Protein AF-0000000080324609 (afdb_homodimer)

Sequence (1588 aa):
MKFRLVIVICIIFCKINQTAGQTTLQINNQLLKSSWPAFWITSPNSQQREYGVYHFRKVFLLPTSGIPKSFLIHVTADNRYRLFVNGKPIYSGPAHGDLFNWFYETIDIAAYLKEGKNTIAALVWNMGNIAPVAQVSNQTAFLLQGDSAAEQMVNTDASWKVEKSKAYTPCSLDNRERLKAYMVVGPGDQLDGRQLLWNWETTTYDDSSWNTAEEITHPEPVGYGTDNRWTLAPRNIPLFTENLLRFPIMRRATGIKVNQEFLTGKRTLKIPANQKVSILLDQKFMTAGYPELMVSGGKGSKIKLTYAEALFNKQGEKGNRNEIDDKEIRGNYDVFIPDGDNHRKFRPLWIRAYRYLQLDITTTDEPLALNDIYSMKTGYPLAMNAAFSSNDPSLQEIWKVGWRTAQLCAGDMYYDTPYYEQLQYTGDSRIQSLISLYTSGDDRLMRKAILDFYHSRTPEGLTQGRYPSNRLQIIPTFSLFWISMIHDYWMHRHDDAFVKQFLPAIHEITEWFRGRIDQKKKMLGPLTWWNFVDWDNFNDWGTAPGSDTGNSSIITLQYAYTLNQSAELFRAFDLPEQANAQEMLAFELNNHTYWYCYNQANGLIADTPEQKSYSQHAAIWAVLSGAVSLSESQILMQKILEDKSIGQVTFFYRFYLTQALKKAEMADHYYQQLTPWRNMLNLGLTTFAEKPEPTRSDCHAWSASPSYDFLATICGIMPQAPGFSKVLIKPALGNLVEATGSIPIPAGMVSVILKRNGKNGIFAEIVIPGKTTGVFNWKGKEIRLHEGKQTIKIMKFRLVIVICIIFCKINQTAGQTTLQINNQLLKSSWPAFWITSPNSQQREYGVYHFRKVFLLPTSGIPKSFLIHVTADNRYRLFVNGKPIYSGPAHGDLFNWFYETIDIAAYLKEGKNTIAALVWNMGNIAPVAQVSNQTAFLLQGDSAAEQMVNTDASWKVEKSKAYTPCSLDNRERLKAYMVVGPGDQLDGRQLLWNWETTTYDDSSWNTAEEITHPEPVGYGTDNRWTLAPRNIPLFTENLLRFPIMRRATGIKVNQEFLTGKRTLKIPANQKVSILLDQKFMTAGYPELMVSGGKGSKIKLTYAEALFNKQGEKGNRNEIDDKEIRGNYDVFIPDGDNHRKFRPLWIRAYRYLQLDITTTDEPLALNDIYSMKTGYPLAMNAAFSSNDPSLQEIWKVGWRTAQLCAGDMYYDTPYYEQLQYTGDSRIQSLISLYTSGDDRLMRKAILDFYHSRTPEGLTQGRYPSNRLQIIPTFSLFWISMIHDYWMHRHDDAFVKQFLPAIHEITEWFRGRIDQKKKMLGPLTWWNFVDWDNFNDWGTAPGSDTGNSSIITLQYAYTLNQSAELFRAFDLPEQANAQEMLAFELNNHTYWYCYNQANGLIADTPEQKSYSQHAAIWAVLSGAVSLSESQILMQKILEDKSIGQVTFFYRFYLTQALKKAEMADHYYQQLTPWRNMLNLGLTTFAEKPEPTRSDCHAWSASPSYDFLATICGIMPQAPGFSKVLIKPALGNLVEATGSIPIPAGMVSVILKRNGKNGIFAEIVIPGKTTGVFNWKGKEIRLHEGKQTIKI

Structure (mmCIF, N/CA/C/O backbone):
data_AF-0000000080324609-model_v1
#
loop_
_entity.id
_entity.type
_entity.pdbx_description
1 polymer 'Contig53, whole genome shotgun sequence'
#
loop_
_atom_site.group_PDB
_atom_site.id
_atom_site.type_symbol
_atom_site.label_atom_id
_atom_site.label_alt_id
_atom_site.label_comp_id
_atom_site.label_asym_id
_atom_site.label_entity_id
_atom_site.label_seq_id
_atom_site.pdbx_PDB_ins_code
_atom_site.Cartn_x
_atom_site.Cartn_y
_atom_site.Cartn_z
_atom_site.occupancy
_atom_site.B_iso_or_equiv
_atom_site.auth_seq_id
_atom_site.auth_comp_id
_atom_site.auth_asym_id
_atom_site.auth_atom_id
_atom_site.pdbx_PDB_model_num
ATOM 1 N N . MET A 1 1 ? -19.922 80.062 9.344 1 20.3 1 MET A N 1
ATOM 2 C CA . MET A 1 1 ? -19.125 79.312 8.367 1 20.3 1 MET A CA 1
ATOM 3 C C . MET A 1 1 ? -19.453 77.812 8.406 1 20.3 1 MET A C 1
ATOM 5 O O . MET A 1 1 ? -19.328 77.188 9.453 1 20.3 1 MET A O 1
ATOM 9 N N . LYS A 1 2 ? -20.391 77.375 7.469 1 25.42 2 LYS A N 1
ATOM 10 C CA . LYS A 1 2 ? -21.172 76.188 7.168 1 25.42 2 LYS A CA 1
ATOM 11 C C . LYS A 1 2 ? -20.281 75 6.863 1 25.42 2 LYS A C 1
ATOM 13 O O . LYS A 1 2 ? -19.469 75.062 5.934 1 25.42 2 LYS A O 1
ATOM 18 N N . PHE A 1 3 ? -19.766 74.312 7.926 1 25.34 3 PHE A N 1
ATOM 19 C CA . PHE A 1 3 ? -18.812 73.188 7.91 1 25.34 3 PHE A CA 1
ATOM 20 C C . PHE A 1 3 ? -19.375 72 7.137 1 25.34 3 PHE A C 1
ATOM 22 O O . PHE A 1 3 ? -20.328 71.375 7.582 1 25.34 3 PHE A O 1
ATOM 29 N N . ARG A 1 4 ? -19.453 72.062 5.809 1 31.55 4 ARG A N 1
ATOM 30 C CA . ARG A 1 4 ? -19.953 71.062 4.914 1 31.55 4 ARG A CA 1
ATOM 31 C C . ARG A 1 4 ? -19.109 69.812 5.02 1 31.55 4 ARG A C 1
ATOM 33 O O . ARG A 1 4 ? -17.906 69.812 4.793 1 31.55 4 ARG A O 1
ATOM 40 N N . LEU A 1 5 ? -19.453 68.875 5.918 1 28.06 5 LEU A N 1
ATOM 41 C CA . LEU A 1 5 ? -18.875 67.562 6.125 1 28.06 5 LEU A CA 1
ATOM 42 C C . LEU A 1 5 ? -18.984 66.688 4.863 1 28.06 5 LEU A C 1
ATOM 44 O O . LEU A 1 5 ? -20.094 66.375 4.41 1 28.06 5 LEU A O 1
ATOM 48 N N . VAL A 1 6 ? -18.188 66.938 3.852 1 29.03 6 VAL A N 1
ATOM 49 C CA . VAL A 1 6 ? -18.156 66.125 2.635 1 29.03 6 VAL A CA 1
ATOM 50 C C . VAL A 1 6 ? -17.812 64.688 2.98 1 29.03 6 VAL A C 1
ATOM 52 O O . VAL A 1 6 ? -16.75 64.375 3.545 1 29.03 6 VAL A O 1
ATOM 55 N N . ILE A 1 7 ? -18.797 63.844 3.227 1 27.77 7 ILE A N 1
ATOM 56 C CA . ILE A 1 7 ? -18.719 62.406 3.42 1 27.77 7 ILE A CA 1
ATOM 57 C C . ILE A 1 7 ? -18.188 61.719 2.15 1 27.77 7 ILE A C 1
ATOM 59 O O . ILE A 1 7 ? -18.812 61.812 1.089 1 27.77 7 ILE A O 1
ATOM 63 N N . VAL A 1 8 ? -16.891 61.719 1.929 1 28.22 8 VAL A N 1
ATOM 64 C CA . VAL A 1 8 ? -16.25 61 0.832 1 28.22 8 VAL A CA 1
ATOM 65 C C . VAL A 1 8 ? -16.609 59.531 0.91 1 28.22 8 VAL A C 1
ATOM 67 O O . VAL A 1 8 ? -16.297 58.844 1.905 1 28.22 8 VAL A O 1
ATOM 70 N N . ILE A 1 9 ? -17.641 59.094 0.275 1 28.52 9 ILE A N 1
ATOM 71 C CA . ILE A 1 9 ? -18.047 57.719 0.031 1 28.52 9 ILE A CA 1
ATOM 72 C C . ILE A 1 9 ? -16.938 56.969 -0.702 1 28.52 9 ILE A C 1
ATOM 74 O O . ILE A 1 9 ? -16.578 57.344 -1.819 1 28.52 9 ILE A O 1
ATOM 78 N N . CYS A 1 10 ? -15.93 56.469 0.012 1 26.59 10 CYS A N 1
ATOM 79 C CA . CYS A 1 10 ? -14.93 55.594 -0.556 1 26.59 10 CYS A CA 1
ATOM 80 C C . CYS A 1 10 ? -15.586 54.406 -1.252 1 26.59 10 CYS A C 1
ATOM 82 O O . CYS A 1 10 ? -16.266 53.594 -0.612 1 26.59 10 CYS A O 1
ATOM 84 N N . ILE A 1 11 ? -16.031 54.625 -2.455 1 29.12 11 ILE A N 1
ATOM 85 C CA . ILE A 1 11 ? -16.391 53.531 -3.354 1 29.12 11 ILE A CA 1
ATOM 86 C C . ILE A 1 11 ? -15.281 52.469 -3.383 1 29.12 11 ILE A C 1
ATOM 88 O O . ILE A 1 11 ? -14.172 52.75 -3.836 1 29.12 11 ILE A O 1
ATOM 92 N N . ILE A 1 12 ? -15.281 51.719 -2.35 1 27.47 12 ILE A N 1
ATOM 93 C CA . ILE A 1 12 ? -14.422 50.531 -2.4 1 27.47 12 ILE A CA 1
ATOM 94 C C . ILE A 1 12 ? -14.711 49.75 -3.67 1 27.47 12 ILE A C 1
ATOM 96 O O . ILE A 1 12 ? -15.82 49.25 -3.865 1 27.47 12 ILE A O 1
ATOM 100 N N . PHE A 1 13 ? -14.156 50.219 -4.785 1 28.41 13 PHE A N 1
ATOM 101 C CA . PHE A 1 13 ? -14.039 49.312 -5.93 1 28.41 13 PHE A CA 1
ATOM 102 C C . PHE A 1 13 ? -13.531 47.938 -5.496 1 28.41 13 PHE A C 1
ATOM 104 O O . PHE A 1 13 ? -12.414 47.812 -4.992 1 28.41 13 PHE A O 1
ATOM 111 N N . CYS A 1 14 ? -14.43 47.25 -5.023 1 23.98 14 CYS A N 1
ATOM 112 C CA . CYS A 1 14 ? -14.164 45.812 -4.898 1 23.98 14 CYS A CA 1
ATOM 113 C C . CYS A 1 14 ? -13.594 45.25 -6.195 1 23.98 14 CYS A C 1
ATOM 115 O O . CYS A 1 14 ? -14.312 45.125 -7.195 1 23.98 14 CYS A O 1
ATOM 117 N N . LYS A 1 15 ? -12.438 45.688 -6.453 1 27.31 15 LYS A N 1
ATOM 118 C CA . LYS A 1 15 ? -11.805 44.875 -7.484 1 27.31 15 LYS A CA 1
ATOM 119 C C . LYS A 1 15 ? -12.008 43.406 -7.211 1 27.31 15 LYS A C 1
ATOM 121 O O . LYS A 1 15 ? -11.562 42.875 -6.184 1 27.31 15 LYS A O 1
ATOM 126 N N . ILE A 1 16 ? -13.102 42.969 -7.66 1 28.11 16 ILE A N 1
ATOM 127 C CA . ILE A 1 16 ? -13.141 41.5 -7.836 1 28.11 16 ILE A CA 1
ATOM 128 C C . ILE A 1 16 ? -11.812 41.031 -8.414 1 28.11 16 ILE A C 1
ATOM 130 O O . ILE A 1 16 ? -11.445 41.406 -9.531 1 28.11 16 ILE A O 1
ATOM 134 N N . ASN A 1 17 ? -10.852 41.062 -7.598 1 28.03 17 ASN A N 1
ATOM 135 C CA . ASN A 1 17 ? -9.68 40.344 -8.062 1 28.03 17 ASN A CA 1
ATOM 136 C C . ASN A 1 17 ? -10.07 39.062 -8.766 1 28.03 17 ASN A C 1
ATOM 138 O O . ASN A 1 17 ? -10.703 38.188 -8.164 1 28.03 17 ASN A O 1
ATOM 142 N N . GLN A 1 18 ? -10.445 39.219 -10.016 1 27.83 18 GLN A N 1
ATOM 143 C CA . GLN A 1 18 ? -10.375 38.031 -10.867 1 27.83 18 GLN A CA 1
ATOM 144 C C . GLN A 1 18 ? -9.188 37.156 -10.492 1 27.83 18 GLN A C 1
ATOM 146 O O . GLN A 1 18 ? -8.031 37.594 -10.625 1 27.83 18 GLN A O 1
ATOM 151 N N . THR A 1 19 ? -9.242 36.531 -9.375 1 32.53 19 THR A N 1
ATOM 152 C CA . THR A 1 19 ? -8.266 35.469 -9.289 1 32.53 19 THR A CA 1
ATOM 153 C C . THR A 1 19 ? -7.898 34.938 -10.68 1 32.53 19 THR A C 1
ATOM 155 O O . THR A 1 19 ? -8.781 34.594 -11.469 1 32.53 19 THR A O 1
ATOM 158 N N . ALA A 1 20 ? -6.961 35.5 -11.234 1 33.5 20 ALA A N 1
ATOM 159 C CA . ALA A 1 20 ? -6.375 34.906 -12.422 1 33.5 20 ALA A CA 1
ATOM 160 C C . ALA A 1 20 ? -6.547 33.375 -12.391 1 33.5 20 ALA A C 1
ATOM 162 O O . ALA A 1 20 ? -5.941 32.688 -11.562 1 33.5 20 ALA A O 1
ATOM 163 N N . GLY A 1 21 ? -7.73 33 -12.641 1 37.12 21 GLY A N 1
ATOM 164 C CA . GLY A 1 21 ? -8 31.578 -12.812 1 37.12 21 GLY A CA 1
ATOM 165 C C . GLY A 1 21 ? -6.871 30.844 -13.484 1 37.12 21 GLY A C 1
ATOM 166 O O . GLY A 1 21 ? -6.453 31.203 -14.586 1 37.12 21 GLY A O 1
ATOM 167 N N . GLN A 1 22 ? -5.883 30.453 -12.773 1 41.56 22 GLN A N 1
ATOM 168 C CA . GLN A 1 22 ? -4.992 29.516 -13.453 1 41.56 22 GLN A CA 1
ATOM 169 C C . GLN A 1 22 ? -5.738 28.719 -14.516 1 41.56 22 GLN A C 1
ATOM 171 O O . GLN A 1 22 ? -6.711 28.031 -14.211 1 41.56 22 GLN A O 1
ATOM 176 N N . THR A 1 23 ? -5.891 29.234 -15.664 1 45.84 23 THR A N 1
ATOM 177 C CA . THR A 1 23 ? -6.383 28.469 -16.797 1 45.84 23 THR A CA 1
ATOM 178 C C . THR A 1 23 ? -5.98 27 -16.688 1 45.84 23 THR A C 1
ATOM 180 O O . THR A 1 23 ? -4.793 26.688 -16.562 1 45.84 23 THR A O 1
ATOM 183 N N . THR A 1 24 ? -6.863 26.25 -16.078 1 58.56 24 THR A N 1
ATOM 184 C CA . THR A 1 24 ? -6.652 24.797 -16.031 1 58.56 24 THR A CA 1
ATOM 185 C C . THR A 1 24 ? -6.121 24.297 -17.375 1 58.56 24 THR A C 1
ATOM 187 O O . THR A 1 24 ? -6.805 24.391 -18.391 1 58.56 24 THR A O 1
ATOM 190 N N . LEU A 1 25 ? -4.758 24.297 -17.469 1 72.06 25 LEU A N 1
ATOM 191 C CA . LEU A 1 25 ? -4.125 23.719 -18.656 1 72.06 25 LEU A CA 1
ATOM 192 C C . LEU A 1 25 ? -4.754 22.375 -19 1 72.06 25 LEU A C 1
ATOM 194 O O . LEU A 1 25 ? -4.961 21.531 -18.109 1 72.06 25 LEU A O 1
ATOM 198 N N . GLN A 1 26 ? -5.363 22.406 -20.094 1 83.56 26 GLN A N 1
ATOM 199 C CA . GLN A 1 26 ? -5.977 21.172 -20.562 1 83.56 26 GLN A CA 1
ATOM 200 C C . GLN A 1 26 ? -4.918 20.156 -20.969 1 83.56 26 GLN A C 1
ATOM 202 O O . GLN A 1 26 ? -4.031 20.438 -21.766 1 83.56 26 GLN A O 1
ATOM 207 N N . ILE A 1 27 ? -4.906 19.078 -20.328 1 93.81 27 ILE A N 1
ATOM 208 C CA . ILE A 1 27 ? -3.998 17.969 -20.609 1 93.81 27 ILE A CA 1
ATOM 209 C C . ILE A 1 27 ? -4.496 17.172 -21.812 1 93.81 27 ILE A C 1
ATOM 211 O O . ILE A 1 27 ? -5.695 16.906 -21.938 1 93.81 27 ILE A O 1
ATOM 215 N N . ASN A 1 28 ? -3.621 16.891 -22.672 1 94.94 28 ASN A N 1
ATOM 216 C CA . ASN A 1 28 ? -3.941 16 -23.781 1 94.94 28 ASN A CA 1
ATOM 217 C C . ASN A 1 28 ? -4.641 14.734 -23.312 1 94.94 28 ASN A C 1
ATOM 219 O O . ASN A 1 28 ? -4.086 13.977 -22.516 1 94.94 28 ASN A O 1
ATOM 223 N N . ASN A 1 29 ? -5.789 14.477 -23.844 1 93.5 29 ASN A N 1
ATOM 224 C CA . ASN A 1 29 ? -6.633 13.367 -23.406 1 93.5 29 ASN A CA 1
ATOM 225 C C . ASN A 1 29 ? -5.93 12.023 -23.594 1 93.5 29 ASN A C 1
ATOM 227 O O . ASN A 1 29 ? -6.188 11.078 -22.844 1 93.5 29 ASN A O 1
ATOM 231 N N . GLN A 1 30 ? -5.105 11.938 -24.531 1 93.44 30 GLN A N 1
ATOM 232 C CA . GLN A 1 30 ? -4.387 10.695 -24.781 1 93.44 30 GLN A CA 1
ATOM 233 C C . GLN A 1 30 ? -3.518 10.312 -23.578 1 93.44 30 GLN A C 1
ATOM 235 O O . GLN A 1 30 ? -3.312 9.125 -23.312 1 93.44 30 GLN A O 1
ATOM 240 N N . LEU A 1 31 ? -3.037 11.305 -22.938 1 96 31 LEU A N 1
ATOM 241 C CA . LEU A 1 31 ? -2.158 11.062 -21.797 1 96 31 LEU A CA 1
ATOM 242 C C . LEU A 1 31 ? -2.961 10.641 -20.578 1 96 31 LEU A C 1
ATOM 244 O O . LEU A 1 31 ? -2.396 10.133 -19.609 1 96 31 LEU A O 1
ATOM 248 N N . LEU A 1 32 ? -4.285 10.766 -20.656 1 95.38 32 LEU A N 1
ATOM 249 C CA . LEU A 1 32 ? -5.141 10.406 -19.531 1 95.38 32 LEU A CA 1
ATOM 250 C C . LEU A 1 32 ? -5.672 8.984 -19.688 1 95.38 32 LEU A C 1
ATOM 252 O O . LEU A 1 32 ? -6.207 8.414 -18.734 1 95.38 32 LEU A O 1
ATOM 256 N N . LYS A 1 33 ? -5.434 8.297 -20.875 1 93.12 33 LYS A N 1
ATOM 257 C CA . LYS A 1 33 ? -6.148 7.055 -21.125 1 93.12 33 LYS A CA 1
ATOM 258 C C . LYS A 1 33 ? -5.207 5.977 -21.656 1 93.12 33 LYS A C 1
ATOM 260 O O . LYS A 1 33 ? -5.652 4.91 -22.078 1 93.12 33 LYS A O 1
ATOM 265 N N . SER A 1 34 ? -3.951 6.309 -21.688 1 92.44 34 SER A N 1
ATOM 266 C CA . SER A 1 34 ? -3.021 5.316 -22.203 1 92.44 34 SER A CA 1
ATOM 267 C C . SER A 1 34 ? -1.599 5.578 -21.734 1 92.44 34 SER A C 1
ATOM 269 O O . SER A 1 34 ? -1.305 6.652 -21.203 1 92.44 34 SER A O 1
ATOM 271 N N . SER A 1 35 ? -0.79 4.621 -21.969 1 95.5 35 SER A N 1
ATOM 272 C CA . SER A 1 35 ? 0.624 4.73 -21.625 1 95.5 35 SER A CA 1
ATOM 273 C C . SER A 1 35 ? 1.273 5.922 -22.312 1 95.5 35 SER A C 1
ATOM 275 O O . SER A 1 35 ? 0.979 6.203 -23.484 1 95.5 35 SER A O 1
ATOM 277 N N . TRP A 1 36 ? 2.109 6.559 -21.641 1 97.62 36 TRP A N 1
ATOM 278 C CA . TRP A 1 36 ? 2.805 7.715 -22.203 1 97.62 36 TRP A CA 1
ATOM 279 C C . TRP A 1 36 ? 3.963 7.273 -23.094 1 97.62 36 TRP A C 1
ATOM 281 O O . TRP A 1 36 ? 4.551 6.211 -22.875 1 97.62 36 TRP A O 1
ATOM 291 N N . PRO A 1 37 ? 4.25 8.062 -24.109 1 97.5 37 PRO A N 1
ATOM 292 C CA . PRO A 1 37 ? 5.395 7.746 -24.969 1 97.5 37 PRO A CA 1
ATOM 293 C C . PRO A 1 37 ? 6.73 7.926 -24.25 1 97.5 37 PRO A C 1
ATOM 295 O O . PRO A 1 37 ? 7.707 7.242 -24.578 1 97.5 37 PRO A O 1
ATOM 298 N N . ALA A 1 38 ? 6.828 8.859 -23.297 1 98.5 38 ALA A N 1
ATOM 299 C CA . ALA A 1 38 ? 8.062 9.055 -22.531 1 98.5 38 ALA A CA 1
ATOM 300 C C . ALA A 1 38 ? 8.367 7.832 -21.672 1 98.5 38 ALA A C 1
ATOM 302 O O . ALA A 1 38 ? 7.551 6.91 -21.578 1 98.5 38 ALA A O 1
ATOM 303 N N . PHE A 1 39 ? 9.602 7.781 -21.141 1 98.56 39 PHE A N 1
ATOM 304 C CA . PHE A 1 39 ? 10.031 6.742 -20.203 1 98.56 39 PHE A CA 1
ATOM 305 C C . PHE A 1 39 ? 10.352 7.34 -18.844 1 98.56 39 PHE A C 1
ATOM 307 O O . PHE A 1 39 ? 10.898 8.438 -18.75 1 98.56 39 PHE A O 1
ATOM 314 N N . TRP A 1 40 ? 9.906 6.676 -17.797 1 98.69 40 TRP A N 1
ATOM 315 C CA . TRP A 1 40 ? 10.664 6.879 -16.578 1 98.69 40 TRP A CA 1
ATOM 316 C C . TRP A 1 40 ? 12.141 6.57 -16.781 1 98.69 40 TRP A C 1
ATOM 318 O O . TRP A 1 40 ? 12.484 5.531 -17.359 1 98.69 40 TRP A O 1
ATOM 328 N N . ILE A 1 41 ? 12.969 7.449 -16.312 1 98.75 41 ILE A N 1
ATOM 329 C CA . ILE A 1 41 ? 14.398 7.211 -16.516 1 98.75 41 ILE A CA 1
ATOM 330 C C . ILE A 1 41 ? 15.125 7.293 -15.172 1 98.75 41 ILE A C 1
ATOM 332 O O . ILE A 1 41 ? 14.617 7.887 -14.219 1 98.75 41 ILE A O 1
ATOM 336 N N . THR A 1 42 ? 16.266 6.68 -15.086 1 98.25 42 THR A N 1
ATOM 337 C CA . THR A 1 42 ? 17.125 6.688 -13.906 1 98.25 42 THR A CA 1
ATOM 338 C C . THR A 1 42 ? 18.594 6.66 -14.305 1 98.25 42 THR A C 1
ATOM 340 O O . THR A 1 42 ? 18.922 6.746 -15.484 1 98.25 42 THR A O 1
ATOM 343 N N . SER A 1 43 ? 19.453 6.73 -13.32 1 97.81 43 SER A N 1
ATOM 344 C CA . SER A 1 43 ? 20.891 6.609 -13.562 1 97.81 43 SER A CA 1
ATOM 345 C C . SER A 1 43 ? 21.312 5.145 -13.633 1 97.81 43 SER A C 1
ATOM 347 O O . SER A 1 43 ? 20.953 4.344 -12.773 1 97.81 43 SER A O 1
ATOM 349 N N . PRO A 1 44 ? 22.094 4.84 -14.656 1 95.44 44 PRO A N 1
ATOM 350 C CA . PRO A 1 44 ? 22.562 3.457 -14.742 1 95.44 44 PRO A CA 1
ATOM 351 C C . PRO A 1 44 ? 23.484 3.072 -13.57 1 95.44 44 PRO A C 1
ATOM 353 O O . PRO A 1 44 ? 24.234 3.912 -13.07 1 95.44 44 PRO A O 1
ATOM 356 N N . ASN A 1 45 ? 23.406 1.818 -13.102 1 87.88 45 ASN A N 1
ATOM 357 C CA . ASN A 1 45 ? 24.266 1.217 -12.086 1 87.88 45 ASN A CA 1
ATOM 358 C C . ASN A 1 45 ? 24.141 1.939 -10.75 1 87.88 45 ASN A C 1
ATOM 360 O O . ASN A 1 45 ? 25.062 1.918 -9.938 1 87.88 45 ASN A O 1
ATOM 364 N N . SER A 1 46 ? 23.109 2.658 -10.586 1 88.25 46 SER A N 1
ATOM 365 C CA . SER A 1 46 ? 22.906 3.365 -9.32 1 88.25 46 SER A CA 1
ATOM 366 C C . SER A 1 46 ? 22.047 2.555 -8.359 1 88.25 46 SER A C 1
ATOM 368 O O . SER A 1 46 ? 21.344 1.635 -8.781 1 88.25 46 SER A O 1
ATOM 370 N N . GLN A 1 47 ? 22.203 2.883 -7.062 1 89.31 47 GLN A N 1
ATOM 371 C CA . GLN A 1 47 ? 21.344 2.32 -6.027 1 89.31 47 GLN A CA 1
ATOM 372 C C . GLN A 1 47 ? 20.031 3.08 -5.938 1 89.31 47 GLN A C 1
ATOM 374 O O . GLN A 1 47 ? 19.875 3.98 -5.113 1 89.31 47 GLN A O 1
ATOM 379 N N . GLN A 1 48 ? 19.078 2.652 -6.617 1 90.75 48 GLN A N 1
ATOM 380 C CA . GLN A 1 48 ? 17.891 3.436 -6.934 1 90.75 48 GLN A CA 1
ATOM 381 C C . GLN A 1 48 ? 16.984 3.561 -5.715 1 90.75 48 GLN A C 1
ATOM 383 O O . GLN A 1 48 ? 16.078 4.406 -5.688 1 90.75 48 GLN A O 1
ATOM 388 N N . ARG A 1 49 ? 17.203 2.73 -4.688 1 94.38 49 ARG A N 1
ATOM 389 C CA . ARG A 1 49 ? 16.312 2.793 -3.533 1 94.38 49 ARG A CA 1
ATOM 390 C C . ARG A 1 49 ? 17.031 3.32 -2.303 1 94.38 49 ARG A C 1
ATOM 392 O O . ARG A 1 49 ? 16.531 3.207 -1.182 1 94.38 49 ARG A O 1
ATOM 399 N N . GLU A 1 50 ? 18.219 3.865 -2.486 1 94.69 50 GLU A N 1
ATOM 400 C CA . GLU A 1 50 ? 19.031 4.469 -1.431 1 94.69 50 GLU A CA 1
ATOM 401 C C . GLU A 1 50 ? 19.141 5.98 -1.614 1 94.69 50 GLU A C 1
ATOM 403 O O . GLU A 1 50 ? 18.672 6.523 -2.617 1 94.69 50 GLU A O 1
ATOM 408 N N . TYR A 1 51 ? 19.766 6.602 -0.618 1 95.94 51 TYR A N 1
ATOM 409 C CA . TYR A 1 51 ? 20.031 8.031 -0.716 1 95.94 51 TYR A CA 1
ATOM 410 C C . TYR A 1 51 ? 20.844 8.352 -1.968 1 95.94 51 TYR A C 1
ATOM 412 O O . TYR A 1 51 ? 21.844 7.691 -2.25 1 95.94 51 TYR A O 1
ATOM 420 N N . GLY A 1 52 ? 20.406 9.297 -2.711 1 97.25 52 GLY A N 1
ATOM 421 C CA . GLY A 1 52 ? 21.141 9.789 -3.869 1 97.25 52 GLY A CA 1
ATOM 422 C C . GLY A 1 52 ? 20.547 11.07 -4.445 1 97.25 52 GLY A C 1
ATOM 423 O O . GLY A 1 52 ? 19.344 11.305 -4.352 1 97.25 52 GLY A O 1
ATOM 424 N N . VAL A 1 53 ? 21.422 11.883 -4.953 1 98.44 53 VAL A N 1
ATOM 425 C CA . VAL A 1 53 ? 21.078 13.102 -5.676 1 98.44 53 VAL A CA 1
ATOM 426 C C . VAL A 1 53 ? 21.578 13.016 -7.113 1 98.44 53 VAL A C 1
ATOM 428 O O . VAL A 1 53 ? 22.734 12.664 -7.348 1 98.44 53 VAL A O 1
ATOM 431 N N . TYR A 1 54 ? 20.75 13.289 -8.078 1 98.69 54 TYR A N 1
ATOM 432 C CA . TYR A 1 54 ? 21.062 13.047 -9.484 1 98.69 54 TYR A CA 1
ATOM 433 C C . TYR A 1 54 ? 20.766 14.281 -10.328 1 98.69 54 TYR A C 1
ATOM 435 O O . TYR A 1 54 ? 19.766 14.961 -10.125 1 98.69 54 TYR A O 1
ATOM 443 N N . HIS A 1 55 ? 21.703 14.57 -11.242 1 98.75 55 HIS A N 1
ATOM 444 C CA . HIS A 1 55 ? 21.531 15.625 -12.234 1 98.75 55 HIS A CA 1
ATOM 445 C C . HIS A 1 55 ? 21.094 15.055 -13.578 1 98.75 55 HIS A C 1
ATOM 447 O O . HIS A 1 55 ? 21.812 14.266 -14.188 1 98.75 55 HIS A O 1
ATOM 453 N N . PHE A 1 56 ? 19.906 15.375 -14.039 1 98.88 56 PHE A N 1
ATOM 454 C CA . PHE A 1 56 ? 19.422 15.039 -15.375 1 98.88 56 PHE A CA 1
ATOM 455 C C . PHE A 1 56 ? 19.406 16.266 -16.281 1 98.88 56 PHE A C 1
ATOM 457 O O . PHE A 1 56 ? 19.062 17.359 -15.828 1 98.88 56 PHE A O 1
ATOM 464 N N . ARG A 1 57 ? 19.734 16.141 -17.562 1 98.69 57 ARG A N 1
ATOM 465 C CA . ARG A 1 57 ? 19.594 17.281 -18.453 1 98.69 57 ARG A CA 1
ATOM 466 C C . ARG A 1 57 ? 19.5 16.828 -19.906 1 98.69 57 ARG A C 1
ATOM 468 O O . ARG A 1 57 ? 19.953 15.727 -20.25 1 98.69 57 ARG A O 1
ATOM 475 N N . LYS A 1 58 ? 18.938 17.547 -20.688 1 98.62 58 LYS A N 1
ATOM 476 C CA . LYS A 1 58 ? 18.812 17.344 -22.125 1 98.62 58 LYS A CA 1
ATOM 477 C C . LYS A 1 58 ? 18.938 18.672 -22.875 1 98.62 58 LYS A C 1
ATOM 479 O O . LYS A 1 58 ? 18.359 19.688 -22.453 1 98.62 58 LYS A O 1
ATOM 484 N N . VAL A 1 59 ? 19.734 18.672 -23.859 1 97.69 59 VAL A N 1
ATOM 485 C CA . VAL A 1 59 ? 19.812 19.781 -24.797 1 97.69 59 VAL A CA 1
ATOM 486 C C . VAL A 1 59 ? 18.922 19.516 -26 1 97.69 59 VAL A C 1
ATOM 488 O O . VAL A 1 59 ? 18.891 18.391 -26.516 1 97.69 59 VAL A O 1
ATOM 491 N N . PHE A 1 60 ? 18.172 20.484 -26.422 1 95.75 60 PHE A N 1
ATOM 492 C CA . PHE A 1 60 ? 17.297 20.312 -27.578 1 95.75 60 PHE A CA 1
ATOM 493 C C . PHE A 1 60 ? 17.25 21.594 -28.406 1 95.75 60 PHE A C 1
ATOM 495 O O . PHE A 1 60 ? 17.609 22.656 -27.922 1 95.75 60 PHE A O 1
ATOM 502 N N . LEU A 1 61 ? 16.859 21.438 -29.609 1 93.69 61 LEU A N 1
ATOM 503 C CA . LEU A 1 61 ? 16.797 22.562 -30.547 1 93.69 61 LEU A CA 1
ATOM 504 C C . LEU A 1 61 ? 15.352 22.891 -30.906 1 93.69 61 LEU A C 1
ATOM 506 O O . LEU A 1 61 ? 14.578 22 -31.25 1 93.69 61 LEU A O 1
ATOM 510 N N . LEU A 1 62 ? 15.039 24.156 -30.688 1 91.19 62 LEU A N 1
ATOM 511 C CA . LEU A 1 62 ? 13.742 24.609 -31.188 1 91.19 62 LEU A CA 1
ATOM 512 C C . LEU A 1 62 ? 13.859 25.062 -32.625 1 91.19 62 LEU A C 1
ATOM 514 O O . LEU A 1 62 ? 14.875 25.625 -33.031 1 91.19 62 LEU A O 1
ATOM 518 N N . PRO A 1 63 ? 12.773 24.781 -33.344 1 78.94 63 PRO A N 1
ATOM 519 C CA . PRO A 1 63 ? 12.828 25.219 -34.75 1 78.94 63 PRO A CA 1
ATOM 520 C C . PRO A 1 63 ? 12.914 26.734 -34.875 1 78.94 63 PRO A C 1
ATOM 522 O O . PRO A 1 63 ? 12.562 27.469 -33.969 1 78.94 63 PRO A O 1
ATOM 525 N N . THR A 1 64 ? 13.477 27.109 -35.969 1 74.44 64 THR A N 1
ATOM 526 C CA . THR A 1 64 ? 13.742 28.516 -36.281 1 74.44 64 THR A CA 1
ATOM 527 C C . THR A 1 64 ? 12.43 29.281 -36.438 1 74.44 64 THR A C 1
ATOM 529 O O . THR A 1 64 ? 12.438 30.516 -36.469 1 74.44 64 THR A O 1
ATOM 532 N N . SER A 1 65 ? 11.312 28.625 -36.594 1 69.94 65 SER A N 1
ATOM 533 C CA . SER A 1 65 ? 10.062 29.344 -36.781 1 69.94 65 SER A CA 1
ATOM 534 C C . SER A 1 65 ? 9.648 30.109 -35.531 1 69.94 65 SER A C 1
ATOM 536 O O . SER A 1 65 ? 8.633 30.797 -35.531 1 69.94 65 SER A O 1
ATOM 538 N N . GLY A 1 66 ? 10.43 30.188 -34.562 1 77.12 66 GLY A N 1
ATOM 539 C CA . GLY A 1 66 ? 10.188 31.016 -33.375 1 77.12 66 GLY A CA 1
ATOM 540 C C . GLY A 1 66 ? 9.789 30.234 -32.156 1 77.12 66 GLY A C 1
ATOM 541 O O . GLY A 1 66 ? 9.672 29 -32.219 1 77.12 66 GLY A O 1
ATOM 542 N N . ILE A 1 67 ? 9.688 30.891 -31.031 1 84.25 67 ILE A N 1
ATOM 543 C CA . ILE A 1 67 ? 9.258 30.359 -29.75 1 84.25 67 ILE A CA 1
ATOM 544 C C . ILE A 1 67 ? 7.746 30.125 -29.766 1 84.25 67 ILE A C 1
ATOM 546 O O . ILE A 1 67 ? 6.98 31.031 -30.094 1 84.25 67 ILE A O 1
ATOM 550 N N . PRO A 1 68 ? 7.402 28.906 -29.5 1 90.69 68 PRO A N 1
ATOM 551 C CA . PRO A 1 68 ? 5.957 28.656 -29.469 1 90.69 68 PRO A CA 1
ATOM 552 C C . PRO A 1 68 ? 5.234 29.484 -28.422 1 90.69 68 PRO A C 1
ATOM 554 O O . PRO A 1 68 ? 5.84 29.875 -27.406 1 90.69 68 PRO A O 1
ATOM 557 N N . LYS A 1 69 ? 3.998 29.719 -28.641 1 91.12 69 LYS A N 1
ATOM 558 C CA . LYS A 1 69 ? 3.178 30.469 -27.688 1 91.12 69 LYS A CA 1
ATOM 559 C C . LYS A 1 69 ? 3.008 29.688 -26.375 1 91.12 69 LYS A C 1
ATOM 561 O O . LYS A 1 69 ? 2.863 30.281 -25.312 1 91.12 69 LYS A O 1
ATOM 566 N N . SER A 1 70 ? 2.949 28.391 -26.578 1 94.06 70 SER A N 1
ATOM 567 C CA . SER A 1 70 ? 2.836 27.5 -25.438 1 94.06 70 SER A CA 1
ATOM 568 C C . SER A 1 70 ? 3.709 26.266 -25.609 1 94.06 70 SER A C 1
ATOM 570 O O . SER A 1 70 ? 3.92 25.797 -26.734 1 94.06 70 SER A O 1
ATOM 572 N N . PHE A 1 71 ? 4.273 25.828 -24.578 1 96.12 71 PHE A N 1
ATOM 573 C CA . PHE A 1 71 ? 5.059 24.594 -24.516 1 96.12 71 PHE A CA 1
ATOM 574 C C . PHE A 1 71 ? 4.793 23.844 -23.219 1 96.12 71 PHE A C 1
ATOM 576 O O . PHE A 1 71 ? 5.531 24 -22.234 1 96.12 71 PHE A O 1
ATOM 583 N N . LEU A 1 72 ? 3.756 22.953 -23.25 1 97.25 72 LEU A N 1
ATOM 584 C CA . LEU A 1 72 ? 3.268 22.281 -22.047 1 97.25 72 LEU A CA 1
ATOM 585 C C . LEU A 1 72 ? 4.027 20.984 -21.797 1 97.25 72 LEU A C 1
ATOM 587 O O . LEU A 1 72 ? 4.148 20.156 -22.688 1 97.25 72 LEU A O 1
ATOM 591 N N . ILE A 1 73 ? 4.508 20.922 -20.594 1 98.12 73 ILE A N 1
ATOM 592 C CA . ILE A 1 73 ? 5.188 19.688 -20.188 1 98.12 73 ILE A CA 1
ATOM 593 C C . ILE A 1 73 ? 4.535 19.125 -18.938 1 98.12 73 ILE A C 1
ATOM 595 O O . ILE A 1 73 ? 3.906 19.859 -18.172 1 98.12 73 ILE A O 1
ATOM 599 N N . HIS A 1 74 ? 4.547 17.828 -18.734 1 98.56 74 HIS A N 1
ATOM 600 C CA . HIS A 1 74 ? 4.184 17.094 -17.516 1 98.56 74 HIS A CA 1
ATOM 601 C C . HIS A 1 74 ? 5.414 16.5 -16.844 1 98.56 74 HIS A C 1
ATOM 603 O O . HIS A 1 74 ? 6.137 15.711 -17.469 1 98.56 74 HIS A O 1
ATOM 609 N N . VAL A 1 75 ? 5.691 16.891 -15.594 1 98.75 75 VAL A N 1
ATOM 610 C CA . VAL A 1 75 ? 6.965 16.547 -14.977 1 98.75 75 VAL A CA 1
ATOM 611 C C . VAL A 1 75 ? 6.723 15.945 -13.594 1 98.75 75 VAL A C 1
ATOM 613 O O . VAL A 1 75 ? 5.816 16.375 -12.875 1 98.75 75 VAL A O 1
ATOM 616 N N . THR A 1 76 ? 7.418 14.914 -13.25 1 98.81 76 THR A N 1
ATOM 617 C CA . THR A 1 76 ? 7.41 14.328 -11.914 1 98.81 76 THR A CA 1
ATOM 618 C C . THR A 1 76 ? 8.703 13.57 -11.648 1 98.81 76 THR A C 1
ATOM 620 O O . THR A 1 76 ? 9.625 13.594 -12.469 1 98.81 76 THR A O 1
ATOM 623 N N . ALA A 1 77 ? 8.867 13.094 -10.461 1 98.81 77 ALA A N 1
ATOM 624 C CA . ALA A 1 77 ? 10.031 12.305 -10.07 1 98.81 77 ALA A CA 1
ATOM 625 C C . ALA A 1 77 ? 9.742 11.469 -8.82 1 98.81 77 ALA A C 1
ATOM 627 O O . ALA A 1 77 ? 8.758 11.719 -8.117 1 98.81 77 ALA A O 1
ATOM 628 N N . ASP A 1 78 ? 10.508 10.523 -8.719 1 98.12 78 ASP A N 1
ATOM 629 C CA . ASP A 1 78 ? 10.641 9.773 -7.473 1 98.12 78 ASP A CA 1
ATOM 630 C C . ASP A 1 78 ? 12.008 10.023 -6.836 1 98.12 78 ASP A C 1
ATOM 632 O O . ASP A 1 78 ? 13.031 9.547 -7.336 1 98.12 78 ASP A O 1
ATOM 636 N N . ASN A 1 79 ? 12.109 10.727 -5.855 1 95 79 ASN A N 1
ATOM 637 C CA . ASN A 1 79 ? 11.016 11.164 -4.996 1 95 79 ASN A CA 1
ATOM 638 C C . ASN A 1 79 ? 10.641 12.617 -5.258 1 95 79 ASN A C 1
ATOM 640 O O . ASN A 1 79 ? 9.461 12.977 -5.242 1 95 79 ASN A O 1
ATOM 644 N N . ARG A 1 80 ? 11.734 13.438 -5.441 1 97.62 80 ARG A N 1
ATOM 645 C CA . ARG A 1 80 ? 11.531 14.875 -5.629 1 97.62 80 ARG A CA 1
ATOM 646 C C . ARG A 1 80 ? 12.383 15.398 -6.781 1 97.62 80 ARG A C 1
ATOM 648 O O . ARG A 1 80 ? 13.359 14.766 -7.176 1 97.62 80 ARG A O 1
ATOM 655 N N . TYR A 1 81 ? 11.93 16.547 -7.293 1 98.56 81 TYR A N 1
ATOM 656 C CA . TYR A 1 81 ? 12.727 17.172 -8.344 1 98.56 81 TYR A CA 1
ATOM 657 C C . TYR A 1 81 ? 12.719 18.688 -8.203 1 98.56 81 TYR A C 1
ATOM 659 O O . TYR A 1 81 ? 11.844 19.25 -7.539 1 98.56 81 TYR A O 1
ATOM 667 N N . ARG A 1 82 ? 13.703 19.281 -8.68 1 98.62 82 ARG A N 1
ATOM 668 C CA . ARG A 1 82 ? 13.758 20.703 -9.008 1 98.62 82 ARG A CA 1
ATOM 669 C C . ARG A 1 82 ? 14.094 20.906 -10.477 1 98.62 82 ARG A C 1
ATOM 671 O O . ARG A 1 82 ? 15.125 20.438 -10.961 1 98.62 82 ARG A O 1
ATOM 678 N N . LEU A 1 83 ? 13.258 21.609 -11.188 1 98.75 83 LEU A N 1
ATOM 679 C CA . LEU A 1 83 ? 13.312 21.734 -12.641 1 98.75 83 LEU A CA 1
ATOM 680 C C . LEU A 1 83 ? 13.93 23.062 -13.062 1 98.75 83 LEU A C 1
ATOM 682 O O . LEU A 1 83 ? 13.633 24.094 -12.469 1 98.75 83 LEU A O 1
ATOM 686 N N . PHE A 1 84 ? 14.773 23 -14.125 1 98.75 84 PHE A N 1
ATOM 687 C CA . PHE A 1 84 ? 15.414 24.172 -14.695 1 98.75 84 PHE A CA 1
ATOM 688 C C . PHE A 1 84 ? 15.234 24.219 -16.203 1 98.75 84 PHE A C 1
ATOM 690 O O . PHE A 1 84 ? 15.219 23.188 -16.859 1 98.75 84 PHE A O 1
ATOM 697 N N . VAL A 1 85 ? 15.109 25.391 -16.734 1 98.56 85 VAL A N 1
ATOM 698 C CA . VAL A 1 85 ? 15.18 25.625 -18.172 1 98.56 85 VAL A CA 1
ATOM 699 C C . VAL A 1 85 ? 16.203 26.734 -18.453 1 98.56 85 VAL A C 1
ATOM 701 O O . VAL A 1 85 ? 16.078 27.844 -17.938 1 98.56 85 VAL A O 1
ATOM 704 N N . ASN A 1 86 ? 17.203 26.391 -19.25 1 98.19 86 ASN A N 1
ATOM 705 C CA . ASN A 1 86 ? 18.266 27.328 -19.578 1 98.19 86 ASN A CA 1
ATOM 706 C C . ASN A 1 86 ? 18.875 27.969 -18.344 1 98.19 86 ASN A C 1
ATOM 708 O O . ASN A 1 86 ? 19.125 29.172 -18.312 1 98.19 86 ASN A O 1
ATOM 712 N N . GLY A 1 87 ? 18.922 27.172 -17.297 1 97.81 87 GLY A N 1
ATOM 713 C CA . GLY A 1 87 ? 19.594 27.609 -16.078 1 97.81 87 GLY A CA 1
ATOM 714 C C . GLY A 1 87 ? 18.672 28.281 -15.086 1 97.81 87 GLY A C 1
ATOM 715 O O . GLY A 1 87 ? 19.031 28.484 -13.93 1 97.81 87 GLY A O 1
ATOM 716 N N . LYS A 1 88 ? 17.5 28.547 -15.453 1 97.38 88 LYS A N 1
ATOM 717 C CA . LYS A 1 88 ? 16.531 29.203 -14.57 1 97.38 88 LYS A CA 1
ATOM 718 C C . LYS A 1 88 ? 15.664 28.172 -13.852 1 97.38 88 LYS A C 1
ATOM 720 O O . LYS A 1 88 ? 15.109 27.266 -14.484 1 97.38 88 LYS A O 1
ATOM 725 N N . PRO A 1 89 ? 15.57 28.328 -12.5 1 97.19 89 PRO A N 1
ATOM 726 C CA . PRO A 1 89 ? 14.656 27.438 -11.797 1 97.19 89 PRO A CA 1
ATOM 727 C C . PRO A 1 89 ? 13.195 27.688 -12.141 1 97.19 89 PRO A C 1
ATOM 729 O O . PRO A 1 89 ? 12.758 28.844 -12.141 1 97.19 89 PRO A O 1
ATOM 732 N N . ILE A 1 90 ? 12.469 26.641 -12.391 1 96.62 90 ILE A N 1
ATOM 733 C CA . ILE A 1 90 ? 11.078 26.734 -12.828 1 96.62 90 ILE A CA 1
ATOM 734 C C . ILE A 1 90 ? 10.148 26.312 -11.695 1 96.62 90 ILE A C 1
ATOM 736 O O . ILE A 1 90 ? 9.156 26.984 -11.414 1 96.62 90 ILE A O 1
ATOM 740 N N . TYR A 1 91 ? 10.391 25.141 -11.188 1 96.88 91 TYR A N 1
ATOM 741 C CA . TYR A 1 91 ? 9.477 24.578 -10.203 1 96.88 91 TYR A CA 1
ATOM 742 C C . TYR A 1 91 ? 10.109 23.391 -9.477 1 96.88 91 TYR A C 1
ATOM 744 O O . TYR A 1 91 ? 11.039 22.766 -9.992 1 96.88 91 TYR A O 1
ATOM 752 N N . SER A 1 92 ? 9.625 23.188 -8.234 1 97.38 92 SER A N 1
ATOM 753 C CA . SER A 1 92 ? 10.023 22.016 -7.453 1 97.38 92 SER A CA 1
ATOM 754 C C . SER A 1 92 ? 8.82 21.172 -7.078 1 97.38 92 SER A C 1
ATOM 756 O O . SER A 1 92 ? 7.797 21.688 -6.641 1 97.38 92 SER A O 1
ATOM 758 N N . GLY A 1 93 ? 8.867 19.891 -7.277 1 96.75 93 GLY A N 1
ATOM 759 C CA . GLY A 1 93 ? 7.832 18.922 -6.941 1 96.75 93 GLY A CA 1
ATOM 760 C C . GLY A 1 93 ? 8.359 17.5 -6.801 1 96.75 93 GLY A C 1
ATOM 761 O O . GLY A 1 93 ? 9.531 17.297 -6.477 1 96.75 93 GLY A O 1
ATOM 762 N N . PRO A 1 94 ? 7.418 16.625 -7.082 1 97.88 94 PRO A N 1
ATOM 763 C CA . PRO A 1 94 ? 5.961 16.703 -7.223 1 97.88 94 PRO A CA 1
ATOM 764 C C . PRO A 1 94 ? 5.246 16.859 -5.887 1 97.88 94 PRO A C 1
ATOM 766 O O . PRO A 1 94 ? 5.871 16.75 -4.828 1 97.88 94 PRO A O 1
ATOM 769 N N . ALA A 1 95 ? 3.959 17.094 -5.914 1 97.75 95 ALA A N 1
ATOM 770 C CA . ALA A 1 95 ? 3.145 17.031 -4.703 1 97.75 95 ALA A CA 1
ATOM 771 C C . ALA A 1 95 ? 3.15 15.617 -4.125 1 97.75 95 ALA A C 1
ATOM 773 O O . ALA A 1 95 ? 3.26 14.633 -4.863 1 97.75 95 ALA A O 1
ATOM 774 N N . HIS A 1 96 ? 3.039 15.57 -2.814 1 97.31 96 HIS A N 1
ATOM 775 C CA . HIS A 1 96 ? 3.004 14.266 -2.16 1 97.31 96 HIS A CA 1
ATOM 776 C C . HIS A 1 96 ? 1.817 13.438 -2.646 1 97.31 96 HIS A C 1
ATOM 778 O O . HIS A 1 96 ? 0.71 13.961 -2.795 1 97.31 96 HIS A O 1
ATOM 784 N N . GLY A 1 97 ? 2.025 12.25 -2.996 1 97 97 GLY A N 1
ATOM 785 C CA . GLY A 1 97 ? 1.045 11.227 -3.332 1 97 97 GLY A CA 1
ATOM 786 C C . GLY A 1 97 ? 1.455 9.836 -2.883 1 97 97 GLY A C 1
ATOM 787 O O . GLY A 1 97 ? 2.156 9.688 -1.881 1 97 97 GLY A O 1
ATOM 788 N N . ASP A 1 98 ? 0.886 8.875 -3.428 1 96.75 98 ASP A N 1
ATOM 789 C CA . ASP A 1 98 ? 1.257 7.48 -3.193 1 96.75 98 ASP A CA 1
ATOM 790 C C . ASP A 1 98 ? 1.39 6.715 -4.508 1 96.75 98 ASP A C 1
ATOM 792 O O . ASP A 1 98 ? 1.332 7.312 -5.586 1 96.75 98 ASP A O 1
ATOM 796 N N . LEU A 1 99 ? 1.724 5.477 -4.477 1 96.5 99 LEU A N 1
ATOM 797 C CA . LEU A 1 99 ? 2.049 4.723 -5.684 1 96.5 99 LEU A CA 1
ATOM 798 C C . LEU A 1 99 ? 0.809 4.523 -6.547 1 96.5 99 LEU A C 1
ATOM 800 O O . LEU A 1 99 ? 0.919 4.281 -7.75 1 96.5 99 LEU A O 1
ATOM 804 N N . PHE A 1 100 ? -0.436 4.637 -6.012 1 95.88 100 PHE A N 1
ATOM 805 C CA . PHE A 1 100 ? -1.687 4.523 -6.75 1 95.88 100 PHE A CA 1
ATOM 806 C C . PHE A 1 100 ? -2.074 5.859 -7.371 1 95.88 100 PHE A C 1
ATOM 808 O O . PHE A 1 100 ? -2.766 5.898 -8.391 1 95.88 100 PHE A O 1
ATOM 815 N N . ASN A 1 101 ? -1.638 6.914 -6.73 1 96 101 ASN A N 1
ATOM 816 C CA . ASN A 1 101 ? -1.871 8.281 -7.176 1 96 101 ASN A CA 1
ATOM 817 C C . ASN A 1 101 ? -0.584 9.102 -7.164 1 96 101 ASN A C 1
ATOM 819 O O . ASN A 1 101 ? -0.394 9.953 -6.293 1 96 101 ASN A O 1
ATOM 823 N N . TRP A 1 102 ? 0.207 8.891 -8.109 1 98.19 102 TRP A N 1
ATOM 824 C CA . TRP A 1 102 ? 1.465 9.625 -8.203 1 98.19 102 TRP A CA 1
ATOM 825 C C . TRP A 1 102 ? 1.284 10.922 -8.992 1 98.19 102 TRP A C 1
ATOM 827 O O . TRP A 1 102 ? 1.067 10.883 -10.211 1 98.19 102 TRP A O 1
ATOM 837 N N . PHE A 1 103 ? 1.419 12.016 -8.43 1 98.38 103 PHE A N 1
ATOM 838 C CA . PHE A 1 103 ? 1.063 13.289 -9.039 1 98.38 103 PHE A CA 1
ATOM 839 C C . PHE A 1 103 ? 2.172 13.773 -9.969 1 98.38 103 PHE A C 1
ATOM 841 O O . PHE A 1 103 ? 3.354 13.531 -9.711 1 98.38 103 PHE A O 1
ATOM 848 N N . TYR A 1 104 ? 1.774 14.406 -11.023 1 98.38 104 TYR A N 1
ATOM 849 C CA . TYR A 1 104 ? 2.678 15.172 -11.875 1 98.38 104 TYR A CA 1
ATOM 850 C C . TYR A 1 104 ? 2.189 16.609 -12.047 1 98.38 104 TYR A C 1
ATOM 852 O O . TYR A 1 104 ? 0.992 16.875 -11.93 1 98.38 104 TYR A O 1
ATOM 860 N N . GLU A 1 105 ? 3.127 17.516 -12.297 1 98.12 105 GLU A N 1
ATOM 861 C CA . GLU A 1 105 ? 2.799 18.906 -12.57 1 98.12 105 GLU A CA 1
ATOM 862 C C . GLU A 1 105 ? 2.742 19.188 -14.07 1 98.12 105 GLU A C 1
ATOM 864 O O . GLU A 1 105 ? 3.535 18.641 -14.836 1 98.12 105 GLU A O 1
ATOM 869 N N . THR A 1 106 ? 1.825 19.938 -14.453 1 97.94 106 THR A N 1
ATOM 870 C CA . THR A 1 106 ? 1.744 20.484 -15.805 1 97.94 106 THR A CA 1
ATOM 871 C C . THR A 1 106 ? 2.211 21.938 -15.828 1 97.94 106 THR A C 1
ATOM 873 O O . THR A 1 106 ? 1.65 22.781 -15.125 1 97.94 106 THR A O 1
ATOM 876 N N . ILE A 1 107 ? 3.23 22.219 -16.625 1 97.56 107 ILE A N 1
ATOM 877 C CA . ILE A 1 107 ? 3.844 23.547 -16.625 1 97.56 107 ILE A CA 1
ATOM 878 C C . ILE A 1 107 ? 4.035 24.016 -18.062 1 97.56 107 ILE A C 1
ATOM 880 O O . ILE A 1 107 ? 4.496 23.266 -18.922 1 97.56 107 ILE A O 1
ATOM 884 N N . ASP A 1 108 ? 3.656 25.219 -18.375 1 97.12 108 ASP A N 1
ATOM 885 C CA . ASP A 1 108 ? 4.016 25.859 -19.625 1 97.12 108 ASP A CA 1
ATOM 886 C C . ASP A 1 108 ? 5.379 26.547 -19.531 1 97.12 108 ASP A C 1
ATOM 888 O O . ASP A 1 108 ? 5.527 27.547 -18.844 1 97.12 108 ASP A O 1
ATOM 892 N N . ILE A 1 109 ? 6.352 26.078 -20.297 1 97.31 109 ILE A N 1
ATOM 893 C CA . ILE A 1 109 ? 7.707 26.594 -20.109 1 97.31 109 ILE A CA 1
ATOM 894 C C . ILE A 1 109 ? 8.07 27.516 -21.281 1 97.31 109 ILE A C 1
ATOM 896 O O . ILE A 1 109 ? 9.242 27.891 -21.438 1 97.31 109 ILE A O 1
ATOM 900 N N . ALA A 1 110 ? 7.137 27.906 -22.062 1 96.31 110 ALA A N 1
ATOM 901 C CA . ALA A 1 110 ? 7.383 28.703 -23.266 1 96.31 110 ALA A CA 1
ATOM 902 C C . ALA A 1 110 ? 8.156 29.969 -22.922 1 96.31 110 ALA A C 1
ATOM 904 O O . ALA A 1 110 ? 9.07 30.375 -23.641 1 96.31 110 ALA A O 1
ATOM 905 N N . ALA A 1 111 ? 7.82 30.609 -21.844 1 95.69 111 ALA A N 1
ATOM 906 C CA . ALA A 1 111 ? 8.391 31.906 -21.453 1 95.69 111 ALA A CA 1
ATOM 907 C C . ALA A 1 111 ? 9.867 31.766 -21.109 1 95.69 111 ALA A C 1
ATOM 909 O O . ALA A 1 111 ? 10.594 32.75 -21.031 1 95.69 111 ALA A O 1
ATOM 910 N N . TYR A 1 112 ? 10.297 30.578 -20.953 1 97.06 112 TYR A N 1
ATOM 911 C CA . TYR A 1 112 ? 11.664 30.359 -20.5 1 97.06 112 TYR A CA 1
ATOM 912 C C . TYR A 1 112 ? 12.539 29.844 -21.641 1 97.06 112 TYR A C 1
ATOM 914 O O . TYR A 1 112 ? 13.742 29.656 -21.469 1 97.06 112 TYR A O 1
ATOM 922 N N . LEU A 1 113 ? 11.953 29.641 -22.734 1 96.75 113 LEU A N 1
ATOM 923 C CA . LEU A 1 113 ? 12.664 29.109 -23.891 1 96.75 113 LEU A CA 1
ATOM 924 C C . LEU A 1 113 ? 13.289 30.219 -24.719 1 96.75 113 LEU A C 1
ATOM 926 O O . LEU A 1 113 ? 12.891 31.391 -24.609 1 96.75 113 LEU A O 1
ATOM 930 N N . LYS A 1 114 ? 14.297 29.844 -25.484 1 93.44 114 LYS A N 1
ATOM 931 C CA . LYS A 1 114 ? 14.938 30.734 -26.453 1 93.44 114 LYS A CA 1
ATOM 932 C C . LYS A 1 114 ? 15.039 30.062 -27.812 1 93.44 114 LYS A C 1
ATOM 934 O O . LYS A 1 114 ? 14.906 28.844 -27.938 1 93.44 114 LYS A O 1
ATOM 939 N N . GLU A 1 115 ? 15.266 30.875 -28.781 1 92.69 115 GLU A N 1
ATOM 940 C CA . GLU A 1 115 ? 15.484 30.328 -30.125 1 92.69 115 GLU A CA 1
ATOM 941 C C . GLU A 1 115 ? 16.781 29.531 -30.188 1 92.69 115 GLU A C 1
ATOM 943 O O . GLU A 1 115 ? 17.797 29.922 -29.609 1 92.69 115 GLU A O 1
ATOM 948 N N . GLY A 1 116 ? 16.703 28.484 -30.906 1 92.38 116 GLY A N 1
ATOM 949 C CA . GLY A 1 116 ? 17.891 27.656 -31.062 1 92.38 116 GLY A CA 1
ATOM 950 C C . GLY A 1 116 ? 18.078 26.656 -29.938 1 92.38 116 GLY A C 1
ATOM 951 O O . GLY A 1 116 ? 17.156 25.906 -29.609 1 92.38 116 GLY A O 1
ATOM 952 N N . LYS A 1 117 ? 19.297 26.703 -29.422 1 95 117 LYS A N 1
ATOM 953 C CA . LYS A 1 117 ? 19.703 25.703 -28.453 1 95 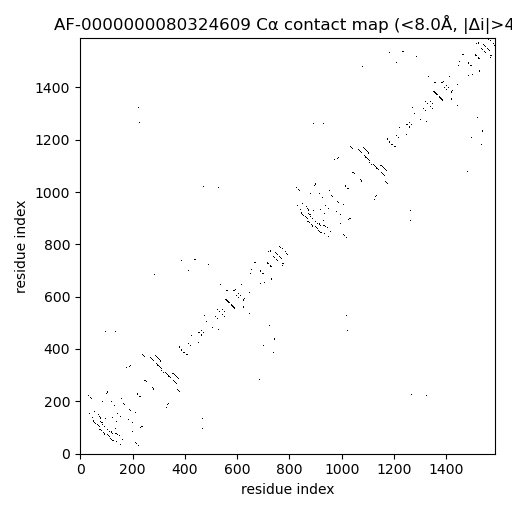117 LYS A CA 1
ATOM 954 C C . LYS A 1 117 ? 19.125 26.016 -27.078 1 95 117 LYS A C 1
ATOM 956 O O . LYS A 1 117 ? 19.25 27.125 -26.578 1 95 117 LYS A O 1
ATOM 961 N N . ASN A 1 118 ? 18.422 25.016 -26.453 1 97.44 118 ASN A N 1
ATOM 962 C CA . ASN A 1 118 ? 17.859 25.094 -25.109 1 97.44 118 ASN A CA 1
ATOM 963 C C . ASN A 1 118 ? 18.297 23.891 -24.25 1 97.44 118 ASN A C 1
ATOM 965 O O . ASN A 1 118 ? 18.672 22.859 -24.781 1 97.44 118 ASN A O 1
ATOM 969 N N . THR A 1 119 ? 18.25 24.109 -22.969 1 98.38 119 THR A N 1
ATOM 970 C CA . THR A 1 119 ? 18.5 23.031 -22.016 1 98.38 119 THR A CA 1
ATOM 971 C C . THR A 1 119 ? 17.344 22.906 -21.031 1 98.38 119 THR A C 1
ATOM 973 O O . THR A 1 119 ? 16.797 23.906 -20.562 1 98.38 119 THR A O 1
ATOM 976 N N . ILE A 1 120 ? 16.891 21.734 -20.828 1 98.69 120 ILE A N 1
ATOM 977 C CA . ILE A 1 120 ? 16.016 21.391 -19.719 1 98.69 120 ILE A CA 1
ATOM 978 C C . ILE A 1 120 ? 16.719 20.438 -18.75 1 98.69 120 ILE A C 1
ATOM 980 O O . ILE A 1 120 ? 17.391 19.5 -19.188 1 98.69 120 ILE A O 1
ATOM 984 N N . ALA A 1 121 ? 16.688 20.781 -17.484 1 98.81 121 ALA A N 1
ATOM 985 C CA . ALA A 1 121 ? 17.469 20.031 -16.5 1 98.81 121 ALA A CA 1
ATOM 986 C C . ALA A 1 121 ? 16.672 19.828 -15.219 1 98.81 121 ALA A C 1
ATOM 988 O O . ALA A 1 121 ? 15.75 20.609 -14.922 1 98.81 121 ALA A O 1
ATOM 989 N N . ALA A 1 122 ? 16.969 18.75 -14.5 1 98.88 122 ALA A N 1
ATOM 990 C CA . ALA A 1 122 ? 16.281 18.469 -13.242 1 98.88 122 ALA A CA 1
ATOM 991 C C . ALA A 1 122 ? 17.234 17.875 -12.211 1 98.88 122 ALA A C 1
ATOM 993 O O . ALA A 1 122 ? 18.016 16.969 -12.531 1 98.88 122 ALA A O 1
ATOM 994 N N . LEU A 1 123 ? 17.266 18.469 -11.031 1 98.75 123 LEU A N 1
ATOM 995 C CA . LEU A 1 123 ? 17.859 17.844 -9.859 1 98.75 123 LEU A CA 1
ATOM 996 C C . LEU A 1 123 ? 16.859 16.891 -9.203 1 98.75 123 LEU A C 1
ATOM 998 O O . LEU A 1 123 ? 15.781 17.297 -8.789 1 98.75 123 LEU A O 1
ATOM 1002 N N . VAL A 1 124 ? 17.188 15.602 -9.172 1 98.75 124 VAL A N 1
ATOM 1003 C CA . VAL A 1 124 ? 16.312 14.578 -8.609 1 98.75 124 VAL A CA 1
ATOM 1004 C C . VAL A 1 124 ? 17 13.906 -7.418 1 98.75 124 VAL A C 1
ATOM 1006 O O . VAL A 1 124 ? 18.188 13.594 -7.477 1 98.75 124 VAL A O 1
ATOM 1009 N N . TRP A 1 125 ? 16.266 13.773 -6.32 1 98.25 125 TRP A N 1
ATOM 1010 C CA . TRP A 1 125 ? 16.922 13.109 -5.199 1 98.25 125 TRP A CA 1
ATOM 1011 C C . TRP A 1 125 ? 15.969 12.141 -4.504 1 98.25 125 TRP A C 1
ATOM 1013 O O . TRP A 1 125 ? 14.75 12.258 -4.645 1 98.25 125 TRP A O 1
ATOM 1023 N N . ASN A 1 126 ? 16.469 11.18 -3.93 1 97.25 126 ASN A N 1
ATOM 1024 C CA . ASN A 1 126 ? 15.844 10.18 -3.078 1 97.25 126 ASN A CA 1
ATOM 1025 C C . ASN A 1 126 ? 16.609 9.984 -1.774 1 97.25 126 ASN A C 1
ATOM 1027 O O . ASN A 1 126 ? 17.844 9.969 -1.772 1 97.25 126 ASN A O 1
ATOM 1031 N N . MET A 1 127 ? 15.844 9.906 -0.66 1 96.62 127 MET A N 1
ATOM 1032 C CA . MET A 1 127 ? 16.547 9.859 0.623 1 96.62 127 MET A CA 1
ATOM 1033 C C . MET A 1 127 ? 16.469 8.461 1.231 1 96.62 127 MET A C 1
ATOM 1035 O O . MET A 1 127 ? 16.812 8.266 2.396 1 96.62 127 MET A O 1
ATOM 1039 N N . GLY A 1 128 ? 15.93 7.496 0.447 1 93.88 128 GLY A N 1
ATOM 1040 C CA . GLY A 1 128 ? 15.961 6.09 0.821 1 93.88 128 GLY A CA 1
ATOM 1041 C C . GLY A 1 128 ? 15.305 5.812 2.158 1 93.88 128 GLY A C 1
ATOM 1042 O O . GLY A 1 128 ? 14.164 6.223 2.391 1 93.88 128 GLY A O 1
ATOM 1043 N N . ASN A 1 129 ? 16.031 5.133 3.055 1 91.75 129 ASN A N 1
ATOM 1044 C CA . ASN A 1 129 ? 15.469 4.703 4.336 1 91.75 129 ASN A CA 1
ATOM 1045 C C . ASN A 1 129 ? 15.445 5.852 5.344 1 91.75 129 ASN A C 1
ATOM 1047 O O . ASN A 1 129 ? 14.828 5.734 6.406 1 91.75 129 ASN A O 1
ATOM 1051 N N . ILE A 1 130 ? 16.047 6.992 5.035 1 94.25 130 ILE A N 1
ATOM 1052 C CA . ILE A 1 130 ? 16.078 8.117 5.965 1 94.25 130 ILE A CA 1
ATOM 1053 C C . ILE A 1 130 ? 15.156 9.227 5.453 1 94.25 130 ILE A C 1
ATOM 1055 O O . ILE A 1 130 ? 15.227 10.359 5.926 1 94.25 130 ILE A O 1
ATOM 1059 N N . ALA A 1 131 ? 14.328 8.883 4.449 1 96.31 131 ALA A N 1
ATOM 1060 C CA . ALA A 1 131 ? 13.383 9.852 3.895 1 96.31 131 ALA A CA 1
ATOM 1061 C C . ALA A 1 131 ? 12.383 10.305 4.953 1 96.31 131 ALA A C 1
ATOM 1063 O O . ALA A 1 131 ? 12.141 9.602 5.934 1 96.31 131 ALA A O 1
ATOM 1064 N N . PRO A 1 132 ? 11.828 11.578 4.754 1 97.5 132 PRO A N 1
ATOM 1065 C CA . PRO A 1 132 ? 10.695 11.953 5.602 1 97.5 132 PRO A CA 1
ATOM 1066 C C . PRO A 1 132 ? 9.594 10.906 5.613 1 97.5 132 PRO A C 1
ATOM 1068 O O . PRO A 1 132 ? 9.32 10.273 4.59 1 97.5 132 PRO A O 1
ATOM 1071 N N . VAL A 1 133 ? 8.914 10.773 6.723 1 97.62 133 VAL A N 1
ATOM 1072 C CA . VAL A 1 133 ? 7.859 9.781 6.871 1 97.62 133 VAL A CA 1
ATOM 1073 C C . VAL A 1 133 ? 6.742 10.062 5.867 1 97.62 133 VAL A C 1
ATOM 1075 O O . VAL A 1 133 ? 6.07 9.133 5.398 1 97.62 133 VAL A O 1
ATOM 1078 N N . ALA A 1 134 ? 6.594 11.258 5.426 1 97.75 134 ALA A N 1
ATOM 1079 C CA . ALA A 1 134 ? 5.539 11.648 4.496 1 97.75 134 ALA A CA 1
ATOM 1080 C C . ALA A 1 134 ? 5.863 11.203 3.076 1 97.75 134 ALA A C 1
ATOM 1082 O O . ALA A 1 134 ? 5 11.234 2.195 1 97.75 134 ALA A O 1
ATOM 1083 N N . GLN A 1 135 ? 7.055 10.766 2.836 1 96.19 135 GLN A N 1
ATOM 1084 C CA . GLN A 1 135 ? 7.484 10.484 1.472 1 96.19 135 GLN A CA 1
ATOM 1085 C C . GLN A 1 135 ? 7.387 9 1.159 1 96.19 135 GLN A C 1
ATOM 1087 O O . GLN A 1 135 ? 7.992 8.172 1.847 1 96.19 135 GLN A O 1
ATOM 1092 N N . VAL A 1 136 ? 6.617 8.688 0.153 1 96.62 136 VAL A N 1
ATOM 1093 C CA . VAL A 1 136 ? 6.492 7.352 -0.425 1 96.62 136 VAL A CA 1
ATOM 1094 C C . VAL A 1 136 ? 7.426 7.219 -1.626 1 96.62 136 VAL A C 1
ATOM 1096 O O . VAL A 1 136 ? 7.652 8.188 -2.354 1 96.62 136 VAL A O 1
ATOM 1099 N N . SER A 1 137 ? 8.008 6.051 -1.813 1 97 137 SER A N 1
ATOM 1100 C CA . SER A 1 137 ? 8.945 5.879 -2.922 1 97 137 SER A CA 1
ATOM 1101 C C . SER A 1 137 ? 8.922 4.449 -3.451 1 97 137 SER A C 1
ATOM 1103 O O . SER A 1 137 ? 8.742 3.5 -2.684 1 97 137 SER A O 1
ATOM 1105 N N . ASN A 1 138 ? 8.938 4.27 -4.738 1 96.88 138 ASN A N 1
ATOM 1106 C CA . ASN A 1 138 ? 9.273 2.99 -5.359 1 96.88 138 ASN A CA 1
ATOM 1107 C C . ASN A 1 138 ? 10.773 2.857 -5.598 1 96.88 138 ASN A C 1
ATOM 1109 O O . ASN A 1 138 ? 11.461 2.125 -4.879 1 96.88 138 ASN A O 1
ATOM 1113 N N . GLN A 1 139 ? 11.305 3.678 -6.43 1 96.88 139 GLN A N 1
ATOM 1114 C CA . GLN A 1 139 ? 12.719 3.809 -6.738 1 96.88 139 GLN A CA 1
ATOM 1115 C C . GLN A 1 139 ? 13.016 5.148 -7.406 1 96.88 139 GLN A C 1
ATOM 1117 O O . GLN A 1 139 ? 12.133 5.762 -8 1 96.88 139 GLN A O 1
ATOM 1122 N N . THR A 1 140 ? 14.242 5.586 -7.367 1 97.94 140 THR A N 1
ATOM 1123 C CA . THR A 1 140 ? 14.617 6.871 -7.945 1 97.94 140 THR A CA 1
ATOM 1124 C C . THR A 1 140 ? 14.352 6.887 -9.445 1 97.94 140 THR A C 1
ATOM 1126 O O . THR A 1 140 ? 14.828 6.016 -10.18 1 97.94 140 THR A O 1
ATOM 1129 N N . ALA A 1 141 ? 13.586 7.84 -9.867 1 98.56 141 ALA A N 1
ATOM 1130 C CA . ALA A 1 141 ? 13.258 7.98 -11.281 1 98.56 141 ALA A CA 1
ATOM 1131 C C . ALA A 1 141 ? 12.812 9.406 -11.602 1 98.56 141 ALA A C 1
ATOM 1133 O O . ALA A 1 141 ? 12.297 10.109 -10.734 1 98.56 141 ALA A O 1
ATOM 1134 N N . PHE A 1 142 ? 13.07 9.82 -12.859 1 98.75 142 PHE A N 1
ATOM 1135 C CA . PHE A 1 142 ? 12.633 11.109 -13.383 1 98.75 142 PHE A CA 1
ATOM 1136 C C . PHE A 1 142 ? 11.742 10.914 -14.609 1 98.75 142 PHE A C 1
ATOM 1138 O O . PHE A 1 142 ? 11.969 10 -15.406 1 98.75 142 PHE A O 1
ATOM 1145 N N . LEU A 1 143 ? 10.695 11.742 -14.711 1 98.94 143 LEU A N 1
ATOM 1146 C CA . LEU A 1 143 ? 9.773 11.664 -15.836 1 98.94 143 LEU A CA 1
ATOM 1147 C C . LEU A 1 143 ? 9.398 13.062 -16.328 1 98.94 143 LEU A C 1
ATOM 1149 O O . LEU A 1 143 ? 9.039 13.93 -15.531 1 98.94 143 LEU A O 1
ATOM 1153 N N . LEU A 1 144 ? 9.562 13.281 -17.609 1 98.88 144 LEU A N 1
ATOM 1154 C CA . LEU A 1 144 ? 9.086 14.477 -18.297 1 98.88 144 LEU A CA 1
ATOM 1155 C C . LEU A 1 144 ? 8.445 14.125 -19.625 1 98.88 144 LEU A C 1
ATOM 1157 O O . LEU A 1 144 ? 9.07 13.445 -20.453 1 98.88 144 LEU A O 1
ATOM 1161 N N . GLN A 1 145 ? 7.246 14.531 -19.844 1 98.56 145 GLN A N 1
ATOM 1162 C CA . GLN A 1 145 ? 6.449 14.25 -21.031 1 98.56 145 GLN A CA 1
ATOM 1163 C C . GLN A 1 145 ? 5.887 15.531 -21.625 1 98.56 145 GLN A C 1
ATOM 1165 O O . GLN A 1 145 ? 5.262 16.328 -20.938 1 98.56 145 GLN A O 1
ATOM 1170 N N . GLY A 1 146 ? 6.137 15.758 -22.953 1 98.12 146 GLY A N 1
ATOM 1171 C CA . GLY A 1 146 ? 5.41 16.797 -23.656 1 98.12 146 GLY A CA 1
ATOM 1172 C C . GLY A 1 146 ? 3.932 16.5 -23.828 1 98.12 146 GLY A C 1
ATOM 1173 O O . GLY A 1 146 ? 3.539 15.336 -23.922 1 98.12 146 GLY A O 1
ATOM 1174 N N . ASP A 1 147 ? 3.158 17.484 -23.844 1 97.62 147 ASP A N 1
ATOM 1175 C CA . ASP A 1 147 ? 1.709 17.328 -23.891 1 97.62 147 ASP A CA 1
ATOM 1176 C C . ASP A 1 147 ? 1.267 16.75 -25.234 1 97.62 147 ASP A C 1
ATOM 1178 O O . ASP A 1 147 ? 0.27 16.031 -25.297 1 97.62 147 ASP A O 1
ATOM 1182 N N . SER A 1 148 ? 1.972 17.156 -26.312 1 95.25 148 SER A N 1
ATOM 1183 C CA . SER A 1 148 ? 1.636 16.719 -27.656 1 95.25 148 SER A CA 1
ATOM 1184 C C . SER A 1 148 ? 2.891 16.406 -28.469 1 95.25 148 SER A C 1
ATOM 1186 O O . SER A 1 148 ? 3.994 16.375 -27.922 1 95.25 148 SER A O 1
ATOM 1188 N N . ALA A 1 149 ? 2.678 16.188 -29.75 1 93.81 149 ALA A N 1
ATOM 1189 C CA . ALA A 1 149 ? 3.795 15.922 -30.656 1 93.81 149 ALA A CA 1
ATOM 1190 C C . ALA A 1 149 ? 4.746 17.109 -30.734 1 93.81 149 ALA A C 1
ATOM 1192 O O . ALA A 1 149 ? 5.957 16.938 -30.875 1 93.81 149 ALA A O 1
ATOM 1193 N N . ALA A 1 150 ? 4.195 18.266 -30.531 1 92 150 ALA A N 1
ATOM 1194 C CA . ALA A 1 150 ? 4.984 19.484 -30.641 1 92 150 ALA A CA 1
ATOM 1195 C C . ALA A 1 150 ? 6.047 19.562 -29.547 1 92 150 ALA A C 1
ATOM 1197 O O . ALA A 1 150 ? 7.129 20.109 -29.75 1 92 150 ALA A O 1
ATOM 1198 N N . GLU A 1 151 ? 5.703 18.984 -28.344 1 95.88 151 GLU A N 1
ATOM 1199 C CA . GLU A 1 151 ? 6.621 19.078 -27.203 1 95.88 151 GLU A CA 1
ATOM 1200 C C . GLU A 1 151 ? 7.391 17.766 -27 1 95.88 151 GLU A C 1
ATOM 1202 O O . GLU A 1 151 ? 8.172 17.641 -26.062 1 95.88 151 GLU A O 1
ATOM 1207 N N . GLN A 1 152 ? 7.273 16.828 -27.859 1 95.56 152 GLN A N 1
ATOM 1208 C CA . GLN A 1 152 ? 7.77 15.477 -27.656 1 95.56 152 GLN A CA 1
ATOM 1209 C C . GLN A 1 152 ? 9.297 15.445 -27.625 1 95.56 152 GLN A C 1
ATOM 1211 O O . GLN A 1 152 ? 9.891 14.508 -27.094 1 95.56 152 GLN A O 1
ATOM 1216 N N . MET A 1 153 ? 9.938 16.438 -28.188 1 95.62 153 MET A N 1
ATOM 1217 C CA . MET A 1 153 ? 11.398 16.469 -28.266 1 95.62 153 MET A CA 1
ATOM 1218 C C . MET A 1 153 ? 12.023 16.5 -26.875 1 95.62 153 MET A C 1
ATOM 1220 O O . MET A 1 153 ? 13.211 16.188 -26.734 1 95.62 153 MET A O 1
ATOM 1224 N N . VAL A 1 154 ? 11.242 16.844 -25.797 1 97.94 154 VAL A N 1
ATOM 1225 C CA . VAL A 1 154 ? 11.812 16.938 -24.453 1 97.94 154 VAL A CA 1
ATOM 1226 C C . VAL A 1 154 ? 11.461 15.688 -23.641 1 97.94 154 VAL A C 1
ATOM 1228 O O . VAL A 1 154 ? 11.828 15.57 -22.484 1 97.94 154 VAL A O 1
ATOM 1231 N N . ASN A 1 155 ? 10.742 14.719 -24.266 1 98.75 155 ASN A N 1
ATOM 1232 C CA . ASN A 1 155 ? 10.359 13.508 -23.547 1 98.75 155 ASN A CA 1
ATOM 1233 C C . ASN A 1 155 ? 11.578 12.805 -22.938 1 98.75 155 ASN A C 1
ATOM 1235 O O . ASN A 1 155 ? 12.633 12.742 -23.562 1 98.75 155 ASN A O 1
ATOM 1239 N N . THR A 1 156 ? 11.406 12.305 -21.719 1 98.88 156 THR A N 1
ATOM 1240 C CA . THR A 1 156 ? 12.469 11.516 -21.094 1 98.88 156 THR A CA 1
ATOM 1241 C C . THR A 1 156 ? 12.633 10.18 -21.797 1 98.88 156 THR A C 1
ATOM 1243 O O . THR A 1 156 ? 11.648 9.484 -22.078 1 98.88 156 THR A O 1
ATOM 1246 N N . ASP A 1 157 ? 13.766 9.852 -22.172 1 98.5 157 ASP A N 1
ATOM 1247 C CA . ASP A 1 157 ? 14.242 8.602 -22.75 1 98.5 157 ASP A CA 1
ATOM 1248 C C . ASP A 1 157 ? 15.766 8.508 -22.672 1 98.5 157 ASP A C 1
ATOM 1250 O O . ASP A 1 157 ? 16.391 9.203 -21.859 1 98.5 157 ASP A O 1
ATOM 1254 N N . ALA A 1 158 ? 16.359 7.676 -23.453 1 97.94 158 ALA A N 1
ATOM 1255 C CA . ALA A 1 158 ? 17.797 7.422 -23.375 1 97.94 158 ALA A CA 1
ATOM 1256 C C . ALA A 1 158 ? 18.594 8.602 -23.938 1 97.94 158 ALA A C 1
ATOM 1258 O O . ALA A 1 158 ? 19.812 8.664 -23.766 1 97.94 158 ALA A O 1
ATOM 1259 N N . SER A 1 159 ? 17.938 9.602 -24.5 1 98.06 159 SER A N 1
ATOM 1260 C CA . SER A 1 159 ? 18.641 10.766 -25.031 1 98.06 159 SER A CA 1
ATOM 1261 C C . SER A 1 159 ? 19 11.742 -23.906 1 98.06 159 SER A C 1
ATOM 1263 O O . SER A 1 159 ? 19.766 12.688 -24.125 1 98.06 159 SER A O 1
ATOM 1265 N N . TRP A 1 160 ? 18.453 11.531 -22.766 1 98.81 160 TRP A N 1
ATOM 1266 C CA . TRP A 1 160 ? 18.797 12.344 -21.609 1 98.81 160 TRP A CA 1
ATOM 1267 C C . TRP A 1 160 ? 20.141 11.906 -21.016 1 98.81 160 TRP A C 1
ATOM 1269 O O . TRP A 1 160 ? 20.5 10.727 -21.094 1 98.81 160 TRP A O 1
ATOM 1279 N N . LYS A 1 161 ? 20.828 12.883 -20.469 1 98.69 161 LYS A N 1
ATOM 1280 C CA . LYS A 1 161 ? 22.062 12.625 -19.734 1 98.69 161 LYS A CA 1
ATOM 1281 C C . LYS A 1 161 ? 21.828 12.664 -18.219 1 98.69 161 LYS A C 1
ATOM 1283 O O . LYS A 1 161 ? 20.922 13.359 -17.75 1 98.69 161 LYS A O 1
ATOM 1288 N N . VAL A 1 162 ? 22.609 11.859 -17.484 1 98.75 162 VAL A N 1
ATOM 1289 C CA . VAL A 1 162 ? 22.438 11.836 -16.047 1 98.75 162 VAL A CA 1
ATOM 1290 C C . VAL A 1 162 ? 23.797 11.648 -15.359 1 98.75 162 VAL A C 1
ATOM 1292 O O . VAL A 1 162 ? 24.672 10.969 -15.898 1 98.75 162 VAL A O 1
ATOM 1295 N N . GLU A 1 163 ? 23.953 12.281 -14.266 1 98.06 163 GLU A N 1
ATOM 1296 C CA . GLU A 1 163 ? 25.125 12.109 -13.414 1 98.06 163 GLU A CA 1
ATOM 1297 C C . GLU A 1 163 ? 24.75 12.102 -11.938 1 98.06 163 GLU A C 1
ATOM 1299 O O . GLU A 1 163 ? 24.016 12.977 -11.477 1 98.06 163 GLU A O 1
ATOM 1304 N N . LYS A 1 164 ? 25.188 11.07 -11.195 1 97.62 164 LYS A N 1
ATOM 1305 C CA . LYS A 1 164 ? 25 11.047 -9.75 1 97.62 164 LYS A CA 1
ATOM 1306 C C . LYS A 1 164 ? 25.906 12.055 -9.055 1 97.62 164 LYS A C 1
ATOM 1308 O O . LYS A 1 164 ? 27.125 12.062 -9.289 1 97.62 164 LYS A O 1
ATOM 1313 N N . SER A 1 165 ? 25.344 12.844 -8.219 1 97.94 165 SER A N 1
ATOM 1314 C CA . SER A 1 165 ? 26.109 13.875 -7.535 1 97.94 165 SER A CA 1
ATOM 1315 C C . SER A 1 165 ? 27.031 13.273 -6.477 1 97.94 165 SER A C 1
ATOM 1317 O O . SER A 1 165 ? 26.609 12.398 -5.711 1 97.94 165 SER A O 1
ATOM 1319 N N . LYS A 1 166 ? 28.203 13.734 -6.387 1 97.31 166 LYS A N 1
ATOM 1320 C CA . LYS A 1 166 ? 29.156 13.359 -5.332 1 97.31 166 LYS A CA 1
ATOM 1321 C C . LYS A 1 166 ? 29.203 14.422 -4.238 1 97.31 166 LYS A C 1
ATOM 1323 O O . LYS A 1 166 ? 29.891 14.25 -3.23 1 97.31 166 LYS A O 1
ATOM 1328 N N . ALA A 1 167 ? 28.422 15.422 -4.41 1 98.5 167 ALA A N 1
ATOM 1329 C CA . ALA A 1 167 ? 28.562 16.625 -3.584 1 98.5 167 ALA A CA 1
ATOM 1330 C C . ALA A 1 167 ? 27.703 16.531 -2.336 1 98.5 167 ALA A C 1
ATOM 1332 O O . ALA A 1 167 ? 27.938 17.234 -1.351 1 98.5 167 ALA A O 1
ATOM 1333 N N . TYR A 1 168 ? 26.719 15.703 -2.344 1 98.31 168 TYR A N 1
ATOM 1334 C CA . TYR A 1 168 ? 25.719 15.695 -1.28 1 98.31 168 TYR A CA 1
ATOM 1335 C C . TYR A 1 168 ? 25.922 14.516 -0.342 1 98.31 168 TYR A C 1
ATOM 1337 O O . TYR A 1 168 ? 26.141 13.391 -0.792 1 98.31 168 TYR A O 1
ATOM 1345 N N . THR A 1 169 ? 25.828 14.734 0.917 1 97.62 169 THR A N 1
ATOM 1346 C CA . THR A 1 169 ? 25.781 13.742 1.98 1 97.62 169 THR A CA 1
ATOM 1347 C C . THR A 1 169 ? 24.734 14.117 3.029 1 97.62 169 THR A C 1
ATOM 1349 O O . THR A 1 169 ? 24.625 15.289 3.4 1 97.62 169 THR A O 1
ATOM 1352 N N . PRO A 1 170 ? 23.953 13.141 3.436 1 97.19 170 PRO A N 1
ATOM 1353 C CA . PRO A 1 170 ? 22.984 13.5 4.48 1 97.19 170 PRO A CA 1
ATOM 1354 C C . PRO A 1 170 ? 23.656 13.844 5.809 1 97.19 170 PRO A C 1
ATOM 1356 O O . PRO A 1 170 ? 24.672 13.242 6.164 1 97.19 170 PRO A O 1
ATOM 1359 N N . CYS A 1 171 ? 23.094 14.75 6.52 1 97.94 171 CYS A N 1
ATOM 1360 C CA . CYS A 1 171 ? 23.547 15.117 7.855 1 97.94 171 CYS A CA 1
ATOM 1361 C C . CYS A 1 171 ? 22.375 15.328 8.797 1 97.94 171 CYS A C 1
ATOM 1363 O O . CYS A 1 171 ? 21.219 15.07 8.43 1 97.94 171 CYS A O 1
ATOM 1365 N N . SER A 1 172 ? 22.641 15.719 10.047 1 97.88 172 SER A N 1
ATOM 1366 C CA . SER A 1 172 ? 21.625 15.945 11.07 1 97.88 172 SER A CA 1
ATOM 1367 C C . SER A 1 172 ? 20.766 14.703 11.281 1 97.88 172 SER A C 1
ATOM 1369 O O . SER A 1 172 ? 19.547 14.789 11.328 1 97.88 172 SER A O 1
ATOM 1371 N N . LEU A 1 173 ? 21.344 13.594 11.32 1 96.06 173 LEU A N 1
ATOM 1372 C CA . LEU A 1 173 ? 20.641 12.312 11.375 1 96.06 173 LEU A CA 1
ATOM 1373 C C . LEU A 1 173 ? 20.219 11.977 12.797 1 96.06 173 LEU A C 1
ATOM 1375 O O . LEU A 1 173 ? 19.453 11.031 13.023 1 96.06 173 LEU A O 1
ATOM 1379 N N . ASP A 1 174 ? 20.609 12.766 13.734 1 96.25 174 ASP A N 1
ATOM 1380 C CA . ASP A 1 174 ? 20.359 12.477 15.148 1 96.25 174 ASP A CA 1
ATOM 1381 C C . ASP A 1 174 ? 19.328 13.453 15.734 1 96.25 174 ASP A C 1
ATOM 1383 O O . ASP A 1 174 ? 19.406 13.812 16.906 1 96.25 174 ASP A O 1
ATOM 1387 N N . ASN A 1 175 ? 18.484 14.039 14.938 1 96.19 175 ASN A N 1
ATOM 1388 C CA . ASN A 1 175 ? 17.531 15.055 15.391 1 96.19 175 ASN A CA 1
ATOM 1389 C C . ASN A 1 175 ? 16.672 14.539 16.547 1 96.19 175 ASN A C 1
ATOM 1391 O O . ASN A 1 175 ? 16.406 15.273 17.5 1 96.19 175 ASN A O 1
ATOM 1395 N N . ARG A 1 176 ? 16.141 13.32 16.469 1 94.62 176 ARG A N 1
ATOM 1396 C CA . ARG A 1 176 ? 15.281 12.766 17.516 1 94.62 176 ARG A CA 1
ATOM 1397 C C . ARG A 1 176 ? 16 12.727 18.859 1 94.62 176 ARG A C 1
ATOM 1399 O O . ARG A 1 176 ? 15.43 13.086 19.891 1 94.62 176 ARG A O 1
ATOM 1406 N N . GLU A 1 177 ? 17.266 12.305 18.828 1 94.69 177 GLU A N 1
ATOM 1407 C CA . GLU A 1 177 ? 18.078 12.242 20.031 1 94.69 177 GLU A CA 1
ATOM 1408 C C . GLU A 1 177 ? 18.438 13.633 20.531 1 94.69 177 GLU A C 1
ATOM 1410 O O . GLU A 1 177 ? 18.344 13.914 21.734 1 94.69 177 GLU A O 1
ATOM 1415 N N . ARG A 1 178 ? 18.797 14.492 19.609 1 95.19 178 ARG A N 1
ATOM 1416 C CA . ARG A 1 178 ? 19.219 15.844 19.938 1 95.19 178 ARG A CA 1
ATOM 1417 C C . ARG A 1 178 ? 18.078 16.641 20.547 1 95.19 178 ARG A C 1
ATOM 1419 O O . ARG A 1 178 ? 18.281 17.375 21.516 1 95.19 178 ARG A O 1
ATOM 1426 N N . LEU A 1 179 ? 16.922 16.438 20.031 1 95.81 179 LEU A N 1
ATOM 1427 C CA . LEU A 1 179 ? 15.789 17.25 20.484 1 95.81 179 LEU A CA 1
ATOM 1428 C C . LEU A 1 179 ? 14.93 16.469 21.469 1 95.81 179 LEU A C 1
ATOM 1430 O O . LEU A 1 179 ? 14.016 17.031 22.078 1 95.81 179 LEU A O 1
ATOM 1434 N N . LYS A 1 180 ? 15.188 15.109 21.625 1 94.12 180 LYS A N 1
ATOM 1435 C CA . LYS A 1 180 ? 14.375 14.227 22.469 1 94.12 180 LYS A CA 1
ATOM 1436 C C . LYS A 1 180 ? 12.898 14.312 22.094 1 94.12 180 LYS A C 1
ATOM 1438 O O . LYS A 1 180 ? 12.039 14.469 22.953 1 94.12 180 LYS A O 1
ATOM 1443 N N . ALA A 1 181 ? 12.695 14.336 20.844 1 94.75 181 ALA A N 1
ATOM 1444 C CA . ALA A 1 181 ? 11.352 14.484 20.297 1 94.75 181 ALA A CA 1
ATOM 1445 C C . ALA A 1 181 ? 11.219 13.766 18.953 1 94.75 181 ALA A C 1
ATOM 1447 O O . ALA A 1 181 ? 12.211 13.578 18.25 1 94.75 181 ALA A O 1
ATOM 1448 N N . TYR A 1 182 ? 9.961 13.367 18.719 1 94.25 182 TYR A N 1
ATOM 1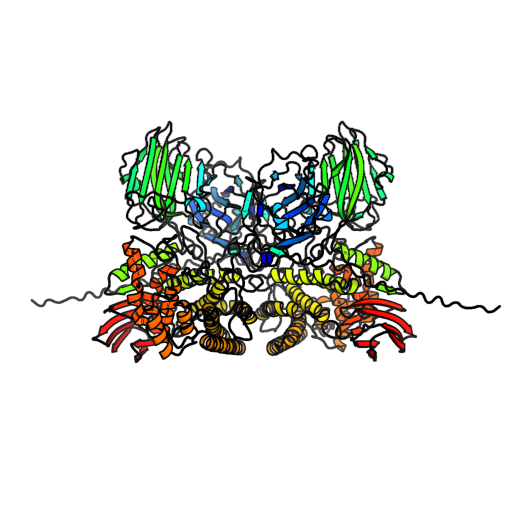449 C CA . TYR A 1 182 ? 9.656 12.781 17.406 1 94.25 182 TYR A CA 1
ATOM 1450 C C . TYR A 1 182 ? 9.852 13.797 16.297 1 94.25 182 TYR A C 1
ATOM 1452 O O . TYR A 1 182 ? 9.164 14.82 16.266 1 94.25 182 TYR A O 1
ATOM 1460 N N . MET A 1 183 ? 10.836 13.664 15.414 1 97 183 MET A N 1
ATOM 1461 C CA . MET A 1 183 ? 11.094 14.477 14.234 1 97 183 MET A CA 1
ATOM 1462 C C . MET A 1 183 ? 11.328 13.602 13.008 1 97 183 MET A C 1
ATOM 1464 O O . MET A 1 183 ? 12.188 12.719 13.023 1 97 183 MET A O 1
ATOM 1468 N N . VAL A 1 184 ? 10.562 13.828 11.93 1 97.5 184 VAL A N 1
ATOM 1469 C CA . VAL A 1 184 ? 10.594 12.898 10.805 1 97.5 184 VAL A CA 1
ATOM 1470 C C . VAL A 1 184 ? 10.562 13.68 9.492 1 97.5 184 VAL A C 1
ATOM 1472 O O . VAL A 1 184 ? 9.945 13.242 8.516 1 97.5 184 VAL A O 1
ATOM 1475 N N . VAL A 1 185 ? 11.195 14.836 9.414 1 97.12 185 VAL A N 1
ATOM 1476 C CA . VAL A 1 185 ? 11.211 15.672 8.219 1 97.12 185 VAL A CA 1
ATOM 1477 C C . VAL A 1 185 ? 12.367 15.266 7.309 1 97.12 185 VAL A C 1
ATOM 1479 O O . VAL A 1 185 ? 12.594 15.883 6.27 1 97.12 185 VAL A O 1
ATOM 1482 N N . GLY A 1 186 ? 13.102 14.242 7.672 1 96.12 186 GLY A N 1
ATOM 1483 C CA . GLY A 1 186 ? 14.242 13.812 6.879 1 96.12 186 GLY A CA 1
ATOM 1484 C C . GLY A 1 186 ? 15.555 14.43 7.328 1 96.12 186 GLY A C 1
ATOM 1485 O O . GLY A 1 186 ? 15.586 15.188 8.297 1 96.12 186 GLY A O 1
ATOM 1486 N N . PRO A 1 187 ? 16.656 14.156 6.648 1 97.25 187 PRO A N 1
ATOM 1487 C CA . PRO A 1 187 ? 17.984 14.633 7.023 1 97.25 187 PRO A CA 1
ATOM 1488 C C . PRO A 1 187 ? 18.25 16.062 6.559 1 97.25 187 PRO A C 1
ATOM 1490 O O . PRO A 1 187 ? 17.469 16.609 5.773 1 97.25 187 PRO A O 1
ATOM 1493 N N . GLY A 1 188 ? 19.281 16.641 7.125 1 98.38 188 GLY A N 1
ATOM 1494 C CA . GLY A 1 188 ? 19.859 17.828 6.523 1 98.38 188 GLY A CA 1
ATOM 1495 C C . GLY A 1 188 ? 20.766 17.516 5.348 1 98.38 188 GLY A C 1
ATOM 1496 O O . GLY A 1 188 ? 21 16.359 5.023 1 98.38 188 GLY A O 1
ATOM 1497 N N . ASP A 1 189 ? 21.219 18.578 4.723 1 98.56 189 ASP A N 1
ATOM 1498 C CA . ASP A 1 189 ? 22.094 18.438 3.553 1 98.56 189 ASP A CA 1
ATOM 1499 C C . ASP A 1 189 ? 23.5 18.922 3.861 1 98.56 189 ASP A C 1
ATOM 1501 O O . ASP A 1 189 ? 23.703 20.078 4.254 1 98.56 189 ASP A O 1
ATOM 1505 N N . GLN A 1 190 ? 24.438 18.078 3.756 1 98.75 190 GLN A N 1
ATOM 1506 C CA . GLN A 1 190 ? 25.828 18.516 3.674 1 98.75 190 GLN A CA 1
ATOM 1507 C C . GLN A 1 190 ? 26.281 18.609 2.223 1 98.75 190 GLN A C 1
ATOM 1509 O O . GLN A 1 190 ? 26.328 17.609 1.51 1 98.75 190 GLN A O 1
ATOM 1514 N N . LEU A 1 191 ? 26.578 19.766 1.802 1 98.56 191 LEU A N 1
ATOM 1515 C CA . LEU A 1 191 ? 26.969 20.031 0.423 1 98.56 191 LEU A CA 1
ATOM 1516 C C . LEU A 1 191 ? 28.453 20.391 0.345 1 98.56 191 LEU A C 1
ATOM 1518 O O . LEU A 1 191 ? 28.875 21.406 0.898 1 98.56 191 LEU A O 1
ATOM 1522 N N . ASP A 1 192 ? 29.234 19.562 -0.314 1 98.56 192 ASP A N 1
ATOM 1523 C CA . ASP A 1 192 ? 30.641 19.859 -0.614 1 98.56 192 ASP A CA 1
ATOM 1524 C C . ASP A 1 192 ? 30.766 20.594 -1.943 1 98.56 192 ASP A C 1
ATOM 1526 O O . ASP A 1 192 ? 30.734 19.969 -3.01 1 98.56 192 ASP A O 1
ATOM 1530 N N . GLY A 1 193 ? 31.047 21.844 -1.825 1 98.12 193 GLY A N 1
ATOM 1531 C CA . GLY A 1 193 ? 31.109 22.672 -3.018 1 98.12 193 GLY A CA 1
ATOM 1532 C C . GLY A 1 193 ? 32.25 22.281 -3.955 1 98.12 193 GLY A C 1
ATOM 1533 O O . GLY A 1 193 ? 32.219 22.609 -5.145 1 98.12 193 GLY A O 1
ATOM 1534 N N . ARG A 1 194 ? 33.375 21.578 -3.541 1 96.81 194 ARG A N 1
ATOM 1535 C CA . ARG A 1 194 ? 34.5 21.141 -4.355 1 96.81 194 ARG A CA 1
ATOM 1536 C C . ARG A 1 194 ? 34.062 20.047 -5.344 1 96.81 194 ARG A C 1
ATOM 1538 O O . ARG A 1 194 ? 34.719 19.844 -6.367 1 96.81 194 ARG A O 1
ATOM 1545 N N . GLN A 1 195 ? 32.875 19.375 -4.969 1 97.94 195 GLN A N 1
ATOM 1546 C CA . GLN A 1 195 ? 32.406 18.234 -5.754 1 97.94 195 GLN A CA 1
ATOM 1547 C C . GLN A 1 195 ? 31.156 18.562 -6.547 1 97.94 195 GLN A C 1
ATOM 1549 O O . GLN A 1 195 ? 30.703 17.766 -7.363 1 97.94 195 GLN A O 1
ATOM 1554 N N . LEU A 1 196 ? 30.578 19.766 -6.305 1 97.31 196 LEU A N 1
ATOM 1555 C CA . LEU A 1 196 ? 29.344 20.125 -6.988 1 97.31 196 LEU A CA 1
ATOM 1556 C C . LEU A 1 196 ? 29.609 20.469 -8.445 1 97.31 196 LEU A C 1
ATOM 1558 O O . LEU A 1 196 ? 30.625 21.109 -8.766 1 97.31 196 LEU A O 1
ATOM 1562 N N . LEU A 1 197 ? 28.734 20.047 -9.336 1 97 197 LEU A N 1
ATOM 1563 C CA . LEU A 1 197 ? 28.781 20.422 -10.742 1 97 197 LEU A CA 1
ATOM 1564 C C . LEU A 1 197 ? 28.172 21.812 -10.953 1 97 197 LEU A C 1
ATOM 1566 O O . LEU A 1 197 ? 27.016 21.938 -11.344 1 97 197 LEU A O 1
ATOM 1570 N N . TRP A 1 198 ? 29 22.766 -10.789 1 97 198 TRP A N 1
ATOM 1571 C CA . TRP A 1 198 ? 28.484 24.125 -10.859 1 97 198 TRP A CA 1
ATOM 1572 C C . TRP A 1 198 ? 28.031 24.469 -12.273 1 97 198 TRP A C 1
ATOM 1574 O O . TRP A 1 198 ? 28.688 24.125 -13.25 1 97 198 TRP A O 1
ATOM 1584 N N . ASN A 1 199 ? 26.859 25.047 -12.453 1 97 199 ASN A N 1
ATOM 1585 C CA . ASN A 1 199 ? 26.266 25.547 -13.688 1 97 199 ASN A CA 1
ATOM 1586 C C . ASN A 1 199 ? 25.844 24.406 -14.617 1 97 199 ASN A C 1
ATOM 1588 O O . ASN A 1 199 ? 25.766 24.594 -15.828 1 97 199 ASN A O 1
ATOM 1592 N N . TRP A 1 200 ? 25.656 23.281 -14.062 1 98.06 200 TRP A N 1
ATOM 1593 C CA . TRP A 1 200 ? 25.297 22.094 -14.836 1 98.06 200 TRP A CA 1
ATOM 1594 C C . TRP A 1 200 ? 23.984 22.281 -15.562 1 98.06 200 TRP A C 1
ATOM 1596 O O . TRP A 1 200 ? 23.703 21.594 -16.547 1 98.06 200 TRP A O 1
ATOM 1606 N N . GLU A 1 201 ? 23.094 23.188 -15.141 1 97.81 201 GLU A N 1
ATOM 1607 C CA . GLU A 1 201 ? 21.75 23.375 -15.68 1 97.81 201 GLU A CA 1
ATOM 1608 C C . GLU A 1 201 ? 21.766 24.328 -16.859 1 97.81 201 GLU A C 1
ATOM 1610 O O . GLU A 1 201 ? 20.734 24.547 -17.5 1 97.81 201 GLU A O 1
ATOM 1615 N N . THR A 1 202 ? 22.906 24.859 -17.141 1 97.38 202 THR A N 1
ATOM 1616 C CA . THR A 1 202 ? 23 25.875 -18.188 1 97.38 202 THR A CA 1
ATOM 1617 C C . THR A 1 202 ? 23.297 25.234 -19.547 1 97.38 202 THR A C 1
ATOM 1619 O O . THR A 1 202 ? 23.75 24.094 -19.609 1 97.38 202 THR A O 1
ATOM 1622 N N . THR A 1 203 ? 23.062 26 -20.625 1 96.25 203 THR A N 1
ATOM 1623 C CA . THR A 1 203 ? 23.172 25.484 -21.984 1 96.25 203 THR A CA 1
ATOM 1624 C C . THR A 1 203 ? 24.625 25.297 -22.375 1 96.25 203 THR A C 1
ATOM 1626 O O . THR A 1 203 ? 24.953 24.531 -23.281 1 96.25 203 THR A O 1
ATOM 1629 N N . THR A 1 204 ? 25.531 25.938 -21.719 1 95.62 204 THR A N 1
ATOM 1630 C CA . THR A 1 204 ? 26.938 25.938 -22.125 1 95.62 204 THR A CA 1
ATOM 1631 C C . THR A 1 204 ? 27.703 24.828 -21.406 1 95.62 204 THR A C 1
ATOM 1633 O O . THR A 1 204 ? 28.875 24.594 -21.703 1 95.62 204 THR A O 1
ATOM 1636 N N . TYR A 1 205 ? 27.141 24.188 -20.469 1 97.5 205 TYR A N 1
ATOM 1637 C CA . TYR A 1 205 ? 27.812 23.141 -19.703 1 97.5 205 TYR A CA 1
ATOM 1638 C C . TYR A 1 205 ? 28.141 21.953 -20.594 1 97.5 205 TYR A C 1
ATOM 1640 O O . TYR A 1 205 ? 27.328 21.531 -21.422 1 97.5 205 TYR A O 1
ATOM 1648 N N . ASP A 1 206 ? 29.297 21.359 -20.5 1 97.38 206 ASP A N 1
ATOM 1649 C CA . ASP A 1 206 ? 29.703 20.188 -21.266 1 97.38 206 ASP A CA 1
ATOM 1650 C C . ASP A 1 206 ? 29.344 18.906 -20.516 1 97.38 206 ASP A C 1
ATOM 1652 O O . ASP A 1 206 ? 29.984 18.547 -19.531 1 97.38 206 ASP A O 1
ATOM 1656 N N . ASP A 1 207 ? 28.391 18.203 -21.062 1 97.69 207 ASP A N 1
ATOM 1657 C CA . ASP A 1 207 ? 27.938 16.969 -20.422 1 97.69 207 ASP A CA 1
ATOM 1658 C C . ASP A 1 207 ? 28.422 15.742 -21.188 1 97.69 207 ASP A C 1
ATOM 1660 O O . ASP A 1 207 ? 27.797 14.68 -21.109 1 97.69 207 ASP A O 1
ATOM 1664 N N . SER A 1 208 ? 29.406 15.836 -21.938 1 96.81 208 SER A N 1
ATOM 1665 C CA . SER A 1 208 ? 29.875 14.758 -22.797 1 96.81 208 SER A CA 1
ATOM 1666 C C . SER A 1 208 ? 30.344 13.562 -21.969 1 96.81 208 SER A C 1
ATOM 1668 O O . SER A 1 208 ? 30.312 12.43 -22.438 1 96.81 208 SER A O 1
ATOM 1670 N N . SER A 1 209 ? 30.734 13.773 -20.75 1 97 209 SER A N 1
ATOM 1671 C CA . SER A 1 209 ? 31.25 12.695 -19.906 1 97 209 SER A CA 1
ATOM 1672 C C . SER A 1 209 ? 30.125 12.047 -19.109 1 97 209 SER A C 1
ATOM 1674 O O . SER A 1 209 ? 30.344 11.039 -18.422 1 97 209 SER A O 1
ATOM 1676 N N . TRP A 1 210 ? 28.984 12.664 -19.203 1 98.06 210 TRP A N 1
ATOM 1677 C CA . TRP A 1 210 ? 27.875 12.141 -18.422 1 98.06 210 TRP A CA 1
ATOM 1678 C C . TRP A 1 210 ? 27.359 10.828 -19.016 1 98.06 210 TRP A C 1
ATOM 1680 O O . TRP A 1 210 ? 27.547 10.57 -20.203 1 98.06 210 TRP A O 1
ATOM 1690 N N . ASN A 1 211 ? 26.688 10.023 -18.156 1 97.81 211 ASN A N 1
ATOM 1691 C CA . ASN A 1 211 ? 26.047 8.805 -18.625 1 97.81 211 ASN A CA 1
ATOM 1692 C C . ASN A 1 211 ? 24.75 9.109 -19.375 1 97.81 211 ASN A C 1
ATOM 1694 O O . ASN A 1 211 ? 24.109 10.141 -19.125 1 97.81 211 ASN A O 1
ATOM 1698 N N . THR A 1 212 ? 24.453 8.219 -20.25 1 98.12 212 THR A N 1
ATOM 1699 C CA . THR A 1 212 ? 23.094 8.203 -20.797 1 98.12 212 THR A CA 1
ATOM 1700 C C . THR A 1 212 ? 22.109 7.664 -19.766 1 98.12 212 THR A C 1
ATOM 1702 O O . THR A 1 212 ? 22.406 6.688 -19.078 1 98.12 212 THR A O 1
ATOM 1705 N N . ALA A 1 213 ? 20.984 8.305 -19.688 1 98.38 213 ALA A N 1
ATOM 1706 C CA . ALA A 1 213 ? 19.969 7.844 -18.734 1 98.38 213 ALA A CA 1
ATOM 1707 C C . ALA A 1 213 ? 19.453 6.453 -19.109 1 98.38 213 ALA A C 1
ATOM 1709 O O . ALA A 1 213 ? 19.406 6.098 -20.281 1 98.38 213 ALA A O 1
ATOM 1710 N N . GLU A 1 214 ? 19.109 5.684 -18.141 1 97.75 214 GLU A N 1
ATOM 1711 C CA . GLU A 1 214 ? 18.547 4.348 -18.328 1 97.75 214 GLU A CA 1
ATOM 1712 C C . GLU A 1 214 ? 17.016 4.375 -18.266 1 97.75 214 GLU A C 1
ATOM 1714 O O . GLU A 1 214 ? 16.438 4.957 -17.359 1 97.75 214 GLU A O 1
ATOM 1719 N N . GLU A 1 215 ? 16.391 3.793 -19.266 1 97.69 215 GLU A N 1
ATOM 1720 C CA . GLU A 1 215 ? 14.93 3.701 -19.297 1 97.69 215 GLU A CA 1
ATOM 1721 C C . GLU A 1 215 ? 14.422 2.605 -18.375 1 97.69 215 GLU A C 1
ATOM 1723 O O . GLU A 1 215 ? 14.977 1.507 -18.328 1 97.69 215 GLU A O 1
ATOM 1728 N N . ILE A 1 216 ? 13.398 2.889 -17.562 1 96.31 216 ILE A N 1
ATOM 1729 C CA . ILE A 1 216 ? 12.828 1.915 -16.641 1 96.31 216 ILE A CA 1
ATOM 1730 C C . ILE A 1 216 ? 11.555 1.323 -17.25 1 96.31 216 ILE A C 1
ATOM 1732 O O . ILE A 1 216 ? 11.477 0.115 -17.484 1 96.31 216 ILE A O 1
ATOM 1736 N N . THR A 1 217 ? 10.516 2.156 -17.469 1 96.44 217 THR A N 1
ATOM 1737 C CA . THR A 1 217 ? 9.219 1.735 -18 1 96.44 217 THR A CA 1
ATOM 1738 C C . THR A 1 217 ? 8.43 2.936 -18.516 1 96.44 217 THR A C 1
ATOM 1740 O O . THR A 1 217 ? 8.781 4.082 -18.219 1 96.44 217 THR A O 1
ATOM 1743 N N . HIS A 1 218 ? 7.387 2.695 -19.25 1 97.62 218 HIS A N 1
ATOM 1744 C CA . HIS A 1 218 ? 6.445 3.734 -19.656 1 97.62 218 HIS A CA 1
ATOM 1745 C C . HIS A 1 218 ? 5.512 4.102 -18.516 1 97.62 218 HIS A C 1
ATOM 1747 O O . HIS A 1 218 ? 5.105 3.232 -17.734 1 97.62 218 HIS A O 1
ATOM 1753 N N . PRO A 1 219 ? 5.238 5.359 -18.375 1 97.5 219 PRO A N 1
ATOM 1754 C CA . PRO A 1 219 ? 4.277 5.785 -17.359 1 97.5 219 PRO A CA 1
ATOM 1755 C C . PRO A 1 219 ? 2.84 5.398 -17.703 1 97.5 219 PRO A C 1
ATOM 1757 O O . PRO A 1 219 ? 2.447 5.449 -18.875 1 97.5 219 PRO A O 1
ATOM 1760 N N . GLU A 1 220 ? 2.07 5.055 -16.719 1 97.94 220 GLU A N 1
ATOM 1761 C CA . GLU A 1 220 ? 0.658 4.715 -16.859 1 97.94 220 GLU A CA 1
ATOM 1762 C C . GLU A 1 220 ? -0.22 5.656 -16.047 1 97.94 220 GLU A C 1
ATOM 1764 O O . GLU A 1 220 ? 0.076 5.93 -14.875 1 97.94 220 GLU A O 1
ATOM 1769 N N . PRO A 1 221 ? -1.287 6.195 -16.594 1 97.88 221 PRO A N 1
ATOM 1770 C CA . PRO A 1 221 ? -2.213 7.02 -15.82 1 97.88 221 PRO A CA 1
ATOM 1771 C C . PRO A 1 221 ? -3.164 6.191 -14.961 1 97.88 221 PRO A C 1
ATOM 1773 O O . PRO A 1 221 ? -3.342 4.996 -15.211 1 97.88 221 PRO A O 1
ATOM 1776 N N . VAL A 1 222 ? -3.783 6.812 -13.945 1 96.56 222 VAL A N 1
ATOM 1777 C CA . VAL A 1 222 ? -4.773 6.172 -13.094 1 96.56 222 VAL A CA 1
ATOM 1778 C C . VAL A 1 222 ? -5.879 5.559 -13.945 1 96.56 222 VAL A C 1
ATOM 1780 O O . VAL A 1 222 ? -6.41 6.215 -14.852 1 96.56 222 VAL A O 1
ATOM 1783 N N . GLY A 1 223 ? -6.188 4.273 -13.656 1 96.44 223 GLY A N 1
ATOM 1784 C CA . GLY A 1 223 ? -7.223 3.57 -14.398 1 96.44 223 GLY A CA 1
ATOM 1785 C C . GLY A 1 223 ? -6.672 2.672 -15.492 1 96.44 223 GLY A C 1
ATOM 1786 O O . GLY A 1 223 ? -7.414 1.902 -16.109 1 96.44 223 GLY A O 1
ATOM 1787 N N . TYR A 1 224 ? -5.309 2.723 -15.688 1 96.31 224 TYR A N 1
ATOM 1788 C CA . TYR A 1 224 ? -4.73 1.974 -16.797 1 96.31 224 TYR A CA 1
ATOM 1789 C C . TYR A 1 224 ? -3.42 1.313 -16.391 1 96.31 224 TYR A C 1
ATOM 1791 O O . TYR A 1 224 ? -2.869 1.617 -15.328 1 96.31 224 TYR A O 1
ATOM 1799 N N . GLY A 1 225 ? -2.959 0.364 -17.234 1 94.81 225 GLY A N 1
ATOM 1800 C CA . GLY A 1 225 ? -1.714 -0.352 -17.016 1 94.81 225 GLY A CA 1
ATOM 1801 C C . GLY A 1 225 ? -1.92 -1.748 -16.453 1 94.81 225 GLY A C 1
ATOM 1802 O O . GLY A 1 225 ? -3.006 -2.076 -15.977 1 94.81 225 GLY A O 1
ATOM 1803 N N . THR A 1 226 ? -0.845 -2.607 -16.484 1 94.5 226 THR A N 1
ATOM 1804 C CA . THR A 1 226 ? -0.936 -3.998 -16.062 1 94.5 226 THR A CA 1
ATOM 1805 C C . THR A 1 226 ? 0.236 -4.367 -15.156 1 94.5 226 THR A C 1
ATOM 1807 O O . THR A 1 226 ? 0.364 -5.516 -14.734 1 94.5 226 THR A O 1
ATOM 1810 N N . ASP A 1 227 ? 1.084 -3.461 -14.859 1 96.12 227 ASP A N 1
ATOM 1811 C CA . ASP A 1 227 ? 2.297 -3.713 -14.086 1 96.12 227 ASP A CA 1
ATOM 1812 C C . ASP A 1 227 ? 2.885 -2.412 -13.547 1 96.12 227 ASP A C 1
ATOM 1814 O O . ASP A 1 227 ? 4.078 -2.152 -13.703 1 96.12 227 ASP A O 1
ATOM 1818 N N . ASN A 1 228 ? 2.053 -1.579 -12.961 1 97.5 228 ASN A N 1
ATOM 1819 C CA . ASN A 1 228 ? 2.424 -0.208 -12.625 1 97.5 228 ASN A CA 1
ATOM 1820 C C . ASN A 1 228 ? 3.391 -0.158 -11.445 1 97.5 228 ASN A C 1
ATOM 1822 O O . ASN A 1 228 ? 3.096 -0.686 -10.375 1 97.5 228 ASN A O 1
ATOM 1826 N N . ARG A 1 229 ? 4.496 0.523 -11.688 1 96.94 229 ARG A N 1
ATOM 1827 C CA . ARG A 1 229 ? 5.355 0.888 -10.57 1 96.94 229 ARG A CA 1
ATOM 1828 C C . ARG A 1 229 ? 4.895 2.191 -9.93 1 96.94 229 ARG A C 1
ATOM 1830 O O . ARG A 1 229 ? 4.984 2.355 -8.711 1 96.94 229 ARG A O 1
ATOM 1837 N N . TRP A 1 230 ? 4.469 3.125 -10.758 1 97.94 230 TRP A N 1
ATOM 1838 C CA . TRP A 1 230 ? 3.773 4.363 -10.43 1 97.94 230 TRP A CA 1
ATOM 1839 C C . TRP A 1 230 ? 2.496 4.508 -11.25 1 97.94 230 TRP A C 1
ATOM 1841 O O . TRP A 1 230 ? 2.463 4.152 -12.43 1 97.94 230 TRP A O 1
ATOM 1851 N N . THR A 1 231 ? 1.48 4.984 -10.664 1 98.06 231 THR A N 1
ATOM 1852 C CA . THR A 1 231 ? 0.258 5.332 -11.375 1 98.06 231 THR A CA 1
ATOM 1853 C C . THR A 1 231 ? 0.019 6.84 -11.336 1 98.06 231 THR A C 1
ATOM 1855 O O . THR A 1 231 ? -0.188 7.41 -10.258 1 98.06 231 THR A O 1
ATOM 1858 N N . LEU A 1 232 ? 0.009 7.488 -12.5 1 98.38 232 LEU A N 1
ATOM 1859 C CA . LEU A 1 232 ? 0.12 8.945 -12.586 1 98.38 232 LEU A CA 1
ATOM 1860 C C . LEU A 1 232 ? -1.252 9.602 -12.492 1 98.38 232 LEU A C 1
ATOM 1862 O O . LEU A 1 232 ? -2.213 9.133 -13.109 1 98.38 232 LEU A O 1
ATOM 1866 N N . ALA A 1 233 ? -1.356 10.602 -11.75 1 97.5 233 ALA A N 1
ATOM 1867 C CA . ALA A 1 233 ? -2.521 11.477 -11.656 1 97.5 233 ALA A CA 1
ATOM 1868 C C . ALA A 1 233 ? -2.119 12.945 -11.789 1 97.5 233 ALA A C 1
ATOM 1870 O O . ALA A 1 233 ? -1.062 13.352 -11.305 1 97.5 233 ALA A O 1
ATOM 1871 N N . PRO A 1 234 ? -2.934 13.75 -12.453 1 97.38 234 PRO A N 1
ATOM 1872 C CA . PRO A 1 234 ? -2.635 15.18 -12.461 1 97.38 234 PRO A CA 1
ATOM 1873 C C . PRO A 1 234 ? -2.664 15.797 -11.062 1 97.38 234 PRO A C 1
ATOM 1875 O O . PRO A 1 234 ? -3.494 15.414 -10.234 1 97.38 234 PRO A O 1
ATOM 1878 N N . ARG A 1 235 ? -1.739 16.688 -10.844 1 96.56 235 ARG A N 1
ATOM 1879 C CA . ARG A 1 235 ? -1.808 17.469 -9.617 1 96.56 235 ARG A CA 1
ATOM 1880 C C . ARG A 1 235 ? -3.18 18.125 -9.461 1 96.56 235 ARG A C 1
ATOM 1882 O O . ARG A 1 235 ? -3.752 18.625 -10.43 1 96.56 235 ARG A O 1
ATOM 1889 N N . ASN A 1 236 ? -3.674 18.156 -8.219 1 96 236 ASN A N 1
ATOM 1890 C CA . ASN A 1 236 ? -5.027 18.656 -8.0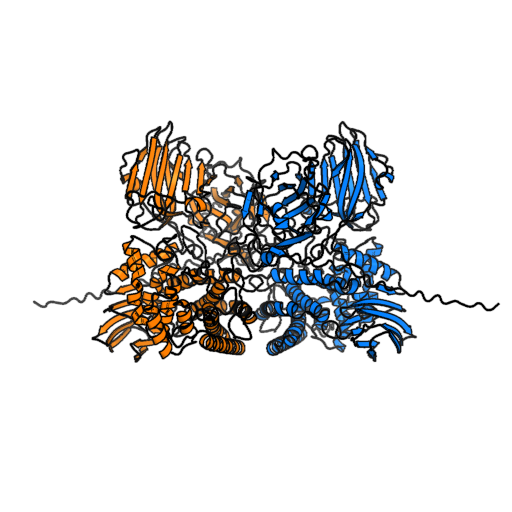23 1 96 236 ASN A CA 1
ATOM 1891 C C . ASN A 1 236 ? -5.043 19.875 -7.102 1 96 236 ASN A C 1
ATOM 1893 O O . ASN A 1 236 ? -6.074 20.203 -6.512 1 96 236 ASN A O 1
ATOM 1897 N N . ILE A 1 237 ? -3.936 20.5 -6.871 1 97.75 237 ILE A N 1
ATOM 1898 C CA . ILE A 1 237 ? -3.781 21.734 -6.113 1 97.75 237 ILE A CA 1
ATOM 1899 C C . ILE A 1 237 ? -2.932 22.734 -6.91 1 97.75 237 ILE A C 1
ATOM 1901 O O . ILE A 1 237 ? -2.258 22.344 -7.871 1 97.75 237 ILE A O 1
ATOM 1905 N N . PRO A 1 238 ? -2.92 23.953 -6.543 1 96.75 238 PRO A N 1
ATOM 1906 C CA . PRO A 1 238 ? -2.15 24.953 -7.293 1 96.75 238 PRO A CA 1
ATOM 1907 C C . PRO A 1 238 ? -0.642 24.75 -7.168 1 96.75 238 PRO A C 1
ATOM 1909 O O . PRO A 1 238 ? -0.178 24.109 -6.219 1 96.75 238 PRO A O 1
ATOM 1912 N N . LEU A 1 239 ? 0.068 25.25 -8.148 1 96.44 239 LEU A N 1
ATOM 1913 C CA . LEU A 1 239 ? 1.523 25.281 -8.055 1 96.44 239 LEU A CA 1
ATOM 1914 C C . LEU A 1 239 ? 1.971 26.312 -7.023 1 96.44 239 LEU A C 1
ATOM 1916 O O . LEU A 1 239 ? 1.298 27.328 -6.816 1 96.44 239 LEU A O 1
ATOM 1920 N N . PHE A 1 240 ? 3.074 26.078 -6.434 1 96.06 240 PHE A N 1
ATOM 1921 C CA . PHE A 1 240 ? 3.607 26.969 -5.418 1 96.06 240 PHE A CA 1
ATOM 1922 C C . PHE A 1 240 ? 4.574 27.969 -6.039 1 96.06 240 PHE A C 1
ATOM 1924 O O . PHE A 1 240 ? 5.203 27.688 -7.059 1 96.06 240 PHE A O 1
ATOM 1931 N N . THR A 1 241 ? 4.594 29.062 -5.434 1 94.75 241 THR A N 1
ATOM 1932 C CA . THR A 1 241 ? 5.602 30.062 -5.77 1 94.75 241 THR A CA 1
ATOM 1933 C C . THR A 1 241 ? 6.609 30.219 -4.633 1 94.75 241 THR A C 1
ATOM 1935 O O . THR A 1 241 ? 6.352 2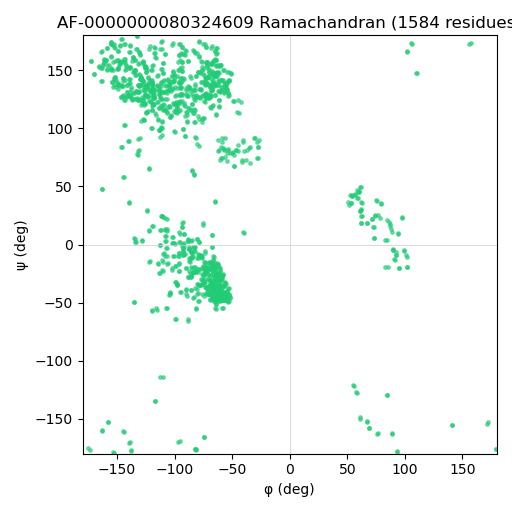9.797 -3.504 1 94.75 241 THR A O 1
ATOM 1938 N N . GLU A 1 242 ? 7.77 30.672 -4.922 1 96.75 242 GLU A N 1
ATOM 1939 C CA . GLU A 1 242 ? 8.805 31.047 -3.959 1 96.75 242 GLU A CA 1
ATOM 1940 C C . GLU A 1 242 ? 9 32.562 -3.896 1 96.75 242 GLU A C 1
ATOM 1942 O O . GLU A 1 242 ? 9.094 33.219 -4.934 1 96.75 242 GLU A O 1
ATOM 1947 N N . ASN A 1 243 ? 9 33.031 -2.697 1 97.06 243 ASN A N 1
ATOM 1948 C CA . ASN A 1 243 ? 9.172 34.469 -2.492 1 97.06 243 ASN A CA 1
ATOM 1949 C C . ASN A 1 243 ? 10.344 34.781 -1.563 1 97.06 243 ASN A C 1
ATOM 1951 O O . ASN A 1 243 ? 10.5 34.125 -0.528 1 97.06 243 ASN A O 1
ATOM 1955 N N . LEU A 1 244 ? 11.117 35.781 -1.939 1 97.75 244 LEU A N 1
ATOM 1956 C CA . LEU A 1 244 ? 12.297 36.156 -1.167 1 97.75 244 LEU A CA 1
ATOM 1957 C C . LEU A 1 244 ? 11.906 36.75 0.174 1 97.75 244 LEU A C 1
ATOM 1959 O O . LEU A 1 244 ? 11.039 37.625 0.23 1 97.75 244 LEU A O 1
ATOM 1963 N N . LEU A 1 245 ? 12.445 36.25 1.211 1 98.06 245 LEU A N 1
ATOM 1964 C CA . LEU A 1 245 ? 12.266 36.75 2.574 1 98.06 245 LEU A CA 1
ATOM 1965 C C . LEU A 1 245 ? 13.609 37 3.242 1 98.06 245 LEU A C 1
ATOM 1967 O O . LEU A 1 245 ? 14.422 36.094 3.389 1 98.06 245 LEU A O 1
ATOM 1971 N N . ARG A 1 246 ? 13.883 38.219 3.684 1 98 246 ARG A N 1
ATOM 1972 C CA . ARG A 1 246 ? 15.156 38.562 4.312 1 98 246 ARG A CA 1
ATOM 1973 C C . ARG A 1 246 ? 15.055 38.469 5.832 1 98 246 ARG A C 1
ATOM 1975 O O . ARG A 1 246 ? 13.977 38.594 6.402 1 98 246 ARG A O 1
ATOM 1982 N N . PHE A 1 247 ? 16.156 38.188 6.457 1 97.81 247 PHE A N 1
ATOM 1983 C CA . PHE A 1 247 ? 16.234 38.281 7.91 1 97.81 247 PHE A CA 1
ATOM 1984 C C . PHE A 1 247 ? 16.312 39.75 8.359 1 97.81 247 PHE A C 1
ATOM 1986 O O . PHE A 1 247 ? 17.188 40.5 7.926 1 97.81 247 PHE A O 1
ATOM 1993 N N . PRO A 1 248 ? 15.477 40.094 9.242 1 96.94 248 PRO A N 1
ATOM 1994 C CA . PRO A 1 248 ? 15.453 41.5 9.633 1 96.94 248 PRO A CA 1
ATOM 1995 C C . PRO A 1 248 ? 16.516 41.844 10.68 1 96.94 248 PRO A C 1
ATOM 1997 O O . PRO A 1 248 ? 16.906 43 10.812 1 96.94 248 PRO A O 1
ATOM 2000 N N . ILE A 1 249 ? 17 40.781 11.508 1 96.81 249 ILE A N 1
ATOM 2001 C CA . ILE A 1 249 ? 17.859 41.188 12.602 1 96.81 249 ILE A CA 1
ATOM 2002 C C . ILE A 1 249 ? 18.828 40.062 12.961 1 96.81 249 ILE A C 1
ATOM 2004 O O . ILE A 1 249 ? 18.484 38.875 12.836 1 96.81 249 ILE A O 1
ATOM 2008 N N . MET A 1 250 ? 20.031 40.375 13.336 1 97.06 250 MET A N 1
ATOM 2009 C CA . MET A 1 250 ? 21 39.531 14 1 97.06 250 MET A CA 1
ATOM 2010 C C . MET A 1 250 ? 20.938 39.688 15.508 1 97.06 250 MET A C 1
ATOM 2012 O O . MET A 1 250 ? 21 40.812 16.016 1 97.06 250 MET A O 1
ATOM 2016 N N . ARG A 1 251 ? 20.844 38.656 16.234 1 97.25 251 ARG A N 1
ATOM 2017 C CA . ARG A 1 251 ? 20.625 38.719 17.672 1 97.25 251 ARG A CA 1
ATOM 2018 C C . ARG A 1 251 ? 21.938 38.531 18.438 1 97.25 251 ARG A C 1
ATOM 2020 O O . ARG A 1 251 ? 22.094 39.094 19.531 1 97.25 251 ARG A O 1
ATOM 2027 N N . ARG A 1 252 ? 22.797 37.781 17.922 1 96.88 252 ARG A N 1
ATOM 2028 C CA . ARG A 1 252 ? 24.031 37.469 18.625 1 96.88 252 ARG A CA 1
ATOM 2029 C C . ARG A 1 252 ? 25.156 37.156 17.641 1 96.88 252 ARG A C 1
ATOM 2031 O O . ARG A 1 252 ? 24.906 36.531 16.609 1 96.88 252 ARG A O 1
ATOM 2038 N N . ALA A 1 253 ? 26.328 37.625 17.844 1 96.94 253 ALA A N 1
ATOM 2039 C CA . ALA A 1 253 ? 27.531 37.25 17.109 1 96.94 253 ALA A CA 1
ATOM 2040 C C . ALA A 1 253 ? 28.688 36.969 18.062 1 96.94 253 ALA A C 1
ATOM 2042 O O . ALA A 1 253 ? 28.906 37.688 19.031 1 96.94 253 ALA A O 1
ATOM 2043 N N . THR A 1 254 ? 29.312 35.938 17.891 1 96.56 254 THR A N 1
ATOM 2044 C CA . THR A 1 254 ? 30.5 35.594 18.672 1 96.56 254 THR A CA 1
ATOM 2045 C C . THR A 1 254 ? 31.688 35.344 17.75 1 96.56 254 THR A C 1
ATOM 2047 O O . THR A 1 254 ? 31.547 34.75 16.688 1 96.56 254 THR A O 1
ATOM 2050 N N . GLY A 1 255 ? 32.875 35.812 18.109 1 95.94 255 GLY A N 1
ATOM 2051 C CA . GLY A 1 255 ? 34.125 35.562 17.375 1 95.94 255 GLY A CA 1
ATOM 2052 C C . GLY A 1 255 ? 34.406 36.656 16.344 1 95.94 255 GLY A C 1
ATOM 2053 O O . GLY A 1 255 ? 35.5 36.625 15.727 1 95.94 255 GLY A O 1
ATOM 2054 N N . ILE A 1 256 ? 33.438 37.562 16.188 1 94.38 256 ILE A N 1
ATOM 2055 C CA . ILE A 1 256 ? 33.656 38.594 15.188 1 94.38 256 ILE A CA 1
ATOM 2056 C C . ILE A 1 256 ? 32.688 39.75 15.453 1 94.38 256 ILE A C 1
ATOM 2058 O O . ILE A 1 256 ? 31.672 39.594 16.109 1 94.38 256 ILE A O 1
ATOM 2062 N N . LYS A 1 257 ? 33.094 40.906 15.008 1 92.75 257 LYS A N 1
ATOM 2063 C CA . LYS A 1 257 ? 32.156 42.031 14.969 1 92.75 257 LYS A CA 1
ATOM 2064 C C . LYS A 1 257 ? 31.406 42.062 13.648 1 92.75 257 LYS A C 1
ATOM 2066 O O . LYS A 1 257 ? 32 41.969 12.578 1 92.75 257 LYS A O 1
ATOM 2071 N N . VAL A 1 258 ? 30.125 42.125 13.727 1 92.31 258 VAL A N 1
ATOM 2072 C CA . VAL A 1 258 ? 29.312 42 12.531 1 92.31 258 VAL A CA 1
ATOM 2073 C C . VAL A 1 258 ? 28.5 43.281 12.336 1 92.31 258 VAL A C 1
ATOM 2075 O O . VAL A 1 258 ? 27.859 43.75 13.273 1 92.31 258 VAL A O 1
ATOM 2078 N N . ASN A 1 259 ? 28.547 43.844 11.195 1 90.69 259 ASN A N 1
ATOM 2079 C CA . ASN A 1 259 ? 27.594 44.844 10.758 1 90.69 259 ASN A CA 1
ATOM 2080 C C . ASN A 1 259 ? 26.344 44.219 10.164 1 90.69 259 ASN A C 1
ATOM 2082 O O . ASN A 1 259 ? 26.391 43.531 9.148 1 90.69 259 ASN A O 1
ATOM 2086 N N . GLN A 1 260 ? 25.188 44.469 10.68 1 90.81 260 GLN A N 1
ATOM 2087 C CA . GLN A 1 260 ? 23.938 43.812 10.336 1 90.81 260 GLN A CA 1
ATOM 2088 C C . GLN A 1 260 ? 23.531 44.156 8.898 1 90.81 260 GLN A C 1
ATOM 2090 O O . GLN A 1 260 ? 22.656 43.469 8.328 1 90.81 260 GLN A O 1
ATOM 2095 N N . GLU A 1 261 ? 24.125 45.062 8.219 1 92.19 261 GLU A N 1
ATOM 2096 C CA . GLU A 1 261 ? 23.781 45.469 6.855 1 92.19 261 GLU A CA 1
ATOM 2097 C C . GLU A 1 261 ? 24.031 44.312 5.871 1 92.19 261 GLU A C 1
ATOM 2099 O O . GLU A 1 261 ? 23.547 44.344 4.738 1 92.19 261 GLU A O 1
ATOM 2104 N N . PHE A 1 262 ? 24.812 43.375 6.32 1 93.81 262 PHE A N 1
ATOM 2105 C CA . PHE A 1 262 ? 25.062 42.25 5.426 1 93.81 262 PHE A CA 1
ATOM 2106 C C . PHE A 1 262 ? 23.781 41.469 5.16 1 93.81 262 PHE A C 1
ATOM 2108 O O . PHE A 1 262 ? 23.656 40.812 4.137 1 93.81 262 PHE A O 1
ATOM 2115 N N . LEU A 1 263 ? 22.781 41.594 6.016 1 96.31 263 LEU A N 1
ATOM 2116 C CA . LEU A 1 263 ? 21.5 40.906 5.887 1 96.31 263 LEU A CA 1
ATOM 2117 C C . LEU A 1 263 ? 20.703 41.438 4.711 1 96.31 263 LEU A C 1
ATOM 2119 O O . LEU A 1 263 ? 19.766 40.781 4.234 1 96.31 263 LEU A O 1
ATOM 2123 N N . THR A 1 264 ? 21.047 42.625 4.152 1 94.38 264 THR A N 1
ATOM 2124 C CA . THR A 1 264 ? 20.344 43.25 3.039 1 94.38 264 THR A CA 1
ATOM 2125 C C . THR A 1 264 ? 20.891 42.75 1.705 1 94.38 264 THR A C 1
ATOM 2127 O O . THR A 1 264 ? 20.266 42.969 0.659 1 94.38 264 THR A O 1
ATOM 2130 N N . GLY A 1 265 ? 22.031 42.125 1.791 1 91.75 265 GLY A N 1
ATOM 2131 C CA . GLY A 1 265 ? 22.703 41.688 0.573 1 91.75 265 GLY A CA 1
ATOM 2132 C C . GLY A 1 265 ? 23.516 42.781 -0.092 1 91.75 265 GLY A C 1
ATOM 2133 O O . GLY A 1 265 ? 24.125 42.562 -1.139 1 91.75 265 GLY A O 1
ATOM 2134 N N . LYS A 1 266 ? 23.578 43.875 0.5 1 91.12 266 LYS A N 1
ATOM 2135 C CA . LYS A 1 266 ? 24.266 45.031 -0.098 1 91.12 266 LYS A CA 1
ATOM 2136 C C . LYS A 1 266 ? 25.688 45.125 0.418 1 91.12 266 LYS A C 1
ATOM 2138 O O . LYS A 1 266 ? 26.531 45.812 -0.186 1 91.12 266 LYS A O 1
ATOM 2143 N N . ARG A 1 267 ? 25.938 44.562 1.54 1 93.62 267 ARG A N 1
ATOM 2144 C CA . ARG A 1 267 ? 27.281 44.594 2.105 1 93.62 267 ARG A CA 1
ATOM 2145 C C . ARG A 1 267 ? 27.766 43.188 2.416 1 93.62 267 ARG A C 1
ATOM 2147 O O . ARG A 1 267 ? 27.047 42.406 3.035 1 93.62 267 ARG A O 1
ATOM 2154 N N . THR A 1 268 ? 28.953 42.938 2.072 1 96.38 268 THR A N 1
ATOM 2155 C CA . THR A 1 268 ? 29.578 41.656 2.312 1 96.38 268 THR A CA 1
ATOM 2156 C C . THR A 1 268 ? 30.156 41.562 3.719 1 96.38 268 THR A C 1
ATOM 2158 O O . THR A 1 268 ? 30.766 42.531 4.195 1 96.38 268 THR A O 1
ATOM 2161 N N . LEU A 1 269 ? 29.906 40.5 4.398 1 97.25 269 LEU A N 1
ATOM 2162 C CA . LEU A 1 269 ? 30.562 40.219 5.672 1 97.25 269 LEU A CA 1
ATOM 2163 C C . LEU A 1 269 ? 31.828 39.406 5.469 1 97.25 269 LEU A C 1
ATOM 2165 O O . LEU A 1 269 ? 31.766 38.281 4.98 1 97.25 269 LEU A O 1
ATOM 2169 N N . LYS A 1 270 ? 32.906 39.906 5.84 1 97.12 270 LYS A N 1
ATOM 2170 C CA . LYS A 1 270 ? 34.188 39.25 5.66 1 97.12 270 LYS A CA 1
ATOM 2171 C C . LYS A 1 270 ? 34.625 38.531 6.941 1 97.12 270 LYS A C 1
ATOM 2173 O O . LYS A 1 270 ? 34.75 39.156 7.992 1 97.12 270 LYS A O 1
ATOM 2178 N N . ILE A 1 271 ? 34.812 37.281 6.859 1 98 271 ILE A N 1
ATOM 2179 C CA . ILE A 1 271 ? 35.344 36.469 7.953 1 98 271 ILE A CA 1
ATOM 2180 C C . ILE A 1 271 ? 36.812 36.125 7.688 1 98 271 ILE A C 1
ATOM 2182 O O . ILE A 1 271 ? 37.094 35.438 6.715 1 98 271 ILE A O 1
ATOM 2186 N N . PRO A 1 272 ? 37.688 36.531 8.516 1 97.5 272 PRO A N 1
ATOM 2187 C CA . PRO A 1 272 ? 39.125 36.281 8.273 1 97.5 272 PRO A CA 1
ATOM 2188 C C . PRO A 1 272 ? 39.469 34.812 8.289 1 97.5 272 PRO A C 1
ATOM 2190 O O . PRO A 1 272 ? 38.656 34 8.758 1 97.5 272 PRO A O 1
ATOM 2193 N N . ALA A 1 273 ? 40.625 34.438 7.781 1 97.69 273 ALA A N 1
ATOM 2194 C CA . ALA A 1 273 ? 41.156 33.094 7.832 1 97.69 273 ALA A CA 1
ATOM 2195 C C . ALA A 1 273 ? 41.375 32.625 9.273 1 97.69 273 ALA A C 1
ATOM 2197 O O . ALA A 1 273 ? 41.625 33.469 10.156 1 97.69 273 ALA A O 1
ATOM 2198 N N . ASN A 1 274 ? 41.219 31.359 9.5 1 97.38 274 ASN A N 1
ATOM 2199 C CA . ASN A 1 274 ? 41.469 30.703 10.781 1 97.38 274 ASN A CA 1
ATOM 2200 C C . ASN A 1 274 ? 40.625 31.281 11.898 1 97.38 274 ASN A C 1
ATOM 2202 O O . ASN A 1 274 ? 41.125 31.625 12.969 1 97.38 274 ASN A O 1
ATOM 2206 N N . GLN A 1 275 ? 39.375 31.438 11.625 1 97 275 GLN A N 1
ATOM 2207 C CA . GLN A 1 275 ? 38.438 31.984 12.594 1 97 275 GLN A CA 1
ATOM 2208 C C . GLN A 1 275 ? 37.281 31.016 12.828 1 97 275 GLN A C 1
ATOM 2210 O O . GLN A 1 275 ? 36.906 30.266 11.938 1 97 275 GLN A O 1
ATOM 2215 N N . LYS A 1 276 ? 36.781 30.938 14.039 1 97.94 276 LYS A N 1
ATOM 2216 C CA . LYS A 1 276 ? 35.5 30.312 14.398 1 97.94 276 LYS A CA 1
ATOM 2217 C C . LYS A 1 276 ? 34.469 31.359 14.812 1 97.94 276 LYS A C 1
ATOM 2219 O O . LYS A 1 276 ? 34.688 32.094 15.773 1 97.94 276 LYS A O 1
ATOM 2224 N N . VAL A 1 277 ? 33.438 31.422 14.055 1 97.31 277 VAL A N 1
ATOM 2225 C CA . VAL A 1 277 ? 32.438 32.469 14.219 1 97.31 277 VAL A CA 1
ATOM 2226 C C . VAL A 1 277 ? 31.047 31.844 14.336 1 97.31 277 VAL A C 1
ATOM 2228 O O . VAL A 1 277 ? 30.75 30.844 13.688 1 97.31 277 VAL A O 1
ATOM 2231 N N . SER A 1 278 ? 30.188 32.406 15.227 1 98.06 278 SER A N 1
ATOM 2232 C CA . SER A 1 278 ? 28.781 32.031 15.312 1 98.06 278 SER A CA 1
ATOM 2233 C C . SER A 1 278 ? 27.891 33.281 15.188 1 98.06 278 SER A C 1
ATOM 2235 O O . SER A 1 278 ? 28.125 34.281 15.844 1 98.06 278 SER A O 1
ATOM 2237 N N . ILE A 1 279 ? 26.938 33.25 14.32 1 98.25 279 ILE A N 1
ATOM 2238 C CA . ILE A 1 279 ? 25.984 34.344 14.102 1 98.25 279 ILE A CA 1
ATOM 2239 C C . ILE A 1 279 ? 24.562 33.812 14.219 1 98.25 279 ILE A C 1
ATOM 2241 O O . ILE A 1 279 ? 24.156 32.938 13.461 1 98.25 279 ILE A O 1
ATOM 2245 N N . LEU A 1 280 ? 23.75 34.344 15.148 1 98.5 280 LEU A N 1
ATOM 2246 C CA . LEU A 1 280 ? 22.359 33.969 15.352 1 98.5 280 LEU A CA 1
ATOM 2247 C C . LEU A 1 280 ? 21.422 34.969 14.711 1 98.5 280 LEU A C 1
ATOM 2249 O O . LEU A 1 280 ? 21.422 36.156 15.109 1 98.5 280 LEU A O 1
ATOM 2253 N N . LEU A 1 281 ? 20.703 34.531 13.734 1 98.62 281 LEU A N 1
ATOM 2254 C CA . LEU A 1 281 ? 19.719 35.375 13.047 1 98.62 281 LEU A CA 1
ATOM 2255 C C . LEU A 1 281 ? 18.312 35.062 13.57 1 98.62 281 LEU A C 1
ATOM 2257 O O . LEU A 1 281 ? 18.016 33.938 13.961 1 98.62 281 LEU A O 1
ATOM 2261 N N . ASP A 1 282 ? 17.484 36.062 13.602 1 98.38 282 ASP A N 1
ATOM 2262 C CA . ASP A 1 282 ? 16.094 36 14.031 1 98.38 282 ASP A CA 1
ATOM 2263 C C . ASP A 1 282 ? 15.148 36.531 12.945 1 98.38 282 ASP A C 1
ATOM 2265 O O . ASP A 1 282 ? 15.141 37.719 12.648 1 98.38 282 ASP A O 1
ATOM 2269 N N . GLN A 1 283 ? 14.383 35.719 12.406 1 98.12 283 GLN A N 1
ATOM 2270 C CA . GLN A 1 283 ? 13.383 36.094 11.414 1 98.12 283 GLN A CA 1
ATOM 2271 C C . GLN A 1 283 ? 12.25 36.875 12.047 1 98.12 283 GLN A C 1
ATOM 2273 O O . GLN A 1 283 ? 11.453 37.5 11.344 1 98.12 283 GLN A O 1
ATOM 2278 N N . LYS A 1 284 ? 12.078 36.781 13.289 1 97.88 284 LYS A N 1
ATOM 2279 C CA . LYS A 1 284 ? 11.094 37.469 14.109 1 97.88 284 LYS A CA 1
ATOM 2280 C C . LYS A 1 284 ? 9.766 36.75 14.125 1 97.88 284 LYS A C 1
ATOM 2282 O O . LYS A 1 284 ? 8.938 36.969 15.008 1 97.88 284 LYS A O 1
ATOM 2287 N N . PHE A 1 285 ? 9.5 35.906 13.211 1 98.25 285 PHE A N 1
ATOM 2288 C CA . PHE A 1 285 ? 8.312 35.062 13.156 1 98.25 285 PHE A CA 1
ATOM 2289 C C . PHE A 1 285 ? 8.641 33.719 12.523 1 98.25 285 PHE A C 1
ATOM 2291 O O . PHE A 1 285 ? 9.648 33.594 11.828 1 98.25 285 PHE A O 1
ATOM 2298 N N . MET A 1 286 ? 7.801 32.75 12.828 1 98.25 286 MET A N 1
ATOM 2299 C CA . MET A 1 286 ? 7.941 31.422 12.219 1 98.25 286 MET A CA 1
ATOM 2300 C C . MET A 1 286 ? 7.75 31.5 10.703 1 98.25 286 MET A C 1
ATOM 2302 O O . MET A 1 286 ? 6.871 32.219 10.227 1 98.25 286 MET A O 1
ATOM 2306 N N . THR A 1 287 ? 8.586 30.812 9.977 1 98.25 287 THR A N 1
ATOM 2307 C CA . THR A 1 287 ? 8.484 30.766 8.523 1 98.25 287 THR A CA 1
ATOM 2308 C C . THR A 1 287 ? 8.945 29.406 8 1 98.25 287 THR A C 1
ATOM 2310 O O . THR A 1 287 ? 9.352 28.531 8.781 1 98.25 287 THR A O 1
ATOM 2313 N N . ALA A 1 288 ? 8.719 29.203 6.715 1 98.12 288 ALA A N 1
ATOM 2314 C CA . ALA A 1 288 ? 9.172 27.984 6.055 1 98.12 288 ALA A CA 1
ATOM 2315 C C . ALA A 1 288 ? 9.57 28.25 4.605 1 98.12 288 ALA A C 1
ATOM 2317 O O . ALA A 1 288 ? 8.914 29.047 3.916 1 98.12 288 ALA A O 1
ATOM 2318 N N . GLY A 1 289 ? 10.609 27.734 4.195 1 98.19 289 GLY A N 1
ATOM 2319 C CA . GLY A 1 289 ? 11.125 27.875 2.844 1 98.19 289 GLY A CA 1
ATOM 2320 C C . GLY A 1 289 ? 12.516 27.297 2.666 1 98.19 289 GLY A C 1
ATOM 2321 O O . GLY A 1 289 ? 12.844 26.281 3.264 1 98.19 289 GLY A O 1
ATOM 2322 N N . TYR A 1 290 ? 13.242 27.859 1.711 1 98.5 290 TYR A N 1
ATOM 2323 C CA . TYR A 1 290 ? 14.602 27.422 1.4 1 98.5 290 TYR A CA 1
ATOM 2324 C C . TYR A 1 290 ? 15.617 28.5 1.766 1 98.5 290 TYR A C 1
ATOM 2326 O O . TYR A 1 290 ? 15.852 29.422 0.985 1 98.5 290 TYR A O 1
ATOM 2334 N N . PRO A 1 291 ? 16.266 28.391 2.912 1 98.56 291 PRO A N 1
ATOM 2335 C CA . PRO A 1 291 ? 17.344 29.344 3.191 1 98.56 291 PRO A CA 1
ATOM 2336 C C . PRO A 1 291 ? 18.516 29.203 2.217 1 98.56 291 PRO A C 1
ATOM 2338 O O . PRO A 1 291 ? 19.016 28.094 1.995 1 98.56 291 PRO A O 1
ATOM 2341 N N . GLU A 1 292 ? 18.875 30.281 1.679 1 98.31 292 GLU A N 1
ATOM 2342 C CA . GLU A 1 292 ? 19.969 30.281 0.702 1 98.31 292 GLU A CA 1
ATOM 2343 C C . GLU A 1 292 ? 21.125 31.156 1.167 1 98.31 292 GLU A C 1
ATOM 2345 O O . GLU A 1 292 ? 20.906 32.219 1.779 1 98.31 292 GLU A O 1
ATOM 2350 N N . LEU A 1 293 ? 22.297 30.703 0.954 1 98 293 LEU A N 1
ATOM 2351 C CA . LEU A 1 293 ? 23.531 31.359 1.336 1 98 293 LEU A CA 1
ATOM 2352 C C . LEU A 1 293 ? 24.453 31.531 0.13 1 98 293 LEU A C 1
ATOM 2354 O O . LEU A 1 293 ? 24.641 30.594 -0.648 1 98 293 LEU A O 1
ATOM 2358 N N . MET A 1 294 ? 24.938 32.75 -0.102 1 97.88 294 MET A N 1
ATOM 2359 C CA . MET A 1 294 ? 25.906 33.031 -1.159 1 97.88 294 MET A CA 1
ATOM 2360 C C . MET A 1 294 ? 27.25 33.438 -0.569 1 97.88 294 MET A C 1
ATOM 2362 O O . MET A 1 294 ? 27.328 34.375 0.249 1 97.88 294 MET A O 1
ATOM 2366 N N . VAL A 1 295 ? 28.328 32.781 -1 1 98.38 295 VAL A N 1
ATOM 2367 C CA . VAL A 1 295 ? 29.625 33.062 -0.408 1 98.38 295 VAL A CA 1
ATOM 2368 C C . VAL A 1 295 ? 30.688 33.156 -1.503 1 98.38 295 VAL A C 1
ATOM 2370 O O . VAL A 1 295 ? 30.484 32.656 -2.609 1 98.38 295 VAL A O 1
ATOM 2373 N N . SER A 1 296 ? 31.781 33.812 -1.229 1 98.38 296 SER A N 1
ATOM 2374 C CA . SER A 1 296 ? 33 33.875 -2.037 1 98.38 296 SER A CA 1
ATOM 2375 C C . SER A 1 296 ? 34.219 33.531 -1.21 1 98.38 296 SER A C 1
ATOM 2377 O O . SER A 1 296 ? 34.312 33.906 -0.039 1 98.38 296 SER A O 1
ATOM 2379 N N . GLY A 1 297 ? 35.188 32.812 -1.813 1 98.06 297 GLY A N 1
ATOM 2380 C CA . GLY A 1 297 ? 36.344 32.375 -1.086 1 98.06 297 GLY A CA 1
ATOM 2381 C C . GLY A 1 297 ? 36.062 31.312 -0.038 1 98.06 297 GLY A C 1
ATOM 2382 O O . GLY A 1 297 ? 35.125 30.5 -0.205 1 98.06 297 GLY A O 1
ATOM 2383 N N . GLY A 1 298 ? 37 31.219 0.968 1 97.56 298 GLY A N 1
ATOM 2384 C CA . GLY A 1 298 ? 36.781 30.344 2.109 1 97.56 298 GLY A CA 1
ATOM 2385 C C . GLY A 1 298 ? 37.062 28.891 1.797 1 97.56 298 GLY A C 1
ATOM 2386 O O . GLY A 1 298 ? 36.406 28 2.355 1 97.56 298 GLY A O 1
ATOM 2387 N N . LYS A 1 299 ? 37.875 28.625 0.776 1 96.94 299 LYS A N 1
ATOM 2388 C CA . LYS A 1 299 ? 38.25 27.234 0.496 1 96.94 299 LYS A CA 1
ATOM 2389 C C . LYS A 1 299 ? 38.562 26.469 1.781 1 96.94 299 LYS A C 1
ATOM 2391 O O . LYS A 1 299 ? 39.375 26.938 2.598 1 96.94 299 LYS A O 1
ATOM 2396 N N . GLY A 1 300 ? 37.812 25.344 1.974 1 92.75 300 GLY A N 1
ATOM 2397 C CA . GLY A 1 300 ? 38.062 24.516 3.141 1 92.75 300 GLY A CA 1
ATOM 2398 C C . GLY A 1 300 ? 37.219 24.906 4.34 1 92.75 300 GLY A C 1
ATOM 2399 O O . GLY A 1 300 ? 37.188 24.203 5.348 1 92.75 300 GLY A O 1
ATOM 2400 N N . SER A 1 301 ? 36.594 26.031 4.289 1 97.62 301 SER A N 1
ATOM 2401 C CA . SER A 1 301 ? 35.719 26.438 5.375 1 97.62 301 SER A CA 1
ATOM 2402 C C . SER A 1 301 ? 34.531 25.5 5.5 1 97.62 301 SER A C 1
ATOM 2404 O O . SER A 1 301 ? 34.219 24.75 4.57 1 97.62 301 SER A O 1
ATOM 2406 N N . LYS A 1 302 ? 33.906 25.516 6.684 1 98.56 302 LYS A N 1
ATOM 2407 C CA . LYS A 1 302 ? 32.688 24.797 6.977 1 98.56 302 LYS A CA 1
ATOM 2408 C C . LYS A 1 302 ? 31.625 25.734 7.574 1 98.56 302 LYS A C 1
ATOM 2410 O O . LYS A 1 302 ? 31.906 26.422 8.555 1 98.56 302 LYS A O 1
ATOM 2415 N N . ILE A 1 303 ? 30.484 25.781 6.977 1 98.81 303 ILE A N 1
ATOM 2416 C CA . ILE A 1 303 ? 29.391 26.609 7.457 1 98.81 303 ILE A CA 1
ATOM 2417 C C . ILE A 1 303 ? 28.219 25.703 7.852 1 98.81 303 ILE A C 1
ATOM 2419 O O . ILE A 1 303 ? 27.594 25.062 6.996 1 98.81 303 ILE A O 1
ATOM 2423 N N . LYS A 1 304 ? 27.906 25.641 9.078 1 98.81 304 LYS A N 1
ATOM 2424 C CA . LYS A 1 304 ? 26.75 24.906 9.586 1 98.81 304 LYS A CA 1
ATOM 2425 C C . LYS A 1 304 ? 25.562 25.844 9.797 1 98.81 304 LYS A C 1
ATOM 2427 O O . LYS A 1 304 ? 25.703 26.891 10.445 1 98.81 304 LYS A O 1
ATOM 2432 N N . LEU A 1 305 ? 24.453 25.578 9.172 1 98.88 305 LEU A N 1
ATOM 2433 C CA . LEU A 1 305 ? 23.203 26.297 9.336 1 98.88 305 LEU A CA 1
ATOM 2434 C C . LEU A 1 305 ? 22.219 25.516 10.203 1 98.88 305 LEU A C 1
ATOM 2436 O O . LEU A 1 305 ? 21.688 24.5 9.766 1 98.88 305 LEU A O 1
ATOM 2440 N N . THR A 1 306 ? 21.938 25.984 11.391 1 98.88 306 THR A N 1
ATOM 2441 C CA . THR A 1 306 ? 21.016 25.328 12.305 1 98.88 306 THR A CA 1
ATOM 2442 C C . THR A 1 306 ? 19.688 26.062 12.352 1 98.88 306 THR A C 1
ATOM 2444 O O . THR A 1 306 ? 19.641 27.281 12.516 1 98.88 306 THR A O 1
ATOM 2447 N N . TYR A 1 307 ? 18.625 25.359 12.266 1 98.75 307 TYR A N 1
ATOM 2448 C CA . TYR A 1 307 ? 17.266 25.922 12.234 1 98.75 307 TYR A CA 1
ATOM 2449 C C . TYR A 1 307 ? 16.516 25.562 13.5 1 98.75 307 TYR A C 1
ATOM 2451 O O . TYR A 1 307 ? 16.578 24.422 13.977 1 98.75 307 TYR A O 1
ATOM 2459 N N . ALA A 1 308 ? 15.734 26.531 14.039 1 98.38 308 ALA A N 1
ATOM 2460 C CA . ALA A 1 308 ? 14.961 26.234 15.234 1 98.38 308 ALA A CA 1
ATOM 2461 C C . ALA A 1 308 ? 13.742 27.141 15.344 1 98.38 308 ALA A C 1
ATOM 2463 O O . ALA A 1 308 ? 13.773 28.281 14.906 1 98.38 308 ALA A O 1
ATOM 2464 N N . GLU A 1 309 ? 12.703 26.609 15.984 1 97.69 309 GLU A N 1
ATOM 2465 C CA . GLU A 1 309 ? 11.523 27.406 16.312 1 97.69 309 GLU A CA 1
ATOM 2466 C C . GLU A 1 309 ? 11.797 28.328 17.5 1 97.69 309 GLU A C 1
ATOM 2468 O O . GLU A 1 309 ? 11.211 29.406 17.609 1 97.69 309 GLU A O 1
ATOM 2473 N N . ALA A 1 310 ? 12.617 27.812 18.391 1 97.75 310 ALA A N 1
ATOM 2474 C CA . ALA A 1 310 ? 12.953 28.484 19.641 1 97.75 310 ALA A CA 1
ATOM 2475 C C . ALA A 1 310 ? 14.305 28.016 20.172 1 97.75 310 ALA A C 1
ATOM 2477 O O . ALA A 1 310 ? 14.844 27.016 19.719 1 97.75 310 ALA A O 1
ATOM 2478 N N . LEU A 1 311 ? 14.836 28.812 21.062 1 98.31 311 LEU A N 1
ATOM 2479 C CA . LEU A 1 311 ? 16.047 28.406 21.766 1 98.31 311 LEU A CA 1
ATOM 2480 C C . LEU A 1 311 ? 15.719 27.75 23.094 1 98.31 311 LEU A C 1
ATOM 2482 O O . LEU A 1 311 ? 14.586 27.844 23.578 1 98.31 311 LEU A O 1
ATOM 2486 N N . PHE A 1 312 ? 16.703 27.078 23.656 1 97.88 312 PHE A N 1
ATOM 2487 C CA . PHE A 1 312 ? 16.5 26.344 24.891 1 97.88 312 PHE A CA 1
ATOM 2488 C C . PHE A 1 312 ? 17.438 26.844 25.984 1 97.88 312 PHE A C 1
ATOM 2490 O O . PHE A 1 312 ? 18.594 27.172 25.719 1 97.88 312 PHE A O 1
ATOM 2497 N N . ASN A 1 313 ? 16.938 26.906 27.188 1 96.94 313 ASN A N 1
ATOM 2498 C CA . ASN A 1 313 ? 17.828 27.172 28.312 1 96.94 313 ASN A CA 1
ATOM 2499 C C . ASN A 1 313 ? 18.516 25.891 28.781 1 96.94 313 ASN A C 1
ATOM 2501 O O . ASN A 1 313 ? 18.406 24.844 28.156 1 96.94 313 ASN A O 1
ATOM 2505 N N . LYS A 1 314 ? 19.25 25.969 29.797 1 95.44 314 LYS A N 1
ATOM 2506 C CA . LYS A 1 314 ? 20.062 24.859 30.281 1 95.44 314 LYS A CA 1
ATOM 2507 C C . LYS A 1 314 ? 19.188 23.688 30.719 1 95.44 314 LYS A C 1
ATOM 2509 O O . LYS A 1 314 ? 19.609 22.531 30.672 1 95.44 314 LYS A O 1
ATOM 2514 N N . GLN A 1 315 ? 17.969 23.984 31.109 1 94.44 315 GLN A N 1
ATOM 2515 C CA . GLN A 1 315 ? 17.047 22.953 31.578 1 94.44 315 GLN A CA 1
ATOM 2516 C C . GLN A 1 315 ? 16.266 22.344 30.406 1 94.44 315 GLN A C 1
ATOM 2518 O O . GLN A 1 315 ? 15.484 21.422 30.594 1 94.44 315 GLN A O 1
ATOM 2523 N N . GLY A 1 316 ? 16.484 22.875 29.266 1 93.88 316 GLY A N 1
ATOM 2524 C CA . GLY A 1 316 ? 15.805 22.344 28.094 1 93.88 316 GLY A CA 1
ATOM 2525 C C . GLY A 1 316 ? 14.445 22.969 27.859 1 93.88 316 GLY A C 1
ATOM 2526 O O . GLY A 1 316 ? 13.617 22.422 27.141 1 93.88 316 GLY A O 1
ATOM 2527 N N . GLU A 1 317 ? 14.195 24.078 28.484 1 95.56 317 GLU A N 1
ATOM 2528 C CA . GLU A 1 317 ? 12.922 24.766 28.328 1 95.56 317 GLU A CA 1
ATOM 2529 C C . GLU A 1 317 ? 13.023 25.906 27.312 1 95.56 317 GLU A C 1
ATOM 2531 O O . GLU A 1 317 ? 14.039 26.609 27.25 1 95.56 317 GLU A O 1
ATOM 2536 N N . LYS A 1 318 ? 12.008 26.125 26.594 1 96.88 318 LYS A N 1
ATOM 2537 C CA . LYS A 1 318 ? 11.992 27.172 25.562 1 96.88 318 LYS A CA 1
ATOM 2538 C C . LYS A 1 318 ? 11.734 28.547 26.188 1 96.88 318 LYS A C 1
ATOM 2540 O O . LYS A 1 318 ? 12.305 29.547 25.766 1 96.88 318 LYS A O 1
ATOM 2545 N N . GLY A 1 319 ? 10.68 28.562 27.234 1 96.44 319 GLY A N 1
ATOM 2546 C CA . GLY A 1 319 ? 10.281 29.828 27.812 1 96.44 319 GLY A CA 1
ATOM 2547 C C . GLY A 1 319 ? 9.719 30.797 26.797 1 96.44 319 GLY A C 1
ATOM 2548 O O . GLY A 1 319 ? 9.023 30.391 25.859 1 96.44 319 GLY A O 1
ATOM 2549 N N . ASN A 1 320 ? 9.969 32.125 27.109 1 97.81 320 ASN A N 1
ATOM 2550 C CA . ASN A 1 320 ? 9.531 33.125 26.141 1 97.81 320 ASN A CA 1
ATOM 2551 C C . ASN A 1 320 ? 10.367 33.062 24.859 1 97.81 320 ASN A C 1
ATOM 2553 O O . ASN A 1 320 ? 11.594 33.156 24.922 1 97.81 320 ASN A O 1
ATOM 2557 N N . ARG A 1 321 ? 9.719 32.969 23.734 1 98.19 321 ARG A N 1
ATOM 2558 C CA . ARG A 1 321 ? 10.391 32.688 22.469 1 98.19 321 ARG A CA 1
ATOM 2559 C C . ARG A 1 321 ? 11.18 33.938 22.016 1 98.19 321 ARG A C 1
ATOM 2561 O O . ARG A 1 321 ? 12.062 33.812 21.156 1 98.19 321 ARG A O 1
ATOM 2568 N N . ASN A 1 322 ? 10.922 35.125 22.562 1 97.81 322 ASN A N 1
ATOM 2569 C CA . ASN A 1 322 ? 11.633 36.344 22.188 1 97.81 322 ASN A CA 1
ATOM 2570 C C . ASN A 1 322 ? 12.961 36.469 22.938 1 97.81 322 ASN A C 1
ATOM 2572 O O . ASN A 1 322 ? 13.82 37.281 22.547 1 97.81 322 ASN A O 1
ATOM 2576 N N . GLU A 1 323 ? 13.086 35.781 24 1 97.5 323 GLU A N 1
ATOM 2577 C CA . GLU A 1 323 ? 14.273 35.875 24.844 1 97.5 323 GLU A CA 1
ATOM 2578 C C . GLU A 1 323 ? 15.344 34.875 24.438 1 97.5 323 GLU A C 1
ATOM 2580 O O . GLU A 1 323 ? 15.062 33.688 24.25 1 97.5 323 GLU A O 1
ATOM 2585 N N . ILE A 1 324 ? 16.562 35.375 24.344 1 97.19 324 ILE A N 1
ATOM 2586 C CA . ILE A 1 324 ? 17.609 34.469 23.844 1 97.19 324 ILE A CA 1
ATOM 2587 C C . ILE A 1 324 ? 18.719 34.344 24.891 1 97.19 324 ILE A C 1
ATOM 2589 O O . ILE A 1 324 ? 19.594 33.5 24.766 1 97.19 324 ILE A O 1
ATOM 2593 N N . ASP A 1 325 ? 18.719 35.281 25.906 1 96.5 325 ASP A N 1
ATOM 2594 C CA . ASP A 1 325 ? 19.781 35.281 26.906 1 96.5 325 ASP A CA 1
ATOM 2595 C C . ASP A 1 325 ? 19.859 33.938 27.625 1 96.5 325 ASP A C 1
ATOM 2597 O O . ASP A 1 325 ? 18.828 33.406 28.062 1 96.5 325 ASP A O 1
ATOM 2601 N N . ASP A 1 326 ? 21.031 33.438 27.734 1 95.56 326 ASP A N 1
ATOM 2602 C CA . ASP A 1 326 ? 21.328 32.188 28.406 1 95.56 326 ASP A CA 1
ATOM 2603 C C . ASP A 1 326 ? 20.625 31.016 27.719 1 95.56 326 ASP A C 1
ATOM 2605 O O . ASP A 1 326 ? 20.219 30.062 28.391 1 95.56 326 ASP A O 1
ATOM 2609 N N . LYS A 1 327 ? 20.312 31.109 26.5 1 98 327 LYS A N 1
ATOM 2610 C CA . LYS A 1 327 ? 19.703 30.031 25.734 1 98 327 LYS A CA 1
ATOM 2611 C C . LYS A 1 327 ? 20.594 29.609 24.562 1 98 327 LYS A C 1
ATOM 2613 O O . LYS A 1 327 ? 21.422 30.406 24.094 1 98 327 LYS A O 1
ATOM 2618 N N . GLU A 1 328 ? 20.406 28.391 24.172 1 97.44 328 GLU A N 1
ATOM 2619 C CA . GLU A 1 328 ? 21.172 27.828 23.078 1 97.44 328 GLU A CA 1
ATOM 2620 C C . GLU A 1 328 ? 20.266 27.25 22 1 97.44 328 GLU A C 1
ATOM 2622 O O . GLU A 1 328 ? 19.156 26.812 22.297 1 97.44 328 GLU A O 1
ATOM 2627 N N . ILE A 1 329 ? 20.781 27.25 20.812 1 98 329 ILE A N 1
ATOM 2628 C CA . ILE A 1 329 ? 20 26.719 19.688 1 98 329 ILE A CA 1
ATOM 2629 C C . ILE A 1 329 ? 20.25 25.219 19.562 1 98 329 ILE A C 1
ATOM 2631 O O . ILE A 1 329 ? 21.375 24.75 19.734 1 98 329 ILE A O 1
ATOM 2635 N N . ARG A 1 330 ? 19.203 24.484 19.359 1 97.5 330 ARG A N 1
ATOM 2636 C CA . ARG A 1 330 ? 19.203 23.062 19.016 1 97.5 330 ARG A CA 1
ATOM 2637 C C . ARG A 1 330 ? 18.188 22.781 17.922 1 97.5 330 ARG A C 1
ATOM 2639 O O . ARG A 1 330 ? 17.016 23.156 18.031 1 97.5 330 ARG A O 1
ATOM 2646 N N . GLY A 1 331 ? 18.641 22.172 16.859 1 97.69 331 GLY A N 1
ATOM 2647 C CA . GLY A 1 331 ? 17.672 21.875 15.812 1 97.69 331 GLY A CA 1
ATOM 2648 C C . GLY A 1 331 ? 18.281 21.188 14.609 1 97.69 331 GLY A C 1
ATOM 2649 O O . GLY A 1 331 ? 19.422 20.734 14.656 1 97.69 331 GLY A O 1
ATOM 2650 N N . ASN A 1 332 ? 17.453 20.969 13.586 1 97.62 332 ASN A N 1
ATOM 2651 C CA . ASN A 1 332 ? 17.922 20.469 12.289 1 97.62 332 ASN A CA 1
ATOM 2652 C C . ASN A 1 332 ? 18.969 21.391 11.68 1 97.62 332 ASN A C 1
ATOM 2654 O O . ASN A 1 332 ? 19.016 22.578 11.984 1 97.62 332 ASN A O 1
ATOM 2658 N N . TYR A 1 333 ? 19.875 20.781 10.883 1 98.75 333 TYR A N 1
ATOM 2659 C CA . TYR A 1 333 ? 20.906 21.656 10.336 1 98.75 333 TYR A CA 1
ATOM 2660 C C . TYR A 1 333 ? 21.391 21.156 8.977 1 98.75 333 TYR A C 1
ATOM 2662 O O . TYR A 1 333 ? 21.172 19.984 8.625 1 98.75 333 TYR A O 1
ATOM 2670 N N . ASP A 1 334 ? 21.938 22.031 8.266 1 98.81 334 ASP A N 1
ATOM 2671 C CA . ASP A 1 334 ? 22.672 21.766 7.031 1 98.81 334 ASP A CA 1
ATOM 2672 C C . ASP A 1 334 ? 24.141 22.188 7.168 1 98.81 334 ASP A C 1
ATOM 2674 O O . ASP A 1 334 ? 24.5 22.906 8.102 1 98.81 334 ASP A O 1
ATOM 2678 N N . VAL A 1 335 ? 24.984 21.719 6.227 1 98.88 335 VAL A N 1
ATOM 2679 C CA . VAL A 1 335 ? 26.391 22.094 6.199 1 98.88 335 VAL A CA 1
ATOM 2680 C C . VAL A 1 335 ? 26.812 22.422 4.77 1 98.88 335 VAL A C 1
ATOM 2682 O O . VAL A 1 335 ? 26.531 21.656 3.842 1 98.88 335 VAL A O 1
ATOM 2685 N N . PHE A 1 336 ? 27.469 23.578 4.586 1 98.69 336 PHE A N 1
ATOM 2686 C CA . PHE A 1 336 ? 28.031 23.969 3.299 1 98.69 336 PHE A CA 1
ATOM 2687 C C . PHE A 1 336 ? 29.547 24.109 3.391 1 98.69 336 PHE A C 1
ATOM 2689 O O . PHE A 1 336 ? 30.062 24.781 4.281 1 98.69 336 PHE A O 1
ATOM 2696 N N . ILE A 1 337 ? 30.203 23.406 2.48 1 98.62 337 ILE A N 1
ATOM 2697 C CA . ILE A 1 337 ? 31.656 23.5 2.344 1 98.62 337 ILE A CA 1
ATOM 2698 C C . ILE A 1 337 ? 32 24.172 1.017 1 98.62 337 ILE A C 1
ATOM 2700 O O . ILE A 1 337 ? 32.062 23.5 -0.02 1 98.62 337 ILE A O 1
ATOM 2704 N N . PRO A 1 338 ? 32.344 25.453 1.05 1 97.69 338 PRO A N 1
ATOM 2705 C CA . PRO A 1 338 ? 32.625 26.172 -0.199 1 97.69 338 PRO A CA 1
ATOM 2706 C C . PRO A 1 338 ? 33.906 25.688 -0.872 1 97.69 338 PRO A C 1
ATOM 2708 O O . PRO A 1 338 ? 34.812 25.219 -0.193 1 97.69 338 PRO A O 1
ATOM 2711 N N . ASP A 1 339 ? 33.969 25.891 -2.197 1 97.38 339 ASP A N 1
ATOM 2712 C CA . ASP A 1 339 ? 35.156 25.453 -2.953 1 97.38 339 ASP A CA 1
ATOM 2713 C C . ASP A 1 339 ? 36.188 26.578 -3.076 1 97.38 339 ASP A C 1
ATOM 2715 O O . ASP A 1 339 ? 37.25 26.375 -3.633 1 97.38 339 ASP A O 1
ATOM 2719 N N . GLY A 1 340 ? 35.875 27.75 -2.641 1 97.5 340 GLY A N 1
ATOM 2720 C CA . GLY A 1 340 ? 36.781 28.859 -2.67 1 97.5 340 GLY A CA 1
ATOM 2721 C C . GLY A 1 340 ? 36.531 29.828 -3.814 1 97.5 340 GLY A C 1
ATOM 2722 O O . GLY A 1 340 ? 37.125 30.906 -3.863 1 97.5 340 GLY A O 1
ATOM 2723 N N . ASP A 1 341 ? 35.688 29.516 -4.742 1 97.56 341 ASP A N 1
ATOM 2724 C CA . ASP A 1 341 ? 35.375 30.406 -5.863 1 97.56 341 ASP A CA 1
ATOM 2725 C C . ASP A 1 341 ? 34.344 31.469 -5.469 1 97.56 341 ASP A C 1
ATOM 2727 O O . ASP A 1 341 ? 33.969 31.562 -4.301 1 97.56 341 ASP A O 1
ATOM 2731 N N . ASN A 1 342 ? 34 32.219 -6.453 1 97.19 342 ASN A N 1
ATOM 2732 C CA . ASN A 1 342 ? 33.156 33.375 -6.152 1 97.19 342 ASN A CA 1
ATOM 2733 C C . ASN A 1 342 ? 31.672 33.094 -6.363 1 97.19 342 ASN A C 1
ATOM 2735 O O . ASN A 1 342 ? 31.312 32.375 -7.289 1 97.19 342 ASN A O 1
ATOM 2739 N N . HIS A 1 343 ? 30.891 33.594 -5.441 1 96.56 343 HIS A N 1
ATOM 2740 C CA . HIS A 1 343 ? 29.438 33.656 -5.527 1 96.56 343 HIS A CA 1
ATOM 2741 C C . HIS A 1 343 ? 28.844 32.25 -5.617 1 96.56 343 HIS A C 1
ATOM 2743 O O . HIS A 1 343 ? 28.047 31.953 -6.512 1 96.56 343 HIS A O 1
ATOM 2749 N N . ARG A 1 344 ? 29.312 31.438 -4.699 1 97.56 344 ARG A N 1
ATOM 2750 C CA . ARG A 1 344 ? 28.797 30.078 -4.582 1 97.56 344 ARG A CA 1
ATOM 2751 C C . ARG A 1 344 ? 27.531 30.062 -3.73 1 97.56 344 ARG A C 1
ATOM 2753 O O . ARG A 1 344 ? 27.516 30.578 -2.617 1 97.56 344 ARG A O 1
ATOM 2760 N N . LYS A 1 345 ? 26.531 29.438 -4.289 1 97.31 345 LYS A N 1
ATOM 2761 C CA . LYS A 1 345 ? 25.234 29.438 -3.625 1 97.31 345 LYS A CA 1
ATOM 2762 C C . LYS A 1 345 ? 24.953 28.062 -2.994 1 97.31 345 LYS A C 1
ATOM 2764 O O . LYS A 1 345 ? 25.188 27.031 -3.615 1 97.31 345 LYS A O 1
ATOM 2769 N N . PHE A 1 346 ? 24.516 28.109 -1.738 1 98 346 PHE A N 1
ATOM 2770 C CA . PHE A 1 346 ? 23.953 26.938 -1.07 1 98 346 PHE A CA 1
ATOM 2771 C C . PHE A 1 346 ? 22.438 27.062 -0.964 1 98 346 PHE A C 1
ATOM 2773 O O . PHE A 1 346 ? 21.906 28.125 -0.662 1 98 346 PHE A O 1
ATOM 2780 N N . ARG A 1 347 ? 21.75 26 -1.208 1 98.19 347 ARG A N 1
ATOM 2781 C CA . ARG A 1 347 ? 20.312 25.828 -1.01 1 98.19 347 ARG A CA 1
ATOM 2782 C C . ARG A 1 347 ? 19.984 24.406 -0.562 1 98.19 347 ARG A C 1
ATOM 2784 O O . ARG A 1 347 ? 20.438 23.438 -1.175 1 98.19 347 ARG A O 1
ATOM 2791 N N . PRO A 1 348 ? 19.219 24.219 0.521 1 98.31 348 PRO A N 1
ATOM 2792 C CA . PRO A 1 348 ? 18.844 22.859 0.893 1 98.31 348 PRO A CA 1
ATOM 2793 C C . PRO A 1 348 ? 17.938 22.188 -0.138 1 98.31 348 PRO A C 1
ATOM 2795 O O . PRO A 1 348 ? 17.281 22.891 -0.924 1 98.31 348 PRO A O 1
ATOM 2798 N N . LEU A 1 349 ? 17.891 20.875 -0.133 1 97.94 349 LEU A N 1
ATOM 2799 C CA . LEU A 1 349 ? 17.078 20.094 -1.064 1 97.94 349 LEU A CA 1
ATOM 2800 C C . LEU A 1 349 ? 15.594 20.234 -0.737 1 97.94 349 LEU A C 1
ATOM 2802 O O . LEU A 1 349 ? 14.75 20.141 -1.63 1 97.94 349 LEU A O 1
ATOM 2806 N N . TRP A 1 350 ? 15.32 20.438 0.518 1 95.56 350 TRP A N 1
ATOM 2807 C CA . TRP A 1 350 ? 13.938 20.453 0.973 1 95.56 350 TRP A CA 1
ATOM 2808 C C . TRP A 1 350 ? 13.672 21.656 1.879 1 95.56 350 TRP A C 1
ATOM 2810 O O . TRP A 1 350 ? 14.609 22.297 2.355 1 95.56 350 TRP A O 1
ATOM 2820 N N . ILE A 1 351 ? 12.469 21.891 2.139 1 96.56 351 ILE A N 1
ATOM 2821 C CA . ILE A 1 351 ? 12.008 23.047 2.896 1 96.56 351 ILE A CA 1
ATOM 2822 C C . ILE A 1 351 ? 12.492 22.953 4.34 1 96.56 351 ILE A C 1
ATOM 2824 O O . ILE A 1 351 ? 12.508 21.859 4.926 1 96.56 351 ILE A O 1
ATOM 2828 N N . ARG A 1 352 ? 12.906 24.109 4.891 1 98.44 352 ARG A N 1
ATOM 2829 C CA . ARG A 1 352 ? 13.211 24.266 6.309 1 98.44 352 ARG A CA 1
ATOM 2830 C C . ARG A 1 352 ? 12.203 25.203 6.98 1 98.44 352 ARG A C 1
ATOM 2832 O O . ARG A 1 352 ? 11.805 26.219 6.406 1 98.44 352 ARG A O 1
ATOM 2839 N N . ALA A 1 353 ? 11.758 24.828 8.141 1 98.56 353 ALA A N 1
ATOM 2840 C CA . ALA A 1 353 ? 10.93 25.703 8.977 1 98.56 353 ALA A CA 1
ATOM 2841 C C . ALA A 1 353 ? 11.719 26.203 10.18 1 98.56 353 ALA A C 1
ATOM 2843 O O . ALA A 1 353 ? 12.5 25.469 10.773 1 98.56 353 ALA A O 1
ATOM 2844 N N . TYR A 1 354 ? 11.547 27.547 10.484 1 98.56 354 TYR A N 1
ATOM 2845 C CA . TYR A 1 354 ? 12.336 28.125 11.562 1 98.56 354 TYR A CA 1
ATOM 2846 C C . TYR A 1 354 ? 11.883 29.547 11.867 1 98.56 354 TYR A C 1
ATOM 2848 O O . TYR A 1 354 ? 11.258 30.203 11.031 1 98.56 354 TYR A O 1
ATOM 2856 N N . ARG A 1 355 ? 12.172 29.984 13.008 1 98.69 355 ARG A N 1
ATOM 2857 C CA . ARG A 1 355 ? 12.25 31.391 13.352 1 98.69 355 ARG A CA 1
ATOM 2858 C C . ARG A 1 355 ? 13.703 31.844 13.477 1 98.69 355 ARG A C 1
ATOM 2860 O O . ARG A 1 355 ? 14.07 32.906 12.977 1 98.69 355 ARG A O 1
ATOM 2867 N N . TYR A 1 356 ? 14.461 30.984 14.133 1 98.75 356 TYR A N 1
ATOM 2868 C CA . TYR A 1 356 ? 15.867 31.281 14.352 1 98.75 356 TYR A CA 1
ATOM 2869 C C . TYR A 1 356 ? 16.75 30.453 13.414 1 98.75 356 TYR A C 1
ATOM 2871 O O . TYR A 1 356 ? 16.469 29.281 13.156 1 98.75 356 TYR A O 1
ATOM 2879 N N . LEU A 1 357 ? 17.781 31.062 12.914 1 98.75 357 LEU A N 1
ATOM 2880 C CA . LEU A 1 357 ? 18.812 30.406 12.125 1 98.75 357 LEU A CA 1
ATOM 2881 C C . LEU A 1 357 ? 20.203 30.797 12.633 1 98.75 357 LEU A C 1
ATOM 2883 O O . LEU A 1 357 ? 20.531 31.969 12.742 1 98.75 357 LEU A O 1
ATOM 2887 N N . GLN A 1 358 ? 21.016 29.844 12.969 1 98.81 358 GLN A N 1
ATOM 2888 C CA . GLN A 1 358 ? 22.375 30.141 13.406 1 98.81 358 GLN A CA 1
ATOM 2889 C C . GLN A 1 358 ? 23.406 29.656 12.383 1 98.81 358 GLN A C 1
ATOM 2891 O O . GLN A 1 358 ? 23.312 28.531 11.891 1 98.81 358 GLN A O 1
ATOM 2896 N N . LEU A 1 359 ? 24.297 30.5 12.07 1 98.56 359 LEU A N 1
ATOM 2897 C CA . LEU A 1 359 ? 25.469 30.172 11.266 1 98.56 359 LEU A CA 1
ATOM 2898 C C . LEU A 1 359 ? 26.688 29.906 12.156 1 98.56 359 LEU A C 1
ATOM 2900 O O . LEU A 1 359 ? 27.094 30.781 12.922 1 98.56 359 LEU A O 1
ATOM 2904 N N . ASP A 1 360 ? 27.203 28.75 12.102 1 98.75 360 ASP A N 1
ATOM 2905 C CA . ASP A 1 360 ? 28.5 28.438 12.68 1 98.75 360 ASP A CA 1
ATOM 2906 C C . ASP A 1 360 ? 29.547 28.25 11.586 1 98.75 360 ASP A C 1
ATOM 2908 O O . ASP A 1 360 ? 29.469 27.297 10.805 1 98.75 360 ASP A O 1
ATOM 2912 N N . ILE A 1 361 ? 30.5 29.141 11.555 1 98.62 361 ILE A N 1
ATOM 2913 C CA . ILE A 1 361 ? 31.453 29.203 10.453 1 98.62 361 ILE A CA 1
ATOM 2914 C C . ILE A 1 361 ? 32.875 28.984 10.984 1 98.62 361 ILE A C 1
ATOM 2916 O O . ILE A 1 361 ? 33.281 29.609 11.953 1 98.62 361 ILE A O 1
ATOM 2920 N N . THR A 1 362 ? 33.531 28.062 10.398 1 98.62 362 THR A N 1
ATOM 2921 C CA . THR A 1 362 ? 34.938 27.859 10.641 1 98.62 362 THR A CA 1
ATOM 2922 C C . THR A 1 362 ? 35.75 28.031 9.352 1 98.62 362 THR A C 1
ATOM 2924 O O . THR A 1 362 ? 35.531 27.312 8.375 1 98.62 362 THR A O 1
ATOM 2927 N N . THR A 1 363 ? 36.594 29.031 9.352 1 98.19 363 THR A N 1
ATOM 2928 C CA . THR A 1 363 ? 37.5 29.219 8.211 1 98.19 363 THR A CA 1
ATOM 2929 C C . THR A 1 363 ? 38.844 28.594 8.469 1 98.19 363 THR A C 1
ATOM 2931 O O . THR A 1 363 ? 39.219 28.359 9.625 1 98.19 363 THR A O 1
ATOM 2934 N N . THR A 1 364 ? 39.562 28.312 7.441 1 97.12 364 THR A N 1
ATOM 2935 C CA . THR A 1 364 ? 40.938 27.828 7.531 1 97.12 364 THR A CA 1
ATOM 2936 C C . THR A 1 364 ? 41.906 28.859 6.988 1 97.12 364 THR A C 1
ATOM 2938 O O . THR A 1 364 ? 42.031 29.953 7.555 1 97.12 364 THR A O 1
ATOM 2941 N N . ASP A 1 365 ? 42.594 28.5 5.84 1 95.5 365 ASP A N 1
ATOM 2942 C CA . ASP A 1 365 ? 43.688 29.344 5.395 1 95.5 365 ASP A CA 1
ATOM 2943 C C . ASP A 1 365 ? 43.188 30.5 4.535 1 95.5 365 ASP A C 1
ATOM 2945 O O . ASP A 1 365 ? 43.906 31.469 4.281 1 95.5 365 ASP A O 1
ATOM 2949 N N . GLU A 1 366 ? 41.969 30.453 4.125 1 97 366 GLU A N 1
ATOM 2950 C CA . GLU A 1 366 ? 41.406 31.5 3.271 1 97 366 GLU A CA 1
ATOM 2951 C C . GLU A 1 366 ? 40.219 32.188 3.959 1 97 366 GLU A C 1
ATOM 2953 O O . GLU A 1 366 ? 39.375 31.531 4.578 1 97 366 GLU A O 1
ATOM 2958 N N . PRO A 1 367 ? 40.219 33.469 3.838 1 97.81 367 PRO A N 1
ATOM 2959 C CA . PRO A 1 367 ? 39.031 34.156 4.348 1 97.81 367 PRO A CA 1
ATOM 2960 C C . PRO A 1 367 ? 37.781 33.844 3.547 1 97.81 367 PRO A C 1
ATOM 2962 O O . PRO A 1 367 ? 37.844 33.469 2.381 1 97.81 367 PRO A O 1
ATOM 2965 N N . LEU A 1 368 ? 36.656 34.031 4.18 1 98.38 368 LEU A N 1
ATOM 2966 C CA . LEU A 1 368 ? 35.344 33.781 3.582 1 98.38 368 LEU A CA 1
ATOM 2967 C C . LEU A 1 368 ? 34.531 35.062 3.531 1 98.38 368 LEU A C 1
ATOM 2969 O O . LEU A 1 368 ? 34.438 35.812 4.52 1 98.38 368 LEU A O 1
ATOM 2973 N N . ALA A 1 369 ? 34.062 35.375 2.381 1 98.06 369 ALA A N 1
ATOM 2974 C CA . ALA A 1 369 ? 33.125 36.5 2.227 1 98.06 369 ALA A CA 1
ATOM 2975 C C . ALA A 1 369 ? 31.703 36 2.143 1 98.06 369 ALA A C 1
ATOM 2977 O O . ALA A 1 369 ? 31.344 35.25 1.223 1 98.06 369 ALA A O 1
ATOM 2978 N N . LEU A 1 370 ? 30.891 36.312 3.129 1 97.94 370 LEU A N 1
ATOM 2979 C CA . LEU A 1 370 ? 29.453 36.062 3.057 1 97.94 370 LEU A CA 1
ATOM 2980 C C . LEU A 1 370 ? 28.75 37.188 2.297 1 97.94 370 LEU A C 1
ATOM 2982 O O . LEU A 1 370 ? 28.469 38.25 2.863 1 97.94 370 LEU A O 1
ATOM 2986 N N . ASN A 1 371 ? 28.359 36.875 1.075 1 97.62 371 ASN A N 1
ATOM 2987 C CA . ASN A 1 371 ? 27.812 37.875 0.175 1 97.62 371 ASN A CA 1
ATOM 2988 C C . ASN A 1 371 ? 26.344 38.156 0.462 1 97.62 371 ASN A C 1
ATOM 2990 O O . ASN A 1 371 ? 25.859 39.281 0.284 1 97.62 371 ASN A O 1
ATOM 2994 N N . ASP A 1 372 ? 25.625 37.125 0.781 1 97.56 372 ASP A N 1
ATOM 2995 C CA . ASP A 1 372 ? 24.188 37.281 0.979 1 97.56 372 ASP A CA 1
ATOM 2996 C C . ASP A 1 372 ? 23.609 36.094 1.731 1 97.56 372 ASP A C 1
ATOM 2998 O O . ASP A 1 372 ? 24.172 35 1.704 1 97.56 372 ASP A O 1
ATOM 3002 N N . ILE A 1 373 ? 22.5 36.344 2.469 1 98 373 ILE A N 1
ATOM 3003 C CA . ILE A 1 373 ? 21.703 35.281 3.1 1 98 373 ILE A CA 1
ATOM 3004 C C . ILE A 1 373 ? 20.234 35.688 3.113 1 98 373 ILE A C 1
ATOM 3006 O O . ILE A 1 373 ? 19.906 36.844 3.447 1 98 373 ILE A O 1
ATOM 3010 N N . TYR A 1 374 ? 19.391 34.906 2.629 1 98.06 374 TYR A N 1
ATOM 3011 C CA . TYR A 1 374 ? 17.953 35.094 2.588 1 98.06 374 TYR A CA 1
ATOM 3012 C C . TYR A 1 374 ? 17.234 33.75 2.496 1 98.06 374 TYR A C 1
ATOM 3014 O O . TYR A 1 374 ? 17.875 32.688 2.455 1 98.06 374 TYR A O 1
ATOM 3022 N N . SER A 1 375 ? 15.93 33.781 2.604 1 98.06 375 SER A N 1
ATOM 3023 C CA . SER A 1 375 ? 15.125 32.562 2.426 1 98.06 375 SER A CA 1
ATOM 3024 C C . SER A 1 375 ? 14.141 32.719 1.271 1 98.06 375 SER A C 1
ATOM 3026 O O . SER A 1 375 ? 13.625 33.812 1.029 1 98.06 375 SER A O 1
ATOM 3028 N N . MET A 1 376 ? 13.992 31.703 0.501 1 98.38 376 MET A N 1
ATOM 3029 C CA . MET A 1 376 ? 12.891 31.641 -0.45 1 98.38 376 MET A CA 1
ATOM 3030 C C . MET A 1 376 ? 11.664 30.969 0.18 1 98.38 376 MET A C 1
ATOM 3032 O O . MET A 1 376 ? 11.516 29.75 0.115 1 98.38 376 MET A O 1
ATOM 3036 N N . LYS A 1 377 ? 10.789 31.797 0.733 1 98.06 377 LYS A N 1
ATOM 3037 C CA . LYS A 1 377 ? 9.578 31.328 1.405 1 98.06 377 LYS A CA 1
ATOM 3038 C C . LYS A 1 377 ? 8.625 30.656 0.419 1 98.06 377 LYS A C 1
ATOM 3040 O O . LYS A 1 377 ? 8.461 31.125 -0.708 1 98.06 377 LYS A O 1
ATOM 3045 N N . THR A 1 378 ? 8.031 29.578 0.791 1 97.12 378 THR A N 1
ATOM 3046 C CA . THR A 1 378 ? 7.098 28.859 -0.073 1 97.12 378 THR A CA 1
ATOM 3047 C C . THR A 1 378 ? 6.023 28.156 0.753 1 97.12 378 THR A C 1
ATOM 3049 O O . THR A 1 378 ? 6.098 28.141 1.983 1 97.12 378 THR A O 1
ATOM 3052 N N . GLY A 1 379 ? 4.977 27.719 0.083 1 96.62 379 GLY A N 1
ATOM 3053 C CA . GLY A 1 379 ? 3.82 27.062 0.671 1 96.62 379 GLY A CA 1
ATOM 3054 C C . GLY A 1 379 ? 2.574 27.156 -0.189 1 96.62 379 GLY A C 1
ATOM 3055 O O . GLY A 1 379 ? 2.59 27.797 -1.244 1 96.62 379 GLY A O 1
ATOM 3056 N N . TYR A 1 380 ? 1.578 26.438 0.299 1 97.81 380 TYR A N 1
ATOM 3057 C CA . TYR A 1 380 ? 0.294 26.531 -0.387 1 97.81 380 TYR A CA 1
ATOM 3058 C C . TYR A 1 380 ? -0.173 27.969 -0.471 1 97.81 380 TYR A C 1
ATOM 3060 O O . TYR A 1 380 ? -0.057 28.734 0.498 1 97.81 380 TYR A O 1
ATOM 3068 N N . PRO A 1 381 ? -0.694 28.375 -1.591 1 96.56 381 PRO A N 1
ATOM 3069 C CA . PRO A 1 381 ? -1.029 29.797 -1.768 1 96.56 381 PRO A CA 1
ATOM 3070 C C . PRO A 1 381 ? -2.408 30.141 -1.214 1 96.56 381 PRO A C 1
ATOM 3072 O O . PRO A 1 381 ? -3.271 30.625 -1.955 1 96.56 381 PRO A O 1
ATOM 3075 N N . LEU A 1 382 ? -2.578 30.016 0.065 1 95 382 LEU A N 1
ATOM 3076 C CA . LEU A 1 382 ? -3.803 30.469 0.71 1 95 382 LEU A CA 1
ATOM 3077 C C . LEU A 1 382 ? -3.9 32 0.674 1 95 382 LEU A C 1
ATOM 3079 O O . LEU A 1 382 ? -2.92 32.688 0.95 1 95 382 LEU A O 1
ATOM 3083 N N . ALA A 1 383 ? -5.031 32.406 0.3 1 96.12 383 ALA A N 1
ATOM 3084 C CA . ALA A 1 383 ? -5.27 33.844 0.289 1 96.12 383 ALA A CA 1
ATOM 3085 C C . ALA A 1 383 ? -6.316 34.25 1.327 1 96.12 383 ALA A C 1
ATOM 3087 O O . ALA A 1 383 ? -7.336 33.562 1.479 1 96.12 383 ALA A O 1
ATOM 3088 N N . MET A 1 384 ? -6.004 35.25 2.057 1 97.56 384 MET A N 1
ATOM 3089 C CA . MET A 1 384 ? -6.977 35.781 3.016 1 97.56 384 MET A CA 1
ATOM 3090 C C . MET A 1 384 ? -8.078 36.562 2.305 1 97.56 384 MET A C 1
ATOM 3092 O O . MET A 1 384 ? -7.836 37.656 1.796 1 97.56 384 MET A O 1
ATOM 3096 N N . ASN A 1 385 ? -9.234 36 2.277 1 98.25 385 ASN A N 1
ATOM 3097 C CA . ASN A 1 385 ? -10.391 36.656 1.681 1 98.25 385 ASN A CA 1
ATOM 3098 C C . ASN A 1 385 ? -11.414 37.062 2.74 1 98.25 385 ASN A C 1
ATOM 3100 O O . ASN A 1 385 ? -12.305 37.875 2.469 1 98.25 385 ASN A O 1
ATOM 3104 N N . ALA A 1 386 ? -11.242 36.531 3.916 1 98.69 386 ALA A N 1
ATOM 3105 C CA . ALA A 1 386 ? -12.109 36.875 5.039 1 98.69 386 ALA A CA 1
ATOM 3106 C C . ALA A 1 386 ? -11.555 38.031 5.828 1 98.69 386 ALA A C 1
ATOM 3108 O O . ALA A 1 386 ? -10.43 38.5 5.586 1 98.69 386 ALA A O 1
ATOM 3109 N N . ALA A 1 387 ? -12.391 38.562 6.676 1 98.62 387 ALA A N 1
ATOM 3110 C CA . ALA A 1 387 ? -11.977 39.625 7.582 1 98.62 387 ALA A CA 1
ATOM 3111 C C . ALA A 1 387 ? -12.625 39.469 8.953 1 98.62 387 ALA A C 1
ATOM 3113 O O . ALA A 1 387 ? -13.734 38.938 9.062 1 98.62 387 ALA A O 1
ATOM 3114 N N . PHE A 1 388 ? -11.938 39.938 9.969 1 98.69 388 PHE A N 1
ATOM 3115 C CA . PHE A 1 388 ? -12.461 39.969 11.328 1 98.69 388 PHE A CA 1
ATOM 3116 C C . PHE A 1 388 ? -11.898 41.125 12.117 1 98.69 388 PHE A C 1
ATOM 3118 O O . PHE A 1 388 ? -10.711 41.469 11.984 1 98.69 388 PHE A O 1
ATOM 3125 N N . SER A 1 389 ? -12.672 41.75 12.844 1 98.31 389 SER A N 1
ATOM 3126 C CA . SER A 1 389 ? -12.258 42.75 13.797 1 98.31 389 SER A CA 1
ATOM 3127 C C . SER A 1 389 ? -13.227 42.844 14.969 1 98.31 389 SER A C 1
ATOM 3129 O O . SER A 1 389 ? -14.375 42.406 14.867 1 98.31 389 SER A O 1
ATOM 3131 N N . SER A 1 390 ? -12.781 43.344 16.031 1 98.5 390 SER A N 1
ATOM 3132 C CA . SER A 1 390 ? -13.594 43.562 17.219 1 98.5 390 SER A CA 1
ATOM 3133 C C . SER A 1 390 ? -13.031 44.719 18.062 1 98.5 390 SER A C 1
ATOM 3135 O O . SER A 1 390 ? -12.016 45.312 17.703 1 98.5 390 SER A O 1
ATOM 3137 N N . ASN A 1 391 ? -13.695 44.969 19.203 1 97.94 391 ASN A N 1
ATOM 3138 C CA . ASN A 1 391 ? -13.234 46.031 20.094 1 97.94 391 ASN A CA 1
ATOM 3139 C C . ASN A 1 391 ? -12.117 45.562 21.016 1 97.94 391 ASN A C 1
ATOM 3141 O O . ASN A 1 391 ? -11.617 46.312 21.844 1 97.94 391 ASN A O 1
ATOM 3145 N N . ASP A 1 392 ? -11.727 44.281 20.953 1 97.81 392 ASP A N 1
ATOM 3146 C CA . ASP A 1 392 ? -10.617 43.719 21.703 1 97.81 392 ASP A CA 1
ATOM 3147 C C . ASP A 1 392 ? -9.391 43.5 20.812 1 97.81 392 ASP A C 1
ATOM 3149 O O . ASP A 1 392 ? -9.328 42.562 20.031 1 97.81 392 ASP A O 1
ATOM 3153 N N . PRO A 1 393 ? -8.375 44.312 21.047 1 96.12 393 PRO A N 1
ATOM 3154 C CA . PRO A 1 393 ? -7.195 44.25 20.188 1 96.12 393 PRO A CA 1
ATOM 3155 C C . PRO A 1 393 ? -6.477 42.906 20.266 1 96.12 393 PRO A C 1
ATOM 3157 O O . PRO A 1 393 ? -5.82 42.5 19.297 1 96.12 393 PRO A O 1
ATOM 3160 N N . SER A 1 394 ? -6.582 42.188 21.328 1 96.94 394 SER A N 1
ATOM 3161 C CA . SER A 1 394 ? -5.922 40.906 21.453 1 96.94 394 SER A CA 1
ATOM 3162 C C . SER A 1 394 ? -6.484 39.906 20.438 1 96.94 394 SER A C 1
ATOM 3164 O O . SER A 1 394 ? -5.777 39 19.984 1 96.94 394 SER A O 1
ATOM 3166 N N . LEU A 1 395 ? -7.707 40.031 20.078 1 98.44 395 LEU A N 1
ATOM 3167 C CA . LEU A 1 395 ? -8.305 39.125 19.109 1 98.44 395 LEU A CA 1
ATOM 3168 C C . LEU A 1 395 ? -7.719 39.344 17.719 1 98.44 395 LEU A C 1
ATOM 3170 O O . LEU A 1 395 ? -7.625 38.406 16.922 1 98.44 395 LEU A O 1
ATOM 3174 N N . GLN A 1 396 ? -7.363 40.594 17.484 1 98.06 396 GLN A N 1
ATOM 3175 C CA . GLN A 1 396 ? -6.719 40.875 16.203 1 98.06 396 GLN A CA 1
ATOM 3176 C C . GLN A 1 396 ? -5.371 40.156 16.094 1 98.06 396 GLN A C 1
ATOM 3178 O O . GLN A 1 396 ? -5 39.688 15.031 1 98.06 396 GLN A O 1
ATOM 3183 N N . GLU A 1 397 ? -4.688 40.188 17.188 1 97.94 397 GLU A N 1
ATOM 3184 C CA . GLU A 1 397 ? -3.404 39.5 17.203 1 97.94 397 GLU A CA 1
ATOM 3185 C C . GLU A 1 397 ? -3.592 38 17.047 1 97.94 397 GLU A C 1
ATOM 3187 O O . GLU A 1 397 ? -2.814 37.344 16.359 1 97.94 397 GLU A O 1
ATOM 3192 N N . ILE A 1 398 ? -4.578 37.438 17.734 1 98.62 398 ILE A N 1
ATOM 3193 C CA . ILE A 1 398 ? -4.871 36 17.594 1 98.62 398 ILE A CA 1
ATOM 3194 C C . ILE A 1 398 ? -5.234 35.688 16.141 1 98.62 398 ILE A C 1
ATOM 3196 O O . ILE A 1 398 ? -4.824 34.656 15.609 1 98.62 398 ILE A O 1
ATOM 3200 N N . TRP A 1 399 ? -6 36.594 15.523 1 98.5 399 TRP A N 1
ATOM 3201 C CA . TRP A 1 399 ? -6.395 36.438 14.125 1 98.5 399 TRP A CA 1
ATOM 3202 C C . TRP A 1 399 ? -5.172 36.375 13.219 1 98.5 399 TRP A C 1
ATOM 3204 O O . TRP A 1 399 ? -5.066 35.5 12.367 1 98.5 399 TRP A O 1
ATOM 3214 N N . LYS A 1 400 ? -4.285 37.25 13.438 1 97.94 400 LYS A N 1
ATOM 3215 C CA . LYS A 1 400 ? -3.07 37.344 12.633 1 97.94 400 LYS A CA 1
ATOM 3216 C C . LYS A 1 400 ? -2.195 36.094 12.82 1 97.94 400 LYS A C 1
ATOM 3218 O O . LYS A 1 400 ? -1.726 35.5 11.852 1 97.94 400 LYS A O 1
ATOM 3223 N N . VAL A 1 401 ? -1.971 35.75 14.055 1 98.44 401 VAL A N 1
ATOM 3224 C CA . VAL A 1 401 ? -1.107 34.594 14.383 1 98.44 401 VAL A CA 1
ATOM 3225 C C . VAL A 1 401 ? -1.772 33.312 13.945 1 98.44 401 VAL A C 1
ATOM 3227 O O . VAL A 1 401 ? -1.099 32.375 13.492 1 98.44 401 VAL A O 1
ATOM 3230 N N . GLY A 1 402 ? -3.078 33.219 14.102 1 98.44 402 GLY A N 1
ATOM 3231 C CA . GLY A 1 402 ? -3.811 32.062 13.602 1 98.44 402 GLY A CA 1
ATOM 3232 C C . GLY A 1 402 ? -3.674 31.875 12.102 1 98.44 402 GLY A C 1
ATOM 3233 O O . GLY A 1 402 ? -3.496 30.75 11.625 1 98.44 402 GLY A O 1
ATOM 3234 N N . TRP A 1 403 ? -3.748 32.969 11.383 1 97.75 403 TRP A N 1
ATOM 3235 C CA . TRP A 1 403 ? -3.6 32.906 9.938 1 97.75 403 TRP A CA 1
ATOM 3236 C C . TRP A 1 403 ? -2.203 32.438 9.547 1 97.75 403 TRP A C 1
ATOM 3238 O O . TRP A 1 403 ? -2.053 31.594 8.648 1 97.75 403 TRP A O 1
ATOM 3248 N N . ARG A 1 404 ? -1.173 32.969 10.227 1 98.19 404 ARG A N 1
ATOM 3249 C CA . ARG A 1 404 ? 0.193 32.531 9.953 1 98.19 404 ARG A CA 1
ATOM 3250 C C . ARG A 1 404 ? 0.357 31.031 10.219 1 98.19 404 ARG A C 1
ATOM 3252 O O . ARG A 1 404 ? 1.028 30.328 9.461 1 98.19 404 ARG A O 1
ATOM 3259 N N . THR A 1 405 ? -0.258 30.562 11.32 1 98.56 405 THR A N 1
ATOM 3260 C CA . THR A 1 405 ? -0.212 29.141 11.656 1 98.56 405 THR A CA 1
ATOM 3261 C C . THR A 1 405 ? -0.833 28.297 10.547 1 98.56 405 THR A C 1
ATOM 3263 O O . THR A 1 405 ? -0.249 27.312 10.117 1 98.56 405 THR A O 1
ATOM 3266 N N . ALA A 1 406 ? -1.976 28.75 10.086 1 97.5 406 ALA A N 1
ATOM 3267 C CA . ALA A 1 406 ? -2.691 28.016 9.031 1 97.5 406 ALA A CA 1
ATOM 3268 C C . ALA A 1 406 ? -1.886 28 7.738 1 97.5 406 ALA A C 1
ATOM 3270 O O . ALA A 1 406 ? -1.852 26.984 7.035 1 97.5 406 ALA A O 1
ATOM 3271 N N . GLN A 1 407 ? -1.28 29.062 7.426 1 97.25 407 GLN A N 1
ATOM 3272 C CA . GLN A 1 407 ? -0.482 29.156 6.211 1 97.25 407 GLN A CA 1
ATOM 3273 C C . GLN A 1 407 ? 0.708 28.203 6.25 1 97.25 407 GLN A C 1
ATOM 3275 O O . GLN A 1 407 ? 0.996 27.516 5.27 1 97.25 407 GLN A O 1
ATOM 3280 N N . LEU A 1 408 ? 1.368 28.203 7.395 1 98.25 408 LEU A N 1
ATOM 3281 C CA . LEU A 1 408 ? 2.584 27.391 7.504 1 98.25 408 LEU A CA 1
ATOM 3282 C C . LEU A 1 408 ? 2.25 25.906 7.586 1 98.25 408 LEU A C 1
ATOM 3284 O O . LEU A 1 408 ? 3.08 25.062 7.246 1 98.25 408 LEU A O 1
ATOM 3288 N N . CYS A 1 409 ? 1.051 25.609 8 1 98.44 409 CYS A N 1
ATOM 3289 C CA . CYS A 1 409 ? 0.615 24.234 8.094 1 98.44 409 CYS A CA 1
ATOM 3290 C C . CYS A 1 409 ? -0.098 23.797 6.816 1 98.44 409 CYS A C 1
ATOM 3292 O O . CYS A 1 409 ? -0.845 22.812 6.816 1 98.44 409 CYS A O 1
ATOM 3294 N N . ALA A 1 410 ? 0.12 24.531 5.75 1 98.06 410 ALA A N 1
ATOM 3295 C CA . ALA A 1 410 ? -0.412 24.172 4.434 1 98.06 410 ALA A CA 1
ATOM 3296 C C . ALA A 1 410 ? 0.696 24.141 3.385 1 98.06 410 ALA A C 1
ATOM 3298 O O . ALA A 1 410 ? 1.244 25.188 3.02 1 98.06 410 ALA A O 1
ATOM 3299 N N . GLY A 1 411 ? 1.045 23.016 2.973 1 97.25 411 GLY A N 1
ATOM 3300 C CA . GLY A 1 411 ? 1.927 22.781 1.842 1 97.25 411 GLY A CA 1
ATOM 3301 C C . GLY A 1 411 ? 1.256 22.031 0.71 1 97.25 411 GLY A C 1
ATOM 3302 O O . GLY A 1 411 ? 0.172 22.406 0.261 1 97.25 411 GLY A O 1
ATOM 3303 N N . ASP A 1 412 ? 1.922 21.031 0.154 1 97.06 412 ASP A N 1
ATOM 3304 C CA . ASP A 1 412 ? 1.269 20.234 -0.885 1 97.06 412 ASP A CA 1
ATOM 3305 C C . ASP A 1 412 ? 0.301 19.219 -0.278 1 97.06 412 ASP A C 1
ATOM 3307 O O . ASP A 1 412 ? -0.264 18.391 -0.992 1 97.06 412 ASP A O 1
ATOM 3311 N N . MET A 1 413 ? 0.197 19.266 0.948 1 98 413 MET A N 1
ATOM 3312 C CA . MET A 1 413 ? -0.815 18.703 1.834 1 98 413 MET A CA 1
ATOM 3313 C C . MET A 1 413 ? -0.926 19.516 3.123 1 98 413 MET A C 1
ATOM 3315 O O . MET A 1 413 ? -0.159 20.453 3.34 1 98 413 MET A O 1
ATOM 3319 N N . TYR A 1 414 ? -1.891 19.219 3.924 1 98.44 414 TYR A N 1
ATOM 3320 C CA . TYR A 1 414 ? -1.854 19.828 5.25 1 98.44 414 TYR A CA 1
ATOM 3321 C C . TYR A 1 414 ? -0.732 19.219 6.094 1 98.44 414 TYR A C 1
ATOM 3323 O O . TYR A 1 414 ? -0.413 18.031 5.957 1 98.44 414 TYR A O 1
ATOM 3331 N N . TYR A 1 415 ? -0.143 20.078 6.887 1 98 415 TYR A N 1
ATOM 3332 C CA . TYR A 1 415 ? 0.845 19.641 7.867 1 98 415 TYR A CA 1
ATOM 3333 C C . TYR A 1 415 ? 0.295 19.75 9.281 1 98 415 TYR A C 1
ATOM 3335 O O . TYR A 1 415 ? -0.401 20.719 9.609 1 98 415 TYR A O 1
ATOM 3343 N N . ASP A 1 416 ? 0.649 18.797 10.047 1 97.94 416 ASP A N 1
ATOM 3344 C CA . ASP A 1 416 ? 0.43 18.984 11.477 1 97.94 416 ASP A CA 1
ATOM 3345 C C . ASP A 1 416 ? 1.335 20.078 12.031 1 97.94 416 ASP A C 1
ATOM 3347 O O . ASP A 1 416 ? 0.878 20.953 12.773 1 97.94 416 ASP A O 1
ATOM 3351 N N . THR A 1 417 ? 2.551 20.016 11.633 1 98.19 417 THR A N 1
ATOM 3352 C CA . THR A 1 417 ? 3.572 21 11.961 1 98.19 417 THR A CA 1
ATOM 3353 C C . THR A 1 417 ? 4.637 21.078 10.875 1 98.19 417 THR A C 1
ATOM 3355 O O . THR A 1 417 ? 5.043 20.047 10.328 1 98.19 417 THR A O 1
ATOM 3358 N N . PRO A 1 418 ? 5.082 22.219 10.578 1 98 418 PRO A N 1
ATOM 3359 C CA . PRO A 1 418 ? 6.059 22.328 9.492 1 98 418 PRO A CA 1
ATOM 3360 C C . PRO A 1 418 ? 7.473 21.969 9.93 1 98 418 PRO A C 1
ATOM 3362 O O . PRO A 1 418 ? 8.312 21.609 9.094 1 98 418 PRO A O 1
ATOM 3365 N N . TYR A 1 419 ? 7.789 22.016 11.219 1 98.19 419 TYR A N 1
ATOM 3366 C CA . TYR A 1 419 ? 9.164 21.891 11.695 1 98.19 419 TYR A CA 1
ATOM 3367 C C . TYR A 1 419 ? 9.469 20.438 12.07 1 98.19 419 TYR A C 1
ATOM 3369 O O . TYR A 1 419 ? 10.516 19.906 11.695 1 98.19 419 TYR A O 1
ATOM 3377 N N . TYR A 1 420 ? 8.633 19.75 12.672 1 97.88 420 TYR A N 1
ATOM 3378 C CA . TYR A 1 420 ? 8.969 18.469 13.273 1 97.88 420 TYR A CA 1
ATOM 3379 C C . TYR A 1 420 ? 8.578 17.312 12.359 1 97.88 420 TYR A C 1
ATOM 3381 O O . TYR A 1 420 ? 9.227 16.266 12.352 1 97.88 420 TYR A O 1
ATOM 3389 N N . GLU A 1 421 ? 7.441 17.484 11.586 1 97.81 421 GLU A N 1
ATOM 3390 C CA . GLU A 1 421 ? 6.945 16.266 10.969 1 97.81 421 GLU A CA 1
ATOM 3391 C C . GLU A 1 421 ? 6.57 16.5 9.508 1 97.81 421 GLU A C 1
ATOM 3393 O O . GLU A 1 421 ? 6.977 15.734 8.625 1 97.81 421 GLU A O 1
ATOM 3398 N N . GLN A 1 422 ? 5.754 17.594 9.289 1 97.88 422 GLN A N 1
ATOM 3399 C CA . GLN A 1 422 ? 5.16 17.828 7.977 1 97.88 422 GLN A CA 1
ATOM 3400 C C . GLN A 1 422 ? 4.273 16.656 7.555 1 97.88 422 GLN A C 1
ATOM 3402 O O . GLN A 1 422 ? 4.359 16.188 6.418 1 97.88 422 GLN A O 1
ATOM 3407 N N . LEU A 1 423 ? 3.43 16.172 8.453 1 98.38 423 LEU A N 1
ATOM 3408 C CA . LEU A 1 423 ? 2.527 15.062 8.195 1 98.38 423 LEU A CA 1
ATOM 3409 C C . LEU A 1 423 ? 1.075 15.531 8.172 1 98.38 423 LEU A C 1
ATOM 3411 O O . LEU A 1 423 ? 0.724 16.516 8.836 1 98.38 423 LEU A O 1
ATOM 3415 N N . GLN A 1 424 ? 0.292 14.859 7.438 1 98.62 424 GLN A N 1
ATOM 3416 C CA . GLN A 1 424 ? -1.132 15.148 7.309 1 98.62 424 GLN A CA 1
ATOM 3417 C C . GLN A 1 424 ? -1.964 14.203 8.172 1 98.62 424 GLN A C 1
ATOM 3419 O O . GLN A 1 424 ? -2.336 13.117 7.73 1 98.62 424 GLN A O 1
ATOM 3424 N N . TYR A 1 425 ? -2.326 14.68 9.328 1 98.5 425 TYR A N 1
ATOM 3425 C CA . TYR A 1 425 ? -3.195 13.945 10.242 1 98.5 425 TYR A CA 1
ATOM 3426 C C . TYR A 1 425 ? -4.652 14.344 10.047 1 98.5 425 TYR A C 1
ATOM 3428 O O . TYR A 1 425 ? -4.957 15.523 9.844 1 98.5 425 TYR A O 1
ATOM 3436 N N . THR A 1 426 ? -5.527 13.383 10.109 1 98.56 426 THR A N 1
ATOM 3437 C CA . THR A 1 426 ? -6.941 13.641 9.859 1 98.56 426 THR A CA 1
ATOM 3438 C C . THR A 1 426 ? -7.496 14.641 10.875 1 98.56 426 THR A C 1
ATOM 3440 O O . THR A 1 426 ? -8.242 15.547 10.508 1 98.56 426 THR A O 1
ATOM 3443 N N . GLY A 1 427 ? -7.164 14.453 12.156 1 98.06 427 GLY A N 1
ATOM 3444 C CA . GLY A 1 427 ? -7.648 15.359 13.188 1 98.06 427 GLY A CA 1
ATOM 3445 C C . GLY A 1 427 ? -7.238 16.797 12.953 1 98.06 427 GLY A C 1
ATOM 3446 O O . GLY A 1 427 ? -8.047 17.719 13.141 1 98.06 427 GLY A O 1
ATOM 3447 N N . ASP A 1 428 ? -6.012 17.031 12.539 1 98.19 428 ASP A N 1
ATOM 3448 C CA . ASP A 1 428 ? -5.512 18.359 12.203 1 98.19 428 ASP A CA 1
ATOM 3449 C C . ASP A 1 428 ? -6.195 18.906 10.953 1 98.19 428 ASP A C 1
ATOM 3451 O O . ASP A 1 428 ? -6.66 20.047 10.938 1 98.19 428 ASP A O 1
ATOM 3455 N N . SER A 1 429 ? -6.281 18.047 9.953 1 98.62 429 SER A N 1
ATOM 3456 C CA . SER A 1 429 ? -6.707 18.453 8.625 1 98.62 429 SER A CA 1
ATOM 3457 C C . SER A 1 429 ? -8.18 18.859 8.617 1 98.62 429 SER A C 1
ATOM 3459 O O . SER A 1 429 ? -8.57 19.766 7.863 1 98.62 429 SER A O 1
ATOM 3461 N N . ARG A 1 430 ? -8.992 18.203 9.453 1 98.75 430 ARG A N 1
ATOM 3462 C CA . ARG A 1 430 ? -10.391 18.625 9.523 1 98.75 430 ARG A CA 1
ATOM 3463 C C . ARG A 1 430 ? -10.508 20.078 9.938 1 98.75 430 ARG A C 1
ATOM 3465 O O . ARG A 1 430 ? -11.211 20.859 9.289 1 98.75 430 ARG A O 1
ATOM 3472 N N . ILE A 1 431 ? -9.797 20.438 10.969 1 98.69 431 ILE A N 1
ATOM 3473 C CA . ILE A 1 431 ? -9.859 21.797 11.492 1 98.69 431 ILE A CA 1
ATOM 3474 C C . ILE A 1 431 ? -9.219 22.766 10.492 1 98.69 431 ILE A C 1
ATOM 3476 O O . ILE A 1 431 ? -9.766 23.828 10.211 1 98.69 431 ILE A O 1
ATOM 3480 N N . GLN A 1 432 ? -8.117 22.391 9.914 1 98.44 432 GLN A N 1
ATOM 3481 C CA . GLN A 1 432 ? -7.453 23.203 8.914 1 98.44 432 GLN A CA 1
ATOM 3482 C C . GLN A 1 432 ? -8.352 23.438 7.699 1 98.44 432 GLN A C 1
ATOM 3484 O O . GLN A 1 432 ? -8.336 24.516 7.102 1 98.44 432 GLN A O 1
ATOM 3489 N N . SER A 1 433 ? -9.078 22.406 7.332 1 98.62 433 SER A N 1
ATOM 3490 C CA . SER A 1 433 ? -9.984 22.516 6.199 1 98.62 433 SER A CA 1
ATOM 3491 C C . SER A 1 433 ? -11.055 23.578 6.453 1 98.62 433 SER A C 1
ATOM 3493 O O . SER A 1 433 ? -11.359 24.375 5.566 1 98.62 433 SER A O 1
ATOM 3495 N N . LEU A 1 434 ? -11.57 23.562 7.645 1 98.69 434 LEU A N 1
ATOM 3496 C CA . LEU A 1 434 ? -12.586 24.547 7.996 1 98.69 434 LEU A CA 1
ATOM 3497 C C . LEU A 1 434 ? -12 25.953 8.008 1 98.69 434 LEU A C 1
ATOM 3499 O O . LEU A 1 434 ? -12.641 26.906 7.555 1 98.69 434 LEU A O 1
ATOM 3503 N N . ILE A 1 435 ? -10.789 26.062 8.5 1 98.69 435 ILE A N 1
ATOM 3504 C CA . ILE A 1 435 ? -10.102 27.359 8.484 1 98.69 435 ILE A CA 1
ATOM 3505 C C . ILE A 1 435 ? -9.922 27.828 7.047 1 98.69 435 ILE A C 1
ATOM 3507 O O . ILE A 1 435 ? -10.203 28.984 6.73 1 98.69 435 ILE A O 1
ATOM 3511 N N . SER A 1 436 ? -9.477 26.938 6.148 1 98.31 436 SER A N 1
ATOM 3512 C CA . SER A 1 436 ? -9.273 27.266 4.742 1 98.31 436 SER A CA 1
ATOM 3513 C C . SER A 1 436 ? -10.578 27.734 4.094 1 98.31 436 SER A C 1
ATOM 3515 O O . SER A 1 436 ? -10.586 28.703 3.332 1 98.31 436 SER A O 1
ATOM 3517 N N . LEU A 1 437 ? -11.656 27.047 4.387 1 98.44 437 LEU A N 1
ATOM 3518 C CA . LEU A 1 437 ? -12.945 27.406 3.814 1 98.44 437 LEU A CA 1
ATOM 3519 C C . LEU A 1 437 ? -13.375 28.797 4.285 1 98.44 437 LEU A C 1
ATOM 3521 O O . LEU A 1 437 ? -13.805 29.625 3.48 1 98.44 437 LEU A O 1
ATOM 3525 N N . TYR A 1 438 ? -13.234 29.062 5.527 1 98.56 438 TYR A N 1
ATOM 3526 C CA . TYR A 1 438 ? -13.789 30.281 6.109 1 98.56 438 TYR A CA 1
ATOM 3527 C C . TYR A 1 438 ? -12.906 31.484 5.801 1 98.56 438 TYR A C 1
ATOM 3529 O O . TYR A 1 438 ? -13.398 32.594 5.629 1 98.56 438 TYR A O 1
ATOM 3537 N N . THR A 1 439 ? -11.594 31.297 5.754 1 98.25 439 THR A N 1
ATOM 3538 C CA . THR A 1 439 ? -10.688 32.438 5.578 1 98.25 439 THR A CA 1
ATOM 3539 C C . THR A 1 439 ? -10.43 32.688 4.098 1 98.25 439 THR A C 1
ATOM 3541 O O . THR A 1 439 ? -10.352 33.844 3.666 1 98.25 439 THR A O 1
ATOM 3544 N N . SER A 1 440 ? -10.312 31.625 3.326 1 97.75 440 SER A N 1
ATOM 3545 C CA . SER A 1 440 ? -9.883 31.766 1.938 1 97.75 440 SER A CA 1
ATOM 3546 C C . SER A 1 440 ? -11.008 31.391 0.974 1 97.75 440 SER A C 1
ATOM 3548 O O . SER A 1 440 ? -11.047 31.875 -0.161 1 97.75 440 SER A O 1
ATOM 3550 N N . GLY A 1 441 ? -11.883 30.641 1.36 1 97.62 441 GLY A N 1
ATOM 3551 C CA . GLY A 1 441 ? -12.875 30.078 0.448 1 97.62 441 GLY A CA 1
ATOM 3552 C C . GLY A 1 441 ? -12.312 29 -0.452 1 97.62 441 GLY A C 1
ATOM 3553 O O . GLY A 1 441 ? -13.008 28.484 -1.323 1 97.62 441 GLY A O 1
ATOM 3554 N N . ASP A 1 442 ? -11.078 28.609 -0.259 1 96.75 442 ASP A N 1
ATOM 3555 C CA . ASP A 1 442 ? -10.359 27.625 -1.064 1 96.75 442 ASP A CA 1
ATOM 3556 C C . ASP A 1 442 ? -10.602 26.203 -0.544 1 96.75 442 ASP A C 1
ATOM 3558 O O . ASP A 1 442 ? -10.273 25.891 0.601 1 96.75 442 ASP A O 1
ATOM 3562 N N . ASP A 1 443 ? -11.211 25.312 -1.364 1 97.94 443 ASP A N 1
ATOM 3563 C CA . ASP A 1 443 ? -11.523 23.969 -0.88 1 97.94 443 ASP A CA 1
ATOM 3564 C C . ASP A 1 443 ? -10.609 22.938 -1.524 1 97.94 443 ASP A C 1
ATOM 3566 O O . ASP A 1 443 ? -10.82 21.734 -1.362 1 97.94 443 ASP A O 1
ATOM 3570 N N . ARG A 1 444 ? -9.609 23.312 -2.383 1 97.5 444 ARG A N 1
ATOM 3571 C CA . ARG A 1 444 ? -8.797 22.391 -3.168 1 97.5 444 ARG A CA 1
ATOM 3572 C C . ARG A 1 444 ? -7.91 21.531 -2.264 1 97.5 444 ARG A C 1
ATOM 3574 O O . ARG A 1 444 ? -7.785 20.328 -2.473 1 97.5 444 ARG A O 1
ATOM 3581 N N . LEU A 1 445 ? -7.25 22.125 -1.285 1 98.56 445 LEU A N 1
ATOM 3582 C CA . LEU A 1 445 ? -6.422 21.359 -0.363 1 98.56 445 LEU A CA 1
ATOM 3583 C C . LEU A 1 445 ? -7.281 20.453 0.513 1 98.56 445 LEU A C 1
ATOM 3585 O O . LEU A 1 445 ? -6.867 19.344 0.864 1 98.56 445 LEU A O 1
ATOM 3589 N N . MET A 1 446 ? -8.492 20.938 0.947 1 98.69 446 MET A N 1
ATOM 3590 C CA . MET A 1 446 ? -9.445 20.094 1.667 1 98.69 446 MET A CA 1
ATOM 3591 C C . MET A 1 446 ? -9.82 18.859 0.844 1 98.69 446 MET A C 1
ATOM 3593 O O . MET A 1 446 ? -9.836 17.75 1.36 1 98.69 446 MET A O 1
ATOM 3597 N N . ARG A 1 447 ? -10.133 19.094 -0.431 1 98.5 447 ARG A N 1
ATOM 3598 C CA . ARG A 1 447 ? -10.477 17.984 -1.316 1 98.5 447 ARG A CA 1
ATOM 3599 C C . ARG A 1 447 ? -9.336 16.984 -1.423 1 98.5 447 ARG A C 1
ATOM 3601 O O . ARG A 1 447 ? -9.555 15.766 -1.386 1 98.5 447 ARG A O 1
ATOM 3608 N N . LYS A 1 448 ? -8.141 17.484 -1.56 1 98.56 448 LYS A N 1
ATOM 3609 C CA . LYS A 1 448 ? -6.988 16.594 -1.626 1 98.56 448 LYS A CA 1
ATOM 3610 C C . LYS A 1 448 ? -6.848 15.781 -0.343 1 98.56 448 LYS A C 1
ATOM 3612 O O . LYS A 1 448 ? -6.531 14.594 -0.387 1 98.56 448 LYS A O 1
ATOM 3617 N N . ALA A 1 449 ? -7.008 16.469 0.793 1 98.75 449 ALA A N 1
ATOM 3618 C CA . ALA A 1 449 ? -6.891 15.773 2.07 1 98.75 449 ALA A CA 1
ATOM 3619 C C . ALA A 1 449 ? -7.914 14.641 2.176 1 98.75 449 ALA A C 1
ATOM 3621 O O . ALA A 1 449 ? -7.578 13.523 2.574 1 98.75 449 ALA A O 1
ATOM 3622 N N . ILE A 1 450 ? -9.164 14.961 1.822 1 98.69 450 ILE A N 1
ATOM 3623 C CA . ILE A 1 450 ? -10.227 13.969 1.87 1 98.69 450 ILE A CA 1
ATOM 3624 C C . ILE A 1 450 ? -9.875 12.789 0.968 1 98.69 450 ILE A C 1
ATOM 3626 O O . ILE A 1 450 ? -10.031 11.633 1.361 1 98.69 450 ILE A O 1
ATOM 3630 N N . LEU A 1 451 ? -9.336 13.07 -0.187 1 98.06 451 LEU A N 1
ATOM 3631 C CA . LEU A 1 451 ? -8.953 12.031 -1.139 1 98.06 451 LEU A CA 1
ATOM 3632 C C . LEU A 1 451 ? -7.754 11.234 -0.627 1 98.06 451 LEU A C 1
ATOM 3634 O O . LEU A 1 451 ? -7.707 10.016 -0.774 1 98.06 451 LEU A O 1
ATOM 3638 N N . ASP A 1 452 ? -6.781 11.961 -0.061 1 98.38 452 ASP A N 1
ATOM 3639 C CA . ASP A 1 452 ? -5.609 11.281 0.481 1 98.38 452 ASP A CA 1
ATOM 3640 C C . ASP A 1 452 ? -6.012 10.258 1.54 1 98.38 452 ASP A C 1
ATOM 3642 O O . ASP A 1 452 ? -5.52 9.125 1.534 1 98.38 452 ASP A O 1
ATOM 3646 N N . PHE A 1 453 ? -6.871 10.656 2.428 1 98.56 453 PHE A N 1
ATOM 3647 C CA . PHE A 1 453 ? -7.309 9.742 3.475 1 98.56 453 PHE A CA 1
ATOM 3648 C C . PHE A 1 453 ? -8.133 8.602 2.885 1 98.56 453 PHE A C 1
ATOM 3650 O O . PHE A 1 453 ? -8.016 7.457 3.324 1 98.56 453 PHE A O 1
ATOM 3657 N N . TYR A 1 454 ? -8.977 8.93 1.929 1 97.56 454 TYR A N 1
ATOM 3658 C CA . TYR A 1 454 ? -9.727 7.902 1.207 1 97.56 454 TYR A CA 1
ATOM 3659 C C . TYR A 1 454 ? -8.781 6.844 0.645 1 97.56 454 TYR A C 1
ATOM 3661 O O . TYR A 1 454 ? -9.055 5.645 0.753 1 97.56 454 TYR A O 1
ATOM 3669 N N . HIS A 1 455 ? -7.684 7.277 0.088 1 96.44 455 HIS A N 1
ATOM 3670 C CA . HIS A 1 455 ? -6.715 6.41 -0.57 1 96.44 455 HIS A CA 1
ATOM 3671 C C . HIS A 1 455 ? -5.867 5.656 0.45 1 96.44 455 HIS A C 1
ATOM 3673 O O . HIS A 1 455 ? -5.195 4.684 0.107 1 96.44 455 HIS A O 1
ATOM 3679 N N . SER A 1 456 ? -5.977 6.02 1.693 1 97.12 456 SER A N 1
ATOM 3680 C CA . SER A 1 456 ? -5.137 5.43 2.732 1 97.12 456 SER A CA 1
ATOM 3681 C C . SER A 1 456 ? -5.816 4.227 3.375 1 97.12 456 SER A C 1
ATOM 3683 O O . SER A 1 456 ? -5.242 3.582 4.258 1 97.12 456 SER A O 1
ATOM 3685 N N . ARG A 1 457 ? -7.059 3.898 2.998 1 95.38 457 ARG A N 1
ATOM 3686 C CA . ARG A 1 457 ? -7.852 2.869 3.666 1 95.38 457 ARG A CA 1
ATOM 3687 C C . ARG A 1 457 ? -7.121 1.53 3.664 1 95.38 457 ARG A C 1
ATOM 3689 O O . ARG A 1 457 ? -6.465 1.176 2.684 1 95.38 457 ARG A O 1
ATOM 3696 N N . THR A 1 458 ? -7.223 0.877 4.777 1 92.81 458 THR A N 1
ATOM 3697 C CA . THR A 1 458 ? -6.625 -0.438 4.98 1 92.81 458 THR A CA 1
ATOM 3698 C C . THR A 1 458 ? -7.645 -1.542 4.723 1 92.81 458 THR A C 1
ATOM 3700 O O . THR A 1 458 ? -8.836 -1.268 4.535 1 92.81 458 THR A O 1
ATOM 3703 N N . PRO A 1 459 ? -7.23 -2.777 4.715 1 86.19 459 PRO A N 1
ATOM 3704 C CA . PRO A 1 459 ? -8.156 -3.871 4.41 1 86.19 459 PRO A CA 1
ATOM 3705 C C . PRO A 1 459 ? -9.312 -3.961 5.398 1 86.19 459 PRO A C 1
ATOM 3707 O O . PRO A 1 459 ? -10.391 -4.457 5.055 1 86.19 459 PRO A O 1
ATOM 3710 N N . GLU A 1 460 ? -9.133 -3.41 6.5 1 88.75 460 GLU A N 1
ATOM 3711 C CA . GLU A 1 460 ? -10.211 -3.449 7.488 1 88.75 460 GLU A CA 1
ATOM 3712 C C . GLU A 1 460 ? -11.195 -2.307 7.273 1 88.75 460 GLU A C 1
ATOM 3714 O O . GLU A 1 460 ? -12.211 -2.215 7.973 1 88.75 460 GLU A O 1
ATOM 3719 N N . GLY A 1 461 ? -10.875 -1.449 6.383 1 92.62 461 GLY A N 1
ATOM 3720 C CA . GLY A 1 461 ? -11.773 -0.362 6.023 1 92.62 461 GLY A CA 1
ATOM 3721 C C . GLY A 1 461 ? -11.383 0.967 6.641 1 92.62 461 GLY A C 1
ATOM 3722 O O . GLY A 1 461 ? -11.75 2.027 6.133 1 92.62 461 GLY A O 1
ATOM 3723 N N . LEU A 1 462 ? -10.594 0.975 7.688 1 96.94 462 LEU A N 1
ATOM 3724 C CA . LEU A 1 462 ? -10.195 2.197 8.375 1 96.94 462 LEU A CA 1
ATOM 3725 C C . LEU A 1 462 ? -9.18 2.982 7.547 1 96.94 462 LEU A C 1
ATOM 3727 O O . LEU A 1 462 ? -8.359 2.393 6.844 1 96.94 462 LEU A O 1
ATOM 3731 N N . THR A 1 463 ? -9.273 4.285 7.578 1 98 463 THR A N 1
ATOM 3732 C CA . THR A 1 463 ? -8.211 5.125 7.027 1 98 463 THR A CA 1
ATOM 3733 C C . THR A 1 463 ? -6.977 5.086 7.922 1 98 463 THR A C 1
ATOM 3735 O O . THR A 1 463 ? -7.066 4.746 9.102 1 98 463 THR A O 1
ATOM 3738 N N . GLN A 1 464 ? -5.891 5.371 7.383 1 98 464 GLN A N 1
ATOM 3739 C CA . GLN A 1 464 ? -4.734 5.68 8.219 1 98 464 GLN A CA 1
ATOM 3740 C C . GLN A 1 464 ? -4.895 7.035 8.898 1 98 464 GLN A C 1
ATOM 3742 O O . GLN A 1 464 ? -5.645 7.891 8.422 1 98 464 GLN A O 1
ATOM 3747 N N . GLY A 1 465 ? -4.207 7.18 10.062 1 98.25 465 GLY A N 1
ATOM 3748 C CA . GLY A 1 465 ? -4.344 8.391 10.852 1 98.25 465 GLY A CA 1
ATOM 3749 C C . GLY A 1 465 ? -3.629 9.586 10.242 1 98.25 465 GLY A C 1
ATOM 3750 O O . GLY A 1 465 ? -3.949 10.734 10.555 1 98.25 465 GLY A O 1
ATOM 3751 N N . ARG A 1 466 ? -2.65 9.281 9.445 1 98.44 466 ARG A N 1
ATOM 3752 C CA . ARG A 1 466 ? -1.912 10.266 8.664 1 98.44 466 ARG A CA 1
ATOM 3753 C C . ARG A 1 466 ? -1.494 9.695 7.312 1 98.44 466 ARG A C 1
ATOM 3755 O O . ARG A 1 466 ? -1.144 8.523 7.207 1 98.44 466 ARG A O 1
ATOM 3762 N N . TYR A 1 467 ? -1.653 10.492 6.238 1 98.31 467 TYR A N 1
ATOM 3763 C CA . TYR A 1 467 ? -1.365 10.031 4.887 1 98.31 467 TYR A CA 1
ATOM 3764 C C . TYR A 1 467 ? -1.233 11.203 3.924 1 98.31 467 TYR A C 1
ATOM 3766 O O . TYR A 1 467 ? -1.961 12.195 4.039 1 98.31 467 TYR A O 1
ATOM 3774 N N . PRO A 1 468 ? -0.258 11.07 3.01 1 97.75 468 PRO A N 1
ATOM 3775 C CA . PRO A 1 468 ? 0.655 9.984 2.65 1 97.75 468 PRO A CA 1
ATOM 3776 C C . PRO A 1 468 ? 1.743 9.758 3.697 1 97.75 468 PRO A C 1
ATOM 3778 O O . PRO A 1 468 ? 2.221 10.711 4.312 1 97.75 468 PRO A O 1
ATOM 3781 N N . SER A 1 469 ? 2.104 8.562 3.924 1 97.75 469 SER A N 1
ATOM 3782 C CA . SER A 1 469 ? 3.107 8.148 4.898 1 97.75 469 SER A CA 1
ATOM 3783 C C . SER A 1 469 ? 3.77 6.84 4.484 1 97.75 469 SER A C 1
ATOM 3785 O O . SER A 1 469 ? 3.115 5.957 3.926 1 97.75 469 SER A O 1
ATOM 3787 N N . ASN A 1 470 ? 5.059 6.688 4.715 1 96.56 470 ASN A N 1
ATOM 3788 C CA . ASN A 1 470 ? 5.75 5.441 4.402 1 96.56 470 ASN A CA 1
ATOM 3789 C C . ASN A 1 470 ? 5.762 4.492 5.594 1 96.56 470 ASN A C 1
ATOM 3791 O O . ASN A 1 470 ? 6.453 3.471 5.574 1 96.56 470 ASN A O 1
ATOM 3795 N N . ARG A 1 471 ? 4.984 4.859 6.652 1 96.62 471 ARG A N 1
ATOM 3796 C CA . ARG A 1 471 ? 4.766 4.043 7.844 1 96.62 471 ARG A CA 1
ATOM 3797 C C . ARG A 1 471 ? 3.279 3.908 8.148 1 96.62 471 ARG A C 1
ATOM 3799 O O . ARG A 1 471 ? 2.518 4.867 7.996 1 96.62 471 ARG A O 1
ATOM 3806 N N . LEU A 1 472 ? 2.912 2.746 8.625 1 97.25 472 LEU A N 1
ATOM 3807 C CA . LEU A 1 472 ? 1.503 2.502 8.914 1 97.25 472 LEU A CA 1
ATOM 3808 C C . LEU A 1 472 ? 1.112 3.082 10.266 1 97.25 472 LEU A C 1
ATOM 3810 O O . LEU A 1 472 ? 1.784 2.83 11.273 1 97.25 472 LEU A O 1
ATOM 3814 N N . GLN A 1 473 ? 0.13 3.822 10.289 1 97.94 473 GLN A N 1
ATOM 3815 C CA . GLN A 1 473 ? -0.507 4.297 11.516 1 97.94 473 GLN A CA 1
ATOM 3816 C C . GLN A 1 473 ? -2.023 4.367 11.352 1 97.94 473 GLN A C 1
ATOM 3818 O O . GLN A 1 473 ? -2.525 4.98 10.406 1 97.94 473 GLN A O 1
ATOM 3823 N N . ILE A 1 474 ? -2.697 3.703 12.211 1 97.88 474 ILE A N 1
ATOM 3824 C CA . ILE A 1 474 ? -4.156 3.738 12.203 1 97.88 474 ILE A CA 1
ATOM 3825 C C . ILE A 1 474 ? -4.66 4.32 13.523 1 97.88 474 ILE A C 1
ATOM 3827 O O . ILE A 1 474 ? -4.309 3.834 14.602 1 97.88 474 ILE A O 1
ATOM 3831 N N . ILE A 1 475 ? -5.34 5.332 13.469 1 97.88 475 ILE A N 1
ATOM 3832 C CA . ILE A 1 475 ? -6.09 5.914 14.578 1 97.88 475 ILE A CA 1
ATOM 3833 C C . ILE A 1 475 ? -7.586 5.816 14.297 1 97.88 475 ILE A C 1
ATOM 3835 O O . ILE A 1 475 ? -8.148 6.66 13.602 1 97.88 475 ILE A O 1
ATOM 3839 N N . PRO A 1 476 ? -8.242 4.816 14.867 1 98 476 PRO A N 1
ATOM 3840 C CA . PRO A 1 476 ? -9.648 4.586 14.531 1 98 476 PRO A CA 1
ATOM 3841 C C . PRO A 1 476 ? -10.508 5.836 14.711 1 98 476 PRO A C 1
ATOM 3843 O O . PRO A 1 476 ? -11.391 6.105 13.891 1 98 476 PRO A O 1
ATOM 3846 N N . THR A 1 477 ? -10.305 6.652 15.711 1 98.19 477 THR A N 1
ATOM 3847 C CA . THR A 1 477 ? -11.086 7.855 15.953 1 98.19 477 THR A CA 1
ATOM 3848 C C . THR A 1 477 ? -10.891 8.867 14.82 1 98.19 477 THR A C 1
ATOM 3850 O O . THR A 1 477 ? -11.773 9.68 14.555 1 98.19 477 THR A O 1
ATOM 3853 N N . PHE A 1 478 ? -9.727 8.852 14.164 1 98.62 478 PHE A N 1
ATOM 3854 C CA . PHE A 1 478 ? -9.469 9.75 13.047 1 98.62 478 PHE A CA 1
ATOM 3855 C C . PHE A 1 478 ? -10.227 9.305 11.797 1 98.62 478 PHE A C 1
ATOM 3857 O O . PHE A 1 478 ? -10.562 10.125 10.945 1 98.62 478 PHE A O 1
ATOM 3864 N N . SER A 1 479 ? -10.539 7.992 11.695 1 98.69 479 SER A N 1
ATOM 3865 C CA . SER A 1 479 ? -11.438 7.555 10.625 1 98.69 479 SER A CA 1
ATOM 3866 C C . SER A 1 479 ? -12.828 8.172 10.789 1 98.69 479 SER A C 1
ATOM 3868 O O . SER A 1 479 ? -13.492 8.477 9.797 1 98.69 479 SER A O 1
ATOM 3870 N N . LEU A 1 480 ? -13.242 8.281 12.031 1 98.88 480 LEU A N 1
ATOM 3871 C CA . LEU A 1 480 ? -14.516 8.945 12.305 1 98.88 480 LEU A CA 1
ATOM 3872 C C . LEU A 1 480 ? -14.453 10.422 11.922 1 98.88 480 LEU A C 1
ATOM 3874 O O . LEU A 1 480 ? -15.398 10.961 11.344 1 98.88 480 LEU A O 1
ATOM 3878 N N . PHE A 1 481 ? -13.32 11.039 12.203 1 98.88 481 PHE A N 1
ATOM 3879 C CA . PHE A 1 481 ? -13.164 12.438 11.82 1 98.88 481 PHE A CA 1
ATOM 3880 C C . PHE A 1 481 ? -13.133 12.594 10.305 1 98.88 481 PHE A C 1
ATOM 3882 O O . PHE A 1 481 ? -13.578 13.609 9.773 1 98.88 481 PHE A O 1
ATOM 3889 N N . TRP A 1 482 ? -12.594 11.594 9.57 1 98.88 482 TRP A N 1
ATOM 3890 C CA . TRP A 1 482 ? -12.617 11.656 8.117 1 98.88 482 TRP A CA 1
ATOM 3891 C C . TRP A 1 482 ? -14.047 11.734 7.594 1 98.88 482 TRP A C 1
ATOM 3893 O O . TRP A 1 482 ? -14.336 12.492 6.664 1 98.88 482 TRP A O 1
ATOM 3903 N N . ILE A 1 483 ? -14.961 10.969 8.211 1 98.88 483 ILE A N 1
ATOM 3904 C CA . ILE A 1 483 ? -16.375 11.031 7.848 1 98.88 483 ILE A CA 1
ATOM 3905 C C . ILE A 1 483 ? -16.922 12.43 8.148 1 98.88 483 ILE A C 1
ATOM 3907 O O . ILE A 1 483 ? -17.641 13.008 7.332 1 98.88 483 ILE A O 1
ATOM 3911 N N . SER A 1 484 ? -16.5 12.961 9.297 1 98.88 484 SER A N 1
ATOM 3912 C CA . SER A 1 484 ? -16.922 14.312 9.648 1 98.88 484 SER A CA 1
ATOM 3913 C C . SER A 1 484 ? -16.406 15.328 8.633 1 98.88 484 SER A C 1
ATOM 3915 O O . SER A 1 484 ? -17.094 16.312 8.344 1 98.88 484 SER A O 1
ATOM 3917 N N . MET A 1 485 ? -15.227 15.141 8.125 1 98.81 485 MET A N 1
ATOM 3918 C CA . MET A 1 485 ? -14.664 16.031 7.117 1 98.81 485 MET A CA 1
ATOM 3919 C C . MET A 1 485 ? -15.508 16.031 5.848 1 98.81 485 MET A C 1
ATOM 3921 O O . MET A 1 485 ? -15.719 17.094 5.238 1 98.81 485 MET A O 1
ATOM 3925 N N . ILE A 1 486 ? -15.938 14.852 5.438 1 98.81 486 ILE A N 1
ATOM 3926 C CA . ILE A 1 486 ? -16.797 14.734 4.258 1 98.81 486 ILE A CA 1
ATOM 3927 C C . ILE A 1 486 ? -18.109 15.469 4.5 1 98.81 486 ILE A C 1
ATOM 3929 O O . ILE A 1 486 ? -18.609 16.172 3.619 1 98.81 486 ILE A O 1
ATOM 3933 N N . HIS A 1 487 ? -18.641 15.266 5.707 1 98.81 487 HIS A N 1
ATOM 3934 C CA . HIS A 1 487 ? -19.859 15.977 6.082 1 98.81 487 HIS A CA 1
ATOM 3935 C C . HIS A 1 487 ? -19.641 17.484 6.074 1 98.81 487 HIS A C 1
ATOM 3937 O O . HIS A 1 487 ? -20.5 18.234 5.598 1 98.81 487 HIS A O 1
ATOM 3943 N N . ASP A 1 488 ? -18.516 17.938 6.668 1 98.75 488 ASP A N 1
ATOM 3944 C CA . ASP A 1 488 ? -18.156 19.359 6.617 1 98.75 488 ASP A CA 1
ATOM 3945 C C . ASP A 1 488 ? -18.141 19.859 5.176 1 98.75 488 ASP A C 1
ATOM 3947 O O . ASP A 1 488 ? -18.688 20.938 4.879 1 98.75 488 ASP A O 1
ATOM 3951 N N . TYR A 1 489 ? -17.438 19.062 4.34 1 98.81 489 TYR A N 1
ATOM 3952 C CA . TYR A 1 489 ? -17.359 19.453 2.936 1 98.81 489 TYR A CA 1
ATOM 3953 C C . TYR A 1 489 ? -18.766 19.594 2.334 1 98.81 489 TYR A C 1
ATOM 3955 O O . TYR A 1 489 ? -19.062 20.578 1.668 1 98.81 489 TYR A O 1
ATOM 3963 N N . TRP A 1 490 ? -19.609 18.625 2.57 1 98.69 490 TRP A N 1
ATOM 3964 C CA . TRP A 1 490 ? -20.969 18.594 2.051 1 98.69 490 TRP A CA 1
ATOM 3965 C C . TRP A 1 490 ? -21.781 19.781 2.539 1 98.69 490 TRP A C 1
ATOM 3967 O O . TRP A 1 490 ? -22.531 20.391 1.773 1 98.69 490 TRP A O 1
ATOM 3977 N N . MET A 1 491 ? -21.625 20.203 3.768 1 98.31 491 MET A N 1
ATOM 3978 C CA . MET A 1 491 ? -22.344 21.328 4.352 1 98.31 491 MET A CA 1
ATOM 3979 C C . MET A 1 491 ? -21.859 22.656 3.768 1 98.31 491 MET A C 1
ATOM 3981 O O . MET A 1 491 ? -22.609 23.641 3.729 1 98.31 491 MET A O 1
ATOM 3985 N N . HIS A 1 492 ? -20.625 22.672 3.221 1 98.38 492 HIS A N 1
ATOM 3986 C CA . HIS A 1 492 ? -20.047 23.953 2.838 1 98.38 492 HIS A CA 1
ATOM 3987 C C . HIS A 1 492 ? -19.953 24.094 1.321 1 98.38 492 HIS A C 1
ATOM 3989 O O . HIS A 1 492 ? -19.797 25.203 0.797 1 98.38 492 HIS A O 1
ATOM 3995 N N . ARG A 1 493 ? -19.938 22.938 0.638 1 97 493 ARG A N 1
ATOM 3996 C CA . ARG A 1 493 ? -19.766 22.922 -0.812 1 97 493 ARG A CA 1
ATOM 3997 C C . ARG A 1 493 ? -20.828 22.047 -1.479 1 97 493 ARG A C 1
ATOM 3999 O O . ARG A 1 493 ? -21.406 21.172 -0.837 1 97 493 ARG A O 1
ATOM 4006 N N . HIS A 1 494 ? -21.031 22.391 -2.762 1 91 494 HIS A N 1
ATOM 4007 C CA . HIS A 1 494 ? -21.969 21.594 -3.555 1 91 494 HIS A CA 1
ATOM 4008 C C . HIS A 1 494 ? -21.234 20.828 -4.648 1 91 494 HIS A C 1
ATOM 4010 O O . HIS A 1 494 ? -20.891 21.391 -5.691 1 91 494 HIS A O 1
ATOM 4016 N N . ASP A 1 495 ? -20.844 19.703 -4.449 1 95.25 495 ASP A N 1
ATOM 4017 C CA . ASP A 1 495 ? -20.281 18.734 -5.387 1 95.25 495 ASP A CA 1
ATOM 4018 C C . ASP A 1 495 ? -20.688 17.312 -5.016 1 95.25 495 ASP A C 1
ATOM 4020 O O . ASP A 1 495 ? -19.922 16.578 -4.383 1 95.25 495 ASP A O 1
ATOM 4024 N N . ASP A 1 496 ? -21.828 16.969 -5.465 1 95.62 496 ASP A N 1
ATOM 4025 C CA . ASP A 1 496 ? -22.438 15.711 -5.062 1 95.62 496 ASP A CA 1
ATOM 4026 C C . ASP A 1 496 ? -21.609 14.523 -5.547 1 95.62 496 ASP A C 1
ATOM 4028 O O . ASP A 1 496 ? -21.516 13.508 -4.855 1 95.62 496 ASP A O 1
ATOM 4032 N N . ALA A 1 497 ? -21.062 14.641 -6.754 1 94.06 497 ALA A N 1
ATOM 4033 C CA . ALA A 1 497 ? -20.266 13.547 -7.293 1 94.06 497 ALA A CA 1
ATOM 4034 C C . ALA A 1 497 ? -19.047 13.273 -6.414 1 94.06 497 ALA A C 1
ATOM 4036 O O . ALA A 1 497 ? -18.688 12.117 -6.191 1 94.06 497 ALA A O 1
ATOM 4037 N N . PHE A 1 498 ? -18.453 14.328 -5.945 1 96.44 498 PHE A N 1
ATOM 4038 C CA . PHE A 1 498 ? -17.281 14.195 -5.078 1 96.44 498 PHE A CA 1
ATOM 4039 C C . PHE A 1 498 ? -17.656 13.484 -3.781 1 96.44 498 PHE A C 1
ATOM 4041 O O . PHE A 1 498 ? -16.938 12.594 -3.33 1 96.44 498 PHE A O 1
ATOM 4048 N N . VAL A 1 499 ? -18.781 13.805 -3.219 1 97.94 499 VAL A N 1
ATOM 4049 C CA . VAL A 1 499 ? -19.172 13.258 -1.931 1 97.94 499 VAL A CA 1
ATOM 4050 C C . VAL A 1 499 ? -19.641 11.812 -2.111 1 97.94 499 VAL A C 1
ATOM 4052 O O . VAL A 1 499 ? -19.297 10.938 -1.319 1 97.94 499 VAL A O 1
ATOM 4055 N N . LYS A 1 500 ? -20.406 11.578 -3.131 1 95.25 500 LYS A N 1
ATOM 4056 C CA . LYS A 1 500 ? -21.047 10.289 -3.371 1 95.25 500 LYS A CA 1
ATOM 4057 C C . LYS A 1 500 ? -20.016 9.172 -3.439 1 95.25 500 LYS A C 1
ATOM 4059 O O . LYS A 1 500 ? -20.281 8.047 -3.004 1 95.25 500 LYS A O 1
ATOM 4064 N N . GLN A 1 501 ? -18.875 9.406 -3.91 1 92.94 501 GLN A N 1
ATOM 4065 C CA . GLN A 1 501 ? -17.859 8.375 -4.133 1 92.94 501 GLN A CA 1
ATOM 4066 C C . GLN A 1 501 ? -17.359 7.809 -2.811 1 92.94 501 GLN A C 1
ATOM 4068 O O . GLN A 1 501 ? -16.781 6.723 -2.777 1 92.94 501 GLN A O 1
ATOM 4073 N N . PHE A 1 502 ? -17.609 8.492 -1.714 1 96.5 502 PHE A N 1
ATOM 4074 C CA . PHE A 1 502 ? -17.047 8.07 -0.439 1 96.5 502 PHE A CA 1
ATOM 4075 C C . PHE A 1 502 ? -18.047 7.23 0.346 1 96.5 502 PHE A C 1
ATOM 4077 O O . PHE A 1 502 ? -17.703 6.648 1.376 1 96.5 502 PHE A O 1
ATOM 4084 N N . LEU A 1 503 ? -19.344 7.133 -0.076 1 95.56 503 LEU A N 1
ATOM 4085 C CA . LEU A 1 503 ? -20.422 6.52 0.7 1 95.56 503 LEU A CA 1
ATOM 4086 C C . LEU A 1 503 ? -20.094 5.062 1.019 1 95.56 503 LEU A C 1
ATOM 4088 O O . LEU A 1 503 ? -20.281 4.613 2.152 1 95.56 503 LEU A O 1
ATOM 4092 N N . PRO A 1 504 ? -19.531 4.27 0.081 1 92.56 504 PRO A N 1
ATOM 4093 C CA . PRO A 1 504 ? -19.172 2.893 0.441 1 92.56 504 PRO A CA 1
ATOM 4094 C C . PRO A 1 504 ? -18.094 2.82 1.52 1 92.56 504 PRO A C 1
ATOM 4096 O O . PRO A 1 504 ? -18.156 1.954 2.396 1 92.56 504 PRO A O 1
ATOM 4099 N N . ALA A 1 505 ? -17.109 3.676 1.409 1 95.38 505 ALA A N 1
ATOM 4100 C CA . ALA A 1 505 ? -16.047 3.709 2.41 1 95.38 505 ALA A CA 1
ATOM 4101 C C . ALA A 1 505 ? -16.594 4.109 3.777 1 95.38 505 ALA A C 1
ATOM 4103 O O . ALA A 1 505 ? -16.172 3.568 4.805 1 95.38 505 ALA A O 1
ATOM 4104 N N . ILE A 1 506 ? -17.516 5.105 3.807 1 97.38 506 ILE A N 1
ATOM 4105 C CA . ILE A 1 506 ? -18.172 5.516 5.047 1 97.38 506 ILE A CA 1
ATOM 4106 C C . ILE A 1 506 ? -18.875 4.316 5.68 1 97.38 506 ILE A C 1
ATOM 4108 O O . ILE A 1 506 ? -18.75 4.078 6.883 1 97.38 506 ILE A O 1
ATOM 4112 N N . HIS A 1 507 ? -19.547 3.592 4.855 1 94.5 507 HIS A N 1
ATOM 4113 C CA . HIS A 1 507 ? -20.25 2.404 5.336 1 94.5 507 HIS A CA 1
ATOM 4114 C C . HIS A 1 507 ? -19.266 1.403 5.949 1 94.5 507 HIS A C 1
ATOM 4116 O O . HIS A 1 507 ? -19.531 0.859 7.023 1 94.5 507 HIS A O 1
ATOM 4122 N N . GLU A 1 508 ? -18.203 1.154 5.305 1 93.81 508 GLU A N 1
ATOM 4123 C CA . GLU A 1 508 ? -17.234 0.178 5.785 1 93.81 508 GLU A CA 1
ATOM 4124 C C . GLU A 1 508 ? -16.641 0.595 7.129 1 93.81 508 GLU A C 1
ATOM 4126 O O . GLU A 1 508 ? -16.453 -0.24 8.016 1 93.81 508 GLU A O 1
ATOM 4131 N N . ILE A 1 509 ? -16.328 1.864 7.293 1 97.06 509 ILE A N 1
ATOM 4132 C CA . ILE A 1 509 ? -15.758 2.367 8.539 1 97.06 509 ILE A CA 1
ATOM 4133 C C . ILE A 1 509 ? -16.781 2.215 9.664 1 97.06 509 ILE A C 1
ATOM 4135 O O . ILE A 1 509 ? -16.438 1.751 10.758 1 97.06 509 ILE A O 1
ATOM 4139 N N . THR A 1 510 ? -18.031 2.604 9.391 1 97.62 510 THR A N 1
ATOM 4140 C CA . THR A 1 510 ? -19.047 2.52 10.43 1 97.62 510 THR A CA 1
ATOM 4141 C C . THR A 1 510 ? -19.344 1.064 10.781 1 97.62 510 THR A C 1
ATOM 4143 O O . THR A 1 510 ? -19.625 0.747 11.938 1 97.62 510 THR A O 1
ATOM 4146 N N . GLU A 1 511 ? -19.219 0.178 9.812 1 94.38 511 GLU A N 1
ATOM 4147 C CA . GLU A 1 511 ? -19.422 -1.243 10.078 1 94.38 511 GLU A CA 1
ATOM 4148 C C . GLU A 1 511 ? -18.297 -1.816 10.93 1 94.38 511 GLU A C 1
ATOM 4150 O O . GLU A 1 511 ? -18.531 -2.711 11.75 1 94.38 511 GLU A O 1
ATOM 4155 N N . TRP A 1 512 ? -17.078 -1.323 10.719 1 95.88 512 TRP A N 1
ATOM 4156 C CA . TRP A 1 512 ? -15.961 -1.768 11.547 1 95.88 512 TRP A CA 1
ATOM 4157 C C . TRP A 1 512 ? -16.25 -1.533 13.023 1 95.88 512 TRP A C 1
ATOM 4159 O O . TRP A 1 512 ? -16.016 -2.412 13.859 1 95.88 512 TRP A O 1
ATOM 4169 N N . PHE A 1 513 ? -16.812 -0.385 13.367 1 98 513 PHE A N 1
ATOM 4170 C CA . PHE A 1 513 ? -17.156 -0.067 14.75 1 98 513 PHE A CA 1
ATOM 4171 C C . PHE A 1 513 ? -18.375 -0.875 15.203 1 98 513 PHE A C 1
ATOM 4173 O O . PHE A 1 513 ? -18.406 -1.384 16.328 1 98 513 PHE A O 1
ATOM 4180 N N . ARG A 1 514 ? -19.344 -0.972 14.32 1 96.56 514 ARG A N 1
ATOM 4181 C CA . ARG A 1 514 ? -20.562 -1.703 14.672 1 96.56 514 ARG A CA 1
ATOM 4182 C C . ARG A 1 514 ? -20.234 -3.135 15.086 1 96.56 514 ARG A C 1
ATOM 4184 O O . ARG A 1 514 ? -20.797 -3.645 16.062 1 96.56 514 ARG A O 1
ATOM 4191 N N . GLY A 1 515 ? -19.312 -3.725 14.344 1 93.56 515 GLY A N 1
ATOM 4192 C CA . GLY A 1 515 ? -18.938 -5.105 14.602 1 93.56 515 GLY A CA 1
ATOM 4193 C C . GLY A 1 515 ? -18.219 -5.297 15.922 1 93.56 515 GLY A C 1
ATOM 4194 O O . GLY A 1 515 ? -18.016 -6.43 16.375 1 93.56 515 GLY A O 1
ATOM 4195 N N . ARG A 1 516 ? -17.969 -4.262 16.672 1 96.38 516 ARG A N 1
ATOM 4196 C CA . ARG A 1 516 ? -17.203 -4.336 17.906 1 96.38 516 ARG A CA 1
ATOM 4197 C C . ARG A 1 516 ? -18.016 -3.824 19.094 1 96.38 516 ARG A C 1
ATOM 4199 O O . ARG A 1 516 ? -17.453 -3.574 20.156 1 96.38 516 ARG A O 1
ATOM 4206 N N . ILE A 1 517 ? -19.266 -3.631 18.922 1 98 517 ILE A N 1
ATOM 4207 C CA . ILE A 1 517 ? -20.156 -3.209 20 1 98 517 ILE A CA 1
ATOM 4208 C C . ILE A 1 517 ? -20.328 -4.355 21 1 98 517 ILE A C 1
ATOM 4210 O O . ILE A 1 517 ? -20.594 -5.492 20.609 1 98 517 ILE A O 1
ATOM 4214 N N . ASP A 1 518 ? -20.047 -3.994 22.234 1 97.81 518 ASP A N 1
ATOM 4215 C CA . ASP A 1 518 ? -20.391 -4.891 23.328 1 97.81 518 ASP A CA 1
ATOM 4216 C C . ASP A 1 518 ? -21.906 -5.117 23.391 1 97.81 518 ASP A C 1
ATOM 4218 O O . ASP A 1 518 ? -22.672 -4.191 23.688 1 97.81 518 ASP A O 1
ATOM 4222 N N . GLN A 1 519 ? -22.406 -6.305 23.25 1 95.38 519 GLN A N 1
ATOM 4223 C CA . GLN A 1 519 ? -23.812 -6.602 23.094 1 95.38 519 GLN A CA 1
ATOM 4224 C C . GLN A 1 519 ? -24.547 -6.512 24.438 1 95.38 519 GLN A C 1
ATOM 4226 O O . GLN A 1 519 ? -25.766 -6.348 24.469 1 95.38 519 GLN A O 1
ATOM 4231 N N . LYS A 1 520 ? -23.812 -6.617 25.484 1 96.81 520 LYS A N 1
ATOM 4232 C CA . LYS A 1 520 ? -24.438 -6.512 26.797 1 96.81 520 LYS A CA 1
ATOM 4233 C C . LYS A 1 520 ? -24.703 -5.055 27.156 1 96.81 520 LYS A C 1
ATOM 4235 O O . LYS A 1 520 ? -25.828 -4.691 27.5 1 96.81 520 LYS A O 1
ATOM 4240 N N . LYS A 1 521 ? -23.734 -4.188 27 1 97.81 521 LYS A N 1
ATOM 4241 C CA . LYS A 1 521 ? -23.875 -2.801 27.422 1 97.81 521 LYS A CA 1
ATOM 4242 C C . LYS A 1 521 ? -24.281 -1.9 26.266 1 97.81 521 LYS A C 1
ATOM 4244 O O . LYS A 1 521 ? -24.734 -0.77 26.484 1 97.81 521 LYS A O 1
ATOM 4249 N N . LYS A 1 522 ? -24.109 -2.381 25.062 1 98.06 522 LYS A N 1
ATOM 4250 C CA . LYS A 1 522 ? -24.406 -1.628 23.844 1 98.06 522 LYS A CA 1
ATOM 4251 C C . LYS A 1 522 ? -23.547 -0.381 23.734 1 98.06 522 LYS A C 1
ATOM 4253 O O . LYS A 1 522 ? -24.016 0.689 23.359 1 98.06 522 LYS A O 1
ATOM 4258 N N . MET A 1 523 ? -22.344 -0.426 24.266 1 98.69 523 MET A N 1
ATOM 4259 C CA . MET A 1 523 ? -21.219 0.486 24.047 1 98.69 523 MET A CA 1
ATOM 4260 C C . MET A 1 523 ? -20.125 -0.182 23.234 1 98.69 523 MET A C 1
ATOM 4262 O O . MET A 1 523 ? -20.156 -1.396 23.016 1 98.69 523 MET A O 1
ATOM 4266 N N . LEU A 1 524 ? -19.234 0.548 22.703 1 98.62 524 LEU A N 1
ATOM 4267 C CA . LEU A 1 524 ? -18.156 -0.058 21.953 1 98.62 524 LEU A CA 1
ATOM 4268 C C . LEU A 1 524 ? -17.312 -0.969 22.844 1 98.62 524 LEU A C 1
ATOM 4270 O O . LEU A 1 524 ? -17 -0.614 23.969 1 98.62 524 LEU A O 1
ATOM 4274 N N . GLY A 1 525 ? -17.047 -2.164 22.375 1 98.25 525 GLY A N 1
ATOM 4275 C CA . GLY A 1 525 ? -16.078 -3.033 23.031 1 98.25 525 GLY A CA 1
ATOM 4276 C C . GLY A 1 525 ? -14.641 -2.615 22.797 1 98.25 525 GLY A C 1
ATOM 4277 O O . GLY A 1 525 ? -14.375 -1.489 22.375 1 98.25 525 GLY A O 1
ATOM 4278 N N . PRO A 1 526 ? -13.68 -3.525 23.109 1 96.94 526 PRO A N 1
ATOM 4279 C CA . PRO A 1 526 ? -12.266 -3.209 22.906 1 96.94 526 PRO A CA 1
ATOM 4280 C C . PRO A 1 526 ? -11.93 -2.879 21.453 1 96.94 526 PRO A C 1
ATOM 4282 O O . PRO A 1 526 ? -12.445 -3.52 20.547 1 96.94 526 PRO A O 1
ATOM 4285 N N . LEU A 1 527 ? -11.18 -1.869 21.266 1 96.81 527 LEU A N 1
ATOM 4286 C CA . LEU A 1 527 ? -10.734 -1.46 19.938 1 96.81 527 LEU A CA 1
ATOM 4287 C C . LEU A 1 527 ? -9.234 -1.719 19.766 1 96.81 527 LEU A C 1
ATOM 4289 O O . LEU A 1 527 ? -8.477 -1.663 20.734 1 96.81 527 LEU A O 1
ATOM 4293 N N . THR A 1 528 ? -8.805 -2.027 18.578 1 96.06 528 THR A N 1
ATOM 4294 C CA . THR A 1 528 ? -7.398 -2.199 18.234 1 96.06 528 THR A CA 1
ATOM 4295 C C . THR A 1 528 ? -6.812 -0.903 17.688 1 96.06 528 THR A C 1
ATOM 4297 O O . THR A 1 528 ? -7.543 0.059 17.438 1 96.06 528 THR A O 1
ATOM 4300 N N . TRP A 1 529 ? -5.461 -0.896 17.531 1 96.5 529 TRP A N 1
ATOM 4301 C CA . TRP A 1 529 ? -4.684 0.214 17 1 96.5 529 TRP A CA 1
ATOM 4302 C C . TRP A 1 529 ? -4.535 1.325 18.031 1 96.5 529 TRP A C 1
ATOM 4304 O O . TRP A 1 529 ? -4.465 1.059 19.234 1 96.5 529 TRP A O 1
ATOM 4314 N N . TRP A 1 530 ? -4.16 2.557 17.594 1 96.06 530 TRP A N 1
ATOM 4315 C CA . TRP A 1 530 ? -3.918 3.674 18.5 1 96.06 530 TRP A CA 1
ATOM 4316 C C . TRP A 1 530 ? -5.184 4.508 18.688 1 96.06 530 TRP A C 1
ATOM 4318 O O . TRP A 1 530 ? -5.496 5.367 17.859 1 96.06 530 TRP A O 1
ATOM 4328 N N . ASN A 1 531 ? -5.867 4.312 19.734 1 95.69 531 ASN A N 1
ATOM 4329 C CA . ASN A 1 531 ? -7.129 4.996 20 1 95.69 531 ASN A CA 1
ATOM 4330 C C . ASN A 1 531 ? -6.902 6.379 20.609 1 95.69 531 ASN A C 1
ATOM 4332 O O . ASN A 1 531 ? -7.445 6.688 21.672 1 95.69 531 ASN A O 1
ATOM 4336 N N . PHE A 1 532 ? -6.23 7.168 19.859 1 95.5 532 PHE A N 1
ATOM 4337 C CA . PHE A 1 532 ? -5.875 8.523 20.281 1 95.5 532 PHE A CA 1
ATOM 4338 C C . PHE A 1 532 ? -7.105 9.414 20.328 1 95.5 532 PHE A C 1
ATOM 4340 O O . PHE A 1 532 ? -7.949 9.375 19.438 1 95.5 532 PHE A O 1
ATOM 4347 N N . VAL A 1 533 ? -7.191 10.188 21.391 1 95.75 533 VAL A N 1
ATOM 4348 C CA . VAL A 1 533 ? -8.273 11.156 21.547 1 95.75 533 VAL A CA 1
ATOM 4349 C C . VAL A 1 533 ? -7.688 12.562 21.656 1 95.75 533 VAL A C 1
ATOM 4351 O O . VAL A 1 533 ? -7.984 13.43 20.828 1 95.75 533 VAL A O 1
ATOM 4354 N N . ASP A 1 534 ? -6.824 12.766 22.594 1 94.81 534 ASP A N 1
ATOM 4355 C CA . ASP A 1 534 ? -6.234 14.062 22.922 1 94.81 534 ASP A CA 1
ATOM 4356 C C . ASP A 1 534 ? -4.953 13.898 23.734 1 94.81 534 ASP A C 1
ATOM 4358 O O . ASP A 1 534 ? -4.66 12.805 24.219 1 94.81 534 ASP A O 1
ATOM 4362 N N . TRP A 1 535 ? -4.078 14.891 23.719 1 83.88 535 TRP A N 1
ATOM 4363 C CA . TRP A 1 535 ? -2.844 14.82 24.5 1 83.88 535 TRP A CA 1
ATOM 4364 C C . TRP A 1 535 ? -3.117 15.055 25.984 1 83.88 535 TRP A C 1
ATOM 4366 O O . TRP A 1 535 ? -2.186 15.203 26.781 1 83.88 535 TRP A O 1
ATOM 4376 N N . ASP A 1 536 ? -4.328 14.906 26.344 1 71.31 536 ASP A N 1
ATOM 4377 C CA . ASP A 1 536 ? -4.715 15.156 27.734 1 71.31 536 ASP A CA 1
ATOM 4378 C C . ASP A 1 536 ? -4.035 14.172 28.672 1 71.31 536 ASP A C 1
ATOM 4380 O O . ASP A 1 536 ? -3.293 13.297 28.234 1 71.31 536 ASP A O 1
ATOM 4384 N N . ASN A 1 537 ? -4.094 14.359 29.781 1 65 537 ASN A N 1
ATOM 4385 C CA . ASN A 1 537 ? -3.482 13.57 30.844 1 65 537 ASN A CA 1
ATOM 4386 C C . ASN A 1 537 ? -4.086 12.172 30.906 1 65 537 ASN A C 1
ATOM 4388 O O . ASN A 1 537 ? -4.344 11.656 32 1 65 537 ASN A O 1
ATOM 4392 N N . PHE A 1 538 ? -4.332 11.773 29.562 1 72.62 538 PHE A N 1
ATOM 4393 C CA . PHE A 1 538 ? -4.66 10.359 29.641 1 72.62 538 PHE A CA 1
ATOM 4394 C C . PHE A 1 538 ? -3.404 9.523 29.859 1 72.62 538 PHE A C 1
ATOM 4396 O O . PHE A 1 538 ? -2.309 9.922 29.469 1 72.62 538 PHE A O 1
ATOM 4403 N N . ASN A 1 539 ? -3.092 8.945 30.922 1 63.09 539 ASN A N 1
ATOM 4404 C CA . ASN A 1 539 ? -1.916 8.156 31.281 1 63.09 539 ASN A CA 1
ATOM 4405 C C . ASN A 1 539 ? -1.489 7.238 30.141 1 63.09 539 ASN A C 1
ATOM 4407 O O . ASN A 1 539 ? -0.453 6.574 30.219 1 63.09 539 ASN A O 1
ATOM 4411 N N . ASP A 1 540 ? -2.061 7.383 28.875 1 70.19 540 ASP A N 1
ATOM 4412 C CA . ASP A 1 540 ? -1.738 6.336 27.906 1 70.19 540 ASP A CA 1
ATOM 4413 C C . ASP A 1 540 ? -1.621 6.914 26.484 1 70.19 540 ASP A C 1
ATOM 4415 O O . ASP A 1 540 ? -2.285 6.441 25.562 1 70.19 540 ASP A O 1
ATOM 4419 N N . TRP A 1 541 ? -0.654 7.93 26.359 1 80.69 541 TRP A N 1
ATOM 4420 C CA . TRP A 1 541 ? -0.311 8.516 25.062 1 80.69 541 TRP A CA 1
ATOM 4421 C C . TRP A 1 541 ? -1.56 9.008 24.328 1 80.69 541 TRP A C 1
ATOM 4423 O O . TRP A 1 541 ? -1.753 8.719 23.156 1 80.69 541 TRP A O 1
ATOM 4433 N N . GLY A 1 542 ? -2.477 9.508 25.109 1 89.94 542 GLY A N 1
ATOM 4434 C CA . GLY A 1 542 ? -3.605 10.234 24.562 1 89.94 542 GLY A CA 1
ATOM 4435 C C . GLY A 1 542 ? -4.828 9.359 24.344 1 89.94 542 GLY A C 1
ATOM 4436 O O . GLY A 1 542 ? -5.816 9.797 23.75 1 89.94 542 GLY A O 1
ATOM 4437 N N . THR A 1 543 ? -4.832 8.07 24.844 1 92.81 543 THR A N 1
ATOM 4438 C CA . THR A 1 543 ? -5.93 7.145 24.609 1 92.81 543 THR A CA 1
ATOM 4439 C C . THR A 1 543 ? -6.961 7.227 25.734 1 92.81 543 THR A C 1
ATOM 4441 O O . THR A 1 543 ? -6.602 7.363 26.906 1 92.81 543 THR A O 1
ATOM 4444 N N . ALA A 1 544 ? -8.156 7.113 25.391 1 90.44 544 ALA A N 1
ATOM 4445 C CA . ALA A 1 544 ? -9.258 7.227 26.344 1 90.44 544 ALA A CA 1
ATOM 4446 C C . ALA A 1 544 ? -9.359 5.973 27.203 1 90.44 544 ALA A C 1
ATOM 4448 O O . ALA A 1 544 ? -9.133 4.859 26.719 1 90.44 544 ALA A O 1
ATOM 4449 N N . PRO A 1 545 ? -9.766 6.184 28.469 1 93.38 545 PRO A N 1
ATOM 4450 C CA . PRO A 1 545 ? -10.078 5 29.266 1 93.38 545 PRO A CA 1
ATOM 4451 C C . PRO A 1 545 ? -11.125 4.102 28.609 1 93.38 545 PRO A C 1
ATOM 4453 O O . PRO A 1 545 ? -12.094 4.602 28.031 1 93.38 545 PRO A O 1
ATOM 4456 N N . GLY A 1 546 ? -10.891 2.857 28.625 1 94.5 546 GLY A N 1
ATOM 4457 C CA . GLY A 1 546 ? -11.859 1.901 28.109 1 94.5 546 GLY A CA 1
ATOM 4458 C C . GLY A 1 546 ? -11.68 1.611 26.641 1 94.5 546 GLY A C 1
ATOM 4459 O O . GLY A 1 546 ? -12.336 0.727 26.094 1 94.5 546 GLY A O 1
ATOM 4460 N N . SER A 1 547 ? -10.773 2.299 25.969 1 93.19 547 SER A N 1
ATOM 4461 C CA . SER A 1 547 ? -10.594 2.084 24.547 1 93.19 547 SER A CA 1
ATOM 4462 C C . SER A 1 547 ? -10.078 0.675 24.25 1 93.19 547 SER A C 1
ATOM 4464 O O . SER A 1 547 ? -10.602 -0.011 23.375 1 93.19 547 SER A O 1
ATOM 4466 N N . ASP A 1 548 ? -9.109 0.168 25 1 89.56 548 ASP A N 1
ATOM 4467 C CA . ASP A 1 548 ? -8.484 -1.131 24.766 1 89.56 548 ASP A CA 1
ATOM 4468 C C . ASP A 1 548 ? -9.266 -2.248 25.453 1 89.56 548 ASP A C 1
ATOM 4470 O O . ASP A 1 548 ? -9.188 -3.408 25.031 1 89.56 548 ASP A O 1
ATOM 4474 N N . THR A 1 549 ? -10.016 -1.894 26.516 1 93.12 549 THR A N 1
ATOM 4475 C CA . THR A 1 549 ? -10.695 -2.92 27.297 1 93.12 549 THR A CA 1
ATOM 4476 C C . THR A 1 549 ? -12.195 -2.912 27 1 93.12 549 THR A C 1
ATOM 4478 O O . THR A 1 549 ? -12.906 -3.859 27.344 1 93.12 549 THR A O 1
ATOM 4481 N N . GLY A 1 550 ? -12.641 -1.801 26.375 1 96.88 550 GLY A N 1
ATOM 4482 C CA . GLY A 1 550 ? -14.047 -1.695 26.016 1 96.88 550 GLY A CA 1
ATOM 4483 C C . GLY A 1 550 ? -14.797 -0.678 26.859 1 96.88 550 GLY A C 1
ATOM 4484 O O . GLY A 1 550 ? -14.391 -0.366 27.984 1 96.88 550 GLY A O 1
ATOM 4485 N N . ASN A 1 551 ? -15.781 -0.069 26.203 1 98.31 551 ASN A N 1
ATOM 4486 C CA . ASN A 1 551 ? -16.812 0.757 26.844 1 98.31 551 ASN A CA 1
ATOM 4487 C C . ASN A 1 551 ? -16.281 2.156 27.156 1 98.31 551 ASN A C 1
ATOM 4489 O O . ASN A 1 551 ? -16.578 2.709 28.219 1 98.31 551 ASN A O 1
ATOM 4493 N N . SER A 1 552 ? -15.461 2.697 26.359 1 97.88 552 SER A N 1
ATOM 4494 C CA . SER A 1 552 ? -15.117 4.113 26.438 1 97.88 552 SER A CA 1
ATOM 4495 C C . SER A 1 552 ? -16.312 4.992 26.078 1 97.88 552 SER A C 1
ATOM 4497 O O . SER A 1 552 ? -16.828 4.918 24.953 1 97.88 552 SER A O 1
ATOM 4499 N N . SER A 1 553 ? -16.719 5.809 27.016 1 98.56 553 SER A N 1
ATOM 4500 C CA . SER A 1 553 ? -17.828 6.711 26.703 1 98.56 553 SER A CA 1
ATOM 4501 C C . SER A 1 553 ? -17.453 7.711 25.625 1 98.56 553 SER A C 1
ATOM 4503 O O . SER A 1 553 ? -18.266 8.055 24.766 1 98.56 553 SER A O 1
ATOM 4505 N N . ILE A 1 554 ? -16.203 8.117 25.641 1 98.12 554 ILE A N 1
ATOM 4506 C CA . ILE A 1 554 ? -15.703 9.148 24.734 1 98.12 554 ILE A CA 1
ATOM 4507 C C . ILE A 1 554 ? -15.797 8.648 23.297 1 98.12 554 ILE A C 1
ATOM 4509 O O . ILE A 1 554 ? -16.438 9.281 22.453 1 98.12 554 ILE A O 1
ATOM 4513 N N . ILE A 1 555 ? -15.289 7.461 23 1 98.62 555 ILE A N 1
ATOM 4514 C CA . ILE A 1 555 ? -15.227 6.98 21.625 1 98.62 555 ILE A CA 1
ATOM 4515 C C . ILE A 1 555 ? -16.609 6.484 21.203 1 98.62 555 ILE A C 1
ATOM 4517 O O . ILE A 1 555 ? -17 6.641 20.047 1 98.62 555 ILE A O 1
ATOM 4521 N N . THR A 1 556 ? -17.375 5.879 22.141 1 98.88 556 THR A N 1
ATOM 4522 C CA . THR A 1 556 ? -18.719 5.449 21.828 1 98.88 556 THR A CA 1
ATOM 4523 C C . THR A 1 556 ? -19.578 6.629 21.359 1 98.88 556 THR A C 1
ATOM 4525 O O . THR A 1 556 ? -20.281 6.539 20.359 1 98.88 556 THR A O 1
ATOM 4528 N N . LEU A 1 557 ? -19.484 7.711 22.109 1 98.88 557 LEU A N 1
ATOM 4529 C CA . LEU A 1 557 ? -20.328 8.867 21.812 1 98.88 557 LEU A CA 1
ATOM 4530 C C . LEU A 1 557 ? -19.812 9.602 20.562 1 98.88 557 LEU A C 1
ATOM 4532 O O . LEU A 1 557 ? -20.594 10.156 19.797 1 98.88 557 LEU A O 1
ATOM 4536 N N . GLN A 1 558 ? -18.484 9.633 20.297 1 98.88 558 GLN A N 1
ATOM 4537 C CA . GLN A 1 558 ? -17.984 10.148 19.031 1 98.88 558 GLN A CA 1
ATOM 4538 C C . GLN A 1 558 ? -18.531 9.352 17.844 1 98.88 558 GLN A C 1
ATOM 4540 O O . GLN A 1 558 ? -18.891 9.922 16.812 1 98.88 558 GLN A O 1
ATOM 4545 N N . TYR A 1 559 ? -18.531 8.031 18.031 1 98.81 559 TYR A N 1
ATOM 4546 C CA . TYR A 1 559 ? -19.094 7.156 17.016 1 98.81 559 TYR A CA 1
ATOM 4547 C C . TYR A 1 559 ? -20.562 7.484 16.75 1 98.81 559 TYR A C 1
ATOM 4549 O O . TYR A 1 559 ? -20.984 7.617 15.602 1 98.81 559 TYR A O 1
ATOM 4557 N N . ALA A 1 560 ? -21.312 7.664 17.797 1 98.94 560 ALA A N 1
ATOM 4558 C CA . ALA A 1 560 ? -22.719 8.031 17.672 1 98.94 560 ALA A CA 1
ATOM 4559 C C . ALA A 1 560 ? -22.859 9.359 16.938 1 98.94 560 ALA A C 1
ATOM 4561 O O . ALA A 1 560 ? -23.734 9.5 16.062 1 98.94 560 ALA A O 1
ATOM 4562 N N . TYR A 1 561 ? -22.078 10.328 17.328 1 98.88 561 TYR A N 1
ATOM 4563 C CA . TYR A 1 561 ? -22.031 11.625 16.656 1 98.88 561 TYR A CA 1
ATOM 4564 C C . TYR A 1 561 ? -21.812 11.453 15.164 1 98.88 561 TYR A C 1
ATOM 4566 O O . TYR A 1 561 ? -22.516 12.047 14.352 1 98.88 561 TYR A O 1
ATOM 4574 N N . THR A 1 562 ? -20.891 10.609 14.766 1 98.88 562 THR A N 1
ATOM 4575 C CA . THR A 1 562 ? -20.5 10.406 13.383 1 98.88 562 THR A CA 1
ATOM 4576 C C . THR A 1 562 ? -21.578 9.641 12.617 1 98.88 562 THR A C 1
ATOM 4578 O O . THR A 1 562 ? -21.797 9.883 11.43 1 98.88 562 THR A O 1
ATOM 4581 N N . LEU A 1 563 ? -22.219 8.68 13.344 1 98.88 563 LEU A N 1
ATOM 4582 C CA . LEU A 1 563 ? -23.328 7.957 12.734 1 98.88 563 LEU A CA 1
ATOM 4583 C C . LEU A 1 563 ? -24.438 8.922 12.297 1 98.88 563 LEU A C 1
ATOM 4585 O O . LEU A 1 563 ? -25.031 8.742 11.234 1 98.88 563 LEU A O 1
ATOM 4589 N N . ASN A 1 564 ? -24.703 9.883 13.109 1 98.75 564 ASN A N 1
ATOM 4590 C CA . ASN A 1 564 ? -25.719 10.867 12.734 1 98.75 564 ASN A CA 1
ATOM 4591 C C . ASN A 1 564 ? -25.297 11.656 11.492 1 98.75 564 ASN A C 1
ATOM 4593 O O . ASN A 1 564 ? -26.125 11.93 10.617 1 98.75 564 ASN A O 1
ATOM 4597 N N . GLN A 1 565 ? -24.047 12.055 11.414 1 98.75 565 GLN A N 1
ATOM 4598 C CA . GLN A 1 565 ? -23.531 12.766 10.242 1 98.75 565 GLN A CA 1
ATOM 4599 C C . GLN A 1 565 ? -23.609 11.883 8.992 1 98.75 565 GLN A C 1
ATOM 4601 O O . GLN A 1 565 ? -24.016 12.344 7.93 1 98.75 565 GLN A O 1
ATOM 4606 N N . SER A 1 566 ? -23.188 10.656 9.164 1 98.56 566 SER A N 1
ATOM 4607 C CA . SER A 1 566 ? -23.219 9.711 8.055 1 98.56 566 SER A CA 1
ATOM 4608 C C . SER A 1 566 ? -24.656 9.445 7.598 1 98.56 566 SER A C 1
ATOM 4610 O O . SER A 1 566 ? -24.906 9.297 6.402 1 98.56 566 SER A O 1
ATOM 4612 N N . ALA A 1 567 ? -25.562 9.344 8.539 1 98.62 567 ALA A N 1
ATOM 4613 C CA . ALA A 1 567 ? -26.969 9.148 8.219 1 98.62 567 ALA A CA 1
ATOM 4614 C C . ALA A 1 567 ? -27.5 10.289 7.348 1 98.62 567 ALA A C 1
ATOM 4616 O O . ALA A 1 567 ? -28.266 10.055 6.406 1 98.62 567 ALA A O 1
ATOM 4617 N N . GLU A 1 568 ? -27.141 11.508 7.676 1 98.38 568 GLU A N 1
ATOM 4618 C CA . GLU A 1 568 ? -27.531 12.648 6.863 1 98.38 568 GLU A CA 1
ATOM 4619 C C . GLU A 1 568 ? -27.016 12.516 5.434 1 98.38 568 GLU A C 1
ATOM 4621 O O . GLU A 1 568 ? -27.734 12.805 4.477 1 98.38 568 GLU A O 1
ATOM 4626 N N . LEU A 1 569 ? -25.781 12.078 5.277 1 98.56 569 LEU A N 1
ATOM 4627 C CA . LEU A 1 569 ? -25.219 11.875 3.949 1 98.56 569 LEU A CA 1
ATOM 4628 C C . LEU A 1 569 ? -25.969 10.781 3.195 1 98.56 569 LEU A C 1
ATOM 4630 O O . LEU A 1 569 ? -26.328 10.961 2.031 1 98.56 569 LEU A O 1
ATOM 4634 N N . PHE A 1 570 ? -26.203 9.633 3.885 1 97.69 570 PHE A N 1
ATOM 4635 C CA . PHE A 1 570 ? -26.891 8.539 3.23 1 97.69 570 PHE A CA 1
ATOM 4636 C C . PHE A 1 570 ? -28.297 8.961 2.801 1 97.69 570 PHE A C 1
ATOM 4638 O O . PHE A 1 570 ? -28.75 8.617 1.707 1 97.69 570 PHE A O 1
ATOM 4645 N N . ARG A 1 571 ? -29 9.664 3.643 1 97.69 571 ARG A N 1
ATOM 4646 C CA . ARG A 1 571 ? -30.328 10.164 3.297 1 97.69 571 ARG A CA 1
ATOM 4647 C C . ARG A 1 571 ? -30.266 11.117 2.109 1 97.69 571 ARG A C 1
ATOM 4649 O O . ARG A 1 571 ? -31.094 11.055 1.204 1 97.69 571 ARG A O 1
ATOM 4656 N N . ALA A 1 572 ? -29.297 11.977 2.111 1 97.38 572 ALA A N 1
ATOM 4657 C CA . ALA A 1 572 ? -29.141 12.969 1.05 1 97.38 572 ALA A CA 1
ATOM 4658 C C . ALA A 1 572 ? -28.859 12.289 -0.292 1 97.38 572 ALA A C 1
ATOM 4660 O O . ALA A 1 572 ? -29.203 12.836 -1.347 1 97.38 572 ALA A O 1
ATOM 4661 N N . PHE A 1 573 ? -28.297 11.141 -0.294 1 95.19 573 PHE A N 1
ATOM 4662 C CA . PHE A 1 573 ? -27.938 10.461 -1.532 1 95.19 573 PHE A CA 1
ATOM 4663 C C . PHE A 1 573 ? -28.812 9.227 -1.748 1 95.19 573 PHE A C 1
ATOM 4665 O O . PHE A 1 573 ? -28.344 8.211 -2.266 1 95.19 573 PHE A O 1
ATOM 4672 N N . ASP A 1 574 ? -30.016 9.219 -1.152 1 92.88 574 ASP A N 1
ATOM 4673 C CA . ASP A 1 574 ? -31.141 8.336 -1.476 1 92.88 574 ASP A CA 1
ATOM 4674 C C . ASP A 1 574 ? -30.906 6.926 -0.94 1 92.88 574 ASP A C 1
ATOM 4676 O O . ASP A 1 574 ? -31.156 5.945 -1.639 1 92.88 574 ASP A O 1
ATOM 4680 N N . LEU A 1 575 ? -30.328 6.879 0.212 1 92.5 575 LEU A N 1
ATOM 4681 C CA . LEU A 1 575 ? -30.188 5.629 0.948 1 92.5 575 LEU A CA 1
ATOM 4682 C C . LEU A 1 575 ? -30.844 5.73 2.322 1 92.5 575 LEU A C 1
ATOM 4684 O O . LEU A 1 575 ? -30.172 5.543 3.344 1 92.5 575 LEU A O 1
ATOM 4688 N N . PRO A 1 576 ? -32.156 5.895 2.377 1 94.88 576 PRO A N 1
ATOM 4689 C CA . PRO A 1 576 ? -32.844 6.188 3.633 1 94.88 576 PRO A CA 1
ATOM 4690 C C . PRO A 1 576 ? -32.812 5.02 4.613 1 94.88 576 PRO A C 1
ATOM 4692 O O . PRO A 1 576 ? -32.781 5.227 5.828 1 94.88 576 PRO A O 1
ATOM 4695 N N . GLU A 1 577 ? -32.812 3.781 4.129 1 91.69 577 GLU A N 1
ATOM 4696 C CA . GLU A 1 577 ? -32.781 2.639 5.035 1 91.69 577 GLU A CA 1
ATOM 4697 C C . GLU A 1 577 ? -31.469 2.592 5.828 1 91.69 577 GLU A C 1
ATOM 4699 O O . GLU A 1 577 ? -31.469 2.301 7.023 1 91.69 577 GLU A O 1
ATOM 4704 N N . GLN A 1 578 ? -30.484 2.859 5.094 1 92.25 578 GLN A N 1
ATOM 4705 C CA . GLN A 1 578 ? -29.188 2.916 5.762 1 92.25 578 GLN A CA 1
ATOM 4706 C C . GLN A 1 578 ? -29.125 4.07 6.758 1 92.25 578 GLN A C 1
ATOM 4708 O O . GLN A 1 578 ? -28.578 3.928 7.848 1 92.25 578 GLN A O 1
ATOM 4713 N N . ALA A 1 579 ? -29.625 5.199 6.387 1 97.62 579 ALA A N 1
ATOM 4714 C CA . ALA A 1 579 ? -29.703 6.363 7.266 1 97.62 579 ALA A CA 1
ATOM 4715 C C . ALA A 1 579 ? -30.469 6.043 8.539 1 97.62 579 ALA A C 1
ATOM 4717 O O . ALA A 1 579 ? -30 6.336 9.648 1 97.62 579 ALA A O 1
ATOM 4718 N N . ASN A 1 580 ? -31.625 5.371 8.344 1 97.06 580 ASN A N 1
ATOM 4719 C CA . ASN A 1 580 ? -32.469 5.023 9.484 1 97.06 580 ASN A CA 1
ATOM 4720 C C . ASN A 1 580 ? -31.75 4.062 10.43 1 97.06 580 ASN A C 1
ATOM 4722 O O . ASN A 1 580 ? -31.812 4.219 11.656 1 97.06 580 ASN A O 1
ATOM 4726 N N . ALA A 1 581 ? -31.094 3.125 9.852 1 95 581 ALA A N 1
ATOM 4727 C CA . ALA A 1 581 ? -30.359 2.148 10.656 1 95 581 ALA A CA 1
ATOM 4728 C C . ALA A 1 581 ? -29.281 2.822 11.484 1 95 581 ALA A C 1
ATOM 4730 O O . ALA A 1 581 ? -29.062 2.471 12.648 1 95 581 ALA A O 1
ATOM 4731 N N . GLN A 1 582 ? -28.609 3.752 10.914 1 97.94 582 GLN A N 1
ATOM 4732 C CA . GLN A 1 582 ? -27.531 4.43 11.609 1 97.94 582 GLN A CA 1
ATOM 4733 C C . GLN A 1 582 ? -28.062 5.363 12.695 1 97.94 582 GLN A C 1
ATOM 4735 O O . GLN A 1 582 ? -27.453 5.48 13.766 1 97.94 582 GLN A O 1
ATOM 4740 N N . GLU A 1 583 ? -29.172 6.012 12.414 1 98.38 583 GLU A N 1
ATOM 4741 C CA . GLU A 1 583 ? -29.797 6.867 13.422 1 98.38 583 GLU A CA 1
ATOM 4742 C C . GLU A 1 583 ? -30.266 6.055 14.617 1 98.38 583 GLU A C 1
ATOM 4744 O O . GLU A 1 583 ? -30.125 6.484 15.766 1 98.38 583 GLU A O 1
ATOM 4749 N N . MET A 1 584 ? -30.797 4.906 14.312 1 98.25 584 MET A N 1
ATOM 4750 C CA . MET A 1 584 ? -31.266 4.027 15.383 1 98.25 584 MET A CA 1
ATOM 4751 C C . MET A 1 584 ? -30.094 3.533 16.234 1 98.25 584 MET A C 1
ATOM 4753 O O . MET A 1 584 ? -30.188 3.49 17.453 1 98.25 584 MET A O 1
ATOM 4757 N N . LEU A 1 585 ? -29.109 3.17 15.547 1 98.38 585 LEU A N 1
ATOM 4758 C CA . LEU A 1 585 ? -27.906 2.717 16.266 1 98.38 585 LEU A CA 1
ATOM 4759 C C . LEU A 1 585 ? -27.328 3.838 17.109 1 98.38 585 LEU A C 1
ATOM 4761 O O . LEU A 1 585 ? -26.922 3.605 18.25 1 98.38 585 LEU A O 1
ATOM 4765 N N . ALA A 1 586 ? -27.234 5.051 16.578 1 98.81 586 ALA A N 1
ATOM 4766 C CA . ALA A 1 586 ? -26.734 6.203 17.328 1 98.81 586 ALA A CA 1
ATOM 4767 C C . ALA A 1 586 ? -27.578 6.438 18.578 1 98.81 586 ALA A C 1
ATOM 4769 O O . ALA A 1 586 ? -27.047 6.734 19.641 1 98.81 586 ALA A O 1
ATOM 4770 N N . PHE A 1 587 ? -28.859 6.316 18.375 1 98.56 587 PHE A N 1
ATOM 4771 C CA . PHE A 1 587 ? -29.781 6.496 19.484 1 98.56 587 PHE A CA 1
ATOM 4772 C C . PHE A 1 587 ? -29.516 5.477 20.578 1 98.56 587 PHE A C 1
ATOM 4774 O O . PHE A 1 587 ? -29.453 5.832 21.766 1 98.56 587 PHE A O 1
ATOM 4781 N N . GLU A 1 588 ? -29.312 4.27 20.172 1 98.62 588 GLU A N 1
ATOM 4782 C CA . GLU A 1 588 ? -29.031 3.203 21.125 1 98.62 588 GLU A CA 1
ATOM 4783 C C . GLU A 1 588 ? -27.719 3.443 21.859 1 98.62 588 GLU A C 1
ATOM 4785 O O . GLU A 1 588 ? -27.656 3.305 23.078 1 98.62 588 GLU A O 1
ATOM 4790 N N . LEU A 1 589 ? -26.688 3.77 21.141 1 98.88 589 LEU A N 1
ATOM 4791 C CA . LEU A 1 589 ? -25.375 4.047 21.719 1 98.88 589 LEU A CA 1
ATOM 4792 C C . LEU A 1 589 ? -25.453 5.195 22.719 1 98.88 589 LEU A C 1
ATOM 4794 O O . LEU A 1 589 ? -24.875 5.117 23.812 1 98.88 589 LEU A O 1
ATOM 4798 N N . ASN A 1 590 ? -26.156 6.262 22.359 1 98.81 590 ASN A N 1
ATOM 4799 C CA . ASN A 1 590 ? -26.328 7.426 23.234 1 98.81 590 ASN A CA 1
ATOM 4800 C C . ASN A 1 590 ? -27.016 7.055 24.531 1 98.81 590 ASN A C 1
ATOM 4802 O O . ASN A 1 590 ? -26.531 7.379 25.625 1 98.81 590 ASN A O 1
ATOM 4806 N N . ASN A 1 591 ? -28.125 6.328 24.406 1 98.56 591 ASN A N 1
ATOM 4807 C CA . ASN A 1 591 ? -28.938 6.004 25.562 1 98.56 591 ASN A CA 1
ATOM 4808 C C . ASN A 1 591 ? -28.203 5.09 26.531 1 98.56 591 ASN A C 1
ATOM 4810 O O . ASN A 1 591 ? -28.234 5.309 27.75 1 98.56 591 ASN A O 1
ATOM 4814 N N . HIS A 1 592 ? -27.578 4.117 26 1 98.75 592 HIS A N 1
ATOM 4815 C CA . HIS A 1 592 ? -26.891 3.156 26.859 1 98.75 592 HIS A CA 1
ATOM 4816 C C . HIS A 1 592 ? -25.656 3.775 27.5 1 98.75 592 HIS A C 1
ATOM 4818 O O . HIS A 1 592 ? -25.359 3.52 28.672 1 98.75 592 HIS A O 1
ATOM 4824 N N . THR A 1 593 ? -24.922 4.555 26.781 1 98.81 593 THR A N 1
ATOM 4825 C CA . THR A 1 593 ? -23.75 5.215 27.344 1 98.81 593 THR A CA 1
ATOM 4826 C C . THR A 1 593 ? -24.156 6.16 28.469 1 98.81 593 THR A C 1
ATOM 4828 O O . THR A 1 593 ? -23.516 6.211 29.516 1 98.81 593 THR A O 1
ATOM 4831 N N . TYR A 1 594 ? -25.234 6.945 28.203 1 98.44 594 TYR A N 1
ATOM 4832 C CA . TYR A 1 594 ? -25.75 7.824 29.25 1 98.44 594 TYR A CA 1
ATOM 4833 C C . TYR A 1 594 ? -26.156 7.023 30.484 1 98.44 594 TYR A C 1
ATOM 4835 O O . TYR A 1 594 ? -25.812 7.398 31.609 1 98.44 594 TYR A O 1
ATOM 4843 N N . TRP A 1 595 ? -26.828 5.922 30.25 1 98.12 595 TRP A N 1
ATOM 4844 C CA . TRP A 1 595 ? -27.312 5.086 31.344 1 98.12 595 TRP A CA 1
ATOM 4845 C C . TRP A 1 595 ? -26.172 4.574 32.219 1 98.12 595 TRP A C 1
ATOM 4847 O O . TRP A 1 595 ? -26.234 4.617 33.438 1 98.12 595 TRP A O 1
ATOM 4857 N N . TYR A 1 596 ? -25.109 4.156 31.609 1 98.38 596 TYR A N 1
ATOM 4858 C CA . TYR A 1 596 ? -24.031 3.5 32.344 1 98.38 596 TYR A CA 1
ATOM 4859 C C . TYR A 1 596 ? -23.047 4.523 32.906 1 98.38 596 TYR A C 1
ATOM 4861 O O . TYR A 1 596 ? -22.406 4.293 33.938 1 98.38 596 TYR A O 1
ATOM 4869 N N . CYS A 1 597 ? -22.922 5.691 32.25 1 98.62 597 CYS A N 1
ATOM 4870 C CA . CYS A 1 597 ? -21.766 6.527 32.562 1 98.62 597 CYS A CA 1
ATOM 4871 C C . CYS A 1 597 ? -22.188 7.824 33.219 1 98.62 597 CYS A C 1
ATOM 4873 O O . CYS A 1 597 ? -21.359 8.523 33.812 1 98.62 597 CYS A O 1
ATOM 4875 N N . TYR A 1 598 ? -23.453 8.203 33.156 1 98.19 598 TYR A N 1
ATOM 4876 C CA . TYR A 1 598 ? -23.891 9.391 33.875 1 98.19 598 TYR A CA 1
ATOM 4877 C C . TYR A 1 598 ? -23.922 9.148 35.375 1 98.19 598 TYR A C 1
ATOM 4879 O O . TYR A 1 598 ? -24.5 8.164 35.844 1 98.19 598 TYR A O 1
ATOM 4887 N N . ASN A 1 599 ? -23.297 9.977 36.031 1 97.56 599 ASN A N 1
ATOM 4888 C CA . ASN A 1 599 ? -23.297 9.922 37.5 1 97.56 599 ASN A CA 1
ATOM 4889 C C . ASN A 1 599 ? -24.188 11.008 38.094 1 97.56 599 ASN A C 1
ATOM 4891 O O . ASN A 1 599 ? -23.875 12.195 38.031 1 97.56 599 ASN A O 1
ATOM 4895 N N . GLN A 1 600 ? -25.172 10.648 38.812 1 93.88 600 GLN A N 1
ATOM 4896 C CA . GLN A 1 600 ? -26.172 11.57 39.344 1 93.88 600 GLN A CA 1
ATOM 4897 C C . GLN A 1 600 ? -25.578 12.43 40.469 1 93.88 600 GLN A C 1
ATOM 4899 O O . GLN A 1 600 ? -25.938 13.594 40.625 1 93.88 600 GLN A O 1
ATOM 4904 N N . ALA A 1 601 ? -24.75 11.867 41.219 1 95.44 601 ALA A N 1
ATOM 4905 C CA . ALA A 1 601 ? -24.172 12.547 42.375 1 95.44 601 ALA A CA 1
ATOM 4906 C C . ALA A 1 601 ? -23.359 13.766 41.969 1 95.44 601 ALA A C 1
ATOM 4908 O O . ALA A 1 601 ? -23.469 14.828 42.562 1 95.44 601 ALA A O 1
ATOM 4909 N N . ASN A 1 602 ? -22.562 13.664 40.938 1 94.94 602 ASN A N 1
ATOM 4910 C CA . ASN A 1 602 ? -21.734 14.789 40.531 1 94.94 602 ASN A CA 1
ATOM 4911 C C . ASN A 1 602 ? -22.25 15.445 39.25 1 94.94 602 ASN A C 1
ATOM 4913 O O . ASN A 1 602 ? -21.781 16.516 38.875 1 94.94 602 ASN A O 1
ATOM 4917 N N . GLY A 1 603 ? -23.188 14.789 38.625 1 95.56 603 GLY A N 1
ATOM 4918 C CA . GLY A 1 603 ? -23.828 15.359 37.438 1 95.56 603 GLY A CA 1
ATOM 4919 C C . GLY A 1 603 ? -22.938 15.32 36.219 1 95.56 603 GLY A C 1
ATOM 4920 O O . GLY A 1 603 ? -23.062 16.172 35.312 1 95.56 603 GLY A O 1
ATOM 4921 N N . LEU A 1 604 ? -21.969 14.414 36.125 1 97.88 604 LEU A N 1
ATOM 4922 C CA . LEU A 1 604 ? -21.031 14.32 35.031 1 97.88 604 LEU A CA 1
ATOM 4923 C C . LEU A 1 604 ? -21.188 12.992 34.281 1 97.88 604 LEU A C 1
ATOM 4925 O O . LEU A 1 604 ? -21.797 12.062 34.812 1 97.88 604 LEU A O 1
ATOM 4929 N N . ILE A 1 605 ? -20.688 12.938 33.094 1 98.31 605 ILE A N 1
ATOM 4930 C CA . ILE A 1 605 ? -20.562 11.695 32.344 1 98.31 605 ILE A CA 1
ATOM 4931 C C . ILE A 1 605 ? -19.172 11.094 32.562 1 98.31 605 ILE A C 1
ATOM 4933 O O . ILE A 1 605 ? -18.156 11.727 32.25 1 98.31 605 ILE A O 1
ATOM 4937 N N . ALA A 1 606 ? -19.156 9.875 33.031 1 98.12 606 ALA A N 1
ATOM 4938 C CA . ALA A 1 606 ? -17.891 9.188 33.312 1 98.12 606 ALA A CA 1
ATOM 4939 C C . ALA A 1 606 ? -17.25 8.688 32 1 98.12 606 ALA A C 1
ATOM 4941 O O . ALA A 1 606 ? -17.938 8.477 31.016 1 98.12 606 ALA A O 1
ATOM 4942 N N . ASP A 1 607 ? -15.938 8.477 32.062 1 96.94 607 ASP A N 1
ATOM 4943 C CA . ASP A 1 607 ? -15.203 8.008 30.891 1 96.94 607 ASP A CA 1
ATOM 4944 C C . ASP A 1 607 ? -15.539 6.551 30.578 1 96.94 607 ASP A C 1
ATOM 4946 O O . ASP A 1 607 ? -15.391 6.102 29.438 1 96.94 607 ASP A O 1
ATOM 4950 N N . THR A 1 608 ? -15.984 5.785 31.641 1 97.88 608 THR A N 1
ATOM 4951 C CA . THR A 1 608 ? -16.375 4.387 31.531 1 97.88 608 THR A CA 1
ATOM 4952 C C . THR A 1 608 ? -17.547 4.082 32.469 1 97.88 608 THR A C 1
ATOM 4954 O O . THR A 1 608 ? -17.875 4.891 33.344 1 97.88 608 THR A O 1
ATOM 4957 N N . PRO A 1 609 ? -18.094 2.885 32.344 1 98.25 609 PRO A N 1
ATOM 4958 C CA . PRO A 1 609 ? -19.203 2.492 33.188 1 98.25 609 PRO A CA 1
ATOM 4959 C C . PRO A 1 609 ? -18.797 2.344 34.656 1 98.25 609 PRO A C 1
ATOM 4961 O O . PRO A 1 609 ? -19.641 2.416 35.562 1 98.25 609 PRO A O 1
ATOM 4964 N N . GLU A 1 610 ? -17.516 2.18 34.938 1 97.12 610 GLU A N 1
ATOM 4965 C CA . GLU A 1 610 ? -17.062 2.043 36.312 1 97.12 610 GLU A CA 1
ATOM 4966 C C . GLU A 1 610 ? -17.141 3.371 37.062 1 97.12 610 GLU A C 1
ATOM 4968 O O . GLU A 1 610 ? -17.109 3.398 38.312 1 97.12 610 GLU A O 1
ATOM 4973 N N . GLN A 1 611 ? -17.203 4.516 36.312 1 97.31 611 GLN A N 1
ATOM 4974 C CA . GLN A 1 611 ? -17.391 5.871 36.844 1 97.31 611 GLN A CA 1
ATOM 4975 C C . GLN A 1 611 ? -16.297 6.246 37.812 1 97.31 611 GLN A C 1
ATOM 4977 O O . GLN A 1 611 ? -16.578 6.777 38.906 1 97.31 611 GLN A O 1
ATOM 4982 N N . LYS A 1 612 ? -15.055 5.844 37.469 1 94.5 612 LYS A N 1
ATOM 4983 C CA . LYS A 1 612 ? -13.906 6.141 38.312 1 94.5 612 LYS A CA 1
ATOM 4984 C C . LYS A 1 612 ? -13.133 7.348 37.781 1 94.5 612 LYS A C 1
ATOM 4986 O O . LYS A 1 612 ? -12.32 7.938 38.5 1 94.5 612 LYS A O 1
ATOM 4991 N N . SER A 1 613 ? -13.336 7.684 36.531 1 94.31 613 SER A N 1
ATOM 4992 C CA . SER A 1 613 ? -12.664 8.836 35.938 1 94.31 613 SER A CA 1
ATOM 4993 C C . SER A 1 613 ? -13.633 9.672 35.125 1 94.31 613 SER A C 1
ATOM 4995 O O . SER A 1 613 ? -14.609 9.156 34.594 1 94.31 613 SER A O 1
ATOM 4997 N N . TYR A 1 614 ? -13.406 10.992 35.062 1 95.5 614 TYR A N 1
ATOM 4998 C CA . TYR A 1 614 ? -14.227 11.977 34.375 1 95.5 614 TYR A CA 1
ATOM 4999 C C . TYR A 1 614 ? -13.359 12.922 33.562 1 95.5 614 TYR A C 1
ATOM 5001 O O . TYR A 1 614 ? -12.219 13.211 33.938 1 95.5 614 TYR A O 1
ATOM 5009 N N . SER A 1 615 ? -13.82 13.367 32.469 1 95.88 615 SER A N 1
ATOM 5010 C CA . SER A 1 615 ? -13.109 14.305 31.594 1 95.88 615 SER A CA 1
ATOM 5011 C C . SER A 1 615 ? -14.086 15.227 30.875 1 95.88 615 SER A C 1
ATOM 5013 O O . SER A 1 615 ? -15.266 14.898 30.719 1 95.88 615 SER A O 1
ATOM 5015 N N . GLN A 1 616 ? -13.602 16.391 30.438 1 97.19 616 GLN A N 1
ATOM 5016 C CA . GLN A 1 616 ? -14.391 17.25 29.578 1 97.19 616 GLN A CA 1
ATOM 5017 C C . GLN A 1 616 ? -14.789 16.547 28.297 1 97.19 616 GLN A C 1
ATOM 5019 O O . GLN A 1 616 ? -15.852 16.812 27.734 1 97.19 616 GLN A O 1
ATOM 5024 N N . HIS A 1 617 ? -13.977 15.562 27.875 1 97.75 617 HIS A N 1
ATOM 5025 C CA . HIS A 1 617 ? -14.141 14.867 26.609 1 97.75 617 HIS A CA 1
ATOM 5026 C C . HIS A 1 617 ? -15.461 14.102 26.562 1 97.75 617 HIS A C 1
ATOM 5028 O O . HIS A 1 617 ? -16.203 14.172 25.578 1 97.75 617 HIS A O 1
ATOM 5034 N N . ALA A 1 618 ? -15.727 13.406 27.641 1 97.88 618 ALA A N 1
ATOM 5035 C CA . ALA A 1 618 ? -16.969 12.625 27.688 1 97.88 618 ALA A CA 1
ATOM 5036 C C . ALA A 1 618 ? -18.188 13.531 27.609 1 97.88 618 ALA A C 1
ATOM 5038 O O . ALA A 1 618 ? -19.141 13.227 26.891 1 97.88 618 ALA A O 1
ATOM 5039 N N . ALA A 1 619 ? -18.125 14.617 28.312 1 98.19 619 ALA A N 1
ATOM 5040 C CA . ALA A 1 619 ? -19.234 15.57 28.312 1 98.19 619 ALA A CA 1
ATOM 5041 C C . ALA A 1 619 ? -19.406 16.219 26.938 1 98.19 619 ALA A C 1
ATOM 5043 O O . ALA A 1 619 ? -20.531 16.391 26.469 1 98.19 619 ALA A O 1
ATOM 5044 N N . ILE A 1 620 ? -18.328 16.609 26.375 1 98.56 620 ILE A N 1
ATOM 5045 C CA . ILE A 1 620 ? -18.328 17.219 25.047 1 98.56 620 ILE A CA 1
ATOM 5046 C C . ILE A 1 620 ? -19.062 16.312 24.062 1 98.56 620 ILE A C 1
ATOM 5048 O O . ILE A 1 620 ? -19.984 16.75 23.359 1 98.56 620 ILE A O 1
ATOM 5052 N N . TRP A 1 621 ? -18.719 15.07 24.078 1 98.69 621 TRP A N 1
ATOM 5053 C CA . TRP A 1 621 ? -19.297 14.156 23.094 1 98.69 621 TRP A CA 1
ATOM 5054 C C . TRP A 1 621 ? -20.734 13.797 23.469 1 98.69 621 TRP A C 1
ATOM 5056 O O . TRP A 1 621 ? -21.562 13.539 22.594 1 98.69 621 TRP A O 1
ATOM 5066 N N . ALA A 1 622 ? -21.031 13.781 24.734 1 98.81 622 ALA A N 1
ATOM 5067 C CA . ALA A 1 622 ? -22.422 13.578 25.125 1 98.81 622 ALA A CA 1
ATOM 5068 C C . ALA A 1 622 ? -23.312 14.672 24.562 1 98.81 622 ALA A C 1
ATOM 5070 O O . ALA A 1 622 ? -24.422 14.383 24.094 1 98.81 622 ALA A O 1
ATOM 5071 N N . VAL A 1 623 ? -22.828 15.867 24.625 1 98.81 623 VAL A N 1
ATOM 5072 C CA . VAL A 1 623 ? -23.594 16.984 24.109 1 98.81 623 VAL A CA 1
ATOM 5073 C C . VAL A 1 623 ? -23.672 16.906 22.578 1 98.81 623 VAL A C 1
ATOM 5075 O O . VAL A 1 623 ? -24.75 17 22 1 98.81 623 VAL A O 1
ATOM 5078 N N . LEU A 1 624 ? -22.562 16.672 21.906 1 98.88 624 LEU A N 1
ATOM 5079 C CA . LEU A 1 624 ? -22.484 16.719 20.438 1 98.88 624 LEU A CA 1
ATOM 5080 C C . LEU A 1 624 ? -23.266 15.555 19.828 1 98.88 624 LEU A C 1
ATOM 5082 O O . LEU A 1 624 ? -23.875 15.711 18.766 1 98.88 624 LEU A O 1
ATOM 5086 N N . SER A 1 625 ? -23.266 14.375 20.484 1 98.75 625 SER A N 1
ATOM 5087 C CA . SER A 1 625 ? -23.906 13.195 19.906 1 98.75 625 SER A CA 1
ATOM 5088 C C . SER A 1 625 ? -25.422 13.211 20.172 1 98.75 625 SER A C 1
ATOM 5090 O O . SER A 1 625 ? -26.172 12.516 19.516 1 98.75 625 SER A O 1
ATOM 5092 N N . GLY A 1 626 ? -25.781 13.953 21.203 1 98.19 626 GLY A N 1
ATOM 5093 C CA . GLY A 1 626 ? -27.188 14.023 21.547 1 98.19 626 GLY A CA 1
ATOM 5094 C C . GLY A 1 626 ? -27.578 13.078 22.656 1 98.19 626 GLY A C 1
ATOM 5095 O O . GLY A 1 626 ? -28.75 12.719 22.797 1 98.19 626 GLY A O 1
ATOM 5096 N N . ALA A 1 627 ? -26.688 12.695 23.438 1 98.38 627 ALA A N 1
ATOM 5097 C CA . ALA A 1 627 ? -26.953 11.781 24.531 1 98.38 627 ALA A CA 1
ATOM 5098 C C . ALA A 1 627 ? -27.672 12.5 25.688 1 98.38 627 ALA A C 1
ATOM 5100 O O . ALA A 1 627 ? -28.266 11.852 26.547 1 98.38 627 ALA A O 1
ATOM 5101 N N . VAL A 1 628 ? -27.625 13.812 25.734 1 98.06 628 VAL A N 1
ATOM 5102 C CA . VAL A 1 628 ? -28.266 14.602 26.781 1 98.06 628 VAL A CA 1
ATOM 5103 C C . VAL A 1 628 ? -29.188 15.648 26.156 1 98.06 628 VAL A C 1
ATOM 5105 O O . VAL A 1 628 ? -28.953 16.094 25.031 1 98.06 628 VAL A O 1
ATOM 5108 N N . SER A 1 629 ? -30.188 16.062 26.859 1 96.56 629 SER A N 1
ATOM 5109 C CA . SER A 1 629 ? -31.109 17.109 26.406 1 96.56 629 SER A CA 1
ATOM 5110 C C . SER A 1 629 ? -30.453 18.484 26.453 1 96.56 629 SER A C 1
ATOM 5112 O O . SER A 1 629 ? -29.359 18.641 27.016 1 96.56 629 SER A O 1
ATOM 5114 N N . LEU A 1 630 ? -31.109 19.438 25.891 1 96.31 630 LEU A N 1
ATOM 5115 C CA . LEU A 1 630 ? -30.562 20.797 25.859 1 96.31 630 LEU A CA 1
ATOM 5116 C C . LEU A 1 630 ? -30.328 21.312 27.281 1 96.31 630 LEU A C 1
ATOM 5118 O O . LEU A 1 630 ? -29.281 21.875 27.578 1 96.31 630 LEU A O 1
ATOM 5122 N N . SER A 1 631 ? -31.297 21.109 28.141 1 96.81 631 SER A N 1
ATOM 5123 C CA . SER A 1 631 ? -31.172 21.578 29.516 1 96.81 631 SER A CA 1
ATOM 5124 C C . SER A 1 631 ? -30.031 20.875 30.234 1 96.81 631 SER A C 1
ATOM 5126 O O . SER A 1 631 ? -29.266 21.5 30.953 1 96.81 631 SER A O 1
ATOM 5128 N N . GLU A 1 632 ? -29.969 19.641 30.016 1 96.19 632 GLU A N 1
ATOM 5129 C CA . GLU A 1 632 ? -28.875 18.859 30.625 1 96.19 632 GLU A CA 1
ATOM 5130 C C . GLU A 1 632 ? -27.516 19.281 30.062 1 96.19 632 GLU A C 1
ATOM 5132 O O . GLU A 1 632 ? -26.531 19.312 30.797 1 96.19 632 GLU A O 1
ATOM 5137 N N . SER A 1 633 ? -27.516 19.594 28.781 1 97.88 633 SER A N 1
ATOM 5138 C CA . SER A 1 633 ? -26.281 20.047 28.125 1 97.88 633 SER A CA 1
ATOM 5139 C C . SER A 1 633 ? -25.734 21.297 28.797 1 97.88 633 SER A C 1
ATOM 5141 O O . SER A 1 633 ? -24.516 21.422 29 1 97.88 633 SER A O 1
ATOM 5143 N N . GLN A 1 634 ? -26.594 22.219 29.125 1 97.62 634 GLN A N 1
ATOM 5144 C CA . GLN A 1 634 ? -26.172 23.484 29.719 1 97.62 634 GLN A CA 1
ATOM 5145 C C . GLN A 1 634 ? -25.594 23.266 31.109 1 97.62 634 GLN A C 1
ATOM 5147 O O . GLN A 1 634 ? -24.562 23.859 31.453 1 97.62 634 GLN A O 1
ATOM 5152 N N . ILE A 1 635 ? -26.25 22.375 31.844 1 97 635 ILE A N 1
ATOM 5153 C CA . ILE A 1 635 ? -25.781 22.062 33.188 1 97 635 ILE A CA 1
ATOM 5154 C C . ILE A 1 635 ? -24.422 21.359 33.094 1 97 635 ILE A C 1
ATOM 5156 O O . ILE A 1 635 ? -23.484 21.719 33.812 1 97 635 ILE A O 1
ATOM 5160 N N . LEU A 1 636 ? -24.406 20.422 32.25 1 97.69 636 LEU A N 1
ATOM 5161 C CA . LEU A 1 636 ? -23.188 19.641 32.062 1 97.69 636 LEU A CA 1
ATOM 5162 C C . LEU A 1 636 ? -22.031 20.516 31.609 1 97.69 636 LEU A C 1
ATOM 5164 O O . LEU A 1 636 ? -20.922 20.406 32.156 1 97.69 636 LEU A O 1
ATOM 5168 N N . MET A 1 637 ? -22.219 21.391 30.625 1 98.19 637 MET A N 1
ATOM 5169 C CA . MET A 1 637 ? -21.172 22.25 30.094 1 98.19 637 MET A CA 1
ATOM 5170 C C . MET A 1 637 ? -20.672 23.234 31.141 1 98.19 637 MET A C 1
ATOM 5172 O O . MET A 1 637 ? -19.469 23.5 31.25 1 98.19 637 MET A O 1
ATOM 5176 N N . GLN A 1 638 ? -21.609 23.766 31.906 1 97.25 638 GLN A N 1
ATOM 5177 C CA . GLN A 1 638 ? -21.203 24.672 32.969 1 97.25 638 GLN A CA 1
ATOM 5178 C C . GLN A 1 638 ? -20.297 23.969 33.969 1 97.25 638 GLN A C 1
ATOM 5180 O O . GLN A 1 638 ? -19.266 24.516 34.406 1 97.25 638 GLN A O 1
ATOM 5185 N N . LYS A 1 639 ? -20.656 22.797 34.312 1 97.19 639 LYS A N 1
ATOM 5186 C CA . LYS A 1 639 ? -19.875 22.031 35.281 1 97.19 639 LYS A CA 1
ATOM 5187 C C . LYS A 1 639 ? -18.469 21.75 34.75 1 97.19 639 LYS A C 1
ATOM 5189 O O . LYS A 1 639 ? -17.484 21.922 35.5 1 97.19 639 LYS A O 1
ATOM 5194 N N . ILE A 1 640 ? -18.375 21.344 33.5 1 96.75 640 ILE A N 1
ATOM 5195 C CA . ILE A 1 640 ? -17.062 20.906 33.031 1 96.75 640 ILE A CA 1
ATOM 5196 C C . ILE A 1 640 ? -16.172 22.125 32.781 1 96.75 640 ILE A C 1
ATOM 5198 O O . ILE A 1 640 ? -14.945 22.016 32.781 1 96.75 640 ILE A O 1
ATOM 5202 N N . LEU A 1 641 ? -16.703 23.312 32.5 1 96.62 641 LEU A N 1
ATOM 5203 C CA . LEU A 1 641 ? -15.914 24.516 32.344 1 96.62 641 LEU A CA 1
ATOM 5204 C C . LEU A 1 641 ? -15.297 24.953 33.688 1 96.62 641 LEU A C 1
ATOM 5206 O O . LEU A 1 641 ? -14.219 25.531 33.719 1 96.62 641 LEU A O 1
ATOM 5210 N N . GLU A 1 642 ? -15.977 24.562 34.75 1 95.19 642 GLU A N 1
ATOM 5211 C CA . GLU A 1 642 ? -15.57 25.047 36.094 1 95.19 642 GLU A CA 1
ATOM 5212 C C . GLU A 1 642 ? -14.711 24.016 36.812 1 95.19 642 GLU A C 1
ATOM 5214 O O . GLU A 1 642 ? -13.82 24.359 37.594 1 95.19 642 GLU A O 1
ATOM 5219 N N . ASP A 1 643 ? -14.984 22.75 36.594 1 94.81 643 ASP A N 1
ATOM 5220 C CA . ASP A 1 643 ? -14.32 21.688 37.344 1 94.81 643 ASP A CA 1
ATOM 5221 C C . ASP A 1 643 ? -12.922 21.422 36.781 1 94.81 643 ASP A C 1
ATOM 5223 O O . ASP A 1 643 ? -12.773 20.766 35.75 1 94.81 643 ASP A O 1
ATOM 5227 N N . LYS A 1 644 ? -11.922 21.766 37.5 1 92.94 644 LYS A N 1
ATOM 5228 C CA . LYS A 1 644 ? -10.539 21.609 37.031 1 92.94 644 LYS A CA 1
ATOM 5229 C C . LYS A 1 644 ? -9.961 20.281 37.5 1 92.94 644 LYS A C 1
ATOM 5231 O O . LYS A 1 644 ? -8.836 19.922 37.125 1 92.94 644 LYS A O 1
ATOM 5236 N N . SER A 1 645 ? -10.742 19.5 38.25 1 93.06 645 SER A N 1
ATOM 5237 C CA . SER A 1 645 ? -10.258 18.25 38.781 1 93.06 645 SER A CA 1
ATOM 5238 C C . SER A 1 645 ? -10.453 17.094 37.812 1 93.06 645 SER A C 1
ATOM 5240 O O . SER A 1 645 ? -9.906 16 38 1 93.06 645 SER A O 1
ATOM 5242 N N . ILE A 1 646 ? -11.211 17.297 36.781 1 93.94 646 ILE A N 1
ATOM 5243 C CA . ILE A 1 646 ? -11.445 16.266 35.781 1 93.94 646 ILE A CA 1
ATOM 5244 C C . ILE A 1 646 ? -10.484 16.453 34.594 1 93.94 646 ILE A C 1
ATOM 5246 O O . ILE A 1 646 ? -9.789 17.469 34.531 1 93.94 646 ILE A O 1
ATOM 5250 N N . GLY A 1 647 ? -10.344 15.359 33.75 1 93.12 647 GLY A N 1
ATOM 5251 C CA . GLY A 1 647 ? -9.484 15.5 32.594 1 93.12 647 GLY A CA 1
ATOM 5252 C C . GLY A 1 647 ? -9.836 16.703 31.719 1 93.12 647 GLY A C 1
ATOM 5253 O O . GLY A 1 647 ? -11 16.906 31.375 1 93.12 647 GLY A O 1
ATOM 5254 N N . GLN A 1 648 ? -8.844 17.562 31.406 1 93.69 648 GLN A N 1
ATOM 5255 C CA . GLN A 1 648 ? -9.047 18.797 30.625 1 93.69 648 GLN A CA 1
ATOM 5256 C C . GLN A 1 648 ? -8.719 18.562 29.156 1 93.69 648 GLN A C 1
ATOM 5258 O O . GLN A 1 648 ? -7.863 17.75 28.812 1 93.69 648 GLN A O 1
ATOM 5263 N N . VAL A 1 649 ? -9.383 19.281 28.312 1 95.38 649 VAL A N 1
ATOM 5264 C CA . VAL A 1 649 ? -9.062 19.234 26.891 1 95.38 649 VAL A CA 1
ATOM 5265 C C . VAL A 1 649 ? -7.789 20.031 26.625 1 95.38 649 VAL A C 1
ATOM 5267 O O . VAL A 1 649 ? -7.465 20.969 27.359 1 95.38 649 VAL A O 1
ATOM 5270 N N . THR A 1 650 ? -7.051 19.625 25.625 1 94.5 650 THR A N 1
ATOM 5271 C CA . THR A 1 650 ? -5.945 20.422 25.094 1 94.5 650 THR A CA 1
ATOM 5272 C C . THR A 1 650 ? -6.391 21.25 23.891 1 94.5 650 THR A C 1
ATOM 5274 O O . THR A 1 650 ? -7.59 21.406 23.656 1 94.5 650 THR A O 1
ATOM 5277 N N . PHE A 1 651 ? -5.461 21.844 23.188 1 96.19 651 PHE A N 1
ATOM 5278 C CA . PHE A 1 651 ? -5.816 22.766 22.109 1 96.19 651 PHE A CA 1
ATOM 5279 C C . PHE A 1 651 ? -6.621 22.047 21.031 1 96.19 651 PHE A C 1
ATOM 5281 O O . PHE A 1 651 ? -7.523 22.641 20.422 1 96.19 651 PHE A O 1
ATOM 5288 N N . PHE A 1 652 ? -6.348 20.797 20.766 1 96.38 652 PHE A N 1
ATOM 5289 C CA . PHE A 1 652 ? -7.055 20.016 19.766 1 96.38 652 PHE A CA 1
ATOM 5290 C C . PHE A 1 652 ? -8.547 19.969 20.062 1 96.38 652 PHE A C 1
ATOM 5292 O O . PHE A 1 652 ? -9.367 20.406 19.266 1 96.38 652 PHE A O 1
ATOM 5299 N N . TYR A 1 653 ? -8.914 19.562 21.219 1 96.88 653 TYR A N 1
ATOM 5300 C CA . TYR A 1 653 ? -10.305 19.297 21.578 1 96.88 653 TYR A CA 1
ATOM 5301 C C . TYR A 1 653 ? -11.008 20.562 22.031 1 96.88 653 TYR A C 1
ATOM 5303 O O . TYR A 1 653 ? -12.227 20.578 22.219 1 96.88 653 TYR A O 1
ATOM 5311 N N . ARG A 1 654 ? -10.273 21.656 22.188 1 97.12 654 ARG A N 1
ATOM 5312 C CA . ARG A 1 654 ? -10.953 22.922 22.438 1 97.12 654 ARG A CA 1
ATOM 5313 C C . ARG A 1 654 ? -11.852 23.312 21.266 1 97.12 654 ARG A C 1
ATOM 5315 O O . ARG A 1 654 ? -12.875 23.969 21.453 1 97.12 654 ARG A O 1
ATOM 5322 N N . PHE A 1 655 ? -11.461 22.859 20.062 1 98 655 PHE A N 1
ATOM 5323 C CA . PHE A 1 655 ? -12.359 23.016 18.922 1 98 655 PHE A CA 1
ATOM 5324 C C . PHE A 1 655 ? -13.703 22.359 19.203 1 98 655 PHE A C 1
ATOM 5326 O O . PHE A 1 655 ? -14.758 22.969 19.016 1 98 655 PHE A O 1
ATOM 5333 N N . TYR A 1 656 ? -13.727 21.172 19.672 1 98.5 656 TYR A N 1
ATOM 5334 C CA . TYR A 1 656 ? -14.945 20.422 19.922 1 98.5 656 TYR A CA 1
ATOM 5335 C C . TYR A 1 656 ? -15.664 20.922 21.172 1 98.5 656 TYR A C 1
ATOM 5337 O O . TYR A 1 656 ? -16.891 20.891 21.25 1 98.5 656 TYR A O 1
ATOM 5345 N N . LEU A 1 657 ? -14.867 21.375 22.109 1 98.25 657 LEU A N 1
ATOM 5346 C CA . LEU A 1 657 ? -15.477 22.078 23.234 1 98.25 657 LEU A CA 1
ATOM 5347 C C . LEU A 1 657 ? -16.328 23.25 22.75 1 98.25 657 LEU A C 1
ATOM 5349 O O . LEU A 1 657 ? -17.453 23.438 23.219 1 98.25 657 LEU A O 1
ATOM 5353 N N . THR A 1 658 ? -15.82 24.016 21.859 1 98.56 658 THR A N 1
ATOM 5354 C CA . THR A 1 658 ? -16.547 25.156 21.297 1 98.56 658 THR A CA 1
ATOM 5355 C C . THR A 1 658 ? -17.797 24.688 20.562 1 98.56 658 THR A C 1
ATOM 5357 O O . THR A 1 658 ? -18.859 25.281 20.703 1 98.56 658 THR A O 1
ATOM 5360 N N . GLN A 1 659 ? -17.641 23.578 19.781 1 98.62 659 GLN A N 1
ATOM 5361 C CA . GLN A 1 659 ? -18.812 23.047 19.109 1 98.62 659 GLN A CA 1
ATOM 5362 C C . GLN A 1 659 ? -19.891 22.609 20.109 1 98.62 659 GLN A C 1
ATOM 5364 O O . GLN A 1 659 ? -21.078 22.812 19.875 1 98.62 659 GLN A O 1
ATOM 5369 N N . ALA A 1 660 ? -19.453 22.016 21.188 1 98.81 660 ALA A N 1
ATOM 5370 C CA . ALA A 1 660 ? -20.406 21.594 22.219 1 98.81 660 ALA A CA 1
ATOM 5371 C C . ALA A 1 660 ? -21.078 22.797 22.875 1 98.81 660 ALA A C 1
ATOM 5373 O O . ALA A 1 660 ? -22.266 22.766 23.172 1 98.81 660 ALA A O 1
ATOM 5374 N N . LEU A 1 661 ? -20.328 23.875 23.125 1 98.62 661 LEU A N 1
ATOM 5375 C CA . LEU A 1 661 ? -20.891 25.109 23.672 1 98.62 661 LEU A CA 1
ATOM 5376 C C . LEU A 1 661 ? -21.969 25.656 22.75 1 98.62 661 LEU A C 1
ATOM 5378 O O . LEU A 1 661 ? -23.031 26.094 23.219 1 98.62 661 LEU A O 1
ATOM 5382 N N . LYS A 1 662 ? -21.688 25.672 21.5 1 98.12 662 LYS A N 1
ATOM 5383 C CA . LYS A 1 662 ? -22.672 26.156 20.516 1 98.12 662 LYS A CA 1
ATOM 5384 C C . LYS A 1 662 ? -23.938 25.312 20.562 1 98.12 662 LYS A C 1
ATOM 5386 O O . LYS A 1 662 ? -25.047 25.859 20.609 1 98.12 662 LYS A O 1
ATOM 5391 N N . LYS A 1 663 ? -23.75 24.016 20.562 1 97.94 663 LYS A N 1
ATOM 5392 C CA . LYS A 1 663 ? -24.906 23.125 20.578 1 97.94 663 LYS A CA 1
ATOM 5393 C C . LYS A 1 663 ? -25.719 23.281 21.859 1 97.94 663 LYS A C 1
ATOM 5395 O O . LYS A 1 663 ? -26.938 23.156 21.844 1 97.94 663 LYS A O 1
ATOM 5400 N N . ALA A 1 664 ? -25.062 23.609 22.891 1 98.19 664 ALA A N 1
ATOM 5401 C CA . ALA A 1 664 ? -25.703 23.797 24.203 1 98.19 664 ALA A CA 1
ATOM 5402 C C . ALA A 1 664 ? -26.266 25.203 24.344 1 98.19 664 ALA A C 1
ATOM 5404 O O . ALA A 1 664 ? -26.75 25.578 25.422 1 98.19 664 ALA A O 1
ATOM 5405 N N . GLU A 1 665 ? -26.203 26.016 23.359 1 97.44 665 GLU A N 1
ATOM 5406 C CA . GLU A 1 665 ? -26.672 27.406 23.375 1 97.44 665 GLU A CA 1
ATOM 5407 C C . GLU A 1 665 ? -25.906 28.219 24.406 1 97.44 665 GLU A C 1
ATOM 5409 O O . GLU A 1 665 ? -26.484 29.047 25.109 1 97.44 665 GLU A O 1
ATOM 5414 N N . MET A 1 666 ? -24.656 27.906 24.516 1 98 666 MET A N 1
ATOM 5415 C CA . MET A 1 666 ? -23.766 28.578 25.453 1 98 666 MET A CA 1
ATOM 5416 C C . MET A 1 666 ? -22.562 29.156 24.719 1 98 666 MET A C 1
ATOM 5418 O O . MET A 1 666 ? -21.484 29.281 25.312 1 98 666 MET A O 1
ATOM 5422 N N . ALA A 1 667 ? -22.672 29.516 23.484 1 97.94 667 ALA A N 1
ATOM 5423 C CA . ALA A 1 667 ? -21.578 29.953 22.641 1 97.94 667 ALA A CA 1
ATOM 5424 C C . ALA A 1 667 ? -20.953 31.234 23.156 1 97.94 667 ALA A C 1
ATOM 5426 O O . ALA A 1 667 ? -19.797 31.531 22.875 1 97.94 667 ALA A O 1
ATOM 5427 N N . ASP A 1 668 ? -21.656 31.984 23.969 1 96.69 668 ASP A N 1
ATOM 5428 C CA . ASP A 1 668 ? -21.172 33.25 24.516 1 96.69 668 ASP A CA 1
ATOM 5429 C C . ASP A 1 668 ? -19.969 33.031 25.422 1 96.69 668 ASP A C 1
ATOM 5431 O O . ASP A 1 668 ? -19.203 33.938 25.703 1 96.69 668 ASP A O 1
ATOM 5435 N N . HIS A 1 669 ? -19.812 31.828 25.859 1 97.5 669 HIS A N 1
ATOM 5436 C CA . HIS A 1 669 ? -18.688 31.5 26.719 1 97.5 669 HIS A CA 1
ATOM 5437 C C . HIS A 1 669 ? -17.391 31.375 25.922 1 97.5 669 HIS A C 1
ATOM 5439 O O . HIS A 1 669 ? -16.297 31.344 26.5 1 97.5 669 HIS A O 1
ATOM 5445 N N . TYR A 1 670 ? -17.453 31.344 24.609 1 98.19 670 TYR A N 1
ATOM 5446 C CA . TYR A 1 670 ? -16.297 31.109 23.766 1 98.19 670 TYR A CA 1
ATOM 5447 C C . TYR A 1 670 ? -15.227 32.156 24 1 98.19 670 TYR A C 1
ATOM 5449 O O . TYR A 1 670 ? -14.039 31.859 24.125 1 98.19 670 TYR A O 1
ATOM 5457 N N . TYR A 1 671 ? -15.617 33.406 24.047 1 98.06 671 TYR A N 1
ATOM 5458 C CA . TYR A 1 671 ? -14.688 34.531 24.172 1 98.06 671 TYR A CA 1
ATOM 5459 C C . TYR A 1 671 ? -13.781 34.344 25.391 1 98.06 671 TYR A C 1
ATOM 5461 O O . TYR A 1 671 ? -12.57 34.562 25.297 1 98.06 671 TYR A O 1
ATOM 5469 N N . GLN A 1 672 ? -14.312 33.875 26.453 1 95.88 672 GLN A N 1
ATOM 5470 C CA . GLN A 1 672 ? -13.562 33.719 27.688 1 95.88 672 GLN A CA 1
ATOM 5471 C C . GLN A 1 672 ? -12.594 32.531 27.562 1 95.88 672 GLN A C 1
ATOM 5473 O O . GLN A 1 672 ? -11.602 32.469 28.297 1 95.88 672 GLN A O 1
ATOM 5478 N N . GLN A 1 673 ? -12.898 31.672 26.641 1 96.62 673 GLN A N 1
ATOM 5479 C CA . GLN A 1 673 ? -12.094 30.469 26.5 1 96.62 673 GLN A CA 1
ATOM 5480 C C . GLN A 1 673 ? -10.805 30.75 25.719 1 96.62 673 GLN A C 1
ATOM 5482 O O . GLN A 1 673 ? -9.961 29.875 25.562 1 96.62 673 GLN A O 1
ATOM 5487 N N . LEU A 1 674 ? -10.477 31.984 25.344 1 98.12 674 LEU A N 1
ATOM 5488 C CA . LEU A 1 674 ? -9.359 32.312 24.453 1 98.12 674 LEU A CA 1
ATOM 5489 C C . LEU A 1 674 ? -8.117 32.688 25.266 1 98.12 674 LEU A C 1
ATOM 5491 O O . LEU A 1 674 ? -7.094 33.062 24.688 1 98.12 674 LEU A O 1
ATOM 5495 N N . THR A 1 675 ? -8.141 32.469 26.531 1 96.94 675 THR A N 1
ATOM 5496 C CA . THR A 1 675 ? -7.027 32.812 27.406 1 96.94 675 THR A CA 1
ATOM 5497 C C . THR A 1 675 ? -5.766 32.062 27 1 96.94 675 THR A C 1
ATOM 5499 O O . THR A 1 675 ? -4.68 32.656 26.953 1 96.94 675 THR A O 1
ATOM 5502 N N . PRO A 1 676 ? -5.871 30.75 26.734 1 97 676 PRO A N 1
ATOM 5503 C CA . PRO A 1 676 ? -4.652 30.031 26.344 1 97 676 PRO A CA 1
ATOM 5504 C C . PRO A 1 676 ? -3.971 30.641 25.125 1 97 676 PRO A C 1
ATOM 5506 O O . PRO A 1 676 ? -2.74 30.625 25.016 1 97 676 PRO A O 1
ATOM 5509 N N . TRP A 1 677 ? -4.676 31.156 24.172 1 98.44 677 TRP A N 1
ATOM 5510 C CA . TRP A 1 677 ? -4.09 31.797 23 1 98.44 677 TRP A CA 1
ATOM 5511 C C . TRP A 1 677 ? -3.426 33.125 23.391 1 98.44 677 TRP A C 1
ATOM 5513 O O . TRP A 1 677 ? -2.354 33.438 22.875 1 98.44 677 TRP A O 1
ATOM 5523 N N . ARG A 1 678 ? -4.082 33.906 24.266 1 98.25 678 ARG A N 1
ATOM 5524 C CA . ARG A 1 678 ? -3.455 35.125 24.781 1 98.25 678 ARG A CA 1
ATOM 5525 C C . ARG A 1 678 ? -2.152 34.781 25.516 1 98.25 678 ARG A C 1
ATOM 5527 O O . ARG A 1 678 ? -1.182 35.531 25.422 1 98.25 678 ARG A O 1
ATOM 5534 N N . ASN A 1 679 ? -2.188 33.688 26.203 1 97.75 679 ASN A N 1
ATOM 5535 C CA . ASN A 1 679 ? -0.982 33.25 26.891 1 97.75 679 ASN A CA 1
ATOM 5536 C C . ASN A 1 679 ? 0.145 32.906 25.922 1 97.75 679 ASN A C 1
ATOM 5538 O O . ASN A 1 679 ? 1.307 33.25 26.172 1 97.75 679 ASN A O 1
ATOM 5542 N N . MET A 1 680 ? -0.134 32.219 24.844 1 98.25 680 MET A N 1
ATOM 5543 C CA . MET A 1 680 ? 0.878 31.906 23.844 1 98.25 680 MET A CA 1
ATOM 5544 C C . MET A 1 680 ? 1.472 33.188 23.234 1 98.25 680 MET A C 1
ATOM 5546 O O . MET A 1 680 ? 2.68 33.25 23.016 1 98.25 680 MET A O 1
ATOM 5550 N N . LEU A 1 681 ? 0.594 34.188 23 1 98.12 681 LEU A N 1
ATOM 5551 C CA . LEU A 1 681 ? 1.077 35.469 22.5 1 98.12 681 LEU A CA 1
ATOM 5552 C C . LEU A 1 681 ? 2.035 36.125 23.5 1 98.12 681 LEU A C 1
ATOM 5554 O O . LEU A 1 681 ? 3.078 36.656 23.109 1 98.12 681 LEU A O 1
ATOM 5558 N N . ASN A 1 682 ? 1.7 36.031 24.734 1 97.94 682 ASN A N 1
ATOM 5559 C CA . ASN A 1 682 ? 2.518 36.625 25.781 1 97.94 682 ASN A CA 1
ATOM 5560 C C . ASN A 1 682 ? 3.871 35.938 25.906 1 97.94 682 ASN A C 1
ATOM 5562 O O . ASN A 1 682 ? 4.84 36.531 26.375 1 97.94 682 ASN A O 1
ATOM 5566 N N . LEU A 1 683 ? 3.881 34.719 25.469 1 97.88 683 LEU A N 1
ATOM 5567 C CA . LEU A 1 683 ? 5.113 33.938 25.531 1 97.88 683 LEU A CA 1
ATOM 5568 C C . LEU A 1 683 ? 5.949 34.156 24.266 1 97.88 683 LEU A C 1
ATOM 5570 O O . LEU A 1 683 ? 6.961 33.469 24.078 1 97.88 683 LEU A O 1
ATOM 5574 N N . GLY A 1 684 ? 5.5 35.031 23.406 1 97.88 684 GLY A N 1
ATOM 5575 C CA . GLY A 1 684 ? 6.289 35.406 22.25 1 97.88 684 GLY A CA 1
ATOM 5576 C C . GLY A 1 684 ? 6.066 34.531 21.047 1 97.88 684 GLY A C 1
ATOM 5577 O O . GLY A 1 684 ? 6.84 34.562 20.094 1 97.88 684 GLY A O 1
ATOM 5578 N N . LEU A 1 685 ? 5.047 33.688 21.109 1 98.31 685 LEU A N 1
ATOM 5579 C CA . LEU A 1 685 ? 4.766 32.812 19.969 1 98.31 685 LEU A CA 1
ATOM 5580 C C . LEU A 1 685 ? 4.199 33.594 18.812 1 98.31 685 LEU A C 1
ATOM 5582 O O . LEU A 1 685 ? 3.391 34.531 19 1 98.31 685 LEU A O 1
ATOM 5586 N N . THR A 1 686 ? 4.621 33.281 17.609 1 98.44 686 THR A N 1
ATOM 5587 C CA . THR A 1 686 ? 4.148 33.938 16.391 1 98.44 686 THR A CA 1
ATOM 5588 C C . THR A 1 686 ? 3.338 32.969 15.547 1 98.44 686 THR A C 1
ATOM 5590 O O . THR A 1 686 ? 2.996 33.25 14.398 1 98.44 686 THR A O 1
ATOM 5593 N N . THR A 1 687 ? 3.193 31.781 15.977 1 98.69 687 THR A N 1
ATOM 5594 C CA . THR A 1 687 ? 2.268 30.719 15.602 1 98.69 687 THR A CA 1
ATOM 5595 C C . THR A 1 687 ? 1.761 29.984 16.828 1 98.69 687 THR A C 1
ATOM 5597 O O . THR A 1 687 ? 2.24 30.219 17.953 1 98.69 687 THR A O 1
ATOM 5600 N N . PHE A 1 688 ? 0.81 29.141 16.641 1 98.62 688 PHE A N 1
ATOM 5601 C CA . PHE A 1 688 ? 0.22 28.531 17.812 1 98.62 688 PHE A CA 1
ATOM 5602 C C . PHE A 1 688 ? 0.744 27.109 18.016 1 98.62 688 PHE A C 1
ATOM 5604 O O . PHE A 1 688 ? 0.92 26.375 17.047 1 98.62 688 PHE A O 1
ATOM 5611 N N . ALA A 1 689 ? 0.887 26.75 19.281 1 97.75 689 ALA A N 1
ATOM 5612 C CA . ALA A 1 689 ? 1.579 25.531 19.688 1 97.75 689 ALA A CA 1
ATOM 5613 C C . ALA A 1 689 ? 0.651 24.328 19.625 1 97.75 689 ALA A C 1
ATOM 5615 O O . ALA A 1 689 ? -0.572 24.469 19.578 1 97.75 689 ALA A O 1
ATOM 5616 N N . GLU A 1 690 ? 1.226 23.156 19.719 1 95.12 690 GLU A N 1
ATOM 5617 C CA . GLU A 1 690 ? 0.554 21.859 19.625 1 95.12 690 GLU A CA 1
ATOM 5618 C C . GLU A 1 690 ? -0.317 21.594 20.844 1 95.12 690 GLU A C 1
ATOM 5620 O O . GLU A 1 690 ? -1.411 21.047 20.734 1 95.12 690 GLU A O 1
ATOM 5625 N N . LYS A 1 691 ? 0.199 21.906 21.953 1 93.06 691 LYS A N 1
ATOM 5626 C CA . LYS A 1 691 ? -0.467 21.734 23.234 1 93.06 691 LYS A CA 1
ATOM 5627 C C . LYS A 1 691 ? 0.035 22.75 24.25 1 93.06 691 LYS A C 1
ATOM 5629 O O . LYS A 1 691 ? 0.974 23.5 23.984 1 93.06 691 LYS A O 1
ATOM 5634 N N . PRO A 1 692 ? -0.609 22.859 25.391 1 91.62 692 PRO A N 1
ATOM 5635 C CA . PRO A 1 692 ? -0.108 23.781 26.406 1 91.62 692 PRO A CA 1
ATOM 5636 C C . PRO A 1 692 ? 1.309 23.438 26.875 1 91.62 692 PRO A C 1
ATOM 5638 O O . PRO A 1 692 ? 1.737 22.297 26.766 1 91.62 692 PRO A O 1
ATOM 5641 N N . GLU A 1 693 ? 2.02 24.438 27.344 1 92.06 693 GLU A N 1
ATOM 5642 C CA . GLU A 1 693 ? 3.402 24.266 27.781 1 92.06 693 GLU A CA 1
ATOM 5643 C C . GLU A 1 693 ? 3.527 23.125 28.797 1 92.06 693 GLU A C 1
ATOM 5645 O O . GLU A 1 693 ? 2.639 22.938 29.641 1 92.06 693 GLU A O 1
ATOM 5650 N N . PRO A 1 694 ? 4.559 22.438 28.859 1 92.12 694 PRO A N 1
ATOM 5651 C CA . PRO A 1 694 ? 5.617 22.438 27.844 1 92.12 694 PRO A CA 1
ATOM 5652 C C . PRO A 1 694 ? 5.168 21.812 26.516 1 92.12 694 PRO A C 1
ATOM 5654 O O . PRO A 1 694 ? 4.387 20.859 26.516 1 92.12 694 PRO A O 1
ATOM 5657 N N . THR A 1 695 ? 5.555 22.422 25.453 1 93.19 695 THR A N 1
ATOM 5658 C CA . THR A 1 695 ? 5.168 21.938 24.125 1 93.19 695 THR A CA 1
ATOM 5659 C C . THR A 1 695 ? 6.398 21.703 23.25 1 93.19 695 THR A C 1
ATOM 5661 O O . THR A 1 695 ? 7.418 22.375 23.422 1 93.19 695 THR A O 1
ATOM 5664 N N . ARG A 1 696 ? 6.234 20.75 22.406 1 93.44 696 ARG A N 1
ATOM 5665 C CA . ARG A 1 696 ? 7.277 20.484 21.422 1 93.44 696 ARG A CA 1
ATOM 5666 C C . ARG A 1 696 ? 7.172 21.438 20.234 1 93.44 696 ARG A C 1
ATOM 5668 O O . ARG A 1 696 ? 7.996 22.344 20.094 1 93.44 696 ARG A O 1
ATOM 5675 N N . SER A 1 697 ? 6.07 21.5 19.609 1 96.69 697 SER A N 1
ATOM 5676 C CA . SER A 1 697 ? 5.898 22.297 18.391 1 96.69 697 SER A CA 1
ATOM 5677 C C . SER A 1 697 ? 5.262 23.641 18.688 1 96.69 697 SER A C 1
ATOM 5679 O O . SER A 1 697 ? 4.266 23.719 19.406 1 96.69 697 SER A O 1
ATOM 5681 N N . ASP A 1 698 ? 5.816 24.656 18.109 1 98 698 ASP A N 1
ATOM 5682 C CA . ASP A 1 698 ? 5.301 26.016 18.266 1 98 698 ASP A CA 1
ATOM 5683 C C . ASP A 1 698 ? 4.371 26.375 17.109 1 98 698 ASP A C 1
ATOM 5685 O O . ASP A 1 698 ? 3.871 27.5 17.031 1 98 698 ASP A O 1
ATOM 5689 N N . CYS A 1 699 ? 4.145 25.5 16.234 1 98.44 699 CYS A N 1
ATOM 5690 C CA . CYS A 1 699 ? 3.268 25.719 15.086 1 98.44 699 CYS A CA 1
ATOM 5691 C C . CYS A 1 699 ? 2.484 24.469 14.75 1 98.44 699 CYS A C 1
ATOM 5693 O O . CYS A 1 699 ? 3.01 23.547 14.102 1 98.44 699 CYS A O 1
ATOM 5695 N N . HIS A 1 700 ? 1.263 24.469 15.125 1 96.62 700 HIS A N 1
ATOM 5696 C CA . HIS A 1 700 ? 0.451 23.266 14.953 1 96.62 700 HIS A CA 1
ATOM 5697 C C . HIS A 1 700 ? -0.956 23.609 14.484 1 96.62 700 HIS A C 1
ATOM 5699 O O . HIS A 1 700 ? -1.609 24.484 15.055 1 96.62 700 HIS A O 1
ATOM 5705 N N . ALA A 1 701 ? -1.424 22.828 13.586 1 87.75 701 ALA A N 1
ATOM 5706 C CA . ALA A 1 701 ? -2.576 23.156 12.75 1 87.75 701 ALA A CA 1
ATOM 5707 C C . ALA A 1 701 ? -3.838 23.312 13.594 1 87.75 701 ALA A C 1
ATOM 5709 O O . ALA A 1 701 ? -4.562 24.297 13.453 1 87.75 701 ALA A O 1
ATOM 5710 N N . TRP A 1 702 ? -4.074 22.375 14.453 1 95 702 TRP A N 1
ATOM 5711 C CA . TRP A 1 702 ? -5.371 22.344 15.125 1 95 702 TRP A CA 1
ATOM 5712 C C . TRP A 1 702 ? -5.496 23.5 16.109 1 95 702 TRP A C 1
ATOM 5714 O O . TRP A 1 702 ? -6.605 23.891 16.484 1 95 702 TRP A O 1
ATOM 5724 N N . SER A 1 703 ? -4.406 24.172 16.469 1 97.31 703 SER A N 1
ATOM 5725 C CA . SER A 1 703 ? -4.43 25.25 17.453 1 97.31 703 SER A CA 1
ATOM 5726 C C . SER A 1 703 ? -4.824 26.578 16.812 1 97.31 703 SER A C 1
ATOM 5728 O O . SER A 1 703 ? -5.016 27.578 17.5 1 97.31 703 SER A O 1
ATOM 5730 N N . ALA A 1 704 ? -5.023 26.562 15.555 1 98.06 704 ALA A N 1
ATOM 5731 C CA . ALA A 1 704 ? -5.449 27.766 14.859 1 98.06 704 ALA A CA 1
ATOM 5732 C C . ALA A 1 704 ? -6.973 27.828 14.742 1 98.06 704 ALA A C 1
ATOM 5734 O O . ALA A 1 704 ? -7.516 28.672 14.023 1 98.06 704 ALA A O 1
ATOM 5735 N N . SER A 1 705 ? -7.676 27.047 15.469 1 98.19 705 SER A N 1
ATOM 5736 C CA . SER A 1 705 ? -9.125 26.891 15.367 1 98.19 705 SER A CA 1
ATOM 5737 C C . SER A 1 705 ? -9.828 28.234 15.586 1 98.19 705 SER A C 1
ATOM 5739 O O . SER A 1 705 ? -10.922 28.453 15.055 1 98.19 705 SER A O 1
ATOM 5741 N N . PRO A 1 706 ? -9.258 29.25 16.344 1 98.5 706 PRO A N 1
ATOM 5742 C CA . PRO A 1 706 ? -9.93 30.547 16.469 1 98.5 706 PRO A CA 1
ATOM 5743 C C . PRO A 1 706 ? -10.156 31.234 15.133 1 98.5 706 PRO A C 1
ATOM 5745 O O . PRO A 1 706 ? -11.117 32 14.977 1 98.5 706 PRO A O 1
ATOM 5748 N N . SER A 1 707 ? -9.242 30.922 14.148 1 98.06 707 SER A N 1
ATOM 5749 C CA . SER A 1 707 ? -9.422 31.5 12.82 1 98.06 707 SER A CA 1
ATOM 5750 C C . SER A 1 707 ? -10.766 31.094 12.219 1 98.06 707 SER A C 1
ATOM 5752 O O . SER A 1 707 ? -11.352 31.828 11.43 1 98.06 707 SER A O 1
ATOM 5754 N N . TYR A 1 708 ? -11.25 29.984 12.555 1 98.56 708 TYR A N 1
ATOM 5755 C CA . TYR A 1 708 ? -12.57 29.516 12.156 1 98.56 708 TYR A CA 1
ATOM 5756 C C . TYR A 1 708 ? -13.648 30.078 13.078 1 98.56 708 TYR A C 1
ATOM 5758 O O . TYR A 1 708 ? -14.656 30.609 12.609 1 98.56 708 TYR A O 1
ATOM 5766 N N . ASP A 1 709 ? -13.453 30.062 14.352 1 98.75 709 ASP A N 1
ATOM 5767 C CA . ASP A 1 709 ? -14.508 30.297 15.336 1 98.75 709 ASP A CA 1
ATOM 5768 C C . ASP A 1 709 ? -14.766 31.797 15.516 1 98.75 709 ASP A C 1
ATOM 5770 O O . ASP A 1 709 ? -15.844 32.188 15.953 1 98.75 709 ASP A O 1
ATOM 5774 N N . PHE A 1 710 ? -13.789 32.656 15.203 1 98.88 710 PHE A N 1
ATOM 5775 C CA . PHE A 1 710 ? -14.094 34.094 15.188 1 98.88 710 PHE A CA 1
ATOM 5776 C C . PHE A 1 710 ? -15.219 34.375 14.203 1 98.88 710 PHE A C 1
ATOM 5778 O O . PHE A 1 710 ? -16.094 35.219 14.477 1 98.88 710 PHE A O 1
ATOM 5785 N N . LEU A 1 711 ? -15.203 33.656 13.125 1 98.88 711 LEU A N 1
ATOM 5786 C CA . LEU A 1 711 ? -16.203 33.875 12.078 1 98.88 711 LEU A CA 1
ATOM 5787 C C . LEU A 1 711 ? -17.438 33 12.32 1 98.88 711 LEU A C 1
ATOM 5789 O O . LEU A 1 711 ? -18.562 33.5 12.273 1 98.88 711 LEU A O 1
ATOM 5793 N N . ALA A 1 712 ? -17.219 31.797 12.68 1 98.81 712 ALA A N 1
ATOM 5794 C CA . ALA A 1 712 ? -18.297 30.828 12.789 1 98.81 712 ALA A CA 1
ATOM 5795 C C . ALA A 1 712 ? -19 30.922 14.141 1 98.81 712 ALA A C 1
ATOM 5797 O O . ALA A 1 712 ? -20.156 30.547 14.281 1 98.81 712 ALA A O 1
ATOM 5798 N N . THR A 1 713 ? -18.297 31.453 15.148 1 98.75 713 THR A N 1
ATOM 5799 C CA . THR A 1 713 ? -18.859 31.453 16.5 1 98.75 713 THR A CA 1
ATOM 5800 C C . THR A 1 713 ? -19.109 32.875 16.984 1 98.75 713 THR A C 1
ATOM 5802 O O . THR A 1 713 ? -20.234 33.25 17.312 1 98.75 713 THR A O 1
ATOM 5805 N N . ILE A 1 714 ? -18.078 33.719 16.984 1 98.75 714 ILE A N 1
ATOM 5806 C CA . ILE A 1 714 ? -18.266 35.094 17.438 1 98.75 714 ILE A CA 1
ATOM 5807 C C . ILE A 1 714 ? -19.219 35.812 16.5 1 98.75 714 ILE A C 1
ATOM 5809 O O . ILE A 1 714 ? -20.266 36.344 16.922 1 98.75 714 ILE A O 1
ATOM 5813 N N . CYS A 1 715 ? -18.922 35.844 15.188 1 98.69 715 CYS A N 1
ATOM 5814 C CA . CYS A 1 715 ? -19.812 36.469 14.219 1 98.69 715 CYS A CA 1
ATOM 5815 C C . CYS A 1 715 ? -21.016 35.594 13.938 1 98.69 715 CYS A C 1
ATOM 5817 O O . CYS A 1 715 ? -22.078 36.094 13.523 1 98.69 715 CYS A O 1
ATOM 5819 N N . GLY A 1 716 ? -20.859 34.281 14.039 1 98.69 716 GLY A N 1
ATOM 5820 C CA . GLY A 1 716 ? -21.969 33.344 13.984 1 98.69 716 GLY A CA 1
ATOM 5821 C C . GLY A 1 716 ? -22.359 32.969 12.562 1 98.69 716 GLY A C 1
ATOM 5822 O O . GLY A 1 716 ? -23.484 32.531 12.32 1 98.69 716 GLY A O 1
ATOM 5823 N N . ILE A 1 717 ? -21.484 33.125 11.578 1 98.69 717 ILE A N 1
ATOM 5824 C CA . ILE A 1 717 ? -21.812 32.812 10.188 1 98.69 717 ILE A CA 1
ATOM 5825 C C . ILE A 1 717 ? -21.625 31.328 9.938 1 98.69 717 ILE A C 1
ATOM 5827 O O . ILE A 1 717 ? -20.5 30.828 9.961 1 98.69 717 ILE A O 1
ATOM 5831 N N . MET A 1 718 ? -22.672 30.547 9.664 1 98.56 718 MET A N 1
ATOM 5832 C CA . MET A 1 718 ? -22.609 29.094 9.484 1 98.56 718 MET A CA 1
ATOM 5833 C C . MET A 1 718 ? -23.594 28.641 8.406 1 98.56 718 MET A C 1
ATOM 5835 O O . MET A 1 718 ? -24.547 29.344 8.094 1 98.56 718 MET A O 1
ATOM 5839 N N . PRO A 1 719 ? -23.344 27.5 7.82 1 97.81 719 PRO A N 1
ATOM 5840 C CA . PRO A 1 719 ? -24.359 26.953 6.922 1 97.81 719 PRO A CA 1
ATOM 5841 C C . PRO A 1 719 ? -25.562 26.391 7.672 1 97.81 719 PRO A C 1
ATOM 5843 O O . PRO A 1 719 ? -25.406 25.625 8.625 1 97.81 719 PRO A O 1
ATOM 5846 N N . GLN A 1 720 ? -26.688 26.797 7.273 1 96.94 720 GLN A N 1
ATOM 5847 C CA . GLN A 1 720 ? -27.922 26.25 7.824 1 96.94 720 GLN A CA 1
ATOM 5848 C C . GLN A 1 720 ? -28.375 25.016 7.051 1 96.94 720 GLN A C 1
ATOM 5850 O O . GLN A 1 720 ? -29.062 24.156 7.598 1 96.94 720 GLN A O 1
ATOM 5855 N N . ALA A 1 721 ? -28.016 24.969 5.832 1 96.06 721 ALA A N 1
ATOM 5856 C CA . ALA A 1 721 ? -28.297 23.844 4.938 1 96.06 721 ALA A CA 1
ATOM 5857 C C . ALA A 1 721 ? -27.078 23.484 4.105 1 96.06 721 ALA A C 1
ATOM 5859 O O . ALA A 1 721 ? -26.156 24.297 3.967 1 96.06 721 ALA A O 1
ATOM 5860 N N . PRO A 1 722 ? -27.047 22.219 3.51 1 96.19 722 PRO A N 1
ATOM 5861 C CA . PRO A 1 722 ? -25.875 21.766 2.75 1 96.19 722 PRO A CA 1
ATOM 5862 C C . PRO A 1 722 ? -25.469 22.75 1.655 1 96.19 722 PRO A C 1
ATOM 5864 O O . PRO A 1 722 ? -26.328 23.344 0.997 1 96.19 722 PRO A O 1
ATOM 5867 N N . GLY A 1 723 ? -24.188 22.891 1.513 1 95.44 723 GLY A N 1
ATOM 5868 C CA . GLY A 1 723 ? -23.625 23.734 0.467 1 95.44 723 GLY A CA 1
ATOM 5869 C C . GLY A 1 723 ? -23.797 25.219 0.747 1 95.44 723 GLY A C 1
ATOM 5870 O O . GLY A 1 723 ? -23.734 26.031 -0.172 1 95.44 723 GLY A O 1
ATOM 5871 N N . PHE A 1 724 ? -24.125 25.625 1.961 1 95.75 724 PHE A N 1
ATOM 5872 C CA . PHE A 1 724 ? -24.406 27.016 2.322 1 95.75 724 PHE A CA 1
ATOM 5873 C C . PHE A 1 724 ? -25.594 27.547 1.53 1 95.75 724 PHE A C 1
ATOM 5875 O O . PHE A 1 724 ? -25.625 28.734 1.189 1 95.75 724 PHE A O 1
ATOM 5882 N N . SER A 1 725 ? -26.453 26.641 1.18 1 93.81 725 SER A N 1
ATOM 5883 C CA . SER A 1 725 ? -27.625 27.078 0.424 1 93.81 725 SER A CA 1
ATOM 5884 C C . SER A 1 725 ? -28.516 27.984 1.258 1 93.81 725 SER A C 1
ATOM 5886 O O . SER A 1 725 ? -29.281 28.797 0.71 1 93.81 725 SER A O 1
ATOM 5888 N N . LYS A 1 726 ? -28.453 27.812 2.514 1 95.94 726 LYS A N 1
ATOM 5889 C CA . LYS A 1 726 ? -29.031 28.719 3.494 1 95.94 726 LYS A CA 1
ATOM 5890 C C . LYS A 1 726 ? -28.016 29.141 4.551 1 95.94 726 LYS A C 1
ATOM 5892 O O . LYS A 1 726 ? -27.234 28.312 5.02 1 95.94 726 LYS A O 1
ATOM 5897 N N . VAL A 1 727 ? -28.062 30.422 4.863 1 97.62 727 VAL A N 1
ATOM 5898 C CA . VAL A 1 727 ? -27.062 30.969 5.785 1 97.62 727 VAL A CA 1
ATOM 5899 C C . VAL A 1 727 ? -27.688 31.125 7.172 1 97.62 727 VAL A C 1
ATOM 5901 O O . VAL A 1 727 ? -28.828 31.547 7.305 1 97.62 727 VAL A O 1
ATOM 5904 N N . LEU A 1 728 ? -26.984 30.703 8.133 1 98.25 728 LEU A N 1
ATOM 5905 C CA . LEU A 1 728 ? -27.312 31 9.523 1 98.25 728 LEU A CA 1
ATOM 5906 C C . LEU A 1 728 ? -26.344 32.031 10.117 1 98.25 728 LEU A C 1
ATOM 5908 O O . LEU A 1 728 ? -25.125 31.859 10.008 1 98.25 728 LEU A O 1
ATOM 5912 N N . ILE A 1 729 ? -26.828 33.094 10.648 1 98.62 729 ILE A N 1
ATOM 5913 C CA . ILE A 1 729 ? -26.031 34.031 11.43 1 98.62 729 ILE A CA 1
ATOM 5914 C C . ILE A 1 729 ? -26.516 34.031 12.875 1 98.62 729 ILE A C 1
ATOM 5916 O O . ILE A 1 729 ? -27.594 34.562 13.18 1 98.62 729 ILE A O 1
ATOM 5920 N N . LYS A 1 730 ? -25.719 33.469 13.688 1 98.5 730 LYS A N 1
ATOM 5921 C CA . LYS A 1 730 ? -26.031 33.344 15.109 1 98.5 730 LYS A CA 1
ATOM 5922 C C . LYS A 1 730 ? -24.859 33.781 15.961 1 98.5 730 LYS A C 1
ATOM 5924 O O . LYS A 1 730 ? -24.109 32.969 16.5 1 98.5 730 LYS A O 1
ATOM 5929 N N . PRO A 1 731 ? -24.688 35.094 16.156 1 98.31 731 PRO A N 1
ATOM 5930 C CA . PRO A 1 731 ? -23.5 35.656 16.828 1 98.31 731 PRO A CA 1
ATOM 5931 C C . PRO A 1 731 ? -23.438 35.281 18.312 1 98.31 731 PRO A C 1
ATOM 5933 O O . PRO A 1 731 ? -24.484 35.188 18.969 1 98.31 731 PRO A O 1
ATOM 5936 N N . ALA A 1 732 ? -22.312 35.125 18.828 1 98.12 732 ALA A N 1
ATOM 5937 C CA . ALA A 1 732 ? -22 34.938 20.234 1 98.12 732 ALA A CA 1
ATOM 5938 C C . ALA A 1 732 ? -20.859 35.875 20.672 1 98.12 732 ALA A C 1
ATOM 5940 O O . ALA A 1 732 ? -19.688 35.469 20.672 1 98.12 732 ALA A O 1
ATOM 5941 N N . LEU A 1 733 ? -21.172 37.031 21.141 1 97.5 733 LEU A N 1
ATOM 5942 C CA . LEU A 1 733 ? -20.188 38.094 21.344 1 97.5 733 LEU A CA 1
ATOM 5943 C C . LEU A 1 733 ? -19.516 37.938 22.703 1 97.5 733 LEU A C 1
ATOM 5945 O O . LEU A 1 733 ? -18.422 38.469 22.906 1 97.5 733 LEU A O 1
ATOM 5949 N N . GLY A 1 734 ? -20.125 37.188 23.625 1 96 734 GLY A N 1
ATOM 5950 C CA . GLY A 1 734 ? -19.609 37.219 24.984 1 96 734 GLY A CA 1
ATOM 5951 C C . GLY A 1 734 ? -19.531 38.625 25.562 1 96 734 GLY A C 1
ATOM 5952 O O . GLY A 1 734 ? -20.516 39.375 25.547 1 96 734 GLY A O 1
ATOM 5953 N N . ASN A 1 735 ? -18.312 39.031 25.938 1 95.19 735 ASN A N 1
ATOM 5954 C CA . ASN A 1 735 ? -18.141 40.344 26.547 1 95.19 735 ASN A CA 1
ATOM 5955 C C . ASN A 1 735 ? -17.797 41.406 25.5 1 95.19 735 ASN A C 1
ATOM 5957 O O . ASN A 1 735 ? -17.656 42.594 25.812 1 95.19 735 ASN A O 1
ATOM 5961 N N . LEU A 1 736 ? -17.719 41.031 24.281 1 97.5 736 LEU A N 1
ATOM 5962 C CA . LEU A 1 736 ? -17.453 42 23.219 1 97.5 736 LEU A CA 1
ATOM 5963 C C . LEU A 1 736 ? -18.641 42.906 23.016 1 97.5 736 LEU A C 1
ATOM 5965 O O . LEU A 1 736 ? -19.797 42.5 23.125 1 97.5 736 LEU A O 1
ATOM 5969 N N . VAL A 1 737 ? -18.359 44.125 22.641 1 97.19 737 VAL A N 1
ATOM 5970 C CA . VAL A 1 737 ? -19.422 45.094 22.391 1 97.19 737 VAL A CA 1
ATOM 5971 C C . VAL A 1 737 ? -19.641 45.25 20.891 1 97.19 737 VAL A C 1
ATOM 5973 O O . VAL A 1 737 ? -20.719 45.656 20.453 1 97.19 737 VAL A O 1
ATOM 5976 N N . GLU A 1 738 ? -18.672 44.906 20.172 1 97.69 738 GLU A N 1
ATOM 5977 C CA . GLU A 1 738 ? -18.812 44.938 18.719 1 97.69 738 GLU A CA 1
ATOM 5978 C C . GLU A 1 738 ? -17.891 43.938 18.047 1 97.69 738 GLU A C 1
ATOM 5980 O O . GLU A 1 738 ? -16.828 43.594 18.594 1 97.69 738 GLU A O 1
ATOM 5985 N N . ALA A 1 739 ? -18.234 43.406 16.922 1 98.5 739 ALA A N 1
ATOM 5986 C CA . ALA A 1 739 ? -17.438 42.531 16.062 1 98.5 739 ALA A CA 1
ATOM 5987 C C . ALA A 1 739 ? -17.891 42.625 14.609 1 98.5 739 ALA A C 1
ATOM 5989 O O . ALA A 1 739 ? -19.062 42.844 14.328 1 98.5 739 ALA A O 1
ATOM 5990 N N . THR A 1 740 ? -17 42.625 13.766 1 98.5 740 THR A N 1
ATOM 5991 C CA . THR A 1 740 ? -17.234 42.625 12.328 1 98.5 740 THR A CA 1
ATOM 5992 C C . THR A 1 740 ? -16.547 41.438 11.664 1 98.5 740 THR A C 1
ATOM 5994 O O . THR A 1 740 ? -15.422 41.094 12.031 1 98.5 740 THR A O 1
ATOM 5997 N N . GLY A 1 741 ? -17.219 40.781 10.797 1 98.56 741 GLY A N 1
ATOM 5998 C CA . GLY A 1 741 ? -16.656 39.625 10.086 1 98.56 741 GLY A CA 1
ATOM 5999 C C . GLY A 1 741 ? -17.219 39.469 8.688 1 98.56 741 GLY A C 1
ATOM 6000 O O . GLY A 1 741 ? -18.328 39.906 8.406 1 98.56 741 GLY A O 1
ATOM 6001 N N . SER A 1 742 ? -16.5 38.938 7.82 1 98.62 742 SER A N 1
ATOM 6002 C CA . SER A 1 742 ? -16.922 38.562 6.48 1 98.62 742 SER A CA 1
ATOM 6003 C C . SER A 1 742 ? -16.234 37.281 6.016 1 98.62 742 SER A C 1
ATOM 6005 O O . SER A 1 742 ? -15.07 37.062 6.328 1 98.62 742 SER A O 1
ATOM 6007 N N . ILE A 1 743 ? -16.938 36.438 5.348 1 98.44 743 ILE A N 1
ATOM 6008 C CA . ILE A 1 743 ? -16.375 35.188 4.848 1 98.44 743 ILE A CA 1
ATOM 6009 C C . ILE A 1 743 ? -16.812 35 3.396 1 98.44 743 ILE A C 1
ATOM 6011 O O . ILE A 1 743 ? -17.875 35.438 2.988 1 98.44 743 ILE A O 1
ATOM 6015 N N . PRO A 1 744 ? -15.945 34.312 2.627 1 97.88 744 PRO A N 1
ATOM 6016 C CA . PRO A 1 744 ? -16.344 33.844 1.293 1 97.88 744 PRO A CA 1
ATOM 6017 C C . PRO A 1 744 ? -17.141 32.531 1.326 1 97.88 744 PRO A C 1
ATOM 6019 O O . PRO A 1 744 ? -16.719 31.578 1.974 1 97.88 744 PRO A O 1
ATOM 6022 N N . ILE A 1 745 ? -18.281 32.469 0.785 1 96.69 745 ILE A N 1
ATOM 6023 C CA . ILE A 1 745 ? -19.016 31.234 0.558 1 96.69 745 ILE A CA 1
ATOM 6024 C C . ILE A 1 745 ? -19.234 31.031 -0.941 1 96.69 745 ILE A C 1
ATOM 6026 O O . ILE A 1 745 ? -18.906 31.906 -1.747 1 96.69 745 ILE A O 1
ATOM 6030 N N . PRO A 1 746 ? -19.703 29.859 -1.385 1 94.88 746 PRO A N 1
ATOM 6031 C CA . PRO A 1 746 ? -19.797 29.578 -2.82 1 94.88 746 PRO A CA 1
ATOM 6032 C C . PRO A 1 746 ? -20.641 30.625 -3.568 1 94.88 746 PRO A C 1
ATOM 6034 O O . PRO A 1 746 ? -20.297 31 -4.691 1 94.88 746 PRO A O 1
ATOM 6037 N N . ALA A 1 747 ? -21.625 31.172 -2.934 1 95.31 747 ALA A N 1
ATOM 6038 C CA . ALA A 1 747 ? -22.547 32.094 -3.594 1 95.31 747 ALA A CA 1
ATOM 6039 C C . ALA A 1 747 ? -21.984 33.531 -3.58 1 95.31 747 ALA A C 1
ATOM 6041 O O . ALA A 1 747 ? -22.5 34.406 -4.281 1 95.31 747 ALA A O 1
ATOM 6042 N N . GLY A 1 748 ? -20.953 33.781 -2.848 1 96.25 748 GLY A N 1
ATOM 6043 C CA . GLY A 1 748 ? -20.391 35.125 -2.715 1 96.25 748 GLY A CA 1
ATOM 6044 C C . GLY A 1 748 ? -19.922 35.438 -1.308 1 96.25 748 GLY A C 1
ATOM 6045 O O . GLY A 1 748 ? -19.562 34.531 -0.551 1 96.25 748 GLY A O 1
ATOM 6046 N N . MET A 1 749 ? -19.891 36.688 -0.985 1 97.56 749 MET A N 1
ATOM 6047 C CA . MET A 1 749 ? -19.406 37.125 0.317 1 97.56 749 MET A CA 1
ATOM 6048 C C . MET A 1 749 ? -20.547 37.312 1.302 1 97.56 749 MET A C 1
ATOM 6050 O O . MET A 1 749 ? -21.609 37.812 0.933 1 97.56 749 MET A O 1
ATOM 6054 N N . VAL A 1 750 ? -20.406 36.844 2.5 1 98.38 750 VAL A N 1
ATOM 6055 C CA . VAL A 1 750 ? -21.281 37.156 3.623 1 98.38 750 VAL A CA 1
ATOM 6056 C C . VAL A 1 750 ? -20.562 38.094 4.594 1 98.38 750 VAL A C 1
ATOM 6058 O O . VAL A 1 750 ? -19.406 37.875 4.957 1 98.38 750 VAL A O 1
ATOM 6061 N N . SER A 1 751 ? -21.188 39.156 4.98 1 98.31 751 SER A N 1
ATOM 6062 C CA . SER A 1 751 ? -20.578 40.094 5.918 1 98.31 751 SER A CA 1
ATOM 6063 C C . SER A 1 751 ? -21.562 40.5 7.016 1 98.31 751 SER A C 1
ATOM 6065 O O . SER A 1 751 ? -22.766 40.562 6.781 1 98.31 751 SER A O 1
ATOM 6067 N N . VAL A 1 752 ? -21.016 40.781 8.195 1 98.69 752 VAL A N 1
ATOM 6068 C CA . VAL A 1 752 ? -21.828 41.188 9.32 1 98.69 752 VAL A CA 1
ATOM 6069 C C . VAL A 1 752 ? -21.094 42.281 10.109 1 98.69 752 VAL A C 1
ATOM 6071 O O . VAL A 1 752 ? -19.875 42.25 10.242 1 98.69 752 VAL A O 1
ATOM 6074 N N . ILE A 1 753 ? -21.75 43.25 10.508 1 98.62 753 ILE A N 1
ATOM 6075 C CA . ILE A 1 753 ? -21.344 44.219 11.523 1 98.62 753 ILE A CA 1
ATOM 6076 C C . ILE A 1 753 ? -22.281 44.094 12.727 1 98.62 753 ILE A C 1
ATOM 6078 O O . ILE A 1 753 ? -23.5 44.25 12.594 1 98.62 753 ILE A O 1
ATOM 6082 N N . LEU A 1 754 ? -21.719 43.844 13.844 1 98.69 754 LEU A N 1
ATOM 6083 C CA . LEU A 1 754 ? -22.5 43.625 15.055 1 98.69 754 LEU A CA 1
ATOM 6084 C C . LEU A 1 754 ? -22.125 44.625 16.141 1 98.69 754 LEU A C 1
ATOM 6086 O O . LEU A 1 754 ? -20.953 44.875 16.391 1 98.69 754 LEU A O 1
ATOM 6090 N N . LYS A 1 755 ? -23.141 45.188 16.719 1 98.06 755 LYS A N 1
ATOM 6091 C CA . LYS A 1 755 ? -22.969 46.094 17.859 1 98.06 755 LYS A CA 1
ATOM 6092 C C . LYS A 1 755 ? -24.031 45.844 18.922 1 98.06 755 LYS A C 1
ATOM 6094 O O . LYS A 1 755 ? -25.219 45.719 18.594 1 98.06 755 LYS A O 1
ATOM 6099 N N . ARG A 1 756 ? -23.531 45.688 20.078 1 96.56 756 ARG A N 1
ATOM 6100 C CA . ARG A 1 756 ? -24.516 45.562 21.156 1 96.56 756 ARG A CA 1
ATOM 6101 C C . ARG A 1 756 ? -25.391 46.812 21.234 1 96.56 756 ARG A C 1
ATOM 6103 O O . ARG A 1 756 ? -24.938 47.938 21.031 1 96.56 756 ARG A O 1
ATOM 6110 N N . ASN A 1 757 ? -26.562 46.531 21.484 1 93.25 757 ASN A N 1
ATOM 6111 C CA . ASN A 1 757 ? -27.562 47.562 21.734 1 93.25 757 ASN A CA 1
ATOM 6112 C C . ASN A 1 757 ? -28.188 47.406 23.125 1 93.25 757 ASN A C 1
ATOM 6114 O O . ASN A 1 757 ? -29.156 46.656 23.297 1 93.25 757 ASN A O 1
ATOM 6118 N N . GLY A 1 758 ? -27.75 48.156 24.031 1 89 758 GLY A N 1
ATOM 6119 C CA . GLY A 1 758 ? -28.172 47.969 25.422 1 89 758 GLY A CA 1
ATOM 6120 C C . GLY A 1 758 ? -27.672 46.688 26.031 1 89 758 GLY A C 1
ATOM 6121 O O . GLY A 1 758 ? -26.625 46.156 25.641 1 89 758 GLY A O 1
ATOM 6122 N N . LYS A 1 759 ? -28.406 46.188 27 1 86.06 759 LYS A N 1
ATOM 6123 C CA . LYS A 1 759 ? -27.969 45 27.75 1 86.06 759 LYS A CA 1
ATOM 6124 C C . LYS A 1 759 ? -28.234 43.719 26.984 1 86.06 759 LYS A C 1
ATOM 6126 O O . LYS A 1 759 ? -27.469 42.75 27.062 1 86.06 759 LYS A O 1
ATOM 6131 N N . ASN A 1 760 ? -29.312 43.719 26.25 1 90.62 760 ASN A N 1
ATOM 6132 C CA . ASN A 1 760 ? -29.719 42.438 25.641 1 90.62 760 ASN A CA 1
ATOM 6133 C C . ASN A 1 760 ? -29.953 42.594 24.141 1 90.62 760 ASN A C 1
ATOM 6135 O O . ASN A 1 760 ? -30.266 41.625 23.453 1 90.62 760 ASN A O 1
ATOM 6139 N N . GLY A 1 761 ? -29.703 43.75 23.672 1 94.69 761 GLY A N 1
ATOM 6140 C CA . GLY A 1 761 ? -30.031 44 22.281 1 94.69 761 GLY A CA 1
ATOM 6141 C C . GLY A 1 761 ? -28.812 43.969 21.359 1 94.69 761 GLY A C 1
ATOM 6142 O O . GLY A 1 761 ? -27.688 43.875 21.828 1 94.69 761 GLY A O 1
ATOM 6143 N N . ILE A 1 762 ? -29.125 44.031 20.016 1 96.81 762 ILE A N 1
ATOM 6144 C CA . ILE A 1 762 ? -28.062 43.969 19.016 1 96.81 762 ILE A CA 1
ATOM 6145 C C . ILE A 1 762 ? -28.453 44.781 17.781 1 96.81 762 ILE A C 1
ATOM 6147 O O . ILE A 1 762 ? -29.641 44.844 17.422 1 96.81 762 ILE A O 1
ATOM 6151 N N . PHE A 1 763 ? -27.594 45.5 17.375 1 97.69 763 PHE A N 1
ATOM 6152 C CA . PHE A 1 763 ? -27.641 46.062 16.031 1 97.69 763 PHE A CA 1
ATOM 6153 C C . PHE A 1 763 ? -26.766 45.25 15.07 1 97.69 763 PHE A C 1
ATOM 6155 O O . PHE A 1 763 ? -25.609 44.969 15.367 1 97.69 763 PHE A O 1
ATOM 6162 N N . ALA A 1 764 ? -27.359 44.844 13.93 1 98.25 764 ALA A N 1
ATOM 6163 C CA . ALA A 1 764 ? -26.609 44.062 12.945 1 98.25 764 ALA A CA 1
ATOM 6164 C C . ALA A 1 764 ? -26.812 44.594 11.539 1 98.25 764 ALA A C 1
ATOM 6166 O O . ALA A 1 764 ? -27.938 44.906 11.141 1 98.25 764 ALA A O 1
ATOM 6167 N N . GLU A 1 765 ? -25.812 44.875 10.938 1 98.5 765 GLU A N 1
ATOM 6168 C CA . GLU A 1 765 ? -25.812 45.062 9.484 1 98.5 765 GLU A CA 1
ATOM 6169 C C . GLU A 1 765 ? -25.297 43.812 8.773 1 98.5 765 GLU A C 1
ATOM 6171 O O . GLU A 1 765 ? -24.188 43.375 9.016 1 98.5 765 GLU A O 1
ATOM 6176 N N . ILE A 1 766 ? -26.094 43.25 7.93 1 98.44 766 ILE A N 1
ATOM 6177 C CA . ILE A 1 766 ? -25.797 41.938 7.32 1 98.44 766 ILE A CA 1
ATOM 6178 C C . ILE A 1 766 ? -25.891 42.062 5.801 1 98.44 766 ILE A C 1
ATOM 6180 O O . ILE A 1 766 ? -26.812 42.719 5.277 1 98.44 766 ILE A O 1
ATOM 6184 N N . VAL A 1 767 ? -24.969 41.562 5.137 1 98.06 767 VAL A N 1
ATOM 6185 C CA . VAL A 1 767 ? -25.031 41.406 3.688 1 98.06 767 VAL A CA 1
ATOM 6186 C C . VAL A 1 767 ? -24.891 39.938 3.322 1 98.06 767 VAL A C 1
ATOM 6188 O O . VAL A 1 767 ? -23.953 39.25 3.756 1 98.06 767 VAL A O 1
ATOM 6191 N N . ILE A 1 768 ? -25.812 39.406 2.656 1 96.94 768 ILE A N 1
ATOM 6192 C CA . ILE A 1 768 ? -25.688 38.031 2.137 1 96.94 768 ILE A CA 1
ATOM 6193 C C . ILE A 1 768 ? -25.812 38.062 0.614 1 96.94 768 ILE A C 1
ATOM 6195 O O . ILE A 1 768 ? -26.469 38.938 0.046 1 96.94 768 ILE A O 1
ATOM 6199 N N . PRO A 1 769 ? -25.156 37.125 -0.048 1 95.5 769 PRO A N 1
ATOM 6200 C CA . PRO A 1 769 ? -25.094 37.156 -1.512 1 95.5 769 PRO A CA 1
ATOM 6201 C C . PRO A 1 769 ? -26.453 36.906 -2.158 1 95.5 769 PRO A C 1
ATOM 6203 O O . PRO A 1 769 ? -27.406 36.531 -1.477 1 95.5 769 PRO A O 1
ATOM 6206 N N . GLY A 1 770 ? -26.5 37.125 -3.508 1 89.88 770 GLY A N 1
ATOM 6207 C CA . GLY A 1 770 ? -27.719 36.875 -4.273 1 89.88 770 GLY A CA 1
ATOM 6208 C C . GLY A 1 770 ? -28.109 35.406 -4.293 1 89.88 770 GLY A C 1
ATOM 6209 O O . GLY A 1 770 ? -27.25 34.531 -4.246 1 89.88 770 GLY A O 1
ATOM 6210 N N . LYS A 1 771 ? -29.375 35.125 -4.332 1 84.31 771 LYS A N 1
ATOM 6211 C CA . LYS A 1 771 ? -29.953 33.781 -4.445 1 84.31 771 LYS A CA 1
ATOM 6212 C C . LYS A 1 771 ? -29.672 32.969 -3.197 1 84.31 771 LYS A C 1
ATOM 6214 O O . LYS A 1 771 ? -29.578 31.734 -3.271 1 84.31 771 LYS A O 1
ATOM 6219 N N . THR A 1 772 ? -29.328 33.594 -2.111 1 91.12 772 THR A N 1
ATOM 6220 C CA . THR A 1 772 ? -29.172 32.938 -0.812 1 91.12 772 THR A CA 1
ATOM 6221 C C . THR A 1 772 ? -30.234 33.469 0.166 1 91.12 772 THR A C 1
ATOM 6223 O O . THR A 1 772 ? -30.734 34.562 0.014 1 91.12 772 THR A O 1
ATOM 6226 N N . THR A 1 773 ? -30.688 32.656 1.004 1 93.88 773 THR A N 1
ATOM 6227 C CA . THR A 1 773 ? -31.531 33.031 2.129 1 93.88 773 THR A CA 1
ATOM 6228 C C . THR A 1 773 ? -30.891 32.625 3.451 1 93.88 773 THR A C 1
ATOM 6230 O O . THR A 1 773 ? -29.828 31.984 3.465 1 93.88 773 THR A O 1
ATOM 6233 N N . GLY A 1 774 ? -31.484 33.094 4.508 1 96.94 774 GLY A N 1
ATOM 6234 C CA . GLY A 1 774 ? -30.906 32.688 5.793 1 96.94 774 GLY A CA 1
ATOM 6235 C C . GLY A 1 774 ? -31.734 33.188 6.977 1 96.94 774 GLY A C 1
ATOM 6236 O O . GLY A 1 774 ? -32.875 33.625 6.809 1 96.94 774 GLY A O 1
ATOM 6237 N N . VAL A 1 775 ? -31.156 32.906 8.047 1 98.06 775 VAL A N 1
ATOM 6238 C CA . VAL A 1 775 ? -31.781 33.281 9.305 1 98.06 775 VAL A CA 1
ATOM 6239 C C . VAL A 1 775 ? -30.766 33.969 10.211 1 98.06 775 VAL A C 1
ATOM 6241 O O . VAL A 1 775 ? -29.609 33.531 10.281 1 98.06 775 VAL A O 1
ATOM 6244 N N . PHE A 1 776 ? -31.172 35.094 10.742 1 98.25 776 PHE A N 1
ATOM 6245 C CA . PHE A 1 776 ? -30.453 35.688 11.844 1 98.25 776 PHE A CA 1
ATOM 6246 C C . PHE A 1 776 ? -31.062 35.312 13.188 1 98.25 776 PHE A C 1
ATOM 6248 O O . PHE A 1 776 ? -32.281 35.469 13.383 1 98.25 776 PHE A O 1
ATOM 6255 N N . ASN A 1 777 ? -30.266 34.75 14 1 98 777 ASN A N 1
ATOM 6256 C CA . ASN A 1 777 ? -30.75 34.344 15.312 1 98 777 ASN A CA 1
ATOM 6257 C C . ASN A 1 777 ? -30 35.062 16.438 1 98 777 ASN A C 1
ATOM 6259 O O . ASN A 1 777 ? -28.781 34.969 16.531 1 98 777 ASN A O 1
ATOM 6263 N N . TRP A 1 778 ? -30.703 35.781 17.266 1 96.81 778 TRP A N 1
ATOM 6264 C CA . TRP A 1 778 ? -30.141 36.469 18.438 1 96.81 778 TRP A CA 1
ATOM 6265 C C . TRP A 1 778 ? -30.953 36.125 19.688 1 96.81 778 TRP A C 1
ATOM 6267 O O . TRP A 1 778 ? -32.094 36.594 19.844 1 96.81 778 TRP A O 1
ATOM 6277 N N . LYS A 1 779 ? -30.328 35.281 20.531 1 91.81 779 LYS A N 1
ATOM 6278 C CA . LYS A 1 779 ? -30.938 34.906 21.797 1 91.81 779 LYS A CA 1
ATOM 6279 C C . LYS A 1 779 ? -32.344 34.344 21.594 1 91.81 779 LYS A C 1
ATOM 6281 O O . LYS A 1 779 ? -33.281 34.781 22.281 1 91.81 779 LYS A O 1
ATOM 6286 N N . GLY A 1 780 ? -32.469 33.531 20.578 1 91.75 780 GLY A N 1
ATOM 6287 C CA . GLY A 1 780 ? -33.719 32.812 20.359 1 91.75 780 GLY A CA 1
ATOM 6288 C C . GLY A 1 780 ? -34.656 33.531 19.375 1 91.75 780 GLY A C 1
ATOM 6289 O O . GLY A 1 780 ? -35.594 32.906 18.844 1 91.75 780 GLY A O 1
ATOM 6290 N N . LYS A 1 781 ? -34.5 34.812 19.141 1 95.25 781 LYS A N 1
ATOM 6291 C CA . LYS A 1 781 ? -35.281 35.531 18.156 1 95.25 781 LYS A CA 1
ATOM 6292 C C . LYS A 1 781 ? -34.75 35.344 16.75 1 95.25 781 LYS A C 1
ATOM 6294 O O . LYS A 1 781 ? -33.562 35.625 16.484 1 95.25 781 LYS A O 1
ATOM 6299 N N . GLU A 1 782 ? -35.594 34.938 15.859 1 97.12 782 GLU A N 1
ATOM 6300 C CA . GLU A 1 782 ? -35.188 34.625 14.492 1 97.12 782 GLU A CA 1
ATOM 6301 C C . GLU A 1 782 ? -35.75 35.656 13.508 1 97.12 782 GLU A C 1
ATOM 6303 O O . GLU A 1 782 ? -36.906 36.062 13.617 1 97.12 782 GLU A O 1
ATOM 6308 N N . ILE A 1 783 ? -34.969 36.125 12.719 1 97.81 783 ILE A N 1
ATOM 6309 C CA . ILE A 1 783 ? -35.344 37.031 11.641 1 97.81 783 ILE A CA 1
ATOM 6310 C C . ILE A 1 783 ? -34.875 36.469 10.305 1 97.81 783 ILE A C 1
ATOM 6312 O O . ILE A 1 783 ? -33.719 36.094 10.148 1 97.81 783 ILE A O 1
ATOM 6316 N N . ARG A 1 784 ? -35.75 36.344 9.336 1 97.38 784 ARG A N 1
ATOM 6317 C CA . ARG A 1 784 ? -35.406 35.844 8 1 97.38 784 ARG A CA 1
ATOM 6318 C C . ARG A 1 784 ? -34.5 36.875 7.277 1 97.38 784 ARG A C 1
ATOM 6320 O O . ARG A 1 784 ? -34.719 38.062 7.391 1 97.38 784 ARG A O 1
ATOM 6327 N N . LEU A 1 785 ? -33.531 36.375 6.664 1 97.5 785 LEU A N 1
ATOM 6328 C CA . LEU A 1 785 ? -32.625 37.219 5.91 1 97.5 785 LEU A CA 1
ATOM 6329 C C . LEU A 1 785 ? -32.938 37.188 4.418 1 97.5 785 LEU A C 1
ATOM 6331 O O . LEU A 1 785 ? -33.312 36.125 3.895 1 97.5 785 LEU A O 1
ATOM 6335 N N . HIS A 1 786 ? -32.844 38.25 3.766 1 94.38 786 HIS A N 1
ATOM 6336 C CA . HIS A 1 786 ? -32.969 38.344 2.314 1 94.38 786 HIS A CA 1
ATOM 6337 C C . HIS A 1 786 ? -31.656 38.688 1.658 1 94.38 786 HIS A C 1
ATOM 6339 O O . HIS A 1 786 ? -30.719 39.156 2.334 1 94.38 786 HIS A O 1
ATOM 6345 N N . GLU A 1 787 ? -31.609 38.562 0.341 1 94.5 787 GLU A N 1
ATOM 6346 C CA . GLU A 1 787 ? -30.391 38.875 -0.413 1 94.5 787 GLU A CA 1
ATOM 6347 C C . GLU A 1 787 ? -30.031 40.344 -0.296 1 94.5 787 GLU A C 1
ATOM 6349 O O . GLU A 1 787 ? -30.922 41.219 -0.259 1 94.5 787 GLU A O 1
ATOM 6354 N N . GLY A 1 788 ? -28.719 40.594 -0.262 1 95.31 788 GLY A N 1
ATOM 6355 C CA . GLY A 1 788 ? -28.25 41.969 -0.208 1 95.31 788 GLY A CA 1
ATOM 6356 C C . GLY A 1 788 ? -28.109 42.5 1.207 1 95.31 788 GLY A C 1
ATOM 6357 O O . GLY A 1 788 ? -28.047 41.719 2.162 1 95.31 788 GLY A O 1
ATOM 6358 N N . LYS A 1 789 ? -28.031 43.75 1.287 1 97.06 789 LYS A N 1
ATOM 6359 C CA . LYS A 1 789 ? -27.781 44.438 2.559 1 97.06 789 LYS A CA 1
ATOM 6360 C C . LYS A 1 789 ? -29.078 44.594 3.35 1 97.06 789 LYS A C 1
ATOM 6362 O O . LYS A 1 789 ? -30.125 44.906 2.777 1 97.06 789 LYS A O 1
ATOM 6367 N N . GLN A 1 790 ? -29.078 44.344 4.668 1 97.44 790 GLN A N 1
ATOM 6368 C CA . GLN A 1 790 ? -30.188 44.594 5.574 1 97.44 790 GLN A CA 1
ATOM 6369 C C . GLN A 1 790 ? -29.703 44.969 6.969 1 97.44 790 GLN A C 1
ATOM 6371 O O . GLN A 1 790 ? -28.562 44.656 7.332 1 97.44 790 GLN A O 1
ATOM 6376 N N . THR A 1 791 ? -30.469 45.625 7.652 1 97.69 791 THR A N 1
ATOM 6377 C CA . THR A 1 791 ? -30.172 46.031 9.023 1 97.69 791 THR A CA 1
ATOM 6378 C C . THR A 1 791 ? -31.203 45.469 9.992 1 97.69 791 THR A C 1
ATOM 6380 O O . THR A 1 791 ? -32.406 45.469 9.695 1 97.69 791 THR A O 1
ATOM 6383 N N . ILE A 1 792 ? -30.734 44.969 11.016 1 97.5 792 ILE A N 1
ATOM 6384 C CA . ILE A 1 792 ? -31.578 44.375 12.055 1 97.5 792 ILE A CA 1
ATOM 6385 C C . ILE A 1 792 ? -31.297 45.062 13.391 1 97.5 792 ILE A C 1
ATOM 6387 O O . ILE A 1 792 ? -30.141 45.25 13.773 1 97.5 792 ILE A O 1
ATOM 6391 N N . LYS A 1 793 ? -32.344 45.5 13.977 1 95.38 793 LYS A N 1
ATOM 6392 C CA . LYS A 1 793 ? -32.25 46.062 15.328 1 95.38 793 LYS A CA 1
ATOM 6393 C C . LYS A 1 793 ? -33.219 45.344 16.266 1 95.38 793 LYS A C 1
ATOM 6395 O O . LYS A 1 793 ? -34.438 45.344 16.047 1 95.38 793 LYS A O 1
ATOM 6400 N N . ILE A 1 794 ? -32.688 44.719 17.125 1 93.25 794 ILE A N 1
ATOM 6401 C CA . ILE A 1 794 ? -33.469 44.031 18.141 1 93.25 794 ILE A CA 1
ATOM 6402 C C . ILE A 1 794 ? -33.219 44.656 19.5 1 93.25 794 ILE A C 1
ATOM 6404 O O . ILE A 1 794 ? -32.062 44.875 19.891 1 93.25 794 ILE A O 1
ATOM 6408 N N . MET B 1 1 ? -13.922 -83.062 -2.123 1 20.3 1 MET B N 1
ATOM 6409 C CA . MET B 1 1 ? -12.859 -82.125 -1.786 1 20.3 1 MET B CA 1
ATOM 6410 C C . MET B 1 1 ? -13.406 -80.688 -1.723 1 20.3 1 MET B C 1
ATOM 6412 O O . MET B 1 1 ? -13.914 -80.188 -2.717 1 20.3 1 MET B O 1
ATOM 6416 N N . LYS B 1 2 ? -13.914 -80.375 -0.463 1 24.66 2 LYS B N 1
ATOM 6417 C CA . LYS B 1 2 ? -14.68 -79.312 0.156 1 24.66 2 LYS B CA 1
ATOM 6418 C C . LYS B 1 2 ? -13.953 -77.938 0.01 1 24.66 2 LYS B C 1
ATOM 6420 O O . LYS B 1 2 ? -12.836 -77.812 0.492 1 24.66 2 LYS B O 1
ATOM 6425 N N . PHE B 1 3 ? -14.008 -77.375 -1.238 1 25.09 3 PHE B N 1
ATOM 6426 C CA . PHE B 1 3 ? -13.328 -76.125 -1.644 1 25.09 3 PHE B CA 1
ATOM 6427 C C . PHE B 1 3 ? -13.734 -75 -0.744 1 25.09 3 PHE B C 1
ATOM 6429 O O . PHE B 1 3 ? -14.898 -74.562 -0.726 1 25.09 3 PHE B O 1
ATOM 6436 N N . ARG B 1 4 ? -13.227 -74.938 0.494 1 31.45 4 ARG B N 1
ATOM 6437 C CA . ARG B 1 4 ? -13.453 -73.938 1.497 1 31.45 4 ARG B CA 1
ATOM 6438 C C . ARG B 1 4 ? -13.016 -72.562 0.986 1 31.45 4 ARG B C 1
ATOM 6440 O O . ARG B 1 4 ? -11.844 -72.375 0.642 1 31.45 4 ARG B O 1
ATOM 6447 N N . LEU B 1 5 ? -13.859 -71.875 0.246 1 27.67 5 LEU B N 1
ATOM 6448 C CA . LEU B 1 5 ? -13.688 -70.5 -0.229 1 27.67 5 LEU B CA 1
ATOM 6449 C C . LEU B 1 5 ? -13.422 -69.562 0.934 1 27.67 5 LEU B C 1
ATOM 6451 O O . LEU B 1 5 ? -14.281 -69.375 1.807 1 27.67 5 LEU B O 1
ATOM 6455 N N . VAL B 1 6 ? -12.258 -69.625 1.543 1 28.55 6 VAL B N 1
ATOM 6456 C CA . VAL B 1 6 ? -11.906 -68.688 2.621 1 28.55 6 VAL B CA 1
ATOM 6457 C C . VAL B 1 6 ? -11.969 -67.25 2.117 1 28.55 6 VAL B C 1
ATOM 6459 O O . VAL B 1 6 ? -11.273 -66.875 1.168 1 28.55 6 VAL B O 1
ATOM 6462 N N . ILE B 1 7 ? -13.117 -66.625 2.195 1 27.12 7 ILE B N 1
ATOM 6463 C CA . ILE B 1 7 ? -13.352 -65.188 1.952 1 27.12 7 ILE B CA 1
ATOM 6464 C C . ILE B 1 7 ? -12.477 -64.375 2.883 1 27.12 7 ILE B C 1
ATOM 6466 O O . ILE B 1 7 ? -12.602 -64.438 4.105 1 27.12 7 ILE B O 1
ATOM 6470 N N . VAL B 1 8 ? -11.219 -64.188 2.535 1 27.52 8 VAL B N 1
ATOM 6471 C CA . VAL B 1 8 ? -10.32 -63.281 3.26 1 27.52 8 VAL B CA 1
ATOM 6472 C C . VAL B 1 8 ? -10.898 -61.875 3.283 1 27.52 8 VAL B C 1
ATOM 6474 O O . VAL B 1 8 ? -11.102 -61.281 2.23 1 27.52 8 VAL B O 1
ATOM 6477 N N . ILE B 1 9 ? -11.781 -61.594 4.191 1 27.92 9 ILE B N 1
ATOM 6478 C CA . ILE B 1 9 ? -12.266 -60.25 4.5 1 27.92 9 ILE B CA 1
ATOM 6479 C C . ILE B 1 9 ? -11.086 -59.312 4.797 1 27.92 9 ILE B C 1
ATOM 6481 O O . ILE B 1 9 ? -10.328 -59.562 5.738 1 27.92 9 ILE B O 1
ATOM 6485 N N . CYS B 1 10 ? -10.461 -58.781 3.742 1 25.59 10 CYS B N 1
ATOM 6486 C CA . CYS B 1 10 ? -9.469 -57.719 3.895 1 25.59 10 CYS B CA 1
ATOM 6487 C C . CYS B 1 10 ? -10.016 -56.594 4.754 1 25.59 10 CYS B C 1
ATOM 6489 O O . CYS B 1 10 ? -10.984 -55.938 4.371 1 25.59 10 CYS B O 1
ATOM 6491 N N . ILE B 1 11 ? -10.031 -56.75 6.035 1 28.91 11 ILE B N 1
ATOM 6492 C CA . ILE B 1 11 ? -10.242 -55.688 6.98 1 28.91 11 ILE B CA 1
ATOM 6493 C C . ILE B 1 11 ? -9.32 -54.5 6.633 1 28.91 11 ILE B C 1
ATOM 6495 O O . ILE B 1 11 ? -8.094 -54.625 6.707 1 28.91 11 ILE B O 1
ATOM 6499 N N . ILE B 1 12 ? -9.766 -53.75 5.641 1 27.11 12 ILE B N 1
ATOM 6500 C CA . ILE B 1 12 ? -9.094 -52.5 5.406 1 27.11 12 ILE B CA 1
ATOM 6501 C C . ILE B 1 12 ? -9.07 -51.688 6.695 1 27.11 12 ILE B C 1
ATOM 6503 O O . ILE B 1 12 ? -10.125 -51.312 7.219 1 27.11 12 ILE B O 1
ATOM 6507 N N . PHE B 1 13 ? -8.156 -52.031 7.598 1 28.38 13 PHE B N 1
ATOM 6508 C CA . PHE B 1 13 ? -7.836 -51.062 8.664 1 28.38 13 PHE B CA 1
ATOM 6509 C C . PHE B 1 13 ? -7.625 -49.688 8.102 1 28.38 13 PHE B C 1
ATOM 6511 O O . PHE B 1 13 ? -6.699 -49.438 7.316 1 28.38 13 PHE B O 1
ATOM 6518 N N . CYS B 1 14 ? -8.727 -49.062 7.887 1 27.84 14 CYS B N 1
ATOM 6519 C CA . CYS B 1 14 ? -8.656 -47.625 7.66 1 27.84 14 CYS B CA 1
ATOM 6520 C C . CYS B 1 14 ? -7.805 -46.938 8.727 1 27.84 14 CYS B C 1
ATOM 6522 O O . CYS B 1 14 ? -8.227 -46.812 9.875 1 27.84 14 CYS B O 1
ATOM 6524 N N . LYS B 1 15 ? -6.52 -47.219 8.711 1 28.42 15 LYS B N 1
ATOM 6525 C CA . LYS B 1 15 ? -5.676 -46.344 9.516 1 28.42 15 LYS B CA 1
ATOM 6526 C C . LYS B 1 15 ? -6.027 -44.875 9.281 1 28.42 15 LYS B C 1
ATOM 6528 O O . LYS B 1 15 ? -5.859 -44.375 8.172 1 28.42 15 LYS B O 1
ATOM 6533 N N . ILE B 1 16 ? -7.035 -44.5 9.953 1 29.73 16 ILE B N 1
ATOM 6534 C CA . ILE B 1 16 ? -7.195 -43.062 10.117 1 29.73 16 ILE B CA 1
ATOM 6535 C C . ILE B 1 16 ? -5.84 -42.406 10.398 1 29.73 16 ILE B C 1
ATOM 6537 O O . ILE B 1 16 ? -5.211 -42.688 11.422 1 29.73 16 ILE B O 1
ATOM 6541 N N . ASN B 1 17 ? -5.047 -42.375 9.383 1 27.97 17 ASN B N 1
ATOM 6542 C CA . ASN B 1 17 ? -3.891 -41.5 9.586 1 27.97 17 ASN B CA 1
ATOM 6543 C C . ASN B 1 17 ? -4.258 -40.25 10.375 1 27.97 17 ASN B C 1
ATOM 6545 O O . ASN B 1 17 ? -5.105 -39.469 9.945 1 27.97 17 ASN B O 1
ATOM 6549 N N . GLN B 1 18 ? -4.293 -40.469 11.672 1 27.66 18 GLN B N 1
ATOM 6550 C CA . GLN B 1 18 ? -4.191 -39.25 12.484 1 27.66 18 GLN B CA 1
ATOM 6551 C C . GLN B 1 18 ? -3.215 -38.25 11.859 1 27.66 18 GLN B C 1
ATOM 6553 O O . GLN B 1 18 ? -2.02 -38.531 11.75 1 27.66 18 GLN B O 1
ATOM 6558 N N . THR B 1 19 ? -3.615 -37.656 10.805 1 32.06 19 THR B N 1
ATOM 6559 C CA . THR B 1 19 ? -2.801 -36.469 10.508 1 32.06 19 THR B CA 1
ATOM 6560 C C . THR B 1 19 ? -2.227 -35.875 11.789 1 32.06 19 THR B C 1
ATOM 6562 O O . THR B 1 19 ? -2.963 -35.594 12.734 1 32.06 19 THR B O 1
ATOM 6565 N N . ALA B 1 20 ? -1.113 -36.344 12.164 1 33.31 20 ALA B N 1
ATOM 6566 C CA . ALA B 1 20 ? -0.382 -35.594 13.195 1 33.31 20 ALA B CA 1
ATOM 6567 C C . ALA B 1 20 ? -0.719 -34.125 13.156 1 33.31 20 ALA B C 1
ATOM 6569 O O . ALA B 1 20 ? -0.376 -33.406 12.195 1 33.31 20 ALA B O 1
ATOM 6570 N N . GLY B 1 21 ? -1.898 -33.844 13.633 1 37.09 21 GLY B N 1
ATOM 6571 C CA . GLY B 1 21 ? -2.268 -32.469 13.828 1 37.09 21 GLY B CA 1
ATOM 6572 C C . GLY B 1 21 ? -1.103 -31.594 14.258 1 37.09 21 GLY B C 1
ATOM 6573 O O . GLY B 1 21 ? -0.438 -31.875 15.258 1 37.09 21 GLY B O 1
ATOM 6574 N N . GLN B 1 22 ? -0.333 -31.125 13.359 1 41.5 22 GLN B N 1
ATOM 6575 C CA . GLN B 1 22 ? 0.572 -30.094 13.836 1 41.5 22 GLN B CA 1
ATOM 6576 C C . GLN B 1 22 ? -0.025 -29.344 15.031 1 41.5 22 GLN B C 1
ATOM 6578 O O . GLN B 1 22 ? -1.103 -28.75 14.922 1 41.5 22 GLN B O 1
ATOM 6583 N N . THR B 1 23 ? 0.099 -29.828 16.172 1 45.56 23 THR B N 1
ATOM 6584 C CA . THR B 1 23 ? -0.238 -29.094 17.391 1 45.56 23 THR B CA 1
ATOM 6585 C C . THR B 1 23 ? -0.007 -27.609 17.203 1 45.56 23 THR B C 1
ATOM 6587 O O . THR B 1 23 ? 1.098 -27.172 16.859 1 45.56 23 THR B O 1
ATOM 6590 N N . THR B 1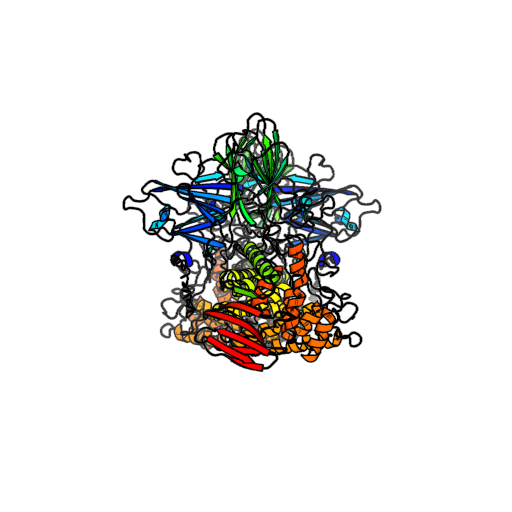 24 ? -1.046 -26.938 16.781 1 58.44 24 THR B N 1
ATOM 6591 C CA . THR B 1 24 ? -0.989 -25.469 16.703 1 58.44 24 THR B CA 1
ATOM 6592 C C . THR B 1 24 ? -0.261 -24.891 17.906 1 58.44 24 THR B C 1
ATOM 6594 O O . THR B 1 24 ? -0.716 -25.047 19.047 1 58.44 24 THR B O 1
ATOM 6597 N N . LEU B 1 25 ? 1.088 -24.781 17.75 1 71.56 25 LEU B N 1
ATOM 6598 C CA . LEU B 1 25 ? 1.876 -24.109 18.781 1 71.56 25 LEU B CA 1
ATOM 6599 C C . LEU B 1 25 ? 1.194 -22.828 19.25 1 71.56 25 LEU B C 1
ATOM 6601 O O . LEU B 1 25 ? 0.725 -22.031 18.422 1 71.56 25 LEU B O 1
ATOM 6605 N N . GLN B 1 26 ? 0.806 -22.891 20.438 1 83.5 26 GLN B N 1
ATOM 6606 C CA . GLN B 1 26 ? 0.173 -21.719 21.031 1 83.5 26 GLN B CA 1
ATOM 6607 C C . GLN B 1 26 ? 1.182 -20.594 21.219 1 83.5 26 GLN B C 1
ATOM 6609 O O . GLN B 1 26 ? 2.225 -20.781 21.859 1 83.5 26 GLN B O 1
ATOM 6614 N N . ILE B 1 27 ? 0.982 -19.531 20.594 1 93.88 27 ILE B N 1
ATOM 6615 C CA . ILE B 1 27 ? 1.812 -18.328 20.703 1 93.88 27 ILE B CA 1
ATOM 6616 C C . ILE B 1 27 ? 1.476 -17.578 21.984 1 93.88 27 ILE B C 1
ATOM 6618 O O . ILE B 1 27 ? 0.302 -17.438 22.344 1 93.88 27 ILE B O 1
ATOM 6622 N N . ASN B 1 28 ? 2.467 -17.203 22.656 1 95 28 ASN B N 1
ATOM 6623 C CA . ASN B 1 28 ? 2.281 -16.344 23.828 1 95 28 ASN B CA 1
ATOM 6624 C C . ASN B 1 28 ? 1.384 -15.156 23.516 1 95 28 ASN B C 1
ATOM 6626 O O . ASN B 1 28 ? 1.693 -14.359 22.625 1 95 28 ASN B O 1
ATOM 6630 N N . ASN B 1 29 ? 0.342 -15.008 24.25 1 93.56 29 ASN B N 1
ATOM 6631 C CA . ASN B 1 29 ? -0.674 -13.992 24 1 93.56 29 ASN B CA 1
ATOM 6632 C C . ASN B 1 29 ? -0.087 -12.586 24.047 1 93.56 29 ASN B C 1
ATOM 6634 O O . ASN B 1 29 ? -0.57 -11.68 23.359 1 93.56 29 ASN B O 1
ATOM 6638 N N . GLN B 1 30 ? 0.891 -12.398 24.812 1 93.5 30 GLN B N 1
ATOM 6639 C CA . GLN B 1 30 ? 1.517 -11.086 24.922 1 93.5 30 GLN B CA 1
ATOM 6640 C C . GLN B 1 30 ? 2.098 -10.633 23.578 1 93.5 30 GLN B C 1
ATOM 6642 O O . GLN B 1 30 ? 2.131 -9.438 23.297 1 93.5 30 GLN B O 1
ATOM 6647 N N . LEU B 1 31 ? 2.535 -11.594 22.844 1 96.06 31 LEU B N 1
ATOM 6648 C CA . LEU B 1 31 ? 3.15 -11.281 21.562 1 96.06 31 LEU B CA 1
ATOM 6649 C C . LEU B 1 31 ? 2.09 -10.953 20.516 1 96.06 31 LEU B C 1
ATOM 6651 O O . LEU B 1 31 ? 2.404 -10.414 19.453 1 96.06 31 LEU B O 1
ATOM 6655 N N . LEU B 1 32 ? 0.828 -11.203 20.859 1 95.44 32 LEU B N 1
ATOM 6656 C CA . LEU B 1 32 ? -0.262 -10.945 19.922 1 95.44 32 LEU B CA 1
ATOM 6657 C C . LEU B 1 32 ? -0.892 -9.586 20.188 1 95.44 32 LEU B C 1
ATOM 6659 O O . LEU B 1 32 ? -1.657 -9.078 19.359 1 95.44 32 LEU B O 1
ATOM 6663 N N . LYS B 1 33 ? -0.509 -8.867 21.312 1 93.19 33 LYS B N 1
ATOM 6664 C CA . LYS B 1 33 ? -1.283 -7.691 21.703 1 93.19 33 LYS B CA 1
ATOM 6665 C C . LYS B 1 33 ? -0.368 -6.523 22.047 1 93.19 33 LYS B C 1
ATOM 6667 O O . LYS B 1 33 ? -0.829 -5.496 22.562 1 93.19 33 LYS B O 1
ATOM 6672 N N . SER B 1 34 ? 0.891 -6.719 21.844 1 92.44 34 SER B N 1
ATOM 6673 C CA . SER B 1 34 ? 1.802 -5.637 22.203 1 92.44 34 SER B CA 1
ATOM 6674 C C . SER B 1 34 ? 3.127 -5.762 21.453 1 92.44 34 SER B C 1
ATOM 6676 O O . SER B 1 34 ? 3.42 -6.809 20.875 1 92.44 34 SER B O 1
ATOM 6678 N N . SER B 1 35 ? 3.879 -4.738 21.547 1 95.56 35 SER B N 1
ATOM 6679 C CA . SER B 1 35 ? 5.203 -4.711 20.938 1 95.56 35 SER B CA 1
ATOM 6680 C C . SER B 1 35 ? 6.09 -5.824 21.484 1 95.56 35 SER B C 1
ATOM 6682 O O . SER B 1 35 ? 6.051 -6.121 22.672 1 95.56 35 SER B O 1
ATOM 6684 N N . TRP B 1 36 ? 6.832 -6.379 20.656 1 97.69 36 TRP B N 1
ATOM 6685 C CA . TRP B 1 36 ? 7.73 -7.457 21.062 1 97.69 36 TRP B CA 1
ATOM 6686 C C . TRP B 1 36 ? 8.992 -6.898 21.719 1 97.69 36 TRP B C 1
ATOM 6688 O O . TRP B 1 36 ? 9.422 -5.785 21.406 1 97.69 36 TRP B O 1
ATOM 6698 N N . PRO B 1 37 ? 9.547 -7.648 22.656 1 97.5 37 PRO B N 1
ATOM 6699 C CA . PRO B 1 37 ? 10.797 -7.211 23.281 1 97.5 37 PRO B CA 1
ATOM 6700 C C . PRO B 1 37 ? 11.984 -7.266 22.328 1 97.5 37 PRO B C 1
ATOM 6702 O O . PRO B 1 37 ? 12.93 -6.488 22.453 1 97.5 37 PRO B O 1
ATOM 6705 N N . ALA B 1 38 ? 11.992 -8.203 21.359 1 98.5 38 ALA B N 1
ATOM 6706 C CA . ALA B 1 38 ? 13.07 -8.273 20.375 1 98.5 38 ALA B CA 1
ATOM 6707 C C . ALA B 1 38 ? 13.086 -7.039 19.484 1 98.5 38 ALA B C 1
ATOM 6709 O O . ALA B 1 38 ? 12.18 -6.203 19.562 1 98.5 38 ALA B O 1
ATOM 6710 N N . PHE B 1 39 ? 14.18 -6.863 18.734 1 98.62 39 PHE B N 1
ATOM 6711 C CA . PHE B 1 39 ? 14.312 -5.801 17.75 1 98.62 39 PHE B CA 1
ATOM 6712 C C . PHE B 1 39 ? 14.422 -6.375 16.344 1 98.62 39 PHE B C 1
ATOM 6714 O O . PHE B 1 39 ? 15.055 -7.414 16.141 1 98.62 39 PHE B O 1
ATOM 6721 N N . TRP B 1 40 ? 13.727 -5.766 15.398 1 98.69 40 TRP B N 1
ATOM 6722 C CA . TRP B 1 40 ? 14.258 -5.906 14.047 1 98.69 40 TRP B CA 1
ATOM 6723 C C . TRP B 1 40 ? 15.711 -5.449 13.984 1 98.69 40 TRP B C 1
ATOM 6725 O O . TRP B 1 40 ? 16.047 -4.371 14.477 1 98.69 40 TRP B O 1
ATOM 6735 N N . ILE B 1 41 ? 16.531 -6.254 13.344 1 98.75 41 ILE B N 1
ATOM 6736 C CA . ILE B 1 41 ? 17.938 -5.871 13.273 1 98.75 41 ILE B CA 1
ATOM 6737 C C . ILE B 1 41 ? 18.391 -5.895 11.812 1 98.75 41 ILE B C 1
ATOM 6739 O O . ILE B 1 41 ? 17.766 -6.543 10.969 1 98.75 41 ILE B O 1
ATOM 6743 N N . THR B 1 42 ? 19.438 -5.184 11.523 1 98.25 42 THR B N 1
ATOM 6744 C CA . THR B 1 42 ? 20.047 -5.121 10.203 1 98.25 42 THR B CA 1
ATOM 6745 C C . THR B 1 42 ? 21.547 -4.945 10.312 1 98.25 42 THR B C 1
ATOM 6747 O O . THR B 1 42 ? 22.109 -4.977 11.414 1 98.25 42 THR B O 1
ATOM 6750 N N . SER B 1 43 ? 22.219 -4.945 9.188 1 97.81 43 SER B N 1
ATOM 6751 C CA . SER B 1 43 ? 23.656 -4.672 9.141 1 97.81 43 SER B CA 1
ATOM 6752 C C . SER B 1 43 ? 23.922 -3.172 9.156 1 97.81 43 SER B C 1
ATOM 6754 O O . SER B 1 43 ? 23.328 -2.416 8.383 1 97.81 43 SER B O 1
ATOM 6756 N N . PRO B 1 44 ? 24.859 -2.781 10.016 1 95.44 44 PRO B N 1
ATOM 6757 C CA . PRO B 1 44 ? 25.188 -1.354 10.016 1 95.44 44 PRO B CA 1
ATOM 6758 C C . PRO B 1 44 ? 25.812 -0.891 8.703 1 95.44 44 PRO B C 1
ATOM 6760 O O . PRO B 1 44 ? 26.531 -1.652 8.055 1 95.44 44 PRO B O 1
ATOM 6763 N N . ASN B 1 45 ? 25.531 0.348 8.258 1 87.88 45 ASN B N 1
ATOM 6764 C CA . ASN B 1 45 ? 26.109 1.024 7.102 1 87.88 45 ASN B CA 1
ATOM 6765 C C . ASN B 1 45 ? 25.797 0.277 5.805 1 87.88 45 ASN B C 1
ATOM 6767 O O . ASN B 1 45 ? 26.547 0.387 4.828 1 87.88 45 ASN B O 1
ATOM 6771 N N . SER B 1 46 ? 24.828 -0.551 5.848 1 88.31 46 SER B N 1
ATOM 6772 C CA . SER B 1 46 ? 24.469 -1.285 4.637 1 88.31 46 SER B CA 1
ATOM 6773 C C . SER B 1 46 ? 23.359 -0.571 3.863 1 88.31 46 SER B C 1
ATOM 6775 O O . SER B 1 46 ? 22.672 0.281 4.414 1 88.31 46 SER B O 1
ATOM 6777 N N . GLN B 1 47 ? 23.312 -0.889 2.555 1 89.38 47 GLN B N 1
ATOM 6778 C CA . GLN B 1 47 ? 22.219 -0.424 1.705 1 89.38 47 GLN B CA 1
ATOM 6779 C C . GLN B 1 47 ? 20.984 -1.307 1.865 1 89.38 47 GLN B C 1
ATOM 6781 O O . GLN B 1 47 ? 20.766 -2.227 1.074 1 89.38 47 GLN B O 1
ATOM 6786 N N . GLN B 1 48 ? 20.156 -0.969 2.719 1 90.94 48 GLN B N 1
ATOM 6787 C CA . GLN B 1 48 ? 19.125 -1.859 3.246 1 90.94 48 GLN B CA 1
ATOM 6788 C C . GLN B 1 48 ? 18.016 -2.088 2.223 1 90.94 48 GLN B C 1
ATOM 6790 O O . GLN B 1 48 ? 17.219 -3.02 2.359 1 90.94 48 GLN B O 1
ATOM 6795 N N . ARG B 1 49 ? 17.953 -1.252 1.181 1 94.44 49 ARG B N 1
ATOM 6796 C CA . ARG B 1 49 ? 16.875 -1.415 0.218 1 94.44 49 ARG B CA 1
ATOM 6797 C C . ARG B 1 49 ? 17.406 -1.878 -1.134 1 94.44 49 ARG B C 1
ATOM 6799 O O . ARG B 1 49 ? 16.688 -1.833 -2.137 1 94.44 49 ARG B O 1
ATOM 6806 N N . GLU B 1 50 ? 18.656 -2.297 -1.184 1 94.75 50 GLU B N 1
ATOM 6807 C CA . GLU B 1 50 ? 19.297 -2.826 -2.381 1 94.75 50 GLU B CA 1
ATOM 6808 C C . GLU B 1 50 ? 19.578 -4.316 -2.236 1 94.75 50 GLU B C 1
ATOM 6810 O O . GLU B 1 50 ? 19.375 -4.895 -1.168 1 94.75 50 GLU B O 1
ATOM 6815 N N . TYR B 1 51 ? 20.062 -4.883 -3.338 1 95.94 51 TYR B N 1
ATOM 6816 C CA . TYR B 1 51 ? 20.484 -6.281 -3.307 1 95.94 51 TYR B CA 1
ATOM 6817 C C . TYR B 1 51 ? 21.547 -6.504 -2.238 1 95.94 51 TYR B C 1
ATOM 6819 O O . TYR B 1 51 ? 22.516 -5.746 -2.146 1 95.94 51 TYR B O 1
ATOM 6827 N N . GLY B 1 52 ? 21.375 -7.488 -1.429 1 97.25 52 GLY B N 1
ATOM 6828 C CA . GLY B 1 52 ? 22.359 -7.895 -0.438 1 97.25 52 GLY B CA 1
ATOM 6829 C C . GLY B 1 52 ? 22.016 -9.219 0.227 1 97.25 52 GLY B C 1
ATOM 6830 O O . GLY B 1 52 ? 20.844 -9.57 0.358 1 97.25 52 GLY B O 1
ATOM 6831 N N . VAL B 1 53 ? 23.047 -9.938 0.554 1 98.44 53 VAL B N 1
ATOM 6832 C CA . VAL B 1 53 ? 22.953 -11.18 1.323 1 98.44 53 VAL B CA 1
ATOM 6833 C C . VAL B 1 53 ? 23.719 -11.023 2.637 1 98.44 53 VAL B C 1
ATOM 6835 O O . VAL B 1 53 ? 24.859 -10.555 2.65 1 98.44 53 VAL B O 1
ATOM 6838 N N . TYR B 1 54 ? 23.125 -11.375 3.74 1 98.69 54 TYR B N 1
ATOM 6839 C CA . TYR B 1 54 ? 23.672 -11.086 5.062 1 98.69 54 TYR B CA 1
ATOM 6840 C C . TYR B 1 54 ? 23.672 -12.336 5.934 1 98.69 54 TYR B C 1
ATOM 6842 O O . TYR B 1 54 ? 22.719 -13.117 5.922 1 98.69 54 TYR B O 1
ATOM 6850 N N . HIS B 1 55 ? 24.781 -12.531 6.648 1 98.75 55 HIS B N 1
ATOM 6851 C CA . HIS B 1 55 ? 24.922 -13.586 7.645 1 98.75 55 HIS B CA 1
ATOM 6852 C C . HIS B 1 55 ? 24.688 -13.047 9.055 1 98.75 55 HIS B C 1
ATOM 6854 O O . HIS B 1 55 ? 25.422 -12.18 9.523 1 98.75 55 HIS B O 1
ATOM 6860 N N . PHE B 1 56 ? 23.641 -13.477 9.727 1 98.88 56 PHE B N 1
ATOM 6861 C CA . PHE B 1 56 ? 23.391 -13.172 11.125 1 98.88 56 PHE B CA 1
ATOM 6862 C C . PHE B 1 56 ? 23.656 -14.383 12 1 98.88 56 PHE B C 1
ATOM 6864 O O . PHE B 1 56 ? 23.359 -15.516 11.617 1 98.88 56 PHE B O 1
ATOM 6871 N N . ARG B 1 57 ? 24.234 -14.211 13.203 1 98.69 57 ARG B N 1
ATOM 6872 C CA . ARG B 1 57 ? 24.391 -15.352 14.102 1 98.69 57 ARG B CA 1
ATOM 6873 C C . ARG B 1 57 ? 24.516 -14.891 15.555 1 98.69 57 ARG B C 1
ATOM 6875 O O . ARG B 1 57 ? 24.922 -13.75 15.812 1 98.69 57 ARG B O 1
ATOM 6882 N N . LYS B 1 58 ? 24.188 -15.648 16.406 1 98.62 58 LYS B N 1
ATOM 6883 C CA . LYS B 1 58 ? 24.312 -15.453 17.844 1 98.62 58 LYS B CA 1
ATOM 6884 C C . LYS B 1 58 ? 24.703 -16.75 18.547 1 98.62 58 LYS B C 1
ATOM 6886 O O . LYS B 1 58 ? 24.156 -17.812 18.234 1 98.62 58 LYS B O 1
ATOM 6891 N N . VAL B 1 59 ? 25.688 -16.656 19.375 1 97.69 59 VAL B N 1
ATOM 6892 C CA . VAL B 1 59 ? 26.047 -17.75 20.266 1 97.69 59 VAL B CA 1
ATOM 6893 C C . VAL B 1 59 ? 25.375 -17.547 21.625 1 97.69 59 VAL B C 1
ATOM 6895 O O . VAL B 1 59 ? 25.328 -16.438 22.141 1 97.69 59 VAL B O 1
ATOM 6898 N N . PHE B 1 60 ? 24.828 -18.578 22.156 1 95.75 60 PHE B N 1
ATOM 6899 C CA . PHE B 1 60 ? 24.188 -18.484 23.469 1 95.75 60 PHE B CA 1
ATOM 6900 C C . PHE B 1 60 ? 24.406 -19.766 24.281 1 95.75 60 PHE B C 1
ATOM 6902 O O . PHE B 1 60 ? 24.781 -20.797 23.719 1 95.75 60 PHE B O 1
ATOM 6909 N N . LEU B 1 61 ? 24.25 -19.625 25.547 1 93.69 61 LEU B N 1
ATOM 6910 C CA . LEU B 1 61 ? 24.469 -20.734 26.453 1 93.69 61 LEU B CA 1
ATOM 6911 C C . LEU B 1 61 ? 23.172 -21.219 27.078 1 93.69 61 LEU B C 1
ATOM 6913 O O . LEU B 1 61 ? 22.375 -20.406 27.578 1 93.69 61 LEU B O 1
ATOM 6917 N N . LEU B 1 62 ? 22.938 -22.5 26.922 1 91.19 62 LEU B N 1
ATOM 6918 C CA . LEU B 1 62 ? 21.812 -23.094 27.656 1 91.19 62 LEU B CA 1
ATOM 6919 C C . LEU B 1 62 ? 22.25 -23.516 29.062 1 91.19 62 LEU B C 1
ATOM 6921 O O . LEU B 1 62 ? 23.375 -23.984 29.234 1 91.19 62 LEU B O 1
ATOM 6925 N N . PRO B 1 63 ? 21.312 -23.328 29.969 1 78.94 63 PRO B N 1
ATOM 6926 C CA . PRO B 1 63 ? 21.688 -23.75 31.312 1 78.94 63 PRO B CA 1
ATOM 6927 C C . PRO B 1 63 ? 21.938 -25.25 31.438 1 78.94 63 PRO B C 1
ATOM 6929 O O . PRO B 1 63 ? 21.484 -26.016 30.578 1 78.94 63 PRO B O 1
ATOM 6932 N N . THR B 1 64 ? 22.75 -25.562 32.375 1 74.12 64 THR B N 1
ATOM 6933 C CA . THR B 1 64 ? 23.203 -26.922 32.625 1 74.12 64 THR B CA 1
ATOM 6934 C C . THR B 1 64 ? 22.047 -27.828 33 1 74.12 64 THR B C 1
ATOM 6936 O O . THR B 1 64 ? 22.172 -29.047 33.062 1 74.12 64 THR B O 1
ATOM 6939 N N . SER B 1 65 ? 20.906 -27.281 33.406 1 69.56 65 SER B N 1
ATOM 6940 C CA . SER B 1 65 ? 19.797 -28.125 33.844 1 69.56 65 SER B CA 1
ATOM 6941 C C . SER B 1 65 ? 19.219 -28.938 32.688 1 69.56 65 SER B C 1
ATOM 6943 O O . SER B 1 65 ? 18.297 -29.719 32.875 1 69.56 65 SER B O 1
ATOM 6945 N N . GLY B 1 66 ? 19.797 -28.953 31.562 1 76.94 66 GLY B N 1
ATOM 6946 C CA . GLY B 1 66 ? 19.406 -29.812 30.453 1 76.94 66 GLY B CA 1
ATOM 6947 C C . GLY B 1 66 ? 18.703 -29.078 29.328 1 76.94 66 GLY B C 1
ATOM 6948 O O . GLY B 1 66 ? 18.484 -27.875 29.422 1 76.94 66 GLY B O 1
ATOM 6949 N N . ILE B 1 67 ? 18.453 -29.75 28.25 1 84.12 67 ILE B N 1
ATOM 6950 C CA . ILE B 1 67 ? 17.734 -29.266 27.078 1 84.12 67 ILE B CA 1
ATOM 6951 C C . ILE B 1 67 ? 16.25 -29.188 27.375 1 84.12 67 ILE B C 1
ATOM 6953 O O . ILE B 1 67 ? 15.641 -30.156 27.844 1 84.12 67 ILE B O 1
ATOM 6957 N N . PRO B 1 68 ? 15.734 -28.016 27.188 1 90.62 68 PRO B N 1
ATOM 6958 C CA . PRO B 1 68 ? 14.297 -27.891 27.438 1 90.62 68 PRO B CA 1
ATOM 6959 C C . PRO B 1 68 ? 13.469 -28.812 26.531 1 90.62 68 PRO B C 1
ATOM 6961 O O . PRO B 1 68 ? 13.906 -29.141 25.422 1 90.62 68 PRO B O 1
ATOM 6964 N N . LYS B 1 69 ? 12.32 -29.156 26.969 1 91 69 LYS B N 1
ATOM 6965 C CA . LYS B 1 69 ? 11.414 -29.984 26.188 1 91 69 LYS B CA 1
ATOM 6966 C C . LYS B 1 69 ? 10.914 -29.234 24.953 1 91 69 LYS B C 1
ATOM 6968 O O . LYS B 1 69 ? 10.633 -29.859 23.922 1 91 69 LYS B O 1
ATOM 6973 N N . SER B 1 70 ? 10.773 -27.953 25.172 1 94.06 70 SER B N 1
ATOM 6974 C CA . SER B 1 70 ? 10.352 -27.094 24.078 1 94.06 70 SER B CA 1
ATOM 6975 C C . SER B 1 70 ? 11.109 -25.766 24.094 1 94.06 70 SER B C 1
ATOM 6977 O O . SER B 1 70 ? 11.484 -25.281 25.172 1 94.06 70 SER B O 1
ATOM 6979 N N . PHE B 1 71 ? 11.422 -25.297 22.969 1 96.19 71 PHE B N 1
ATOM 6980 C CA . PHE B 1 71 ? 12.055 -24 22.766 1 96.19 71 PHE B CA 1
ATOM 6981 C C . PHE B 1 71 ? 11.469 -23.297 21.547 1 96.19 71 PHE B C 1
ATOM 6983 O O . PHE B 1 71 ? 12.023 -23.375 20.453 1 96.19 71 PHE B O 1
ATOM 6990 N N . LEU B 1 72 ? 10.367 -22.5 21.797 1 97.25 72 LEU B N 1
ATOM 6991 C CA . LEU B 1 72 ? 9.602 -21.906 20.703 1 97.25 72 LEU B CA 1
ATOM 6992 C C . LEU B 1 72 ? 10.164 -20.547 20.328 1 97.25 72 LEU B C 1
ATOM 6994 O O . LEU B 1 72 ? 10.375 -19.688 21.188 1 97.25 72 LEU B O 1
ATOM 6998 N N . ILE B 1 73 ? 10.398 -20.438 19.047 1 98.12 73 ILE B N 1
ATOM 6999 C CA . ILE B 1 73 ? 10.859 -19.141 18.547 1 98.12 73 ILE B CA 1
ATOM 7000 C C . ILE B 1 73 ? 9.93 -18.656 17.438 1 98.12 73 ILE B C 1
ATOM 7002 O O . ILE B 1 73 ? 9.242 -19.453 16.797 1 98.12 73 ILE B O 1
ATOM 7006 N N . HIS B 1 74 ? 9.781 -17.375 17.234 1 98.56 74 HIS B N 1
ATOM 7007 C CA . HIS B 1 74 ? 9.125 -16.703 16.125 1 98.56 74 HIS B CA 1
ATOM 7008 C C . HIS B 1 74 ? 10.141 -15.984 15.242 1 98.56 74 HIS B C 1
ATOM 7010 O O . HIS B 1 74 ? 10.891 -15.125 15.711 1 98.56 74 HIS B O 1
ATOM 7016 N N . VAL B 1 75 ? 10.203 -16.344 13.953 1 98.75 75 VAL B N 1
ATOM 7017 C CA . VAL B 1 75 ? 11.297 -15.883 13.102 1 98.75 75 VAL B CA 1
ATOM 7018 C C . VAL B 1 75 ? 10.734 -15.328 11.797 1 98.75 75 VAL B C 1
ATOM 7020 O O . VAL B 1 75 ? 9.75 -15.852 11.266 1 98.75 75 VAL B O 1
ATOM 7023 N N . THR B 1 76 ? 11.242 -14.25 11.344 1 98.81 76 THR B N 1
ATOM 7024 C CA . THR B 1 76 ? 10.922 -13.68 10.039 1 98.81 76 THR B CA 1
ATOM 7025 C C . THR B 1 76 ? 12.062 -12.797 9.531 1 98.81 76 THR B C 1
ATOM 7027 O O . THR B 1 76 ? 13.125 -12.727 10.156 1 98.81 76 THR B O 1
ATOM 7030 N N . ALA B 1 77 ? 11.945 -12.32 8.328 1 98.81 77 ALA B N 1
ATOM 7031 C CA . ALA B 1 77 ? 12.93 -11.422 7.734 1 98.81 77 ALA B CA 1
ATOM 7032 C C . ALA B 1 77 ? 12.328 -10.641 6.574 1 98.81 77 ALA B C 1
ATOM 7034 O O . ALA B 1 77 ? 11.266 -10.992 6.062 1 98.81 77 ALA B O 1
ATOM 7035 N N . ASP B 1 78 ? 12.969 -9.633 6.34 1 98.19 78 ASP B N 1
ATOM 7036 C CA . ASP B 1 78 ? 12.797 -8.883 5.098 1 98.19 78 ASP B CA 1
ATOM 7037 C C . ASP B 1 78 ? 14.031 -9 4.211 1 98.19 78 ASP B C 1
ATOM 7039 O O . ASP B 1 78 ? 15.078 -8.422 4.516 1 98.19 78 ASP B O 1
ATOM 7043 N N . ASN B 1 79 ? 14.023 -9.695 3.223 1 94.94 79 ASN B N 1
ATOM 7044 C CA . ASN B 1 79 ? 12.828 -10.234 2.588 1 94.94 79 ASN B CA 1
ATOM 7045 C C . ASN B 1 79 ? 12.656 -11.719 2.9 1 94.94 79 ASN B C 1
ATOM 7047 O O . ASN B 1 79 ? 11.531 -12.195 3.098 1 94.94 79 ASN B O 1
ATOM 7051 N N . ARG B 1 80 ? 13.82 -12.43 2.865 1 97.62 80 ARG B N 1
ATOM 7052 C CA . ARG B 1 80 ? 13.805 -13.875 3.078 1 97.62 80 ARG B CA 1
ATOM 7053 C C . ARG B 1 80 ? 14.906 -14.305 4.039 1 97.62 80 ARG B C 1
ATOM 7055 O O . ARG B 1 80 ? 15.883 -13.578 4.234 1 97.62 80 ARG B O 1
ATOM 7062 N N . TYR B 1 81 ? 14.68 -15.484 4.617 1 98.56 81 TYR B N 1
ATOM 7063 C CA . TYR B 1 81 ? 15.719 -16.016 5.492 1 98.56 81 TYR B CA 1
ATOM 7064 C C . TYR B 1 81 ? 15.836 -17.531 5.34 1 98.56 81 TYR B C 1
ATOM 7066 O O . TYR B 1 81 ? 14.914 -18.188 4.852 1 98.56 81 TYR B O 1
ATOM 7074 N N . ARG B 1 82 ? 16.953 -18.031 5.613 1 98.62 82 ARG B N 1
ATOM 7075 C CA . ARG B 1 82 ? 17.203 -19.438 5.918 1 98.62 82 ARG B CA 1
ATOM 7076 C C . ARG B 1 82 ? 17.828 -19.594 7.297 1 98.62 82 ARG B C 1
ATOM 7078 O O . ARG B 1 82 ? 18.875 -19 7.578 1 98.62 82 ARG B O 1
ATOM 7085 N N . LEU B 1 83 ? 17.219 -20.359 8.148 1 98.75 83 LEU B N 1
ATOM 7086 C CA . LEU B 1 83 ? 17.562 -20.453 9.562 1 98.75 83 LEU B CA 1
ATOM 7087 C C . LEU B 1 83 ? 18.375 -21.719 9.844 1 98.75 83 LEU B C 1
ATOM 7089 O O . LEU B 1 83 ? 18.078 -22.781 9.312 1 98.75 83 LEU B O 1
ATOM 7093 N N . PHE B 1 84 ? 19.391 -21.562 10.734 1 98.75 84 PHE B N 1
ATOM 7094 C CA . PHE B 1 84 ? 20.25 -22.672 11.156 1 98.75 84 PHE B CA 1
ATOM 7095 C C . PHE B 1 84 ? 20.359 -22.719 12.68 1 98.75 84 PHE B C 1
ATOM 7097 O O . PHE B 1 84 ? 20.375 -21.672 13.336 1 98.75 84 PHE B O 1
ATOM 7104 N N . VAL B 1 85 ? 20.469 -23.875 13.211 1 98.56 85 VAL B N 1
ATOM 7105 C CA . VAL B 1 85 ? 20.828 -24.094 14.602 1 98.56 85 VAL B CA 1
ATOM 7106 C C . VAL B 1 85 ? 21.984 -25.094 14.688 1 98.56 85 VAL B C 1
ATOM 7108 O O . VAL B 1 85 ? 21.875 -26.219 14.195 1 98.56 85 VAL B O 1
ATOM 7111 N N . ASN B 1 86 ? 23.078 -24.656 15.258 1 98.19 86 ASN B N 1
ATOM 7112 C CA . ASN B 1 86 ? 24.297 -25.453 15.383 1 98.19 86 ASN B CA 1
ATOM 7113 C C . ASN B 1 86 ? 24.703 -26.062 14.039 1 98.19 86 ASN B C 1
ATOM 7115 O O . ASN B 1 86 ? 25.062 -27.234 13.961 1 98.19 86 ASN B O 1
ATOM 7119 N N . GLY B 1 87 ? 24.484 -25.281 13.023 1 97.75 87 GLY B N 1
ATOM 7120 C CA . GLY B 1 87 ? 24.953 -25.656 11.695 1 97.75 87 GLY B CA 1
ATOM 7121 C C . GLY B 1 87 ? 23.922 -26.422 10.891 1 97.75 87 GLY B C 1
ATOM 7122 O O . GLY B 1 87 ? 24.078 -26.609 9.68 1 97.75 87 GLY B O 1
ATOM 7123 N N . LYS B 1 88 ? 22.875 -26.797 11.469 1 97.38 88 LYS B N 1
ATOM 7124 C CA . LYS B 1 88 ? 21.828 -27.547 10.781 1 97.38 88 LYS B CA 1
ATOM 7125 C C . LYS B 1 88 ? 20.734 -26.625 10.25 1 97.38 88 LYS B C 1
ATOM 7127 O O . LYS B 1 88 ? 20.219 -25.781 10.984 1 97.38 88 LYS B O 1
ATOM 7132 N N . PRO B 1 89 ? 20.406 -26.797 8.945 1 97.19 89 PRO B N 1
ATOM 7133 C CA . PRO B 1 89 ? 19.297 -26 8.438 1 97.19 89 PRO B CA 1
ATOM 7134 C C . PRO B 1 89 ? 17.953 -26.406 9.047 1 97.19 89 PRO B C 1
ATOM 7136 O O . PRO B 1 89 ? 17.641 -27.594 9.125 1 97.19 89 PRO B O 1
ATOM 7139 N N . ILE B 1 90 ? 17.188 -25.438 9.445 1 96.62 90 ILE B N 1
ATOM 7140 C CA . ILE B 1 90 ? 15.922 -25.656 10.141 1 96.62 90 ILE B CA 1
ATOM 7141 C C . ILE B 1 90 ? 14.75 -25.344 9.211 1 96.62 90 ILE B C 1
ATOM 7143 O O . ILE B 1 90 ? 13.797 -26.109 9.125 1 96.62 90 ILE B O 1
ATOM 7147 N N . TYR B 1 91 ? 14.773 -24.156 8.672 1 96.81 91 TYR B N 1
ATOM 7148 C CA . TYR B 1 91 ? 13.633 -23.703 7.891 1 96.81 91 TYR B CA 1
ATOM 7149 C C . TYR B 1 91 ? 14 -22.469 7.07 1 96.81 91 TYR B C 1
ATOM 7151 O O . TYR B 1 91 ? 14.945 -21.75 7.402 1 96.81 91 TYR B O 1
ATOM 7159 N N . SER B 1 92 ? 13.266 -22.312 5.941 1 97.38 92 SER B N 1
ATOM 7160 C CA . SER B 1 92 ? 13.398 -21.125 5.105 1 97.38 92 SER B CA 1
ATOM 7161 C C . SER B 1 92 ? 12.062 -20.391 4.977 1 97.38 92 SER B C 1
ATOM 7163 O O . SER B 1 92 ? 11.023 -21.016 4.734 1 97.38 92 SER B O 1
ATOM 7165 N N . GLY B 1 93 ? 12.016 -19.125 5.168 1 96.69 93 GLY B N 1
ATOM 7166 C CA . GLY B 1 93 ? 10.844 -18.266 5.043 1 96.69 93 GLY B CA 1
ATOM 7167 C C . GLY B 1 93 ? 11.195 -16.812 4.816 1 96.69 93 GLY B C 1
ATOM 7168 O O . GLY B 1 93 ? 12.258 -16.5 4.273 1 96.69 93 GLY B O 1
ATOM 7169 N N . PRO B 1 94 ? 10.258 -16.016 5.262 1 97.88 94 PRO B N 1
ATOM 7170 C CA . PRO B 1 94 ? 8.875 -16.25 5.68 1 97.88 94 PRO B CA 1
ATOM 7171 C C . PRO B 1 94 ? 7.934 -16.469 4.5 1 97.88 94 PRO B C 1
ATOM 7173 O O . PRO B 1 94 ? 8.328 -16.312 3.346 1 97.88 94 PRO B O 1
ATOM 7176 N N . ALA B 1 95 ? 6.699 -16.844 4.77 1 97.75 95 ALA B N 1
ATOM 7177 C CA . ALA B 1 95 ? 5.664 -16.859 3.74 1 97.75 95 ALA B CA 1
ATOM 7178 C C . ALA B 1 95 ? 5.418 -15.461 3.184 1 97.75 95 ALA B C 1
ATOM 7180 O O . ALA B 1 95 ? 5.57 -14.461 3.896 1 97.75 95 ALA B O 1
ATOM 7181 N N . HIS B 1 96 ? 5.051 -15.438 1.919 1 97.31 96 HIS B N 1
ATOM 7182 C CA . HIS B 1 96 ? 4.758 -14.148 1.294 1 97.31 96 HIS B CA 1
ATOM 7183 C C . HIS B 1 96 ? 3.609 -13.438 2.002 1 97.31 96 HIS B C 1
ATOM 7185 O O . HIS B 1 96 ? 2.609 -14.07 2.355 1 97.31 96 HIS B O 1
ATOM 7191 N N . GLY B 1 97 ? 3.758 -12.234 2.312 1 97 97 GLY B N 1
ATOM 7192 C CA . GLY B 1 97 ? 2.764 -11.312 2.84 1 97 97 GLY B CA 1
ATOM 7193 C C . GLY B 1 97 ? 2.939 -9.891 2.334 1 97 97 GLY B C 1
ATOM 7194 O O . GLY B 1 97 ? 3.402 -9.68 1.21 1 97 97 GLY B O 1
ATOM 7195 N N . ASP B 1 98 ? 2.398 -8.977 2.986 1 96.75 98 ASP B N 1
ATOM 7196 C CA . ASP B 1 98 ? 2.58 -7.559 2.697 1 96.75 98 ASP B CA 1
ATOM 7197 C C . ASP B 1 98 ? 2.885 -6.773 3.969 1 96.75 98 ASP B C 1
ATOM 7199 O O . ASP B 1 98 ? 3.098 -7.359 5.031 1 96.75 98 ASP B O 1
ATOM 7203 N N . LEU B 1 99 ? 3.078 -5.504 3.885 1 96.5 99 LEU B N 1
ATOM 7204 C CA . LEU B 1 99 ? 3.549 -4.711 5.016 1 96.5 99 LEU B CA 1
ATOM 7205 C C . LEU B 1 99 ? 2.482 -4.625 6.102 1 96.5 99 LEU B C 1
ATOM 7207 O O . LEU B 1 99 ? 2.795 -4.359 7.262 1 96.5 99 LEU B O 1
ATOM 7211 N N . PHE B 1 100 ? 1.182 -4.871 5.809 1 95.88 100 PHE B N 1
ATOM 7212 C CA . PHE B 1 100 ? 0.089 -4.867 6.773 1 95.88 100 PHE B CA 1
ATOM 7213 C C . PHE B 1 100 ? -0.046 -6.23 7.441 1 95.88 100 PHE B C 1
ATOM 7215 O O . PHE B 1 100 ? -0.532 -6.332 8.57 1 95.88 100 PHE B O 1
ATOM 7222 N N . ASN B 1 101 ? 0.375 -7.25 6.719 1 95.94 101 ASN B N 1
ATOM 7223 C CA . ASN B 1 101 ? 0.368 -8.633 7.188 1 95.94 101 ASN B CA 1
ATOM 7224 C C . ASN B 1 101 ? 1.703 -9.32 6.918 1 95.94 101 ASN B C 1
ATOM 7226 O O . ASN B 1 101 ? 1.81 -10.148 6.012 1 95.94 101 ASN B O 1
ATOM 7230 N N . TRP B 1 102 ? 2.625 -9.031 7.703 1 98.19 102 TRP B N 1
ATOM 7231 C CA . TRP B 1 102 ? 3.943 -9.633 7.551 1 98.19 102 TRP B CA 1
ATOM 7232 C C . TRP B 1 102 ? 4.047 -10.93 8.352 1 98.19 102 TRP B C 1
ATOM 7234 O O . TRP B 1 102 ? 4.07 -10.898 9.586 1 98.19 102 TRP B O 1
ATOM 7244 N N . PHE B 1 103 ? 4.18 -12.008 7.762 1 98.38 103 PHE B N 1
ATOM 7245 C CA . PHE B 1 103 ? 4.078 -13.305 8.422 1 98.38 103 PHE B CA 1
ATOM 7246 C C . PHE B 1 103 ? 5.387 -13.664 9.117 1 98.38 103 PHE B C 1
ATOM 7248 O O . PHE B 1 103 ? 6.469 -13.312 8.633 1 98.38 103 PHE B O 1
ATOM 7255 N N . TYR B 1 104 ? 5.262 -14.312 10.227 1 98.38 104 TYR B N 1
ATOM 7256 C CA . TYR B 1 104 ? 6.383 -14.969 10.891 1 98.38 104 TYR B CA 1
ATOM 7257 C C . TYR B 1 104 ? 6.078 -16.438 11.141 1 98.38 104 TYR B C 1
ATOM 7259 O O . TYR B 1 104 ? 4.914 -16.844 11.25 1 98.38 104 TYR B O 1
ATOM 7267 N N . GLU B 1 105 ? 7.141 -17.266 11.203 1 98.12 105 GLU B N 1
ATOM 7268 C CA . GLU B 1 105 ? 7.012 -18.688 11.516 1 98.12 105 GLU B CA 1
ATOM 7269 C C . GLU B 1 105 ? 7.27 -18.953 13 1 98.12 105 GLU B C 1
ATOM 7271 O O . GLU B 1 105 ? 8.133 -18.312 13.609 1 98.12 105 GLU B O 1
ATOM 7276 N N . THR B 1 106 ? 6.52 -19.781 13.547 1 98 106 THR B N 1
ATOM 7277 C CA . THR B 1 106 ? 6.754 -20.328 14.883 1 98 106 THR B CA 1
ATOM 7278 C C . THR B 1 106 ? 7.359 -21.719 14.797 1 98 106 THR B C 1
ATOM 7280 O O . THR B 1 106 ? 6.762 -22.625 14.211 1 98 106 THR B O 1
ATOM 7283 N N . ILE B 1 107 ? 8.539 -21.891 15.383 1 97.56 107 ILE B N 1
ATOM 7284 C CA . ILE B 1 107 ? 9.266 -23.156 15.258 1 97.56 107 ILE B CA 1
ATOM 7285 C C . ILE B 1 107 ? 9.773 -23.594 16.625 1 97.56 107 ILE B C 1
ATOM 7287 O O . ILE B 1 107 ? 10.312 -22.781 17.391 1 97.56 107 ILE B O 1
ATOM 7291 N N . ASP B 1 108 ? 9.57 -24.828 16.984 1 97.19 108 ASP B N 1
ATOM 7292 C CA . ASP B 1 108 ? 10.227 -25.406 18.156 1 97.19 108 ASP B CA 1
ATOM 7293 C C . ASP B 1 108 ? 11.602 -25.953 17.797 1 97.19 108 ASP B C 1
ATOM 7295 O O . ASP B 1 108 ? 11.719 -26.953 17.078 1 97.19 108 ASP B O 1
ATOM 7299 N N . ILE B 1 109 ? 12.664 -25.391 18.359 1 97.38 109 ILE B N 1
ATOM 7300 C CA . ILE B 1 109 ? 14 -25.766 17.922 1 97.38 109 ILE B CA 1
ATOM 7301 C C . ILE B 1 109 ? 14.672 -26.641 18.984 1 97.38 109 ILE B C 1
ATOM 7303 O O . ILE B 1 109 ? 15.875 -26.891 18.922 1 97.38 109 ILE B O 1
ATOM 7307 N N . ALA B 1 110 ? 13.945 -27.094 19.938 1 96.31 110 ALA B N 1
ATOM 7308 C CA . ALA B 1 110 ? 14.492 -27.859 21.062 1 96.31 110 ALA B CA 1
ATOM 7309 C C . ALA B 1 110 ? 15.305 -29.047 20.562 1 96.31 110 ALA B C 1
ATOM 7311 O O . ALA B 1 110 ? 16.375 -29.344 21.094 1 96.31 110 ALA B O 1
ATOM 7312 N N . ALA B 1 111 ? 14.836 -29.734 19.578 1 95.62 111 ALA B N 1
ATOM 7313 C CA . ALA B 1 111 ? 15.445 -30.969 19.078 1 95.62 111 ALA B CA 1
ATOM 7314 C C . ALA B 1 111 ? 16.812 -30.688 18.453 1 95.62 111 ALA B C 1
ATOM 7316 O O . ALA B 1 111 ? 17.594 -31.609 18.234 1 95.62 111 ALA B O 1
ATOM 7317 N N . TYR B 1 112 ? 17.078 -29.469 18.219 1 97.06 112 TYR B N 1
ATOM 7318 C CA . TYR B 1 112 ? 18.312 -29.125 17.516 1 97.06 112 TYR B CA 1
ATOM 7319 C C . TYR B 1 112 ? 19.328 -28.516 18.484 1 97.06 112 TYR B C 1
ATOM 7321 O O . TYR B 1 112 ? 20.453 -28.203 18.078 1 97.06 112 TYR B O 1
ATOM 7329 N N . LEU B 1 113 ? 18.953 -28.359 19.672 1 96.69 113 LEU B N 1
ATOM 7330 C CA . LEU B 1 113 ? 19.812 -27.734 20.672 1 96.69 113 LEU B CA 1
ATOM 7331 C C . LEU B 1 113 ? 20.703 -28.766 21.359 1 96.69 113 LEU B C 1
ATOM 7333 O O . LEU B 1 113 ? 20.406 -29.969 21.312 1 96.69 113 LEU B O 1
ATOM 7337 N N . LYS B 1 114 ? 21.781 -28.297 21.922 1 93.38 114 LYS B N 1
ATOM 7338 C CA . LYS B 1 114 ? 22.672 -29.109 22.75 1 93.38 114 LYS B CA 1
ATOM 7339 C C . LYS B 1 114 ? 22.969 -28.422 24.078 1 93.38 114 LYS B C 1
ATOM 7341 O O . LYS B 1 114 ? 22.75 -27.219 24.219 1 93.38 114 LYS B O 1
ATOM 7346 N N . GLU B 1 115 ? 23.469 -29.188 24.969 1 92.69 115 GLU B N 1
ATOM 7347 C CA . GLU B 1 115 ? 23.875 -28.594 26.234 1 92.69 115 GLU B CA 1
ATOM 7348 C C . GLU B 1 115 ? 25.078 -27.688 26.062 1 92.69 115 GLU B C 1
ATOM 7350 O O . GLU B 1 115 ? 26 -27.984 25.297 1 92.69 115 GLU B O 1
ATOM 7355 N N . GLY B 1 116 ? 25.047 -26.641 26.797 1 92.38 116 GLY B N 1
ATOM 7356 C CA . GLY B 1 116 ? 26.156 -25.703 26.719 1 92.38 116 GLY B CA 1
ATOM 7357 C C . GLY B 1 116 ? 26.016 -24.703 25.594 1 92.38 116 GLY B C 1
ATOM 7358 O O . GLY B 1 116 ? 24.984 -24.047 25.453 1 92.38 116 GLY B O 1
ATOM 7359 N N . LYS B 1 117 ? 27.109 -24.641 24.859 1 95 117 LYS B N 1
ATOM 7360 C CA . LYS B 1 117 ? 27.234 -23.609 23.828 1 95 117 LYS B CA 1
ATOM 7361 C C . LYS B 1 117 ? 26.422 -23.984 22.578 1 95 117 LYS B C 1
ATOM 7363 O O . LYS B 1 117 ? 26.562 -25.094 22.062 1 95 117 LYS B O 1
ATOM 7368 N N . ASN B 1 118 ? 25.516 -23.078 22.109 1 97.44 118 ASN B N 1
ATOM 7369 C CA . ASN B 1 118 ? 24.719 -23.219 20.906 1 97.44 118 ASN B CA 1
ATOM 7370 C C . ASN B 1 118 ? 24.859 -22 19.984 1 97.44 118 ASN B C 1
ATOM 7372 O O . ASN B 1 118 ? 25.234 -20.922 20.453 1 97.44 118 ASN B O 1
ATOM 7376 N N . THR B 1 119 ? 24.609 -22.234 18.734 1 98.38 119 THR B N 1
ATOM 7377 C CA . THR B 1 119 ? 24.547 -21.141 17.766 1 98.38 119 THR B CA 1
ATOM 7378 C C . THR B 1 119 ? 23.219 -21.141 17.031 1 98.38 119 THR B C 1
ATOM 7380 O O . THR B 1 119 ? 22.703 -22.188 16.656 1 98.38 119 THR B O 1
ATOM 7383 N N . ILE B 1 120 ? 22.625 -20.031 16.922 1 98.69 120 ILE B N 1
ATOM 7384 C CA . ILE B 1 120 ? 21.516 -19.781 16 1 98.69 120 ILE B CA 1
ATOM 7385 C C . ILE B 1 120 ? 21.938 -18.781 14.93 1 98.69 120 ILE B C 1
ATOM 7387 O O . ILE B 1 120 ? 22.578 -17.766 15.234 1 98.69 120 ILE B O 1
ATOM 7391 N N . ALA B 1 121 ? 21.703 -19.125 13.688 1 98.81 121 ALA B N 1
ATOM 7392 C CA . ALA B 1 121 ? 22.203 -18.328 12.57 1 98.81 121 ALA B CA 1
ATOM 7393 C C . ALA B 1 121 ? 21.156 -18.219 11.469 1 98.81 121 ALA B C 1
ATOM 7395 O O . ALA B 1 121 ? 20.281 -19.078 11.352 1 98.81 121 ALA B O 1
ATOM 7396 N N . ALA B 1 122 ? 21.203 -17.125 10.719 1 98.88 122 ALA B N 1
ATOM 7397 C CA . ALA B 1 122 ? 20.266 -16.922 9.617 1 98.88 122 ALA B CA 1
ATOM 7398 C C . ALA B 1 122 ? 20.938 -16.25 8.43 1 98.88 122 ALA B C 1
ATOM 7400 O O . ALA B 1 122 ? 21.672 -15.273 8.594 1 98.88 122 ALA B O 1
ATOM 7401 N N . LEU B 1 123 ? 20.812 -16.844 7.258 1 98.75 123 LEU B N 1
ATOM 7402 C CA . LEU B 1 123 ? 21.094 -16.172 6 1 98.75 123 LEU B CA 1
ATOM 7403 C C . LEU B 1 123 ? 19.906 -15.328 5.551 1 98.75 123 LEU B C 1
ATOM 7405 O O . LEU B 1 123 ? 18.812 -15.852 5.352 1 98.75 123 LEU B O 1
ATOM 7409 N N . VAL B 1 124 ? 20.078 -14.016 5.48 1 98.75 124 VAL B N 1
ATOM 7410 C CA . VAL B 1 124 ? 19.016 -13.086 5.102 1 98.75 124 VAL B CA 1
ATOM 7411 C C . VAL B 1 124 ? 19.391 -12.367 3.809 1 98.75 124 VAL B C 1
ATOM 7413 O O . VAL B 1 124 ? 20.547 -11.945 3.639 1 98.75 124 VAL B O 1
ATOM 7416 N N . TRP B 1 125 ? 18.453 -12.305 2.865 1 98.25 125 TRP B N 1
ATOM 7417 C CA . TRP B 1 125 ? 18.812 -11.594 1.645 1 98.25 125 TRP B CA 1
ATOM 7418 C C . TRP B 1 125 ? 17.656 -10.727 1.156 1 98.25 125 TRP B C 1
ATOM 7420 O O . TRP B 1 125 ? 16.5 -10.953 1.528 1 98.25 125 TRP B O 1
ATOM 7430 N N . ASN B 1 126 ? 17.953 -9.734 0.502 1 97.31 126 ASN B N 1
ATOM 7431 C CA . ASN B 1 126 ? 17.062 -8.812 -0.207 1 97.31 126 ASN B CA 1
ATOM 7432 C C . ASN B 1 126 ? 17.547 -8.562 -1.633 1 97.31 126 ASN B C 1
ATOM 7434 O O . ASN B 1 126 ? 18.75 -8.414 -1.87 1 97.31 126 ASN B O 1
ATOM 7438 N N . MET B 1 127 ? 16.578 -8.555 -2.58 1 96.62 127 MET B N 1
ATOM 7439 C CA . MET B 1 127 ? 17 -8.453 -3.971 1 96.62 127 MET B CA 1
ATOM 7440 C C . MET B 1 127 ? 16.672 -7.078 -4.543 1 96.62 127 MET B C 1
ATOM 7442 O O . MET B 1 127 ? 16.781 -6.863 -5.754 1 96.62 127 MET B O 1
ATOM 7446 N N . GLY B 1 128 ? 16.203 -6.164 -3.67 1 93.88 128 GLY B N 1
ATOM 7447 C CA . GLY B 1 128 ? 16.031 -4.766 -4.035 1 93.88 128 GLY B CA 1
ATOM 7448 C C . GLY B 1 128 ? 15.102 -4.57 -5.219 1 93.88 128 GLY B C 1
ATOM 7449 O O . GLY B 1 128 ? 13.984 -5.09 -5.234 1 93.88 128 GLY B O 1
ATOM 7450 N N . ASN B 1 129 ? 15.57 -3.832 -6.23 1 91.81 129 ASN B N 1
ATOM 7451 C CA . ASN B 1 129 ? 14.75 -3.477 -7.379 1 91.81 129 ASN B CA 1
ATOM 7452 C C . ASN B 1 129 ? 14.641 -4.629 -8.375 1 91.81 129 ASN B C 1
ATOM 7454 O O . ASN B 1 129 ? 13.836 -4.582 -9.305 1 91.81 129 ASN B O 1
ATOM 7458 N N . ILE B 1 130 ? 15.414 -5.703 -8.188 1 94.31 130 ILE B N 1
ATOM 7459 C CA . ILE B 1 130 ? 15.367 -6.832 -9.117 1 94.31 130 ILE B CA 1
ATOM 7460 C C . ILE B 1 130 ? 14.68 -8.023 -8.453 1 94.31 130 ILE B C 1
ATOM 7462 O O . ILE B 1 130 ? 14.758 -9.148 -8.945 1 94.31 130 ILE B O 1
ATOM 7466 N N . ALA B 1 131 ? 14.023 -7.758 -7.309 1 96.38 131 ALA B N 1
ATOM 7467 C CA . ALA B 1 131 ? 13.297 -8.805 -6.594 1 96.38 131 ALA B CA 1
ATOM 7468 C C . ALA B 1 131 ? 12.172 -9.367 -7.449 1 96.38 131 ALA B C 1
ATOM 7470 O O . ALA B 1 131 ? 11.68 -8.703 -8.367 1 96.38 131 ALA B O 1
ATOM 7471 N N . PRO B 1 132 ? 11.789 -10.68 -7.152 1 97.5 132 PRO B N 1
ATOM 7472 C CA . PRO B 1 132 ? 10.555 -11.18 -7.773 1 97.5 132 PRO B CA 1
ATOM 7473 C C . PRO B 1 132 ? 9.367 -10.242 -7.562 1 97.5 132 PRO B C 1
ATOM 7475 O O . PRO B 1 132 ? 9.242 -9.625 -6.5 1 97.5 132 PRO B O 1
ATOM 7478 N N . VAL B 1 133 ? 8.484 -10.18 -8.531 1 97.69 133 VAL B N 1
ATOM 7479 C CA . VAL B 1 133 ? 7.328 -9.297 -8.461 1 97.69 133 VAL B CA 1
ATOM 7480 C C . VAL B 1 133 ? 6.457 -9.672 -7.27 1 97.69 133 VAL B C 1
ATOM 7482 O O . VAL B 1 133 ? 5.805 -8.812 -6.672 1 97.69 133 VAL B O 1
ATOM 7485 N N . ALA B 1 134 ? 6.508 -10.883 -6.82 1 97.69 134 ALA B N 1
ATOM 7486 C CA . ALA B 1 134 ? 5.691 -11.367 -5.711 1 97.69 134 ALA B CA 1
ATOM 7487 C C . ALA B 1 134 ? 6.238 -10.875 -4.375 1 97.69 134 ALA B C 1
ATOM 7489 O O . ALA B 1 134 ? 5.562 -10.977 -3.346 1 97.69 134 ALA B O 1
ATOM 7490 N N . GLN B 1 135 ? 7.406 -10.336 -4.363 1 96.12 135 GLN B N 1
ATOM 7491 C CA . GLN B 1 135 ? 8.062 -10 -3.105 1 96.12 135 GLN B CA 1
ATOM 7492 C C . GLN B 1 135 ? 7.879 -8.523 -2.76 1 96.12 135 GLN B C 1
ATOM 7494 O O . GLN B 1 135 ? 8.242 -7.645 -3.543 1 96.12 135 GLN B O 1
ATOM 7499 N N . VAL B 1 136 ? 7.285 -8.281 -1.625 1 96.62 136 VAL B N 1
ATOM 7500 C CA . VAL B 1 136 ? 7.145 -6.961 -1.02 1 96.62 136 VAL B CA 1
ATOM 7501 C C . VAL B 1 136 ? 8.273 -6.723 -0.023 1 96.62 136 VAL B C 1
ATOM 7503 O O . VAL B 1 136 ? 8.742 -7.66 0.631 1 96.62 136 VAL B O 1
ATOM 7506 N N . SER B 1 137 ? 8.773 -5.492 0.064 1 97 137 SER B N 1
ATOM 7507 C CA . SER B 1 137 ? 9.875 -5.215 0.972 1 97 137 SER B CA 1
ATOM 7508 C C . SER B 1 137 ? 9.812 -3.791 1.507 1 97 137 SER B C 1
ATOM 7510 O O . SER B 1 137 ? 9.398 -2.873 0.796 1 97 137 SER B O 1
ATOM 7512 N N . ASN B 1 138 ? 10.047 -3.6 2.766 1 96.88 138 ASN B N 1
ATOM 7513 C CA . ASN B 1 138 ? 10.367 -2.289 3.322 1 96.88 138 ASN B CA 1
ATOM 7514 C C . ASN B 1 138 ? 11.867 -2.008 3.273 1 96.88 138 ASN B C 1
ATOM 7516 O O . ASN B 1 138 ? 12.328 -1.235 2.434 1 96.88 138 ASN B O 1
ATOM 7520 N N . GLN B 1 139 ? 12.617 -2.75 3.992 1 96.88 139 GLN B N 1
ATOM 7521 C CA . GLN B 1 139 ? 14.078 -2.73 4.027 1 96.88 139 GLN B CA 1
ATOM 7522 C C . GLN B 1 139 ? 14.633 -4.023 4.621 1 96.88 139 GLN B C 1
ATOM 7524 O O . GLN B 1 139 ? 13.938 -4.715 5.371 1 96.88 139 GLN B O 1
ATOM 7529 N N . THR B 1 140 ? 15.867 -4.348 4.344 1 97.94 140 THR B N 1
ATOM 7530 C CA . THR B 1 140 ? 16.469 -5.582 4.832 1 97.94 140 THR B CA 1
ATOM 7531 C C . THR B 1 140 ? 16.5 -5.605 6.359 1 97.94 140 THR B C 1
ATOM 7533 O O . THR B 1 140 ? 17.016 -4.688 6.988 1 97.94 140 THR B O 1
ATOM 7536 N N . ALA B 1 141 ? 15.93 -6.617 6.902 1 98.56 141 ALA B N 1
ATOM 7537 C CA . ALA B 1 141 ? 15.891 -6.777 8.352 1 98.56 141 ALA B CA 1
ATOM 7538 C C . ALA B 1 141 ? 15.656 -8.234 8.742 1 98.56 141 ALA B C 1
ATOM 7540 O O . ALA B 1 141 ? 15.055 -8.992 7.98 1 98.56 141 ALA B O 1
ATOM 7541 N N . PHE B 1 142 ? 16.188 -8.625 9.922 1 98.75 142 PHE B N 1
ATOM 7542 C CA . PHE B 1 142 ? 15.992 -9.945 10.508 1 98.75 142 PHE B CA 1
ATOM 7543 C C . PHE B 1 142 ? 15.336 -9.828 11.883 1 98.75 142 PHE B C 1
ATOM 7545 O O . PHE B 1 142 ? 15.617 -8.898 12.633 1 98.75 142 PHE B O 1
ATOM 7552 N N . LEU B 1 143 ? 14.414 -10.758 12.172 1 98.94 143 LEU B N 1
ATOM 7553 C CA . LEU B 1 143 ? 13.719 -10.758 13.453 1 98.94 143 LEU B CA 1
ATOM 7554 C C . LEU B 1 143 ? 13.586 -12.18 13.992 1 98.94 143 LEU B C 1
ATOM 7556 O O . LEU B 1 143 ? 13.172 -13.086 13.273 1 98.94 143 LEU B O 1
ATOM 7560 N N . LEU B 1 144 ? 14.023 -12.375 15.219 1 98.88 144 LEU B N 1
ATOM 7561 C CA . LEU B 1 144 ? 13.805 -13.609 15.969 1 98.88 144 LEU B CA 1
ATOM 7562 C C . LEU B 1 144 ? 13.406 -13.305 17.406 1 98.88 144 LEU B C 1
ATOM 7564 O O . LEU B 1 144 ? 14.102 -12.562 18.109 1 98.88 144 LEU B O 1
ATOM 7568 N N . GLN B 1 145 ? 12.312 -13.82 17.828 1 98.56 145 GLN B N 1
ATOM 7569 C CA . GLN B 1 145 ? 11.727 -13.602 19.156 1 98.56 145 GLN B CA 1
ATOM 7570 C C . GLN B 1 145 ? 11.422 -14.93 19.844 1 98.56 145 GLN B C 1
ATOM 7572 O O . GLN B 1 145 ? 10.758 -15.789 19.266 1 98.56 145 GLN B O 1
ATOM 7577 N N . GLY B 1 146 ? 11.945 -15.125 21.109 1 98.19 146 GLY B N 1
ATOM 7578 C CA . GLY B 1 146 ? 11.477 -16.234 21.922 1 98.19 146 GLY B CA 1
ATOM 7579 C C . GLY B 1 146 ? 10.031 -16.078 22.359 1 98.19 146 GLY B C 1
ATOM 7580 O O . GLY B 1 146 ? 9.555 -14.953 22.547 1 98.19 146 GLY B O 1
ATOM 7581 N N . ASP B 1 147 ? 9.367 -17.125 22.516 1 97.69 147 ASP B N 1
ATOM 7582 C CA . ASP B 1 147 ? 7.945 -17.109 22.844 1 97.69 147 ASP B CA 1
ATOM 7583 C C . ASP B 1 147 ? 7.711 -16.562 24.25 1 97.69 147 ASP B C 1
ATOM 7585 O O . ASP B 1 147 ? 6.68 -15.938 24.516 1 97.69 147 ASP B O 1
ATOM 7589 N N . SER B 1 148 ? 8.641 -16.891 25.172 1 95.25 148 SER B N 1
ATOM 7590 C CA . SER B 1 148 ? 8.523 -16.469 26.562 1 95.25 148 SER B CA 1
ATOM 7591 C C . SER B 1 148 ? 9.867 -16.016 27.125 1 95.25 148 SER B C 1
ATOM 7593 O O . SER B 1 148 ? 10.836 -15.867 26.375 1 95.25 148 SER B O 1
ATOM 7595 N N . ALA B 1 149 ? 9.891 -15.812 28.422 1 93.81 149 ALA B N 1
ATOM 7596 C CA . ALA B 1 149 ? 11.125 -15.414 29.094 1 93.81 149 ALA B CA 1
ATOM 7597 C C . ALA B 1 149 ? 12.188 -16.5 28.969 1 93.81 149 ALA B C 1
ATOM 7599 O O . ALA B 1 149 ? 13.383 -16.203 28.891 1 93.81 149 ALA B O 1
ATOM 7600 N N . ALA B 1 150 ? 11.727 -17.719 28.891 1 92.06 150 ALA B N 1
ATOM 7601 C CA . ALA B 1 150 ? 12.641 -18.859 28.844 1 92.06 150 ALA B CA 1
ATOM 7602 C C . ALA B 1 150 ? 13.477 -18.828 27.562 1 92.06 150 ALA B C 1
ATOM 7604 O O . ALA B 1 150 ? 14.633 -19.266 27.562 1 92.06 150 ALA B O 1
ATOM 7605 N N . GLU B 1 151 ? 12.859 -18.312 26.438 1 95.88 151 GLU B N 1
ATOM 7606 C CA . GLU B 1 151 ? 13.547 -18.344 25.156 1 95.88 151 GLU B CA 1
ATOM 7607 C C . GLU B 1 151 ? 14.133 -16.969 24.828 1 95.88 151 GLU B C 1
ATOM 7609 O O . GLU B 1 151 ? 14.711 -16.781 23.75 1 95.88 151 GLU B O 1
ATOM 7614 N N . GLN B 1 152 ? 14.094 -16.031 25.688 1 95.56 152 GLN B N 1
ATOM 7615 C CA . GLN B 1 152 ? 14.406 -14.625 25.406 1 95.56 152 GLN B CA 1
ATOM 7616 C C . GLN B 1 152 ? 15.883 -14.453 25.078 1 95.56 152 GLN B C 1
ATOM 7618 O O . GLN B 1 152 ? 16.266 -13.469 24.453 1 95.56 152 GLN B O 1
ATOM 7623 N N . MET B 1 153 ? 16.719 -15.383 25.5 1 95.62 153 MET B N 1
ATOM 7624 C CA . MET B 1 153 ? 18.156 -15.266 25.312 1 95.62 153 MET B CA 1
ATOM 7625 C C . MET B 1 153 ? 18.516 -15.25 23.828 1 95.62 153 MET B C 1
ATOM 7627 O O . MET B 1 153 ? 19.609 -14.828 23.453 1 95.62 153 MET B O 1
ATOM 7631 N N . VAL B 1 154 ? 17.562 -15.68 22.891 1 97.94 154 VAL B N 1
ATOM 7632 C CA . VAL B 1 154 ? 17.875 -15.727 21.469 1 97.94 154 VAL B CA 1
ATOM 7633 C C . VAL B 1 154 ? 17.25 -14.523 20.766 1 97.94 154 VAL B C 1
ATOM 7635 O O . VAL B 1 154 ? 17.375 -14.383 19.547 1 97.94 154 VAL B O 1
ATOM 7638 N N . ASN B 1 155 ? 16.578 -13.633 21.5 1 98.75 155 ASN B N 1
ATOM 7639 C CA . ASN B 1 155 ? 15.953 -12.461 20.891 1 98.75 155 ASN B CA 1
ATOM 7640 C C . ASN B 1 155 ? 16.953 -11.656 20.078 1 98.75 155 ASN B C 1
ATOM 7642 O O . ASN B 1 155 ? 18.094 -11.477 20.484 1 98.75 155 ASN B O 1
ATOM 7646 N N . THR B 1 156 ? 16.5 -11.188 18.906 1 98.88 156 THR B N 1
ATOM 7647 C CA . THR B 1 156 ? 17.344 -10.305 18.094 1 98.88 156 THR B CA 1
ATOM 7648 C C . THR B 1 156 ? 17.5 -8.945 18.781 1 98.88 156 THR B C 1
ATOM 7650 O O . THR B 1 156 ? 16.531 -8.352 19.234 1 98.88 156 THR B O 1
ATOM 7653 N N . ASP B 1 157 ? 18.641 -8.508 18.938 1 98.5 157 ASP B N 1
ATOM 7654 C CA . ASP B 1 157 ? 19.094 -7.203 19.406 1 98.5 157 ASP B CA 1
ATOM 7655 C C . ASP B 1 157 ? 20.562 -6.957 19.047 1 98.5 157 ASP B C 1
ATOM 7657 O O . ASP B 1 157 ? 21.094 -7.602 18.125 1 98.5 157 ASP B O 1
ATOM 7661 N N . ALA B 1 158 ? 21.219 -6.074 19.703 1 97.94 158 ALA B N 1
ATOM 7662 C CA . ALA B 1 158 ? 22.578 -5.68 19.359 1 97.94 158 ALA B CA 1
ATOM 7663 C C . ALA B 1 158 ? 23.578 -6.766 19.734 1 97.94 158 ALA B C 1
ATOM 7665 O O . ALA B 1 158 ? 24.734 -6.719 19.328 1 97.94 158 ALA B O 1
ATOM 7666 N N . SER B 1 159 ? 23.156 -7.816 20.422 1 98.06 159 SER B N 1
ATOM 7667 C CA . SER B 1 159 ? 24.062 -8.906 20.781 1 98.06 159 SER B CA 1
ATOM 7668 C C . SER B 1 159 ? 24.281 -9.852 19.609 1 98.06 159 SER B C 1
ATOM 7670 O O . SER B 1 159 ? 25.172 -10.711 19.672 1 98.06 159 SER B O 1
ATOM 7672 N N . TRP B 1 160 ? 23.516 -9.711 18.609 1 98.81 160 TRP B N 1
ATOM 7673 C CA . TRP B 1 160 ? 23.719 -10.5 17.391 1 98.81 160 TRP B CA 1
ATOM 7674 C C . TRP B 1 160 ? 24.859 -9.938 16.562 1 98.81 160 TRP B C 1
ATOM 7676 O O . TRP B 1 160 ? 25.109 -8.727 16.578 1 98.81 160 TRP B O 1
ATOM 7686 N N . LYS B 1 161 ? 25.547 -10.844 15.875 1 98.62 161 LYS B N 1
ATOM 7687 C CA . LYS B 1 161 ? 26.578 -10.469 14.922 1 98.62 161 LYS B CA 1
ATOM 7688 C C . LYS B 1 161 ? 26.062 -10.547 13.484 1 98.62 161 LYS B C 1
ATOM 7690 O O . LYS B 1 161 ? 25.156 -11.344 13.188 1 98.62 161 LYS B O 1
ATOM 7695 N N . VAL B 1 162 ? 26.594 -9.688 12.625 1 98.69 162 VAL B N 1
ATOM 7696 C CA . VAL B 1 162 ? 26.156 -9.695 11.242 1 98.69 162 VAL B CA 1
ATOM 7697 C C . VAL B 1 162 ? 27.328 -9.375 10.312 1 98.69 162 VAL B C 1
ATOM 7699 O O . VAL B 1 162 ? 28.219 -8.609 10.68 1 98.69 162 VAL B O 1
ATOM 7702 N N . GLU B 1 163 ? 27.344 -10 9.203 1 98.06 163 GLU B N 1
ATOM 7703 C CA . GLU B 1 163 ? 28.312 -9.719 8.148 1 98.06 163 GLU B CA 1
ATOM 7704 C C . GLU B 1 163 ? 27.641 -9.766 6.77 1 98.06 163 GLU B C 1
ATOM 7706 O O . GLU B 1 163 ? 26.922 -10.711 6.453 1 98.06 163 GLU B O 1
ATOM 7711 N N . LYS B 1 164 ? 27.828 -8.719 5.965 1 97.62 164 LYS B N 1
ATOM 7712 C CA . LYS B 1 164 ? 27.359 -8.727 4.582 1 97.62 164 LYS B CA 1
ATOM 7713 C C . LYS B 1 164 ? 28.234 -9.648 3.719 1 97.62 164 LYS B C 1
ATOM 7715 O O . LYS B 1 164 ? 29.453 -9.531 3.717 1 97.62 164 LYS B O 1
ATOM 7720 N N . SER B 1 165 ? 27.594 -10.477 3.004 1 97.94 165 SER B N 1
ATOM 7721 C CA . SER B 1 165 ? 28.312 -11.438 2.176 1 97.94 165 SER B CA 1
ATOM 7722 C C . SER B 1 165 ? 28.938 -10.758 0.964 1 97.94 165 SER B C 1
ATOM 7724 O O . SER B 1 165 ? 28.297 -9.938 0.304 1 97.94 165 SER B O 1
ATOM 7726 N N . LYS B 1 166 ? 30.125 -11.102 0.644 1 97.31 166 LYS B N 1
ATOM 7727 C CA . LYS B 1 166 ? 30.797 -10.648 -0.569 1 97.31 166 LYS B CA 1
ATOM 7728 C C . LYS B 1 166 ? 30.75 -11.719 -1.656 1 97.31 166 LYS B C 1
ATOM 7730 O O . LYS B 1 166 ? 31.203 -11.492 -2.777 1 97.31 166 LYS B O 1
ATOM 7735 N N . ALA B 1 167 ? 30.125 -12.789 -1.34 1 98.5 167 ALA B N 1
ATOM 7736 C CA . ALA B 1 167 ? 30.219 -13.969 -2.188 1 98.5 167 ALA B CA 1
ATOM 7737 C C . ALA B 1 167 ? 29.125 -13.984 -3.244 1 98.5 167 ALA B C 1
ATOM 7739 O O . ALA B 1 167 ? 29.25 -14.672 -4.262 1 98.5 167 ALA B O 1
ATOM 7740 N N . TYR B 1 168 ? 28.078 -13.258 -3.051 1 98.31 168 TYR B N 1
ATOM 7741 C CA . TYR B 1 168 ? 26.906 -13.359 -3.904 1 98.31 168 TYR B CA 1
ATOM 7742 C C . TYR B 1 168 ? 26.812 -12.172 -4.859 1 98.31 168 TYR B C 1
ATOM 7744 O O . TYR B 1 168 ? 27.016 -11.023 -4.453 1 98.31 168 TYR B O 1
ATOM 7752 N N . THR B 1 169 ? 26.5 -12.414 -6.078 1 97.62 169 THR B N 1
ATOM 7753 C CA . THR B 1 169 ? 26.156 -11.445 -7.105 1 97.62 169 THR B CA 1
ATOM 7754 C C . THR B 1 169 ? 24.984 -11.93 -7.941 1 97.62 169 THR B C 1
ATOM 7756 O O . THR B 1 169 ? 24.906 -13.109 -8.289 1 97.62 169 THR B O 1
ATOM 7759 N N . PRO B 1 170 ? 24.031 -11.047 -8.164 1 97.25 170 PRO B N 1
ATOM 7760 C CA . PRO B 1 170 ? 22.938 -11.5 -9.016 1 97.25 170 PRO B CA 1
ATOM 7761 C C . PRO B 1 170 ? 23.359 -11.789 -10.445 1 97.25 170 PRO B C 1
ATOM 7763 O O . PRO B 1 170 ? 24.234 -11.094 -10.984 1 97.25 170 PRO B O 1
ATOM 7766 N N . CYS B 1 171 ? 22.781 -12.75 -11.047 1 97.94 171 CYS B N 1
ATOM 7767 C CA . CYS B 1 171 ? 23 -13.078 -12.453 1 97.94 171 CYS B CA 1
ATOM 7768 C C . CYS B 1 171 ? 21.688 -13.414 -13.148 1 97.94 171 CYS B C 1
ATOM 7770 O O . CYS B 1 171 ? 20.609 -13.258 -12.562 1 97.94 171 CYS B O 1
ATOM 7772 N N . SER B 1 172 ? 21.75 -13.797 -14.43 1 97.88 172 SER B N 1
ATOM 7773 C CA . SER B 1 172 ? 20.578 -14.133 -15.234 1 97.88 172 SER B CA 1
ATOM 7774 C C . SER B 1 172 ? 19.578 -12.984 -15.266 1 97.88 172 SER B C 1
ATOM 7776 O O . SER B 1 172 ? 18.375 -13.195 -15.086 1 97.88 172 SER B O 1
ATOM 7778 N N . LEU B 1 173 ? 20.016 -11.828 -15.422 1 96.12 173 LEU B N 1
ATOM 7779 C CA . LEU B 1 173 ? 19.188 -10.625 -15.328 1 96.12 173 LEU B CA 1
ATOM 7780 C C . LEU B 1 173 ? 18.469 -10.352 -16.641 1 96.12 173 LEU B C 1
ATOM 7782 O O . LEU B 1 173 ? 17.594 -9.484 -16.719 1 96.12 173 LEU B O 1
ATOM 7786 N N . ASP B 1 174 ? 18.75 -11.109 -17.641 1 96.31 174 ASP B N 1
ATOM 7787 C CA . ASP B 1 174 ? 18.203 -10.867 -18.969 1 96.31 174 ASP B CA 1
ATOM 7788 C C . ASP B 1 174 ? 17.203 -11.945 -19.359 1 96.31 174 ASP B C 1
ATOM 7790 O O . ASP B 1 174 ? 17.078 -12.297 -20.531 1 96.31 174 ASP B O 1
ATOM 7794 N N . ASN B 1 175 ? 16.578 -12.609 -18.422 1 96.25 175 ASN B N 1
ATOM 7795 C CA . ASN B 1 175 ? 15.656 -13.711 -18.688 1 96.25 175 ASN B CA 1
ATOM 7796 C C . ASN B 1 175 ? 14.547 -13.297 -19.656 1 96.25 175 ASN B C 1
ATOM 7798 O O . ASN B 1 175 ? 14.18 -14.062 -20.547 1 96.25 175 ASN B O 1
ATOM 7802 N N . ARG B 1 176 ? 13.922 -12.141 -19.484 1 95 176 ARG B N 1
ATOM 7803 C CA . ARG B 1 176 ? 12.828 -11.695 -20.344 1 95 176 ARG B CA 1
ATOM 7804 C C . ARG B 1 176 ? 13.273 -11.594 -21.797 1 95 176 ARG B C 1
ATOM 7806 O O . ARG B 1 176 ? 12.555 -12.016 -22.703 1 95 176 ARG B O 1
ATOM 7813 N N . GLU B 1 177 ? 14.477 -11.047 -22 1 94.81 177 GLU B N 1
ATOM 7814 C CA . GLU B 1 177 ? 15.031 -10.922 -23.344 1 94.81 177 GLU B CA 1
ATOM 7815 C C . GLU B 1 177 ? 15.422 -12.281 -23.906 1 94.81 177 GLU B C 1
ATOM 7817 O O . GLU B 1 177 ? 15.133 -12.586 -25.062 1 94.81 177 GLU B O 1
ATOM 7822 N N . ARG B 1 178 ? 16.031 -13.078 -23.078 1 95.19 178 ARG B N 1
ATOM 7823 C CA . ARG B 1 178 ? 16.516 -14.398 -23.484 1 95.19 178 ARG B CA 1
ATOM 7824 C C . ARG B 1 178 ? 15.359 -15.312 -23.875 1 95.19 178 ARG B C 1
ATOM 7826 O O . ARG B 1 178 ? 15.445 -16.031 -24.875 1 95.19 178 ARG B O 1
ATOM 7833 N N . LEU B 1 179 ? 14.312 -15.219 -23.141 1 95.81 179 LEU B N 1
ATOM 7834 C CA . LEU B 1 179 ? 13.195 -16.125 -23.375 1 95.81 179 LEU B CA 1
ATOM 7835 C C . LEU B 1 179 ? 12.094 -15.453 -24.172 1 95.81 179 LEU B C 1
ATOM 7837 O O . LEU B 1 179 ? 11.133 -16.109 -24.594 1 95.81 179 LEU B O 1
ATOM 7841 N N . LYS B 1 180 ? 12.172 -14.078 -24.375 1 94.25 180 LYS B N 1
ATOM 7842 C CA . LYS B 1 180 ? 11.141 -13.281 -25.031 1 94.25 180 LYS B CA 1
ATOM 7843 C C . LYS B 1 180 ? 9.773 -13.516 -24.391 1 94.25 180 LYS B C 1
ATOM 7845 O O . LYS B 1 180 ? 8.789 -13.766 -25.078 1 94.25 180 LYS B O 1
ATOM 7850 N N . ALA B 1 181 ? 9.828 -13.547 -23.125 1 94.81 181 ALA B N 1
ATOM 7851 C CA . ALA B 1 181 ? 8.633 -13.82 -22.328 1 94.81 181 ALA B CA 1
ATOM 7852 C C . ALA B 1 181 ? 8.688 -13.102 -20.984 1 94.81 181 ALA B C 1
ATOM 7854 O O . ALA B 1 181 ? 9.773 -12.812 -20.484 1 94.81 181 ALA B O 1
ATOM 7855 N N . TYR B 1 182 ? 7.469 -12.82 -20.516 1 94.38 182 TYR B N 1
ATOM 7856 C CA . TYR B 1 182 ? 7.363 -12.25 -19.172 1 94.38 182 TYR B CA 1
ATOM 7857 C C . TYR B 1 182 ? 7.867 -13.227 -18.125 1 94.38 182 TYR B C 1
ATOM 7859 O O . TYR B 1 182 ? 7.312 -14.32 -17.969 1 94.38 182 TYR B O 1
ATOM 7867 N N . MET B 1 183 ? 8.977 -12.977 -17.438 1 97 183 MET B N 1
ATOM 7868 C CA . MET B 1 183 ? 9.547 -13.75 -16.344 1 97 183 MET B CA 1
ATOM 7869 C C . MET B 1 183 ? 9.922 -12.844 -15.172 1 97 183 MET B C 1
ATOM 7871 O O . MET B 1 183 ? 10.672 -11.883 -15.344 1 97 183 MET B O 1
ATOM 7875 N N . VAL B 1 184 ? 9.398 -13.125 -13.969 1 97.56 184 VAL B N 1
ATOM 7876 C CA . VAL B 1 184 ? 9.555 -12.188 -12.859 1 97.56 184 VAL B CA 1
ATOM 7877 C C . VAL B 1 184 ? 9.844 -12.953 -11.57 1 97.56 184 VAL B C 1
ATOM 7879 O O . VAL B 1 184 ? 9.391 -12.562 -10.492 1 97.56 184 VAL B O 1
ATOM 7882 N N . VAL B 1 185 ? 10.594 -14.039 -11.633 1 97.19 185 VAL B N 1
ATOM 7883 C CA . VAL B 1 185 ? 10.914 -14.859 -10.469 1 97.19 185 VAL B CA 1
ATOM 7884 C C . VAL B 1 185 ? 12.18 -14.328 -9.797 1 97.19 185 VAL B C 1
ATOM 7886 O O . VAL B 1 185 ? 12.672 -14.914 -8.82 1 97.19 185 VAL B O 1
ATOM 7889 N N . GLY B 1 186 ? 12.734 -13.242 -10.281 1 96.19 186 GLY B N 1
ATOM 7890 C CA . GLY B 1 186 ? 13.953 -12.695 -9.711 1 96.19 186 GLY B CA 1
ATOM 7891 C C . GLY B 1 186 ? 15.211 -13.195 -10.406 1 96.19 186 GLY B C 1
ATOM 7892 O O . GLY B 1 186 ? 15.133 -13.945 -11.375 1 96.19 186 GLY B O 1
ATOM 7893 N N . PRO B 1 187 ? 16.391 -12.797 -9.953 1 97.25 187 PRO B N 1
ATOM 7894 C CA . PRO B 1 187 ? 17.672 -13.148 -10.578 1 97.25 187 PRO B CA 1
ATOM 7895 C C . PRO B 1 187 ? 18.156 -14.539 -10.188 1 97.25 187 PRO B C 1
ATOM 7897 O O . PRO B 1 187 ? 17.594 -15.156 -9.273 1 97.25 187 PRO B O 1
ATOM 7900 N N . GLY B 1 188 ? 19.109 -15.023 -10.945 1 98.38 188 GLY B N 1
ATOM 7901 C CA . GLY B 1 188 ? 19.922 -16.141 -10.469 1 98.38 188 GLY B CA 1
ATOM 7902 C C . GLY B 1 188 ? 21 -15.727 -9.484 1 98.38 188 GLY B C 1
ATOM 7903 O O . GLY B 1 188 ? 21.156 -14.539 -9.195 1 98.38 188 GLY B O 1
ATOM 7904 N N . ASP B 1 189 ? 21.656 -16.734 -8.961 1 98.56 189 ASP B N 1
ATOM 7905 C CA . ASP B 1 189 ? 22.703 -16.5 -7.973 1 98.56 189 ASP B CA 1
ATOM 7906 C C . ASP B 1 189 ? 24.078 -16.859 -8.547 1 98.56 189 ASP B C 1
ATOM 7908 O O . ASP B 1 189 ? 24.312 -17.984 -8.969 1 98.56 189 ASP B O 1
ATOM 7912 N N . GLN B 1 190 ? 24.938 -15.914 -8.617 1 98.75 190 GLN B N 1
ATOM 7913 C CA . GLN B 1 190 ? 26.344 -16.219 -8.812 1 98.75 190 GLN B CA 1
ATOM 7914 C C . GLN B 1 190 ? 27.094 -16.25 -7.473 1 98.75 190 GLN B C 1
ATOM 7916 O O . GLN B 1 190 ? 27.156 -15.242 -6.773 1 98.75 190 GLN B O 1
ATOM 7921 N N . LEU B 1 191 ? 27.562 -17.375 -7.121 1 98.56 191 LEU B N 1
ATOM 7922 C CA . LEU B 1 191 ? 28.234 -17.578 -5.848 1 98.56 191 LEU B CA 1
ATOM 7923 C C . LEU B 1 191 ? 29.734 -17.781 -6.055 1 98.56 191 LEU B C 1
ATOM 7925 O O . LEU B 1 191 ? 30.141 -18.766 -6.691 1 98.56 191 LEU B O 1
ATOM 7929 N N . ASP B 1 192 ? 30.547 -16.875 -5.551 1 98.56 192 ASP B N 1
ATOM 7930 C CA . ASP B 1 192 ? 32 -17.016 -5.527 1 98.56 192 ASP B CA 1
ATOM 7931 C C . ASP B 1 192 ? 32.469 -17.719 -4.254 1 98.56 192 ASP B C 1
ATOM 7933 O O . ASP B 1 192 ? 32.562 -17.094 -3.197 1 98.56 192 ASP B O 1
ATOM 7937 N N . GLY B 1 193 ? 32.844 -18.953 -4.426 1 98.06 193 GLY B N 1
ATOM 7938 C CA . GLY B 1 193 ? 33.219 -19.766 -3.277 1 98.06 193 GLY B CA 1
ATOM 7939 C C . GLY B 1 193 ? 34.469 -19.25 -2.57 1 98.06 193 GLY B C 1
ATOM 7940 O O . GLY B 1 193 ? 34.688 -19.562 -1.4 1 98.06 193 GLY B O 1
ATOM 7941 N N . ARG B 1 194 ? 35.406 -18.438 -3.188 1 96.88 194 ARG B N 1
ATOM 7942 C CA . ARG B 1 194 ? 36.625 -17.875 -2.6 1 96.88 194 ARG B CA 1
ATOM 7943 C C . ARG B 1 194 ? 36.281 -16.828 -1.542 1 96.88 194 ARG B C 1
ATOM 7945 O O . ARG B 1 194 ? 37.094 -16.562 -0.659 1 96.88 194 ARG B O 1
ATOM 7952 N N . GLN B 1 195 ? 34.969 -16.297 -1.681 1 97.94 195 GLN B N 1
ATOM 7953 C CA . GLN B 1 195 ? 34.562 -15.188 -0.816 1 97.94 195 GLN B CA 1
ATOM 7954 C C . GLN B 1 195 ? 33.531 -15.625 0.202 1 97.94 195 GLN B C 1
ATOM 7956 O O . GLN B 1 195 ? 33.156 -14.859 1.093 1 97.94 195 GLN B O 1
ATOM 7961 N N . LEU B 1 196 ? 33.031 -16.875 0.067 1 97.25 196 LEU B N 1
ATOM 7962 C CA . LEU B 1 196 ? 31.984 -17.344 0.972 1 97.25 196 LEU B CA 1
ATOM 7963 C C . LEU B 1 196 ? 32.562 -17.641 2.354 1 97.25 196 LEU B C 1
ATOM 7965 O O . LEU B 1 196 ? 33.656 -18.188 2.467 1 97.25 196 LEU B O 1
ATOM 7969 N N . LEU B 1 197 ? 31.828 -17.297 3.393 1 96.94 197 LEU B N 1
ATOM 7970 C CA . LEU B 1 197 ? 32.156 -17.656 4.766 1 96.94 197 LEU B CA 1
ATOM 7971 C C . LEU B 1 197 ? 31.766 -19.094 5.074 1 96.94 197 LEU B C 1
ATOM 7973 O O . LEU B 1 197 ? 30.703 -19.328 5.68 1 96.94 197 LEU B O 1
ATOM 7977 N N . TRP B 1 198 ? 32.625 -19.953 4.75 1 96.94 198 TRP B N 1
ATOM 7978 C CA . TRP B 1 198 ? 32.281 -21.359 4.906 1 96.94 198 TRP B CA 1
ATOM 7979 C C . TRP B 1 198 ? 32.156 -21.734 6.379 1 96.94 198 TRP B C 1
ATOM 7981 O O . TRP B 1 198 ? 32.938 -21.312 7.215 1 96.94 198 TRP B O 1
ATOM 7991 N N . ASN B 1 199 ? 31.109 -22.422 6.777 1 97 199 ASN B N 1
ATOM 7992 C CA . ASN B 1 199 ? 30.812 -22.969 8.102 1 97 199 ASN B CA 1
ATOM 7993 C C . ASN B 1 199 ? 30.469 -21.875 9.094 1 97 199 ASN B C 1
ATOM 7995 O O . ASN B 1 199 ? 30.625 -22.047 10.305 1 97 199 ASN B O 1
ATOM 7999 N N . TRP B 1 200 ? 30.062 -20.766 8.594 1 98.06 200 TRP B N 1
ATOM 8000 C CA . TRP B 1 200 ? 29.734 -19.609 9.43 1 98.06 200 TRP B CA 1
ATOM 8001 C C . TRP B 1 200 ? 28.609 -19.922 10.391 1 98.06 200 TRP B C 1
ATOM 8003 O O . TRP B 1 200 ? 28.438 -19.266 11.422 1 98.06 200 TRP B O 1
ATOM 8013 N N . GLU B 1 201 ? 27.75 -20.906 10.133 1 97.75 201 GLU B N 1
ATOM 8014 C CA . GLU B 1 201 ? 26.562 -21.219 10.922 1 97.75 201 GLU B CA 1
ATOM 8015 C C . GLU B 1 201 ? 26.891 -22.172 12.07 1 97.75 201 GLU B C 1
ATOM 8017 O O . GLU B 1 201 ? 26.031 -22.484 12.891 1 97.75 201 GLU B O 1
ATOM 8022 N N . THR B 1 202 ? 28.125 -22.578 12.133 1 97.31 202 THR B N 1
ATOM 8023 C CA . THR B 1 202 ? 28.5 -23.562 13.133 1 97.31 202 THR B CA 1
ATOM 8024 C C . THR B 1 202 ? 28.984 -22.875 14.406 1 97.31 202 THR B C 1
ATOM 8026 O O . THR B 1 202 ? 29.344 -21.688 14.383 1 97.31 202 THR B O 1
ATOM 8029 N N . THR B 1 203 ? 29.031 -23.656 15.508 1 96.12 203 THR B N 1
ATOM 8030 C CA . THR B 1 203 ? 29.359 -23.125 16.828 1 96.12 203 THR B CA 1
ATOM 8031 C C . THR B 1 203 ? 30.844 -22.797 16.922 1 96.12 203 THR B C 1
ATOM 8033 O O . THR B 1 203 ? 31.25 -21.984 17.766 1 96.12 203 THR B O 1
ATOM 8036 N N . THR B 1 204 ? 31.656 -23.344 16.109 1 95.56 204 THR B N 1
ATOM 8037 C CA . THR B 1 204 ? 33.094 -23.203 16.234 1 95.56 204 THR B CA 1
ATOM 8038 C C . THR B 1 204 ? 33.594 -22.031 15.391 1 95.56 204 THR B C 1
ATOM 8040 O O . THR B 1 204 ? 34.781 -21.672 15.461 1 95.56 204 THR B O 1
ATOM 8043 N N . TYR B 1 205 ? 32.812 -21.453 14.586 1 97.5 205 TYR B N 1
ATOM 8044 C CA . TYR B 1 205 ? 33.219 -20.359 13.719 1 97.5 205 TYR B CA 1
ATOM 8045 C C . TYR B 1 205 ? 33.594 -19.125 14.539 1 97.5 205 TYR B C 1
ATOM 8047 O O . TYR B 1 205 ? 32.906 -18.781 15.5 1 97.5 205 TYR B O 1
ATOM 8055 N N . ASP B 1 206 ? 34.656 -18.422 14.242 1 97.38 206 ASP B N 1
ATOM 8056 C CA . ASP B 1 206 ? 35.062 -17.203 14.914 1 97.38 206 ASP B CA 1
ATOM 8057 C C . ASP B 1 206 ? 34.438 -15.969 14.266 1 97.38 206 ASP B C 1
ATOM 8059 O O . ASP B 1 206 ? 34.844 -15.555 13.18 1 97.38 206 ASP B O 1
ATOM 8063 N N . ASP B 1 207 ? 33.562 -15.367 14.984 1 97.69 207 ASP B N 1
ATOM 8064 C CA . ASP B 1 207 ? 32.875 -14.195 14.445 1 97.69 207 ASP B CA 1
ATOM 8065 C C . ASP B 1 207 ? 33.344 -12.914 15.125 1 97.69 207 ASP B C 1
ATOM 8067 O O . ASP B 1 207 ? 32.625 -11.922 15.164 1 97.69 207 ASP B O 1
ATOM 8071 N N . SER B 1 208 ? 34.469 -12.922 15.68 1 96.81 208 SER B N 1
ATOM 8072 C CA . SER B 1 208 ? 35 -11.789 16.438 1 96.81 208 SER B CA 1
ATOM 8073 C C . SER B 1 208 ? 35.188 -10.562 15.555 1 96.81 208 SER B C 1
ATOM 8075 O O . SER B 1 208 ? 35.125 -9.43 16.031 1 96.81 208 SER B O 1
ATOM 8077 N N . SER B 1 209 ? 35.344 -10.734 14.273 1 96.94 209 SER B N 1
ATOM 8078 C CA . SER B 1 209 ? 35.594 -9.625 13.352 1 96.94 209 SER B CA 1
ATOM 8079 C C . SER B 1 209 ? 34.281 -9.094 12.781 1 96.94 209 SER B C 1
ATOM 8081 O O . SER B 1 209 ? 34.25 -8.078 12.078 1 96.94 209 SER B O 1
ATOM 8083 N N . TRP B 1 210 ? 33.25 -9.82 13.086 1 98.06 210 TRP B N 1
ATOM 8084 C CA . TRP B 1 210 ? 31.953 -9.414 12.531 1 98.06 210 TRP B CA 1
ATOM 8085 C C . TRP B 1 210 ? 31.422 -8.156 13.227 1 98.06 210 TRP B C 1
ATOM 8087 O O . TRP B 1 210 ? 31.797 -7.875 14.367 1 98.06 210 TRP B O 1
ATOM 8097 N N . ASN B 1 211 ? 30.547 -7.418 12.523 1 97.81 211 ASN B N 1
ATOM 8098 C CA . ASN B 1 211 ? 29.875 -6.266 13.125 1 97.81 211 ASN B CA 1
ATOM 8099 C C . ASN B 1 211 ? 28.781 -6.691 14.094 1 97.81 211 ASN B C 1
ATOM 8101 O O . ASN B 1 211 ? 28.219 -7.781 13.961 1 97.81 211 ASN B O 1
ATOM 8105 N N . THR B 1 212 ? 28.562 -5.844 15.031 1 98.12 212 THR B N 1
ATOM 8106 C CA . THR B 1 212 ? 27.344 -5.957 15.82 1 98.12 212 THR B CA 1
ATOM 8107 C C . THR B 1 212 ? 26.125 -5.527 15 1 98.12 212 THR B C 1
ATOM 8109 O O . THR B 1 212 ? 26.188 -4.539 14.266 1 98.12 212 THR B O 1
ATOM 8112 N N . ALA B 1 213 ? 25.062 -6.281 15.133 1 98.44 213 ALA B N 1
ATOM 8113 C CA . ALA B 1 213 ? 23.844 -5.93 14.398 1 98.44 213 ALA B CA 1
ATOM 8114 C C . ALA B 1 213 ? 23.281 -4.594 14.867 1 98.44 213 ALA B C 1
ATOM 8116 O O . ALA B 1 213 ? 23.422 -4.234 16.047 1 98.44 213 ALA B O 1
ATOM 8117 N N . GLU B 1 214 ? 22.688 -3.869 14 1 97.75 214 GLU B N 1
ATOM 8118 C CA . GLU B 1 214 ? 22.031 -2.592 14.289 1 97.75 214 GLU B CA 1
ATOM 8119 C C . GLU B 1 214 ? 20.547 -2.771 14.531 1 97.75 214 GLU B C 1
ATOM 8121 O O . GLU B 1 214 ? 19.859 -3.422 13.734 1 97.75 214 GLU B O 1
ATOM 8126 N N . GLU B 1 215 ? 20.062 -2.248 15.625 1 97.69 215 GLU B N 1
ATOM 8127 C CA . GLU B 1 215 ? 18.625 -2.301 15.945 1 97.69 215 GLU B CA 1
ATOM 8128 C C . GLU B 1 215 ? 17.844 -1.268 15.141 1 97.69 215 GLU B C 1
ATOM 8130 O O . GLU B 1 215 ? 18.266 -0.118 15.016 1 97.69 215 GLU B O 1
ATOM 8135 N N . ILE B 1 216 ? 16.734 -1.652 14.531 1 96.25 216 ILE B N 1
ATOM 8136 C CA . ILE B 1 216 ? 15.891 -0.748 13.75 1 96.25 216 ILE B CA 1
ATOM 8137 C C . ILE B 1 216 ? 14.711 -0.278 14.594 1 96.25 216 ILE B C 1
ATOM 8139 O O . ILE B 1 216 ? 14.562 0.918 14.852 1 96.25 216 ILE B O 1
ATOM 8143 N N . THR B 1 217 ? 13.828 -1.211 15 1 96.44 217 THR B N 1
ATOM 8144 C CA . THR B 1 217 ? 12.625 -0.913 15.773 1 96.44 217 THR B CA 1
ATOM 8145 C C . THR B 1 217 ? 12.062 -2.182 16.406 1 96.44 217 THR B C 1
ATOM 8147 O O . THR B 1 217 ? 12.461 -3.291 16.047 1 96.44 217 THR B O 1
ATOM 8150 N N . HIS B 1 218 ? 11.164 -2.031 17.344 1 97.62 218 HIS B N 1
ATOM 8151 C CA . HIS B 1 218 ? 10.414 -3.152 17.906 1 97.62 218 HIS B CA 1
ATOM 8152 C C . HIS B 1 218 ? 9.32 -3.619 16.953 1 97.62 218 HIS B C 1
ATOM 8154 O O . HIS B 1 218 ? 8.688 -2.801 16.281 1 97.62 218 HIS B O 1
ATOM 8160 N N . PRO B 1 219 ? 9.156 -4.902 16.875 1 97.56 219 PRO B N 1
ATOM 8161 C CA . PRO B 1 219 ? 8.062 -5.43 16.047 1 97.56 219 PRO B CA 1
ATOM 8162 C C . PRO B 1 219 ? 6.688 -5.191 16.656 1 97.56 219 PRO B C 1
ATOM 8164 O O . PRO B 1 219 ? 6.531 -5.27 17.875 1 97.56 219 PRO B O 1
ATOM 8167 N N . GLU B 1 220 ? 5.715 -4.93 15.852 1 97.94 220 GLU B N 1
ATOM 8168 C CA . GLU B 1 220 ? 4.328 -4.73 16.266 1 97.94 220 GLU B CA 1
ATOM 8169 C C . GLU B 1 220 ? 3.408 -5.762 15.609 1 97.94 220 GLU B C 1
ATOM 8171 O O . GLU B 1 220 ? 3.506 -6.016 14.406 1 97.94 220 GLU B O 1
ATOM 8176 N N . PRO B 1 221 ? 2.527 -6.391 16.359 1 97.88 221 PRO B N 1
ATOM 8177 C CA . PRO B 1 221 ? 1.559 -7.312 15.758 1 97.88 221 PRO B CA 1
ATOM 8178 C C . PRO B 1 221 ? 0.382 -6.586 15.102 1 97.88 221 PRO B C 1
ATOM 8180 O O . PRO B 1 221 ? 0.14 -5.414 15.391 1 97.88 221 PRO B O 1
ATOM 8183 N N . VAL B 1 222 ? -0.364 -7.273 14.211 1 96.56 222 VAL B N 1
ATOM 8184 C CA . VAL B 1 222 ? -1.559 -6.742 13.562 1 96.56 222 VAL B CA 1
ATOM 8185 C C . VAL B 1 222 ? -2.537 -6.238 14.625 1 96.56 222 VAL B C 1
ATOM 8187 O O . VAL B 1 222 ? -2.82 -6.938 15.602 1 96.56 222 VAL B O 1
ATOM 8190 N N . GLY B 1 223 ? -3.025 -4.988 14.414 1 96.44 223 GLY B N 1
ATOM 8191 C CA . GLY B 1 223 ? -3.963 -4.387 15.344 1 96.44 223 GLY B CA 1
ATOM 8192 C C . GLY B 1 223 ? -3.307 -3.428 16.312 1 96.44 223 GLY B C 1
ATOM 8193 O O . GLY B 1 223 ? -3.99 -2.727 17.062 1 96.44 223 GLY B O 1
ATOM 8194 N N . TYR B 1 224 ? -1.927 -3.355 16.25 1 96.31 224 TYR B N 1
ATOM 8195 C CA . TYR B 1 224 ? -1.223 -2.541 17.234 1 96.31 224 TYR B CA 1
ATOM 8196 C C . TYR B 1 224 ? -0.086 -1.762 16.594 1 96.31 224 TYR B C 1
ATOM 8198 O O . TYR B 1 224 ? 0.278 -2.023 15.445 1 96.31 224 TYR B O 1
ATOM 8206 N N . GLY B 1 225 ? 0.435 -0.769 17.344 1 94.75 225 GLY B N 1
ATOM 8207 C CA . GLY B 1 225 ? 1.538 0.063 16.891 1 94.75 225 GLY B CA 1
ATOM 8208 C C . GLY B 1 225 ? 1.092 1.426 16.406 1 94.75 225 GLY B C 1
ATOM 8209 O O . GLY B 1 225 ? -0.093 1.638 16.141 1 94.75 225 GLY B O 1
ATOM 8210 N N . THR B 1 226 ? 2.061 2.389 16.234 1 94.44 226 THR B N 1
ATOM 8211 C CA . THR B 1 226 ? 1.753 3.76 15.844 1 94.44 226 THR B CA 1
ATOM 8212 C C . THR B 1 226 ? 2.691 4.234 14.742 1 94.44 226 THR B C 1
ATOM 8214 O O . THR B 1 226 ? 2.629 5.391 14.32 1 94.44 226 THR B O 1
ATOM 8217 N N . ASP B 1 227 ? 3.549 3.416 14.289 1 96.19 227 ASP B N 1
ATOM 8218 C CA . ASP B 1 227 ? 4.562 3.779 13.297 1 96.19 227 ASP B CA 1
ATOM 8219 C C . ASP B 1 227 ? 5.16 2.535 12.648 1 96.19 227 ASP B C 1
ATOM 8221 O O . ASP B 1 227 ? 6.383 2.398 12.562 1 96.19 227 ASP B O 1
ATOM 8225 N N . ASN B 1 228 ? 4.316 1.627 12.219 1 97.5 228 ASN B N 1
ATOM 8226 C CA . ASN B 1 228 ? 4.75 0.296 11.805 1 97.5 228 ASN B CA 1
ATOM 8227 C C . ASN B 1 228 ? 5.469 0.332 10.461 1 97.5 228 ASN B C 1
ATOM 8229 O O . ASN B 1 228 ? 4.922 0.818 9.477 1 97.5 228 ASN B O 1
ATOM 8233 N N . ARG B 1 229 ? 6.664 -0.234 10.477 1 96.88 229 ARG B N 1
ATOM 8234 C CA . ARG B 1 229 ? 7.324 -0.521 9.211 1 96.88 229 ARG B CA 1
ATOM 8235 C C . ARG B 1 229 ? 6.883 -1.87 8.656 1 96.88 229 ARG B C 1
ATOM 8237 O O . ARG B 1 229 ? 6.766 -2.039 7.438 1 96.88 229 ARG B O 1
ATOM 8244 N N . TRP B 1 230 ? 6.719 -2.834 9.539 1 97.94 230 TRP B N 1
ATOM 8245 C CA . TRP B 1 230 ? 6.102 -4.141 9.344 1 97.94 230 TRP B CA 1
ATOM 8246 C C . TRP B 1 230 ? 5.023 -4.398 10.391 1 97.94 230 TRP B C 1
ATOM 8248 O O . TRP B 1 230 ? 5.184 -4.031 11.555 1 97.94 230 TRP B O 1
ATOM 8258 N N . THR B 1 231 ? 3.965 -4.973 10 1 98.06 231 THR B N 1
ATOM 8259 C CA . THR B 1 231 ? 2.947 -5.434 10.938 1 98.06 231 THR B CA 1
ATOM 8260 C C . THR B 1 231 ? 2.854 -6.957 10.93 1 98.06 231 THR B C 1
ATOM 8262 O O . THR B 1 231 ? 2.498 -7.559 9.914 1 98.06 231 THR B O 1
ATOM 8265 N N . LEU B 1 232 ? 3.141 -7.594 12.07 1 98.38 232 LEU B N 1
ATOM 8266 C CA . LEU B 1 232 ? 3.41 -9.023 12.133 1 98.38 232 LEU B CA 1
ATOM 8267 C C . LEU B 1 232 ? 2.115 -9.82 12.289 1 98.38 232 LEU B C 1
ATOM 8269 O O . LEU B 1 232 ? 1.249 -9.438 13.086 1 98.38 232 LEU B O 1
ATOM 8273 N N . ALA B 1 233 ? 1.976 -10.82 11.578 1 97.5 233 ALA B N 1
ATOM 8274 C CA . ALA B 1 233 ? 0.904 -11.805 11.695 1 97.5 233 ALA B CA 1
ATOM 8275 C C . ALA B 1 233 ? 1.467 -13.227 11.742 1 97.5 233 ALA B C 1
ATOM 8277 O O . ALA B 1 233 ? 2.451 -13.531 11.062 1 97.5 233 ALA B O 1
ATOM 8278 N N . PRO B 1 234 ? 0.879 -14.102 12.539 1 97.44 234 PRO B N 1
ATOM 8279 C CA . PRO B 1 234 ? 1.312 -15.5 12.477 1 97.44 234 PRO B CA 1
ATOM 8280 C C . PRO B 1 234 ? 1.075 -16.141 11.102 1 97.44 234 PRO B C 1
ATOM 8282 O O . PRO B 1 234 ? 0.07 -15.844 10.453 1 97.44 234 PRO B O 1
ATOM 8285 N N . ARG B 1 235 ? 2.031 -16.938 10.719 1 96.62 235 ARG B N 1
ATOM 8286 C CA . ARG B 1 235 ? 1.805 -17.734 9.516 1 96.62 235 ARG B CA 1
ATOM 8287 C C . ARG B 1 235 ? 0.5 -18.516 9.617 1 96.62 235 ARG B C 1
ATOM 8289 O O . ARG B 1 235 ? 0.174 -19.062 10.68 1 96.62 235 ARG B O 1
ATOM 8296 N N . ASN B 1 236 ? -0.221 -18.594 8.5 1 96 236 ASN B N 1
ATOM 8297 C CA . ASN B 1 236 ? -1.532 -19.234 8.555 1 96 236 ASN B CA 1
ATOM 8298 C C . ASN B 1 236 ? -1.603 -20.453 7.648 1 96 236 ASN B C 1
ATOM 8300 O O . ASN B 1 236 ? -2.691 -20.891 7.258 1 96 236 ASN B O 1
ATOM 8304 N N . ILE B 1 237 ? -0.507 -20.984 7.199 1 97.75 237 ILE B N 1
ATOM 8305 C CA . ILE B 1 237 ? -0.381 -22.203 6.418 1 97.75 237 ILE B CA 1
ATOM 8306 C C . ILE B 1 237 ? 0.698 -23.094 7.027 1 97.75 237 ILE B C 1
ATOM 8308 O O . ILE B 1 237 ? 1.503 -22.641 7.844 1 97.75 237 ILE B O 1
ATOM 8312 N N . PRO B 1 238 ? 0.771 -24.328 6.66 1 96.75 238 PRO B N 1
ATOM 8313 C CA . PRO B 1 238 ? 1.764 -25.234 7.238 1 96.75 238 PRO B CA 1
ATOM 8314 C C . PRO B 1 238 ? 3.193 -24.891 6.828 1 96.75 238 PRO B C 1
ATOM 8316 O O . PRO B 1 238 ? 3.402 -24.219 5.812 1 96.75 238 PRO B O 1
ATOM 8319 N N . LEU B 1 239 ? 4.113 -25.297 7.66 1 96.38 239 LEU B N 1
ATOM 8320 C CA . LEU B 1 239 ? 5.523 -25.203 7.289 1 96.38 239 LEU B CA 1
ATOM 8321 C C . LEU B 1 239 ? 5.863 -26.203 6.184 1 96.38 239 LEU B C 1
ATOM 8323 O O . LEU B 1 239 ? 5.266 -27.281 6.102 1 96.38 239 LEU B O 1
ATOM 8327 N N . PHE B 1 240 ? 6.809 -25.859 5.402 1 96 240 PHE B N 1
ATOM 8328 C CA . PHE B 1 240 ? 7.223 -26.703 4.297 1 96 240 PHE B CA 1
ATOM 8329 C C . PHE B 1 240 ? 8.383 -27.609 4.715 1 96 240 PHE B C 1
ATOM 8331 O O . PHE B 1 240 ? 9.164 -27.25 5.594 1 96 240 PHE B O 1
ATOM 8338 N N . THR B 1 241 ? 8.391 -28.688 4.113 1 94.75 241 THR B N 1
ATOM 8339 C CA . THR B 1 241 ? 9.539 -29.578 4.242 1 94.75 241 THR B CA 1
ATOM 8340 C C . THR B 1 241 ? 10.32 -29.641 2.938 1 94.75 241 THR B C 1
ATOM 8342 O O . THR B 1 241 ? 9.812 -29.266 1.879 1 94.75 241 THR B O 1
ATOM 8345 N N . GLU B 1 242 ? 11.562 -29.984 3.004 1 96.69 242 GLU B N 1
ATOM 8346 C CA . GLU B 1 242 ? 12.43 -30.25 1.859 1 96.69 242 GLU B CA 1
ATOM 8347 C C . GLU B 1 242 ? 12.758 -31.734 1.753 1 96.69 242 GLU B C 1
ATOM 8349 O O . GLU B 1 242 ? 13.117 -32.375 2.746 1 96.69 242 GLU B O 1
ATOM 8354 N N . ASN B 1 243 ? 12.578 -32.219 0.566 1 97.06 243 ASN B N 1
ATOM 8355 C CA . ASN B 1 243 ? 12.844 -33.656 0.326 1 97.06 243 ASN B CA 1
ATOM 8356 C C . ASN B 1 243 ? 13.844 -33.844 -0.812 1 97.06 243 ASN B C 1
ATOM 8358 O O . ASN B 1 243 ? 13.734 -33.188 -1.858 1 97.06 243 ASN B O 1
ATOM 8362 N N . LEU B 1 244 ? 14.789 -34.75 -0.582 1 97.75 244 LEU B N 1
ATOM 8363 C CA . LEU B 1 244 ? 15.828 -35 -1.567 1 97.75 244 LEU B CA 1
ATOM 8364 C C . LEU B 1 244 ? 15.25 -35.688 -2.811 1 97.75 244 LEU B C 1
ATOM 8366 O O . LEU B 1 244 ? 14.484 -36.656 -2.705 1 97.75 244 LEU B O 1
ATOM 8370 N N . LEU B 1 245 ? 15.516 -35.125 -3.934 1 98.12 245 LEU B N 1
ATOM 8371 C CA . LEU B 1 245 ? 15.125 -35.656 -5.238 1 98.12 245 LEU B CA 1
ATOM 8372 C C . LEU B 1 245 ? 16.344 -35.781 -6.152 1 98.12 245 LEU B C 1
ATOM 8374 O O . LEU B 1 245 ? 17.016 -34.812 -6.449 1 98.12 245 LEU B O 1
ATOM 8378 N N . ARG B 1 246 ? 16.641 -36.969 -6.645 1 98 246 ARG B N 1
ATOM 8379 C CA . ARG B 1 246 ? 17.797 -37.219 -7.512 1 98 246 ARG B CA 1
ATOM 8380 C C . ARG B 1 246 ? 17.391 -37.125 -8.984 1 98 246 ARG B C 1
ATOM 8382 O O . ARG B 1 246 ? 16.234 -37.375 -9.328 1 98 246 ARG B O 1
ATOM 8389 N N . PHE B 1 247 ? 18.328 -36.781 -9.805 1 97.81 247 PHE B N 1
ATOM 8390 C CA . PHE B 1 247 ? 18.141 -36.875 -11.25 1 97.81 247 PHE B CA 1
ATOM 8391 C C . PHE B 1 247 ? 18.25 -38.312 -11.719 1 97.81 247 PHE B C 1
ATOM 8393 O O . PHE B 1 247 ? 19.266 -38.969 -11.469 1 97.81 247 PHE B O 1
ATOM 8400 N N . PRO B 1 248 ? 17.312 -38.75 -12.422 1 96.88 248 PRO B N 1
ATOM 8401 C CA . PRO B 1 248 ? 17.359 -40.156 -12.805 1 96.88 248 PRO B CA 1
ATOM 8402 C C . PRO B 1 248 ? 18.219 -40.406 -14.039 1 96.88 248 PRO B C 1
ATOM 8404 O O . PRO B 1 248 ? 18.688 -41.531 -14.25 1 96.88 248 PRO B O 1
ATOM 8407 N N . ILE B 1 249 ? 18.422 -39.344 -14.945 1 96.75 249 ILE B N 1
ATOM 8408 C CA . ILE B 1 249 ? 19.109 -39.688 -16.188 1 96.75 249 ILE B CA 1
ATOM 8409 C C . ILE B 1 249 ? 19.859 -38.469 -16.719 1 96.75 249 ILE B C 1
ATOM 8411 O O . ILE B 1 249 ? 19.438 -37.312 -16.531 1 96.75 249 ILE B O 1
ATOM 8415 N N . MET B 1 250 ? 21 -38.656 -17.312 1 97 250 MET B N 1
ATOM 8416 C CA . MET B 1 250 ? 21.734 -37.719 -18.141 1 97 250 MET B CA 1
ATOM 8417 C C . MET B 1 250 ? 21.406 -37.906 -19.625 1 97 250 MET B C 1
ATOM 8419 O O . MET B 1 250 ? 21.484 -39.031 -20.141 1 97 250 MET B O 1
ATOM 8423 N N . ARG B 1 251 ? 21.078 -36.875 -20.297 1 97.19 251 ARG B N 1
ATOM 8424 C CA . ARG B 1 251 ? 20.594 -37 -21.672 1 97.19 251 ARG B CA 1
ATOM 8425 C C . ARG B 1 251 ? 21.703 -36.719 -22.672 1 97.19 251 ARG B C 1
ATOM 8427 O O . ARG B 1 251 ? 21.703 -37.25 -23.781 1 97.19 251 ARG B O 1
ATOM 8434 N N . ARG B 1 252 ? 22.578 -35.875 -22.328 1 96.88 252 ARG B N 1
ATOM 8435 C CA . ARG B 1 252 ? 23.609 -35.438 -23.25 1 96.88 252 ARG B CA 1
ATOM 8436 C C . ARG B 1 252 ? 24.859 -34.969 -22.5 1 96.88 252 ARG B C 1
ATOM 8438 O O . ARG B 1 252 ? 24.75 -34.375 -21.422 1 96.88 252 ARG B O 1
ATOM 8445 N N . ALA B 1 253 ? 26.016 -35.344 -22.922 1 96.88 253 ALA B N 1
ATOM 8446 C CA . ALA B 1 253 ? 27.297 -34.844 -22.422 1 96.88 253 ALA B CA 1
ATOM 8447 C C . ALA B 1 253 ? 28.219 -34.438 -23.578 1 96.88 253 ALA B C 1
ATOM 8449 O O . ALA B 1 253 ? 28.312 -35.156 -24.578 1 96.88 253 ALA B O 1
ATOM 8450 N N . THR B 1 254 ? 28.75 -33.375 -23.531 1 96.5 254 THR B N 1
ATOM 8451 C CA . THR B 1 254 ? 29.719 -32.906 -24.516 1 96.5 254 THR B CA 1
ATOM 8452 C C . THR B 1 254 ? 31.031 -32.531 -23.844 1 96.5 254 THR B C 1
ATOM 8454 O O . THR B 1 254 ? 31.031 -31.938 -22.766 1 96.5 254 THR B O 1
ATOM 8457 N N . GLY B 1 255 ? 32.156 -32.875 -24.406 1 95.81 255 GLY B N 1
ATOM 8458 C CA . GLY B 1 255 ? 33.5 -32.531 -23.938 1 95.81 255 GLY B CA 1
ATOM 8459 C C . GLY B 1 255 ? 34.094 -33.531 -22.984 1 95.81 255 GLY B C 1
ATOM 8460 O O . GLY B 1 255 ? 35.25 -33.406 -22.578 1 95.81 255 GLY B O 1
ATOM 8461 N N . ILE B 1 256 ? 33.281 -34.531 -22.656 1 94.25 256 ILE B N 1
ATOM 8462 C CA . ILE B 1 256 ? 33.781 -35.562 -21.719 1 94.25 256 ILE B CA 1
ATOM 8463 C C . ILE B 1 256 ? 32.906 -36.812 -21.812 1 94.25 256 ILE B C 1
ATOM 8465 O O . ILE B 1 256 ? 31.75 -36.719 -22.266 1 94.25 256 ILE B O 1
ATOM 8469 N N . LYS B 1 257 ? 33.5 -37.906 -21.453 1 92.56 257 LYS B N 1
ATOM 8470 C CA . LYS B 1 257 ? 32.688 -39.094 -21.25 1 92.56 257 LYS B CA 1
ATOM 8471 C C . LYS B 1 257 ? 32.219 -39.188 -19.797 1 92.56 257 LYS B C 1
ATOM 8473 O O . LYS B 1 257 ? 33 -39.031 -18.859 1 92.56 257 LYS B O 1
ATOM 8478 N N . VAL B 1 258 ? 30.969 -39.375 -19.641 1 92.12 258 VAL B N 1
ATOM 8479 C CA . VAL B 1 258 ? 30.391 -39.344 -18.297 1 92.12 258 VAL B CA 1
ATOM 8480 C C . VAL B 1 258 ? 29.75 -40.688 -17.969 1 92.12 258 VAL B C 1
ATOM 8482 O O . VAL B 1 258 ? 29 -41.219 -18.781 1 92.12 258 VAL B O 1
ATOM 8485 N N . ASN B 1 259 ? 30.078 -41.219 -16.859 1 90.44 259 ASN B N 1
ATOM 8486 C CA . ASN B 1 259 ? 29.328 -42.312 -16.25 1 90.44 259 ASN B CA 1
ATOM 8487 C C . ASN B 1 259 ? 28.141 -41.812 -15.43 1 90.44 259 ASN B C 1
ATOM 8489 O O . ASN B 1 259 ? 28.328 -41.094 -14.438 1 90.44 259 ASN B O 1
ATOM 8493 N N . GLN B 1 260 ? 26.969 -42.188 -15.719 1 90.56 260 GLN B N 1
ATOM 8494 C CA . GLN B 1 260 ? 25.734 -41.656 -15.133 1 90.56 260 GLN B CA 1
ATOM 8495 C C . GLN B 1 260 ? 25.641 -42 -13.648 1 90.56 260 GLN B C 1
ATOM 8497 O O . GLN B 1 260 ? 24.844 -41.406 -12.922 1 90.56 260 GLN B O 1
ATOM 8502 N N . GLU B 1 261 ? 26.453 -42.844 -13.102 1 92.06 261 GLU B N 1
ATOM 8503 C CA . GLU B 1 261 ? 26.422 -43.25 -11.703 1 92.06 261 GLU B CA 1
ATOM 8504 C C . GLU B 1 261 ? 26.734 -42.094 -10.781 1 92.06 261 GLU B C 1
ATOM 8506 O O . GLU B 1 261 ? 26.484 -42.156 -9.57 1 92.06 261 GLU B O 1
ATOM 8511 N N . PHE B 1 262 ? 27.312 -41.062 -11.359 1 93.56 262 PHE B N 1
ATOM 8512 C CA . PHE B 1 262 ? 27.625 -39.906 -10.516 1 93.56 262 PHE B CA 1
ATOM 8513 C C . PHE B 1 262 ? 26.344 -39.281 -10.008 1 93.56 262 PHE B C 1
ATOM 8515 O O . PHE B 1 262 ? 26.344 -38.594 -8.977 1 93.56 262 PHE B O 1
ATOM 8522 N N . LEU B 1 263 ? 25.203 -39.5 -10.664 1 96.12 263 LEU B N 1
ATOM 8523 C CA . LEU B 1 263 ? 23.922 -38.938 -10.289 1 96.12 263 LEU B CA 1
ATOM 8524 C C . LEU B 1 263 ? 23.406 -39.531 -8.984 1 96.12 263 LEU B C 1
ATOM 8526 O O . LEU B 1 263 ? 22.516 -38.969 -8.336 1 96.12 263 LEU B O 1
ATOM 8530 N N . THR B 1 264 ? 23.969 -40.688 -8.508 1 94.25 264 THR B N 1
ATOM 8531 C CA . THR B 1 264 ? 23.562 -41.344 -7.281 1 94.25 264 THR B CA 1
ATOM 8532 C C . THR B 1 264 ? 24.297 -40.781 -6.074 1 94.25 264 THR B C 1
ATOM 8534 O O . THR B 1 264 ? 23.922 -41.062 -4.93 1 94.25 264 THR B O 1
ATOM 8537 N N . GLY B 1 265 ? 25.344 -40.062 -6.371 1 91.56 265 GLY B N 1
ATOM 8538 C CA . GLY B 1 265 ? 26.172 -39.531 -5.297 1 91.56 265 GLY B CA 1
ATOM 8539 C C . GLY B 1 265 ? 27.203 -40.531 -4.809 1 91.56 265 GLY B C 1
ATOM 8540 O O . GLY B 1 265 ? 27.969 -40.25 -3.895 1 91.56 265 GLY B O 1
ATOM 8541 N N . LYS B 1 266 ? 27.266 -41.625 -5.414 1 90.94 266 LYS B N 1
ATOM 8542 C CA . LYS B 1 266 ? 28.156 -42.688 -4.969 1 90.94 266 LYS B CA 1
ATOM 8543 C C . LYS B 1 266 ? 29.469 -42.656 -5.75 1 90.94 266 LYS B C 1
ATOM 8545 O O . LYS B 1 266 ? 30.469 -43.219 -5.32 1 90.94 266 LYS B O 1
ATOM 8550 N N . ARG B 1 267 ? 29.453 -42.094 -6.895 1 93.44 267 ARG B N 1
ATOM 8551 C CA . ARG B 1 267 ? 30.656 -41.969 -7.707 1 93.44 267 ARG B CA 1
ATOM 8552 C C . ARG B 1 267 ? 30.922 -40.531 -8.086 1 93.44 267 ARG B C 1
ATOM 8554 O O . ARG B 1 267 ? 30.031 -39.812 -8.539 1 93.44 267 ARG B O 1
ATOM 8561 N N . THR B 1 268 ? 32.125 -40.156 -8 1 96.25 268 THR B N 1
ATOM 8562 C CA . THR B 1 268 ? 32.562 -38.812 -8.344 1 96.25 268 THR B CA 1
ATOM 8563 C C . THR B 1 268 ? 32.875 -38.688 -9.836 1 96.25 268 THR B C 1
ATOM 8565 O O . THR B 1 268 ? 33.469 -39.594 -10.422 1 96.25 268 THR B O 1
ATOM 8568 N N . LEU B 1 269 ? 32.375 -37.688 -10.438 1 97.19 269 LEU B N 1
ATOM 8569 C CA . LEU B 1 269 ? 32.75 -37.375 -11.812 1 97.19 269 LEU B CA 1
ATOM 8570 C C . LEU B 1 269 ? 33.938 -36.406 -11.852 1 97.19 269 LEU B C 1
ATOM 8572 O O . LEU B 1 269 ? 33.875 -35.281 -11.352 1 97.19 269 LEU B O 1
ATOM 8576 N N . LYS B 1 270 ? 34.969 -36.812 -12.43 1 97.06 270 LYS B N 1
ATOM 8577 C CA . LYS B 1 270 ? 36.188 -36 -12.492 1 97.06 270 LYS B CA 1
ATOM 8578 C C . LYS B 1 270 ? 36.281 -35.281 -13.828 1 97.06 270 LYS B C 1
ATOM 8580 O O . LYS B 1 270 ? 36.281 -35.906 -14.891 1 97.06 270 LYS B O 1
ATOM 8585 N N . ILE B 1 271 ? 36.375 -34.031 -13.773 1 98 271 ILE B N 1
ATOM 8586 C CA . ILE B 1 271 ? 36.594 -33.188 -14.945 1 98 271 ILE B CA 1
ATOM 8587 C C . ILE B 1 271 ? 38.031 -32.656 -14.961 1 98 271 ILE B C 1
ATOM 8589 O O . ILE B 1 271 ? 38.438 -31.938 -14.055 1 98 271 ILE B O 1
ATOM 8593 N N . PRO B 1 272 ? 38.781 -33 -15.945 1 97.44 272 PRO B N 1
ATOM 8594 C CA . PRO B 1 272 ? 40.188 -32.594 -15.977 1 97.44 272 PRO B CA 1
ATOM 8595 C C . PRO B 1 272 ? 40.375 -31.094 -16.047 1 97.44 272 PRO B C 1
ATOM 8597 O O . PRO B 1 272 ? 39.438 -30.359 -16.344 1 97.44 272 PRO B O 1
ATOM 8600 N N . ALA B 1 273 ? 41.562 -30.609 -15.773 1 97.62 273 ALA B N 1
ATOM 8601 C CA . ALA B 1 273 ? 41.938 -29.203 -15.906 1 97.62 273 ALA B CA 1
ATOM 8602 C C . ALA B 1 273 ? 41.844 -28.75 -17.359 1 97.62 273 ALA B C 1
ATOM 8604 O O . ALA B 1 273 ? 41.969 -29.562 -18.281 1 97.62 273 ALA B O 1
ATOM 8605 N N . ASN B 1 274 ? 41.5 -27.5 -17.547 1 97.38 274 ASN B N 1
ATOM 8606 C CA . ASN B 1 274 ? 41.438 -26.844 -18.844 1 97.38 274 ASN B CA 1
ATOM 8607 C C . ASN B 1 274 ? 40.438 -27.516 -19.781 1 97.38 274 ASN B C 1
ATOM 8609 O O . ASN B 1 274 ? 40.781 -27.812 -20.938 1 97.38 274 ASN B O 1
ATOM 8613 N N . GLN B 1 275 ? 39.312 -27.797 -19.266 1 97 275 GLN B N 1
ATOM 8614 C CA . GLN B 1 275 ? 38.25 -28.453 -20.047 1 97 275 GLN B CA 1
ATOM 8615 C C . GLN B 1 275 ? 36.969 -27.609 -20.047 1 97 275 GLN B C 1
ATOM 8617 O O . GLN B 1 275 ? 36.719 -26.875 -19.094 1 97 275 GLN B O 1
ATOM 8622 N N . LYS B 1 276 ? 36.281 -27.594 -21.156 1 97.94 276 LYS B N 1
ATOM 8623 C CA . LYS B 1 276 ? 34.906 -27.094 -21.266 1 97.94 276 LYS B CA 1
ATOM 8624 C C . LYS B 1 276 ? 33.906 -28.25 -21.469 1 97.94 276 LYS B C 1
ATOM 8626 O O . LYS B 1 276 ? 34 -28.984 -22.469 1 97.94 276 LYS B O 1
ATOM 8631 N N . VAL B 1 277 ? 33.062 -28.406 -20.531 1 97.31 277 VAL B N 1
ATOM 8632 C CA . VAL B 1 277 ? 32.156 -29.547 -20.516 1 97.31 277 VAL B CA 1
ATOM 8633 C C . VAL B 1 277 ? 30.703 -29.078 -20.344 1 97.31 277 VAL B C 1
ATOM 8635 O O . VAL B 1 277 ? 30.453 -28.094 -19.656 1 97.31 277 VAL B O 1
ATOM 8638 N N . SER B 1 278 ? 29.766 -29.734 -21.062 1 98 278 SER B N 1
ATOM 8639 C CA . SER B 1 278 ? 28.328 -29.516 -20.859 1 98 278 SER B CA 1
ATOM 8640 C C . SER B 1 278 ? 27.609 -30.828 -20.578 1 98 278 SER B C 1
ATOM 8642 O O . SER B 1 278 ? 27.812 -31.812 -21.281 1 98 278 SER B O 1
ATOM 8644 N N . ILE B 1 279 ? 26.844 -30.875 -19.547 1 98.19 279 ILE B N 1
ATOM 8645 C CA . ILE B 1 279 ? 26.078 -32.062 -19.172 1 98.19 279 ILE B CA 1
ATOM 8646 C C . ILE B 1 279 ? 24.609 -31.688 -19 1 98.19 279 ILE B C 1
ATOM 8648 O O . ILE B 1 279 ? 24.266 -30.844 -18.172 1 98.19 279 ILE B O 1
ATOM 8652 N N . LEU B 1 280 ? 23.703 -32.281 -19.766 1 98.44 280 LEU B N 1
ATOM 8653 C CA . LEU B 1 280 ? 22.266 -32.062 -19.688 1 98.44 280 LEU B CA 1
ATOM 8654 C C . LEU B 1 280 ? 21.578 -33.156 -18.891 1 98.44 280 LEU B C 1
ATOM 8656 O O . LEU B 1 280 ? 21.609 -34.344 -19.281 1 98.44 280 LEU B O 1
ATOM 8660 N N . LEU B 1 281 ? 21 -32.781 -17.797 1 98.56 281 LEU B N 1
ATOM 8661 C CA . LEU B 1 281 ? 20.25 -33.688 -16.938 1 98.56 281 LEU B CA 1
ATOM 8662 C C . LEU B 1 281 ? 18.75 -33.531 -17.172 1 98.56 281 LEU B C 1
ATOM 8664 O O . LEU B 1 281 ? 18.281 -32.438 -17.5 1 98.56 281 LEU B O 1
ATOM 8668 N N . ASP B 1 282 ? 18.031 -34.625 -17.062 1 98.38 282 ASP B N 1
ATOM 8669 C CA . ASP B 1 282 ? 16.578 -34.688 -17.219 1 98.38 282 ASP B CA 1
ATOM 8670 C C . ASP B 1 282 ? 15.93 -35.281 -15.977 1 98.38 282 ASP B C 1
ATOM 8672 O O . ASP B 1 282 ? 16.094 -36.469 -15.695 1 98.38 282 ASP B O 1
ATOM 8676 N N . GLN B 1 283 ? 15.195 -34.562 -15.289 1 98.06 283 GLN B N 1
ATOM 8677 C CA . GLN B 1 283 ? 14.445 -35 -14.133 1 98.06 283 GLN B CA 1
ATOM 8678 C C . GLN B 1 283 ? 13.297 -35.906 -14.547 1 98.06 283 GLN B C 1
ATOM 8680 O O . GLN B 1 283 ? 12.711 -36.594 -13.711 1 98.06 283 GLN B O 1
ATOM 8685 N N . LYS B 1 284 ? 12.891 -35.875 -15.727 1 97.88 284 LYS B N 1
ATOM 8686 C CA . LYS B 1 284 ? 11.844 -36.656 -16.359 1 97.88 284 LYS B CA 1
ATOM 8687 C C . LYS B 1 284 ? 10.461 -36.062 -16.109 1 97.88 284 LYS B C 1
ATOM 8689 O O . LYS B 1 284 ? 9.508 -36.344 -16.828 1 97.88 284 LYS B O 1
ATOM 8694 N N . PHE B 1 285 ? 10.289 -35.25 -15.148 1 98.19 285 PHE B N 1
ATOM 8695 C CA . PHE B 1 285 ? 9.062 -34.531 -14.867 1 98.19 285 PHE B CA 1
ATOM 8696 C C . PHE B 1 285 ? 9.367 -33.156 -14.297 1 98.19 285 PHE B C 1
ATOM 8698 O O . PHE B 1 285 ? 10.469 -32.906 -13.805 1 98.19 285 PHE B O 1
ATOM 8705 N N . MET B 1 286 ? 8.398 -32.25 -14.438 1 98.19 286 MET B N 1
ATOM 8706 C CA . MET B 1 286 ? 8.523 -30.922 -13.859 1 98.19 286 MET B CA 1
ATOM 8707 C C . MET B 1 286 ? 8.625 -31 -12.336 1 98.19 286 MET B C 1
ATOM 8709 O O . MET B 1 286 ? 7.926 -31.781 -11.703 1 98.19 286 MET B O 1
ATOM 8713 N N . THR B 1 287 ? 9.516 -30.219 -11.773 1 98.25 287 THR B N 1
ATOM 8714 C CA . THR B 1 287 ? 9.688 -30.156 -10.328 1 98.25 287 THR B CA 1
ATOM 8715 C C . THR B 1 287 ? 10.109 -28.75 -9.891 1 98.25 287 THR B C 1
ATOM 8717 O O . THR B 1 287 ? 10.273 -27.859 -10.727 1 98.25 287 THR B O 1
ATOM 8720 N N . ALA B 1 288 ? 10.117 -28.562 -8.594 1 98.12 288 ALA B N 1
ATOM 8721 C CA . ALA B 1 288 ? 10.562 -27.297 -8.016 1 98.12 288 ALA B CA 1
ATOM 8722 C C . ALA B 1 288 ? 11.258 -27.516 -6.68 1 98.12 288 ALA B C 1
ATOM 8724 O O . ALA B 1 288 ? 10.828 -28.344 -5.879 1 98.12 288 ALA B O 1
ATOM 8725 N N . GLY B 1 289 ? 12.297 -26.875 -6.469 1 98.19 289 GLY B N 1
ATOM 8726 C CA . GLY B 1 289 ? 13.078 -26.969 -5.246 1 98.19 289 GLY B CA 1
ATOM 8727 C C . GLY B 1 289 ? 14.414 -26.25 -5.332 1 98.19 289 GLY B C 1
ATOM 8728 O O . GLY B 1 289 ? 14.516 -25.203 -5.98 1 98.19 289 GLY B O 1
ATOM 8729 N N . TYR B 1 290 ? 15.359 -26.703 -4.527 1 98.5 290 TYR B N 1
ATOM 8730 C CA . TYR B 1 290 ? 16.703 -26.141 -4.48 1 98.5 290 TYR B CA 1
ATOM 8731 C C . TYR B 1 290 ? 17.719 -27.125 -5.039 1 98.5 290 TYR B C 1
ATOM 8733 O O . TYR B 1 290 ? 18.203 -28 -4.328 1 98.5 290 TYR B O 1
ATOM 8741 N N . PRO B 1 291 ? 18.141 -26.953 -6.289 1 98.56 291 PRO B N 1
ATOM 8742 C CA . PRO B 1 291 ? 19.234 -27.797 -6.777 1 98.56 291 PRO B CA 1
ATOM 8743 C C . PRO B 1 291 ? 20.547 -27.547 -6.043 1 98.56 291 PRO B C 1
ATOM 8745 O O . PRO B 1 291 ? 20.969 -26.391 -5.906 1 98.56 291 PRO B O 1
ATOM 8748 N N . GLU B 1 292 ? 21.109 -28.562 -5.59 1 98.31 292 GLU B N 1
ATOM 8749 C CA . GLU B 1 292 ? 22.359 -28.453 -4.84 1 98.31 292 GLU B CA 1
ATOM 8750 C C . GLU B 1 292 ? 23.484 -29.219 -5.527 1 98.31 292 GLU B C 1
ATOM 8752 O O . GLU B 1 292 ? 23.25 -30.297 -6.094 1 98.31 292 GLU B O 1
ATOM 8757 N N . LEU B 1 293 ? 24.625 -28.641 -5.543 1 97.94 293 LEU B N 1
ATOM 8758 C CA . LEU B 1 293 ? 25.828 -29.188 -6.16 1 97.94 293 LEU B CA 1
ATOM 8759 C C . LEU B 1 293 ? 26.969 -29.25 -5.152 1 97.94 293 LEU B C 1
ATOM 8761 O O . LEU B 1 293 ? 27.234 -28.297 -4.426 1 97.94 293 LEU B O 1
ATOM 8765 N N . MET B 1 294 ? 27.625 -30.422 -5.02 1 97.88 294 MET B N 1
ATOM 8766 C CA . MET B 1 294 ? 28.797 -30.609 -4.168 1 97.88 294 MET B CA 1
ATOM 8767 C C . MET B 1 294 ? 30.031 -30.891 -5.008 1 97.88 294 MET B C 1
ATOM 8769 O O . MET B 1 294 ? 30.047 -31.797 -5.828 1 97.88 294 MET B O 1
ATOM 8773 N N . VAL B 1 295 ? 31.094 -30.094 -4.793 1 98.38 295 VAL B N 1
ATOM 8774 C CA . VAL B 1 295 ? 32.281 -30.281 -5.625 1 98.38 295 VAL B CA 1
ATOM 8775 C C . VAL B 1 295 ? 33.531 -30.234 -4.758 1 98.38 295 VAL B C 1
ATOM 8777 O O . VAL B 1 295 ? 33.5 -29.734 -3.627 1 98.38 295 VAL B O 1
ATOM 8780 N N . SER B 1 296 ? 34.625 -30.766 -5.242 1 98.38 296 SER B N 1
ATOM 8781 C CA . SER B 1 296 ? 35.969 -30.688 -4.68 1 98.38 296 SER B CA 1
ATOM 8782 C C . SER B 1 296 ? 36.969 -30.234 -5.73 1 98.38 296 SER B C 1
ATOM 8784 O O . SER B 1 296 ? 36.875 -30.609 -6.898 1 98.38 296 SER B O 1
ATOM 8786 N N . GLY B 1 297 ? 37.938 -29.438 -5.312 1 98.06 297 GLY B N 1
ATOM 8787 C CA . GLY B 1 297 ? 38.906 -28.891 -6.25 1 98.06 297 GLY B CA 1
ATOM 8788 C C . GLY B 1 297 ? 38.312 -27.875 -7.211 1 98.06 297 GLY B C 1
ATOM 8789 O O . GLY B 1 297 ? 37.375 -27.172 -6.863 1 98.06 297 GLY B O 1
ATOM 8790 N N . GLY B 1 298 ? 39.031 -27.703 -8.375 1 97.56 298 GLY B N 1
ATOM 8791 C CA . GLY B 1 298 ? 38.531 -26.875 -9.445 1 97.56 298 GLY B CA 1
ATOM 8792 C C . GLY B 1 298 ? 38.688 -25.391 -9.18 1 97.56 298 GLY B C 1
ATOM 8793 O O . GLY B 1 298 ? 37.875 -24.578 -9.594 1 97.56 298 GLY B O 1
ATOM 8794 N N . LYS B 1 299 ? 39.688 -25.031 -8.336 1 96.88 299 LYS B N 1
ATOM 8795 C CA . LYS B 1 299 ? 39.938 -23.609 -8.117 1 96.88 299 LYS B CA 1
ATOM 8796 C C . LYS B 1 299 ? 39.938 -22.844 -9.43 1 96.88 299 LYS B C 1
ATOM 8798 O O . LYS B 1 299 ? 40.594 -23.234 -10.391 1 96.88 299 LYS B O 1
ATOM 8803 N N . GLY B 1 300 ? 39.062 -21.797 -9.477 1 92.69 300 GLY B N 1
ATOM 8804 C CA . GLY B 1 300 ? 39 -20.953 -10.656 1 92.69 300 GLY B CA 1
ATOM 8805 C C . GLY B 1 300 ? 37.969 -21.438 -11.68 1 92.69 300 GLY B C 1
ATOM 8806 O O . GLY B 1 300 ? 37.688 -20.75 -12.664 1 92.69 300 GLY B O 1
ATOM 8807 N N . SER B 1 301 ? 37.5 -22.625 -11.516 1 97.62 301 SER B N 1
ATOM 8808 C CA . SER B 1 301 ? 36.469 -23.125 -12.414 1 97.62 301 SER B CA 1
ATOM 8809 C C . SER B 1 301 ? 35.156 -22.312 -12.305 1 97.62 301 SER B C 1
ATOM 8811 O O . SER B 1 301 ? 34.969 -21.594 -11.328 1 97.62 301 SER B O 1
ATOM 8813 N N . LYS B 1 302 ? 34.344 -22.406 -13.352 1 98.56 302 LYS B N 1
ATOM 8814 C CA . LYS B 1 302 ? 33.031 -21.812 -13.398 1 98.56 302 LYS B CA 1
ATOM 8815 C C . LYS B 1 302 ? 31.969 -22.859 -13.789 1 98.56 302 LYS B C 1
ATOM 8817 O O . LYS B 1 302 ? 32.125 -23.531 -14.812 1 98.56 302 LYS B O 1
ATOM 8822 N N . ILE B 1 303 ? 30.984 -23.016 -12.984 1 98.81 303 ILE B N 1
ATOM 8823 C CA . ILE B 1 303 ? 29.891 -23.938 -13.25 1 98.81 303 ILE B CA 1
ATOM 8824 C C . ILE B 1 303 ? 28.578 -23.172 -13.406 1 98.81 303 ILE B C 1
ATOM 8826 O O . ILE B 1 303 ? 28.078 -22.594 -12.445 1 98.81 303 ILE B O 1
ATOM 8830 N N . LYS B 1 304 ? 28.047 -23.141 -14.555 1 98.81 304 LYS B N 1
ATOM 8831 C CA . LYS B 1 304 ? 26.75 -22.547 -14.82 1 98.81 304 LYS B CA 1
ATOM 8832 C C . LYS B 1 304 ? 25.641 -23.594 -14.812 1 98.81 304 LYS B C 1
ATOM 8834 O O . LYS B 1 304 ? 25.75 -24.625 -15.484 1 98.81 304 LYS B O 1
ATOM 8839 N N . LEU B 1 305 ? 24.656 -23.422 -13.977 1 98.88 305 LEU B N 1
ATOM 8840 C CA . LEU B 1 305 ? 23.469 -24.281 -13.906 1 98.88 305 LEU B CA 1
ATOM 8841 C C . LEU B 1 305 ? 22.266 -23.594 -14.562 1 98.88 305 LEU B C 1
ATOM 8843 O O . LEU B 1 305 ? 21.719 -22.641 -14.023 1 98.88 305 LEU B O 1
ATOM 8847 N N . THR B 1 306 ? 21.812 -24.109 -15.688 1 98.88 306 THR B N 1
ATOM 8848 C CA . THR B 1 306 ? 20.672 -23.547 -16.406 1 98.88 306 THR B CA 1
ATOM 8849 C C . THR B 1 306 ? 19.438 -24.422 -16.203 1 98.88 306 THR B C 1
ATOM 8851 O O . THR B 1 306 ? 19.5 -25.641 -16.359 1 98.88 306 THR B O 1
ATOM 8854 N N . TYR B 1 307 ? 18.344 -23.828 -15.898 1 98.75 307 TYR B N 1
ATOM 8855 C CA . TYR B 1 307 ? 17.094 -24.516 -15.617 1 98.75 307 TYR B CA 1
ATOM 8856 C C . TYR B 1 307 ? 16.062 -24.25 -16.719 1 98.75 307 TYR B C 1
ATOM 8858 O O . TYR B 1 307 ? 15.922 -23.109 -17.172 1 98.75 307 TYR B O 1
ATOM 8866 N N . ALA B 1 308 ? 15.305 -25.297 -17.109 1 98.38 308 ALA B N 1
ATOM 8867 C CA . ALA B 1 308 ? 14.289 -25.078 -18.125 1 98.38 308 ALA B CA 1
ATOM 8868 C C . ALA B 1 308 ? 13.164 -26.109 -18.016 1 98.38 308 ALA B C 1
ATOM 8870 O O . ALA B 1 308 ? 13.391 -27.25 -17.594 1 98.38 308 ALA B O 1
ATOM 8871 N N . GLU B 1 309 ? 11.969 -25.703 -18.438 1 97.69 309 GLU B N 1
ATOM 8872 C CA . GLU B 1 309 ? 10.836 -26.609 -18.547 1 97.69 309 GLU B CA 1
ATOM 8873 C C . GLU B 1 309 ? 10.969 -27.516 -19.781 1 97.69 309 GLU B C 1
ATOM 8875 O O . GLU B 1 309 ? 10.484 -28.641 -19.781 1 97.69 309 GLU B O 1
ATOM 8880 N N . ALA B 1 310 ? 11.547 -26.938 -20.797 1 97.75 310 ALA B N 1
ATOM 8881 C CA . ALA B 1 310 ? 11.703 -27.594 -22.094 1 97.75 310 ALA B CA 1
ATOM 8882 C C . ALA B 1 310 ? 12.875 -27 -22.875 1 97.75 310 ALA B C 1
ATOM 8884 O O . ALA B 1 310 ? 13.383 -25.922 -22.516 1 97.75 310 ALA B O 1
ATOM 8885 N N . LEU B 1 311 ? 13.305 -27.75 -23.828 1 98.31 311 LEU B N 1
ATOM 8886 C CA . LEU B 1 311 ? 14.32 -27.25 -24.75 1 98.31 311 LEU B CA 1
ATOM 8887 C C . LEU B 1 311 ? 13.68 -26.641 -26 1 98.31 311 LEU B C 1
ATOM 8889 O O . LEU B 1 311 ? 12.492 -26.844 -26.25 1 98.31 311 LEU B O 1
ATOM 8893 N N . PHE B 1 312 ? 14.469 -25.875 -26.719 1 97.81 312 PHE B N 1
ATOM 8894 C CA . PHE B 1 312 ? 13.961 -25.172 -27.906 1 97.81 312 PHE B CA 1
ATOM 8895 C C . PHE B 1 312 ? 14.719 -25.609 -29.156 1 97.81 312 PHE B C 1
ATOM 8897 O O . PHE B 1 312 ? 15.93 -25.812 -29.109 1 97.81 312 PHE B O 1
ATOM 8904 N N . ASN B 1 313 ? 14 -25.734 -30.234 1 96.88 313 ASN B N 1
ATOM 8905 C CA . ASN B 1 313 ? 14.672 -25.922 -31.516 1 96.88 313 ASN B CA 1
ATOM 8906 C C . ASN B 1 313 ? 15.141 -24.594 -32.125 1 96.88 313 ASN B C 1
ATOM 8908 O O . ASN B 1 313 ? 15.047 -23.562 -31.453 1 96.88 313 ASN B O 1
ATOM 8912 N N . LYS B 1 314 ? 15.664 -24.609 -33.25 1 95.44 314 LYS B N 1
ATOM 8913 C CA . LYS B 1 314 ? 16.266 -23.422 -33.875 1 95.44 314 LYS B CA 1
ATOM 8914 C C . LYS B 1 314 ? 15.211 -22.344 -34.125 1 95.44 314 LYS B C 1
ATOM 8916 O O . LYS B 1 314 ? 15.516 -21.156 -34.156 1 95.44 314 LYS B O 1
ATOM 8921 N N . GLN B 1 315 ? 13.984 -22.766 -34.281 1 94.38 315 GLN B N 1
ATOM 8922 C CA . GLN B 1 315 ? 12.883 -21.828 -34.531 1 94.38 315 GLN B CA 1
ATOM 8923 C C . GLN B 1 315 ? 12.289 -21.297 -33.25 1 94.38 315 GLN B C 1
ATOM 8925 O O . GLN B 1 315 ? 11.391 -20.453 -33.281 1 94.38 315 GLN B O 1
ATOM 8930 N N . GLY B 1 316 ? 12.766 -21.781 -32.188 1 93.75 316 GLY B N 1
ATOM 8931 C CA . GLY B 1 316 ? 12.273 -21.312 -30.891 1 93.75 316 GLY B CA 1
ATOM 8932 C C . GLY B 1 316 ? 11.055 -22.062 -30.406 1 93.75 316 GLY B C 1
ATOM 8933 O O . GLY B 1 316 ? 10.328 -21.578 -29.531 1 93.75 316 GLY B O 1
ATOM 8934 N N . GLU B 1 317 ? 10.812 -23.203 -30.953 1 95.5 317 GLU B N 1
ATOM 8935 C CA . GLU B 1 317 ? 9.656 -24 -30.578 1 95.5 317 GLU B CA 1
ATOM 8936 C C . GLU B 1 317 ? 10.062 -25.109 -29.609 1 95.5 317 GLU B C 1
ATOM 8938 O O . GLU B 1 317 ? 11.133 -25.703 -29.734 1 95.5 317 GLU B O 1
ATOM 8943 N N . LYS B 1 318 ? 9.227 -25.422 -28.688 1 96.81 318 LYS B N 1
ATOM 8944 C CA . LYS B 1 318 ? 9.508 -26.453 -27.703 1 96.81 318 LYS B CA 1
ATOM 8945 C C . LYS B 1 318 ? 9.266 -27.844 -28.266 1 96.81 318 LYS B C 1
ATOM 8947 O O . LYS B 1 318 ? 10.008 -28.781 -27.953 1 96.81 318 LYS B O 1
ATOM 8952 N N . GLY B 1 319 ? 8.047 -27.984 -29.094 1 96.38 319 GLY B N 1
ATOM 8953 C CA . GLY B 1 319 ? 7.676 -29.297 -29.594 1 96.38 319 GLY B CA 1
ATOM 8954 C C . GLY B 1 319 ? 7.414 -30.297 -28.484 1 96.38 319 GLY B C 1
ATOM 8955 O O . GLY B 1 319 ? 6.879 -29.953 -27.438 1 96.38 319 GLY B O 1
ATOM 8956 N N . ASN B 1 320 ? 7.719 -31.594 -28.859 1 97.81 320 ASN B N 1
ATOM 8957 C CA . ASN B 1 320 ? 7.574 -32.625 -27.828 1 97.81 320 ASN B CA 1
ATOM 8958 C C . ASN B 1 320 ? 8.633 -32.469 -26.75 1 97.81 320 ASN B C 1
ATOM 8960 O O . ASN B 1 320 ? 9.828 -32.469 -27.031 1 97.81 320 ASN B O 1
ATOM 8964 N N . ARG B 1 321 ? 8.203 -32.406 -25.516 1 98.19 321 ARG B N 1
ATOM 8965 C CA . ARG B 1 321 ? 9.078 -32.094 -24.391 1 98.19 321 ARG B CA 1
ATOM 8966 C C . ARG B 1 321 ? 10.055 -33.219 -24.094 1 98.19 321 ARG B C 1
ATOM 8968 O O . ARG B 1 321 ? 11.07 -33 -23.422 1 98.19 321 ARG B O 1
ATOM 8975 N N . ASN B 1 322 ? 9.82 -34.469 -24.594 1 97.81 322 ASN B N 1
ATOM 8976 C CA . ASN B 1 322 ? 10.703 -35.594 -24.375 1 97.81 322 ASN B CA 1
ATOM 8977 C C . ASN B 1 322 ? 11.867 -35.594 -25.359 1 97.81 322 ASN B C 1
ATOM 8979 O O . ASN B 1 322 ? 12.859 -36.312 -25.141 1 97.81 322 ASN B O 1
ATOM 8983 N N . GLU B 1 323 ? 11.727 -34.906 -26.422 1 97.44 323 GLU B N 1
ATOM 8984 C CA . GLU B 1 323 ? 12.734 -34.906 -27.469 1 97.44 323 GLU B CA 1
ATOM 8985 C C . GLU B 1 323 ? 13.766 -33.812 -27.266 1 97.44 323 GLU B C 1
ATOM 8987 O O . GLU B 1 323 ? 13.406 -32.656 -27 1 97.44 323 GLU B O 1
ATOM 8992 N N . ILE B 1 324 ? 15.016 -34.156 -27.422 1 97.12 324 ILE B N 1
ATOM 8993 C CA . ILE B 1 324 ? 16.047 -33.156 -27.141 1 97.12 324 ILE B CA 1
ATOM 8994 C C . ILE B 1 324 ? 16.906 -32.938 -28.375 1 97.12 324 ILE B C 1
ATOM 8996 O O . ILE B 1 324 ? 17.703 -32 -28.422 1 97.12 324 ILE B O 1
ATOM 9000 N N . ASP B 1 325 ? 16.812 -33.875 -29.375 1 96.44 325 ASP B N 1
ATOM 9001 C CA . ASP B 1 325 ? 17.672 -33.781 -30.547 1 96.44 325 ASP B CA 1
ATOM 9002 C C . ASP B 1 325 ? 17.469 -32.469 -31.266 1 96.44 325 ASP B C 1
ATOM 9004 O O . ASP B 1 325 ? 16.328 -32.031 -31.5 1 96.44 325 ASP B O 1
ATOM 9008 N N . ASP B 1 326 ? 18.547 -31.844 -31.594 1 95.56 326 ASP B N 1
ATOM 9009 C CA . ASP B 1 326 ? 18.578 -30.578 -32.312 1 95.56 326 ASP B CA 1
ATOM 9010 C C . ASP B 1 326 ? 17.906 -29.469 -31.484 1 95.56 326 ASP B C 1
ATOM 9012 O O . ASP B 1 326 ? 17.297 -28.562 -32.062 1 95.56 326 ASP B O 1
ATOM 9016 N N . LYS B 1 327 ? 17.844 -29.578 -30.219 1 97.94 327 LYS B N 1
ATOM 9017 C CA . LYS B 1 327 ? 17.281 -28.547 -29.344 1 97.94 327 LYS B CA 1
ATOM 9018 C C . LYS B 1 327 ? 18.328 -28.031 -28.359 1 97.94 327 LYS B C 1
ATOM 9020 O O . LYS B 1 327 ? 19.312 -28.734 -28.078 1 97.94 327 LYS B O 1
ATOM 9025 N N . GLU B 1 328 ? 18.109 -26.828 -27.953 1 97.44 328 GLU B N 1
ATOM 9026 C CA . GLU B 1 328 ? 19.016 -26.188 -27.016 1 97.44 328 GLU B CA 1
ATOM 9027 C C . GLU B 1 328 ? 18.266 -25.672 -25.781 1 97.44 328 GLU B C 1
ATOM 9029 O O . GLU B 1 328 ? 17.078 -25.359 -25.859 1 97.44 328 GLU B O 1
ATOM 9034 N N . ILE B 1 329 ? 19 -25.625 -24.719 1 98 329 ILE B N 1
ATOM 9035 C CA . ILE B 1 329 ? 18.406 -25.156 -23.469 1 98 329 ILE B CA 1
ATOM 9036 C C . ILE B 1 329 ? 18.531 -23.641 -23.375 1 98 329 ILE B C 1
ATOM 9038 O O . ILE B 1 329 ? 19.547 -23.062 -23.75 1 98 329 ILE B O 1
ATOM 9042 N N . ARG B 1 330 ? 17.469 -22.984 -22.984 1 97.44 330 ARG B N 1
ATOM 9043 C CA . ARG B 1 330 ? 17.391 -21.578 -22.625 1 97.44 330 ARG B CA 1
ATOM 9044 C C . ARG B 1 330 ? 16.578 -21.375 -21.359 1 97.44 330 ARG B C 1
ATOM 9046 O O . ARG B 1 330 ? 15.453 -21.875 -21.25 1 97.44 330 ARG B O 1
ATOM 9053 N N . GLY B 1 331 ? 17.156 -20.719 -20.391 1 97.69 331 GLY B N 1
ATOM 9054 C CA . GLY B 1 331 ? 16.375 -20.5 -19.188 1 97.69 331 GLY B CA 1
ATOM 9055 C C . GLY B 1 331 ? 17.141 -19.75 -18.109 1 97.69 331 GLY B C 1
ATOM 9056 O O . GLY B 1 331 ? 18.203 -19.188 -18.375 1 97.69 331 GLY B O 1
ATOM 9057 N N . ASN B 1 332 ? 16.5 -19.594 -16.953 1 97.69 332 ASN B N 1
ATOM 9058 C CA . ASN B 1 332 ? 17.156 -19.031 -15.766 1 97.69 332 ASN B CA 1
ATOM 9059 C C . ASN B 1 332 ? 18.391 -19.828 -15.367 1 97.69 332 ASN B C 1
ATOM 9061 O O . ASN B 1 332 ? 18.484 -21.016 -15.688 1 97.69 332 ASN B O 1
ATOM 9065 N N . TYR B 1 333 ? 19.375 -19.125 -14.766 1 98.75 333 TYR B N 1
ATOM 9066 C CA . TYR B 1 333 ? 20.562 -19.891 -14.43 1 98.75 333 TYR B CA 1
ATOM 9067 C C . TYR B 1 333 ? 21.234 -19.328 -13.188 1 98.75 333 TYR B C 1
ATOM 9069 O O . TYR B 1 333 ? 20.984 -18.188 -12.789 1 98.75 333 TYR B O 1
ATOM 9077 N N . ASP B 1 334 ? 22 -20.156 -12.594 1 98.81 334 ASP B N 1
ATOM 9078 C CA . ASP B 1 334 ? 22.938 -19.812 -11.516 1 98.81 334 ASP B CA 1
ATOM 9079 C C . ASP B 1 334 ? 24.375 -20.078 -11.93 1 98.81 334 ASP B C 1
ATOM 9081 O O . ASP B 1 334 ? 24.625 -20.766 -12.922 1 98.81 334 ASP B O 1
ATOM 9085 N N . VAL B 1 335 ? 25.328 -19.516 -11.164 1 98.88 335 VAL B N 1
ATOM 9086 C CA . VAL B 1 335 ? 26.75 -19.734 -11.414 1 98.88 335 VAL B CA 1
ATOM 9087 C C . VAL B 1 335 ? 27.469 -20.016 -10.094 1 98.88 335 VAL B C 1
ATOM 9089 O O . VAL B 1 335 ? 27.297 -19.281 -9.125 1 98.88 335 VAL B O 1
ATOM 9092 N N . PHE B 1 336 ? 28.266 -21.094 -10.047 1 98.69 336 PHE B N 1
ATOM 9093 C CA . PHE B 1 336 ? 29.094 -21.422 -8.891 1 98.69 336 PHE B CA 1
ATOM 9094 C C . PHE B 1 336 ? 30.578 -21.406 -9.273 1 98.69 336 PHE B C 1
ATOM 9096 O O . PHE B 1 336 ? 30.969 -22.047 -10.25 1 98.69 336 PHE B O 1
ATOM 9103 N N . ILE B 1 337 ? 31.328 -20.625 -8.508 1 98.62 337 ILE B N 1
ATOM 9104 C CA . ILE B 1 337 ? 32.781 -20.578 -8.648 1 98.62 337 ILE B CA 1
ATOM 9105 C C . ILE B 1 337 ? 33.438 -21.188 -7.418 1 98.62 337 ILE B C 1
ATOM 9107 O O . ILE B 1 337 ? 33.625 -20.516 -6.41 1 98.62 337 ILE B O 1
ATOM 9111 N N . PRO B 1 338 ? 33.875 -22.453 -7.523 1 97.69 338 PRO B N 1
ATOM 9112 C CA . PRO B 1 338 ? 34.469 -23.109 -6.355 1 97.69 338 PRO B CA 1
ATOM 9113 C C . PRO B 1 338 ? 35.812 -22.5 -5.941 1 97.69 338 PRO B C 1
ATOM 9115 O O . PRO B 1 338 ? 36.531 -21.953 -6.781 1 97.69 338 PRO B O 1
ATOM 9118 N N . ASP B 1 339 ? 36.156 -22.672 -4.656 1 97.31 339 ASP B N 1
ATOM 9119 C CA . ASP B 1 339 ? 37.406 -22.109 -4.137 1 97.31 339 ASP B CA 1
ATOM 9120 C C . ASP B 1 339 ? 38.531 -23.125 -4.227 1 97.31 339 ASP B C 1
ATOM 9122 O O . ASP B 1 339 ? 39.688 -22.812 -3.895 1 97.31 339 ASP B O 1
ATOM 9126 N N . GLY B 1 340 ? 38.281 -24.328 -4.605 1 97.44 340 GLY B N 1
ATOM 9127 C CA . GLY B 1 340 ? 39.312 -25.344 -4.766 1 97.44 340 GLY B CA 1
ATOM 9128 C C . GLY B 1 340 ? 39.344 -26.312 -3.6 1 97.44 340 GLY B C 1
ATOM 9129 O O . GLY B 1 340 ? 40.031 -27.344 -3.674 1 97.44 340 GLY B O 1
ATOM 9130 N N . ASP B 1 341 ? 38.688 -26.094 -2.514 1 97.5 341 ASP B N 1
ATOM 9131 C CA . ASP B 1 341 ? 38.688 -26.984 -1.36 1 97.5 341 ASP B CA 1
ATOM 9132 C C . ASP B 1 341 ? 37.719 -28.141 -1.559 1 97.5 341 ASP B C 1
ATOM 9134 O O . ASP B 1 341 ? 37.125 -28.281 -2.629 1 97.5 341 ASP B O 1
ATOM 9138 N N . ASN B 1 342 ? 37.625 -28.922 -0.52 1 97.19 342 ASN B N 1
ATOM 9139 C CA . ASN B 1 342 ? 36.875 -30.156 -0.665 1 97.19 342 ASN B CA 1
ATOM 9140 C C . ASN B 1 342 ? 35.438 -30.016 -0.174 1 97.19 342 ASN B C 1
ATOM 9142 O O . ASN B 1 342 ? 35.188 -29.312 0.812 1 97.19 342 ASN B O 1
ATOM 9146 N N . HIS B 1 343 ? 34.531 -30.609 -0.927 1 96.5 343 HIS B N 1
ATOM 9147 C CA . HIS B 1 343 ? 33.125 -30.781 -0.56 1 96.5 343 HIS B CA 1
ATOM 9148 C C . HIS B 1 343 ? 32.438 -29.453 -0.349 1 96.5 343 HIS B C 1
ATOM 9150 O O . HIS B 1 343 ? 31.812 -29.234 0.684 1 96.5 343 HIS B O 1
ATOM 9156 N N . ARG B 1 344 ? 32.656 -28.609 -1.346 1 97.56 344 ARG B N 1
ATOM 9157 C CA . ARG B 1 344 ? 31.969 -27.312 -1.351 1 97.56 344 ARG B CA 1
ATOM 9158 C C . ARG B 1 344 ? 30.578 -27.422 -1.946 1 97.56 344 ARG B C 1
ATOM 9160 O O . ARG B 1 344 ? 30.406 -27.969 -3.043 1 97.56 344 ARG B O 1
ATOM 9167 N N . LYS B 1 345 ? 29.641 -26.922 -1.193 1 97.25 345 LYS B N 1
ATOM 9168 C CA . LYS B 1 345 ? 28.25 -27.031 -1.599 1 97.25 345 LYS B CA 1
ATOM 9169 C C . LYS B 1 345 ? 27.719 -25.719 -2.154 1 97.25 345 LYS B C 1
ATOM 9171 O O . LYS B 1 345 ? 27.969 -24.656 -1.58 1 97.25 345 LYS B O 1
ATOM 9176 N N . PHE B 1 346 ? 27.062 -25.812 -3.311 1 98 346 PHE B N 1
ATOM 9177 C CA . PHE B 1 346 ? 26.266 -24.719 -3.852 1 98 346 PHE B CA 1
ATOM 9178 C C . PHE B 1 346 ? 24.781 -24.984 -3.662 1 98 346 PHE B C 1
ATOM 9180 O O . PHE B 1 346 ? 24.312 -26.094 -3.859 1 98 346 PHE B O 1
ATOM 9187 N N . ARG B 1 347 ? 24.031 -23.984 -3.279 1 98.19 347 ARG B N 1
ATOM 9188 C CA . ARG B 1 347 ? 22.578 -23.953 -3.195 1 98.19 347 ARG B CA 1
ATOM 9189 C C . ARG B 1 347 ? 22.031 -22.578 -3.561 1 98.19 347 ARG B C 1
ATOM 9191 O O . ARG B 1 347 ? 22.5 -21.562 -3.037 1 98.19 347 ARG B O 1
ATOM 9198 N N . PRO B 1 348 ? 21.078 -22.484 -4.48 1 98.31 348 PRO B N 1
ATOM 9199 C CA . PRO B 1 348 ? 20.5 -21.172 -4.766 1 98.31 348 PRO B CA 1
ATOM 9200 C C . PRO B 1 348 ? 19.75 -20.578 -3.578 1 98.31 348 PRO B C 1
ATOM 9202 O O . PRO B 1 348 ? 19.328 -21.328 -2.684 1 98.31 348 PRO B O 1
ATOM 9205 N N . LEU B 1 349 ? 19.562 -19.281 -3.57 1 97.94 349 LEU B N 1
ATOM 9206 C CA . LEU B 1 349 ? 18.875 -18.578 -2.498 1 97.94 349 LEU B CA 1
ATOM 9207 C C . LEU B 1 349 ? 17.375 -18.859 -2.537 1 97.94 349 LEU B C 1
ATOM 9209 O O . LEU B 1 349 ? 16.703 -18.844 -1.498 1 97.94 349 LEU B O 1
ATOM 9213 N N . TRP B 1 350 ? 16.891 -19.109 -3.721 1 95.62 350 TRP B N 1
ATOM 9214 C CA . TRP B 1 350 ? 15.445 -19.266 -3.902 1 95.62 350 TRP B CA 1
ATOM 9215 C C . TRP B 1 350 ? 15.133 -20.5 -4.746 1 95.62 350 TRP B C 1
ATOM 9217 O O . TRP B 1 350 ? 16.031 -21.047 -5.398 1 95.62 350 TRP B O 1
ATOM 9227 N N . ILE B 1 351 ? 13.938 -20.844 -4.77 1 96.56 351 ILE B N 1
ATOM 9228 C CA . ILE B 1 351 ? 13.445 -22.047 -5.43 1 96.56 351 ILE B CA 1
ATOM 9229 C C . ILE B 1 351 ? 13.641 -21.922 -6.941 1 96.56 351 ILE B C 1
ATOM 9231 O O . ILE B 1 351 ? 13.422 -20.844 -7.508 1 96.56 351 ILE B O 1
ATOM 9235 N N . ARG B 1 352 ? 14.062 -23.047 -7.57 1 98.5 352 ARG B N 1
ATOM 9236 C CA . ARG B 1 352 ? 14.094 -23.203 -9.023 1 98.5 352 ARG B CA 1
ATOM 9237 C C . ARG B 1 352 ? 13.07 -24.234 -9.492 1 98.5 352 ARG B C 1
ATOM 9239 O O . ARG B 1 352 ? 12.898 -25.266 -8.859 1 98.5 352 ARG B O 1
ATOM 9246 N N . ALA B 1 353 ? 12.375 -23.922 -10.539 1 98.56 353 ALA B N 1
ATOM 9247 C CA . ALA B 1 353 ? 11.492 -24.875 -11.203 1 98.56 353 ALA B CA 1
ATOM 9248 C C . ALA B 1 353 ? 12.078 -25.328 -12.539 1 98.56 353 ALA B C 1
ATOM 9250 O O . ALA B 1 353 ? 12.656 -24.516 -13.273 1 98.56 353 ALA B O 1
ATOM 9251 N N . TYR B 1 354 ? 11.992 -26.688 -12.812 1 98.56 354 TYR B N 1
ATOM 9252 C CA . TYR B 1 354 ? 12.609 -27.188 -14.031 1 98.56 354 TYR B CA 1
ATOM 9253 C C . TYR B 1 354 ? 12.258 -28.656 -14.25 1 98.56 354 TYR B C 1
ATOM 9255 O O . TYR B 1 354 ? 11.875 -29.359 -13.312 1 98.56 354 TYR B O 1
ATOM 9263 N N . ARG B 1 355 ? 12.359 -29.078 -15.43 1 98.62 355 ARG B N 1
ATOM 9264 C CA . ARG B 1 355 ? 12.508 -30.484 -15.789 1 98.62 355 ARG B CA 1
ATOM 9265 C C . ARG B 1 355 ? 13.945 -30.797 -16.188 1 98.62 355 ARG B C 1
ATOM 9267 O O . ARG B 1 355 ? 14.508 -31.812 -15.789 1 98.62 355 ARG B O 1
ATOM 9274 N N . TYR B 1 356 ? 14.484 -29.859 -16.969 1 98.75 356 TYR B N 1
ATOM 9275 C CA . TYR B 1 356 ? 15.844 -30.016 -17.469 1 98.75 356 TYR B CA 1
ATOM 9276 C C . TYR B 1 356 ? 16.797 -29.094 -16.703 1 98.75 356 TYR B C 1
ATOM 9278 O O . TYR B 1 356 ? 16.453 -27.953 -16.391 1 98.75 356 TYR B O 1
ATOM 9286 N N . LEU B 1 357 ? 17.953 -29.594 -16.406 1 98.75 357 LEU B N 1
ATOM 9287 C CA . LEU B 1 357 ? 19.062 -28.844 -15.836 1 98.75 357 LEU B CA 1
ATOM 9288 C C . LEU B 1 357 ? 20.359 -29.094 -16.594 1 98.75 357 LEU B C 1
ATOM 9290 O O . LEU B 1 357 ? 20.766 -30.234 -16.781 1 98.75 357 LEU B O 1
ATOM 9294 N N . GLN B 1 358 ? 21 -28.062 -17.078 1 98.81 358 GLN B N 1
ATOM 9295 C CA . GLN B 1 358 ? 22.266 -28.219 -17.766 1 98.81 358 GLN B CA 1
ATOM 9296 C C . GLN B 1 358 ? 23.422 -27.641 -16.953 1 98.81 358 GLN B C 1
ATOM 9298 O O . GLN B 1 358 ? 23.312 -26.516 -16.453 1 98.81 358 GLN B O 1
ATOM 9303 N N . LEU B 1 359 ? 24.438 -28.391 -16.828 1 98.56 359 LEU B N 1
ATOM 9304 C CA . LEU B 1 359 ? 25.703 -27.938 -16.266 1 98.56 359 LEU B CA 1
ATOM 9305 C C . LEU B 1 359 ? 26.688 -27.562 -17.359 1 98.56 359 LEU B C 1
ATOM 9307 O O . LEU B 1 359 ? 27.031 -28.391 -18.203 1 98.56 359 LEU B O 1
ATOM 9311 N N . ASP B 1 360 ? 27.078 -26.359 -17.406 1 98.75 360 ASP B N 1
ATOM 9312 C CA . ASP B 1 360 ? 28.203 -25.922 -18.219 1 98.75 360 ASP B CA 1
ATOM 9313 C C . ASP B 1 360 ? 29.422 -25.609 -17.344 1 98.75 360 ASP B C 1
ATOM 9315 O O . ASP B 1 360 ? 29.391 -24.656 -16.547 1 98.75 360 ASP B O 1
ATOM 9319 N N . ILE B 1 361 ? 30.453 -26.422 -17.5 1 98.62 361 ILE B N 1
ATOM 9320 C CA . ILE B 1 361 ? 31.594 -26.375 -16.594 1 98.62 361 ILE B CA 1
ATOM 9321 C C . ILE B 1 361 ? 32.844 -26 -17.391 1 98.62 361 ILE B C 1
ATOM 9323 O O . ILE B 1 361 ? 33.125 -26.609 -18.422 1 98.62 361 ILE B O 1
ATOM 9327 N N . THR B 1 362 ? 33.5 -25.031 -16.938 1 98.62 362 THR B N 1
ATOM 9328 C CA . THR B 1 362 ? 34.812 -24.672 -17.453 1 98.62 362 THR B CA 1
ATOM 9329 C C . THR B 1 362 ? 35.875 -24.75 -16.344 1 98.62 362 THR B C 1
ATOM 9331 O O . THR B 1 362 ? 35.75 -24.062 -15.328 1 98.62 362 THR B O 1
ATOM 9334 N N . THR B 1 363 ? 36.812 -25.656 -16.516 1 98.19 363 THR B N 1
ATOM 9335 C CA . THR B 1 363 ? 37.906 -25.734 -15.562 1 98.19 363 THR B CA 1
ATOM 9336 C C . THR B 1 363 ? 39.125 -24.984 -16.078 1 98.19 363 THR B C 1
ATOM 9338 O O . THR B 1 363 ? 39.25 -24.734 -17.281 1 98.19 363 THR B O 1
ATOM 9341 N N . THR B 1 364 ? 39.969 -24.594 -15.195 1 97.12 364 THR B N 1
ATOM 9342 C CA . THR B 1 364 ? 41.25 -23.984 -15.547 1 97.12 364 THR B CA 1
ATOM 9343 C C . THR B 1 364 ? 42.406 -24.906 -15.211 1 97.12 364 THR B C 1
ATOM 9345 O O . THR B 1 364 ? 42.562 -25.984 -15.805 1 97.12 364 THR B O 1
ATOM 9348 N N . ASP B 1 365 ? 43.281 -24.469 -14.203 1 95.44 365 ASP B N 1
ATOM 9349 C CA . ASP B 1 365 ? 44.531 -25.203 -13.984 1 95.44 365 ASP B CA 1
ATOM 9350 C C . ASP B 1 365 ? 44.312 -26.391 -13.047 1 95.44 365 ASP B C 1
ATOM 9352 O O . ASP B 1 365 ? 45.188 -27.266 -12.938 1 95.44 365 ASP B O 1
ATOM 9356 N N . GLU B 1 366 ? 43.188 -26.484 -12.422 1 97 366 GLU B N 1
ATOM 9357 C CA . GLU B 1 366 ? 42.906 -27.562 -11.484 1 97 366 GLU B CA 1
ATOM 9358 C C . GLU B 1 366 ? 41.688 -28.375 -11.945 1 97 366 GLU B C 1
ATOM 9360 O O . GLU B 1 366 ? 40.688 -27.812 -12.391 1 97 366 GLU B O 1
ATOM 9365 N N . PRO B 1 367 ? 41.844 -29.641 -11.82 1 97.81 367 PRO B N 1
ATOM 9366 C CA . PRO B 1 367 ? 40.656 -30.469 -12.102 1 97.81 367 PRO B CA 1
ATOM 9367 C C . PRO B 1 367 ? 39.531 -30.266 -11.07 1 97.81 367 PRO B C 1
ATOM 9369 O O . PRO B 1 367 ? 39.812 -29.844 -9.938 1 97.81 367 PRO B O 1
ATOM 9372 N N . LEU B 1 368 ? 38.344 -30.562 -11.477 1 98.38 368 LEU B N 1
ATOM 9373 C CA . LEU B 1 368 ? 37.156 -30.453 -10.633 1 98.38 368 LEU B CA 1
ATOM 9374 C C . LEU B 1 368 ? 36.5 -31.812 -10.438 1 98.38 368 LEU B C 1
ATOM 9376 O O . LEU B 1 368 ? 36.312 -32.562 -11.398 1 98.38 368 LEU B O 1
ATOM 9380 N N . ALA B 1 369 ? 36.312 -32.156 -9.227 1 98 369 ALA B N 1
ATOM 9381 C CA . ALA B 1 369 ? 35.562 -33.344 -8.906 1 98 369 ALA B CA 1
ATOM 9382 C C . ALA B 1 369 ? 34.094 -33 -8.547 1 98 369 ALA B C 1
ATOM 9384 O O . ALA B 1 369 ? 33.875 -32.281 -7.57 1 98 369 ALA B O 1
ATOM 9385 N N . LEU B 1 370 ? 33.156 -33.406 -9.359 1 97.88 370 LEU B N 1
ATOM 9386 C CA . LEU B 1 370 ? 31.75 -33.312 -9.016 1 97.88 370 LEU B CA 1
ATOM 9387 C C . LEU B 1 370 ? 31.328 -34.469 -8.141 1 97.88 370 LEU B C 1
ATOM 9389 O O . LEU B 1 370 ? 31.047 -35.562 -8.641 1 97.88 370 LEU B O 1
ATOM 9393 N N . ASN B 1 371 ? 31.141 -34.156 -6.867 1 97.56 371 ASN B N 1
ATOM 9394 C CA . ASN B 1 371 ? 30.891 -35.219 -5.883 1 97.56 371 ASN B CA 1
ATOM 9395 C C . ASN B 1 371 ? 29.422 -35.625 -5.887 1 97.56 371 ASN B C 1
ATOM 9397 O O . ASN B 1 371 ? 29.094 -36.781 -5.629 1 97.56 371 ASN B O 1
ATOM 9401 N N . ASP B 1 372 ? 28.562 -34.719 -6.051 1 97.5 372 ASP B N 1
ATOM 9402 C CA . ASP B 1 372 ? 27.125 -35.031 -5.969 1 97.5 372 ASP B CA 1
ATOM 9403 C C . ASP B 1 372 ? 26.297 -33.906 -6.586 1 97.5 372 ASP B C 1
ATOM 9405 O O . ASP B 1 372 ? 26.75 -32.75 -6.66 1 97.5 372 ASP B O 1
ATOM 9409 N N . ILE B 1 373 ? 25.109 -34.25 -7.105 1 97.94 373 ILE B N 1
ATOM 9410 C CA . ILE B 1 373 ? 24.109 -33.281 -7.566 1 97.94 373 ILE B CA 1
ATOM 9411 C C . ILE B 1 373 ? 22.703 -33.844 -7.301 1 97.94 373 ILE B C 1
ATOM 9413 O O . ILE B 1 373 ? 22.422 -35 -7.578 1 97.94 373 ILE B O 1
ATOM 9417 N N . TYR B 1 374 ? 21.891 -33.125 -6.648 1 98.06 374 TYR B N 1
ATOM 9418 C CA . TYR B 1 374 ? 20.5 -33.469 -6.332 1 98.06 374 TYR B CA 1
ATOM 9419 C C . TYR B 1 374 ? 19.688 -32.188 -6.098 1 98.06 374 TYR B C 1
ATOM 9421 O O . TYR B 1 374 ? 20.219 -31.078 -6.172 1 98.06 374 TYR B O 1
ATOM 9429 N N . SER B 1 375 ? 18.406 -32.344 -5.961 1 98.06 375 SER B N 1
ATOM 9430 C CA . SER B 1 375 ? 17.531 -31.234 -5.633 1 98.06 375 SER B CA 1
ATOM 9431 C C . SER B 1 375 ? 16.797 -31.469 -4.312 1 98.06 375 SER B C 1
ATOM 9433 O O . SER B 1 375 ? 16.453 -32.594 -3.984 1 98.06 375 SER B O 1
ATOM 9435 N N . MET B 1 376 ? 16.703 -30.438 -3.518 1 98.38 376 MET B N 1
ATOM 9436 C CA . MET B 1 376 ? 15.805 -30.484 -2.371 1 98.38 376 MET B CA 1
ATOM 9437 C C . MET B 1 376 ? 14.422 -29.953 -2.75 1 98.38 376 MET B C 1
ATOM 9439 O O . MET B 1 376 ? 14.164 -28.75 -2.648 1 98.38 376 MET B O 1
ATOM 9443 N N . LYS B 1 377 ? 13.547 -30.859 -3.137 1 98.06 377 LYS B N 1
ATOM 9444 C CA . LYS B 1 377 ? 12.195 -30.531 -3.564 1 98.06 377 LYS B CA 1
ATOM 9445 C C . LYS B 1 377 ? 11.383 -29.953 -2.41 1 98.06 377 LYS B C 1
ATOM 9447 O O . LYS B 1 377 ? 11.477 -30.422 -1.276 1 98.06 377 LYS B O 1
ATOM 9452 N N . THR B 1 378 ? 10.609 -28.938 -2.65 1 97.12 378 THR B N 1
ATOM 9453 C CA . THR B 1 378 ? 9.797 -28.297 -1.621 1 97.12 378 THR B CA 1
ATOM 9454 C C . THR B 1 378 ? 8.523 -27.719 -2.225 1 97.12 378 THR B C 1
ATOM 9456 O O . THR B 1 378 ? 8.359 -27.703 -3.445 1 97.12 378 THR B O 1
ATOM 9459 N N . GLY B 1 379 ? 7.582 -27.359 -1.365 1 96.56 379 GLY B N 1
ATOM 9460 C CA . GLY B 1 379 ? 6.277 -26.828 -1.719 1 96.56 379 GLY B CA 1
ATOM 9461 C C . GLY B 1 379 ? 5.234 -27.047 -0.64 1 96.56 379 GLY B C 1
ATOM 9462 O O . GLY B 1 379 ? 5.512 -27.656 0.39 1 96.56 379 GLY B O 1
ATOM 9463 N N . TYR B 1 380 ? 4.094 -26.422 -0.923 1 97.81 380 TYR B N 1
ATOM 9464 C CA . TYR B 1 380 ? 2.979 -26.641 -0.007 1 97.81 380 TYR B CA 1
ATOM 9465 C C . TYR B 1 380 ? 2.68 -28.125 0.153 1 97.81 380 TYR B C 1
ATOM 9467 O O . TYR B 1 380 ? 2.68 -28.875 -0.827 1 97.81 380 TYR B O 1
ATOM 9475 N N . PRO B 1 381 ? 2.428 -28.562 1.351 1 96.56 381 PRO B N 1
ATOM 9476 C CA . PRO B 1 381 ? 2.275 -30 1.574 1 96.56 381 PRO B CA 1
ATOM 9477 C C . PRO B 1 381 ? 0.857 -30.5 1.293 1 96.56 381 PRO B C 1
ATOM 9479 O O . PRO B 1 381 ? 0.203 -31.047 2.182 1 96.56 381 PRO B O 1
ATOM 9482 N N . LEU B 1 382 ? 0.433 -30.391 0.074 1 95 382 LEU B N 1
ATOM 9483 C CA . LEU B 1 382 ? -0.843 -30.969 -0.33 1 95 382 LEU B CA 1
ATOM 9484 C C . LEU B 1 382 ? -0.784 -32.5 -0.284 1 95 382 LEU B C 1
ATOM 9486 O O . LEU B 1 382 ? 0.189 -33.094 -0.743 1 95 382 LEU B O 1
ATOM 9490 N N . ALA B 1 383 ? -1.788 -33 0.3 1 96.12 383 ALA B N 1
ATOM 9491 C CA . ALA B 1 383 ? -1.876 -34.469 0.35 1 96.12 383 ALA B CA 1
ATOM 9492 C C . ALA B 1 383 ? -3.057 -34.969 -0.473 1 96.12 383 ALA B C 1
ATOM 9494 O O . ALA B 1 383 ? -4.148 -34.406 -0.424 1 96.12 383 ALA B O 1
ATOM 9495 N N . MET B 1 384 ? -2.771 -35.969 -1.254 1 97.5 384 MET B N 1
ATOM 9496 C CA . MET B 1 384 ? -3.852 -36.594 -2.014 1 97.5 384 MET B CA 1
ATOM 9497 C C . MET B 1 384 ? -4.715 -37.469 -1.111 1 97.5 384 MET B C 1
ATOM 9499 O O . MET B 1 384 ? -4.27 -38.531 -0.654 1 97.5 384 MET B O 1
ATOM 9503 N N . ASN B 1 385 ? -5.906 -37.031 -0.858 1 98.25 385 ASN B N 1
ATOM 9504 C CA . ASN B 1 385 ? -6.852 -37.781 -0.056 1 98.25 385 ASN B CA 1
ATOM 9505 C C . ASN B 1 385 ? -8.008 -38.312 -0.903 1 98.25 385 ASN B C 1
ATOM 9507 O O . ASN B 1 385 ? -8.75 -39.188 -0.472 1 98.25 385 ASN B O 1
ATOM 9511 N N . ALA B 1 386 ? -8.133 -37.781 -2.084 1 98.69 386 ALA B N 1
ATOM 9512 C CA . ALA B 1 386 ? -9.164 -38.188 -3.025 1 98.69 386 ALA B CA 1
ATOM 9513 C C . ALA B 1 386 ? -8.656 -39.344 -3.912 1 98.69 386 ALA B C 1
ATOM 9515 O O . ALA B 1 386 ? -7.465 -39.656 -3.896 1 98.69 386 ALA B O 1
ATOM 9516 N N . ALA B 1 387 ? -9.586 -39.938 -4.582 1 98.62 387 ALA B N 1
ATOM 9517 C CA . ALA B 1 387 ? -9.25 -40.969 -5.559 1 98.62 387 ALA B CA 1
ATOM 9518 C C . ALA B 1 387 ? -10.164 -40.906 -6.777 1 98.62 387 ALA B C 1
ATOM 9520 O O . ALA B 1 387 ? -11.32 -40.469 -6.668 1 98.62 387 ALA B O 1
ATOM 9521 N N . PHE B 1 388 ? -9.641 -41.312 -7.902 1 98.69 388 PHE B N 1
ATOM 9522 C CA . PHE B 1 388 ? -10.414 -41.406 -9.133 1 98.69 388 PHE B CA 1
ATOM 9523 C C . PHE B 1 388 ? -9.898 -42.531 -10.023 1 98.69 388 PHE B C 1
ATOM 9525 O O . PHE B 1 388 ? -8.688 -42.719 -10.133 1 98.69 388 PHE B O 1
ATOM 9532 N N . SER B 1 389 ? -10.734 -43.219 -10.594 1 98.38 389 SER B N 1
ATOM 9533 C CA . SER B 1 389 ? -10.406 -44.188 -11.625 1 98.38 389 SER B CA 1
ATOM 9534 C C . SER B 1 389 ? -11.57 -44.406 -12.586 1 98.38 389 SER B C 1
ATOM 9536 O O . SER B 1 389 ? -12.719 -44.094 -12.266 1 98.38 389 SER B O 1
ATOM 9538 N N . SER B 1 390 ? -11.297 -44.844 -13.711 1 98.5 390 SER B N 1
ATOM 9539 C CA . SER B 1 390 ? -12.297 -45.188 -14.734 1 98.5 390 SER B CA 1
ATOM 9540 C C . SER B 1 390 ? -11.789 -46.25 -15.672 1 98.5 390 SER B C 1
ATOM 9542 O O . SER B 1 390 ? -10.68 -46.75 -15.516 1 98.5 390 SER B O 1
ATOM 9544 N N . ASN B 1 391 ? -12.641 -46.625 -16.672 1 97.94 391 ASN B N 1
ATOM 9545 C CA . ASN B 1 391 ? -12.25 -47.656 -17.641 1 97.94 391 ASN B CA 1
ATOM 9546 C C . ASN B 1 391 ? -11.383 -47.062 -18.75 1 97.94 391 ASN B C 1
ATOM 9548 O O . ASN B 1 391 ? -10.969 -47.781 -19.656 1 97.94 391 ASN B O 1
ATOM 9552 N N . ASP B 1 392 ? -11.117 -45.75 -18.75 1 97.81 392 ASP B N 1
ATOM 9553 C CA . ASP B 1 392 ? -10.227 -45.094 -19.703 1 97.81 392 ASP B CA 1
ATOM 9554 C C . ASP B 1 392 ? -8.883 -44.75 -19.062 1 97.81 392 ASP B C 1
ATOM 9556 O O . ASP B 1 392 ? -8.766 -43.781 -18.312 1 97.81 392 ASP B O 1
ATOM 9560 N N . PRO B 1 393 ? -7.871 -45.469 -19.484 1 96.12 393 PRO B N 1
ATOM 9561 C CA . PRO B 1 393 ? -6.559 -45.281 -18.859 1 96.12 393 PRO B CA 1
ATOM 9562 C C . PRO B 1 393 ? -6 -43.875 -19.062 1 96.12 393 PRO B C 1
ATOM 9564 O O . PRO B 1 393 ? -5.215 -43.406 -18.234 1 96.12 393 PRO B O 1
ATOM 9567 N N . SER B 1 394 ? -6.375 -43.188 -20.094 1 96.88 394 SER B N 1
ATOM 9568 C CA . SER B 1 394 ? -5.875 -41.844 -20.328 1 96.88 394 SER B CA 1
ATOM 9569 C C . SER B 1 394 ? -6.328 -40.906 -19.219 1 96.88 394 SER B C 1
ATOM 9571 O O . SER B 1 394 ? -5.641 -39.906 -18.922 1 96.88 394 SER B O 1
ATOM 9573 N N . LEU B 1 395 ? -7.445 -41.125 -18.641 1 98.44 395 LEU B N 1
ATOM 9574 C CA . LEU B 1 395 ? -7.934 -40.281 -17.562 1 98.44 395 LEU B CA 1
ATOM 9575 C C . LEU B 1 395 ? -7.074 -40.406 -16.312 1 98.44 395 LEU B C 1
ATOM 9577 O O . LEU B 1 395 ? -6.922 -39.469 -15.539 1 98.44 395 LEU B O 1
ATOM 9581 N N . GLN B 1 396 ? -6.555 -41.625 -16.156 1 98.06 396 GLN B N 1
ATOM 9582 C CA . GLN B 1 396 ? -5.652 -41.812 -15.023 1 98.06 396 GLN B CA 1
ATOM 9583 C C . GLN B 1 396 ? -4.387 -40.969 -15.188 1 98.06 396 GLN B C 1
ATOM 9585 O O . GLN B 1 396 ? -3.867 -40.438 -14.203 1 98.06 396 GLN B O 1
ATOM 9590 N N . GLU B 1 397 ? -3.92 -40.969 -16.375 1 97.94 397 GLU B N 1
ATOM 9591 C CA . GLU B 1 397 ? -2.736 -40.156 -16.641 1 97.94 397 GLU B CA 1
ATOM 9592 C C . GLU B 1 397 ? -3.037 -38.656 -16.453 1 97.94 397 GLU B C 1
ATOM 9594 O O . GLU B 1 397 ? -2.213 -37.906 -15.914 1 97.94 397 GLU B O 1
ATOM 9599 N N . ILE B 1 398 ? -4.191 -38.188 -16.922 1 98.62 398 ILE B N 1
ATOM 9600 C CA . ILE B 1 398 ? -4.59 -36.812 -16.719 1 98.62 398 ILE B CA 1
ATOM 9601 C C . ILE B 1 398 ? -4.699 -36.5 -15.227 1 98.62 398 ILE B C 1
ATOM 9603 O O . ILE B 1 398 ? -4.293 -35.438 -14.773 1 98.62 398 ILE B O 1
ATOM 9607 N N . TRP B 1 399 ? -5.234 -37.469 -14.484 1 98.44 399 TRP B N 1
ATOM 9608 C CA . TRP B 1 399 ? -5.371 -37.344 -13.039 1 98.44 399 TRP B CA 1
ATOM 9609 C C . TRP B 1 399 ? -4.008 -37.156 -12.383 1 98.44 399 TRP B C 1
ATOM 9611 O O . TRP B 1 399 ? -3.828 -36.25 -11.562 1 98.44 399 TRP B O 1
ATOM 9621 N N . LYS B 1 400 ? -3.086 -37.938 -12.766 1 97.94 400 LYS B N 1
ATOM 9622 C CA . LYS B 1 400 ? -1.737 -37.875 -12.203 1 97.94 400 LYS B CA 1
ATOM 9623 C C . LYS B 1 400 ? -1.041 -36.562 -12.555 1 97.94 400 LYS B C 1
ATOM 9625 O O . LYS B 1 400 ? -0.457 -35.938 -11.68 1 97.94 400 LYS B O 1
ATOM 9630 N N . VAL B 1 401 ? -1.094 -36.219 -13.797 1 98.44 401 VAL B N 1
ATOM 9631 C CA . VAL B 1 401 ? -0.423 -35 -14.273 1 98.44 401 VAL B CA 1
ATOM 9632 C C . VAL B 1 401 ? -1.118 -33.781 -13.711 1 98.44 401 VAL B C 1
ATOM 9634 O O . VAL B 1 401 ? -0.465 -32.781 -13.391 1 98.44 401 VAL B O 1
ATOM 9637 N N . GLY B 1 402 ? -2.441 -33.812 -13.617 1 98.44 402 GLY B N 1
ATOM 9638 C CA . GLY B 1 402 ? -3.174 -32.719 -12.977 1 98.44 402 GLY B CA 1
ATOM 9639 C C . GLY B 1 402 ? -2.771 -32.5 -11.531 1 98.44 402 GLY B C 1
ATOM 9640 O O . GLY B 1 402 ? -2.619 -31.359 -11.094 1 98.44 402 GLY B O 1
ATOM 9641 N N . TRP B 1 403 ? -2.598 -33.594 -10.82 1 97.75 403 TRP B N 1
ATOM 9642 C CA . TRP B 1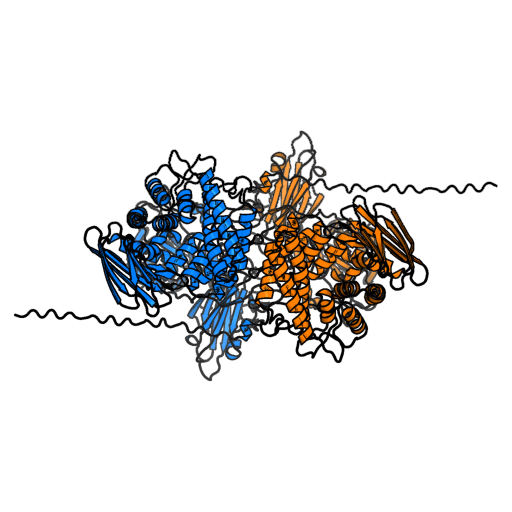 403 ? -2.178 -33.5 -9.43 1 97.75 403 TRP B CA 1
ATOM 9643 C C . TRP B 1 403 ? -0.789 -32.875 -9.312 1 97.75 403 TRP B C 1
ATOM 9645 O O . TRP B 1 403 ? -0.552 -32.031 -8.461 1 97.75 403 TRP B O 1
ATOM 9655 N N . ARG B 1 404 ? 0.148 -33.312 -10.172 1 98.19 404 ARG B N 1
ATOM 9656 C CA . ARG B 1 404 ? 1.491 -32.75 -10.164 1 98.19 404 ARG B CA 1
ATOM 9657 C C . ARG B 1 404 ? 1.452 -31.25 -10.453 1 98.19 404 ARG B C 1
ATOM 9659 O O . ARG B 1 404 ? 2.184 -30.469 -9.836 1 98.19 404 ARG B O 1
ATOM 9666 N N . THR B 1 405 ? 0.595 -30.859 -11.414 1 98.56 405 THR B N 1
ATOM 9667 C CA . THR B 1 405 ? 0.437 -29.438 -11.75 1 98.56 405 THR B CA 1
ATOM 9668 C C . THR B 1 405 ? -0.04 -28.656 -10.531 1 98.56 405 THR B C 1
ATOM 9670 O O . THR B 1 405 ? 0.513 -27.594 -10.219 1 98.56 405 THR B O 1
ATOM 9673 N N . ALA B 1 406 ? -1.029 -29.203 -9.859 1 97.5 406 ALA B N 1
ATOM 9674 C CA . ALA B 1 406 ? -1.598 -28.531 -8.688 1 97.5 406 ALA B CA 1
ATOM 9675 C C . ALA B 1 406 ? -0.565 -28.422 -7.57 1 97.5 406 ALA B C 1
ATOM 9677 O O . ALA B 1 406 ? -0.496 -27.391 -6.883 1 97.5 406 ALA B O 1
ATOM 9678 N N . GLN B 1 407 ? 0.197 -29.406 -7.391 1 97.19 407 GLN B N 1
ATOM 9679 C CA . GLN B 1 407 ? 1.218 -29.422 -6.348 1 97.19 407 GLN B CA 1
ATOM 9680 C C . GLN B 1 407 ? 2.279 -28.344 -6.613 1 97.19 407 GLN B C 1
ATOM 9682 O O . GLN B 1 407 ? 2.68 -27.625 -5.699 1 97.19 407 GLN B O 1
ATOM 9687 N N . LEU B 1 408 ? 2.707 -28.297 -7.855 1 98.25 408 LEU B N 1
ATOM 9688 C CA . LEU B 1 408 ? 3.795 -27.375 -8.195 1 98.25 408 LEU B CA 1
ATOM 9689 C C . LEU B 1 408 ? 3.309 -25.938 -8.195 1 98.25 408 LEU B C 1
ATOM 9691 O O . LEU B 1 408 ? 4.102 -25 -8.016 1 98.25 408 LEU B O 1
ATOM 9695 N N . CYS B 1 409 ? 2.021 -25.766 -8.383 1 98.44 409 CYS B N 1
ATOM 9696 C CA . CYS B 1 409 ? 1.441 -24.422 -8.375 1 98.44 409 CYS B CA 1
ATOM 9697 C C . CYS B 1 409 ? 0.945 -24.047 -6.984 1 98.44 409 CYS B C 1
ATOM 9699 O O . CYS B 1 409 ? 0.116 -23.141 -6.84 1 98.44 409 CYS B O 1
ATOM 9701 N N . ALA B 1 410 ? 1.44 -24.75 -5.98 1 98.06 410 ALA B N 1
ATOM 9702 C CA . ALA B 1 410 ? 1.137 -24.438 -4.59 1 98.06 410 ALA B CA 1
ATOM 9703 C C . ALA B 1 410 ? 2.414 -24.281 -3.77 1 98.06 410 ALA B C 1
ATOM 9705 O O . ALA B 1 410 ? 3.121 -25.25 -3.518 1 98.06 410 ALA B O 1
ATOM 9706 N N . GLY B 1 411 ? 2.727 -23.125 -3.42 1 97.25 411 GLY B N 1
ATOM 9707 C CA . GLY B 1 411 ? 3.779 -22.781 -2.475 1 97.25 411 GLY B CA 1
ATOM 9708 C C . GLY B 1 411 ? 3.264 -22.078 -1.231 1 97.25 411 GLY B C 1
ATOM 9709 O O . GLY B 1 411 ? 2.326 -22.562 -0.588 1 97.25 411 GLY B O 1
ATOM 9710 N N . ASP B 1 412 ? 3.922 -21.016 -0.808 1 97.06 412 ASP B N 1
ATOM 9711 C CA . ASP B 1 412 ? 3.4 -20.281 0.342 1 97.06 412 ASP B CA 1
ATOM 9712 C C . ASP B 1 412 ? 2.24 -19.375 -0.066 1 97.06 412 ASP B C 1
ATOM 9714 O O . ASP B 1 412 ? 1.743 -18.594 0.746 1 97.06 412 ASP B O 1
ATOM 9718 N N . MET B 1 413 ? 1.921 -19.438 -1.25 1 98 413 MET B N 1
ATOM 9719 C CA . MET B 1 413 ? 0.71 -18.984 -1.926 1 98 413 MET B CA 1
ATOM 9720 C C . MET B 1 413 ? 0.435 -19.812 -3.174 1 98 413 MET B C 1
ATOM 9722 O O . MET B 1 413 ? 1.232 -20.688 -3.535 1 98 413 MET B O 1
ATOM 9726 N N . TYR B 1 414 ? -0.689 -19.609 -3.777 1 98.44 414 TYR B N 1
ATOM 9727 C CA . TYR B 1 414 ? -0.848 -20.234 -5.09 1 98.44 414 TYR B CA 1
ATOM 9728 C C . TYR B 1 414 ? 0.027 -19.547 -6.129 1 98.44 414 TYR B C 1
ATOM 9730 O O . TYR B 1 414 ? 0.252 -18.328 -6.051 1 98.44 414 TYR B O 1
ATOM 9738 N N . TYR B 1 415 ? 0.531 -20.359 -7.031 1 98 415 TYR B N 1
ATOM 9739 C CA . TYR B 1 415 ? 1.271 -19.844 -8.18 1 98 415 TYR B CA 1
ATOM 9740 C C . TYR B 1 415 ? 0.477 -20.031 -9.469 1 98 415 TYR B C 1
ATOM 9742 O O . TYR B 1 415 ? -0.171 -21.062 -9.664 1 98 415 TYR B O 1
ATOM 9750 N N . ASP B 1 416 ? 0.574 -19.031 -10.273 1 97.94 416 ASP B N 1
ATOM 9751 C CA . ASP B 1 416 ? 0.105 -19.266 -11.633 1 97.94 416 ASP B CA 1
ATOM 9752 C C . ASP B 1 416 ? 0.993 -20.266 -12.352 1 97.94 416 ASP B C 1
ATOM 9754 O O . ASP B 1 416 ? 0.492 -21.188 -13.008 1 97.94 416 ASP B O 1
ATOM 9758 N N . THR B 1 417 ? 2.244 -20.078 -12.203 1 98.19 417 THR B N 1
ATOM 9759 C CA . THR B 1 417 ? 3.275 -20.969 -12.727 1 98.19 417 THR B CA 1
ATOM 9760 C C . THR B 1 417 ? 4.527 -20.922 -11.852 1 98.19 417 THR B C 1
ATOM 9762 O O . THR B 1 417 ? 4.93 -19.859 -11.391 1 98.19 417 THR B O 1
ATOM 9765 N N . PRO B 1 418 ? 5.137 -22.016 -11.656 1 98 418 PRO B N 1
ATOM 9766 C CA . PRO B 1 418 ? 6.309 -22.031 -10.773 1 98 418 PRO B CA 1
ATOM 9767 C C . PRO B 1 418 ? 7.57 -21.531 -11.469 1 98 418 PRO B C 1
ATOM 9769 O O . PRO B 1 418 ? 8.516 -21.094 -10.805 1 98 418 PRO B O 1
ATOM 9772 N N . TYR B 1 419 ? 7.637 -21.547 -12.797 1 98.19 419 TYR B N 1
ATOM 9773 C CA . TYR B 1 419 ? 8.875 -21.281 -13.531 1 98.19 419 TYR B CA 1
ATOM 9774 C C . TYR B 1 419 ? 8.961 -19.812 -13.945 1 98.19 419 TYR B C 1
ATOM 9776 O O . TYR B 1 419 ? 10 -19.172 -13.773 1 98.19 419 TYR B O 1
ATOM 9784 N N . TYR B 1 420 ? 7.953 -19.219 -14.367 1 97.88 420 TYR B N 1
ATOM 9785 C CA . TYR B 1 420 ? 8.031 -17.922 -15.008 1 97.88 420 TYR B CA 1
ATOM 9786 C C . TYR B 1 420 ? 7.715 -16.797 -14.023 1 97.88 420 TYR B C 1
ATOM 9788 O O . TYR B 1 420 ? 8.242 -15.695 -14.141 1 97.88 420 TYR B O 1
ATOM 9796 N N . GLU B 1 421 ? 6.773 -17.078 -13.062 1 97.81 421 GLU B N 1
ATOM 9797 C CA . GLU B 1 421 ? 6.285 -15.891 -12.352 1 97.81 421 GLU B CA 1
ATOM 9798 C C . GLU B 1 421 ? 6.219 -16.156 -10.844 1 97.81 421 GLU B C 1
ATOM 9800 O O . GLU B 1 421 ? 6.703 -15.336 -10.055 1 97.81 421 GLU B O 1
ATOM 9805 N N . GLN B 1 422 ? 5.582 -17.328 -10.492 1 97.88 422 GLN B N 1
ATOM 9806 C CA . GLN B 1 422 ? 5.273 -17.609 -9.094 1 97.88 422 GLN B CA 1
ATOM 9807 C C . GLN B 1 422 ? 4.371 -16.531 -8.5 1 97.88 422 GLN B C 1
ATOM 9809 O O . GLN B 1 422 ? 4.617 -16.047 -7.391 1 97.88 422 GLN B O 1
ATOM 9814 N N . LEU B 1 423 ? 3.338 -16.141 -9.227 1 98.38 423 LEU B N 1
ATOM 9815 C CA . LEU B 1 423 ? 2.395 -15.109 -8.789 1 98.38 423 LEU B CA 1
ATOM 9816 C C . LEU B 1 423 ? 1.028 -15.711 -8.492 1 98.38 423 LEU B C 1
ATOM 9818 O O . LEU B 1 423 ? 0.652 -16.734 -9.086 1 98.38 423 LEU B O 1
ATOM 9822 N N . GLN B 1 424 ? 0.327 -15.117 -7.609 1 98.62 424 GLN B N 1
ATOM 9823 C CA . GLN B 1 424 ? -1.012 -15.539 -7.215 1 98.62 424 GLN B CA 1
ATOM 9824 C C . GLN B 1 424 ? -2.082 -14.695 -7.898 1 98.62 424 GLN B C 1
ATOM 9826 O O . GLN B 1 424 ? -2.467 -13.641 -7.387 1 98.62 424 GLN B O 1
ATOM 9831 N N . TYR B 1 425 ? -2.607 -15.211 -8.969 1 98.5 425 TYR B N 1
ATOM 9832 C CA . TYR B 1 425 ? -3.701 -14.57 -9.695 1 98.5 425 TYR B CA 1
ATOM 9833 C C . TYR B 1 425 ? -5.047 -15.109 -9.227 1 98.5 425 TYR B C 1
ATOM 9835 O O . TYR B 1 425 ? -5.191 -16.312 -8.977 1 98.5 425 TYR B O 1
ATOM 9843 N N . THR B 1 426 ? -6.012 -14.242 -9.125 1 98.5 426 THR B N 1
ATOM 9844 C CA . THR B 1 426 ? -7.32 -14.633 -8.609 1 98.5 426 THR B CA 1
ATOM 9845 C C . THR B 1 426 ? -7.957 -15.688 -9.5 1 98.5 426 THR B C 1
ATOM 9847 O O . THR B 1 426 ? -8.523 -16.672 -9.008 1 98.5 426 THR B O 1
ATOM 9850 N N . GLY B 1 427 ? -7.906 -15.484 -10.82 1 98 427 GLY B N 1
ATOM 9851 C CA . GLY B 1 427 ? -8.492 -16.453 -11.75 1 98 427 GLY B CA 1
ATOM 9852 C C . GLY B 1 427 ? -7.906 -17.844 -11.609 1 98 427 GLY B C 1
ATOM 9853 O O . GLY B 1 427 ? -8.633 -18.828 -11.641 1 98 427 GLY B O 1
ATOM 9854 N N . ASP B 1 428 ? -6.602 -17.953 -11.438 1 98.12 428 ASP B N 1
ATOM 9855 C CA . ASP B 1 428 ? -5.922 -19.219 -11.211 1 98.12 428 ASP B CA 1
ATOM 9856 C C . ASP B 1 428 ? -6.305 -19.812 -9.852 1 98.12 428 ASP B C 1
ATOM 9858 O O . ASP B 1 428 ? -6.648 -20.984 -9.758 1 98.12 428 ASP B O 1
ATOM 9862 N N . SER B 1 429 ? -6.266 -18.953 -8.852 1 98.62 429 SER B N 1
ATOM 9863 C CA . SER B 1 429 ? -6.391 -19.391 -7.465 1 98.62 429 SER B CA 1
ATOM 9864 C C . SER B 1 429 ? -7.785 -19.938 -7.18 1 98.62 429 SER B C 1
ATOM 9866 O O . SER B 1 429 ? -7.941 -20.859 -6.375 1 98.62 429 SER B O 1
ATOM 9868 N N . ARG B 1 430 ? -8.805 -19.375 -7.836 1 98.75 430 ARG B N 1
ATOM 9869 C CA . ARG B 1 430 ? -10.141 -19.922 -7.641 1 98.75 430 ARG B CA 1
ATOM 9870 C C . ARG B 1 430 ? -10.195 -21.391 -8.031 1 98.75 430 ARG B C 1
ATOM 9872 O O . ARG B 1 430 ? -10.68 -22.219 -7.266 1 98.75 430 ARG B O 1
ATOM 9879 N N . ILE B 1 431 ? -9.664 -21.688 -9.188 1 98.69 431 ILE B N 1
ATOM 9880 C CA . ILE B 1 431 ? -9.688 -23.062 -9.695 1 98.69 431 ILE B CA 1
ATOM 9881 C C . ILE B 1 431 ? -8.781 -23.938 -8.844 1 98.69 431 ILE B C 1
ATOM 9883 O O . ILE B 1 431 ? -9.164 -25.047 -8.461 1 98.69 431 ILE B O 1
ATOM 9887 N N . GLN B 1 432 ? -7.633 -23.438 -8.484 1 98.44 432 GLN B N 1
ATOM 9888 C CA . GLN B 1 432 ? -6.711 -24.188 -7.637 1 98.44 432 GLN B CA 1
ATOM 9889 C C . GLN B 1 432 ? -7.332 -24.484 -6.277 1 98.44 432 GLN B C 1
ATOM 9891 O O . GLN B 1 432 ? -7.098 -25.547 -5.699 1 98.44 432 GLN B O 1
ATOM 9896 N N . SER B 1 433 ? -8.07 -23.547 -5.766 1 98.62 433 SER B N 1
ATOM 9897 C CA . SER B 1 433 ? -8.734 -23.734 -4.477 1 98.62 433 SER B CA 1
ATOM 9898 C C . SER B 1 433 ? -9.719 -24.891 -4.527 1 98.62 433 SER B C 1
ATOM 9900 O O . SER B 1 433 ? -9.766 -25.703 -3.605 1 98.62 433 SER B O 1
ATOM 9902 N N . LEU B 1 434 ? -10.461 -24.938 -5.602 1 98.69 434 LEU B N 1
ATOM 9903 C CA . LEU B 1 434 ? -11.422 -26.016 -5.758 1 98.69 434 LEU B CA 1
ATOM 9904 C C . LEU B 1 434 ? -10.703 -27.359 -5.891 1 98.69 434 LEU B C 1
ATOM 9906 O O . LEU B 1 434 ? -11.148 -28.359 -5.324 1 98.69 434 LEU B O 1
ATOM 9910 N N . ILE B 1 435 ? -9.602 -27.359 -6.605 1 98.69 435 ILE B N 1
ATOM 9911 C CA . ILE B 1 435 ? -8.797 -28.578 -6.734 1 98.69 435 ILE B CA 1
ATOM 9912 C C . ILE B 1 435 ? -8.305 -29.016 -5.359 1 98.69 435 ILE B C 1
ATOM 9914 O O . ILE B 1 435 ? -8.398 -30.188 -5.004 1 98.69 435 ILE B O 1
ATOM 9918 N N . SER B 1 436 ? -7.777 -28.078 -4.551 1 98.38 436 SER B N 1
ATOM 9919 C CA . SER B 1 436 ? -7.277 -28.375 -3.215 1 98.38 436 SER B CA 1
ATOM 9920 C C . SER B 1 436 ? -8.375 -28.953 -2.33 1 98.38 436 SER B C 1
ATOM 9922 O O . SER B 1 436 ? -8.141 -29.906 -1.588 1 98.38 436 SER B O 1
ATOM 9924 N N . LEU B 1 437 ? -9.562 -28.375 -2.404 1 98.44 437 LEU B N 1
ATOM 9925 C CA . LEU B 1 437 ? -10.68 -28.859 -1.597 1 98.44 437 LEU B CA 1
ATOM 9926 C C . LEU B 1 437 ? -11.055 -30.281 -1.99 1 98.44 437 LEU B C 1
ATOM 9928 O O . LEU B 1 437 ? -11.234 -31.141 -1.126 1 98.44 437 LEU B O 1
ATOM 9932 N N . TYR B 1 438 ? -11.133 -30.562 -3.244 1 98.56 438 TYR B N 1
ATOM 9933 C CA . TYR B 1 438 ? -11.656 -31.828 -3.721 1 98.56 438 TYR B CA 1
ATOM 9934 C C . TYR B 1 438 ? -10.617 -32.938 -3.594 1 98.56 438 TYR B C 1
ATOM 9936 O O . TYR B 1 438 ? -10.961 -34.094 -3.344 1 98.56 438 TYR B O 1
ATOM 9944 N N . THR B 1 439 ? -9.344 -32.625 -3.787 1 98.25 439 THR B N 1
ATOM 9945 C CA . THR B 1 439 ? -8.312 -33.656 -3.793 1 98.25 439 THR B CA 1
ATOM 9946 C C . THR B 1 439 ? -7.75 -33.875 -2.391 1 98.25 439 THR B C 1
ATOM 9948 O O . THR B 1 439 ? -7.492 -35 -1.984 1 98.25 439 THR B O 1
ATOM 9951 N N . SER B 1 440 ? -7.586 -32.812 -1.657 1 97.75 440 SER B N 1
ATOM 9952 C CA . SER B 1 440 ? -6.891 -32.875 -0.376 1 97.75 440 SER B CA 1
ATOM 9953 C C . SER B 1 440 ? -7.844 -32.594 0.785 1 97.75 440 SER B C 1
ATOM 9955 O O . SER B 1 440 ? -7.617 -33.062 1.901 1 97.75 440 SER B O 1
ATOM 9957 N N . GLY B 1 441 ? -8.852 -31.938 0.577 1 97.62 441 GLY B N 1
ATOM 9958 C CA . GLY B 1 441 ? -9.695 -31.469 1.663 1 97.62 441 GLY B CA 1
ATOM 9959 C C . GLY B 1 441 ? -9.078 -30.328 2.445 1 97.62 441 GLY B C 1
ATOM 9960 O O . GLY B 1 441 ? -9.656 -29.859 3.432 1 97.62 441 GLY B O 1
ATOM 9961 N N . ASP B 1 442 ? -7.949 -29.812 2.025 1 96.81 442 ASP B N 1
ATOM 9962 C CA . ASP B 1 442 ? -7.191 -28.766 2.688 1 96.81 442 ASP B CA 1
ATOM 9963 C C . ASP B 1 442 ? -7.668 -27.375 2.236 1 96.81 442 ASP B C 1
ATOM 9965 O O . ASP B 1 442 ? -7.598 -27.047 1.05 1 96.81 442 ASP B O 1
ATOM 9969 N N . ASP B 1 443 ? -8.195 -26.547 3.164 1 98 443 ASP B N 1
ATOM 9970 C CA . ASP B 1 443 ? -8.727 -25.234 2.76 1 98 443 ASP B CA 1
ATOM 9971 C C . ASP B 1 443 ? -7.809 -24.109 3.219 1 98 443 ASP B C 1
ATOM 9973 O O . ASP B 1 443 ? -8.156 -22.938 3.104 1 98 443 ASP B O 1
ATOM 9977 N N . ARG B 1 444 ? -6.633 -24.375 3.861 1 97.56 444 ARG B N 1
ATOM 9978 C CA . ARG B 1 444 ? -5.781 -23.375 4.48 1 97.56 444 ARG B CA 1
ATOM 9979 C C . ARG B 1 444 ? -5.172 -22.453 3.432 1 97.56 444 ARG B C 1
ATOM 9981 O O . ARG B 1 444 ? -5.121 -21.234 3.619 1 97.56 444 ARG B O 1
ATOM 9988 N N . LEU B 1 445 ? -4.648 -22.984 2.338 1 98.56 445 LEU B N 1
ATOM 9989 C CA . LEU B 1 445 ? -4.09 -22.141 1.278 1 98.56 445 LEU B CA 1
ATOM 9990 C C . LEU B 1 445 ? -5.188 -21.344 0.591 1 98.56 445 LEU B C 1
ATOM 9992 O O . LEU B 1 445 ? -4.961 -20.203 0.178 1 98.56 445 LEU B O 1
ATOM 9996 N N . MET B 1 446 ? -6.414 -21.938 0.395 1 98.62 446 MET B N 1
ATOM 9997 C CA . MET B 1 446 ? -7.562 -21.203 -0.122 1 98.62 446 MET B CA 1
ATOM 9998 C C . MET B 1 446 ? -7.895 -20.016 0.768 1 98.62 446 MET B C 1
ATOM 10000 O O . MET B 1 446 ? -8.117 -18.906 0.272 1 98.62 446 MET B O 1
ATOM 10004 N N . ARG B 1 447 ? -7.922 -20.25 2.072 1 98.5 447 ARG B N 1
ATOM 10005 C CA . ARG B 1 447 ? -8.203 -19.172 3.018 1 98.5 447 ARG B CA 1
ATOM 10006 C C . ARG B 1 447 ? -7.16 -18.062 2.912 1 98.5 447 ARG B C 1
ATOM 10008 O O . ARG B 1 447 ? -7.504 -16.875 2.926 1 98.5 447 ARG B O 1
ATOM 10015 N N . LYS B 1 448 ? -5.918 -18.453 2.816 1 98.56 448 LYS B N 1
ATOM 10016 C CA . LYS B 1 448 ? -4.867 -17.453 2.668 1 98.56 448 LYS B CA 1
ATOM 10017 C C . LYS B 1 448 ? -5.055 -16.641 1.387 1 98.56 448 LYS B C 1
ATOM 10019 O O . LYS B 1 448 ? -4.852 -15.43 1.379 1 98.56 448 LYS B O 1
ATOM 10024 N N . ALA B 1 449 ? -5.367 -17.359 0.298 1 98.75 449 ALA B N 1
ATOM 10025 C CA . ALA B 1 449 ? -5.566 -16.656 -0.973 1 98.75 449 ALA B CA 1
ATOM 10026 C C . ALA B 1 449 ? -6.695 -15.641 -0.872 1 98.75 449 ALA B C 1
ATOM 10028 O O . ALA B 1 449 ? -6.555 -14.5 -1.319 1 98.75 449 ALA B O 1
ATOM 10029 N N . ILE B 1 450 ? -7.824 -16.078 -0.291 1 98.69 450 ILE B N 1
ATOM 10030 C CA . ILE B 1 450 ? -8.977 -15.188 -0.125 1 98.69 450 ILE B CA 1
ATOM 10031 C C . ILE B 1 450 ? -8.57 -13.969 0.701 1 98.69 450 ILE B C 1
ATOM 10033 O O . ILE B 1 450 ? -8.906 -12.836 0.352 1 98.69 450 ILE B O 1
ATOM 10037 N N . LEU B 1 451 ? -7.785 -14.18 1.723 1 98.06 451 LEU B N 1
ATOM 10038 C CA . LEU B 1 451 ? -7.332 -13.102 2.592 1 98.06 451 LEU B CA 1
ATOM 10039 C C . LEU B 1 451 ? -6.34 -12.203 1.867 1 98.06 451 LEU B C 1
ATOM 10041 O O . LEU B 1 451 ? -6.387 -10.977 2.01 1 98.06 451 LEU B O 1
ATOM 10045 N N . ASP B 1 452 ? -5.426 -12.828 1.121 1 98.38 452 ASP B N 1
ATOM 10046 C CA . ASP B 1 452 ? -4.449 -12.047 0.37 1 98.38 452 ASP B CA 1
ATOM 10047 C C . ASP B 1 452 ? -5.141 -11.078 -0.586 1 98.38 452 ASP B C 1
ATOM 10049 O O . ASP B 1 452 ? -4.77 -9.906 -0.667 1 98.38 452 ASP B O 1
ATOM 10053 N N . PHE B 1 453 ? -6.117 -11.562 -1.299 1 98.56 453 PHE B N 1
ATOM 10054 C CA . PHE B 1 453 ? -6.84 -10.711 -2.234 1 98.56 453 PHE B CA 1
ATOM 10055 C C . PHE B 1 453 ? -7.641 -9.648 -1.491 1 98.56 453 PHE B C 1
ATOM 10057 O O . PHE B 1 453 ? -7.727 -8.5 -1.937 1 98.56 453 PHE B O 1
ATOM 10064 N N . TYR B 1 454 ? -8.25 -10.039 -0.392 1 97.56 454 TYR B N 1
ATOM 10065 C CA . TYR B 1 454 ? -8.938 -9.086 0.468 1 97.56 454 TYR B CA 1
ATOM 10066 C C . TYR B 1 454 ? -8.016 -7.934 0.848 1 97.56 454 TYR B C 1
ATOM 10068 O O . TYR B 1 454 ? -8.414 -6.766 0.803 1 97.56 454 TYR B O 1
ATOM 10076 N N . HIS B 1 455 ? -6.789 -8.258 1.171 1 96.44 455 HIS B N 1
ATOM 10077 C CA . HIS B 1 455 ? -5.801 -7.289 1.638 1 96.44 455 HIS B CA 1
ATOM 10078 C C . HIS B 1 455 ? -5.242 -6.469 0.48 1 96.44 455 HIS B C 1
ATOM 10080 O O . HIS B 1 455 ? -4.605 -5.434 0.696 1 96.44 455 HIS B O 1
ATOM 10086 N N . SER B 1 456 ? -5.555 -6.852 -0.719 1 97.19 456 SER B N 1
ATOM 10087 C CA . SER B 1 456 ? -4.992 -6.199 -1.895 1 97.19 456 SER B CA 1
ATOM 10088 C C . SER B 1 456 ? -5.898 -5.07 -2.385 1 97.19 456 SER B C 1
ATOM 10090 O O . SER B 1 456 ? -5.574 -4.387 -3.357 1 97.19 456 SER B O 1
ATOM 10092 N N . ARG B 1 457 ? -7.078 -4.863 -1.777 1 95.5 457 ARG B N 1
ATOM 10093 C CA . ARG B 1 457 ? -8.078 -3.922 -2.27 1 95.5 457 ARG B CA 1
ATOM 10094 C C . ARG B 1 457 ? -7.5 -2.52 -2.402 1 95.5 457 ARG B C 1
ATOM 10096 O O . ARG B 1 457 ? -6.703 -2.09 -1.564 1 95.5 457 ARG B O 1
ATOM 10103 N N . THR B 1 458 ? -7.875 -1.886 -3.473 1 93 458 THR B N 1
ATOM 10104 C CA . THR B 1 458 ? -7.461 -0.519 -3.773 1 93 458 THR B CA 1
ATOM 10105 C C . THR B 1 458 ? -8.516 0.48 -3.311 1 93 458 THR B C 1
ATOM 10107 O O . THR B 1 458 ? -9.617 0.088 -2.908 1 93 458 THR B O 1
ATOM 10110 N N . PRO B 1 459 ? -8.234 1.752 -3.377 1 86.44 459 PRO B N 1
ATOM 10111 C CA . PRO B 1 459 ? -9.188 2.75 -2.889 1 86.44 459 PRO B CA 1
ATOM 10112 C C . PRO B 1 459 ? -10.516 2.719 -3.646 1 86.44 459 PRO B C 1
ATOM 10114 O O . PRO B 1 459 ? -11.555 3.115 -3.104 1 86.44 459 PRO B O 1
ATOM 10117 N N . GLU B 1 460 ? -10.5 2.172 -4.766 1 88.75 460 GLU B N 1
ATOM 10118 C CA . GLU B 1 460 ? -11.742 2.094 -5.527 1 88.75 460 GLU B CA 1
ATOM 10119 C C . GLU B 1 460 ? -12.555 0.863 -5.141 1 88.75 460 GLU B C 1
ATOM 10121 O O . GLU B 1 460 ? -13.664 0.663 -5.637 1 88.75 460 GLU B O 1
ATOM 10126 N N . GLY B 1 461 ? -11.992 0.058 -4.332 1 92.56 461 GLY B N 1
ATOM 10127 C CA . GLY B 1 461 ? -12.688 -1.108 -3.816 1 92.56 461 GLY B CA 1
ATOM 10128 C C . GLY B 1 461 ? -12.289 -2.398 -4.508 1 92.56 461 GLY B C 1
ATOM 10129 O O . GLY B 1 461 ? -12.453 -3.484 -3.949 1 92.56 461 GLY B O 1
ATOM 10130 N N . LEU B 1 462 ? -11.719 -2.344 -5.684 1 96.94 462 LEU B N 1
ATOM 10131 C CA . LEU B 1 462 ? -11.336 -3.527 -6.445 1 96.94 462 LEU B CA 1
ATOM 10132 C C . LEU B 1 462 ? -10.117 -4.203 -5.832 1 96.94 462 LEU B C 1
ATOM 10134 O O . LEU B 1 462 ? -9.242 -3.529 -5.289 1 96.94 462 LEU B O 1
ATOM 10138 N N . THR B 1 463 ? -10.078 -5.508 -5.855 1 98 463 THR B N 1
ATOM 10139 C CA . THR B 1 463 ? -8.859 -6.238 -5.523 1 98 463 THR B CA 1
ATOM 10140 C C . THR B 1 463 ? -7.82 -6.09 -6.637 1 98 463 THR B C 1
ATOM 10142 O O . THR B 1 463 ? -8.164 -5.77 -7.773 1 98 463 THR B O 1
ATOM 10145 N N . GLN B 1 464 ? -6.629 -6.266 -6.305 1 98 464 GLN B N 1
ATOM 10146 C CA . GLN B 1 464 ? -5.629 -6.469 -7.348 1 98 464 GLN B CA 1
ATOM 10147 C C . GLN B 1 464 ? -5.781 -7.84 -7.996 1 98 464 GLN B C 1
ATOM 10149 O O . GLN B 1 464 ? -6.34 -8.758 -7.395 1 98 464 GLN B O 1
ATOM 10154 N N . GLY B 1 465 ? -5.324 -7.922 -9.273 1 98.25 465 GLY B N 1
ATOM 10155 C CA . GLY B 1 465 ? -5.488 -9.148 -10.031 1 98.25 465 GLY B CA 1
ATOM 10156 C C . GLY B 1 465 ? -4.555 -10.258 -9.578 1 98.25 465 GLY B C 1
ATOM 10157 O O . GLY B 1 465 ? -4.816 -11.438 -9.836 1 98.25 465 GLY B O 1
ATOM 10158 N N . ARG B 1 466 ? -3.486 -9.852 -8.984 1 98.44 466 ARG B N 1
ATOM 10159 C CA . ARG B 1 466 ? -2.52 -10.758 -8.367 1 98.44 466 ARG B CA 1
ATOM 10160 C C . ARG B 1 466 ? -1.907 -10.141 -7.113 1 98.44 466 ARG B C 1
ATOM 10162 O O . ARG B 1 466 ? -1.662 -8.93 -7.07 1 98.44 466 ARG B O 1
ATOM 10169 N N . TYR B 1 467 ? -1.774 -10.93 -6.039 1 98.31 467 TYR B N 1
ATOM 10170 C CA . TYR B 1 467 ? -1.278 -10.43 -4.762 1 98.31 467 TYR B CA 1
ATOM 10171 C C . TYR B 1 467 ? -0.855 -11.578 -3.855 1 98.31 467 TYR B C 1
ATOM 10173 O O . TYR B 1 467 ? -1.495 -12.633 -3.838 1 98.31 467 TYR B O 1
ATOM 10181 N N . PRO B 1 468 ? 0.26 -11.352 -3.141 1 97.81 468 PRO B N 1
ATOM 10182 C CA . PRO B 1 468 ? 1.113 -10.18 -2.951 1 97.81 468 PRO B CA 1
ATOM 10183 C C . PRO B 1 468 ? 1.958 -9.859 -4.184 1 97.81 468 PRO B C 1
ATOM 10185 O O . PRO B 1 468 ? 2.404 -10.766 -4.883 1 97.81 468 PRO B O 1
ATOM 10188 N N . SER B 1 469 ? 2.15 -8.625 -4.461 1 97.75 469 SER B N 1
ATOM 10189 C CA . SER B 1 469 ? 2.91 -8.125 -5.602 1 97.75 469 SER B CA 1
ATOM 10190 C C . SER B 1 469 ? 3.506 -6.754 -5.309 1 97.75 469 SER B C 1
ATOM 10192 O O . SER B 1 469 ? 2.889 -5.938 -4.621 1 97.75 469 SER B O 1
ATOM 10194 N N . ASN B 1 470 ? 4.707 -6.469 -5.789 1 96.56 470 ASN B N 1
ATOM 10195 C CA . ASN B 1 470 ? 5.32 -5.16 -5.605 1 96.56 470 ASN B CA 1
ATOM 10196 C C . ASN B 1 470 ? 5.008 -4.227 -6.773 1 96.56 470 ASN B C 1
ATOM 10198 O O . ASN B 1 470 ? 5.586 -3.143 -6.879 1 96.56 470 ASN B O 1
ATOM 10202 N N . ARG B 1 471 ? 4.074 -4.688 -7.668 1 96.69 471 ARG B N 1
ATOM 10203 C CA . ARG B 1 471 ? 3.555 -3.916 -8.797 1 96.69 471 ARG B CA 1
ATOM 10204 C C . ARG B 1 471 ? 2.029 -3.924 -8.812 1 96.69 471 ARG B C 1
ATOM 10206 O O . ARG B 1 471 ? 1.406 -4.945 -8.516 1 96.69 471 ARG B O 1
ATOM 10213 N N . LEU B 1 472 ? 1.478 -2.801 -9.195 1 97.31 472 LEU B N 1
ATOM 10214 C CA . LEU B 1 472 ? 0.022 -2.699 -9.203 1 97.31 472 LEU B CA 1
ATOM 10215 C C . LEU B 1 472 ? -0.561 -3.328 -10.461 1 97.31 472 LEU B C 1
ATOM 10217 O O . LEU B 1 472 ? -0.12 -3.025 -11.57 1 97.31 472 LEU B O 1
ATOM 10221 N N . GLN B 1 473 ? -1.459 -4.152 -10.305 1 97.94 473 GLN B N 1
ATOM 10222 C CA . GLN B 1 473 ? -2.27 -4.699 -11.391 1 97.94 473 GLN B CA 1
ATOM 10223 C C . GLN B 1 473 ? -3.711 -4.918 -10.938 1 97.94 473 GLN B C 1
ATOM 10225 O O . GLN B 1 473 ? -3.959 -5.562 -9.914 1 97.94 473 GLN B O 1
ATOM 10230 N N . ILE B 1 474 ? -4.594 -4.332 -11.648 1 97.88 474 ILE B N 1
ATOM 10231 C CA . ILE B 1 474 ? -6.016 -4.512 -11.367 1 97.88 474 ILE B CA 1
ATOM 10232 C C . ILE B 1 474 ? -6.703 -5.16 -12.57 1 97.88 474 ILE B C 1
ATOM 10234 O O . ILE B 1 474 ? -6.613 -4.652 -13.688 1 97.88 474 ILE B O 1
ATOM 10238 N N . ILE B 1 475 ? -7.262 -6.23 -12.391 1 97.88 475 ILE B N 1
ATOM 10239 C CA . ILE B 1 475 ? -8.148 -6.898 -13.344 1 97.88 475 ILE B CA 1
ATOM 10240 C C . ILE B 1 475 ? -9.562 -6.945 -12.781 1 97.88 475 ILE B C 1
ATOM 10242 O O . ILE B 1 475 ? -9.898 -7.836 -12 1 97.88 475 ILE B O 1
ATOM 10246 N N . PRO B 1 476 ? -10.406 -6.012 -13.203 1 98 476 PRO B N 1
ATOM 10247 C CA . PRO B 1 476 ? -11.742 -5.918 -12.609 1 98 476 PRO B CA 1
ATOM 10248 C C . PRO B 1 476 ? -12.5 -7.246 -12.633 1 98 476 PRO B C 1
ATOM 10250 O O . PRO B 1 476 ? -13.172 -7.594 -11.664 1 98 476 PRO B O 1
ATOM 10253 N N . THR B 1 477 ? -12.406 -8.062 -13.656 1 98.19 477 THR B N 1
ATOM 10254 C CA . THR B 1 477 ? -13.102 -9.336 -13.75 1 98.19 477 THR B CA 1
ATOM 10255 C C . THR B 1 477 ? -12.594 -10.312 -12.688 1 98.19 477 THR B C 1
ATOM 10257 O O . THR B 1 477 ? -13.328 -11.203 -12.258 1 98.19 477 THR B O 1
ATOM 10260 N N . PHE B 1 478 ? -11.336 -10.172 -12.258 1 98.62 478 PHE B N 1
ATOM 10261 C CA . PHE B 1 478 ? -10.781 -11.031 -11.219 1 98.62 478 PHE B CA 1
ATOM 10262 C C . PHE B 1 478 ? -11.328 -10.648 -9.852 1 98.62 478 PHE B C 1
ATOM 10264 O O . PHE B 1 478 ? -11.406 -11.484 -8.953 1 98.62 478 PHE B O 1
ATOM 10271 N N . SER B 1 479 ? -11.742 -9.367 -9.672 1 98.69 479 SER B N 1
ATOM 10272 C CA . SER B 1 479 ? -12.461 -9.016 -8.453 1 98.69 479 SER B CA 1
ATOM 10273 C C . SER B 1 479 ? -13.781 -9.758 -8.352 1 98.69 479 SER B C 1
ATOM 10275 O O . SER B 1 479 ? -14.211 -10.125 -7.254 1 98.69 479 SER B O 1
ATOM 10277 N N . LEU B 1 480 ? -14.414 -9.93 -9.492 1 98.88 480 LEU B N 1
ATOM 10278 C CA . LEU B 1 480 ? -15.641 -10.719 -9.523 1 98.88 480 LEU B CA 1
ATOM 10279 C C . LEU B 1 480 ? -15.359 -12.172 -9.18 1 98.88 480 LEU B C 1
ATOM 10281 O O . LEU B 1 480 ? -16.125 -12.797 -8.43 1 98.88 480 LEU B O 1
ATOM 10285 N N . PHE B 1 481 ? -14.258 -12.68 -9.664 1 98.88 481 PHE B N 1
ATOM 10286 C CA . PHE B 1 481 ? -13.891 -14.055 -9.328 1 98.88 481 PHE B CA 1
ATOM 10287 C C . PHE B 1 481 ? -13.562 -14.188 -7.852 1 98.88 481 PHE B C 1
ATOM 10289 O O . PHE B 1 481 ? -13.789 -15.234 -7.246 1 98.88 481 PHE B O 1
ATOM 10296 N N . TRP B 1 482 ? -12.992 -13.141 -7.223 1 98.81 482 TRP B N 1
ATOM 10297 C CA . TRP B 1 482 ? -12.727 -13.188 -5.789 1 98.81 482 TRP B CA 1
ATOM 10298 C C . TRP B 1 482 ? -14.016 -13.391 -5.004 1 98.81 482 TRP B C 1
ATOM 10300 O O . TRP B 1 482 ? -14.047 -14.164 -4.043 1 98.81 482 TRP B O 1
ATOM 10310 N N . ILE B 1 483 ? -15.102 -12.719 -5.43 1 98.88 483 ILE B N 1
ATOM 10311 C CA . ILE B 1 483 ? -16.406 -12.922 -4.801 1 98.88 483 ILE B CA 1
ATOM 10312 C C . ILE B 1 483 ? -16.844 -14.367 -5 1 98.88 483 ILE B C 1
ATOM 10314 O O . ILE B 1 483 ? -17.344 -15.008 -4.066 1 98.88 483 ILE B O 1
ATOM 10318 N N . SER B 1 484 ? -16.625 -14.875 -6.215 1 98.88 484 SER B N 1
ATOM 10319 C CA . SER B 1 484 ? -16.953 -16.266 -6.488 1 98.88 484 SER B CA 1
ATOM 10320 C C . SER B 1 484 ? -16.172 -17.219 -5.594 1 98.88 484 SER B C 1
ATOM 10322 O O . SER B 1 484 ? -16.672 -18.266 -5.184 1 98.88 484 SER B O 1
ATOM 10324 N N . MET B 1 485 ? -14.938 -16.906 -5.32 1 98.81 485 MET B N 1
ATOM 10325 C CA . MET B 1 485 ? -14.102 -17.734 -4.445 1 98.81 485 MET B CA 1
ATOM 10326 C C . MET B 1 485 ? -14.688 -17.797 -3.041 1 98.81 485 MET B C 1
ATOM 10328 O O . MET B 1 485 ? -14.672 -18.859 -2.41 1 98.81 485 MET B O 1
ATOM 10332 N N . ILE B 1 486 ? -15.141 -16.656 -2.545 1 98.81 486 ILE B N 1
ATOM 10333 C CA . ILE B 1 486 ? -15.758 -16.609 -1.225 1 98.81 486 ILE B CA 1
ATOM 10334 C C . ILE B 1 486 ? -17.016 -17.469 -1.218 1 98.81 486 ILE B C 1
ATOM 10336 O O . ILE B 1 486 ? -17.266 -18.203 -0.262 1 98.81 486 ILE B O 1
ATOM 10340 N N . HIS B 1 487 ? -17.797 -17.344 -2.299 1 98.81 487 HIS B N 1
ATOM 10341 C CA . HIS B 1 487 ? -19 -18.172 -2.436 1 98.81 487 HIS B CA 1
ATOM 10342 C C . HIS B 1 487 ? -18.625 -19.656 -2.482 1 98.81 487 HIS B C 1
ATOM 10344 O O . HIS B 1 487 ? -19.297 -20.484 -1.854 1 98.81 487 HIS B O 1
ATOM 10350 N N . ASP B 1 488 ? -17.578 -20 -3.279 1 98.75 488 ASP B N 1
ATOM 10351 C CA . ASP B 1 488 ? -17.094 -21.375 -3.307 1 98.75 488 ASP B CA 1
ATOM 10352 C C . ASP B 1 488 ? -16.75 -21.859 -1.901 1 98.75 488 ASP B C 1
ATOM 10354 O O . ASP B 1 488 ? -17.109 -22.969 -1.515 1 98.75 488 ASP B O 1
ATOM 10358 N N . TYR B 1 489 ? -15.984 -21 -1.208 1 98.81 489 TYR B N 1
ATOM 10359 C CA . TYR B 1 489 ? -15.602 -21.359 0.154 1 98.81 489 TYR B CA 1
ATOM 10360 C C . TYR B 1 489 ? -16.844 -21.625 1.01 1 98.81 489 TYR B C 1
ATOM 10362 O O . TYR B 1 489 ? -16.906 -22.641 1.711 1 98.81 489 TYR B O 1
ATOM 10370 N N . TRP B 1 490 ? -17.812 -20.75 0.95 1 98.69 490 TRP B N 1
ATOM 10371 C CA . TRP B 1 490 ? -19.047 -20.828 1.722 1 98.69 490 TRP B CA 1
ATOM 10372 C C . TRP B 1 490 ? -19.812 -22.109 1.387 1 98.69 490 TRP B C 1
ATOM 10374 O O . TRP B 1 490 ? -20.344 -22.781 2.279 1 98.69 490 TRP B O 1
ATOM 10384 N N . MET B 1 491 ? -19.844 -22.531 0.145 1 98.31 491 MET B N 1
ATOM 10385 C CA . MET B 1 491 ? -20.547 -23.734 -0.299 1 98.31 491 MET B CA 1
ATOM 10386 C C . MET B 1 491 ? -19.828 -25 0.177 1 98.31 491 MET B C 1
ATOM 10388 O O . MET B 1 491 ? -20.453 -26.031 0.357 1 98.31 491 MET B O 1
ATOM 10392 N N . HIS B 1 492 ? -18.531 -24.891 0.478 1 98.38 492 HIS B N 1
ATOM 10393 C CA . HIS B 1 492 ? -17.766 -26.109 0.734 1 98.38 492 HIS B CA 1
ATOM 10394 C C . HIS B 1 492 ? -17.359 -26.203 2.201 1 98.38 492 HIS B C 1
ATOM 10396 O O . HIS B 1 492 ? -17 -27.281 2.682 1 98.38 492 HIS B O 1
ATOM 10402 N N . ARG B 1 493 ? -17.328 -25.047 2.881 1 97.06 493 ARG B N 1
ATOM 10403 C CA . ARG B 1 493 ? -16.891 -25.016 4.273 1 97.06 493 ARG B CA 1
ATOM 10404 C C . ARG B 1 493 ? -17.875 -24.219 5.133 1 97.06 493 ARG B C 1
ATOM 10406 O O . ARG B 1 493 ? -18.641 -23.406 4.621 1 97.06 493 ARG B O 1
ATOM 10413 N N . HIS B 1 494 ? -17.812 -24.594 6.422 1 91.19 494 HIS B N 1
ATOM 10414 C CA . HIS B 1 494 ? -18.641 -23.859 7.383 1 91.19 494 HIS B CA 1
ATOM 10415 C C . HIS B 1 494 ? -17.781 -23.016 8.32 1 91.19 494 HIS B C 1
ATOM 10417 O O . HIS B 1 494 ? -17.203 -23.531 9.273 1 91.19 494 HIS B O 1
ATOM 10423 N N . ASP B 1 495 ? -17.562 -21.859 8.055 1 95.44 495 ASP B N 1
ATOM 10424 C CA . ASP B 1 495 ? -16.922 -20.828 8.875 1 95.44 495 ASP B CA 1
ATOM 10425 C C . ASP B 1 495 ? -17.531 -19.453 8.602 1 95.44 495 ASP B C 1
ATOM 10427 O O . ASP B 1 495 ? -16.984 -18.672 7.836 1 95.44 495 ASP B O 1
ATOM 10431 N N . ASP B 1 496 ? -18.594 -19.219 9.266 1 95.69 496 ASP B N 1
ATOM 10432 C CA . ASP B 1 496 ? -19.391 -18.031 9 1 95.69 496 ASP B CA 1
ATOM 10433 C C . ASP B 1 496 ? -18.609 -16.766 9.328 1 95.69 496 ASP B C 1
ATOM 10435 O O . ASP B 1 496 ? -18.75 -15.75 8.641 1 95.69 496 ASP B O 1
ATOM 10439 N N . ALA B 1 497 ? -17.828 -16.828 10.398 1 94.12 497 ALA B N 1
ATOM 10440 C CA . ALA B 1 497 ? -17.047 -15.648 10.789 1 94.12 497 ALA B CA 1
ATOM 10441 C C . ALA B 1 497 ? -16.047 -15.266 9.695 1 94.12 497 ALA B C 1
ATOM 10443 O O . ALA B 1 497 ? -15.852 -14.086 9.414 1 94.12 497 ALA B O 1
ATOM 10444 N N . PHE B 1 498 ? -15.469 -16.25 9.109 1 96.5 498 PHE B N 1
ATOM 10445 C CA . PHE B 1 498 ? -14.508 -16.016 8.031 1 96.5 498 PHE B CA 1
ATOM 10446 C C . PHE B 1 498 ? -15.18 -15.359 6.84 1 96.5 498 PHE B C 1
ATOM 10448 O O . PHE B 1 498 ? -14.648 -14.414 6.262 1 96.5 498 PHE B O 1
ATOM 10455 N N . VAL B 1 499 ? -16.359 -15.805 6.492 1 97.94 499 VAL B N 1
ATOM 10456 C CA . VAL B 1 499 ? -17.062 -15.305 5.312 1 97.94 499 VAL B CA 1
ATOM 10457 C C . VAL B 1 499 ? -17.609 -13.914 5.594 1 97.94 499 VAL B C 1
ATOM 10459 O O . VAL B 1 499 ? -17.5 -13.016 4.754 1 97.94 499 VAL B O 1
ATOM 10462 N N . LYS B 1 500 ? -18.188 -13.75 6.742 1 95.25 500 LYS B N 1
ATOM 10463 C CA . LYS B 1 500 ? -18.891 -12.523 7.113 1 95.25 500 LYS B CA 1
ATOM 10464 C C . LYS B 1 500 ? -17.969 -11.305 6.992 1 95.25 500 LYS B C 1
ATOM 10466 O O . LYS B 1 500 ? -18.422 -10.219 6.625 1 95.25 500 LYS B O 1
ATOM 10471 N N . GLN B 1 501 ? -16.75 -11.43 7.23 1 93.06 501 GLN B N 1
ATOM 10472 C CA . GLN B 1 501 ? -15.82 -10.305 7.262 1 93.06 501 GLN B CA 1
ATOM 10473 C C . GLN B 1 501 ? -15.633 -9.703 5.871 1 93.06 501 GLN B C 1
ATOM 10475 O O . GLN B 1 501 ? -15.172 -8.57 5.734 1 93.06 501 GLN B O 1
ATOM 10480 N N . PHE B 1 502 ? -16.031 -10.422 4.84 1 96.5 502 PHE B N 1
ATOM 10481 C CA . PHE B 1 502 ? -15.758 -9.961 3.482 1 96.5 502 PHE B CA 1
ATOM 10482 C C . PHE B 1 502 ? -16.969 -9.227 2.91 1 96.5 502 PHE B C 1
ATOM 10484 O O . PHE B 1 502 ? -16.875 -8.625 1.837 1 96.5 502 PHE B O 1
ATOM 10491 N N . LEU B 1 503 ? -18.156 -9.258 3.572 1 95.56 503 LEU B N 1
ATOM 10492 C CA . LEU B 1 503 ? -19.422 -8.758 3.021 1 95.56 503 LEU B CA 1
ATOM 10493 C C . LEU B 1 503 ? -19.297 -7.277 2.658 1 95.56 503 LEU B C 1
ATOM 10495 O O . LEU B 1 503 ? -19.75 -6.863 1.584 1 95.56 503 LEU B O 1
ATOM 10499 N N . PRO B 1 504 ? -18.656 -6.426 3.48 1 92.56 504 PRO B N 1
ATOM 10500 C CA . PRO B 1 504 ? -18.516 -5.027 3.072 1 92.56 504 PRO B CA 1
ATOM 10501 C C . PRO B 1 504 ? -17.672 -4.859 1.806 1 92.56 504 PRO B C 1
ATOM 10503 O O . PRO B 1 504 ? -17.984 -4.012 0.965 1 92.56 504 PRO B O 1
ATOM 10506 N N . ALA B 1 505 ? -16.609 -5.617 1.71 1 95.44 505 ALA B N 1
ATOM 10507 C CA . ALA B 1 505 ? -15.758 -5.559 0.522 1 95.44 505 ALA B CA 1
ATOM 10508 C C . ALA B 1 505 ? -16.516 -6.023 -0.717 1 95.44 505 ALA B C 1
ATOM 10510 O O . ALA B 1 505 ? -16.359 -5.453 -1.8 1 95.44 505 ALA B O 1
ATOM 10511 N N . ILE B 1 506 ? -17.328 -7.098 -0.579 1 97.44 506 ILE B N 1
ATOM 10512 C CA . ILE B 1 506 ? -18.172 -7.582 -1.671 1 97.44 506 ILE B CA 1
ATOM 10513 C C . ILE B 1 506 ? -19.094 -6.461 -2.146 1 97.44 506 ILE B C 1
ATOM 10515 O O . ILE B 1 506 ? -19.219 -6.227 -3.35 1 97.44 506 ILE B O 1
ATOM 10519 N N . HIS B 1 507 ? -19.656 -5.801 -1.204 1 94.5 507 HIS B N 1
ATOM 10520 C CA . HIS B 1 507 ? -20.547 -4.691 -1.529 1 94.5 507 HIS B CA 1
ATOM 10521 C C . HIS B 1 507 ? -19.812 -3.607 -2.309 1 94.5 507 HIS B C 1
ATOM 10523 O O . HIS B 1 507 ? -20.328 -3.102 -3.311 1 94.5 507 HIS B O 1
ATOM 10529 N N . GLU B 1 508 ? -18.656 -3.254 -1.887 1 93.81 508 GLU B N 1
ATOM 10530 C CA . GLU B 1 508 ? -17.891 -2.193 -2.535 1 93.81 508 GLU B CA 1
ATOM 10531 C C . GLU B 1 508 ? -17.547 -2.566 -3.973 1 93.81 508 GLU B C 1
ATOM 10533 O O . GLU B 1 508 ? -17.609 -1.728 -4.875 1 93.81 508 GLU B O 1
ATOM 10538 N N . ILE B 1 509 ? -17.141 -3.797 -4.203 1 97.06 509 ILE B N 1
ATOM 10539 C CA . ILE B 1 509 ? -16.781 -4.258 -5.543 1 97.06 509 ILE B CA 1
ATOM 10540 C C . ILE B 1 509 ? -18.016 -4.215 -6.449 1 97.06 509 ILE B C 1
ATOM 10542 O O . ILE B 1 509 ? -17.938 -3.727 -7.582 1 97.06 509 ILE B O 1
ATOM 10546 N N . THR B 1 510 ? -19.156 -4.719 -5.938 1 97.69 510 THR B N 1
ATOM 10547 C CA . THR B 1 510 ? -20.344 -4.742 -6.766 1 9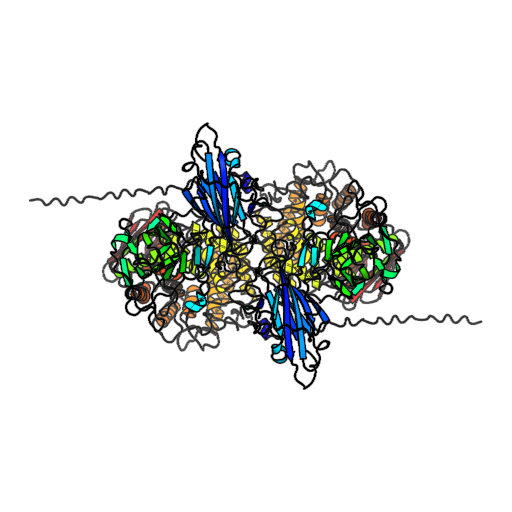7.69 510 THR B CA 1
ATOM 10548 C C . THR B 1 510 ? -20.844 -3.328 -7.043 1 97.69 510 THR B C 1
ATOM 10550 O O . THR B 1 510 ? -21.375 -3.051 -8.125 1 97.69 510 THR B O 1
ATOM 10553 N N . GLU B 1 511 ? -20.625 -2.43 -6.105 1 94.44 511 GLU B N 1
ATOM 10554 C CA . GLU B 1 511 ? -21.016 -1.037 -6.312 1 94.44 511 GLU B CA 1
ATOM 10555 C C . GLU B 1 511 ? -20.141 -0.365 -7.363 1 94.44 511 GLU B C 1
ATOM 10557 O O . GLU B 1 511 ? -20.609 0.493 -8.109 1 94.44 511 GLU B O 1
ATOM 10562 N N . TRP B 1 512 ? -18.859 -0.736 -7.395 1 95.94 512 TRP B N 1
ATOM 10563 C CA . TRP B 1 512 ? -17.969 -0.194 -8.414 1 95.94 512 TRP B CA 1
ATOM 10564 C C . TRP B 1 512 ? -18.516 -0.472 -9.812 1 95.94 512 TRP B C 1
ATOM 10566 O O . TRP B 1 512 ? -18.531 0.417 -10.672 1 95.94 512 TRP B O 1
ATOM 10576 N N . PHE B 1 513 ? -19.016 -1.667 -10.047 1 98 513 PHE B N 1
ATOM 10577 C CA . PHE B 1 513 ? -19.594 -2.035 -11.336 1 98 513 PHE B CA 1
ATOM 10578 C C . PHE B 1 513 ? -20.938 -1.354 -11.547 1 98 513 PHE B C 1
ATOM 10580 O O . PHE B 1 513 ? -21.234 -0.863 -12.641 1 98 513 PHE B O 1
ATOM 10587 N N . ARG B 1 514 ? -21.734 -1.34 -10.5 1 96.56 514 ARG B N 1
ATOM 10588 C CA . ARG B 1 514 ? -23.047 -0.732 -10.602 1 96.56 514 ARG B CA 1
ATOM 10589 C C . ARG B 1 514 ? -22.953 0.718 -11.062 1 96.56 514 ARG B C 1
ATOM 10591 O O . ARG B 1 514 ? -23.734 1.16 -11.906 1 96.56 514 ARG B O 1
ATOM 10598 N N . GLY B 1 515 ? -21.969 1.409 -10.508 1 93.56 515 GLY B N 1
ATOM 10599 C CA . GLY B 1 515 ? -21.781 2.816 -10.82 1 93.56 515 GLY B CA 1
ATOM 10600 C C . GLY B 1 515 ? -21.359 3.059 -12.25 1 93.56 515 GLY B C 1
ATOM 10601 O O . GLY B 1 515 ? -21.359 4.195 -12.727 1 93.56 515 GLY B O 1
ATOM 10602 N N . ARG B 1 516 ? -21.156 2.041 -13.039 1 96.38 516 ARG B N 1
ATOM 10603 C CA . ARG B 1 516 ? -20.641 2.172 -14.398 1 96.38 516 ARG B CA 1
ATOM 10604 C C . ARG B 1 516 ? -21.594 1.568 -15.414 1 96.38 516 ARG B C 1
ATOM 10606 O O . ARG B 1 516 ? -21.234 1.36 -16.578 1 96.38 516 ARG B O 1
ATOM 10613 N N . ILE B 1 517 ? -22.781 1.257 -15.023 1 98 517 ILE B N 1
ATOM 10614 C CA . ILE B 1 517 ? -23.812 0.739 -15.914 1 98 517 ILE B CA 1
ATOM 10615 C C . ILE B 1 517 ? -24.297 1.849 -16.844 1 98 517 ILE B C 1
ATOM 10617 O O . ILE B 1 517 ? -24.594 2.959 -16.406 1 98 517 ILE B O 1
ATOM 10621 N N . ASP B 1 518 ? -24.219 1.502 -18.109 1 97.81 518 ASP B N 1
ATOM 10622 C CA . ASP B 1 518 ? -24.859 2.35 -19.109 1 97.81 518 ASP B CA 1
ATOM 10623 C C . ASP B 1 518 ? -26.359 2.43 -18.891 1 97.81 518 ASP B C 1
ATOM 10625 O O . ASP B 1 518 ? -27.062 1.43 -19.016 1 97.81 518 ASP B O 1
ATOM 10629 N N . GLN B 1 519 ? -26.922 3.562 -18.641 1 95.31 519 GLN B N 1
ATOM 10630 C CA . GLN B 1 519 ? -28.312 3.725 -18.219 1 95.31 519 GLN B CA 1
ATOM 10631 C C . GLN B 1 519 ? -29.266 3.547 -19.391 1 95.31 519 GLN B C 1
ATOM 10633 O O . GLN B 1 519 ? -30.453 3.27 -19.203 1 95.31 519 GLN B O 1
ATOM 10638 N N . LYS B 1 520 ? -28.766 3.693 -20.562 1 96.75 520 LYS B N 1
ATOM 10639 C CA . LYS B 1 520 ? -29.609 3.51 -21.734 1 96.75 520 LYS B CA 1
ATOM 10640 C C . LYS B 1 520 ? -29.797 2.027 -22.047 1 96.75 520 LYS B C 1
ATOM 10642 O O . LYS B 1 520 ? -30.922 1.549 -22.156 1 96.75 520 LYS B O 1
ATOM 10647 N N . LYS B 1 521 ? -28.703 1.266 -22.078 1 97.88 521 LYS B N 1
ATOM 10648 C CA . LYS B 1 521 ? -28.781 -0.135 -22.484 1 97.88 521 LYS B CA 1
ATOM 10649 C C . LYS B 1 521 ? -28.875 -1.055 -21.281 1 97.88 521 LYS B C 1
ATOM 10651 O O . LYS B 1 521 ? -29.25 -2.227 -21.406 1 97.88 521 LYS B O 1
ATOM 10656 N N . LYS B 1 522 ? -28.547 -0.537 -20.125 1 98.06 522 LYS B N 1
ATOM 10657 C CA . LYS B 1 522 ? -28.547 -1.3 -18.875 1 98.06 522 LYS B CA 1
ATOM 10658 C C . LYS B 1 522 ? -27.547 -2.453 -18.938 1 98.06 522 LYS B C 1
ATOM 10660 O O . LYS B 1 522 ? -27.844 -3.561 -18.484 1 98.06 522 LYS B O 1
ATOM 10665 N N . MET B 1 523 ? -26.484 -2.299 -19.688 1 98.69 523 MET B N 1
ATOM 10666 C CA . MET B 1 523 ? -25.266 -3.094 -19.703 1 98.69 523 MET B CA 1
ATOM 10667 C C . MET B 1 523 ? -24.094 -2.311 -19.094 1 98.69 523 MET B C 1
ATOM 10669 O O . MET B 1 523 ? -24.203 -1.104 -18.875 1 98.69 523 MET B O 1
ATOM 10673 N N . LEU B 1 524 ? -23.062 -2.947 -18.75 1 98.56 524 LEU B N 1
ATOM 10674 C CA . LEU B 1 524 ? -21.922 -2.229 -18.219 1 98.56 524 LEU B CA 1
ATOM 10675 C C . LEU B 1 524 ? -21.359 -1.252 -19.25 1 98.56 524 LEU B C 1
ATOM 10677 O O . LEU B 1 524 ? -21.234 -1.59 -20.422 1 98.56 524 LEU B O 1
ATOM 10681 N N . GLY B 1 525 ? -21.125 -0.022 -18.828 1 98.25 525 GLY B N 1
ATOM 10682 C CA . GLY B 1 525 ? -20.391 0.928 -19.656 1 98.25 525 GLY B CA 1
ATOM 10683 C C . GLY B 1 525 ? -18.906 0.656 -19.703 1 98.25 525 GLY B C 1
ATOM 10684 O O . GLY B 1 525 ? -18.453 -0.437 -19.359 1 98.25 525 GLY B O 1
ATOM 10685 N N . PRO B 1 526 ? -18.125 1.649 -20.188 1 96.94 526 PRO B N 1
ATOM 10686 C CA . PRO B 1 526 ? -16.672 1.474 -20.281 1 96.94 526 PRO B CA 1
ATOM 10687 C C . PRO B 1 526 ? -16.031 1.195 -18.922 1 96.94 526 PRO B C 1
ATOM 10689 O O . PRO B 1 526 ? -16.422 1.795 -17.922 1 96.94 526 PRO B O 1
ATOM 10692 N N . LEU B 1 527 ? -15.156 0.268 -18.875 1 96.81 527 LEU B N 1
ATOM 10693 C CA . LEU B 1 527 ? -14.422 -0.078 -17.656 1 96.81 527 LEU B CA 1
ATOM 10694 C C . LEU B 1 527 ? -12.953 0.327 -17.781 1 96.81 527 LEU B C 1
ATOM 10696 O O . LEU B 1 527 ? -12.391 0.324 -18.875 1 96.81 527 LEU B O 1
ATOM 10700 N N . THR B 1 528 ? -12.336 0.701 -16.688 1 96.06 528 THR B N 1
ATOM 10701 C CA . THR B 1 528 ? -10.914 1.012 -16.625 1 96.06 528 THR B CA 1
ATOM 10702 C C . THR B 1 528 ? -10.109 -0.214 -16.203 1 96.06 528 THR B C 1
ATOM 10704 O O . THR B 1 528 ? -10.688 -1.24 -15.828 1 96.06 528 THR B O 1
ATOM 10707 N N . TRP B 1 529 ? -8.766 -0.088 -16.312 1 96.56 529 TRP B N 1
ATOM 10708 C CA . TRP B 1 529 ? -7.789 -1.112 -15.945 1 96.56 529 TRP B CA 1
ATOM 10709 C C . TRP B 1 529 ? -7.734 -2.215 -17 1 96.56 529 TRP B C 1
ATOM 10711 O O . TRP B 1 529 ? -7.941 -1.96 -18.188 1 96.56 529 TRP B O 1
ATOM 10721 N N . TRP B 1 530 ? -7.16 -3.4 -16.641 1 96.12 530 TRP B N 1
ATOM 10722 C CA . TRP B 1 530 ? -6.988 -4.5 -17.578 1 96.12 530 TRP B CA 1
ATOM 10723 C C . TRP B 1 530 ? -8.172 -5.457 -17.531 1 96.12 530 TRP B C 1
ATOM 10725 O O . TRP B 1 530 ? -8.242 -6.328 -16.656 1 96.12 530 TRP B O 1
ATOM 10735 N N . ASN B 1 531 ? -9.07 -5.348 -18.438 1 95.69 531 ASN B N 1
ATOM 10736 C CA . ASN B 1 531 ? -10.289 -6.156 -18.453 1 95.69 531 ASN B CA 1
ATOM 10737 C C . ASN B 1 531 ? -10.047 -7.516 -19.094 1 95.69 531 ASN B C 1
ATOM 10739 O O . ASN B 1 531 ? -10.75 -7.895 -20.031 1 95.69 531 ASN B O 1
ATOM 10743 N N . PHE B 1 532 ? -9.172 -8.227 -18.516 1 95.44 532 PHE B N 1
ATOM 10744 C CA . PHE B 1 532 ? -8.766 -9.547 -19 1 95.44 532 PHE B CA 1
ATOM 10745 C C . PHE B 1 532 ? -9.891 -10.555 -18.812 1 95.44 532 PHE B C 1
ATOM 10747 O O . PHE B 1 532 ? -10.539 -10.586 -17.766 1 95.44 532 PHE B O 1
ATOM 10754 N N . VAL B 1 533 ? -10.102 -11.352 -19.844 1 95.62 533 VAL B N 1
ATOM 10755 C CA . VAL B 1 533 ? -11.094 -12.422 -19.797 1 95.62 533 VAL B CA 1
ATOM 10756 C C . VAL B 1 533 ? -10.406 -13.773 -20.016 1 95.62 533 VAL B C 1
ATOM 10758 O O . VAL B 1 533 ? -10.453 -14.648 -19.156 1 95.62 533 VAL B O 1
ATOM 10761 N N . ASP B 1 534 ? -9.734 -13.906 -21.125 1 94.69 534 ASP B N 1
ATOM 10762 C CA . ASP B 1 534 ? -9.094 -15.141 -21.547 1 94.69 534 ASP B CA 1
ATOM 10763 C C . ASP B 1 534 ? -8.016 -14.867 -22.594 1 94.69 534 ASP B C 1
ATOM 10765 O O . ASP B 1 534 ? -7.926 -13.758 -23.125 1 94.69 534 ASP B O 1
ATOM 10769 N N . TRP B 1 535 ? -7.059 -15.766 -22.75 1 83.69 535 TRP B N 1
ATOM 10770 C CA . TRP B 1 535 ? -6.004 -15.586 -23.75 1 83.69 535 TRP B CA 1
ATOM 10771 C C . TRP B 1 535 ? -6.531 -15.859 -25.156 1 83.69 535 TRP B C 1
ATOM 10773 O O . TRP B 1 535 ? -5.762 -15.898 -26.109 1 83.69 535 TRP B O 1
ATOM 10783 N N . ASP B 1 536 ? -7.801 -15.852 -25.281 1 70.69 536 ASP B N 1
ATOM 10784 C CA . ASP B 1 536 ? -8.422 -16.141 -26.562 1 70.69 536 ASP B CA 1
ATOM 10785 C C . ASP B 1 536 ? -8.055 -15.102 -27.609 1 70.69 536 ASP B C 1
ATOM 10787 O O . ASP B 1 536 ? -7.348 -14.133 -27.312 1 70.69 536 ASP B O 1
ATOM 10791 N N . ASN B 1 537 ? -8.305 -15.305 -28.672 1 64.81 537 ASN B N 1
ATOM 10792 C CA . ASN B 1 537 ? -8.008 -14.477 -29.844 1 64.81 537 ASN B CA 1
ATOM 10793 C C . ASN B 1 537 ? -8.75 -13.141 -29.781 1 64.81 537 ASN B C 1
ATOM 10795 O O . ASN B 1 537 ? -9.305 -12.68 -30.781 1 64.81 537 ASN B O 1
ATOM 10799 N N . PHE B 1 538 ? -8.758 -12.734 -28.406 1 72.44 538 PHE B N 1
ATOM 10800 C CA . PHE B 1 538 ? -9.219 -11.359 -28.406 1 72.44 538 PHE B CA 1
ATOM 10801 C C . PHE B 1 538 ? -8.117 -10.414 -28.859 1 72.44 538 PHE B C 1
ATOM 10803 O O . PHE B 1 538 ? -6.93 -10.703 -28.672 1 72.44 538 PHE B O 1
ATOM 10810 N N . ASN B 1 539 ? -8.047 -9.844 -29.969 1 63.31 539 ASN B N 1
ATOM 10811 C CA . ASN B 1 539 ? -7.043 -8.961 -30.547 1 63.31 539 ASN B CA 1
ATOM 10812 C C . ASN B 1 539 ? -6.504 -7.973 -29.516 1 63.31 539 ASN B C 1
ATOM 10814 O O . ASN B 1 539 ? -5.578 -7.211 -29.797 1 63.31 539 ASN B O 1
ATOM 10818 N N . ASP B 1 540 ? -6.824 -8.133 -28.156 1 71.19 540 ASP B N 1
ATOM 10819 C CA . ASP B 1 540 ? -6.43 -7.047 -27.266 1 71.19 540 ASP B CA 1
ATOM 10820 C C . ASP B 1 540 ? -5.98 -7.586 -25.906 1 71.19 540 ASP B C 1
ATOM 10822 O O . ASP B 1 540 ? -6.5 -7.168 -24.859 1 71.19 540 ASP B O 1
ATOM 10826 N N . TRP B 1 541 ? -4.898 -8.508 -25.953 1 81.12 541 TRP B N 1
ATOM 10827 C CA . TRP B 1 541 ? -4.254 -9.039 -24.766 1 81.12 541 TRP B CA 1
ATOM 10828 C C . TRP B 1 541 ? -5.281 -9.641 -23.812 1 81.12 541 TRP B C 1
ATOM 10830 O O . TRP B 1 541 ? -5.277 -9.359 -22.609 1 81.12 541 TRP B O 1
ATOM 10840 N N . GLY B 1 542 ? -6.277 -10.242 -24.391 1 90.06 542 GLY B N 1
ATOM 10841 C CA . GLY B 1 542 ? -7.199 -11.07 -23.641 1 90.06 542 GLY B CA 1
ATOM 10842 C C . GLY B 1 542 ? -8.438 -10.32 -23.188 1 90.06 542 GLY B C 1
ATOM 10843 O O . GLY B 1 542 ? -9.242 -10.852 -22.422 1 90.06 542 GLY B O 1
ATOM 10844 N N . THR B 1 543 ? -8.672 -9.055 -23.672 1 92.94 543 THR B N 1
ATOM 10845 C CA . THR B 1 543 ? -9.797 -8.242 -23.219 1 92.94 543 THR B CA 1
ATOM 10846 C C . THR B 1 543 ? -11.008 -8.438 -24.125 1 92.94 543 THR B C 1
ATOM 10848 O O . THR B 1 543 ? -10.867 -8.555 -25.344 1 92.94 543 THR B O 1
ATOM 10851 N N . ALA B 1 544 ? -12.117 -8.438 -23.547 1 90.62 544 ALA B N 1
ATOM 10852 C CA . ALA B 1 544 ? -13.359 -8.672 -24.281 1 90.62 544 ALA B CA 1
ATOM 10853 C C . ALA B 1 544 ? -13.75 -7.441 -25.094 1 90.62 544 ALA B C 1
ATOM 10855 O O . ALA B 1 544 ? -13.555 -6.305 -24.672 1 90.62 544 ALA B O 1
ATOM 10856 N N . PRO B 1 545 ? -14.367 -7.707 -26.266 1 93.5 545 PRO B N 1
ATOM 10857 C CA . PRO B 1 545 ? -14.938 -6.566 -26.984 1 93.5 545 PRO B CA 1
ATOM 10858 C C . PRO B 1 545 ? -15.93 -5.77 -26.141 1 93.5 545 PRO B C 1
ATOM 10860 O O . PRO B 1 545 ? -16.719 -6.355 -25.391 1 93.5 545 PRO B O 1
ATOM 10863 N N . GLY B 1 546 ? -15.828 -4.5 -26.188 1 94.5 546 GLY B N 1
ATOM 10864 C CA . GLY B 1 546 ? -16.766 -3.639 -25.484 1 94.5 546 GLY B CA 1
ATOM 10865 C C . GLY B 1 546 ? -16.328 -3.316 -24.062 1 94.5 546 GLY B C 1
ATOM 10866 O O . GLY B 1 546 ? -16.969 -2.496 -23.391 1 94.5 546 GLY B O 1
ATOM 10867 N N . SER B 1 547 ? -15.25 -3.902 -23.594 1 93.31 547 SER B N 1
ATOM 10868 C CA . SER B 1 547 ? -14.82 -3.654 -22.219 1 93.31 547 SER B CA 1
ATOM 10869 C C . SER B 1 547 ? -14.406 -2.201 -22.031 1 93.31 547 SER B C 1
ATOM 10871 O O . SER B 1 547 ? -14.812 -1.557 -21.062 1 93.31 547 SER B O 1
ATOM 10873 N N . ASP B 1 548 ? -13.641 -1.613 -22.953 1 89.62 548 ASP B N 1
ATOM 10874 C CA . ASP B 1 548 ? -13.117 -0.259 -22.812 1 89.62 548 ASP B CA 1
ATOM 10875 C C . ASP B 1 548 ? -14.117 0.771 -23.344 1 89.62 548 ASP B C 1
ATOM 10877 O O . ASP B 1 548 ? -14.078 1.938 -22.953 1 89.62 548 ASP B O 1
ATOM 10881 N N . THR B 1 549 ? -15.023 0.333 -24.234 1 93.12 549 THR B N 1
ATOM 10882 C CA . THR B 1 549 ? -15.938 1.278 -24.859 1 93.12 549 THR B CA 1
ATOM 10883 C C . THR B 1 549 ? -17.344 1.129 -24.281 1 93.12 549 THR B C 1
ATOM 10885 O O . THR B 1 549 ? -18.203 1.996 -24.484 1 93.12 549 THR B O 1
ATOM 10888 N N . GLY B 1 550 ? -17.562 -0.013 -23.609 1 96.81 550 GLY B N 1
ATOM 10889 C CA . GLY B 1 550 ? -18.859 -0.25 -22.984 1 96.81 550 GLY B CA 1
ATOM 10890 C C . GLY B 1 550 ? -19.641 -1.348 -23.672 1 96.81 550 GLY B C 1
ATOM 10891 O O . GLY B 1 550 ? -19.438 -1.633 -24.844 1 96.81 550 GLY B O 1
ATOM 10892 N N . ASN B 1 551 ? -20.422 -2.043 -22.844 1 98.31 551 ASN B N 1
ATOM 10893 C CA . ASN B 1 551 ? -21.469 -2.975 -23.266 1 98.31 551 ASN B CA 1
ATOM 10894 C C . ASN B 1 551 ? -20.875 -4.316 -23.688 1 98.31 551 ASN B C 1
ATOM 10896 O O . ASN B 1 551 ? -21.312 -4.91 -24.672 1 98.31 551 ASN B O 1
ATOM 10900 N N . SER B 1 552 ? -19.859 -4.77 -23.078 1 97.88 552 SER B N 1
ATOM 10901 C CA . SER B 1 552 ? -19.406 -6.145 -23.234 1 97.88 552 SER B CA 1
ATOM 10902 C C . SER B 1 552 ? -20.422 -7.129 -22.656 1 97.88 552 SER B C 1
ATOM 10904 O O . SER B 1 552 ? -20.703 -7.102 -21.453 1 97.88 552 SER B O 1
ATOM 10906 N N . SER B 1 553 ? -20.922 -7.992 -23.5 1 98.56 553 SER B N 1
ATOM 10907 C CA . SER B 1 553 ? -21.859 -8.992 -23 1 98.56 553 SER B CA 1
ATOM 10908 C C . SER B 1 553 ? -21.172 -9.938 -22.016 1 98.56 553 SER B C 1
ATOM 10910 O O . SER B 1 553 ? -21.781 -10.352 -21.031 1 98.56 553 SER B O 1
ATOM 10912 N N . ILE B 1 554 ? -19.922 -10.219 -22.266 1 98.19 554 ILE B N 1
ATOM 10913 C CA . ILE B 1 554 ? -19.156 -11.18 -21.484 1 98.19 554 ILE B CA 1
ATOM 10914 C C . ILE B 1 554 ? -19.016 -10.68 -20.047 1 98.19 554 ILE B C 1
ATOM 10916 O O . ILE B 1 554 ? -19.422 -11.367 -19.109 1 98.19 554 ILE B O 1
ATOM 10920 N N . ILE B 1 555 ? -18.578 -9.445 -19.859 1 98.56 555 ILE B N 1
ATOM 10921 C CA . ILE B 1 555 ? -18.312 -8.938 -18.516 1 98.56 555 ILE B CA 1
ATOM 10922 C C . ILE B 1 555 ? -19.625 -8.578 -17.828 1 98.56 555 ILE B C 1
ATOM 10924 O O . ILE B 1 555 ? -19.766 -8.758 -16.625 1 98.56 555 ILE B O 1
ATOM 10928 N N . THR B 1 556 ? -20.609 -8.07 -18.609 1 98.88 556 THR B N 1
ATOM 10929 C CA . THR B 1 556 ? -21.922 -7.766 -18.031 1 98.88 556 THR B CA 1
ATOM 10930 C C . THR B 1 556 ? -22.547 -9.023 -17.422 1 98.88 556 THR B C 1
ATOM 10932 O O . THR B 1 556 ? -23.062 -8.992 -16.312 1 98.88 556 THR B O 1
ATOM 10935 N N . LEU B 1 557 ? -22.5 -10.094 -18.188 1 98.88 557 LEU B N 1
ATOM 10936 C CA . LEU B 1 557 ? -23.141 -11.328 -17.734 1 98.88 557 LEU B CA 1
ATOM 10937 C C . LEU B 1 557 ? -22.328 -11.992 -16.625 1 98.88 557 LEU B C 1
ATOM 10939 O O . LEU B 1 557 ? -22.906 -12.617 -15.727 1 98.88 557 LEU B O 1
ATOM 10943 N N . GLN B 1 558 ? -20.984 -11.891 -16.609 1 98.88 558 GLN B N 1
ATOM 10944 C CA . GLN B 1 558 ? -20.203 -12.344 -15.461 1 98.88 558 GLN B CA 1
ATOM 10945 C C . GLN B 1 558 ? -20.594 -11.586 -14.195 1 98.88 558 GLN B C 1
ATOM 10947 O O . GLN B 1 558 ? -20.688 -12.172 -13.117 1 98.88 558 GLN B O 1
ATOM 10952 N N . TYR B 1 559 ? -20.766 -10.281 -14.375 1 98.81 559 TYR B N 1
ATOM 10953 C CA . TYR B 1 559 ? -21.203 -9.453 -13.25 1 98.81 559 TYR B CA 1
ATOM 10954 C C . TYR B 1 559 ? -22.547 -9.914 -12.727 1 98.81 559 TYR B C 1
ATOM 10956 O O . TYR B 1 559 ? -22.734 -10.07 -11.516 1 98.81 559 TYR B O 1
ATOM 10964 N N . ALA B 1 560 ? -23.453 -10.172 -13.609 1 98.94 560 ALA B N 1
ATOM 10965 C CA . ALA B 1 560 ? -24.766 -10.68 -13.211 1 98.94 560 ALA B CA 1
ATOM 10966 C C . ALA B 1 560 ? -24.641 -12.008 -12.469 1 98.94 560 ALA B C 1
ATOM 10968 O O . ALA B 1 560 ? -25.312 -12.219 -11.453 1 98.94 560 ALA B O 1
ATOM 10969 N N . TYR B 1 561 ? -23.859 -12.891 -13.016 1 98.88 561 TYR B N 1
ATOM 10970 C CA . TYR B 1 561 ? -23.562 -14.172 -12.375 1 98.88 561 TYR B CA 1
ATOM 10971 C C . TYR B 1 561 ? -23.078 -13.961 -10.945 1 98.88 561 TYR B C 1
ATOM 10973 O O . TYR B 1 561 ? -23.547 -14.617 -10.016 1 98.88 561 TYR B O 1
ATOM 10981 N N . THR B 1 562 ? -22.188 -13.039 -10.734 1 98.88 562 THR B N 1
ATOM 10982 C CA . THR B 1 562 ? -21.562 -12.781 -9.445 1 98.88 562 THR B CA 1
ATOM 10983 C C . THR B 1 562 ? -22.547 -12.117 -8.484 1 98.88 562 THR B C 1
ATOM 10985 O O . THR B 1 562 ? -22.516 -12.359 -7.281 1 98.88 562 THR B O 1
ATOM 10988 N N . LEU B 1 563 ? -23.391 -11.219 -9.062 1 98.88 563 LEU B N 1
ATOM 10989 C CA . LEU B 1 563 ? -24.438 -10.602 -8.242 1 98.88 563 LEU B CA 1
ATOM 10990 C C . LEU B 1 563 ? -25.344 -11.664 -7.617 1 98.88 563 LEU B C 1
ATOM 10992 O O . LEU B 1 563 ? -25.734 -11.539 -6.457 1 98.88 563 LEU B O 1
ATOM 10996 N N . ASN B 1 564 ? -25.672 -12.664 -8.375 1 98.75 564 ASN B N 1
ATOM 10997 C CA . ASN B 1 564 ? -26.484 -13.75 -7.82 1 98.75 564 ASN B CA 1
ATOM 10998 C C . ASN B 1 564 ? -25.75 -14.469 -6.691 1 98.75 564 ASN B C 1
ATOM 11000 O O . ASN B 1 564 ? -26.375 -14.812 -5.676 1 98.75 564 ASN B O 1
ATOM 11004 N N . GLN B 1 565 ? -24.484 -14.742 -6.848 1 98.75 565 GLN B N 1
ATOM 11005 C CA . GLN B 1 565 ? -23.688 -15.383 -5.801 1 98.75 565 GLN B CA 1
ATOM 11006 C C . GLN B 1 565 ? -23.609 -14.5 -4.559 1 98.75 565 GLN B C 1
ATOM 11008 O O . GLN B 1 565 ? -23.75 -14.984 -3.436 1 98.75 565 GLN B O 1
ATOM 11013 N N . SER B 1 566 ? -23.344 -13.234 -4.797 1 98.56 566 SER B N 1
ATOM 11014 C CA . SER B 1 566 ? -23.266 -12.289 -3.689 1 98.56 566 SER B CA 1
ATOM 11015 C C . SER B 1 566 ? -24.594 -12.156 -2.967 1 98.56 566 SER B C 1
ATOM 11017 O O . SER B 1 566 ? -24.641 -12.023 -1.742 1 98.56 566 SER B O 1
ATOM 11019 N N . ALA B 1 567 ? -25.672 -12.164 -3.723 1 98.62 567 ALA B N 1
ATOM 11020 C CA . ALA B 1 567 ? -27.016 -12.102 -3.131 1 98.62 567 ALA B CA 1
ATOM 11021 C C . ALA B 1 567 ? -27.25 -13.273 -2.186 1 98.62 567 ALA B C 1
ATOM 11023 O O . ALA B 1 567 ? -27.828 -13.109 -1.112 1 98.62 567 ALA B O 1
ATOM 11024 N N . GLU B 1 568 ? -26.828 -14.453 -2.578 1 98.31 568 GLU B N 1
ATOM 11025 C CA . GLU B 1 568 ? -26.953 -15.625 -1.711 1 98.31 568 GLU B CA 1
ATOM 11026 C C . GLU B 1 568 ? -26.188 -15.422 -0.404 1 98.31 568 GLU B C 1
ATOM 11028 O O . GLU B 1 568 ? -26.688 -15.773 0.669 1 98.31 568 GLU B O 1
ATOM 11033 N N . LEU B 1 569 ? -25 -14.852 -0.481 1 98.56 569 LEU B N 1
ATOM 11034 C CA . LEU B 1 569 ? -24.203 -14.578 0.71 1 98.56 569 LEU B CA 1
ATOM 11035 C C . LEU B 1 569 ? -24.906 -13.555 1.603 1 98.56 569 LEU B C 1
ATOM 11037 O O . LEU B 1 569 ? -25.016 -13.758 2.814 1 98.56 569 LEU B O 1
ATOM 11041 N N . PHE B 1 570 ? -25.375 -12.453 0.97 1 97.69 570 PHE B N 1
ATOM 11042 C CA . PHE B 1 570 ? -26.047 -11.414 1.753 1 97.69 570 PHE B CA 1
ATOM 11043 C C . PHE B 1 570 ? -27.281 -11.969 2.439 1 97.69 570 PHE B C 1
ATOM 11045 O O . PHE B 1 570 ? -27.547 -11.656 3.602 1 97.69 570 PHE B O 1
ATOM 11052 N N . ARG B 1 571 ? -28.062 -12.758 1.75 1 97.69 571 ARG B N 1
ATOM 11053 C CA . ARG B 1 571 ? -29.234 -13.383 2.34 1 97.69 571 ARG B CA 1
ATOM 11054 C C . ARG B 1 571 ? -28.859 -14.305 3.486 1 97.69 571 ARG B C 1
ATOM 11056 O O . ARG B 1 571 ? -29.5 -14.312 4.535 1 97.69 571 ARG B O 1
ATOM 11063 N N . ALA B 1 572 ? -27.812 -15.062 3.295 1 97.44 572 ALA B N 1
ATOM 11064 C CA . ALA B 1 572 ? -27.359 -16.016 4.301 1 97.44 572 ALA B CA 1
ATOM 11065 C C . ALA B 1 572 ? -26.906 -15.305 5.57 1 97.44 572 ALA B C 1
ATOM 11067 O O . ALA B 1 572 ? -26.969 -15.867 6.668 1 97.44 572 ALA B O 1
ATOM 11068 N N . PHE B 1 573 ? -26.484 -14.109 5.469 1 95.19 573 PHE B N 1
ATOM 11069 C CA . PHE B 1 573 ? -25.953 -13.383 6.621 1 95.19 573 PHE B CA 1
ATOM 11070 C C . PHE B 1 573 ? -26.891 -12.234 7.008 1 95.19 573 PHE B C 1
ATOM 11072 O O . PHE B 1 573 ? -26.422 -11.172 7.434 1 95.19 573 PHE B O 1
ATOM 11079 N N . ASP B 1 574 ? -28.188 -12.344 6.656 1 92.88 574 ASP B N 1
ATOM 11080 C CA . ASP B 1 574 ? -29.297 -11.578 7.195 1 92.88 574 ASP B CA 1
ATOM 11081 C C . ASP B 1 574 ? -29.312 -10.156 6.633 1 92.88 574 ASP B C 1
ATOM 11083 O O . ASP B 1 574 ? -29.516 -9.195 7.375 1 92.88 574 ASP B O 1
ATOM 11087 N N . LEU B 1 575 ? -28.969 -10.07 5.395 1 92.56 575 LEU B N 1
ATOM 11088 C CA . LEU B 1 575 ? -29.109 -8.82 4.652 1 92.56 575 LEU B CA 1
ATOM 11089 C C . LEU B 1 575 ? -30 -9.008 3.43 1 92.56 575 LEU B C 1
ATOM 11091 O O . LEU B 1 575 ? -29.562 -8.766 2.301 1 92.56 575 LEU B O 1
ATOM 11095 N N . PRO B 1 576 ? -31.266 -9.289 3.629 1 94.88 576 PRO B N 1
ATOM 11096 C CA . PRO B 1 576 ? -32.156 -9.664 2.533 1 94.88 576 PRO B CA 1
ATOM 11097 C C . PRO B 1 576 ? -32.438 -8.516 1.568 1 94.88 576 PRO B C 1
ATOM 11099 O O . PRO B 1 576 ? -32.625 -8.734 0.372 1 94.88 576 PRO B O 1
ATOM 11102 N N . GLU B 1 577 ? -32.438 -7.273 2.045 1 91.75 577 GLU B N 1
ATOM 11103 C CA . GLU B 1 577 ? -32.719 -6.148 1.155 1 91.75 577 GLU B CA 1
ATOM 11104 C C . GLU B 1 577 ? -31.594 -5.984 0.13 1 91.75 577 GLU B C 1
ATOM 11106 O O . GLU B 1 577 ? -31.844 -5.707 -1.043 1 91.75 577 GLU B O 1
ATOM 11111 N N . GLN B 1 578 ? -30.453 -6.152 0.662 1 92.31 578 GLN B N 1
ATOM 11112 C CA . GLN B 1 578 ? -29.312 -6.09 -0.24 1 92.31 578 GLN B CA 1
ATOM 11113 C C . GLN B 1 578 ? -29.328 -7.246 -1.238 1 92.31 578 GLN B C 1
ATOM 11115 O O . GLN B 1 578 ? -29.016 -7.062 -2.414 1 92.31 578 GLN B O 1
ATOM 11120 N N . ALA B 1 579 ? -29.641 -8.414 -0.784 1 97.69 579 ALA B N 1
ATOM 11121 C CA . ALA B 1 579 ? -29.766 -9.594 -1.644 1 97.69 579 ALA B CA 1
ATOM 11122 C C . ALA B 1 579 ? -30.797 -9.359 -2.746 1 97.69 579 ALA B C 1
ATOM 11124 O O . ALA B 1 579 ? -30.531 -9.625 -3.92 1 97.69 579 ALA B O 1
ATOM 11125 N N . ASN B 1 580 ? -31.953 -8.797 -2.326 1 97.12 580 ASN B N 1
ATOM 11126 C CA . ASN B 1 580 ? -33.031 -8.547 -3.285 1 97.12 580 ASN B CA 1
ATOM 11127 C C . ASN B 1 580 ? -32.594 -7.535 -4.344 1 97.12 580 ASN B C 1
ATOM 11129 O O . ASN B 1 580 ? -32.906 -7.715 -5.531 1 97.12 580 ASN B O 1
ATOM 11133 N N . ALA B 1 581 ? -31.938 -6.531 -3.891 1 95.06 581 ALA B N 1
ATOM 11134 C CA . ALA B 1 581 ? -31.484 -5.5 -4.816 1 95.06 581 ALA B CA 1
ATOM 11135 C C . ALA B 1 581 ? -30.5 -6.074 -5.84 1 95.06 581 ALA B C 1
ATOM 11137 O O . ALA B 1 581 ? -30.547 -5.719 -7.02 1 95.06 581 ALA B O 1
ATOM 11138 N N . GLN B 1 582 ? -29.672 -6.934 -5.418 1 97.94 582 GLN B N 1
ATOM 11139 C CA . GLN B 1 582 ? -28.672 -7.508 -6.309 1 97.94 582 GLN B CA 1
ATOM 11140 C C . GLN B 1 582 ? -29.297 -8.5 -7.277 1 97.94 582 GLN B C 1
ATOM 11142 O O . GLN B 1 582 ? -28.906 -8.578 -8.445 1 97.94 582 GLN B O 1
ATOM 11147 N N . GLU B 1 583 ? -30.281 -9.25 -6.797 1 98.38 583 GLU B N 1
ATOM 11148 C CA . GLU B 1 583 ? -30.984 -10.172 -7.672 1 98.38 583 GLU B CA 1
ATOM 11149 C C . GLU B 1 583 ? -31.766 -9.422 -8.75 1 98.38 583 GLU B C 1
ATOM 11151 O O . GLU B 1 583 ? -31.797 -9.852 -9.906 1 98.38 583 GLU B O 1
ATOM 11156 N N . MET B 1 584 ? -32.344 -8.336 -8.344 1 98.25 584 MET B N 1
ATOM 11157 C CA . MET B 1 584 ? -33.062 -7.52 -9.305 1 98.25 584 MET B CA 1
ATOM 11158 C C . MET B 1 584 ? -32.156 -6.922 -10.352 1 98.25 584 MET B C 1
ATOM 11160 O O . MET B 1 584 ? -32.469 -6.906 -11.539 1 98.25 584 MET B O 1
ATOM 11164 N N . LEU B 1 585 ? -31.078 -6.449 -9.867 1 98.38 585 LEU B N 1
ATOM 11165 C CA . LEU B 1 585 ? -30.094 -5.891 -10.789 1 98.38 585 LEU B CA 1
ATOM 11166 C C . LEU B 1 585 ? -29.578 -6.957 -11.742 1 98.38 585 LEU B C 1
ATOM 11168 O O . LEU B 1 585 ? -29.422 -6.699 -12.938 1 98.38 585 LEU B O 1
ATOM 11172 N N . ALA B 1 586 ? -29.266 -8.156 -11.242 1 98.81 586 ALA B N 1
ATOM 11173 C CA . ALA B 1 586 ? -28.812 -9.266 -12.086 1 98.81 586 ALA B CA 1
ATOM 11174 C C . ALA B 1 586 ? -29.844 -9.594 -13.156 1 98.81 586 ALA B C 1
ATOM 11176 O O . ALA B 1 586 ? -29.5 -9.852 -14.312 1 98.81 586 ALA B O 1
ATOM 11177 N N . PHE B 1 587 ? -31.062 -9.594 -12.719 1 98.56 587 PHE B N 1
ATOM 11178 C CA . PHE B 1 587 ? -32.156 -9.875 -13.625 1 98.56 587 PHE B CA 1
ATOM 11179 C C . PHE B 1 587 ? -32.219 -8.852 -14.75 1 98.56 587 PHE B C 1
ATOM 11181 O O . PHE B 1 587 ? -32.344 -9.211 -15.922 1 98.56 587 PHE B O 1
ATOM 11188 N N . GLU B 1 588 ? -32.031 -7.617 -14.375 1 98.56 588 GLU B N 1
ATOM 11189 C CA . GLU B 1 588 ? -32.062 -6.539 -15.359 1 98.56 588 GLU B CA 1
ATOM 11190 C C . GLU B 1 588 ? -30.891 -6.66 -16.328 1 98.56 588 GLU B C 1
ATOM 11192 O O . GLU B 1 588 ? -31.078 -6.527 -17.547 1 98.56 588 GLU B O 1
ATOM 11197 N N . LEU B 1 589 ? -29.719 -6.875 -15.82 1 98.88 589 LEU B N 1
ATOM 11198 C CA . LEU B 1 589 ? -28.531 -7.027 -16.641 1 98.88 589 LEU B CA 1
ATOM 11199 C C . LEU B 1 589 ? -28.688 -8.188 -17.625 1 98.88 589 LEU B C 1
ATOM 11201 O O . LEU B 1 589 ? -28.328 -8.07 -18.797 1 98.88 589 LEU B O 1
ATOM 11205 N N . ASN B 1 590 ? -29.203 -9.32 -17.156 1 98.81 590 ASN B N 1
ATOM 11206 C CA . ASN B 1 590 ? -29.406 -10.5 -17.984 1 98.81 590 ASN B CA 1
ATOM 11207 C C . ASN B 1 590 ? -30.375 -10.211 -19.125 1 98.81 590 ASN B C 1
ATOM 11209 O O . ASN B 1 590 ? -30.078 -10.5 -20.281 1 98.81 590 ASN B O 1
ATOM 11213 N N . ASN B 1 591 ? -31.5 -9.594 -18.766 1 98.56 591 ASN B N 1
ATOM 11214 C CA . ASN B 1 591 ? -32.562 -9.367 -19.75 1 98.56 591 ASN B CA 1
ATOM 11215 C C . ASN B 1 591 ? -32.094 -8.391 -20.844 1 98.56 591 ASN B C 1
ATOM 11217 O O . ASN B 1 591 ? -32.344 -8.625 -22.031 1 98.56 591 ASN B O 1
ATOM 11221 N N . HIS B 1 592 ? -31.484 -7.359 -20.422 1 98.75 592 HIS B N 1
ATOM 11222 C CA . HIS B 1 592 ? -31.078 -6.344 -21.391 1 98.75 592 HIS B CA 1
ATOM 11223 C C . HIS B 1 592 ? -29.922 -6.848 -22.266 1 98.75 592 HIS B C 1
ATOM 11225 O O . HIS B 1 592 ? -29.891 -6.582 -23.469 1 98.75 592 HIS B O 1
ATOM 11231 N N . THR B 1 593 ? -29 -7.547 -21.688 1 98.81 593 THR B N 1
ATOM 11232 C CA . THR B 1 593 ? -27.906 -8.094 -22.484 1 98.81 593 THR B CA 1
ATOM 11233 C C . THR B 1 593 ? -28.422 -9.094 -23.516 1 98.81 593 THR B C 1
ATOM 11235 O O . THR B 1 593 ? -27.984 -9.094 -24.672 1 98.81 593 THR B O 1
ATOM 11238 N N . TYR B 1 594 ? -29.344 -9.953 -23.062 1 98.44 594 TYR B N 1
ATOM 11239 C CA . TYR B 1 594 ? -29.969 -10.891 -23.984 1 98.44 594 TYR B CA 1
ATOM 11240 C C . TYR B 1 594 ? -30.672 -10.148 -25.125 1 98.44 594 TYR B C 1
ATOM 11242 O O . TYR B 1 594 ? -30.531 -10.508 -26.297 1 98.44 594 TYR B O 1
ATOM 11250 N N . TRP B 1 595 ? -31.391 -9.125 -24.766 1 98.06 595 TRP B N 1
ATOM 11251 C CA . TRP B 1 595 ? -32.156 -8.359 -25.734 1 98.06 595 TRP B CA 1
ATOM 11252 C C . TRP B 1 595 ? -31.25 -7.75 -26.797 1 98.06 595 TRP B C 1
ATOM 11254 O O . TRP B 1 595 ? -31.562 -7.812 -27.984 1 98.06 595 TRP B O 1
ATOM 11264 N N . TYR B 1 596 ? -30.141 -7.219 -26.406 1 98.38 596 TYR B N 1
ATOM 11265 C CA . TYR B 1 596 ? -29.281 -6.469 -27.328 1 98.38 596 TYR B CA 1
ATOM 11266 C C . TYR B 1 596 ? -28.344 -7.402 -28.062 1 98.38 596 TYR B C 1
ATOM 11268 O O . TYR B 1 596 ? -27.938 -7.125 -29.203 1 98.38 596 TYR B O 1
ATOM 11276 N N . CYS B 1 597 ? -27.984 -8.547 -27.484 1 98.62 597 CYS B N 1
ATOM 11277 C CA . CYS B 1 597 ? -26.828 -9.273 -28 1 98.62 597 CYS B CA 1
ATOM 11278 C C . CYS B 1 597 ? -27.25 -10.609 -28.594 1 98.62 597 CYS B C 1
ATOM 11280 O O . CYS B 1 597 ? -26.484 -11.227 -29.344 1 98.62 597 CYS B O 1
ATOM 11282 N N . TYR B 1 598 ? -28.438 -11.109 -28.297 1 98.19 598 TYR B N 1
ATOM 11283 C CA . TYR B 1 598 ? -28.875 -12.352 -28.922 1 98.19 598 TYR B CA 1
ATOM 11284 C C . TYR B 1 598 ? -29.219 -12.125 -30.391 1 98.19 598 TYR B C 1
ATOM 11286 O O . TYR B 1 598 ? -29.984 -11.211 -30.719 1 98.19 598 TYR B O 1
ATOM 11294 N N . ASN B 1 599 ? -28.641 -12.898 -31.156 1 97.5 599 ASN B N 1
ATOM 11295 C CA . ASN B 1 599 ? -28.938 -12.859 -32.562 1 97.5 599 ASN B CA 1
ATOM 11296 C C . ASN B 1 599 ? -29.812 -14.039 -33 1 97.5 599 ASN B C 1
ATOM 11298 O O . ASN B 1 599 ? -29.375 -15.188 -33 1 97.5 599 ASN B O 1
ATOM 11302 N N . GLN B 1 600 ? -30.969 -13.789 -33.5 1 93.81 600 GLN B N 1
ATOM 11303 C CA . GLN B 1 600 ? -31.953 -14.812 -33.844 1 93.81 600 GLN B CA 1
ATOM 11304 C C . GLN B 1 600 ? -31.5 -15.617 -35.062 1 93.81 600 GLN B C 1
ATOM 11306 O O . GLN B 1 600 ? -31.766 -16.812 -35.156 1 93.81 600 GLN B O 1
ATOM 11311 N N . ALA B 1 601 ? -30.875 -14.992 -35.969 1 95.38 601 ALA B N 1
ATOM 11312 C CA . ALA B 1 601 ? -30.484 -15.625 -37.219 1 95.38 601 ALA B CA 1
ATOM 11313 C C . ALA B 1 601 ? -29.484 -16.766 -36.969 1 95.38 601 ALA B C 1
ATOM 11315 O O . ALA B 1 601 ? -29.609 -17.828 -37.562 1 95.38 601 ALA B O 1
ATOM 11316 N N . ASN B 1 602 ? -28.531 -16.562 -36.094 1 94.81 602 ASN B N 1
ATOM 11317 C CA . ASN B 1 602 ? -27.531 -17.609 -35.875 1 94.81 602 ASN B CA 1
ATOM 11318 C C . ASN B 1 602 ? -27.719 -18.281 -34.531 1 94.81 602 ASN B C 1
ATOM 11320 O O . ASN B 1 602 ? -27.078 -19.312 -34.25 1 94.81 602 ASN B O 1
ATOM 11324 N N . GLY B 1 603 ? -28.578 -17.719 -33.719 1 95.44 603 GLY B N 1
ATOM 11325 C CA . GLY B 1 603 ? -28.922 -18.328 -32.438 1 95.44 603 GLY B CA 1
ATOM 11326 C C . GLY B 1 603 ? -27.812 -18.188 -31.406 1 95.44 603 GLY B C 1
ATOM 11327 O O . GLY B 1 603 ? -27.688 -19.031 -30.516 1 95.44 603 GLY B O 1
ATOM 11328 N N . LEU B 1 604 ? -26.938 -17.188 -31.516 1 97.88 604 LEU B N 1
ATOM 11329 C CA . LEU B 1 604 ? -25.812 -16.984 -30.609 1 97.88 604 LEU B CA 1
ATOM 11330 C C . LEU B 1 604 ? -25.953 -15.664 -29.844 1 97.88 604 LEU B C 1
ATOM 11332 O O . LEU B 1 604 ? -26.75 -14.805 -30.234 1 97.88 604 LEU B O 1
ATOM 11336 N N . ILE B 1 605 ? -25.266 -15.547 -28.766 1 98.31 605 ILE B N 1
ATOM 11337 C CA . ILE B 1 605 ? -25.109 -14.289 -28.031 1 98.31 605 ILE B CA 1
ATOM 11338 C C . ILE B 1 605 ? -23.859 -13.555 -28.531 1 98.31 605 ILE B C 1
ATOM 11340 O O . ILE B 1 605 ? -22.75 -14.078 -28.422 1 98.31 605 ILE B O 1
ATOM 11344 N N . ALA B 1 606 ? -24.047 -12.352 -29 1 98.12 606 ALA B N 1
ATOM 11345 C CA . ALA B 1 606 ? -22.938 -11.539 -29.5 1 98.12 606 ALA B CA 1
ATOM 11346 C C . ALA B 1 606 ? -22.125 -10.969 -28.344 1 98.12 606 ALA B C 1
ATOM 11348 O O . ALA B 1 606 ? -22.625 -10.805 -27.234 1 98.12 606 ALA B O 1
ATOM 11349 N N . ASP B 1 607 ? -20.859 -10.625 -28.641 1 96.94 607 ASP B N 1
ATOM 11350 C CA . ASP B 1 607 ? -19.969 -10.078 -27.625 1 96.94 607 ASP B CA 1
ATOM 11351 C C . ASP B 1 607 ? -20.375 -8.656 -27.234 1 96.94 607 ASP B C 1
ATOM 11353 O O . ASP B 1 607 ? -20.062 -8.18 -26.156 1 96.94 607 ASP B O 1
ATOM 11357 N N . THR B 1 608 ? -21.078 -7.957 -28.203 1 97.81 608 THR B N 1
ATOM 11358 C CA . THR B 1 608 ? -21.594 -6.602 -28.016 1 97.81 608 THR B CA 1
ATOM 11359 C C . THR B 1 608 ? -22.938 -6.418 -28.703 1 97.81 608 THR B C 1
ATOM 11361 O O . THR B 1 608 ? -23.344 -7.27 -29.5 1 97.81 608 THR B O 1
ATOM 11364 N N . PRO B 1 609 ? -23.547 -5.273 -28.453 1 98.25 609 PRO B N 1
ATOM 11365 C CA . PRO B 1 609 ? -24.844 -5 -29.094 1 98.25 609 PRO B CA 1
ATOM 11366 C C . PRO B 1 609 ? -24.734 -4.832 -30.594 1 98.25 609 PRO B C 1
ATOM 11368 O O . PRO B 1 609 ? -25.734 -4.996 -31.312 1 98.25 609 PRO B O 1
ATOM 11371 N N . GLU B 1 610 ? -23.562 -4.555 -31.125 1 97.12 610 GLU B N 1
ATOM 11372 C CA . GLU B 1 610 ? -23.391 -4.391 -32.562 1 97.12 610 GLU B CA 1
ATOM 11373 C C . GLU B 1 610 ? -23.484 -5.73 -33.281 1 97.12 610 GLU B C 1
ATOM 11375 O O . GLU B 1 610 ? -23.688 -5.77 -34.5 1 97.12 610 GLU B O 1
ATOM 11380 N N . GLN B 1 611 ? -23.281 -6.871 -32.531 1 97.25 611 GLN B N 1
ATOM 11381 C CA . GLN B 1 611 ? -23.438 -8.242 -33 1 97.25 611 GLN B CA 1
ATOM 11382 C C . GLN B 1 611 ? -22.516 -8.523 -34.188 1 97.25 611 GLN B C 1
ATOM 11384 O O . GLN B 1 611 ? -22.938 -9.102 -35.188 1 97.25 611 GLN B O 1
ATOM 11389 N N . LYS B 1 612 ? -21.281 -7.992 -34.094 1 94.5 612 LYS B N 1
ATOM 11390 C CA . LYS B 1 612 ? -20.281 -8.195 -35.156 1 94.5 612 LYS B CA 1
ATOM 11391 C C . LYS B 1 612 ? -19.312 -9.32 -34.781 1 94.5 612 LYS B C 1
ATOM 11393 O O . LYS B 1 612 ? -18.609 -9.836 -35.656 1 94.5 612 LYS B O 1
ATOM 11398 N N . SER B 1 613 ? -19.25 -9.656 -33.531 1 94.31 613 SER B N 1
ATOM 11399 C CA . SER B 1 613 ? -18.359 -10.734 -33.094 1 94.31 613 SER B CA 1
ATOM 11400 C C . SER B 1 613 ? -19.078 -11.648 -32.094 1 94.31 613 SER B C 1
ATOM 11402 O O . SER B 1 613 ? -19.969 -11.219 -31.375 1 94.31 613 SER B O 1
ATOM 11404 N N . TYR B 1 614 ? -18.719 -12.938 -32.094 1 95.5 614 TYR B N 1
ATOM 11405 C CA . TYR B 1 614 ? -19.297 -13.984 -31.266 1 95.5 614 TYR B CA 1
ATOM 11406 C C . TYR B 1 614 ? -18.203 -14.836 -30.625 1 95.5 614 TYR B C 1
ATOM 11408 O O . TYR B 1 614 ? -17.125 -15.008 -31.203 1 95.5 614 TYR B O 1
ATOM 11416 N N . SER B 1 615 ? -18.391 -15.305 -29.469 1 95.81 615 SER B N 1
ATOM 11417 C CA . SER B 1 615 ? -17.438 -16.156 -28.766 1 95.81 615 SER B CA 1
ATOM 11418 C C . SER B 1 615 ? -18.156 -17.156 -27.859 1 95.81 615 SER B C 1
ATOM 11420 O O . SER B 1 615 ? -19.312 -16.953 -27.5 1 95.81 615 SER B O 1
ATOM 11422 N N . GLN B 1 616 ? -17.484 -18.266 -27.547 1 97.19 616 GLN B N 1
ATOM 11423 C CA . GLN B 1 616 ? -18.016 -19.203 -26.562 1 97.19 616 GLN B CA 1
ATOM 11424 C C . GLN B 1 616 ? -18.219 -18.5 -25.203 1 97.19 616 GLN B C 1
ATOM 11426 O O . GLN B 1 616 ? -19.125 -18.875 -24.453 1 97.19 616 GLN B O 1
ATOM 11431 N N . HIS B 1 617 ? -17.453 -17.453 -24.953 1 97.69 617 HIS B N 1
ATOM 11432 C CA . HIS B 1 617 ? -17.438 -16.75 -23.672 1 97.69 617 HIS B CA 1
ATOM 11433 C C . HIS B 1 617 ? -18.797 -16.125 -23.375 1 97.69 617 HIS B C 1
ATOM 11435 O O . HIS B 1 617 ? -19.312 -16.25 -22.266 1 97.69 617 HIS B O 1
ATOM 11441 N N . ALA B 1 618 ? -19.328 -15.469 -24.359 1 97.88 618 ALA B N 1
ATOM 11442 C CA . ALA B 1 618 ? -20.625 -14.82 -24.188 1 97.88 618 ALA B CA 1
ATOM 11443 C C . ALA B 1 618 ? -21.703 -15.836 -23.875 1 97.88 618 ALA B C 1
ATOM 11445 O O . ALA B 1 618 ? -22.547 -15.625 -22.984 1 97.88 618 ALA B O 1
ATOM 11446 N N . ALA B 1 619 ? -21.672 -16.922 -24.594 1 98.19 619 ALA B N 1
ATOM 11447 C CA . ALA B 1 619 ? -22.656 -17.984 -24.391 1 98.19 619 ALA B CA 1
ATOM 11448 C C . ALA B 1 619 ? -22.516 -18.625 -23 1 98.19 619 ALA B C 1
ATOM 11450 O O . ALA B 1 619 ? -23.5 -18.891 -22.328 1 98.19 619 ALA B O 1
ATOM 11451 N N . ILE B 1 620 ? -21.297 -18.891 -22.656 1 98.5 620 ILE B N 1
ATOM 11452 C CA . ILE B 1 620 ? -21 -19.484 -21.359 1 98.5 620 ILE B CA 1
ATOM 11453 C C . ILE B 1 620 ? -21.609 -18.641 -20.234 1 98.5 620 ILE B C 1
ATOM 11455 O O . ILE B 1 620 ? -22.328 -19.156 -19.391 1 98.5 620 ILE B O 1
ATOM 11459 N N . TRP B 1 621 ? -21.391 -17.359 -20.312 1 98.69 621 TRP B N 1
ATOM 11460 C CA . TRP B 1 621 ? -21.859 -16.5 -19.234 1 98.69 621 TRP B CA 1
ATOM 11461 C C . TRP B 1 621 ? -23.375 -16.297 -19.312 1 98.69 621 TRP B C 1
ATOM 11463 O O . TRP B 1 621 ? -24.047 -16.109 -18.297 1 98.69 621 TRP B O 1
ATOM 11473 N N . ALA B 1 622 ? -23.906 -16.328 -20.5 1 98.81 622 ALA B N 1
ATOM 11474 C CA . ALA B 1 622 ? -25.359 -16.266 -20.625 1 98.81 622 ALA B CA 1
ATOM 11475 C C . ALA B 1 622 ? -26.031 -17.438 -19.906 1 98.81 622 ALA B C 1
ATOM 11477 O O . ALA B 1 622 ? -27.047 -17.266 -19.234 1 98.81 622 ALA B O 1
ATOM 11478 N N . VAL B 1 623 ? -25.438 -18.578 -20.078 1 98.81 623 VAL B N 1
ATOM 11479 C CA . VAL B 1 623 ? -25.969 -19.766 -19.422 1 98.81 623 VAL B CA 1
ATOM 11480 C C . VAL B 1 623 ? -25.766 -19.672 -17.922 1 98.81 623 VAL B C 1
ATOM 11482 O O . VAL B 1 623 ? -26.719 -19.859 -17.141 1 98.81 623 VAL B O 1
ATOM 11485 N N . LEU B 1 624 ? -24.578 -19.328 -17.453 1 98.88 624 LEU B N 1
ATOM 11486 C CA . LEU B 1 624 ? -24.219 -19.344 -16.047 1 98.88 624 LEU B CA 1
ATOM 11487 C C . LEU B 1 624 ? -24.984 -18.266 -15.273 1 98.88 624 LEU B C 1
ATOM 11489 O O . LEU B 1 624 ? -25.359 -18.453 -14.125 1 98.88 624 LEU B O 1
ATOM 11493 N N . SER B 1 625 ? -25.219 -17.094 -15.914 1 98.75 625 SER B N 1
ATOM 11494 C CA . SER B 1 625 ? -25.859 -15.977 -15.227 1 98.75 625 SER B CA 1
ATOM 11495 C C . SER B 1 625 ? -27.375 -16.141 -15.195 1 98.75 625 SER B C 1
ATOM 11497 O O . SER B 1 625 ? -28.062 -15.508 -14.391 1 98.75 625 SER B O 1
ATOM 11499 N N . GLY B 1 626 ? -27.859 -16.922 -16.125 1 98.19 626 GLY B N 1
ATOM 11500 C CA . GLY B 1 626 ? -29.297 -17.141 -16.203 1 98.19 626 GLY B CA 1
ATOM 11501 C C . GLY B 1 626 ? -29.984 -16.25 -17.219 1 98.19 626 GLY B C 1
ATOM 11502 O O . GLY B 1 626 ? -31.188 -16 -17.109 1 98.19 626 GLY B O 1
ATOM 11503 N N . ALA B 1 627 ? -29.281 -15.789 -18.141 1 98.38 627 ALA B N 1
ATOM 11504 C CA . ALA B 1 627 ? -29.859 -14.922 -19.172 1 98.38 627 ALA B CA 1
ATOM 11505 C C . ALA B 1 627 ? -30.703 -15.719 -20.156 1 98.38 627 ALA B C 1
ATOM 11507 O O . ALA B 1 627 ? -31.5 -15.141 -20.891 1 98.38 627 ALA B O 1
ATOM 11508 N N . VAL B 1 628 ? -30.531 -17.031 -20.219 1 98 628 VAL B N 1
ATOM 11509 C CA . VAL B 1 628 ? -31.266 -17.891 -21.141 1 98 628 VAL B CA 1
ATOM 11510 C C . VAL B 1 628 ? -31.953 -19 -20.359 1 98 628 VAL B C 1
ATOM 11512 O O . VAL B 1 628 ? -31.469 -19.422 -19.312 1 98 628 VAL B O 1
ATOM 11515 N N . SER B 1 629 ? -33.031 -19.531 -20.859 1 96.5 629 SER B N 1
ATOM 11516 C CA . SER B 1 629 ? -33.75 -20.656 -20.25 1 96.5 629 SER B CA 1
ATOM 11517 C C . SER B 1 629 ? -32.969 -21.953 -20.438 1 96.5 629 SER B C 1
ATOM 11519 O O . SER B 1 629 ? -32 -22 -21.203 1 96.5 629 SER B O 1
ATOM 11521 N N . LEU B 1 630 ? -33.406 -22.969 -19.766 1 96.25 630 LEU B N 1
ATOM 11522 C CA . LEU B 1 630 ? -32.75 -24.266 -19.859 1 96.25 630 LEU B CA 1
ATOM 11523 C C . LEU B 1 630 ? -32.75 -24.766 -21.297 1 96.25 630 LEU B C 1
ATOM 11525 O O . LEU B 1 630 ? -31.703 -25.219 -21.797 1 96.25 630 LEU B O 1
ATOM 11529 N N . SER B 1 631 ? -33.875 -24.672 -21.953 1 96.75 631 SER B N 1
ATOM 11530 C CA . SER B 1 631 ? -33.969 -25.141 -23.328 1 96.75 631 SER B CA 1
ATOM 11531 C C . SER B 1 631 ? -33.062 -24.344 -24.25 1 96.75 631 SER B C 1
ATOM 11533 O O . SER B 1 631 ? -32.375 -24.906 -25.109 1 96.75 631 SER B O 1
ATOM 11535 N N . GLU B 1 632 ? -33.062 -23.094 -24.047 1 96.12 632 GLU B N 1
ATOM 11536 C CA . GLU B 1 632 ? -32.188 -22.234 -24.828 1 96.12 632 GLU B CA 1
ATOM 11537 C C . GLU B 1 632 ? -30.719 -22.516 -24.547 1 96.12 632 GLU B C 1
ATOM 11539 O O . GLU B 1 632 ? -29.891 -22.453 -25.453 1 96.12 632 GLU B O 1
ATOM 11544 N N . SER B 1 633 ? -30.438 -22.812 -23.281 1 97.81 633 SER B N 1
ATOM 11545 C CA . SER B 1 633 ? -29.062 -23.125 -22.891 1 97.81 633 SER B CA 1
ATOM 11546 C C . SER B 1 633 ? -28.531 -24.344 -23.641 1 97.81 633 SER B C 1
ATOM 11548 O O . SER B 1 633 ? -27.375 -24.344 -24.078 1 97.81 633 SER B O 1
ATOM 11550 N N . GLN B 1 634 ? -29.359 -25.328 -23.812 1 97.56 634 GLN B N 1
ATOM 11551 C CA . GLN B 1 634 ? -28.938 -26.547 -24.484 1 97.56 634 GLN B CA 1
ATOM 11552 C C . GLN B 1 634 ? -28.656 -26.297 -25.953 1 97.56 634 GLN B C 1
ATOM 11554 O O . GLN B 1 634 ? -27.656 -26.781 -26.5 1 97.56 634 GLN B O 1
ATOM 11559 N N . ILE B 1 635 ? -29.531 -25.484 -26.547 1 96.88 635 ILE B N 1
ATOM 11560 C CA . ILE B 1 635 ? -29.344 -25.156 -27.953 1 96.88 635 ILE B CA 1
ATOM 11561 C C . ILE B 1 635 ? -28.078 -24.328 -28.125 1 96.88 635 ILE B C 1
ATOM 11563 O O . ILE B 1 635 ? -27.266 -24.594 -29.016 1 96.88 635 ILE B O 1
ATOM 11567 N N . LEU B 1 636 ? -27.984 -23.375 -27.281 1 97.62 636 LEU B N 1
ATOM 11568 C CA . LEU B 1 636 ? -26.844 -22.469 -27.328 1 97.62 636 LEU B CA 1
ATOM 11569 C C . LEU B 1 636 ? -25.531 -23.234 -27.109 1 97.62 636 LEU B C 1
ATOM 11571 O O . LEU B 1 636 ? -24.562 -23.016 -27.844 1 97.62 636 LEU B O 1
ATOM 11575 N N . MET B 1 637 ? -25.453 -24.109 -26.109 1 98.12 637 MET B N 1
ATOM 11576 C CA . MET B 1 637 ? -24.234 -24.859 -25.781 1 98.12 637 MET B CA 1
ATOM 11577 C C . MET B 1 637 ? -23.859 -25.797 -26.938 1 98.12 637 MET B C 1
ATOM 11579 O O . MET B 1 637 ? -22.688 -25.938 -27.25 1 98.12 637 MET B O 1
ATOM 11583 N N . GLN B 1 638 ? -24.859 -26.438 -27.516 1 97.19 638 GLN B N 1
ATOM 11584 C CA . GLN B 1 638 ? -24.594 -27.312 -28.641 1 97.19 638 GLN B CA 1
ATOM 11585 C C . GLN B 1 638 ? -23.969 -26.531 -29.797 1 97.19 638 GLN B C 1
ATOM 11587 O O . GLN B 1 638 ? -23 -26.984 -30.406 1 97.19 638 GLN B O 1
ATOM 11592 N N . LYS B 1 639 ? -24.484 -25.406 -30.047 1 97.12 639 LYS B N 1
ATOM 11593 C CA . LYS B 1 639 ? -24 -24.578 -31.141 1 97.12 639 LYS B CA 1
ATOM 11594 C C . LYS B 1 639 ? -22.547 -24.156 -30.891 1 97.12 639 LYS B C 1
ATOM 11596 O O . LYS B 1 639 ? -21.719 -24.234 -31.797 1 97.12 639 LYS B O 1
ATOM 11601 N N . ILE B 1 640 ? -22.25 -23.719 -29.688 1 96.69 640 ILE B N 1
ATOM 11602 C CA . ILE B 1 640 ? -20.938 -23.141 -29.453 1 96.69 640 ILE B CA 1
ATOM 11603 C C . ILE B 1 640 ? -19.891 -24.266 -29.391 1 96.69 640 ILE B C 1
ATOM 11605 O O . ILE B 1 640 ? -18.703 -24.031 -29.625 1 96.69 640 ILE B O 1
ATOM 11609 N N . LEU B 1 641 ? -20.25 -25.5 -29.031 1 96.56 641 LEU B N 1
ATOM 11610 C CA . LEU B 1 641 ? -19.312 -26.625 -29.031 1 96.56 641 LEU B CA 1
ATOM 11611 C C . LEU B 1 641 ? -18.922 -27 -30.453 1 96.56 641 LEU B C 1
ATOM 11613 O O . LEU B 1 641 ? -17.812 -27.484 -30.688 1 96.56 641 LEU B O 1
ATOM 11617 N N . GLU B 1 642 ? -19.828 -26.703 -31.391 1 95.06 642 GLU B N 1
ATOM 11618 C CA . GLU B 1 642 ? -19.641 -27.156 -32.781 1 95.06 642 GLU B CA 1
ATOM 11619 C C . GLU B 1 642 ? -19.047 -26.047 -33.625 1 95.06 642 GLU B C 1
ATOM 11621 O O . GLU B 1 642 ? -18.281 -26.328 -34.562 1 95.06 642 GLU B O 1
ATOM 11626 N N . ASP B 1 643 ? -19.391 -24.828 -33.375 1 94.69 643 ASP B N 1
ATOM 11627 C CA . ASP B 1 643 ? -19 -23.703 -34.219 1 94.69 643 ASP B CA 1
ATOM 11628 C C . ASP B 1 643 ? -17.547 -23.281 -33.938 1 94.69 643 ASP B C 1
ATOM 11630 O O . ASP B 1 643 ? -17.281 -22.609 -32.938 1 94.69 643 ASP B O 1
ATOM 11634 N N . LYS B 1 644 ? -16.656 -23.547 -34.812 1 92.88 644 LYS B N 1
ATOM 11635 C CA . LYS B 1 644 ? -15.242 -23.25 -34.625 1 92.88 644 LYS B CA 1
ATOM 11636 C C . LYS B 1 644 ? -14.898 -21.875 -35.188 1 92.88 644 LYS B C 1
ATOM 11638 O O . LYS B 1 644 ? -13.773 -21.391 -35.031 1 92.88 644 LYS B O 1
ATOM 11643 N N . SER B 1 645 ? -15.883 -21.188 -35.781 1 93 645 SER B N 1
ATOM 11644 C CA . SER B 1 645 ? -15.641 -19.891 -36.406 1 93 645 SER B CA 1
ATOM 11645 C C . SER B 1 645 ? -15.758 -18.75 -35.375 1 93 645 SER B C 1
ATOM 11647 O O . SER B 1 645 ? -15.359 -17.625 -35.656 1 93 645 SER B O 1
ATOM 11649 N N . ILE B 1 646 ? -16.281 -19.016 -34.219 1 93.94 646 ILE B N 1
ATOM 11650 C CA . ILE B 1 646 ? -16.422 -18 -33.188 1 93.94 646 ILE B CA 1
ATOM 11651 C C . ILE B 1 646 ? -15.242 -18.078 -32.219 1 93.94 646 ILE B C 1
ATOM 11653 O O . ILE B 1 646 ? -14.453 -19.031 -32.281 1 93.94 646 ILE B O 1
ATOM 11657 N N . GLY B 1 647 ? -15.047 -16.969 -31.406 1 93.06 647 GLY B N 1
ATOM 11658 C CA . GLY B 1 647 ? -13.969 -17.016 -30.422 1 93.06 647 GLY B CA 1
ATOM 11659 C C . GLY B 1 647 ? -14.031 -18.234 -29.516 1 93.06 647 GLY B C 1
ATOM 11660 O O . GLY B 1 647 ? -15.078 -18.531 -28.953 1 93.06 647 GLY B O 1
ATOM 11661 N N . GLN B 1 648 ? -12.914 -18.984 -29.391 1 93.62 648 GLN B N 1
ATOM 11662 C CA . GLN B 1 648 ? -12.844 -20.219 -28.609 1 93.62 648 GLN B CA 1
ATOM 11663 C C . GLN B 1 648 ? -12.266 -19.938 -27.219 1 93.62 648 GLN B C 1
ATOM 11665 O O . GLN B 1 648 ? -11.453 -19.031 -27.047 1 93.62 648 GLN B O 1
ATOM 11670 N N . VAL B 1 649 ? -12.68 -20.719 -26.281 1 95.31 649 VAL B N 1
ATOM 11671 C CA . VAL B 1 649 ? -12.102 -20.625 -24.938 1 95.31 649 VAL B CA 1
ATOM 11672 C C . VAL B 1 649 ? -10.727 -21.281 -24.922 1 95.31 649 VAL B C 1
ATOM 11674 O O . VAL B 1 649 ? -10.461 -22.188 -25.719 1 95.31 649 VAL B O 1
ATOM 11677 N N . THR B 1 650 ? -9.859 -20.812 -24.078 1 94.38 650 THR B N 1
ATOM 11678 C CA . THR B 1 650 ? -8.594 -21.484 -23.781 1 94.38 650 THR B CA 1
ATOM 11679 C C . THR B 1 650 ? -8.719 -22.328 -22.516 1 94.38 650 THR B C 1
ATOM 11681 O O . THR B 1 650 ? -9.828 -22.609 -22.062 1 94.38 650 THR B O 1
ATOM 11684 N N . PHE B 1 651 ? -7.613 -22.828 -22 1 96.12 651 PHE B N 1
ATOM 11685 C CA . PHE B 1 651 ? -7.664 -23.75 -20.891 1 96.12 651 PHE B CA 1
ATOM 11686 C C . PHE B 1 651 ? -8.32 -23.109 -19.672 1 96.12 651 PHE B C 1
ATOM 11688 O O . PHE B 1 651 ? -9.031 -23.781 -18.906 1 96.12 651 PHE B O 1
ATOM 11695 N N . PHE B 1 652 ? -8.133 -21.844 -19.453 1 96.31 652 PHE B N 1
ATOM 11696 C CA . PHE B 1 652 ? -8.711 -21.125 -18.328 1 96.31 652 PHE B CA 1
ATOM 11697 C C . PHE B 1 652 ? -10.227 -21.219 -18.344 1 96.31 652 PHE B C 1
ATOM 11699 O O . PHE B 1 652 ? -10.836 -21.734 -17.406 1 96.31 652 PHE B O 1
ATOM 11706 N N . TYR B 1 653 ? -10.852 -20.859 -19.406 1 96.81 653 TYR B N 1
ATOM 11707 C CA . TYR B 1 653 ? -12.305 -20.734 -19.484 1 96.81 653 TYR B CA 1
ATOM 11708 C C . TYR B 1 653 ? -12.945 -22.078 -19.812 1 96.81 653 TYR B C 1
ATOM 11710 O O . TYR B 1 653 ? -14.172 -22.219 -19.766 1 96.81 653 TYR B O 1
ATOM 11718 N N . ARG B 1 654 ? -12.141 -23.109 -20.109 1 97.06 654 ARG B N 1
ATOM 11719 C CA . ARG B 1 654 ? -12.734 -24.422 -20.234 1 97.06 654 ARG B CA 1
ATOM 11720 C C . ARG B 1 654 ? -13.344 -24.875 -18.906 1 97.06 654 ARG B C 1
ATOM 11722 O O . ARG B 1 654 ? -14.32 -25.641 -18.906 1 97.06 654 ARG B O 1
ATOM 11729 N N . PHE B 1 655 ? -12.781 -24.375 -17.797 1 97.94 655 PHE B N 1
ATOM 11730 C CA . PHE B 1 655 ? -13.43 -24.609 -16.516 1 97.94 655 PHE B CA 1
ATOM 11731 C C . PHE B 1 655 ? -14.859 -24.094 -16.531 1 97.94 655 PHE B C 1
ATOM 11733 O O . PHE B 1 655 ? -15.789 -24.797 -16.141 1 97.94 655 PHE B O 1
ATOM 11740 N N . TYR B 1 656 ? -15.086 -22.906 -16.984 1 98.5 656 TYR B N 1
ATOM 11741 C CA . TYR B 1 656 ? -16.391 -22.281 -16.984 1 98.5 656 TYR B CA 1
ATOM 11742 C C . TYR B 1 656 ? -17.281 -22.875 -18.078 1 98.5 656 TYR B C 1
ATOM 11744 O O . TYR B 1 656 ? -18.5 -22.953 -17.906 1 98.5 656 TYR B O 1
ATOM 11752 N N . LEU B 1 657 ? -16.641 -23.266 -19.156 1 98.25 657 LEU B N 1
ATOM 11753 C CA . LEU B 1 657 ? -17.391 -24.031 -20.141 1 98.25 657 LEU B CA 1
ATOM 11754 C C . LEU B 1 657 ? -18.016 -25.281 -19.5 1 98.25 657 LEU B C 1
ATOM 11756 O O . LEU B 1 657 ? -19.172 -25.578 -19.75 1 98.25 657 LEU B O 1
ATOM 11760 N N . THR B 1 658 ? -17.266 -25.984 -18.734 1 98.5 658 THR B N 1
ATOM 11761 C CA . THR B 1 658 ? -17.766 -27.172 -18.062 1 98.5 658 THR B CA 1
ATOM 11762 C C . THR B 1 658 ? -18.891 -26.828 -17.094 1 98.5 658 THR B C 1
ATOM 11764 O O . THR B 1 658 ? -19.906 -27.531 -17.031 1 98.5 658 THR B O 1
ATOM 11767 N N . GLN B 1 659 ? -18.703 -25.703 -16.359 1 98.62 659 GLN B N 1
ATOM 11768 C CA . GLN B 1 659 ? -19.766 -25.266 -15.461 1 98.62 659 GLN B CA 1
ATOM 11769 C C . GLN B 1 659 ? -21.047 -24.953 -16.234 1 98.62 659 GLN B C 1
ATOM 11771 O O . GLN B 1 659 ? -22.141 -25.266 -15.781 1 98.62 659 GLN B O 1
ATOM 11776 N N . ALA B 1 660 ? -20.891 -24.344 -17.375 1 98.75 660 ALA B N 1
ATOM 11777 C CA . ALA B 1 660 ? -22.047 -24.031 -18.203 1 98.75 660 ALA B CA 1
ATOM 11778 C C . ALA B 1 660 ? -22.703 -25.297 -18.734 1 98.75 660 ALA B C 1
ATOM 11780 O O . ALA B 1 660 ? -23.938 -25.375 -18.797 1 98.75 660 ALA B O 1
ATOM 11781 N N . LEU B 1 661 ? -21.922 -26.297 -19.125 1 98.62 661 LEU B N 1
ATOM 11782 C CA . LEU B 1 661 ? -22.453 -27.578 -19.547 1 98.62 661 LEU B CA 1
ATOM 11783 C C . LEU B 1 661 ? -23.281 -28.234 -18.453 1 98.62 661 LEU B C 1
ATOM 11785 O O . LEU B 1 661 ? -24.359 -28.766 -18.703 1 98.62 661 LEU B O 1
ATOM 11789 N N . LYS B 1 662 ? -22.766 -28.203 -17.281 1 98.12 662 LYS B N 1
ATOM 11790 C CA . LYS B 1 662 ? -23.484 -28.766 -16.141 1 98.12 662 LYS B CA 1
ATOM 11791 C C . LYS B 1 662 ? -24.828 -28.047 -15.922 1 98.12 662 LYS B C 1
ATOM 11793 O O . LYS B 1 662 ? -25.859 -28.688 -15.766 1 98.12 662 LYS B O 1
ATOM 11798 N N . LYS B 1 663 ? -24.766 -26.734 -15.961 1 97.94 663 LYS B N 1
ATOM 11799 C CA . LYS B 1 663 ? -25.984 -25.953 -15.742 1 97.94 663 LYS B CA 1
ATOM 11800 C C . LYS B 1 663 ? -27 -26.219 -16.844 1 97.94 663 LYS B C 1
ATOM 11802 O O . LYS B 1 663 ? -28.203 -26.219 -16.594 1 97.94 663 LYS B O 1
ATOM 11807 N N . ALA B 1 664 ? -26.547 -26.5 -17.984 1 98.19 664 ALA B N 1
ATOM 11808 C CA . ALA B 1 664 ? -27.391 -26.75 -19.141 1 98.19 664 ALA B CA 1
ATOM 11809 C C . ALA B 1 664 ? -27.844 -28.219 -19.188 1 98.19 664 ALA B C 1
ATOM 11811 O O . ALA B 1 664 ? -28.469 -28.656 -20.156 1 98.19 664 ALA B O 1
ATOM 11812 N N . GLU B 1 665 ? -27.5 -29.016 -18.234 1 97.38 665 GLU B N 1
ATOM 11813 C CA . GLU B 1 665 ? -27.828 -30.438 -18.172 1 97.38 665 GLU B CA 1
ATOM 11814 C C . GLU B 1 665 ? -27.188 -31.188 -19.344 1 97.38 665 GLU B C 1
ATOM 11816 O O . GLU B 1 665 ? -27.812 -32.094 -19.922 1 97.38 665 GLU B O 1
ATOM 11821 N N . MET B 1 666 ? -26.031 -30.75 -19.688 1 98 666 MET B N 1
ATOM 11822 C CA . MET B 1 666 ? -25.266 -31.359 -20.781 1 98 666 MET B CA 1
ATOM 11823 C C . MET B 1 666 ? -23.891 -31.797 -20.297 1 98 666 MET B C 1
ATOM 11825 O O . MET 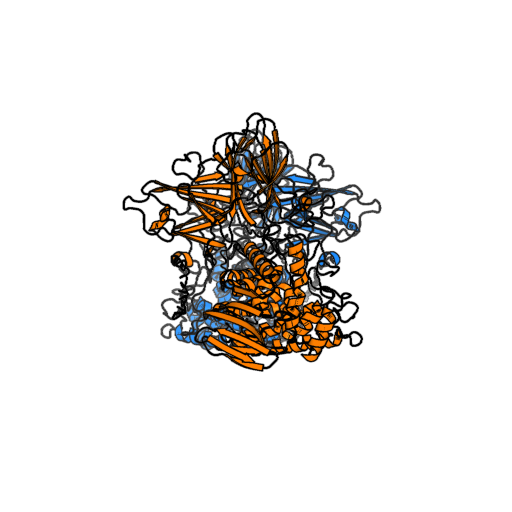B 1 666 ? -22.938 -31.828 -21.078 1 98 666 MET B O 1
ATOM 11829 N N . ALA B 1 667 ? -23.75 -32.156 -19.062 1 97.94 667 ALA B N 1
ATOM 11830 C CA . ALA B 1 667 ? -22.453 -32.469 -18.453 1 97.94 667 ALA B CA 1
ATOM 11831 C C . ALA B 1 667 ? -21.828 -33.719 -19.078 1 97.94 667 ALA B C 1
ATOM 11833 O O . ALA B 1 667 ? -20.609 -33.906 -19.031 1 97.94 667 ALA B O 1
ATOM 11834 N N . ASP B 1 668 ? -22.609 -34.5 -19.75 1 96.69 668 ASP B N 1
ATOM 11835 C CA . ASP B 1 668 ? -22.094 -35.719 -20.391 1 96.69 668 ASP B CA 1
ATOM 11836 C C . ASP B 1 668 ? -21.125 -35.406 -21.516 1 96.69 668 ASP B C 1
ATOM 11838 O O . ASP B 1 668 ? -20.328 -36.25 -21.938 1 96.69 668 ASP B O 1
ATOM 11842 N N . HIS B 1 669 ? -21.172 -34.188 -21.953 1 97.56 669 HIS B N 1
ATOM 11843 C CA . HIS B 1 669 ? -20.266 -33.781 -23.016 1 97.56 669 HIS B CA 1
ATOM 11844 C C . HIS B 1 669 ? -18.875 -33.5 -22.484 1 97.56 669 HIS B C 1
ATOM 11846 O O . HIS B 1 669 ? -17.922 -33.375 -23.25 1 97.56 669 HIS B O 1
ATOM 11852 N N . TYR B 1 670 ? -18.688 -33.469 -21.172 1 98.19 670 TYR B N 1
ATOM 11853 C CA . TYR B 1 670 ? -17.406 -33.125 -20.578 1 98.19 670 TYR B CA 1
ATOM 11854 C C . TYR B 1 670 ? -16.312 -34.062 -21 1 98.19 670 TYR B C 1
ATOM 11856 O O . TYR B 1 670 ? -15.211 -33.656 -21.359 1 98.19 670 TYR B O 1
ATOM 11864 N N . TYR B 1 671 ? -16.578 -35.344 -20.984 1 98 671 TYR B N 1
ATOM 11865 C CA . TYR B 1 671 ? -15.594 -36.375 -21.297 1 98 671 TYR B CA 1
ATOM 11866 C C . TYR B 1 671 ? -14.953 -36.125 -22.656 1 98 671 TYR B C 1
ATOM 11868 O O . TYR B 1 671 ? -13.727 -36.188 -22.812 1 98 671 TYR B O 1
ATOM 11876 N N . GLN B 1 672 ? -15.719 -35.719 -23.594 1 95.88 672 GLN B N 1
ATOM 11877 C CA . GLN B 1 672 ? -15.234 -35.5 -24.953 1 95.88 672 GLN B CA 1
ATOM 11878 C C . GLN B 1 672 ? -14.391 -34.219 -25.016 1 95.88 672 GLN B C 1
ATOM 11880 O O . GLN B 1 672 ? -13.578 -34.062 -25.938 1 95.88 672 GLN B O 1
ATOM 11885 N N . GLN B 1 673 ? -14.586 -33.375 -24.047 1 96.56 673 GLN B N 1
ATOM 11886 C CA . GLN B 1 673 ? -13.883 -32.094 -24.047 1 96.56 673 GLN B CA 1
ATOM 11887 C C . GLN B 1 673 ? -12.453 -32.25 -23.531 1 96.56 673 GLN B C 1
ATOM 11889 O O . GLN B 1 673 ? -11.68 -31.297 -23.531 1 96.56 673 GLN B O 1
ATOM 11894 N N . LEU B 1 674 ? -11.938 -33.438 -23.234 1 98.06 674 LEU B N 1
ATOM 11895 C CA . LEU B 1 674 ? -10.648 -33.656 -22.578 1 98.06 674 LEU B CA 1
ATOM 11896 C C . LEU B 1 674 ? -9.555 -33.906 -23.609 1 98.06 674 LEU B C 1
ATOM 11898 O O . LEU B 1 674 ? -8.406 -34.156 -23.25 1 98.06 674 LEU B O 1
ATOM 11902 N N . THR B 1 675 ? -9.828 -33.719 -24.844 1 96.88 675 THR B N 1
ATOM 11903 C CA . THR B 1 675 ? -8.875 -33.969 -25.922 1 96.88 675 THR B CA 1
ATOM 11904 C C . THR B 1 675 ? -7.641 -33.062 -25.766 1 96.88 675 THR B C 1
ATOM 11906 O O . THR B 1 675 ? -6.512 -33.531 -25.922 1 96.88 675 THR B O 1
ATOM 11909 N N . PRO B 1 676 ? -7.824 -31.781 -25.453 1 96.94 676 PRO B N 1
ATOM 11910 C CA . PRO B 1 676 ? -6.633 -30.938 -25.312 1 96.94 676 PRO B CA 1
ATOM 11911 C C . PRO B 1 676 ? -5.672 -31.469 -24.25 1 96.94 676 PRO B C 1
ATOM 11913 O O . PRO B 1 676 ? -4.457 -31.312 -24.375 1 96.94 676 PRO B O 1
ATOM 11916 N N . TRP B 1 677 ? -6.125 -32.031 -23.188 1 98.38 677 TRP B N 1
ATOM 11917 C CA . TRP B 1 677 ? -5.27 -32.594 -22.156 1 98.38 677 TRP B CA 1
ATOM 11918 C C . TRP B 1 677 ? -4.559 -33.844 -22.672 1 98.38 677 TRP B C 1
ATOM 11920 O O . TRP B 1 677 ? -3.381 -34.062 -22.375 1 98.38 677 TRP B O 1
ATOM 11930 N N . ARG B 1 678 ? -5.289 -34.688 -23.422 1 98.25 678 ARG B N 1
ATOM 11931 C CA . ARG B 1 678 ? -4.656 -35.844 -24.047 1 98.25 678 ARG B CA 1
ATOM 11932 C C . ARG B 1 678 ? -3.553 -35.406 -25.016 1 98.25 678 ARG B C 1
ATOM 11934 O O . ARG B 1 678 ? -2.514 -36.062 -25.109 1 98.25 678 ARG B O 1
ATOM 11941 N N . ASN B 1 679 ? -3.838 -34.312 -25.656 1 97.75 679 ASN B N 1
ATOM 11942 C CA . ASN B 1 679 ? -2.836 -33.781 -26.578 1 97.75 679 ASN B CA 1
ATOM 11943 C C . ASN B 1 679 ? -1.58 -33.344 -25.828 1 97.75 679 ASN B C 1
ATOM 11945 O O . ASN B 1 679 ? -0.463 -33.531 -26.312 1 97.75 679 ASN B O 1
ATOM 11949 N N . MET B 1 680 ? -1.713 -32.656 -24.719 1 98.19 680 MET B N 1
ATOM 11950 C CA . MET B 1 680 ? -0.565 -32.219 -23.922 1 98.19 680 MET B CA 1
ATOM 11951 C C . MET B 1 680 ? 0.254 -33.438 -23.453 1 98.19 680 MET B C 1
ATOM 11953 O O . MET B 1 680 ? 1.485 -33.375 -23.469 1 98.19 680 MET B O 1
ATOM 11957 N N . LEU B 1 681 ? -0.458 -34.531 -23.062 1 98.12 681 LEU B N 1
ATOM 11958 C CA . LEU B 1 681 ? 0.235 -35.75 -22.672 1 98.12 681 LEU B CA 1
ATOM 11959 C C . LEU B 1 681 ? 1.045 -36.312 -23.828 1 98.12 681 LEU B C 1
ATOM 11961 O O . LEU B 1 681 ? 2.191 -36.719 -23.641 1 98.12 681 LEU B O 1
ATOM 11965 N N . ASN B 1 682 ? 0.475 -36.281 -24.984 1 97.88 682 ASN B N 1
ATOM 11966 C CA . ASN B 1 682 ? 1.131 -36.812 -26.172 1 97.88 682 ASN B CA 1
ATOM 11967 C C . ASN B 1 682 ? 2.363 -35.969 -26.547 1 97.88 682 ASN B C 1
ATOM 11969 O O . ASN B 1 682 ? 3.277 -36.469 -27.203 1 97.88 682 ASN B O 1
ATOM 11973 N N . LEU B 1 683 ? 2.336 -34.75 -26.109 1 97.81 683 LEU B N 1
ATOM 11974 C CA . LEU B 1 683 ? 3.453 -33.875 -26.391 1 97.81 683 LEU B CA 1
ATOM 11975 C C . LEU B 1 683 ? 4.527 -33.969 -25.328 1 97.81 683 LEU B C 1
ATOM 11977 O O . LEU B 1 683 ? 5.492 -33.219 -25.328 1 97.81 683 LEU B O 1
ATOM 11981 N N . GLY B 1 684 ? 4.344 -34.875 -24.391 1 97.81 684 GLY B N 1
ATOM 11982 C CA . GLY B 1 684 ? 5.375 -35.188 -23.406 1 97.81 684 GLY B CA 1
ATOM 11983 C C . GLY B 1 684 ? 5.297 -34.281 -22.188 1 97.81 684 GLY B C 1
ATOM 11984 O O . GLY B 1 684 ? 6.242 -34.219 -21.391 1 97.81 684 GLY B O 1
ATOM 11985 N N . LEU B 1 685 ? 4.207 -33.562 -22.062 1 98.31 685 LEU B N 1
ATOM 11986 C CA . LEU B 1 685 ? 4.066 -32.688 -20.875 1 98.31 685 LEU B CA 1
ATOM 11987 C C . LEU B 1 685 ? 3.812 -33.531 -19.625 1 98.31 685 LEU B C 1
ATOM 11989 O O . LEU B 1 685 ? 3.072 -34.531 -19.672 1 98.31 685 LEU B O 1
ATOM 11993 N N . THR B 1 686 ? 4.43 -33.156 -18.547 1 98.44 686 THR B N 1
ATOM 11994 C CA . THR B 1 686 ? 4.266 -33.844 -17.266 1 98.44 686 THR B CA 1
ATOM 11995 C C . THR B 1 686 ? 3.541 -32.938 -16.266 1 98.44 686 THR B C 1
ATOM 11997 O O . THR B 1 686 ? 3.461 -33.25 -15.078 1 98.44 686 THR B O 1
ATOM 12000 N N . THR B 1 687 ? 3.203 -31.781 -16.641 1 98.69 687 THR B N 1
ATOM 12001 C CA . THR B 1 687 ? 2.268 -30.812 -16.094 1 98.69 687 THR B CA 1
ATOM 12002 C C . THR B 1 687 ? 1.462 -30.141 -17.203 1 98.69 687 THR B C 1
ATOM 12004 O O . THR B 1 687 ? 1.741 -30.359 -18.391 1 98.69 687 THR B O 1
ATOM 12007 N N . PHE B 1 688 ? 0.482 -29.406 -16.828 1 98.62 688 PHE B N 1
ATOM 12008 C CA . PHE B 1 688 ? -0.382 -28.875 -17.875 1 98.62 688 PHE B CA 1
ATOM 12009 C C . PHE B 1 688 ? -0.051 -27.406 -18.156 1 98.62 688 PHE B C 1
ATOM 12011 O O . PHE B 1 688 ? 0.232 -26.641 -17.234 1 98.62 688 PHE B O 1
ATOM 12018 N N . ALA B 1 689 ? -0.186 -27.047 -19.422 1 97.69 689 ALA B N 1
ATOM 12019 C CA . ALA B 1 689 ? 0.29 -25.781 -19.953 1 97.69 689 ALA B CA 1
ATOM 12020 C C . ALA B 1 689 ? -0.723 -24.656 -19.703 1 97.69 689 ALA B C 1
ATOM 12022 O O . ALA B 1 689 ? -1.892 -24.938 -19.422 1 97.69 689 ALA B O 1
ATOM 12023 N N . GLU B 1 690 ? -0.301 -23.438 -19.891 1 95.12 690 GLU B N 1
ATOM 12024 C CA . GLU B 1 690 ? -1.065 -22.219 -19.656 1 95.12 690 GLU B CA 1
ATOM 12025 C C . GLU B 1 690 ? -2.176 -22.047 -20.688 1 95.12 690 GLU B C 1
ATOM 12027 O O . GLU B 1 690 ? -3.277 -21.609 -20.359 1 95.12 690 GLU B O 1
ATOM 12032 N N . LYS B 1 691 ? -1.85 -22.312 -21.875 1 92.94 691 LYS B N 1
ATOM 12033 C CA . LYS B 1 691 ? -2.762 -22.219 -23.016 1 92.94 691 LYS B CA 1
ATOM 12034 C C . LYS B 1 691 ? -2.363 -23.203 -24.125 1 92.94 691 LYS B C 1
ATOM 12036 O O . LYS B 1 691 ? -1.315 -23.844 -24.031 1 92.94 691 LYS B O 1
ATOM 12041 N N . PRO B 1 692 ? -3.201 -23.391 -25.109 1 91.5 692 PRO B N 1
ATOM 12042 C CA . PRO B 1 692 ? -2.816 -24.266 -26.203 1 91.5 692 PRO B CA 1
ATOM 12043 C C . PRO B 1 692 ? -1.555 -23.797 -26.922 1 91.5 692 PRO B C 1
ATOM 12045 O O . PRO B 1 692 ? -1.228 -22.609 -26.891 1 91.5 692 PRO B O 1
ATOM 12048 N N . GLU B 1 693 ? -0.852 -24.703 -27.531 1 92.06 693 GLU B N 1
ATOM 12049 C CA . GLU B 1 693 ? 0.4 -24.406 -28.219 1 92.06 693 GLU B CA 1
ATOM 12050 C C . GLU B 1 693 ? 0.215 -23.281 -29.25 1 92.06 693 GLU B C 1
ATOM 12052 O O . GLU B 1 693 ? -0.831 -23.188 -29.891 1 92.06 693 GLU B O 1
ATOM 12057 N N . PRO B 1 694 ? 1.148 -22.5 -29.5 1 92 694 PRO B N 1
ATOM 12058 C CA . PRO B 1 694 ? 2.373 -22.375 -28.703 1 92 694 PRO B CA 1
ATOM 12059 C C . PRO B 1 694 ? 2.121 -21.781 -27.312 1 92 694 PRO B C 1
ATOM 12061 O O . PRO B 1 694 ? 1.26 -20.922 -27.156 1 92 694 PRO B O 1
ATOM 12064 N N . THR B 1 695 ? 2.77 -22.344 -26.344 1 93.19 695 THR B N 1
ATOM 12065 C CA . THR B 1 695 ? 2.59 -21.891 -24.969 1 93.19 695 THR B CA 1
ATOM 12066 C C . THR B 1 695 ? 3.934 -21.516 -24.344 1 93.19 695 THR B C 1
ATOM 12068 O O . THR B 1 695 ? 4.965 -22.094 -24.703 1 93.19 695 THR B O 1
ATOM 12071 N N . ARG B 1 696 ? 3.834 -20.578 -23.484 1 93.38 696 ARG B N 1
ATOM 12072 C CA . ARG B 1 696 ? 5.012 -20.188 -22.703 1 93.38 696 ARG B CA 1
ATOM 12073 C C . ARG B 1 696 ? 5.234 -21.125 -21.531 1 93.38 696 ARG B C 1
ATOM 12075 O O . ARG B 1 696 ? 6.168 -21.938 -21.547 1 93.38 696 ARG B O 1
ATOM 12082 N N . SER B 1 697 ? 4.301 -21.328 -20.703 1 96.62 697 SER B N 1
ATOM 12083 C CA . SER B 1 697 ? 4.441 -22.109 -19.484 1 96.62 697 SER B CA 1
ATOM 12084 C C . SER B 1 697 ? 3.898 -23.516 -19.672 1 96.62 697 SER B C 1
ATOM 12086 O O . SER B 1 697 ? 2.795 -23.703 -20.188 1 96.62 697 SER B O 1
ATOM 12088 N N . ASP B 1 698 ? 4.648 -24.453 -19.203 1 98 698 ASP B N 1
ATOM 12089 C CA . ASP B 1 698 ? 4.254 -25.859 -19.266 1 98 698 ASP B CA 1
ATOM 12090 C C . ASP B 1 698 ? 3.611 -26.297 -17.953 1 98 698 ASP B C 1
ATOM 12092 O O . ASP B 1 698 ? 3.26 -27.469 -17.781 1 98 698 ASP B O 1
ATOM 12096 N N . CYS B 1 699 ? 3.459 -25.438 -17.047 1 98.44 699 CYS B N 1
ATOM 12097 C CA . CYS B 1 699 ? 2.846 -25.734 -15.75 1 98.44 699 CYS B CA 1
ATOM 12098 C C . CYS B 1 699 ? 2.014 -24.547 -15.266 1 98.44 699 CYS B C 1
ATOM 12100 O O . CYS B 1 699 ? 2.555 -23.594 -14.719 1 98.44 699 CYS B O 1
ATOM 12102 N N . HIS B 1 700 ? 0.75 -24.672 -15.406 1 96.44 700 HIS B N 1
ATOM 12103 C CA . HIS B 1 700 ? -0.132 -23.562 -15.078 1 96.44 700 HIS B CA 1
ATOM 12104 C C . HIS B 1 700 ? -1.383 -24.047 -14.352 1 96.44 700 HIS B C 1
ATOM 12106 O O . HIS B 1 700 ? -2.049 -24.984 -14.812 1 96.44 700 HIS B O 1
ATOM 12112 N N . ALA B 1 701 ? -1.75 -23.297 -13.375 1 87.56 701 ALA B N 1
ATOM 12113 C CA . ALA B 1 701 ? -2.678 -23.75 -12.336 1 87.56 701 ALA B CA 1
ATOM 12114 C C . ALA B 1 701 ? -4.059 -24.031 -12.922 1 87.56 701 ALA B C 1
ATOM 12116 O O . ALA B 1 701 ? -4.648 -25.078 -12.648 1 87.56 701 ALA B O 1
ATOM 12117 N N . TRP B 1 702 ? -4.539 -23.109 -13.703 1 94.94 702 TRP B N 1
ATOM 12118 C CA . TRP B 1 702 ? -5.934 -23.219 -14.117 1 94.94 702 TRP B CA 1
ATOM 12119 C C . TRP B 1 702 ? -6.133 -24.391 -15.07 1 94.94 702 TRP B C 1
ATOM 12121 O O . TRP B 1 702 ? -7.25 -24.891 -15.234 1 94.94 702 TRP B O 1
ATOM 12131 N N . SER B 1 703 ? -5.07 -24.953 -15.641 1 97.25 703 SER B N 1
ATOM 12132 C CA . SER B 1 703 ? -5.176 -26.047 -16.609 1 97.25 703 SER B CA 1
ATOM 12133 C C . SER B 1 703 ? -5.305 -27.391 -15.898 1 97.25 703 SER B C 1
ATOM 12135 O O . SER B 1 703 ? -5.512 -28.422 -16.547 1 97.25 703 SER B O 1
ATOM 12137 N N . ALA B 1 704 ? -5.266 -27.391 -14.633 1 98 704 ALA B N 1
ATOM 12138 C CA . ALA B 1 704 ? -5.434 -28.625 -13.875 1 98 704 ALA B CA 1
ATOM 12139 C C . ALA B 1 704 ? -6.891 -28.828 -13.469 1 98 704 ALA B C 1
ATOM 12141 O O . ALA B 1 704 ? -7.203 -29.703 -12.672 1 98 704 ALA B O 1
ATOM 12142 N N . SER B 1 705 ? -7.793 -28.125 -14.039 1 98.12 705 SER B N 1
ATOM 12143 C CA . SER B 1 705 ? -9.203 -28.125 -13.664 1 98.12 705 SER B CA 1
ATOM 12144 C C . SER B 1 705 ? -9.805 -29.516 -13.758 1 98.12 705 SER B C 1
ATOM 12146 O O . SER B 1 705 ? -10.742 -29.844 -13.023 1 98.12 705 SER B O 1
ATOM 12148 N N . PRO B 1 706 ? -9.281 -30.484 -14.609 1 98.5 706 PRO B N 1
ATOM 12149 C CA . PRO B 1 706 ? -9.844 -31.844 -14.625 1 98.5 706 PRO B CA 1
ATOM 12150 C C . PRO B 1 706 ? -9.742 -32.531 -13.266 1 98.5 706 PRO B C 1
ATOM 12152 O O . PRO B 1 706 ? -10.57 -33.375 -12.93 1 98.5 706 PRO B O 1
ATOM 12155 N N . SER B 1 707 ? -8.695 -32.125 -12.477 1 98.06 707 SER B N 1
ATOM 12156 C CA . SER B 1 707 ? -8.562 -32.688 -11.141 1 98.06 707 SER B CA 1
ATOM 12157 C C . SER B 1 707 ? -9.797 -32.406 -10.289 1 98.06 707 SER B C 1
ATOM 12159 O O . SER B 1 707 ? -10.148 -33.188 -9.414 1 98.06 707 SER B O 1
ATOM 12161 N N . TYR B 1 708 ? -10.445 -31.375 -10.516 1 98.56 708 TYR B N 1
ATOM 12162 C CA . TYR B 1 708 ? -11.703 -31.031 -9.875 1 98.56 708 TYR B CA 1
ATOM 12163 C C . TYR B 1 708 ? -12.875 -31.703 -10.578 1 98.56 708 TYR B C 1
ATOM 12165 O O . TYR B 1 708 ? -13.719 -32.312 -9.93 1 98.56 708 TYR B O 1
ATOM 12173 N N . ASP B 1 709 ? -12.93 -31.672 -11.875 1 98.75 709 ASP B N 1
ATOM 12174 C CA . ASP B 1 709 ? -14.117 -32.031 -12.641 1 98.75 709 ASP B CA 1
ATOM 12175 C C . ASP B 1 709 ? -14.266 -33.531 -12.766 1 98.75 709 ASP B C 1
ATOM 12177 O O . ASP B 1 709 ? -15.359 -34.062 -12.992 1 98.75 709 ASP B O 1
ATOM 12181 N N . PHE B 1 710 ? -13.164 -34.312 -12.648 1 98.88 710 PHE B N 1
ATOM 12182 C CA . PHE B 1 710 ? -13.32 -35.75 -12.594 1 98.88 710 PHE B CA 1
ATOM 12183 C C . PHE B 1 710 ? -14.195 -36.156 -11.406 1 98.88 710 PHE B C 1
ATOM 12185 O O . PHE B 1 710 ? -15.023 -37.062 -11.516 1 98.88 710 PHE B O 1
ATOM 12192 N N . LEU B 1 711 ? -14.055 -35.438 -10.352 1 98.88 711 LEU B N 1
ATOM 12193 C CA . LEU B 1 711 ? -14.805 -35.719 -9.133 1 98.88 711 LEU B CA 1
ATOM 12194 C C . LEU B 1 711 ? -16.141 -34.969 -9.133 1 98.88 711 LEU B C 1
ATOM 12196 O O . LEU B 1 711 ? -17.188 -35.594 -8.883 1 98.88 711 LEU B O 1
ATOM 12200 N N . ALA B 1 712 ? -16.109 -33.75 -9.508 1 98.81 712 ALA B N 1
ATOM 12201 C CA . ALA B 1 712 ? -17.297 -32.875 -9.398 1 98.81 712 ALA B CA 1
ATOM 12202 C C . ALA B 1 712 ? -18.219 -33.062 -10.594 1 98.81 712 ALA B C 1
ATOM 12204 O O . ALA B 1 712 ? -19.422 -32.812 -10.5 1 98.81 712 ALA B O 1
ATOM 12205 N N . THR B 1 713 ? -17.688 -33.531 -11.734 1 98.75 713 THR B N 1
ATOM 12206 C CA . THR B 1 713 ? -18.5 -33.594 -12.938 1 98.75 713 THR B CA 1
ATOM 12207 C C . THR B 1 713 ? -18.688 -35.062 -13.383 1 98.75 713 THR B C 1
ATOM 12209 O O . THR B 1 713 ? -19.812 -35.531 -13.492 1 98.75 713 THR B O 1
ATOM 12212 N N . ILE B 1 714 ? -17.594 -35.812 -13.578 1 98.75 714 ILE B N 1
ATOM 12213 C CA . ILE B 1 714 ? -17.734 -37.188 -14 1 98.75 714 ILE B CA 1
ATOM 12214 C C . ILE B 1 714 ? -18.422 -38 -12.898 1 98.75 714 ILE B C 1
ATOM 12216 O O . ILE B 1 714 ? -19.453 -38.625 -13.125 1 98.75 714 ILE B O 1
ATOM 12220 N N . CYS B 1 715 ? -17.875 -37.969 -11.672 1 98.69 715 CYS B N 1
ATOM 12221 C CA . CYS B 1 715 ? -18.484 -38.688 -10.555 1 98.69 715 CYS B CA 1
ATOM 12222 C C . CYS B 1 715 ? -19.703 -37.906 -10.039 1 98.69 715 CYS B C 1
ATOM 12224 O O . CYS B 1 715 ? -20.594 -38.5 -9.43 1 98.69 715 CYS B O 1
ATOM 12226 N N . GLY B 1 716 ? -19.688 -36.594 -10.156 1 98.69 716 GLY B N 1
ATOM 12227 C CA . GLY B 1 716 ? -20.859 -35.781 -9.891 1 98.69 716 GLY B CA 1
ATOM 12228 C C . GLY B 1 716 ? -21 -35.406 -8.422 1 98.69 716 GLY B C 1
ATOM 12229 O O . GLY B 1 716 ? -22.109 -35.094 -7.961 1 98.69 716 GLY B O 1
ATOM 12230 N N . ILE B 1 717 ? -19.938 -35.469 -7.617 1 98.69 717 ILE B N 1
ATOM 12231 C CA . ILE B 1 717 ? -20.031 -35.188 -6.191 1 98.69 717 ILE B CA 1
ATOM 12232 C C . ILE B 1 717 ? -19.938 -33.688 -5.969 1 98.69 717 ILE B C 1
ATOM 12234 O O . ILE B 1 717 ? -18.891 -33.062 -6.203 1 98.69 717 ILE B O 1
ATOM 12238 N N . MET B 1 718 ? -20.984 -33 -5.504 1 98.56 718 MET B N 1
ATOM 12239 C CA . MET B 1 718 ? -21.031 -31.562 -5.328 1 98.56 718 MET B CA 1
ATOM 12240 C C . MET B 1 718 ? -21.828 -31.188 -4.078 1 98.56 718 MET B C 1
ATOM 12242 O O . MET B 1 718 ? -22.641 -31.969 -3.592 1 98.56 718 MET B O 1
ATOM 12246 N N . PRO B 1 719 ? -21.578 -30 -3.541 1 97.81 719 PRO B N 1
ATOM 12247 C CA . PRO B 1 719 ? -22.469 -29.547 -2.463 1 97.81 719 PRO B CA 1
ATOM 12248 C C . PRO B 1 719 ? -23.844 -29.125 -2.965 1 97.81 719 PRO B C 1
ATOM 12250 O O . PRO B 1 719 ? -23.938 -28.344 -3.922 1 97.81 719 PRO B O 1
ATOM 12253 N N . GLN B 1 720 ? -24.828 -29.625 -2.369 1 96.94 720 GLN B N 1
ATOM 12254 C CA . GLN B 1 720 ? -26.188 -29.203 -2.67 1 96.94 720 GLN B CA 1
ATOM 12255 C C . GLN B 1 720 ? -26.594 -28 -1.819 1 96.94 720 GLN B C 1
ATOM 12257 O O . GLN B 1 720 ? -27.453 -27.219 -2.221 1 96.94 720 GLN B O 1
ATOM 12262 N N . ALA B 1 721 ? -26.016 -27.906 -0.685 1 96.12 721 ALA B N 1
ATOM 12263 C CA . ALA B 1 721 ? -26.234 -26.812 0.255 1 96.12 721 ALA B CA 1
ATOM 12264 C C . ALA B 1 721 ? -24.922 -26.328 0.845 1 96.12 721 ALA B C 1
ATOM 12266 O O . ALA B 1 721 ? -23.906 -27.031 0.797 1 96.12 721 ALA B O 1
ATOM 12267 N N . PRO B 1 722 ? -24.891 -25.062 1.43 1 96.19 722 PRO B N 1
ATOM 12268 C CA . PRO B 1 722 ? -23.656 -24.484 1.959 1 96.19 722 PRO B CA 1
ATOM 12269 C C . PRO B 1 722 ? -22.938 -25.422 2.947 1 96.19 722 PRO B C 1
ATOM 12271 O O . PRO B 1 722 ? -23.609 -26.078 3.752 1 96.19 722 PRO B O 1
ATOM 12274 N N . GLY B 1 723 ? -21.641 -25.422 2.846 1 95.5 723 GLY B N 1
ATOM 12275 C CA . GLY B 1 723 ? -20.812 -26.188 3.76 1 95.5 723 GLY B CA 1
ATOM 12276 C C . GLY B 1 723 ? -20.891 -27.688 3.506 1 95.5 723 GLY B C 1
ATOM 12277 O O . GLY B 1 723 ? -20.594 -28.484 4.395 1 95.5 723 GLY B O 1
ATOM 12278 N N . PHE B 1 724 ? -21.406 -28.141 2.377 1 95.75 724 PHE B N 1
ATOM 12279 C CA . PHE B 1 724 ? -21.609 -29.547 2.064 1 95.75 724 PHE B CA 1
ATOM 12280 C C . PHE B 1 724 ? -22.562 -30.188 3.062 1 95.75 724 PHE B C 1
ATOM 12282 O O . PHE B 1 724 ? -22.422 -31.375 3.398 1 95.75 724 PHE B O 1
ATOM 12289 N N . SER B 1 725 ? -23.438 -29.375 3.578 1 93.75 725 SER B N 1
ATOM 12290 C CA . SER B 1 725 ? -24.391 -29.906 4.543 1 93.75 725 SER B CA 1
ATOM 12291 C C . SER B 1 725 ? -25.328 -30.922 3.887 1 93.75 725 SER B C 1
ATOM 12293 O O . SER B 1 725 ? -25.906 -31.781 4.566 1 93.75 725 SER B O 1
ATOM 12295 N N . LYS B 1 726 ? -25.516 -30.75 2.643 1 95.94 726 LYS B N 1
ATOM 12296 C CA . LYS B 1 726 ? -26.203 -31.719 1.789 1 95.94 726 LYS B CA 1
ATOM 12297 C C . LYS B 1 726 ? -25.359 -32.031 0.555 1 95.94 726 LYS B C 1
ATOM 12299 O O . LYS B 1 726 ? -24.766 -31.156 -0.052 1 95.94 726 LYS B O 1
ATOM 12304 N N . VAL B 1 727 ? -25.344 -33.344 0.244 1 97.62 727 VAL B N 1
ATOM 12305 C CA . VAL B 1 727 ? -24.5 -33.781 -0.854 1 97.62 727 VAL B CA 1
ATOM 12306 C C . VAL B 1 727 ? -25.344 -34.031 -2.1 1 97.62 727 VAL B C 1
ATOM 12308 O O . VAL B 1 727 ? -26.453 -34.562 -2.012 1 97.62 727 VAL B O 1
ATOM 12311 N N . LEU B 1 728 ? -24.891 -33.562 -3.172 1 98.25 728 LEU B N 1
ATOM 12312 C CA . LEU B 1 728 ? -25.453 -33.906 -4.473 1 98.25 728 LEU B CA 1
ATOM 12313 C C . LEU B 1 728 ? -24.516 -34.812 -5.246 1 98.25 728 LEU B C 1
ATOM 12315 O O . LEU B 1 728 ? -23.328 -34.531 -5.375 1 98.25 728 LEU B O 1
ATOM 12319 N N . ILE B 1 729 ? -24.984 -35.938 -5.688 1 98.56 729 ILE B N 1
ATOM 12320 C CA . ILE B 1 729 ? -24.266 -36.812 -6.613 1 98.56 729 ILE B CA 1
ATOM 12321 C C . ILE B 1 729 ? -25.016 -36.875 -7.945 1 98.56 729 ILE B C 1
ATOM 12323 O O . ILE B 1 729 ? -26.078 -37.5 -8.039 1 98.56 729 ILE B O 1
ATOM 12327 N N . LYS B 1 730 ? -24.453 -36.25 -8.875 1 98.5 730 LYS B N 1
ATOM 12328 C CA . LYS B 1 730 ? -25.031 -36.188 -10.211 1 98.5 730 LYS B CA 1
ATOM 12329 C C . LYS B 1 730 ? -24 -36.531 -11.281 1 98.5 730 LYS B C 1
ATOM 12331 O O . LYS B 1 730 ? -23.469 -35.625 -11.938 1 98.5 730 LYS B O 1
ATOM 12336 N N . PRO B 1 731 ? -23.75 -37.812 -11.523 1 98.25 731 PRO B N 1
ATOM 12337 C CA . PRO B 1 731 ? -22.672 -38.25 -12.406 1 98.25 731 PRO B CA 1
ATOM 12338 C C . PRO B 1 731 ? -22.922 -37.906 -13.875 1 98.25 731 PRO B C 1
ATOM 12340 O O . PRO B 1 731 ? -24.078 -37.906 -14.312 1 98.25 731 PRO B O 1
ATOM 12343 N N . ALA B 1 732 ? -21.938 -37.625 -14.586 1 98.06 732 ALA B N 1
ATOM 12344 C CA . ALA B 1 732 ? -21.922 -37.438 -16.031 1 98.06 732 ALA B CA 1
ATOM 12345 C C . ALA B 1 732 ? -20.812 -38.25 -16.672 1 98.06 732 ALA B C 1
ATOM 12347 O O . ALA B 1 732 ? -19.719 -37.75 -16.906 1 98.06 732 ALA B O 1
ATOM 12348 N N . LEU B 1 733 ? -21.094 -39.438 -17.078 1 97.5 733 LEU B N 1
ATOM 12349 C CA . LEU B 1 733 ? -20.078 -40.406 -17.484 1 97.5 733 LEU B CA 1
ATOM 12350 C C . LEU B 1 733 ? -19.688 -40.219 -18.938 1 97.5 733 LEU B C 1
ATOM 12352 O O . LEU B 1 733 ? -18.609 -40.656 -19.359 1 97.5 733 LEU B O 1
ATOM 12356 N N . GLY B 1 734 ? -20.547 -39.562 -19.734 1 95.94 734 GLY B N 1
ATOM 12357 C CA . GLY B 1 734 ? -20.297 -39.562 -21.172 1 95.94 734 GLY B CA 1
ATOM 12358 C C . GLY B 1 734 ? -20.188 -40.938 -21.75 1 95.94 734 GLY B C 1
ATOM 12359 O O . GLY B 1 734 ? -21.078 -41.781 -21.562 1 95.94 734 GLY B O 1
ATOM 12360 N N . ASN B 1 735 ? -19.016 -41.219 -22.375 1 95.19 735 ASN B N 1
ATOM 12361 C CA . ASN B 1 735 ? -18.844 -42.531 -23 1 95.19 735 ASN B CA 1
ATOM 12362 C C . ASN B 1 735 ? -18.203 -43.531 -22.047 1 95.19 735 ASN B C 1
ATOM 12364 O O . ASN B 1 735 ? -18 -44.688 -22.406 1 95.19 735 ASN B O 1
ATOM 12368 N N . LEU B 1 736 ? -17.938 -43.125 -20.859 1 97.56 736 LEU B N 1
ATOM 12369 C CA . LEU B 1 736 ? -17.375 -44.062 -19.875 1 97.56 736 LEU B CA 1
ATOM 12370 C C . LEU B 1 736 ? -18.406 -45.094 -19.453 1 97.56 736 LEU B C 1
ATOM 12372 O O . LEU B 1 736 ? -19.594 -44.781 -19.359 1 97.56 736 LEU B O 1
ATOM 12376 N N . VAL B 1 737 ? -17.938 -46.281 -19.141 1 97.25 737 VAL B N 1
ATOM 12377 C CA . VAL B 1 737 ? -18.828 -47.344 -18.703 1 97.25 737 VAL B CA 1
ATOM 12378 C C . VAL B 1 737 ? -18.734 -47.5 -17.188 1 97.25 737 VAL B C 1
ATOM 12380 O O . VAL B 1 737 ? -19.672 -48 -16.547 1 97.25 737 VAL B O 1
ATOM 12383 N N . GLU B 1 738 ? -17.703 -47.031 -16.656 1 97.69 738 GLU B N 1
ATOM 12384 C CA . GLU B 1 738 ? -17.547 -47.062 -15.211 1 97.69 738 GLU B CA 1
ATOM 12385 C C . GLU B 1 738 ? -16.609 -45.969 -14.727 1 97.69 738 GLU B C 1
ATOM 12387 O O . GLU B 1 738 ? -15.711 -45.531 -15.461 1 97.69 738 GLU B O 1
ATOM 12392 N N . ALA B 1 739 ? -16.781 -45.469 -13.547 1 98.5 739 ALA B N 1
ATOM 12393 C CA . ALA B 1 739 ? -15.922 -44.531 -12.859 1 98.5 739 ALA B CA 1
ATOM 12394 C C . ALA B 1 739 ? -16.062 -44.625 -11.344 1 98.5 739 ALA B C 1
ATOM 12396 O O . ALA B 1 739 ? -17.156 -44.938 -10.844 1 98.5 739 ALA B O 1
ATOM 12397 N N . THR B 1 740 ? -15.047 -44.531 -10.695 1 98.5 740 THR B N 1
ATOM 12398 C CA . THR B 1 740 ? -15 -44.531 -9.234 1 98.5 740 THR B CA 1
ATOM 12399 C C . THR B 1 740 ? -14.312 -43.281 -8.711 1 98.5 740 THR B C 1
ATOM 12401 O O . THR B 1 740 ? -13.32 -42.812 -9.289 1 98.5 740 THR B O 1
ATOM 12404 N N . GLY B 1 741 ? -14.883 -42.688 -7.715 1 98.56 741 GLY B N 1
ATOM 12405 C CA . GLY B 1 741 ? -14.297 -41.5 -7.121 1 98.56 741 GLY B CA 1
ATOM 12406 C C . GLY B 1 741 ? -14.594 -41.344 -5.641 1 98.56 741 GLY B C 1
ATOM 12407 O O . GLY B 1 741 ? -15.594 -41.875 -5.148 1 98.56 741 GLY B O 1
ATOM 12408 N N . SER B 1 742 ? -13.773 -40.75 -4.93 1 98.62 742 SER B N 1
ATOM 12409 C CA . SER B 1 742 ? -13.977 -40.406 -3.527 1 98.62 742 SER B CA 1
ATOM 12410 C C . SER B 1 742 ? -13.344 -39.031 -3.195 1 98.62 742 SER B C 1
ATOM 12412 O O . SER B 1 742 ? -12.289 -38.719 -3.725 1 98.62 742 SER B O 1
ATOM 12414 N N . ILE B 1 743 ? -13.977 -38.281 -2.41 1 98.44 743 ILE B N 1
ATOM 12415 C CA . ILE B 1 743 ? -13.453 -36.969 -2.02 1 98.44 743 ILE B CA 1
ATOM 12416 C C . ILE B 1 743 ? -13.617 -36.781 -0.513 1 98.44 743 ILE B C 1
ATOM 12418 O O . ILE B 1 743 ? -14.539 -37.312 0.091 1 98.44 743 ILE B O 1
ATOM 12422 N N . PRO B 1 744 ? -12.703 -36 0.084 1 97.88 744 PRO B N 1
ATOM 12423 C CA . PRO B 1 744 ? -12.891 -35.562 1.473 1 97.88 744 PRO B CA 1
ATOM 12424 C C . PRO B 1 744 ? -13.789 -34.344 1.597 1 97.88 744 PRO B C 1
ATOM 12426 O O . PRO B 1 744 ? -13.602 -33.344 0.881 1 97.88 744 PRO B O 1
ATOM 12429 N N . ILE B 1 745 ? -14.82 -34.375 2.359 1 96.69 745 ILE B N 1
ATOM 12430 C CA . ILE B 1 745 ? -15.617 -33.219 2.732 1 96.69 745 ILE B CA 1
ATOM 12431 C C . ILE B 1 745 ? -15.555 -33 4.246 1 96.69 745 ILE B C 1
ATOM 12433 O O . ILE B 1 745 ? -15 -33.844 4.969 1 96.69 745 ILE B O 1
ATOM 12437 N N . PRO B 1 746 ? -16.031 -31.891 4.777 1 94.94 746 PRO B N 1
ATOM 12438 C CA . PRO B 1 746 ? -15.883 -31.609 6.207 1 94.94 746 PRO B CA 1
ATOM 12439 C C . PRO B 1 746 ? -16.453 -32.719 7.094 1 94.94 746 PRO B C 1
ATOM 12441 O O . PRO B 1 746 ? -15.859 -33.031 8.125 1 94.94 746 PRO B O 1
ATOM 12444 N N . ALA B 1 747 ? -17.5 -33.344 6.66 1 95.31 747 ALA B N 1
ATOM 12445 C CA . ALA B 1 747 ? -18.172 -34.344 7.477 1 95.31 747 ALA B CA 1
ATOM 12446 C C . ALA B 1 747 ? -17.5 -35.719 7.348 1 95.31 747 ALA B C 1
ATOM 12448 O O . ALA B 1 747 ? -17.781 -36.625 8.125 1 95.31 747 ALA B O 1
ATOM 12449 N N . GLY B 1 748 ? -16.594 -35.906 6.426 1 96.25 748 GLY B N 1
ATOM 12450 C CA . GLY B 1 748 ? -15.938 -37.188 6.184 1 96.25 748 GLY B CA 1
ATOM 12451 C C . GLY B 1 748 ? -15.719 -37.469 4.707 1 96.25 748 GLY B C 1
ATOM 12452 O O . GLY B 1 748 ? -15.609 -36.531 3.902 1 96.25 748 GLY B O 1
ATOM 12453 N N . MET B 1 749 ? -15.625 -38.719 4.379 1 97.56 749 MET B N 1
ATOM 12454 C CA . MET B 1 749 ? -15.344 -39.125 3.002 1 97.56 749 MET B CA 1
ATOM 12455 C C . MET B 1 749 ? -16.641 -39.438 2.254 1 97.56 749 MET B C 1
ATOM 12457 O O . MET B 1 749 ? -17.547 -40.031 2.814 1 97.56 749 MET B O 1
ATOM 12461 N N . VAL B 1 750 ? -16.781 -38.969 1.06 1 98.38 750 VAL B N 1
ATOM 12462 C CA . VAL B 1 750 ? -17.812 -39.406 0.124 1 98.38 750 VAL B CA 1
ATOM 12463 C C . VAL B 1 750 ? -17.203 -40.25 -0.974 1 98.38 750 VAL B C 1
ATOM 12465 O O . VAL B 1 750 ? -16.172 -39.906 -1.554 1 98.38 750 VAL B O 1
ATOM 12468 N N . SER B 1 751 ? -17.797 -41.375 -1.246 1 98.31 751 SER B N 1
ATOM 12469 C CA . SER B 1 751 ? -17.281 -42.25 -2.291 1 98.31 751 SER B CA 1
ATOM 12470 C C . SER B 1 751 ? -18.422 -42.75 -3.182 1 98.31 751 SER B C 1
ATOM 12472 O O . SER B 1 751 ? -19.547 -42.938 -2.721 1 98.31 751 SER B O 1
ATOM 12474 N N . VAL B 1 752 ? -18.078 -43 -4.438 1 98.69 752 VAL B N 1
ATOM 12475 C CA . VAL B 1 752 ? -19.047 -43.5 -5.395 1 98.69 752 VAL B CA 1
ATOM 12476 C C . VAL B 1 752 ? -18.375 -44.531 -6.312 1 98.69 752 VAL B C 1
ATOM 12478 O O . VAL B 1 752 ? -17.219 -44.375 -6.68 1 98.69 752 VAL B O 1
ATOM 12481 N N . ILE B 1 753 ? -18.984 -45.562 -6.586 1 98.62 753 ILE B N 1
ATOM 12482 C CA . ILE B 1 753 ? -18.703 -46.5 -7.668 1 98.62 753 ILE B CA 1
ATOM 12483 C C . ILE B 1 753 ? -19.859 -46.5 -8.672 1 98.62 753 ILE B C 1
ATOM 12485 O O . ILE B 1 753 ? -21 -46.781 -8.305 1 98.62 753 ILE B O 1
ATOM 12489 N N . LEU B 1 754 ? -19.547 -46.219 -9.867 1 98.69 754 LEU B N 1
ATOM 12490 C CA . LEU B 1 754 ? -20.562 -46.062 -10.906 1 98.69 754 LEU B CA 1
ATOM 12491 C C . LEU B 1 754 ? -20.328 -47.062 -12.039 1 98.69 754 LEU B C 1
ATOM 12493 O O . LEU B 1 754 ? -19.203 -47.188 -12.523 1 98.69 754 LEU B O 1
ATOM 12497 N N . LYS B 1 755 ? -21.359 -47.719 -12.414 1 98.06 755 LYS B N 1
ATOM 12498 C CA . LYS B 1 755 ? -21.328 -48.594 -13.562 1 98.06 755 LYS B CA 1
ATOM 12499 C C . LYS B 1 755 ? -22.594 -48.469 -14.398 1 98.06 755 LYS B C 1
ATOM 12501 O O . LYS B 1 755 ? -23.703 -48.469 -13.859 1 98.06 755 LYS B O 1
ATOM 12506 N N . ARG B 1 756 ? -22.344 -48.312 -15.648 1 96.56 756 ARG B N 1
ATOM 12507 C CA . ARG B 1 756 ? -23.516 -48.281 -16.516 1 96.56 756 ARG B CA 1
ATOM 12508 C C . ARG B 1 756 ? -24.281 -49.594 -16.438 1 96.56 756 ARG B C 1
ATOM 12510 O O . ARG B 1 756 ? -23.672 -50.688 -16.312 1 96.56 756 ARG B O 1
ATOM 12517 N N . ASN B 1 757 ? -25.5 -49.438 -16.438 1 93.19 757 ASN B N 1
ATOM 12518 C CA . ASN B 1 757 ? -26.422 -50.594 -16.5 1 93.19 757 ASN B CA 1
ATOM 12519 C C . ASN B 1 757 ? -27.297 -50.5 -17.75 1 93.19 757 ASN B C 1
ATOM 12521 O O . ASN B 1 757 ? -28.359 -49.875 -17.719 1 93.19 757 ASN B O 1
ATOM 12525 N N . GLY B 1 758 ? -26.984 -51.188 -18.734 1 88.94 758 GLY B N 1
ATOM 12526 C CA . GLY B 1 758 ? -27.672 -51.094 -20.016 1 88.94 758 GLY B CA 1
ATOM 12527 C C . GLY B 1 758 ? -27.438 -49.75 -20.703 1 88.94 758 GLY B C 1
ATOM 12528 O O . GLY B 1 758 ? -26.375 -49.125 -20.516 1 88.94 758 GLY B O 1
ATOM 12529 N N . LYS B 1 759 ? -28.391 -49.344 -21.5 1 86.06 759 LYS B N 1
ATOM 12530 C CA . LYS B 1 759 ? -28.203 -48.125 -22.328 1 86.06 759 LYS B CA 1
ATOM 12531 C C . LYS B 1 759 ? -28.453 -46.875 -21.5 1 86.06 759 LYS B C 1
ATOM 12533 O O . LYS B 1 759 ? -27.812 -45.844 -21.734 1 86.06 759 LYS B O 1
ATOM 12538 N N . ASN B 1 760 ? -29.375 -46.969 -20.578 1 90.62 760 ASN B N 1
ATOM 12539 C CA . ASN B 1 760 ? -29.766 -45.75 -19.891 1 90.62 760 ASN B CA 1
ATOM 12540 C C . ASN B 1 760 ? -29.703 -45.906 -18.375 1 90.62 760 ASN B C 1
ATOM 12542 O O . ASN B 1 760 ? -29.984 -44.969 -17.625 1 90.62 760 ASN B O 1
ATOM 12546 N N . GLY B 1 761 ? -29.25 -47.031 -17.969 1 94.62 761 GLY B N 1
ATOM 12547 C CA . GLY B 1 761 ? -29.281 -47.281 -16.547 1 94.62 761 GLY B CA 1
ATOM 12548 C C . GLY B 1 761 ? -27.922 -47.094 -15.875 1 94.62 761 GLY B C 1
ATOM 12549 O O . GLY B 1 761 ? -26.906 -46.906 -16.562 1 94.62 761 GLY B O 1
ATOM 12550 N N . ILE B 1 762 ? -27.953 -47.188 -14.492 1 96.81 762 ILE B N 1
ATOM 12551 C CA . ILE B 1 762 ? -26.719 -47.031 -13.727 1 96.81 762 ILE B CA 1
ATOM 12552 C C . ILE B 1 762 ? -26.797 -47.844 -12.438 1 96.81 762 ILE B C 1
ATOM 12554 O O . ILE B 1 762 ? -27.875 -48 -11.859 1 96.81 762 ILE B O 1
ATOM 12558 N N . PHE B 1 763 ? -25.797 -48.469 -12.203 1 97.62 763 PHE B N 1
ATOM 12559 C CA . PHE B 1 763 ? -25.531 -49 -10.883 1 97.62 763 PHE B CA 1
ATOM 12560 C C . PHE B 1 763 ? -24.578 -48.125 -10.102 1 97.62 763 PHE B C 1
ATOM 12562 O O . PHE B 1 763 ? -23.531 -47.719 -10.617 1 97.62 763 PHE B O 1
ATOM 12569 N N . ALA B 1 764 ? -24.984 -47.75 -8.867 1 98.25 764 ALA B N 1
ATOM 12570 C CA . ALA B 1 764 ? -24.125 -46.875 -8.047 1 98.25 764 ALA B CA 1
ATOM 12571 C C . ALA B 1 764 ? -24 -47.438 -6.625 1 98.25 764 ALA B C 1
ATOM 12573 O O . ALA B 1 764 ? -25 -47.844 -6.027 1 98.25 764 ALA B O 1
ATOM 12574 N N . GLU B 1 765 ? -22.875 -47.594 -6.23 1 98.5 765 GLU B N 1
ATOM 12575 C CA . GLU B 1 765 ? -22.594 -47.75 -4.812 1 98.5 765 GLU B CA 1
ATOM 12576 C C . GLU B 1 765 ? -22.078 -46.469 -4.195 1 98.5 765 GLU B C 1
ATOM 12578 O O . GLU B 1 765 ? -21.078 -45.906 -4.648 1 98.5 765 GLU B O 1
ATOM 12583 N N . ILE B 1 766 ? -22.75 -45.969 -3.213 1 98.44 766 ILE B N 1
ATOM 12584 C CA . ILE B 1 766 ? -22.469 -44.625 -2.666 1 98.44 766 ILE B CA 1
ATOM 12585 C C . ILE B 1 766 ? -22.266 -44.719 -1.156 1 98.44 766 ILE B C 1
ATOM 12587 O O . ILE B 1 766 ? -22.984 -45.469 -0.473 1 98.44 766 ILE B O 1
ATOM 12591 N N . VAL B 1 767 ? -21.266 -44.125 -0.685 1 98.06 767 VAL B N 1
ATOM 12592 C CA . VAL B 1 767 ? -21.062 -43.969 0.75 1 98.06 767 VAL B CA 1
ATOM 12593 C C . VAL B 1 767 ? -21.016 -42.469 1.093 1 98.06 767 VAL B C 1
ATOM 12595 O O . VAL B 1 767 ? -20.234 -41.719 0.494 1 98.06 767 VAL B O 1
ATOM 12598 N N . ILE B 1 768 ? -21.844 -42.031 1.919 1 96.94 768 ILE B N 1
ATOM 12599 C CA . ILE B 1 768 ? -21.766 -40.656 2.416 1 96.94 768 ILE B CA 1
ATOM 12600 C C . ILE B 1 768 ? -21.578 -40.688 3.932 1 96.94 768 ILE B C 1
ATOM 12602 O O . ILE B 1 768 ? -22.031 -41.625 4.609 1 96.94 768 ILE B O 1
ATOM 12606 N N . PRO B 1 769 ? -20.906 -39.688 4.473 1 95.5 769 PRO B N 1
ATOM 12607 C CA . PRO B 1 769 ? -20.562 -39.688 5.898 1 95.5 769 PRO B CA 1
ATOM 12608 C C . PRO B 1 769 ? -21.797 -39.531 6.797 1 95.5 769 PRO B C 1
ATOM 12610 O O . PRO B 1 769 ? -22.891 -39.25 6.309 1 95.5 769 PRO B O 1
ATOM 12613 N N . GLY B 1 770 ? -21.562 -39.75 8.125 1 89.81 770 GLY B N 1
ATOM 12614 C CA . GLY B 1 770 ? -22.609 -39.594 9.109 1 89.81 770 GLY B CA 1
ATOM 12615 C C . GLY B 1 770 ? -23.125 -38.156 9.211 1 89.81 770 GLY B C 1
ATOM 12616 O O . GLY B 1 770 ? -22.391 -37.219 8.984 1 89.81 770 GLY B O 1
ATOM 12617 N N . LYS B 1 771 ? -24.391 -38 9.5 1 84.44 771 LYS B N 1
ATOM 12618 C CA . LYS B 1 771 ? -25.047 -36.719 9.727 1 84.44 771 LYS B CA 1
ATOM 12619 C C . LYS B 1 771 ? -25.094 -35.875 8.453 1 84.44 771 LYS B C 1
ATOM 12621 O O . LYS B 1 771 ? -25.109 -34.656 8.508 1 84.44 771 LYS B O 1
ATOM 12626 N N . THR B 1 772 ? -24.922 -36.5 7.316 1 91.06 772 THR B N 1
ATOM 12627 C CA . THR B 1 772 ? -25.094 -35.875 6.016 1 91.06 772 THR B CA 1
ATOM 12628 C C . THR B 1 772 ? -26.25 -36.5 5.258 1 91.06 772 THR B C 1
ATOM 12630 O O . THR B 1 772 ? -26.609 -37.656 5.504 1 91.06 772 THR B O 1
ATOM 12633 N N . THR B 1 773 ? -26.938 -35.75 4.527 1 93.75 773 THR B N 1
ATOM 12634 C CA . THR B 1 773 ? -27.953 -36.219 3.588 1 93.75 773 THR B CA 1
ATOM 12635 C C . THR B 1 773 ? -27.625 -35.75 2.166 1 93.75 773 THR B C 1
ATOM 12637 O O . THR B 1 773 ? -26.641 -35.031 1.947 1 93.75 773 THR B O 1
ATOM 12640 N N . GLY B 1 774 ? -28.328 -36.312 1.241 1 96.94 774 GLY B N 1
ATOM 12641 C CA . GLY B 1 774 ? -28.062 -35.906 -0.126 1 96.94 774 GLY B CA 1
ATOM 12642 C C . GLY B 1 774 ? -29.047 -36.5 -1.131 1 96.94 774 GLY B C 1
ATOM 12643 O O . GLY B 1 774 ? -30.078 -37.031 -0.751 1 96.94 774 GLY B O 1
ATOM 12644 N N . VAL B 1 775 ? -28.719 -36.156 -2.293 1 98.06 775 VAL B N 1
ATOM 12645 C CA . VAL B 1 775 ? -29.531 -36.625 -3.406 1 98.06 775 VAL B CA 1
ATOM 12646 C C . VAL B 1 775 ? -28.641 -37.219 -4.504 1 98.06 775 VAL B C 1
ATOM 12648 O O . VAL B 1 775 ? -27.578 -36.656 -4.789 1 98.06 775 VAL B O 1
ATOM 12651 N N . PHE B 1 776 ? -29.031 -38.375 -4.957 1 98.25 776 PHE B N 1
ATOM 12652 C CA . PHE B 1 776 ? -28.484 -38.938 -6.184 1 98.25 776 PHE B CA 1
ATOM 12653 C C . PHE B 1 776 ? -29.375 -38.625 -7.375 1 98.25 776 PHE B C 1
ATOM 12655 O O . PHE B 1 776 ? -30.578 -38.906 -7.332 1 98.25 776 PHE B O 1
ATOM 12662 N N . ASN B 1 777 ? -28.828 -38 -8.32 1 98 777 ASN B N 1
ATOM 12663 C CA . ASN B 1 777 ? -29.594 -37.656 -9.508 1 98 777 ASN B CA 1
ATOM 12664 C C . ASN B 1 777 ? -29 -38.281 -10.766 1 98 777 ASN B C 1
ATOM 12666 O O . ASN B 1 777 ? -27.844 -38.062 -11.102 1 98 777 ASN B O 1
ATOM 12670 N N . TRP B 1 778 ? -29.766 -39.125 -11.445 1 96.75 778 TRP B N 1
ATOM 12671 C CA . TRP B 1 778 ? -29.391 -39.719 -12.711 1 96.75 778 TRP B CA 1
ATOM 12672 C C . TRP B 1 778 ? -30.453 -39.5 -13.781 1 96.75 778 TRP B C 1
ATOM 12674 O O . TRP B 1 778 ? -31.547 -40.062 -13.711 1 96.75 778 TRP B O 1
ATOM 12684 N N . LYS B 1 779 ? -30.094 -38.594 -14.711 1 91.75 779 LYS B N 1
ATOM 12685 C CA . LYS B 1 779 ? -30.953 -38.281 -15.844 1 91.75 779 LYS B CA 1
ATOM 12686 C C . LYS B 1 779 ? -32.344 -37.875 -15.367 1 91.75 779 LYS B C 1
ATOM 12688 O O . LYS B 1 779 ? -33.344 -38.406 -15.852 1 91.75 779 LYS B O 1
ATOM 12693 N N . GLY B 1 780 ? -32.375 -37.062 -14.328 1 91.62 780 GLY B N 1
ATOM 12694 C CA . GLY B 1 780 ? -33.594 -36.469 -13.859 1 91.62 780 GLY B CA 1
ATOM 12695 C C . GLY B 1 780 ? -34.25 -37.25 -12.719 1 91.62 780 GLY B C 1
ATOM 12696 O O . GLY B 1 780 ? -35.125 -36.719 -12.023 1 91.62 780 GLY B O 1
ATOM 12697 N N . LYS B 1 781 ? -33.938 -38.5 -12.539 1 95.19 781 LYS B N 1
ATOM 12698 C CA . LYS B 1 781 ? -34.438 -39.312 -11.422 1 95.19 781 LYS B CA 1
ATOM 12699 C C . LYS B 1 781 ? -33.656 -39.031 -10.148 1 95.19 781 LYS B C 1
ATOM 12701 O O . LYS B 1 781 ? -32.438 -39.188 -10.117 1 95.19 781 LYS B O 1
ATOM 12706 N N . GLU B 1 782 ? -34.375 -38.719 -9.109 1 97.06 782 GLU B N 1
ATOM 12707 C CA . GLU B 1 782 ? -33.719 -38.344 -7.848 1 97.06 782 GLU B CA 1
ATOM 12708 C C . GLU B 1 782 ? -34 -39.406 -6.777 1 97.06 782 GLU B C 1
ATOM 12710 O O . GLU B 1 782 ? -35.094 -39.938 -6.668 1 97.06 782 GLU B O 1
ATOM 12715 N N . ILE B 1 783 ? -33.031 -39.781 -6.16 1 97.75 783 ILE B N 1
ATOM 12716 C CA . ILE B 1 783 ? -33.094 -40.719 -5.031 1 97.75 783 ILE B CA 1
ATOM 12717 C C . ILE B 1 783 ? -32.438 -40.062 -3.805 1 97.75 783 ILE B C 1
ATOM 12719 O O . ILE B 1 783 ? -31.297 -39.594 -3.875 1 97.75 783 ILE B O 1
ATOM 12723 N N . ARG B 1 784 ? -33.125 -40.031 -2.686 1 97.38 784 ARG B N 1
ATOM 12724 C CA . ARG B 1 784 ? -32.562 -39.5 -1.444 1 97.38 784 ARG B CA 1
ATOM 12725 C C . ARG B 1 784 ? -31.453 -40.406 -0.914 1 97.38 784 ARG B C 1
ATOM 12727 O O . ARG B 1 784 ? -31.562 -41.656 -0.987 1 97.38 784 ARG B O 1
ATOM 12734 N N . LEU B 1 785 ? -30.438 -39.844 -0.497 1 97.44 785 LEU B N 1
ATOM 12735 C CA . LEU B 1 785 ? -29.312 -40.594 0.062 1 97.44 785 LEU B CA 1
ATOM 12736 C C . LEU B 1 785 ? -29.344 -40.562 1.586 1 97.44 785 LEU B C 1
ATOM 12738 O O . LEU B 1 785 ? -29.719 -39.531 2.18 1 97.44 785 LEU B O 1
ATOM 12742 N N . HIS B 1 786 ? -29.031 -41.594 2.211 1 94.31 786 HIS B N 1
ATOM 12743 C CA . HIS B 1 786 ? -28.875 -41.656 3.658 1 94.31 786 HIS B CA 1
ATOM 12744 C C . HIS B 1 786 ? -27.422 -41.906 4.047 1 94.31 786 HIS B C 1
ATOM 12746 O O . HIS B 1 786 ? -26.594 -42.25 3.201 1 94.31 786 HIS B O 1
ATOM 12752 N N . GLU B 1 787 ? -27.125 -41.75 5.324 1 94.44 787 GLU B N 1
ATOM 12753 C CA . GLU B 1 787 ? -25.766 -41.938 5.828 1 94.44 787 GLU B CA 1
ATOM 12754 C C . GLU B 1 787 ? -25.297 -43.375 5.629 1 94.44 787 GLU B C 1
ATOM 12756 O O . GLU B 1 787 ? -26.078 -44.312 5.758 1 94.44 787 GLU B O 1
ATOM 12761 N N . GLY B 1 788 ? -24 -43.469 5.344 1 95.25 788 GLY B N 1
ATOM 12762 C CA . GLY B 1 788 ? -23.406 -44.781 5.188 1 95.25 788 GLY B CA 1
ATOM 12763 C C . GLY B 1 788 ? -23.484 -45.312 3.766 1 95.25 788 GLY B C 1
ATOM 12764 O O . GLY B 1 788 ? -23.672 -44.562 2.822 1 95.25 788 GLY B O 1
ATOM 12765 N N . LYS B 1 789 ? -23.297 -46.594 3.656 1 97.06 789 LYS B N 1
ATOM 12766 C CA . LYS B 1 789 ? -23.234 -47.25 2.357 1 97.06 789 LYS B CA 1
ATOM 12767 C C . LYS B 1 789 ? -24.641 -47.531 1.828 1 97.06 789 LYS B C 1
ATOM 12769 O O . LYS B 1 789 ? -25.516 -47.938 2.586 1 97.06 789 LYS B O 1
ATOM 12774 N N . GLN B 1 790 ? -24.906 -47.312 0.548 1 97.44 790 GLN B N 1
ATOM 12775 C CA . GLN B 1 790 ? -26.141 -47.656 -0.126 1 97.44 790 GLN B CA 1
ATOM 12776 C C . GLN B 1 790 ? -25.906 -48 -1.595 1 97.44 790 GLN B C 1
ATOM 12778 O O . GLN B 1 790 ? -24.891 -47.594 -2.166 1 97.44 790 GLN B O 1
ATOM 12783 N N . THR B 1 791 ? -26.719 -48.75 -2.135 1 97.69 791 THR B N 1
ATOM 12784 C CA . THR B 1 791 ? -26.656 -49.156 -3.537 1 97.69 791 THR B CA 1
ATOM 12785 C C . THR B 1 791 ? -27.906 -48.688 -4.289 1 97.69 791 THR B C 1
ATOM 12787 O O . THR B 1 791 ? -29.016 -48.812 -3.771 1 97.69 791 THR B O 1
ATOM 12790 N N . ILE B 1 792 ? -27.688 -48.156 -5.379 1 97.44 792 ILE B N 1
ATOM 12791 C CA . ILE B 1 792 ? -28.781 -47.688 -6.23 1 97.44 792 ILE B CA 1
ATOM 12792 C C . ILE B 1 792 ? -28.688 -48.344 -7.598 1 97.44 792 ILE B C 1
ATOM 12794 O O . ILE B 1 792 ? -27.609 -48.406 -8.195 1 97.44 792 ILE B O 1
ATOM 12798 N N . LYS B 1 793 ? -29.766 -48.906 -7.969 1 95.31 793 LYS B N 1
ATOM 12799 C CA . LYS B 1 793 ? -29.906 -49.438 -9.312 1 95.31 793 LYS B CA 1
ATOM 12800 C C . LYS B 1 793 ? -31.094 -48.844 -10.039 1 95.31 793 LYS B C 1
ATOM 12802 O O . LYS B 1 793 ? -32.25 -48.969 -9.594 1 95.31 793 LYS B O 1
ATOM 12807 N N . ILE B 1 794 ? -30.797 -48.188 -10.977 1 93.12 794 ILE B N 1
ATOM 12808 C CA . ILE B 1 794 ? -31.828 -47.562 -11.82 1 93.12 794 ILE B CA 1
ATOM 12809 C C . ILE B 1 794 ? -31.781 -48.188 -13.219 1 93.12 794 ILE B C 1
ATOM 12811 O O . ILE B 1 794 ? -30.719 -48.312 -13.82 1 93.12 794 ILE B O 1
#

pLDDT: mean 94.56, std 11.92, range [20.3, 98.94]

Radius of gyration: 36.39 Å; Cα contacts (8 Å, |Δi|>4): 3919; chains: 2; bounding box: 80×161×80 Å

Nearest PDB structures (foldseek):
  2okx-assembly1_A  TM=8.739E-01  e=1.872E-51  Bacillus sp. GL1
  8iwd-assembly1_A  TM=8.387E-01  e=7.675E-30  Aspergillus niger
  8iwf-assembly1_A  TM=8.364E-01  e=1.151E-29  Aspergillus niger
  8hmm-assembly1_A  TM=8.212E-01  e=3.592E-30  Aspergillus oryzae
  4xhc-assembly1_B  TM=8.497E-01  e=5.137E-26  Klebsiella oxytoca

Foldseek 3Di:
DPPPPPPPPPPPPPPPPPPPPPPPPDFQVCQQAWWAPFFWWAAPPDPFQAWFKKKKKFKDADDPVFQDPWWKKKWDWVWKKFKDKQLHTDAIDDQQDEQLEGAIEIDTCSVRDDHTMMMIMMIWTDHHPQAFQQTYGLTTTIFMATRDPNNRRRGHDQNMFMDIFPFWDFAPSCQCVQLVDFFRNGTWIEGEAQRDPPSCRHRPDDCVVTHGIGGDGTAAANPDDDDGSGHYDYQQADGKFWDWAFFDDWDDKDFDDDDGCLSVLPDKDKAFAQTKMKIKTFSLAKFKFKKKWWKAFQQAKKKKKFFAAAWAAPVGFRFQRPDPPRTHDTAHIYMYHHRRHHTDMDIIPDMAIHRMIMIIMGGHNMMMIGRYIIGTTMARPFDFPKDKDFPDVLLVLLLQLLVVLLGCQGHSAGAQFNHGHRWAFLLLLLLSQLLSCFGRVDNRNLLVSLVQQLVQADPQLFGARIPDGPDGAGALLSSLSSLVSLLVCQQFADDLVSSVVCLVSLVSSLVSQVVQQDPVLLFGAADDGDNADACWPPVPNRHFPRNHGHAFLLSLLSSLLSLQSSLVSCVVVPNNVSSVVSPVSSQSSLQSQCVQAQDPVLLFGARGSVNPAGAVSSLLSSQSSVSDDLVSLLVHLVSRVPDPPHTYHWLSCVLSNCVSCVSSVNLLCVVVVCVQVSVLVVSSQSHCFPTHPPGDGSRGRSNSSVSSCSVCRQQNWGQPGTQSLETEGEHRNNVTQWMKMWGAGPQGIWIWTWGDDPDQKIKIKIADAPNYKYWYDGPRDIDIDHHGIDIDID/DPPPPPPPPPPPPPPPPPPPPPPPPDFQVCQQAWWAPFFWWAAPPDPFQAWFKKKKKFKDADDPVFQDPWWKKKWDWVWKKFKDKQLHTDAIDDQQDEQLEGAIEIDTCSVRDDHTMMMIMMIWTDHHPQAFQQTYGLTTTIFMATRDPNNRRRGHDQNMFMDIFPFWDFAPSCQCVQLVDFFRNGTAIEGEQQRDPPSCRHRPDDCVVTHGIGGDGTAAANPDDDDGSGHYDYQQADGKFWDWAFFDDWDDKDFDDDDGCLSVLPDKDKAFAQTKMKIKTFSLAKFKFKKKWWKAFQQAKKKKKFFAAAWAAPVGFRFQRVDPPRTHDTAHIYMYHHRRHHTDMDIIPDMAIHRMIMITMGGHNMMMIGRYIIGTTMFRPFDFPKDKDFPDVLLVLLLQLLVVLLGCQGHSAGAQFNHGHNWAFLLLLLLSQLLSCFGRVDNRNLLVSLVQQLVQADPQLFGARIPDGPDGAGALLSSLSSLVSLLVCQQFADDLVSSVVCLVSLVSSLVSQVVQQDPVLLFGAADDGDNADACWPPVPNRHFPRNHGHAFLLSLLSSLLSLQSSLVSCVVVPNNVSSVVSPVSSQSSLQSQCVQAQDPVLLFGARGSVNPAGAVSSLLSSQSSVSDDLVSLVVHLVSRVPDPPHIYHWLSCVLSNCVSCVSSVNNLCVVVVCVQVSVLVVSSQSHCFPTHPPGDGSRGRSNSSVSSCSVCRQQNWGQPGTQSLETEGEHRNNVTQWMKMWGAGPQGIWIWTWGADPDQKIKIKIADAPNYKYWYDGPRDIDIDHHGIDIDID

Secondary structure (DSSP, 8-state):
-------------------------PPPTHHHHS--SS-EEE-TT--TTSSEEEEEEEEEE--TT---S--EEEEEEESEEEEEETTEEEEEEPPP--SSSEEEEEEE-GGG--SSEEEEEEEEEE-GGGS-TT---SS-EEEEEESSGGGGGG--STTSEEEE-SSEEEE-TTHHHHHTS---S--EEEEETTTS-TTTTSTT---TTSEEPEEEE--EETT--SSBS-EEEE--SPPP-EEEE---EEEEEESS---GGGGGTSSPEEEPSS-EEEEEEEEEEEEEEEEEEEEEE-TT-EEEEEEESS-B-TTS---STT--TT-B---EEEEEE--S-SSEEE--SS-EEEEEEEEEEE--SS-EEEEEEEEEEE--------EEEES-HHHHHHHHHHHHHHHHTBSSSB-S-TTTT---BHHHHHHHHHHHHHHT---HHHHHHHHHHHHT--TTSPPPSBSS-SSB---HHHHHHHHHHHHHHHHH---HHHHHTTHHHHHHHHHHHHTTEETTTTEE----S--B--SSS-TTTTBPTTTTTS--HHHHHHHHHHHHHHHHHHHHTT-HHHHHHHHHHHHHHHHHHHHHHEETTTTEEBSSTT---BBHHHHHHHHHHT-S-HHHHHHHHHHHHH-TTSBPP-HHHHHHHHHHHHHTT-GGGTGGGGHHHHHHHHTT-SS--SSSSS-S-S--GGGGTHHHHIIIIIS-EEESSGGGSEEEE----TT-SEEEEEEEETTEEEEEEEEEETTTEEEEEEEE-TT-EEEEEETTEEEEE-SEEEEEE-/-------------------------PPPTHHHHS--SS-EEE-TT--TTSSEEEEEEEEEEE-TT---S--EEEEEEESEEEEEETTEEEEEEPPP--SSSEEEEEEE-GGG--SEEEEEEEEEEE-GGGS-TT---SS-EEEEEESSGGGGGG--STTSEEEE-SSEEEE-TTHHHHHTS---S--EEEEETTTS-TTTTSTT---TTSEEPEEEE--EETT--SSBSSEEEE--SPPP-EEEE---EEEEEESS---GGGGGTSSPEEE-SS-EEEEEEEEEEEEEEEEEEEEEE-TT-EEEEEEESS-B-TTS---STT--TT-B---EEEEEE--S-SSEEE--SS-EEEEEEEEEEE--SS-EEEEEEEEEEE--------EEEES-HHHHHHHHHHHHHHHHTBSSSB-S-TTTT---BHHHHHHHHHHHHHHT---HHHHHHHHHHHHT--TTSPPPSBSS-SSB---HHHHHHHHHHHHHHHHH---HHHHHTTHHHHHHHHHHHHTTB-TTT-SB----S--B--SSS-TTTTBPTTTTTS--HHHHHHHHHHHHHHHHHHHHTT-HHHHHHHHHHHHHHHHHHHHHHEETTTTEEBSSTT---BBHHHHHHHHHHT-S-HHHHHHHHHHHHH-TTSBPP-HHHHHHHHHHHHHTT-GGGTGGGGHHHHHHHHTT-SS--SSSSS-S-S--GGGGTHHHHIIIIIS-EEESSGGGSEEEE----TT-SEEEEEEEETTEEEEEEEEEETTTEEEEEEEE-TT-EEEEEETTEEEEE-SEEEEEE-

Organism: NCBI:txid1503925

Solvent-accessible surface area (backbone atoms only — not comparable to full-atom values): 79616 Å² total; per-residue (Å²): 137,86,79,76,79,76,78,77,76,77,74,72,73,71,66,72,68,68,66,76,65,71,70,76,76,78,71,44,65,64,56,56,75,34,67,41,90,29,20,32,23,30,61,67,97,53,67,45,40,36,66,46,43,32,43,37,37,38,75,46,73,45,59,85,91,52,75,56,92,68,40,45,34,37,38,35,33,31,45,29,34,39,34,26,37,55,52,39,81,72,52,73,35,36,54,75,36,42,59,72,42,26,30,27,43,77,46,70,50,34,90,59,59,55,72,36,76,37,18,44,21,32,46,34,34,28,48,38,93,54,40,24,44,36,53,51,74,81,47,43,31,43,34,32,32,31,55,47,80,89,36,42,86,65,32,28,37,58,83,27,34,25,43,76,55,75,18,67,43,82,31,52,82,53,45,35,73,74,66,70,41,90,54,35,62,40,56,24,45,28,38,37,43,78,52,46,70,79,62,62,40,30,69,82,48,84,62,83,85,45,42,58,22,32,67,74,47,62,47,22,18,55,56,46,53,73,63,32,70,48,16,37,34,75,57,74,60,83,82,68,61,73,41,86,41,65,48,80,42,70,77,48,62,44,78,57,88,80,70,71,58,24,40,75,46,80,33,68,43,75,40,59,44,64,36,63,34,39,38,34,34,37,53,82,38,69,46,42,19,32,58,32,40,29,30,26,34,12,37,75,15,42,36,36,42,34,31,19,79,47,38,24,33,92,87,67,46,50,76,44,49,78,59,57,84,80,39,44,82,65,61,52,30,34,34,44,25,42,56,33,54,76,72,44,74,48,64,56,94,57,76,46,36,28,21,32,41,32,40,40,36,36,31,36,90,28,39,29,32,42,40,31,48,37,26,36,31,48,38,41,83,80,49,83,63,35,49,72,47,55,79,49,68,67,55,49,51,51,44,52,25,20,49,48,19,48,46,60,16,23,44,78,49,47,19,37,19,55,63,39,41,46,34,27,30,39,68,30,40,44,48,41,35,49,30,33,30,42,31,41,47,52,56,47,66,44,49,48,50,56,47,36,36,52,57,40,41,43,72,73,36,42,26,35,28,40,39,49,43,61,41,49,27,40,18,59,54,29,37,47,40,48,53,47,38,52,46,51,44,42,31,55,39,85,52,66,71,71,55,57,73,44,52,62,54,52,50,34,39,53,45,52,53,60,74,33,44,30,82,86,63,41,30,32,28,49,49,66,40,35,51,51,75,44,84,26,88,37,94,54,86,12,28,53,62,29,37,70,77,24,35,15,34,39,61,35,25,45,49,21,33,39,28,46,52,48,18,52,52,32,41,74,70,75,33,53,68,60,15,51,53,30,42,50,50,23,51,48,32,26,53,35,40,42,66,50,12,48,37,80,89,79,57,45,36,16,27,25,63,82,56,84,47,44,30,41,58,22,44,31,24,30,43,63,40,55,45,46,52,62,71,51,26,43,54,38,52,55,48,50,76,66,48,78,87,38,45,56,70,38,42,59,47,45,53,50,44,49,52,24,27,46,72,33,74,42,38,38,54,51,61,73,66,45,50,69,59,55,50,42,48,74,32,47,45,50,27,30,37,53,40,65,83,87,52,88,44,56,37,18,25,34,43,25,45,60,53,29,37,52,42,44,36,36,50,6,51,43,59,67,34,63,28,44,55,22,37,27,33,44,53,22,52,46,87,52,54,35,40,34,30,32,31,38,49,87,73,37,54,36,36,40,40,39,32,57,37,78,94,84,25,37,36,35,42,37,32,35,30,68,96,36,40,33,37,36,36,57,96,84,47,73,42,80,41,62,54,37,76,49,76,45,79,85,136,83,79,75,78,76,76,75,76,76,74,73,74,74,70,70,69,68,65,75,64,73,71,76,76,79,69,43,66,63,57,58,75,34,66,40,91,30,20,31,23,31,61,67,96,54,68,46,41,36,64,46,43,32,43,36,37,37,76,47,72,46,59,85,92,52,77,58,92,68,39,45,32,37,38,34,34,29,44,30,33,38,34,26,38,55,51,40,80,74,50,72,35,35,53,76,36,43,58,73,44,27,31,29,44,77,46,72,50,31,90,59,59,57,71,37,76,37,20,43,21,33,46,35,35,30,48,37,93,54,41,26,44,36,54,52,75,82,47,42,30,42,34,32,32,31,55,46,81,89,34,42,88,65,32,28,39,56,83,27,33,26,43,75,54,76,19,68,44,79,30,52,80,52,47,35,72,74,66,72,41,88,55,36,62,39,56,24,44,27,39,35,43,78,52,46,71,79,63,63,41,30,68,82,47,84,63,85,86,45,41,58,20,32,67,76,48,61,46,21,18,55,57,48,53,74,65,33,71,48,17,36,33,75,56,73,60,83,82,68,59,74,40,86,42,65,46,81,43,71,78,47,64,44,79,56,90,80,70,71,58,24,41,76,46,78,32,67,44,76,42,59,45,64,35,63,35,39,39,34,34,37,51,85,37,68,47,42,20,35,57,32,40,29,29,24,33,13,37,75,16,42,36,34,42,36,31,19,79,46,38,26,33,95,87,66,46,50,76,43,51,78,59,58,83,80,41,45,83,64,59,54,30,33,35,43,25,43,57,31,54,75,72,44,74,47,65,58,93,57,77,47,36,29,21,32,40,33,41,41,37,37,31,35,91,28,41,29,34,43,40,30,47,38,26,36,33,47,39,41,83,79,50,82,64,34,51,72,48,54,82,50,67,67,56,50,52,49,45,53,26,20,47,50,20,48,45,59,17,24,44,76,48,49,17,37,19,55,65,40,41,46,34,28,31,39,68,30,41,43,49,42,34,49,29,34,31,42,32,40,46,51,56,47,65,44,51,49,49,55,48,37,34,52,57,38,42,44,71,73,36,45,25,36,27,41,37,50,44,61,41,49,30,42,19,61,54,29,37,47,42,48,51,47,39,52,45,51,46,43,32,54,36,84,51,67,72,69,55,58,72,44,51,60,54,52,51,34,38,53,46,52,52,59,77,34,43,30,81,86,62,41,29,34,29,50,50,65,41,37,50,50,75,47,84,27,88,36,94,52,86,12,27,53,62,29,37,71,77,23,34,15,34,39,60,36,24,45,48,22,32,39,29,47,51,49,17,53,51,31,41,74,68,75,33,52,68,60,15,50,52,30,43,51,49,22,50,47,32,23,52,34,38,43,66,49,13,47,37,79,89,79,56,44,37,15,28,24,63,80,55,84,50,45,29,42,58,23,43,31,24,30,44,64,41,55,45,45,52,62,70,51,25,41,55,39,52,54,48,49,77,67,49,80,88,38,45,55,69,39,41,60,48,45,52,49,45,48,54,25,28,45,73,35,74,44,37,37,53,50,62,72,65,46,51,67,59,54,49,42,48,73,31,46,46,50,28,32,36,53,39,66,83,86,53,88,44,56,37,18,25,33,45,25,44,58,53,29,37,53,41,42,39,34,51,6,52,41,60,67,34,61,28,43,54,23,35,28,33,42,54,22,52,47,88,53,55,34,39,36,30,32,31,39,50,87,71,38,54,35,37,41,39,39,32,57,38,77,94,86,26,35,35,35,41,39,32,36,30,68,95,35,41,32,37,38,37,58,95,83,46,74,41,79,43,60,52,38,77,49,74,46,77,87

InterPro domains:
  IPR008902 Alpha-L-rhamnosidase, concanavalin-like domain [PF05592] (286-366)
  IPR008928 Six-hairpin glycosidase superfamily [SSF48208] (388-779)
  IPR008979 Galactose-binding-like domain superfamily [SSF49785] (37-127)
  IPR012341 Six-hairpin glycosidase-like superfamily [G3DSA:1.50.10.10] (392-715)
  IPR013737 Bacterial alpha-L-rhamnosidase N-terminal [PF08531] (72-220)
  IPR035396 Alpha-L-rhamnosidase, six-hairpin glycosidase domain [PF17389] (386-707)